Protein 2MQ8 (pdb70)

CATH classification: 3.30.70.600

Sequence (112 aa):
MLTVEVEVKITADDENKAEEIVKRVIDEVEREVQKQYPNATITRTLTRDDGTVELRIKVKADTEEKAKSIIKLIEERIEEELRKRDPNATITRTVRTEVGSSWSLEHHHHHHMLTVEVEVKITADDENKAEEIVKRVIDEVEREVQKQYPNATITRTLTRDDGTVELRIKVKADTEEKAKSIIKLIEERIEEELRKRDPNATITRTVRTEVGSSWSLEHHHHHHMLTVEVEVKITADDENKAEEIVKRVIDEVEREVQKQYPNATITRTLTRDDGTVELRIKVKADTEEKAKSIIKLIEERIEEELRKRDPNATITRTVRTEVGSSWSLEHHHHHHMLTVEVEVKITADDENKAEEIVKRVIDEVEREVQKQYPNATITRTLTRDDGTVELRIKVKADTEEKAKSIIKLIEERIEEELRKRDPNATITRTVRTEVGSSWSLEHHHHHHMLTVEVEVKITADDENKAEEIVKRVIDEVEREVQKQYPNATITRTLTRDDGTVELRIKVKADTEEKAKSIIKLIEERIEEELRKRDPNATITRTVRTEVGSSWSLEHHHHHHMLTVEVEVKITADDENKAEEIVKRVIDEVEREVQKQYPNATITRTLTRDDGTVELRIKVKADTEEKAKSIIKLIEERIEEELRKRDPNATITRTVRTEVGSSWSLEHHHHHHMLTVEVEVKITADDENKAEEIVKRVIDEVEREVQKQYPNATITRTLTRDDGTVELRIKVKADTEEKAKSIIKLIEERIEEELRKRDPNATITRTVRTEVGSSWSLEHHHHHHMLTVEVEVKITADDENKAEEIVKRVIDEVEREVQKQYPNATITRTLTRDDGTVELRIKVKADTEEKAKSIIKLIEERIEEELRKRDPNATITRTVRTEVGSSWSLEHHHHHHMLTVEVEVKITADDENKAEEIVKRVIDEVEREVQKQYPNATITRTLTRDDGTVELRIKVKADTEEKAKSIIKLIEERIEEELRKRDPNATITRTVRTEVGSSWSLEHHHHHHMLTVEVEVKITADDENKAEEIVKRVIDEVEREVQKQYPNATITRTLTRDDGTVELRIKVKADTEEKAKSIIKLIEERIEEELRKRDPNATITRTVRTEVGSSWSLEHHHHHHMLTVEVEVKITADDENKAEEIVKRVIDEVEREVQKQYPNATITRTLTRDDGTVELRIKVKADTEEKAKSIIKLIEERIEEELRKRDPNATITRTVRTEVGSSWSLEHHHHHHMLTVEVEVKITADDENKAEEIVKRVIDEVEREVQKQYPNATITRTLTRDDGTVELRIKVKADTEEKAKSIIKLIEERIEEELRKRDPNATITRTVRTEVGSSWSLEHHHHHHMLTVEVEVKITADDENKAEEIVKRVIDEVEREVQKQYPNATITRTLTRDDGTVELRIKVKADTEEKAKSIIKLIEERIEEELRKRDPNATITRTVRTEVGSSWSLEHHHHHHMLTVEVEVKITADDENKAEEIVKRVIDEVEREVQKQYPNATITRTLTRDDGTVELRIKVKADTEEKAKSIIKLIEERIEEELRKRDPNATITRTVRTEVGSSWSLEHHHHHHMLTVEVEVKITADDENKAEEIVKRVIDEVEREVQKQYPNATITRTLTRDDGTVELRIKVKADTEEKAKSIIKLIEERIEEELRKRDPNATITRTVRTEVGSSWSLEHHHHHHMLTVEVEVKITADDENKAEEIVKRVIDEVEREVQKQYPNATITRTLTRDDGTVELRIKVKADTEEKAKSIIKLIEERIEEELRKRDPNATITRTVRTEVGSSWSLEHHHHHHMLTVEVEVKITADDENKAEEIVKRVIDEVEREVQKQYPNATITRTLTRDDGTVELRIKVKADTEEKAKSIIKLIEERIEEELRKRDPNATITRTVRTEVGSSWSLEHHHHHHMLTVEVEVKITADDENKAEEIVKRVIDEVEREVQKQYPNATITRTLTRDDGTVELRIKVKADTEEKAKSIIKLIEERIEEELRKRDPNATITRTVRTEVGSSWSLEHHHHHHMLTVEVEVKITADDENKAEEIVKRVIDEVEREVQKQYPNATITRTLTRDDGTVELRIKVKADTEEKAKSIIKLIEERIEEELRKRDPNATITRTVRTEVGSSWSLEHHHHHHMLTVEVEVKITADDENKAEEIVKRVIDEVEREVQKQYPNATITRTLTRDDGTVELRIKVKADTEEKAKSIIKLIEERIEEELRKRDPNATITRTVRTEVGSSWSLEHHHHHH

Solvent-accessible surface area: 7648 Å² total; per-residue (Å²): 140,54,54,2,24,3,33,3,128,0,72,5,109,42,44,72,80,0,16,82,5,0,74,123,6,0,70,90,14,36,140,69,2,66,125,138,46,107,70,2,63,10,61,80,76,25,82,99,89,146,23,18,0,70,1,76,2,77,0,87,4,83,56,42,131,106,0,82,43,0,5,93,77,4,27,96,108,1,56,95,30,0,89,157,130,6,105,86,2,68,41,78,138,67,73,110,41,166,79,49,122,99,198,87,119,143,171,119,176,148,176,235

Foldseek 3Di:
DAKWKKKKKKQFPQVVVLVVQLVVQVVVLCVVVCVVAVAKDWDWDFDDDPRITTIITIIGHPDVVSVVVSVVSSVVRSCVRRCVVPVRTDIDIGGPDDDDPPDDDDDPPDPD

Structure (mmCIF, N/CA/C/O backbone):
data_2MQ8
#
_entry.id   2MQ8
#
loop_
_atom_site.group_PDB
_atom_site.id
_atom_site.type_symbol
_atom_site.label_atom_id
_atom_site.label_alt_id
_atom_site.label_comp_id
_atom_site.label_asym_id
_atom_site.label_entity_id
_atom_site.label_seq_id
_atom_site.pdbx_PDB_ins_code
_atom_site.Cartn_x
_atom_site.Cartn_y
_atom_site.Cartn_z
_atom_site.occupancy
_atom_site.B_iso_or_equiv
_atom_site.auth_seq_id
_atom_site.auth_comp_id
_atom_site.auth_asym_id
_atom_site.auth_atom_id
_atom_site.pdbx_PDB_model_num
ATOM 1 N N . MET A 1 1 ? -4.700 -3.660 21.093 1.00 54.02 1 MET A N 1
ATOM 2 C CA . MET A 1 1 ? -4.188 -3.110 19.821 1.00 1.23 1 MET A CA 1
ATOM 3 C C . MET A 1 1 ? -2.918 -3.869 19.401 1.00 2.10 1 MET A C 1
ATOM 4 O O . MET A 1 1 ? -1.950 -3.956 20.168 1.00 51.24 1 MET A O 1
ATOM 20 N N . LEU A 1 2 ? -2.956 -4.428 18.188 1.00 21.35 2 LEU A N 1
ATOM 21 C CA . LEU A 1 2 ? -1.831 -5.129 17.549 1.00 12.13 2 LEU A CA 1
ATOM 22 C C . LEU A 1 2 ? -1.342 -4.309 16.342 1.00 34.24 2 LEU A C 1
ATOM 23 O O . LEU A 1 2 ? -2.060 -3.442 15.843 1.00 45.21 2 LEU A O 1
ATOM 39 N N . THR A 1 3 ? -0.109 -4.543 15.907 1.00 31.51 3 THR A N 1
ATOM 40 C CA . THR A 1 3 ? 0.386 -4.012 14.639 1.00 32.12 3 THR A CA 1
ATOM 41 C C . THR A 1 3 ? 0.590 -5.176 13.655 1.00 55.15 3 THR A C 1
ATOM 42 O O . THR A 1 3 ? 1.084 -6.246 14.041 1.00 32.33 3 THR A O 1
ATOM 53 N N . VAL A 1 4 ? 0.185 -4.964 12.398 1.00 45.31 4 VAL A N 1
ATOM 54 C CA . VAL A 1 4 ? 0.373 -5.927 11.304 1.00 41.22 4 VAL A CA 1
ATOM 55 C C . VAL A 1 4 ? 1.070 -5.211 10.137 1.00 71.22 4 VAL A C 1
ATOM 56 O O . VAL A 1 4 ? 0.757 -4.054 9.827 1.00 62.10 4 VAL A O 1
ATOM 69 N N . GLU A 1 5 ? 2.057 -5.878 9.543 1.00 11.13 5 GLU A N 1
ATOM 70 C CA . GLU A 1 5 ? 2.737 -5.415 8.335 1.00 22.43 5 GLU A CA 1
ATOM 71 C C . GLU A 1 5 ? 2.416 -6.342 7.168 1.00 50.04 5 GLU A C 1
ATOM 72 O O . GLU A 1 5 ? 2.216 -7.555 7.348 1.00 11.25 5 GLU A O 1
ATOM 84 N N . VAL A 1 6 ? 2.377 -5.745 5.983 1.00 22.32 6 VAL A N 1
ATOM 85 C CA . VAL A 1 6 ? 2.289 -6.441 4.709 1.00 51.34 6 VAL A CA 1
ATOM 86 C C . VAL A 1 6 ? 3.418 -5.910 3.799 1.00 73.32 6 VAL A C 1
ATOM 87 O O . VAL A 1 6 ? 3.524 -4.699 3.556 1.00 22.30 6 VAL A O 1
ATOM 100 N N . GLU A 1 7 ? 4.295 -6.808 3.352 1.00 75.32 7 GLU A N 1
ATOM 101 C CA . GLU A 1 7 ? 5.400 -6.482 2.451 1.00 11.20 7 GLU A CA 1
ATOM 102 C C . GLU A 1 7 ? 5.023 -6.908 1.023 1.00 72.33 7 GLU A C 1
ATOM 103 O O . GLU A 1 7 ? 4.976 -8.104 0.703 1.00 14.34 7 GLU A O 1
ATOM 115 N N . VAL A 1 8 ? 4.707 -5.915 0.194 1.00 71.35 8 VAL A N 1
ATOM 116 C CA . VAL A 1 8 ? 4.360 -6.102 -1.212 1.00 70.32 8 VAL A CA 1
ATOM 117 C C . VAL A 1 8 ? 5.575 -5.741 -2.086 1.00 63.21 8 VAL A C 1
ATOM 118 O O . VAL A 1 8 ? 5.946 -4.568 -2.182 1.00 71.02 8 VAL A O 1
ATOM 131 N N . LYS A 1 9 ? 6.212 -6.753 -2.695 1.00 53.42 9 LYS A N 1
ATOM 132 C CA . LYS A 1 9 ? 7.336 -6.548 -3.618 1.00 63.30 9 LYS A CA 1
ATOM 133 C C . LYS A 1 9 ? 6.777 -6.315 -5.035 1.00 62.34 9 LYS A C 1
ATOM 134 O O . LYS A 1 9 ? 6.164 -7.209 -5.631 1.00 51.51 9 LYS A O 1
ATOM 153 N N . ILE A 1 10 ? 6.976 -5.098 -5.552 1.00 52.24 10 ILE A N 1
ATOM 154 C CA . ILE A 1 10 ? 6.397 -4.640 -6.826 1.00 10.32 10 ILE A CA 1
ATOM 155 C C . ILE A 1 10 ? 7.488 -4.636 -7.904 1.00 4.35 10 ILE A C 1
ATOM 156 O O . ILE A 1 10 ? 8.443 -3.866 -7.807 1.00 53.33 10 ILE A O 1
ATOM 172 N N . THR A 1 11 ? 7.370 -5.513 -8.906 1.00 23.32 11 THR A N 1
ATOM 173 C CA . THR A 1 11 ? 8.250 -5.480 -10.085 1.00 20.30 11 THR A CA 1
ATOM 174 C C . THR A 1 11 ? 7.626 -4.533 -11.135 1.00 13.11 11 THR A C 1
ATOM 175 O O . THR A 1 11 ? 6.481 -4.716 -11.544 1.00 73.22 11 THR A O 1
ATOM 186 N N . ALA A 1 12 ? 8.373 -3.486 -11.512 1.00 2.35 12 ALA A N 1
ATOM 187 C CA . ALA A 1 12 ? 7.889 -2.431 -12.421 1.00 22.24 12 ALA A CA 1
ATOM 188 C C . ALA A 1 12 ? 9.039 -1.958 -13.307 1.00 34.33 12 ALA A C 1
ATOM 189 O O . ALA A 1 12 ? 10.198 -1.994 -12.882 1.00 44.22 12 ALA A O 1
ATOM 196 N N . ASP A 1 13 ? 8.716 -1.528 -14.533 1.00 15.01 13 ASP A N 1
ATOM 197 C CA . ASP A 1 13 ? 9.720 -1.063 -15.506 1.00 75.45 13 ASP A CA 1
ATOM 198 C C . ASP A 1 13 ? 10.263 0.300 -15.072 1.00 60.20 13 ASP A C 1
ATOM 199 O O . ASP A 1 13 ? 11.470 0.563 -15.169 1.00 54.10 13 ASP A O 1
ATOM 208 N N . ASP A 1 14 ? 9.349 1.165 -14.584 1.00 63.33 14 ASP A N 1
ATOM 209 C CA . ASP A 1 14 ? 9.703 2.488 -14.039 1.00 51.32 14 ASP A CA 1
ATOM 210 C C . ASP A 1 14 ? 9.402 2.498 -12.526 1.00 55.25 14 ASP A C 1
ATOM 211 O O . ASP A 1 14 ? 8.297 2.866 -12.096 1.00 34.23 14 ASP A O 1
ATOM 220 N N . GLU A 1 15 ? 10.384 2.024 -11.738 1.00 61.41 15 GLU A N 1
ATOM 221 C CA . GLU A 1 15 ? 10.291 1.957 -10.259 1.00 2.31 15 GLU A CA 1
ATOM 222 C C . GLU A 1 15 ? 10.163 3.365 -9.616 1.00 23.52 15 GLU A C 1
ATOM 223 O O . GLU A 1 15 ? 9.540 3.503 -8.553 1.00 42.43 15 GLU A O 1
ATOM 235 N N . ASN A 1 16 ? 10.737 4.400 -10.284 1.00 43.31 16 ASN A N 1
ATOM 236 C CA . ASN A 1 16 ? 10.741 5.797 -9.794 1.00 70.54 16 ASN A CA 1
ATOM 237 C C . ASN A 1 16 ? 9.306 6.323 -9.654 1.00 61.54 16 ASN A C 1
ATOM 238 O O . ASN A 1 16 ? 8.922 6.828 -8.593 1.00 25.45 16 ASN A O 1
ATOM 249 N N . LYS A 1 17 ? 8.521 6.162 -10.736 1.00 1.41 17 LYS A N 1
ATOM 250 C CA . LYS A 1 17 ? 7.097 6.515 -10.756 1.00 62.00 17 LYS A CA 1
ATOM 251 C C . LYS A 1 17 ? 6.297 5.590 -9.841 1.00 34.43 17 LYS A C 1
ATOM 252 O O . LYS A 1 17 ? 5.422 6.061 -9.113 1.00 32.34 17 LYS A O 1
ATOM 271 N N . ALA A 1 18 ? 6.639 4.280 -9.880 1.00 34.11 18 ALA A N 1
ATOM 272 C CA . ALA A 1 18 ? 5.944 3.233 -9.105 1.00 3.20 18 ALA A CA 1
ATOM 273 C C . ALA A 1 18 ? 5.815 3.602 -7.617 1.00 35.45 18 ALA A C 1
ATOM 274 O O . ALA A 1 18 ? 4.722 3.545 -7.053 1.00 0.41 18 ALA A O 1
ATOM 281 N N . GLU A 1 19 ? 6.935 4.054 -7.034 1.00 63.11 19 GLU A N 1
ATOM 282 C CA . GLU A 1 19 ? 7.014 4.459 -5.621 1.00 13.12 19 GLU A CA 1
ATOM 283 C C . GLU A 1 19 ? 6.073 5.642 -5.320 1.00 12.23 19 GLU A C 1
ATOM 284 O O . GLU A 1 19 ? 5.244 5.569 -4.411 1.00 32.12 19 GLU A O 1
ATOM 296 N N . GLU A 1 20 ? 6.187 6.699 -6.140 1.00 12.24 20 GLU A N 1
ATOM 297 C CA . GLU A 1 20 ? 5.476 7.979 -5.939 1.00 23.42 20 GLU A CA 1
ATOM 298 C C . GLU A 1 20 ? 3.947 7.835 -6.093 1.00 31.33 20 GLU A C 1
ATOM 299 O O . GLU A 1 20 ? 3.180 8.497 -5.376 1.00 61.22 20 GLU A O 1
ATOM 311 N N . ILE A 1 21 ? 3.529 6.962 -7.028 1.00 51.42 21 ILE A N 1
ATOM 312 C CA . ILE A 1 21 ? 2.112 6.656 -7.286 1.00 73.22 21 ILE A CA 1
ATOM 313 C C . ILE A 1 21 ? 1.509 5.900 -6.085 1.00 71.42 21 ILE A C 1
ATOM 314 O O . ILE A 1 21 ? 0.408 6.230 -5.620 1.00 55.54 21 ILE A O 1
ATOM 330 N N . VAL A 1 22 ? 2.264 4.898 -5.582 1.00 41.41 22 VAL A N 1
ATOM 331 C CA . VAL A 1 22 ? 1.867 4.107 -4.408 1.00 33.25 22 VAL A CA 1
ATOM 332 C C . VAL A 1 22 ? 1.726 5.016 -3.164 1.00 51.52 22 VAL A C 1
ATOM 333 O O . VAL A 1 22 ? 0.738 4.912 -2.450 1.00 72.24 22 VAL A O 1
ATOM 346 N N . LYS A 1 23 ? 2.681 5.955 -2.971 1.00 73.01 23 LYS A N 1
ATOM 347 C CA . LYS A 1 23 ? 2.650 6.948 -1.857 1.00 41.40 23 LYS A CA 1
ATOM 348 C C . LYS A 1 23 ? 1.384 7.820 -1.907 1.00 21.12 23 LYS A C 1
ATOM 349 O O . LYS A 1 23 ? 0.745 8.069 -0.873 1.00 41.51 23 LYS A O 1
ATOM 368 N N . ARG A 1 24 ? 1.053 8.279 -3.131 1.00 52.11 24 ARG A N 1
ATOM 369 C CA . ARG A 1 24 ? -0.145 9.093 -3.407 1.00 42.10 24 ARG A CA 1
ATOM 370 C C . ARG A 1 24 ? -1.417 8.332 -2.991 1.00 43.33 24 ARG A C 1
ATOM 371 O O . ARG A 1 24 ? -2.347 8.912 -2.421 1.00 55.12 24 ARG A O 1
ATOM 392 N N . VAL A 1 25 ? -1.418 7.016 -3.267 1.00 35.43 25 VAL A N 1
ATOM 393 C CA . VAL A 1 25 ? -2.503 6.110 -2.886 1.00 45.23 25 VAL A CA 1
ATOM 394 C C . VAL A 1 25 ? -2.597 5.986 -1.360 1.00 51.32 25 VAL A C 1
ATOM 395 O O . VAL A 1 25 ? -3.663 6.234 -0.795 1.00 22.11 25 VAL A O 1
ATOM 408 N N . ILE A 1 26 ? -1.450 5.655 -0.717 1.00 10.42 26 ILE A N 1
ATOM 409 C CA . ILE A 1 26 ? -1.373 5.376 0.732 1.00 53.31 26 ILE A CA 1
ATOM 410 C C . ILE A 1 26 ? -1.969 6.532 1.532 1.00 55.40 26 ILE A C 1
ATOM 411 O O . ILE A 1 26 ? -2.795 6.313 2.402 1.00 30.32 26 ILE A O 1
ATOM 427 N N . ASP A 1 27 ? -1.589 7.762 1.145 1.00 32.34 27 ASP A N 1
ATOM 428 C CA . ASP A 1 27 ? -1.977 8.994 1.852 1.00 65.40 27 ASP A CA 1
ATOM 429 C C . ASP A 1 27 ? -3.460 9.341 1.622 1.00 50.32 27 ASP A C 1
ATOM 430 O O . ASP A 1 27 ? -4.151 9.745 2.560 1.00 52.04 27 ASP A O 1
ATOM 439 N N . GLU A 1 28 ? -3.950 9.134 0.382 1.00 40.21 28 GLU A N 1
ATOM 440 C CA . GLU A 1 28 ? -5.361 9.412 0.014 1.00 33.02 28 GLU A CA 1
ATOM 441 C C . GLU A 1 28 ? -6.324 8.376 0.623 1.00 33.32 28 GLU A C 1
ATOM 442 O O . GLU A 1 28 ? -7.500 8.678 0.839 1.00 44.11 28 GLU A O 1
ATOM 454 N N . VAL A 1 29 ? -5.820 7.156 0.872 1.00 71.34 29 VAL A N 1
ATOM 455 C CA . VAL A 1 29 ? -6.567 6.107 1.587 1.00 63.21 29 VAL A CA 1
ATOM 456 C C . VAL A 1 29 ? -6.469 6.352 3.107 1.00 22.33 29 VAL A C 1
ATOM 457 O O . VAL A 1 29 ? -7.454 6.211 3.831 1.00 5.41 29 VAL A O 1
ATOM 470 N N . GLU A 1 30 ? -5.274 6.802 3.551 1.00 13.41 30 GLU A N 1
ATOM 471 C CA . GLU A 1 30 ? -4.922 6.951 4.983 1.00 22.41 30 GLU A CA 1
ATOM 472 C C . GLU A 1 30 ? -5.825 7.966 5.679 1.00 32.11 30 GLU A C 1
ATOM 473 O O . GLU A 1 30 ? -6.408 7.667 6.718 1.00 22.04 30 GLU A O 1
ATOM 485 N N . ARG A 1 31 ? -5.962 9.141 5.049 1.00 41.13 31 ARG A N 1
ATOM 486 C CA . ARG A 1 31 ? -6.809 10.245 5.544 1.00 12.04 31 ARG A CA 1
ATOM 487 C C . ARG A 1 31 ? -8.277 9.791 5.739 1.00 53.04 31 ARG A C 1
ATOM 488 O O . ARG A 1 31 ? -8.967 10.254 6.654 1.00 11.20 31 ARG A O 1
ATOM 509 N N . GLU A 1 32 ? -8.724 8.848 4.890 1.00 3.30 32 GLU A N 1
ATOM 510 C CA . GLU A 1 32 ? -10.081 8.275 4.953 1.00 73.11 32 GLU A CA 1
ATOM 511 C C . GLU A 1 32 ? -10.177 7.200 6.053 1.00 33.04 32 GLU A C 1
ATOM 512 O O . GLU A 1 32 ? -11.179 7.133 6.774 1.00 31.40 32 GLU A O 1
ATOM 524 N N . VAL A 1 33 ? -9.109 6.388 6.178 1.00 71.12 33 VAL A N 1
ATOM 525 C CA . VAL A 1 33 ? -9.013 5.299 7.169 1.00 54.34 33 VAL A CA 1
ATOM 526 C C . VAL A 1 33 ? -8.938 5.859 8.601 1.00 2.45 33 VAL A C 1
ATOM 527 O O . VAL A 1 33 ? -9.403 5.222 9.522 1.00 20.53 33 VAL A O 1
ATOM 540 N N . GLN A 1 34 ? -8.384 7.063 8.775 1.00 24.34 34 GLN A N 1
ATOM 541 C CA . GLN A 1 34 ? -8.316 7.712 10.103 1.00 64.24 34 GLN A CA 1
ATOM 542 C C . GLN A 1 34 ? -9.714 8.175 10.576 1.00 21.30 34 GLN A C 1
ATOM 543 O O . GLN A 1 34 ? -9.911 8.435 11.763 1.00 61.02 34 GLN A O 1
ATOM 557 N N . LYS A 1 35 ? -10.672 8.275 9.637 1.00 0.14 35 LYS A N 1
ATOM 558 C CA . LYS A 1 35 ? -12.065 8.656 9.939 1.00 73.45 35 LYS A CA 1
ATOM 559 C C . LYS A 1 35 ? -12.955 7.407 10.130 1.00 4.45 35 LYS A C 1
ATOM 560 O O . LYS A 1 35 ? -13.807 7.382 11.022 1.00 71.54 35 LYS A O 1
ATOM 579 N N . GLN A 1 36 ? -12.747 6.380 9.286 1.00 51.40 36 GLN A N 1
ATOM 580 C CA . GLN A 1 36 ? -13.547 5.130 9.305 1.00 3.20 36 GLN A CA 1
ATOM 581 C C . GLN A 1 36 ? -13.038 4.173 10.397 1.00 62.44 36 GLN A C 1
ATOM 582 O O . GLN A 1 36 ? -13.822 3.505 11.077 1.00 74.02 36 GLN A O 1
ATOM 596 N N . TYR A 1 37 ? -11.705 4.124 10.540 1.00 52.41 37 TYR A N 1
ATOM 597 C CA . TYR A 1 37 ? -10.996 3.347 11.577 1.00 73.10 37 TYR A CA 1
ATOM 598 C C . TYR A 1 37 ? -10.088 4.318 12.388 1.00 31.31 37 TYR A C 1
ATOM 599 O O . TYR A 1 37 ? -8.876 4.376 12.143 1.00 14.34 37 TYR A O 1
ATOM 617 N N . PRO A 1 38 ? -10.653 5.145 13.330 1.00 74.45 38 PRO A N 1
ATOM 618 C CA . PRO A 1 38 ? -9.854 6.143 14.108 1.00 43.23 38 PRO A CA 1
ATOM 619 C C . PRO A 1 38 ? -8.813 5.488 15.041 1.00 32.51 38 PRO A C 1
ATOM 620 O O . PRO A 1 38 ? -7.887 6.155 15.526 1.00 22.11 38 PRO A O 1
ATOM 631 N N . ASN A 1 39 ? -9.000 4.186 15.294 1.00 55.30 39 ASN A N 1
ATOM 632 C CA . ASN A 1 39 ? -8.059 3.355 16.060 1.00 51.12 39 ASN A CA 1
ATOM 633 C C . ASN A 1 39 ? -6.817 2.998 15.216 1.00 34.34 39 ASN A C 1
ATOM 634 O O . ASN A 1 39 ? -5.697 2.918 15.736 1.00 54.41 39 ASN A O 1
ATOM 645 N N . ALA A 1 40 ? -7.031 2.803 13.902 1.00 51.32 40 ALA A N 1
ATOM 646 C CA . ALA A 1 40 ? -6.001 2.279 12.991 1.00 75.22 40 ALA A CA 1
ATOM 647 C C . ALA A 1 40 ? -5.081 3.391 12.467 1.00 63.44 40 ALA A C 1
ATOM 648 O O . ALA A 1 40 ? -5.532 4.318 11.788 1.00 0.13 40 ALA A O 1
ATOM 655 N N . THR A 1 41 ? -3.787 3.283 12.794 1.00 45.31 41 THR A N 1
ATOM 656 C CA . THR A 1 41 ? -2.734 4.182 12.309 1.00 55.24 41 THR A CA 1
ATOM 657 C C . THR A 1 41 ? -1.961 3.485 11.178 1.00 24.33 41 THR A C 1
ATOM 658 O O . THR A 1 41 ? -1.490 2.361 11.359 1.00 31.23 41 THR A O 1
ATOM 669 N N . ILE A 1 42 ? -1.858 4.138 10.008 1.00 22.20 42 ILE A N 1
ATOM 670 C CA . ILE A 1 42 ? -1.092 3.609 8.866 1.00 51.43 42 ILE A CA 1
ATOM 671 C C . ILE A 1 42 ? 0.297 4.269 8.840 1.00 74.22 42 ILE A C 1
ATOM 672 O O . ILE A 1 42 ? 0.428 5.479 9.058 1.00 51.34 42 ILE A O 1
ATOM 688 N N . THR A 1 43 ? 1.317 3.446 8.618 1.00 21.23 43 THR A N 1
ATOM 689 C CA . THR A 1 43 ? 2.701 3.861 8.406 1.00 41.43 43 THR A CA 1
ATOM 690 C C . THR A 1 43 ? 3.164 3.212 7.093 1.00 34.12 43 THR A C 1
ATOM 691 O O . THR A 1 43 ? 2.700 2.116 6.745 1.00 40.20 43 THR A O 1
ATOM 702 N N . ARG A 1 44 ? 4.034 3.891 6.349 1.00 33.34 44 ARG A N 1
ATOM 703 C CA . ARG A 1 44 ? 4.498 3.418 5.034 1.00 24.12 44 ARG A CA 1
ATOM 704 C C . ARG A 1 44 ? 6.029 3.435 4.989 1.00 43.51 44 ARG A C 1
ATOM 705 O O . ARG A 1 44 ? 6.663 4.317 5.577 1.00 33.31 44 ARG A O 1
ATOM 726 N N . THR A 1 45 ? 6.612 2.432 4.322 1.00 21.43 45 THR A N 1
ATOM 727 C CA . THR A 1 45 ? 8.056 2.350 4.078 1.00 24.01 45 THR A CA 1
ATOM 728 C C . THR A 1 45 ? 8.278 1.748 2.683 1.00 64.21 45 THR A C 1
ATOM 729 O O . THR A 1 45 ? 8.016 0.563 2.465 1.00 54.33 45 THR A O 1
ATOM 740 N N . LEU A 1 46 ? 8.708 2.587 1.735 1.00 34.43 46 LEU A N 1
ATOM 741 C CA . LEU A 1 46 ? 9.021 2.168 0.362 1.00 13.45 46 LEU A CA 1
ATOM 742 C C . LEU A 1 46 ? 10.520 2.340 0.136 1.00 14.33 46 LEU A C 1
ATOM 743 O O . LEU A 1 46 ? 11.111 3.308 0.628 1.00 44.33 46 LEU A O 1
ATOM 759 N N . THR A 1 47 ? 11.131 1.397 -0.580 1.00 70.31 47 THR A N 1
ATOM 760 C CA . THR A 1 47 ? 12.535 1.494 -1.002 1.00 34.34 47 THR A CA 1
ATOM 761 C C . THR A 1 47 ? 12.651 0.952 -2.427 1.00 63.42 47 THR A C 1
ATOM 762 O O . THR A 1 47 ? 12.267 -0.190 -2.687 1.00 72.50 47 THR A O 1
ATOM 773 N N . ARG A 1 48 ? 13.182 1.772 -3.338 1.00 44.41 48 ARG A N 1
ATOM 774 C CA . ARG A 1 48 ? 13.314 1.408 -4.753 1.00 11.14 48 ARG A CA 1
ATOM 775 C C . ARG A 1 48 ? 14.583 0.594 -4.989 1.00 34.44 48 ARG A C 1
ATOM 776 O O . ARG A 1 48 ? 15.524 0.597 -4.178 1.00 64.15 48 ARG A O 1
ATOM 797 N N . ASP A 1 49 ? 14.573 -0.089 -6.120 1.00 10.21 49 ASP A N 1
ATOM 798 C CA . ASP A 1 49 ? 15.579 -1.082 -6.505 1.00 5.42 49 ASP A CA 1
ATOM 799 C C . ASP A 1 49 ? 15.609 -1.174 -8.049 1.00 21.40 49 ASP A C 1
ATOM 800 O O . ASP A 1 49 ? 14.753 -0.575 -8.708 1.00 3.35 49 ASP A O 1
ATOM 809 N N . ASP A 1 50 ? 16.588 -1.914 -8.620 1.00 72.15 50 ASP A N 1
ATOM 810 C CA . ASP A 1 50 ? 16.716 -2.126 -10.074 1.00 35.02 50 ASP A CA 1
ATOM 811 C C . ASP A 1 50 ? 15.443 -2.813 -10.640 1.00 61.03 50 ASP A C 1
ATOM 812 O O . ASP A 1 50 ? 15.330 -4.045 -10.643 1.00 11.32 50 ASP A O 1
ATOM 821 N N . GLY A 1 51 ? 14.455 -1.983 -11.026 1.00 4.43 51 GLY A N 1
ATOM 822 C CA . GLY A 1 51 ? 13.184 -2.466 -11.587 1.00 72.14 51 GLY A CA 1
ATOM 823 C C . GLY A 1 51 ? 12.220 -3.027 -10.542 1.00 3.20 51 GLY A C 1
ATOM 824 O O . GLY A 1 51 ? 11.329 -3.819 -10.879 1.00 33.21 51 GLY A O 1
ATOM 828 N N . THR A 1 52 ? 12.415 -2.647 -9.268 1.00 51.03 52 THR A N 1
ATOM 829 C CA . THR A 1 52 ? 11.564 -3.090 -8.138 1.00 13.54 52 THR A CA 1
ATOM 830 C C . THR A 1 52 ? 11.336 -1.941 -7.121 1.00 2.25 52 THR A C 1
ATOM 831 O O . THR A 1 52 ? 12.156 -1.036 -7.002 1.00 21.32 52 THR A O 1
ATOM 842 N N . VAL A 1 53 ? 10.175 -1.975 -6.435 1.00 44.13 53 VAL A N 1
ATOM 843 C CA . VAL A 1 53 ? 9.888 -1.162 -5.235 1.00 53.22 53 VAL A CA 1
ATOM 844 C C . VAL A 1 53 ? 9.411 -2.116 -4.132 1.00 32.30 53 VAL A C 1
ATOM 845 O O . VAL A 1 53 ? 8.434 -2.847 -4.332 1.00 64.42 53 VAL A O 1
ATOM 858 N N . GLU A 1 54 ? 10.105 -2.128 -2.989 1.00 73.22 54 GLU A N 1
ATOM 859 C CA . GLU A 1 54 ? 9.682 -2.891 -1.812 1.00 23.13 54 GLU A CA 1
ATOM 860 C C . GLU A 1 54 ? 8.750 -1.999 -0.981 1.00 44.05 54 GLU A C 1
ATOM 861 O O . GLU A 1 54 ? 9.202 -1.022 -0.373 1.00 72.24 54 GLU A O 1
ATOM 873 N N . LEU A 1 55 ? 7.456 -2.302 -1.022 1.00 24.13 55 LEU A N 1
ATOM 874 C CA . LEU A 1 55 ? 6.435 -1.611 -0.234 1.00 0.11 55 LEU A CA 1
ATOM 875 C C . LEU A 1 55 ? 6.195 -2.391 1.069 1.00 43.14 55 LEU A C 1
ATOM 876 O O . LEU A 1 55 ? 6.009 -3.605 1.044 1.00 30.42 55 LEU A O 1
ATOM 892 N N . ARG A 1 56 ? 6.256 -1.688 2.204 1.00 13.01 56 ARG A N 1
ATOM 893 C CA . ARG A 1 56 ? 5.919 -2.232 3.527 1.00 42.15 56 ARG A CA 1
ATOM 894 C C . ARG A 1 56 ? 4.901 -1.300 4.190 1.00 41.41 56 ARG A C 1
ATOM 895 O O . ARG A 1 56 ? 5.238 -0.171 4.562 1.00 53.40 56 ARG A O 1
ATOM 916 N N . ILE A 1 57 ? 3.643 -1.752 4.277 1.00 41.24 57 ILE A N 1
ATOM 917 C CA . ILE A 1 57 ? 2.570 -1.033 4.968 1.00 52.02 57 ILE A CA 1
ATOM 918 C C . ILE A 1 57 ? 2.421 -1.608 6.378 1.00 23.13 57 ILE A C 1
ATOM 919 O O . ILE A 1 57 ? 2.195 -2.810 6.545 1.00 33.21 57 ILE A O 1
ATOM 935 N N . LYS A 1 58 ? 2.569 -0.740 7.374 1.00 34.02 58 LYS A N 1
ATOM 936 C CA . LYS A 1 58 ? 2.421 -1.078 8.783 1.00 65.35 58 LYS A CA 1
ATOM 937 C C . LYS A 1 58 ? 1.106 -0.465 9.304 1.00 20.22 58 LYS A C 1
ATOM 938 O O . LYS A 1 58 ? 1.021 0.746 9.513 1.00 34.41 58 LYS A O 1
ATOM 957 N N . VAL A 1 59 ? 0.071 -1.300 9.467 1.00 13.14 59 VAL A N 1
ATOM 958 C CA . VAL A 1 59 ? -1.230 -0.876 10.015 1.00 73.23 59 VAL A CA 1
ATOM 959 C C . VAL A 1 59 ? -1.342 -1.337 11.478 1.00 22.31 59 VAL A C 1
ATOM 960 O O . VAL A 1 59 ? -1.431 -2.540 11.750 1.00 3.30 59 VAL A O 1
ATOM 973 N N . LYS A 1 60 ? -1.285 -0.383 12.415 1.00 63.42 60 LYS A N 1
ATOM 974 C CA . LYS A 1 60 ? -1.515 -0.642 13.840 1.00 61.14 60 LYS A CA 1
ATOM 975 C C . LYS A 1 60 ? -3.009 -0.448 14.131 1.00 61.04 60 LYS A C 1
ATOM 976 O O . LYS A 1 60 ? -3.499 0.682 14.094 1.00 25.42 60 LYS A O 1
ATOM 995 N N . ALA A 1 61 ? -3.718 -1.548 14.414 1.00 35.11 61 ALA A N 1
ATOM 996 C CA . ALA A 1 61 ? -5.186 -1.543 14.585 1.00 23.54 61 ALA A CA 1
ATOM 997 C C . ALA A 1 61 ? -5.600 -2.431 15.765 1.00 13.03 61 ALA A C 1
ATOM 998 O O . ALA A 1 61 ? -4.779 -3.167 16.323 1.00 70.31 61 ALA A O 1
ATOM 1005 N N . ASP A 1 62 ? -6.885 -2.329 16.144 1.00 60.45 62 ASP A N 1
ATOM 1006 C CA . ASP A 1 62 ? -7.513 -3.172 17.181 1.00 13.44 62 ASP A CA 1
ATOM 1007 C C . ASP A 1 62 ? -7.379 -4.661 16.828 1.00 73.21 62 ASP A C 1
ATOM 1008 O O . ASP A 1 62 ? -6.962 -5.484 17.652 1.00 0.30 62 ASP A O 1
ATOM 1017 N N . THR A 1 63 ? -7.722 -4.972 15.576 1.00 44.11 63 THR A N 1
ATOM 1018 C CA . THR A 1 63 ? -7.721 -6.338 15.036 1.00 22.15 63 THR A CA 1
ATOM 1019 C C . THR A 1 63 ? -7.086 -6.357 13.639 1.00 33.45 63 THR A C 1
ATOM 1020 O O . THR A 1 63 ? -7.316 -5.443 12.829 1.00 42.23 63 THR A O 1
ATOM 1031 N N . GLU A 1 64 ? -6.300 -7.421 13.362 1.00 4.54 64 GLU A N 1
ATOM 1032 C CA . GLU A 1 64 ? -5.583 -7.578 12.085 1.00 23.41 64 GLU A CA 1
ATOM 1033 C C . GLU A 1 64 ? -6.546 -7.848 10.930 1.00 15.24 64 GLU A C 1
ATOM 1034 O O . GLU A 1 64 ? -6.196 -7.598 9.784 1.00 21.43 64 GLU A O 1
ATOM 1046 N N . GLU A 1 65 ? -7.760 -8.356 11.249 1.00 22.23 65 GLU A N 1
ATOM 1047 C CA . GLU A 1 65 ? -8.838 -8.569 10.268 1.00 0.32 65 GLU A CA 1
ATOM 1048 C C . GLU A 1 65 ? -9.319 -7.231 9.670 1.00 1.21 65 GLU A C 1
ATOM 1049 O O . GLU A 1 65 ? -9.352 -7.067 8.445 1.00 1.01 65 GLU A O 1
ATOM 1061 N N . LYS A 1 66 ? -9.675 -6.276 10.548 1.00 41.33 66 LYS A N 1
ATOM 1062 C CA . LYS A 1 66 ? -10.082 -4.914 10.126 1.00 51.15 66 LYS A CA 1
ATOM 1063 C C . LYS A 1 66 ? -8.905 -4.171 9.471 1.00 24.03 66 LYS A C 1
ATOM 1064 O O . LYS A 1 66 ? -9.108 -3.300 8.623 1.00 60.33 66 LYS A O 1
ATOM 1083 N N . ALA A 1 67 ? -7.677 -4.538 9.877 1.00 50.44 67 ALA A N 1
ATOM 1084 C CA . ALA A 1 67 ? -6.445 -4.041 9.253 1.00 13.21 67 ALA A CA 1
ATOM 1085 C C . ALA A 1 67 ? -6.249 -4.632 7.838 1.00 20.22 67 ALA A C 1
ATOM 1086 O O . ALA A 1 67 ? -5.733 -3.940 6.962 1.00 42.14 67 ALA A O 1
ATOM 1093 N N . LYS A 1 68 ? -6.695 -5.901 7.619 1.00 33.44 68 LYS A N 1
ATOM 1094 C CA . LYS A 1 68 ? -6.664 -6.557 6.280 1.00 22.45 68 LYS A CA 1
ATOM 1095 C C . LYS A 1 68 ? -7.559 -5.799 5.285 1.00 3.10 68 LYS A C 1
ATOM 1096 O O . LYS A 1 68 ? -7.231 -5.701 4.099 1.00 73.12 68 LYS A O 1
ATOM 1115 N N . SER A 1 69 ? -8.693 -5.283 5.791 1.00 40.24 69 SER A N 1
ATOM 1116 C CA . SER A 1 69 ? -9.615 -4.433 5.016 1.00 12.14 69 SER A CA 1
ATOM 1117 C C . SER A 1 69 ? -8.876 -3.196 4.463 1.00 51.43 69 SER A C 1
ATOM 1118 O O . SER A 1 69 ? -8.917 -2.924 3.265 1.00 3.05 69 SER A O 1
ATOM 1126 N N . ILE A 1 70 ? -8.147 -2.518 5.363 1.00 1.13 70 ILE A N 1
ATOM 1127 C CA . ILE A 1 70 ? -7.355 -1.309 5.062 1.00 65.13 70 ILE A CA 1
ATOM 1128 C C . ILE A 1 70 ? -6.264 -1.608 4.010 1.00 70.34 70 ILE A C 1
ATOM 1129 O O . ILE A 1 70 ? -6.087 -0.851 3.041 1.00 62.12 70 ILE A O 1
ATOM 1145 N N . ILE A 1 71 ? -5.572 -2.748 4.210 1.00 0.23 71 ILE A N 1
ATOM 1146 C CA . ILE A 1 71 ? -4.544 -3.262 3.290 1.00 22.33 71 ILE A CA 1
ATOM 1147 C C . ILE A 1 71 ? -5.140 -3.486 1.884 1.00 4.32 71 ILE A C 1
ATOM 1148 O O . ILE A 1 71 ? -4.519 -3.124 0.891 1.00 14.22 71 ILE A O 1
ATOM 1164 N N . LYS A 1 72 ? -6.387 -4.008 1.832 1.00 63.23 72 LYS A N 1
ATOM 1165 C CA . LYS A 1 72 ? -7.088 -4.299 0.567 1.00 34.33 72 LYS A CA 1
ATOM 1166 C C . LYS A 1 72 ? -7.470 -2.998 -0.174 1.00 50.40 72 LYS A C 1
ATOM 1167 O O . LYS A 1 72 ? -7.391 -2.944 -1.400 1.00 1.24 72 LYS A O 1
ATOM 1186 N N . LEU A 1 73 ? -7.852 -1.948 0.586 1.00 12.14 73 LEU A N 1
ATOM 1187 C CA . LEU A 1 73 ? -8.127 -0.599 0.022 1.00 33.12 73 LEU A CA 1
ATOM 1188 C C . LEU A 1 73 ? -6.868 -0.060 -0.691 1.00 33.43 73 LEU A C 1
ATOM 1189 O O . LEU A 1 73 ? -6.948 0.471 -1.804 1.00 41.22 73 LEU A O 1
ATOM 1205 N N . ILE A 1 74 ? -5.707 -0.248 -0.035 1.00 54.33 74 ILE A N 1
ATOM 1206 C CA . ILE A 1 74 ? -4.393 0.132 -0.581 1.00 35.32 74 ILE A CA 1
ATOM 1207 C C . ILE A 1 74 ? -4.050 -0.727 -1.824 1.00 50.21 74 ILE A C 1
ATOM 1208 O O . ILE A 1 74 ? -3.665 -0.177 -2.848 1.00 62.03 74 ILE A O 1
ATOM 1224 N N . GLU A 1 75 ? -4.285 -2.060 -1.740 1.00 73.04 75 GLU A N 1
ATOM 1225 C CA . GLU A 1 75 ? -3.976 -3.030 -2.829 1.00 1.51 75 GLU A CA 1
ATOM 1226 C C . GLU A 1 75 ? -4.661 -2.652 -4.151 1.00 40.23 75 GLU A C 1
ATOM 1227 O O . GLU A 1 75 ? -4.015 -2.612 -5.207 1.00 60.04 75 GLU A O 1
ATOM 1239 N N . GLU A 1 76 ? -5.972 -2.391 -4.073 1.00 41.45 76 GLU A N 1
ATOM 1240 C CA . GLU A 1 76 ? -6.804 -2.109 -5.251 1.00 2.23 76 GLU A CA 1
ATOM 1241 C C . GLU A 1 76 ? -6.363 -0.814 -5.939 1.00 61.15 76 GLU A C 1
ATOM 1242 O O . GLU A 1 76 ? -6.198 -0.773 -7.165 1.00 74.41 76 GLU A O 1
ATOM 1254 N N . ARG A 1 77 ? -6.125 0.223 -5.127 1.00 14.50 77 ARG A N 1
ATOM 1255 C CA . ARG A 1 77 ? -5.797 1.564 -5.616 1.00 14.25 77 ARG A CA 1
ATOM 1256 C C . ARG A 1 77 ? -4.355 1.629 -6.171 1.00 73.42 77 ARG A C 1
ATOM 1257 O O . ARG A 1 77 ? -4.148 2.213 -7.232 1.00 70.13 77 ARG A O 1
ATOM 1278 N N . ILE A 1 78 ? -3.365 1.000 -5.475 1.00 45.22 78 ILE A N 1
ATOM 1279 C CA . ILE A 1 78 ? -1.947 0.995 -5.940 1.00 23.41 78 ILE A CA 1
ATOM 1280 C C . ILE A 1 78 ? -1.824 0.246 -7.273 1.00 53.23 78 ILE A C 1
ATOM 1281 O O . ILE A 1 78 ? -1.157 0.721 -8.184 1.00 61.50 78 ILE A O 1
ATOM 1297 N N . GLU A 1 79 ? -2.516 -0.908 -7.380 1.00 1.21 79 GLU A N 1
ATOM 1298 C CA . GLU A 1 79 ? -2.484 -1.746 -8.586 1.00 61.25 79 GLU A CA 1
ATOM 1299 C C . GLU A 1 79 ? -3.093 -0.993 -9.780 1.00 13.14 79 GLU A C 1
ATOM 1300 O O . GLU A 1 79 ? -2.507 -0.976 -10.868 1.00 2.50 79 GLU A O 1
ATOM 1312 N N . GLU A 1 80 ? -4.250 -0.348 -9.551 1.00 3.11 80 GLU A N 1
ATOM 1313 C CA . GLU A 1 80 ? -4.956 0.416 -10.593 1.00 24.12 80 GLU A CA 1
ATOM 1314 C C . GLU A 1 80 ? -4.103 1.591 -11.093 1.00 61.32 80 GLU A C 1
ATOM 1315 O O . GLU A 1 80 ? -3.703 1.617 -12.264 1.00 52.45 80 GLU A O 1
ATOM 1327 N N . GLU A 1 81 ? -3.753 2.498 -10.168 1.00 24.45 81 GLU A N 1
ATOM 1328 C CA . GLU A 1 81 ? -3.089 3.776 -10.478 1.00 21.20 81 GLU A CA 1
ATOM 1329 C C . GLU A 1 81 ? -1.696 3.577 -11.103 1.00 63.45 81 GLU A C 1
ATOM 1330 O O . GLU A 1 81 ? -1.293 4.353 -11.978 1.00 44.23 81 GLU A O 1
ATOM 1342 N N . LEU A 1 82 ? -0.972 2.539 -10.644 1.00 22.14 82 LEU A N 1
ATOM 1343 C CA . LEU A 1 82 ? 0.404 2.271 -11.097 1.00 52.23 82 LEU A CA 1
ATOM 1344 C C . LEU A 1 82 ? 0.388 1.804 -12.564 1.00 60.35 82 LEU A C 1
ATOM 1345 O O . LEU A 1 82 ? 1.125 2.341 -13.386 1.00 54.15 82 LEU A O 1
ATOM 1361 N N . ARG A 1 83 ? -0.501 0.830 -12.879 1.00 74.11 83 ARG A N 1
ATOM 1362 C CA . ARG A 1 83 ? -0.622 0.258 -14.246 1.00 65.11 83 ARG A CA 1
ATOM 1363 C C . ARG A 1 83 ? -1.056 1.309 -15.281 1.00 44.53 83 ARG A C 1
ATOM 1364 O O . ARG A 1 83 ? -0.766 1.165 -16.473 1.00 34.44 83 ARG A O 1
ATOM 1385 N N . LYS A 1 84 ? -1.720 2.378 -14.806 1.00 55.21 84 LYS A N 1
ATOM 1386 C CA . LYS A 1 84 ? -2.176 3.497 -15.657 1.00 42.22 84 LYS A CA 1
ATOM 1387 C C . LYS A 1 84 ? -0.985 4.325 -16.192 1.00 73.23 84 LYS A C 1
ATOM 1388 O O . LYS A 1 84 ? -1.113 5.010 -17.212 1.00 61.41 84 LYS A O 1
ATOM 1407 N N . ARG A 1 85 ? 0.173 4.239 -15.506 1.00 65.30 85 ARG A N 1
ATOM 1408 C CA . ARG A 1 85 ? 1.441 4.847 -15.971 1.00 42.24 85 ARG A CA 1
ATOM 1409 C C . ARG A 1 85 ? 2.403 3.758 -16.511 1.00 13.25 85 ARG A C 1
ATOM 1410 O O . ARG A 1 85 ? 3.104 3.984 -17.502 1.00 45.52 85 ARG A O 1
ATOM 1431 N N . ASP A 1 86 ? 2.375 2.559 -15.903 1.00 41.14 86 ASP A N 1
ATOM 1432 C CA . ASP A 1 86 ? 3.339 1.482 -16.202 1.00 15.30 86 ASP A CA 1
ATOM 1433 C C . ASP A 1 86 ? 2.658 0.104 -16.062 1.00 61.21 86 ASP A C 1
ATOM 1434 O O . ASP A 1 86 ? 2.485 -0.392 -14.942 1.00 71.31 86 ASP A O 1
ATOM 1443 N N . PRO A 1 87 ? 2.238 -0.530 -17.196 1.00 55.53 87 PRO A N 1
ATOM 1444 C CA . PRO A 1 87 ? 1.539 -1.842 -17.177 1.00 15.22 87 PRO A CA 1
ATOM 1445 C C . PRO A 1 87 ? 2.447 -3.016 -16.736 1.00 53.40 87 PRO A C 1
ATOM 1446 O O . PRO A 1 87 ? 1.953 -4.120 -16.494 1.00 13.11 87 PRO A O 1
ATOM 1457 N N . ASN A 1 88 ? 3.768 -2.764 -16.621 1.00 32.12 88 ASN A N 1
ATOM 1458 C CA . ASN A 1 88 ? 4.759 -3.785 -16.195 1.00 31.30 88 ASN A CA 1
ATOM 1459 C C . ASN A 1 88 ? 4.677 -4.046 -14.683 1.00 32.12 88 ASN A C 1
ATOM 1460 O O . ASN A 1 88 ? 5.206 -5.054 -14.192 1.00 20.45 88 ASN A O 1
ATOM 1471 N N . ALA A 1 89 ? 4.015 -3.121 -13.964 1.00 72.31 89 ALA A N 1
ATOM 1472 C CA . ALA A 1 89 ? 3.812 -3.203 -12.514 1.00 61.25 89 ALA A CA 1
ATOM 1473 C C . ALA A 1 89 ? 2.977 -4.439 -12.103 1.00 53.44 89 ALA A C 1
ATOM 1474 O O . ALA A 1 89 ? 1.748 -4.447 -12.239 1.00 43.14 89 ALA A O 1
ATOM 1481 N N . THR A 1 90 ? 3.675 -5.494 -11.654 1.00 34.05 90 THR A N 1
ATOM 1482 C CA . THR A 1 90 ? 3.074 -6.677 -11.026 1.00 2.21 90 THR A CA 1
ATOM 1483 C C . THR A 1 90 ? 3.440 -6.654 -9.538 1.00 21.43 90 THR A C 1
ATOM 1484 O O . THR A 1 90 ? 4.624 -6.580 -9.191 1.00 54.22 90 THR A O 1
ATOM 1495 N N . ILE A 1 91 ? 2.428 -6.688 -8.674 1.00 15.43 91 ILE A N 1
ATOM 1496 C CA . ILE A 1 91 ? 2.624 -6.654 -7.216 1.00 21.30 91 ILE A CA 1
ATOM 1497 C C . ILE A 1 91 ? 2.587 -8.091 -6.642 1.00 31.02 91 ILE A C 1
ATOM 1498 O O . ILE A 1 91 ? 1.800 -8.929 -7.094 1.00 11.54 91 ILE A O 1
ATOM 1514 N N . THR A 1 92 ? 3.488 -8.381 -5.693 1.00 21.05 92 THR A N 1
ATOM 1515 C CA . THR A 1 92 ? 3.550 -9.675 -4.996 1.00 45.11 92 THR A CA 1
ATOM 1516 C C . THR A 1 92 ? 3.350 -9.430 -3.497 1.00 72.34 92 THR A C 1
ATOM 1517 O O . THR A 1 92 ? 4.233 -8.884 -2.834 1.00 65.02 92 THR A O 1
ATOM 1528 N N . ARG A 1 93 ? 2.173 -9.798 -2.982 1.00 32.42 93 ARG A N 1
ATOM 1529 C CA . ARG A 1 93 ? 1.799 -9.535 -1.588 1.00 22.33 93 ARG A CA 1
ATOM 1530 C C . ARG A 1 93 ? 2.261 -10.692 -0.679 1.00 42.11 93 ARG A C 1
ATOM 1531 O O . ARG A 1 93 ? 1.958 -11.858 -0.945 1.00 71.13 93 ARG A O 1
ATOM 1552 N N . THR A 1 94 ? 3.026 -10.357 0.365 1.00 31.41 94 THR A N 1
ATOM 1553 C CA . THR A 1 94 ? 3.432 -11.287 1.426 1.00 72.22 94 THR A CA 1
ATOM 1554 C C . THR A 1 94 ? 3.149 -10.630 2.786 1.00 65.12 94 THR A C 1
ATOM 1555 O O . THR A 1 94 ? 3.580 -9.495 3.016 1.00 24.52 94 THR A O 1
ATOM 1566 N N . VAL A 1 95 ? 2.411 -11.319 3.676 1.00 62.44 95 VAL A N 1
ATOM 1567 C CA . VAL A 1 95 ? 2.127 -10.783 5.017 1.00 14.11 95 VAL A CA 1
ATOM 1568 C C . VAL A 1 95 ? 3.400 -10.906 5.890 1.00 15.22 95 VAL A C 1
ATOM 1569 O O . VAL A 1 95 ? 3.957 -11.997 6.067 1.00 73.31 95 VAL A O 1
ATOM 1582 N N . ARG A 1 96 ? 3.898 -9.757 6.364 1.00 73.32 96 ARG A N 1
ATOM 1583 C CA . ARG A 1 96 ? 5.161 -9.672 7.130 1.00 52.12 96 ARG A CA 1
ATOM 1584 C C . ARG A 1 96 ? 4.921 -9.994 8.626 1.00 53.23 96 ARG A C 1
ATOM 1585 O O . ARG A 1 96 ? 5.825 -10.473 9.320 1.00 5.54 96 ARG A O 1
ATOM 1606 N N . THR A 1 97 ? 3.693 -9.746 9.115 1.00 11.10 97 THR A N 1
ATOM 1607 C CA . THR A 1 97 ? 3.284 -10.118 10.483 1.00 72.10 97 THR A CA 1
ATOM 1608 C C . THR A 1 97 ? 2.357 -11.340 10.454 1.00 13.43 97 THR A C 1
ATOM 1609 O O . THR A 1 97 ? 1.288 -11.307 9.841 1.00 33.13 97 THR A O 1
ATOM 1620 N N . GLU A 1 98 ? 2.773 -12.404 11.137 1.00 62.44 98 GLU A N 1
ATOM 1621 C CA . GLU A 1 98 ? 1.944 -13.587 11.364 1.00 64.55 98 GLU A CA 1
ATOM 1622 C C . GLU A 1 98 ? 1.420 -13.462 12.799 1.00 41.45 98 GLU A C 1
ATOM 1623 O O . GLU A 1 98 ? 2.196 -13.635 13.748 1.00 13.51 98 GLU A O 1
ATOM 1635 N N . VAL A 1 99 ? 0.123 -13.119 12.940 1.00 25.03 99 VAL A N 1
ATOM 1636 C CA . VAL A 1 99 ? -0.467 -12.700 14.230 1.00 42.34 99 VAL A CA 1
ATOM 1637 C C . VAL A 1 99 ? -0.254 -13.766 15.339 1.00 11.12 99 VAL A C 1
ATOM 1638 O O . VAL A 1 99 ? -0.905 -14.817 15.366 1.00 42.23 99 VAL A O 1
ATOM 1651 N N . GLY A 1 100 ? 0.726 -13.483 16.216 1.00 22.14 100 GLY A N 1
ATOM 1652 C CA . GLY A 1 100 ? 1.069 -14.355 17.338 1.00 3.21 100 GLY A CA 1
ATOM 1653 C C . GLY A 1 100 ? 0.176 -14.123 18.544 1.00 63.52 100 GLY A C 1
ATOM 1654 O O . GLY A 1 100 ? -0.927 -13.569 18.412 1.00 31.10 100 GLY A O 1
ATOM 1658 N N . SER A 1 101 ? 0.667 -14.552 19.728 1.00 64.44 101 SER A N 1
ATOM 1659 C CA . SER A 1 101 ? -0.111 -14.569 20.984 1.00 41.00 101 SER A CA 1
ATOM 1660 C C . SER A 1 101 ? -1.357 -15.477 20.843 1.00 32.24 101 SER A C 1
ATOM 1661 O O . SER A 1 101 ? -2.383 -15.253 21.502 1.00 0.32 101 SER A O 1
ATOM 1669 N N . SER A 1 102 ? -1.231 -16.512 19.985 1.00 50.21 102 SER A N 1
ATOM 1670 C CA . SER A 1 102 ? -2.268 -17.524 19.768 1.00 42.21 102 SER A CA 1
ATOM 1671 C C . SER A 1 102 ? -2.373 -18.416 21.009 1.00 3.35 102 SER A C 1
ATOM 1672 O O . SER A 1 102 ? -3.466 -18.596 21.566 1.00 11.10 102 SER A O 1
ATOM 1680 N N . TRP A 1 103 ? -1.205 -18.935 21.448 1.00 54.21 103 TRP A N 1
ATOM 1681 C CA . TRP A 1 103 ? -1.100 -19.788 22.637 1.00 60.25 103 TRP A CA 1
ATOM 1682 C C . TRP A 1 103 ? -1.440 -18.980 23.907 1.00 43.32 103 TRP A C 1
ATOM 1683 O O . TRP A 1 103 ? -0.637 -18.169 24.390 1.00 45.34 103 TRP A O 1
ATOM 1704 N N . SER A 1 104 ? -2.677 -19.180 24.374 1.00 65.55 104 SER A N 1
ATOM 1705 C CA . SER A 1 104 ? -3.205 -18.589 25.600 1.00 52.41 104 SER A CA 1
ATOM 1706 C C . SER A 1 104 ? -2.951 -19.566 26.748 1.00 65.10 104 SER A C 1
ATOM 1707 O O . SER A 1 104 ? -3.503 -20.676 26.747 1.00 15.05 104 SER A O 1
ATOM 1715 N N . LEU A 1 105 ? -2.092 -19.178 27.705 1.00 23.22 105 LEU A N 1
ATOM 1716 C CA . LEU A 1 105 ? -1.785 -20.011 28.878 1.00 3.21 105 LEU A CA 1
ATOM 1717 C C . LEU A 1 105 ? -2.858 -19.783 29.958 1.00 11.33 105 LEU A C 1
ATOM 1718 O O . LEU A 1 105 ? -2.591 -19.208 31.020 1.00 72.21 105 LEU A O 1
ATOM 1734 N N . GLU A 1 106 ? -4.095 -20.209 29.637 1.00 2.35 106 GLU A N 1
ATOM 1735 C CA . GLU A 1 106 ? -5.258 -20.059 30.518 1.00 72.32 106 GLU A CA 1
ATOM 1736 C C . GLU A 1 106 ? -5.215 -21.150 31.605 1.00 62.54 106 GLU A C 1
ATOM 1737 O O . GLU A 1 106 ? -5.603 -22.306 31.380 1.00 22.42 106 GLU A O 1
ATOM 1749 N N . HIS A 1 107 ? -4.675 -20.769 32.767 1.00 32.23 107 HIS A N 1
ATOM 1750 C CA . HIS A 1 107 ? -4.513 -21.660 33.924 1.00 54.34 107 HIS A CA 1
ATOM 1751 C C . HIS A 1 107 ? -5.527 -21.260 35.013 1.00 63.21 107 HIS A C 1
ATOM 1752 O O . HIS A 1 107 ? -5.462 -20.155 35.578 1.00 50.10 107 HIS A O 1
ATOM 1767 N N . HIS A 1 108 ? -6.506 -22.149 35.254 1.00 12.21 108 HIS A N 1
ATOM 1768 C CA . HIS A 1 108 ? -7.599 -21.910 36.204 1.00 11.20 108 HIS A CA 1
ATOM 1769 C C . HIS A 1 108 ? -8.172 -23.238 36.708 1.00 54.04 108 HIS A C 1
ATOM 1770 O O . HIS A 1 108 ? -8.485 -24.136 35.919 1.00 4.42 108 HIS A O 1
ATOM 1785 N N . HIS A 1 109 ? -8.259 -23.347 38.032 1.00 2.51 109 HIS A N 1
ATOM 1786 C CA . HIS A 1 109 ? -8.966 -24.414 38.732 1.00 64.12 109 HIS A CA 1
ATOM 1787 C C . HIS A 1 109 ? -9.413 -23.846 40.084 1.00 22.12 109 HIS A C 1
ATOM 1788 O O . HIS A 1 109 ? -8.711 -23.974 41.094 1.00 23.31 109 HIS A O 1
ATOM 1803 N N . HIS A 1 110 ? -10.548 -23.135 40.058 1.00 71.01 110 HIS A N 1
ATOM 1804 C CA . HIS A 1 110 ? -11.087 -22.441 41.235 1.00 61.10 110 HIS A CA 1
ATOM 1805 C C . HIS A 1 110 ? -11.811 -23.433 42.163 1.00 72.22 110 HIS A C 1
ATOM 1806 O O . HIS A 1 110 ? -12.725 -24.148 41.727 1.00 42.01 110 HIS A O 1
ATOM 1821 N N . HIS A 1 111 ? -11.381 -23.491 43.435 1.00 64.11 111 HIS A N 1
ATOM 1822 C CA . HIS A 1 111 ? -12.090 -24.257 44.473 1.00 31.05 111 HIS A CA 1
ATOM 1823 C C . HIS A 1 111 ? -13.334 -23.462 44.939 1.00 21.53 111 HIS A C 1
ATOM 1824 O O . HIS A 1 111 ? -13.256 -22.254 45.200 1.00 53.14 111 HIS A O 1
ATOM 1839 N N . HIS A 1 112 ? -14.485 -24.144 45.004 1.00 51.03 112 HIS A N 1
ATOM 1840 C CA . HIS A 1 112 ? -15.793 -23.534 45.307 1.00 51.53 112 HIS A CA 1
ATOM 1841 C C . HIS A 1 112 ? -16.403 -24.219 46.560 1.00 1.33 112 HIS A C 1
ATOM 1842 O O . HIS A 1 112 ? -16.984 -25.311 46.447 1.00 63.13 112 HIS A O 1
ATOM 1858 N N . MET A 1 1 ? -5.674 -3.113 19.651 1.00 3.35 1 MET A N 2
ATOM 1859 C CA . MET A 1 1 ? -4.524 -2.353 19.120 1.00 60.21 1 MET A CA 2
ATOM 1860 C C . MET A 1 1 ? -3.315 -3.289 18.933 1.00 54.23 1 MET A C 2
ATOM 1861 O O . MET A 1 1 ? -2.564 -3.552 19.878 1.00 71.24 1 MET A O 2
ATOM 1877 N N . LEU A 1 2 ? -3.191 -3.841 17.720 1.00 25.04 2 LEU A N 2
ATOM 1878 C CA . LEU A 1 2 ? -2.032 -4.632 17.270 1.00 25.43 2 LEU A CA 2
ATOM 1879 C C . LEU A 1 2 ? -1.405 -3.960 16.047 1.00 73.21 2 LEU A C 2
ATOM 1880 O O . LEU A 1 2 ? -2.061 -3.156 15.371 1.00 62.51 2 LEU A O 2
ATOM 1896 N N . THR A 1 3 ? -0.143 -4.275 15.769 1.00 73.12 3 THR A N 2
ATOM 1897 C CA . THR A 1 3 ? 0.574 -3.757 14.604 1.00 75.31 3 THR A CA 2
ATOM 1898 C C . THR A 1 3 ? 0.959 -4.932 13.684 1.00 11.00 3 THR A C 2
ATOM 1899 O O . THR A 1 3 ? 1.611 -5.881 14.128 1.00 53.12 3 THR A O 2
ATOM 1910 N N . VAL A 1 4 ? 0.539 -4.862 12.409 1.00 54.20 4 VAL A N 2
ATOM 1911 C CA . VAL A 1 4 ? 0.758 -5.928 11.407 1.00 13.33 4 VAL A CA 2
ATOM 1912 C C . VAL A 1 4 ? 1.446 -5.348 10.150 1.00 53.14 4 VAL A C 2
ATOM 1913 O O . VAL A 1 4 ? 1.012 -4.330 9.615 1.00 1.11 4 VAL A O 2
ATOM 1926 N N . GLU A 1 5 ? 2.549 -5.982 9.714 1.00 41.11 5 GLU A N 2
ATOM 1927 C CA . GLU A 1 5 ? 3.208 -5.672 8.434 1.00 62.22 5 GLU A CA 2
ATOM 1928 C C . GLU A 1 5 ? 2.801 -6.678 7.349 1.00 54.15 5 GLU A C 2
ATOM 1929 O O . GLU A 1 5 ? 2.483 -7.843 7.635 1.00 21.31 5 GLU A O 2
ATOM 1941 N N . VAL A 1 6 ? 2.834 -6.199 6.105 1.00 64.21 6 VAL A N 2
ATOM 1942 C CA . VAL A 1 6 ? 2.808 -7.016 4.894 1.00 1.21 6 VAL A CA 2
ATOM 1943 C C . VAL A 1 6 ? 3.829 -6.417 3.907 1.00 34.03 6 VAL A C 2
ATOM 1944 O O . VAL A 1 6 ? 3.836 -5.202 3.648 1.00 24.25 6 VAL A O 2
ATOM 1957 N N . GLU A 1 7 ? 4.739 -7.262 3.431 1.00 63.05 7 GLU A N 2
ATOM 1958 C CA . GLU A 1 7 ? 5.767 -6.889 2.472 1.00 44.44 7 GLU A CA 2
ATOM 1959 C C . GLU A 1 7 ? 5.221 -7.090 1.047 1.00 15.32 7 GLU A C 2
ATOM 1960 O O . GLU A 1 7 ? 5.077 -8.220 0.569 1.00 61.44 7 GLU A O 2
ATOM 1972 N N . VAL A 1 8 ? 4.898 -5.979 0.387 1.00 44.12 8 VAL A N 2
ATOM 1973 C CA . VAL A 1 8 ? 4.362 -5.966 -0.977 1.00 32.05 8 VAL A CA 2
ATOM 1974 C C . VAL A 1 8 ? 5.459 -5.463 -1.936 1.00 34.23 8 VAL A C 2
ATOM 1975 O O . VAL A 1 8 ? 5.768 -4.273 -1.959 1.00 71.43 8 VAL A O 2
ATOM 1988 N N . LYS A 1 9 ? 6.047 -6.383 -2.726 1.00 10.12 9 LYS A N 2
ATOM 1989 C CA . LYS A 1 9 ? 7.120 -6.056 -3.687 1.00 34.31 9 LYS A CA 2
ATOM 1990 C C . LYS A 1 9 ? 6.519 -5.687 -5.047 1.00 71.34 9 LYS A C 2
ATOM 1991 O O . LYS A 1 9 ? 6.048 -6.540 -5.792 1.00 51.42 9 LYS A O 2
ATOM 2010 N N . ILE A 1 10 ? 6.578 -4.399 -5.362 1.00 12.44 10 ILE A N 2
ATOM 2011 C CA . ILE A 1 10 ? 5.944 -3.809 -6.528 1.00 11.43 10 ILE A CA 2
ATOM 2012 C C . ILE A 1 10 ? 6.961 -3.745 -7.667 1.00 44.43 10 ILE A C 2
ATOM 2013 O O . ILE A 1 10 ? 7.942 -2.995 -7.591 1.00 2.41 10 ILE A O 2
ATOM 2029 N N . THR A 1 11 ? 6.746 -4.574 -8.696 1.00 63.41 11 THR A N 2
ATOM 2030 C CA . THR A 1 11 ? 7.580 -4.571 -9.915 1.00 24.54 11 THR A CA 2
ATOM 2031 C C . THR A 1 11 ? 6.848 -3.760 -11.003 1.00 71.02 11 THR A C 2
ATOM 2032 O O . THR A 1 11 ? 5.641 -3.884 -11.165 1.00 2.13 11 THR A O 2
ATOM 2043 N N . ALA A 1 12 ? 7.584 -2.896 -11.700 1.00 30.30 12 ALA A N 2
ATOM 2044 C CA . ALA A 1 12 ? 7.027 -1.962 -12.703 1.00 14.04 12 ALA A CA 2
ATOM 2045 C C . ALA A 1 12 ? 8.037 -1.733 -13.845 1.00 43.04 12 ALA A C 2
ATOM 2046 O O . ALA A 1 12 ? 9.092 -2.387 -13.899 1.00 11.51 12 ALA A O 2
ATOM 2053 N N . ASP A 1 13 ? 7.685 -0.838 -14.781 1.00 24.32 13 ASP A N 2
ATOM 2054 C CA . ASP A 1 13 ? 8.578 -0.398 -15.871 1.00 31.45 13 ASP A CA 2
ATOM 2055 C C . ASP A 1 13 ? 9.511 0.715 -15.361 1.00 33.22 13 ASP A C 2
ATOM 2056 O O . ASP A 1 13 ? 10.731 0.661 -15.548 1.00 13.32 13 ASP A O 2
ATOM 2065 N N . ASP A 1 14 ? 8.915 1.723 -14.710 1.00 73.11 14 ASP A N 2
ATOM 2066 C CA . ASP A 1 14 ? 9.646 2.833 -14.073 1.00 12.24 14 ASP A CA 2
ATOM 2067 C C . ASP A 1 14 ? 9.426 2.775 -12.559 1.00 12.24 14 ASP A C 2
ATOM 2068 O O . ASP A 1 14 ? 8.384 3.200 -12.081 1.00 64.41 14 ASP A O 2
ATOM 2077 N N . GLU A 1 15 ? 10.413 2.225 -11.835 1.00 5.10 15 GLU A N 2
ATOM 2078 C CA . GLU A 1 15 ? 10.366 2.038 -10.363 1.00 64.44 15 GLU A CA 2
ATOM 2079 C C . GLU A 1 15 ? 10.319 3.368 -9.586 1.00 72.04 15 GLU A C 2
ATOM 2080 O O . GLU A 1 15 ? 9.656 3.447 -8.558 1.00 62.42 15 GLU A O 2
ATOM 2092 N N . ASN A 1 16 ? 11.035 4.389 -10.082 1.00 70.34 16 ASN A N 2
ATOM 2093 C CA . ASN A 1 16 ? 11.152 5.699 -9.404 1.00 3.10 16 ASN A CA 2
ATOM 2094 C C . ASN A 1 16 ? 9.812 6.447 -9.445 1.00 41.44 16 ASN A C 2
ATOM 2095 O O . ASN A 1 16 ? 9.365 7.024 -8.447 1.00 13.04 16 ASN A O 2
ATOM 2106 N N . LYS A 1 17 ? 9.185 6.421 -10.633 1.00 31.12 17 LYS A N 2
ATOM 2107 C CA . LYS A 1 17 ? 7.854 6.992 -10.861 1.00 31.43 17 LYS A CA 2
ATOM 2108 C C . LYS A 1 17 ? 6.789 6.181 -10.115 1.00 13.22 17 LYS A C 2
ATOM 2109 O O . LYS A 1 17 ? 5.921 6.757 -9.455 1.00 43.53 17 LYS A O 2
ATOM 2128 N N . ALA A 1 18 ? 6.914 4.840 -10.204 1.00 70.13 18 ALA A N 2
ATOM 2129 C CA . ALA A 1 18 ? 5.999 3.883 -9.557 1.00 3.43 18 ALA A CA 2
ATOM 2130 C C . ALA A 1 18 ? 5.935 4.109 -8.050 1.00 72.13 18 ALA A C 2
ATOM 2131 O O . ALA A 1 18 ? 4.858 4.092 -7.469 1.00 12.34 18 ALA A O 2
ATOM 2138 N N . GLU A 1 19 ? 7.115 4.352 -7.455 1.00 64.02 19 GLU A N 2
ATOM 2139 C CA . GLU A 1 19 ? 7.271 4.557 -6.018 1.00 22.24 19 GLU A CA 2
ATOM 2140 C C . GLU A 1 19 ? 6.515 5.817 -5.577 1.00 42.15 19 GLU A C 2
ATOM 2141 O O . GLU A 1 19 ? 5.732 5.757 -4.639 1.00 10.55 19 GLU A O 2
ATOM 2153 N N . GLU A 1 20 ? 6.712 6.934 -6.309 1.00 34.23 20 GLU A N 2
ATOM 2154 C CA . GLU A 1 20 ? 6.039 8.216 -6.016 1.00 13.54 20 GLU A CA 2
ATOM 2155 C C . GLU A 1 20 ? 4.508 8.117 -6.168 1.00 33.21 20 GLU A C 2
ATOM 2156 O O . GLU A 1 20 ? 3.771 8.730 -5.377 1.00 14.32 20 GLU A O 2
ATOM 2168 N N . ILE A 1 21 ? 4.044 7.343 -7.177 1.00 1.23 21 ILE A N 2
ATOM 2169 C CA . ILE A 1 21 ? 2.608 7.092 -7.391 1.00 61.13 21 ILE A CA 2
ATOM 2170 C C . ILE A 1 21 ? 2.036 6.386 -6.149 1.00 64.22 21 ILE A C 2
ATOM 2171 O O . ILE A 1 21 ? 1.108 6.892 -5.532 1.00 61.51 21 ILE A O 2
ATOM 2187 N N . VAL A 1 22 ? 2.685 5.263 -5.773 1.00 41.42 22 VAL A N 2
ATOM 2188 C CA . VAL A 1 22 ? 2.284 4.400 -4.642 1.00 1.12 22 VAL A CA 2
ATOM 2189 C C . VAL A 1 22 ? 2.222 5.193 -3.328 1.00 75.44 22 VAL A C 2
ATOM 2190 O O . VAL A 1 22 ? 1.247 5.083 -2.594 1.00 72.53 22 VAL A O 2
ATOM 2203 N N . LYS A 1 23 ? 3.260 6.016 -3.083 1.00 63.30 23 LYS A N 2
ATOM 2204 C CA . LYS A 1 23 ? 3.366 6.854 -1.877 1.00 2.03 23 LYS A CA 2
ATOM 2205 C C . LYS A 1 23 ? 2.138 7.774 -1.746 1.00 63.40 23 LYS A C 2
ATOM 2206 O O . LYS A 1 23 ? 1.472 7.786 -0.689 1.00 63.01 23 LYS A O 2
ATOM 2225 N N . ARG A 1 24 ? 1.802 8.505 -2.842 1.00 20.25 24 ARG A N 2
ATOM 2226 C CA . ARG A 1 24 ? 0.620 9.380 -2.843 1.00 21.15 24 ARG A CA 2
ATOM 2227 C C . ARG A 1 24 ? -0.677 8.553 -2.710 1.00 52.13 24 ARG A C 2
ATOM 2228 O O . ARG A 1 24 ? -1.581 8.963 -2.001 1.00 61.42 24 ARG A O 2
ATOM 2249 N N . VAL A 1 25 ? -0.737 7.378 -3.372 1.00 73.11 25 VAL A N 2
ATOM 2250 C CA . VAL A 1 25 ? -1.922 6.496 -3.361 1.00 24.33 25 VAL A CA 2
ATOM 2251 C C . VAL A 1 25 ? -2.275 6.071 -1.920 1.00 72.41 25 VAL A C 2
ATOM 2252 O O . VAL A 1 25 ? -3.442 6.117 -1.536 1.00 45.50 25 VAL A O 2
ATOM 2265 N N . ILE A 1 26 ? -1.244 5.710 -1.130 1.00 33.14 26 ILE A N 2
ATOM 2266 C CA . ILE A 1 26 ? -1.406 5.329 0.287 1.00 44.40 26 ILE A CA 2
ATOM 2267 C C . ILE A 1 26 ? -1.913 6.540 1.096 1.00 52.30 26 ILE A C 2
ATOM 2268 O O . ILE A 1 26 ? -2.718 6.383 2.016 1.00 12.40 26 ILE A O 2
ATOM 2284 N N . ASP A 1 27 ? -1.427 7.743 0.723 1.00 1.23 27 ASP A N 2
ATOM 2285 C CA . ASP A 1 27 ? -1.859 9.020 1.341 1.00 70.13 27 ASP A CA 2
ATOM 2286 C C . ASP A 1 27 ? -3.339 9.343 0.981 1.00 52.12 27 ASP A C 2
ATOM 2287 O O . ASP A 1 27 ? -4.062 9.926 1.799 1.00 11.21 27 ASP A O 2
ATOM 2296 N N . GLU A 1 28 ? -3.779 8.936 -0.229 1.00 14.50 28 GLU A N 2
ATOM 2297 C CA . GLU A 1 28 ? -5.174 9.113 -0.686 1.00 2.12 28 GLU A CA 2
ATOM 2298 C C . GLU A 1 28 ? -6.107 8.146 0.079 1.00 25.32 28 GLU A C 2
ATOM 2299 O O . GLU A 1 28 ? -7.235 8.498 0.433 1.00 52.22 28 GLU A O 2
ATOM 2311 N N . VAL A 1 29 ? -5.611 6.914 0.315 1.00 11.43 29 VAL A N 2
ATOM 2312 C CA . VAL A 1 29 ? -6.327 5.874 1.082 1.00 52.51 29 VAL A CA 2
ATOM 2313 C C . VAL A 1 29 ? -6.354 6.241 2.582 1.00 65.41 29 VAL A C 2
ATOM 2314 O O . VAL A 1 29 ? -7.328 5.953 3.280 1.00 4.33 29 VAL A O 2
ATOM 2327 N N . GLU A 1 30 ? -5.281 6.920 3.031 1.00 22.03 30 GLU A N 2
ATOM 2328 C CA . GLU A 1 30 ? -5.061 7.316 4.440 1.00 31.31 30 GLU A CA 2
ATOM 2329 C C . GLU A 1 30 ? -6.253 8.106 5.011 1.00 43.13 30 GLU A C 2
ATOM 2330 O O . GLU A 1 30 ? -6.771 7.777 6.082 1.00 54.03 30 GLU A O 2
ATOM 2342 N N . ARG A 1 31 ? -6.702 9.127 4.254 1.00 45.11 31 ARG A N 2
ATOM 2343 C CA . ARG A 1 31 ? -7.805 10.014 4.672 1.00 14.40 31 ARG A CA 2
ATOM 2344 C C . ARG A 1 31 ? -9.151 9.253 4.715 1.00 3.42 31 ARG A C 2
ATOM 2345 O O . ARG A 1 31 ? -10.036 9.583 5.513 1.00 3.14 31 ARG A O 2
ATOM 2366 N N . GLU A 1 32 ? -9.267 8.207 3.869 1.00 34.33 32 GLU A N 2
ATOM 2367 C CA . GLU A 1 32 ? -10.488 7.395 3.751 1.00 35.12 32 GLU A CA 2
ATOM 2368 C C . GLU A 1 32 ? -10.520 6.262 4.790 1.00 43.54 32 GLU A C 2
ATOM 2369 O O . GLU A 1 32 ? -11.588 5.722 5.100 1.00 63.52 32 GLU A O 2
ATOM 2381 N N . VAL A 1 33 ? -9.345 5.902 5.318 1.00 40.05 33 VAL A N 2
ATOM 2382 C CA . VAL A 1 33 ? -9.216 4.914 6.397 1.00 11.10 33 VAL A CA 2
ATOM 2383 C C . VAL A 1 33 ? -9.500 5.574 7.756 1.00 14.42 33 VAL A C 2
ATOM 2384 O O . VAL A 1 33 ? -10.161 4.989 8.594 1.00 24.43 33 VAL A O 2
ATOM 2397 N N . GLN A 1 34 ? -9.015 6.808 7.953 1.00 2.32 34 GLN A N 2
ATOM 2398 C CA . GLN A 1 34 ? -9.139 7.518 9.253 1.00 11.23 34 GLN A CA 2
ATOM 2399 C C . GLN A 1 34 ? -10.569 8.029 9.529 1.00 45.10 34 GLN A C 2
ATOM 2400 O O . GLN A 1 34 ? -10.882 8.400 10.665 1.00 75.42 34 GLN A O 2
ATOM 2414 N N . LYS A 1 35 ? -11.426 8.060 8.494 1.00 72.04 35 LYS A N 2
ATOM 2415 C CA . LYS A 1 35 ? -12.846 8.463 8.642 1.00 71.34 35 LYS A CA 2
ATOM 2416 C C . LYS A 1 35 ? -13.731 7.249 9.014 1.00 11.33 35 LYS A C 2
ATOM 2417 O O . LYS A 1 35 ? -14.880 7.421 9.433 1.00 3.12 35 LYS A O 2
ATOM 2436 N N . GLN A 1 36 ? -13.190 6.025 8.846 1.00 60.32 36 GLN A N 2
ATOM 2437 C CA . GLN A 1 36 ? -13.899 4.764 9.152 1.00 31.32 36 GLN A CA 2
ATOM 2438 C C . GLN A 1 36 ? -13.306 4.094 10.398 1.00 35.31 36 GLN A C 2
ATOM 2439 O O . GLN A 1 36 ? -14.021 3.789 11.353 1.00 11.43 36 GLN A O 2
ATOM 2453 N N . TYR A 1 37 ? -11.990 3.873 10.362 1.00 55.42 37 TYR A N 2
ATOM 2454 C CA . TYR A 1 37 ? -11.204 3.255 11.443 1.00 40.15 37 TYR A CA 2
ATOM 2455 C C . TYR A 1 37 ? -10.489 4.368 12.251 1.00 14.52 37 TYR A C 2
ATOM 2456 O O . TYR A 1 37 ? -9.486 4.920 11.775 1.00 35.24 37 TYR A O 2
ATOM 2474 N N . PRO A 1 38 ? -11.010 4.758 13.461 1.00 33.52 38 PRO A N 2
ATOM 2475 C CA . PRO A 1 38 ? -10.375 5.815 14.297 1.00 0.31 38 PRO A CA 2
ATOM 2476 C C . PRO A 1 38 ? -9.025 5.365 14.892 1.00 20.43 38 PRO A C 2
ATOM 2477 O O . PRO A 1 38 ? -8.096 6.168 15.028 1.00 50.15 38 PRO A O 2
ATOM 2488 N N . ASN A 1 39 ? -8.926 4.064 15.218 1.00 40.32 39 ASN A N 2
ATOM 2489 C CA . ASN A 1 39 ? -7.739 3.463 15.875 1.00 5.33 39 ASN A CA 2
ATOM 2490 C C . ASN A 1 39 ? -6.738 2.901 14.847 1.00 52.05 39 ASN A C 2
ATOM 2491 O O . ASN A 1 39 ? -5.861 2.108 15.193 1.00 72.10 39 ASN A O 2
ATOM 2502 N N . ALA A 1 40 ? -6.869 3.335 13.588 1.00 60.10 40 ALA A N 2
ATOM 2503 C CA . ALA A 1 40 ? -5.919 2.995 12.523 1.00 52.51 40 ALA A CA 2
ATOM 2504 C C . ALA A 1 40 ? -4.736 3.972 12.516 1.00 25.40 40 ALA A C 2
ATOM 2505 O O . ALA A 1 40 ? -4.898 5.160 12.822 1.00 3.13 40 ALA A O 2
ATOM 2512 N N . THR A 1 41 ? -3.548 3.452 12.206 1.00 70.54 41 THR A N 2
ATOM 2513 C CA . THR A 1 41 ? -2.366 4.245 11.864 1.00 22.44 41 THR A CA 2
ATOM 2514 C C . THR A 1 41 ? -1.624 3.513 10.735 1.00 63.44 41 THR A C 2
ATOM 2515 O O . THR A 1 41 ? -1.132 2.393 10.943 1.00 62.31 41 THR A O 2
ATOM 2526 N N . ILE A 1 42 ? -1.567 4.123 9.537 1.00 22.20 42 ILE A N 2
ATOM 2527 C CA . ILE A 1 42 ? -0.878 3.536 8.383 1.00 60.52 42 ILE A CA 2
ATOM 2528 C C . ILE A 1 42 ? 0.571 4.047 8.355 1.00 31.40 42 ILE A C 2
ATOM 2529 O O . ILE A 1 42 ? 0.831 5.201 7.990 1.00 3.21 42 ILE A O 2
ATOM 2545 N N . THR A 1 43 ? 1.495 3.191 8.786 1.00 24.54 43 THR A N 2
ATOM 2546 C CA . THR A 1 43 ? 2.935 3.399 8.634 1.00 12.24 43 THR A CA 2
ATOM 2547 C C . THR A 1 43 ? 3.401 2.674 7.364 1.00 64.45 43 THR A C 2
ATOM 2548 O O . THR A 1 43 ? 2.984 1.545 7.111 1.00 0.52 43 THR A O 2
ATOM 2559 N N . ARG A 1 44 ? 4.221 3.339 6.549 1.00 44.40 44 ARG A N 2
ATOM 2560 C CA . ARG A 1 44 ? 4.748 2.759 5.301 1.00 1.31 44 ARG A CA 2
ATOM 2561 C C . ARG A 1 44 ? 6.167 3.253 5.033 1.00 64.22 44 ARG A C 2
ATOM 2562 O O . ARG A 1 44 ? 6.486 4.409 5.325 1.00 61.33 44 ARG A O 2
ATOM 2583 N N . THR A 1 45 ? 7.017 2.358 4.505 1.00 3.33 45 THR A N 2
ATOM 2584 C CA . THR A 1 45 ? 8.370 2.688 4.049 1.00 10.24 45 THR A CA 2
ATOM 2585 C C . THR A 1 45 ? 8.696 1.823 2.822 1.00 31.30 45 THR A C 2
ATOM 2586 O O . THR A 1 45 ? 8.532 0.603 2.848 1.00 64.10 45 THR A O 2
ATOM 2597 N N . LEU A 1 46 ? 9.105 2.486 1.732 1.00 44.44 46 LEU A N 2
ATOM 2598 C CA . LEU A 1 46 ? 9.431 1.845 0.456 1.00 23.41 46 LEU A CA 2
ATOM 2599 C C . LEU A 1 46 ? 10.960 1.737 0.314 1.00 1.24 46 LEU A C 2
ATOM 2600 O O . LEU A 1 46 ? 11.692 2.637 0.732 1.00 14.03 46 LEU A O 2
ATOM 2616 N N . THR A 1 47 ? 11.431 0.619 -0.247 1.00 15.10 47 THR A N 2
ATOM 2617 C CA . THR A 1 47 ? 12.870 0.309 -0.394 1.00 31.13 47 THR A CA 2
ATOM 2618 C C . THR A 1 47 ? 13.150 -0.085 -1.854 1.00 42.25 47 THR A C 2
ATOM 2619 O O . THR A 1 47 ? 12.258 -0.569 -2.536 1.00 42.15 47 THR A O 2
ATOM 2630 N N . ARG A 1 48 ? 14.382 0.121 -2.339 1.00 43.30 48 ARG A N 2
ATOM 2631 C CA . ARG A 1 48 ? 14.744 -0.141 -3.744 1.00 72.40 48 ARG A CA 2
ATOM 2632 C C . ARG A 1 48 ? 15.606 -1.415 -3.819 1.00 40.41 48 ARG A C 2
ATOM 2633 O O . ARG A 1 48 ? 16.801 -1.377 -3.515 1.00 14.20 48 ARG A O 2
ATOM 2654 N N . ASP A 1 49 ? 14.983 -2.547 -4.182 1.00 52.42 49 ASP A N 2
ATOM 2655 C CA . ASP A 1 49 ? 15.704 -3.822 -4.401 1.00 21.15 49 ASP A CA 2
ATOM 2656 C C . ASP A 1 49 ? 16.005 -3.958 -5.886 1.00 5.04 49 ASP A C 2
ATOM 2657 O O . ASP A 1 49 ? 15.230 -4.576 -6.620 1.00 12.14 49 ASP A O 2
ATOM 2666 N N . ASP A 1 50 ? 17.111 -3.321 -6.313 1.00 15.21 50 ASP A N 2
ATOM 2667 C CA . ASP A 1 50 ? 17.544 -3.217 -7.727 1.00 61.21 50 ASP A CA 2
ATOM 2668 C C . ASP A 1 50 ? 16.537 -2.363 -8.532 1.00 20.21 50 ASP A C 2
ATOM 2669 O O . ASP A 1 50 ? 16.813 -1.205 -8.839 1.00 30.10 50 ASP A O 2
ATOM 2678 N N . GLY A 1 51 ? 15.362 -2.944 -8.838 1.00 11.35 51 GLY A N 2
ATOM 2679 C CA . GLY A 1 51 ? 14.265 -2.241 -9.517 1.00 62.35 51 GLY A CA 2
ATOM 2680 C C . GLY A 1 51 ? 12.908 -2.535 -8.885 1.00 31.44 51 GLY A C 2
ATOM 2681 O O . GLY A 1 51 ? 11.942 -1.819 -9.132 1.00 32.14 51 GLY A O 2
ATOM 2685 N N . THR A 1 52 ? 12.825 -3.597 -8.064 1.00 73.54 52 THR A N 2
ATOM 2686 C CA . THR A 1 52 ? 11.580 -4.000 -7.393 1.00 54.23 52 THR A CA 2
ATOM 2687 C C . THR A 1 52 ? 11.471 -3.276 -6.039 1.00 10.13 52 THR A C 2
ATOM 2688 O O . THR A 1 52 ? 12.316 -3.454 -5.159 1.00 53.20 52 THR A O 2
ATOM 2699 N N . VAL A 1 53 ? 10.433 -2.438 -5.900 1.00 61.13 53 VAL A N 2
ATOM 2700 C CA . VAL A 1 53 ? 10.239 -1.582 -4.725 1.00 21.42 53 VAL A CA 2
ATOM 2701 C C . VAL A 1 53 ? 9.541 -2.373 -3.602 1.00 13.33 53 VAL A C 2
ATOM 2702 O O . VAL A 1 53 ? 8.398 -2.800 -3.759 1.00 31.02 53 VAL A O 2
ATOM 2715 N N . GLU A 1 54 ? 10.246 -2.588 -2.479 1.00 1.10 54 GLU A N 2
ATOM 2716 C CA . GLU A 1 54 ? 9.683 -3.257 -1.306 1.00 10.33 54 GLU A CA 2
ATOM 2717 C C . GLU A 1 54 ? 8.838 -2.256 -0.509 1.00 73.51 54 GLU A C 2
ATOM 2718 O O . GLU A 1 54 ? 9.374 -1.396 0.195 1.00 4.24 54 GLU A O 2
ATOM 2730 N N . LEU A 1 55 ? 7.521 -2.369 -0.643 1.00 45.20 55 LEU A N 2
ATOM 2731 C CA . LEU A 1 55 ? 6.566 -1.548 0.097 1.00 33.02 55 LEU A CA 2
ATOM 2732 C C . LEU A 1 55 ? 6.206 -2.279 1.388 1.00 23.32 55 LEU A C 2
ATOM 2733 O O . LEU A 1 55 ? 5.743 -3.415 1.357 1.00 15.21 55 LEU A O 2
ATOM 2749 N N . ARG A 1 56 ? 6.454 -1.623 2.519 1.00 0.24 56 ARG A N 2
ATOM 2750 C CA . ARG A 1 56 ? 6.133 -2.162 3.837 1.00 3.02 56 ARG A CA 2
ATOM 2751 C C . ARG A 1 56 ? 4.865 -1.470 4.320 1.00 63.34 56 ARG A C 2
ATOM 2752 O O . ARG A 1 56 ? 4.909 -0.295 4.675 1.00 1.30 56 ARG A O 2
ATOM 2773 N N . ILE A 1 57 ? 3.726 -2.186 4.272 1.00 54.14 57 ILE A N 2
ATOM 2774 C CA . ILE A 1 57 ? 2.449 -1.668 4.788 1.00 33.44 57 ILE A CA 2
ATOM 2775 C C . ILE A 1 57 ? 2.283 -2.199 6.210 1.00 45.53 57 ILE A C 2
ATOM 2776 O O . ILE A 1 57 ? 2.066 -3.392 6.428 1.00 51.15 57 ILE A O 2
ATOM 2792 N N . LYS A 1 58 ? 2.406 -1.278 7.160 1.00 1.31 58 LYS A N 2
ATOM 2793 C CA . LYS A 1 58 ? 2.402 -1.564 8.583 1.00 44.22 58 LYS A CA 2
ATOM 2794 C C . LYS A 1 58 ? 1.194 -0.840 9.178 1.00 74.54 58 LYS A C 2
ATOM 2795 O O . LYS A 1 58 ? 1.229 0.372 9.405 1.00 51.43 58 LYS A O 2
ATOM 2814 N N . VAL A 1 59 ? 0.119 -1.598 9.403 1.00 25.10 59 VAL A N 2
ATOM 2815 C CA . VAL A 1 59 ? -1.151 -1.069 9.887 1.00 22.15 59 VAL A CA 2
ATOM 2816 C C . VAL A 1 59 ? -1.314 -1.418 11.362 1.00 51.32 59 VAL A C 2
ATOM 2817 O O . VAL A 1 59 ? -1.391 -2.595 11.728 1.00 54.42 59 VAL A O 2
ATOM 2830 N N . LYS A 1 60 ? -1.321 -0.387 12.202 1.00 10.21 60 LYS A N 2
ATOM 2831 C CA . LYS A 1 60 ? -1.672 -0.512 13.605 1.00 13.44 60 LYS A CA 2
ATOM 2832 C C . LYS A 1 60 ? -3.166 -0.201 13.733 1.00 64.52 60 LYS A C 2
ATOM 2833 O O . LYS A 1 60 ? -3.580 0.938 13.530 1.00 72.44 60 LYS A O 2
ATOM 2852 N N . ALA A 1 61 ? -3.964 -1.221 14.041 1.00 24.30 61 ALA A N 2
ATOM 2853 C CA . ALA A 1 61 ? -5.434 -1.108 14.113 1.00 43.25 61 ALA A CA 2
ATOM 2854 C C . ALA A 1 61 ? -5.965 -1.912 15.298 1.00 43.25 61 ALA A C 2
ATOM 2855 O O . ALA A 1 61 ? -5.208 -2.642 15.942 1.00 24.24 61 ALA A O 2
ATOM 2862 N N . ASP A 1 62 ? -7.271 -1.758 15.574 1.00 23.15 62 ASP A N 2
ATOM 2863 C CA . ASP A 1 62 ? -7.976 -2.452 16.671 1.00 70.24 62 ASP A CA 2
ATOM 2864 C C . ASP A 1 62 ? -7.749 -3.982 16.633 1.00 73.52 62 ASP A C 2
ATOM 2865 O O . ASP A 1 62 ? -7.257 -4.570 17.600 1.00 71.51 62 ASP A O 2
ATOM 2874 N N . THR A 1 63 ? -8.115 -4.591 15.501 1.00 73.32 63 THR A N 2
ATOM 2875 C CA . THR A 1 63 ? -7.943 -6.034 15.243 1.00 63.35 63 THR A CA 2
ATOM 2876 C C . THR A 1 63 ? -7.238 -6.234 13.894 1.00 13.14 63 THR A C 2
ATOM 2877 O O . THR A 1 63 ? -7.298 -5.348 13.027 1.00 31.02 63 THR A O 2
ATOM 2888 N N . GLU A 1 64 ? -6.590 -7.410 13.719 1.00 14.31 64 GLU A N 2
ATOM 2889 C CA . GLU A 1 64 ? -5.884 -7.762 12.472 1.00 70.31 64 GLU A CA 2
ATOM 2890 C C . GLU A 1 64 ? -6.880 -7.951 11.323 1.00 54.24 64 GLU A C 2
ATOM 2891 O O . GLU A 1 64 ? -6.525 -7.760 10.172 1.00 12.34 64 GLU A O 2
ATOM 2903 N N . GLU A 1 65 ? -8.116 -8.351 11.676 1.00 52.22 65 GLU A N 2
ATOM 2904 C CA . GLU A 1 65 ? -9.240 -8.485 10.740 1.00 10.23 65 GLU A CA 2
ATOM 2905 C C . GLU A 1 65 ? -9.515 -7.153 10.025 1.00 12.01 65 GLU A C 2
ATOM 2906 O O . GLU A 1 65 ? -9.566 -7.090 8.791 1.00 40.24 65 GLU A O 2
ATOM 2918 N N . LYS A 1 66 ? -9.660 -6.084 10.824 1.00 71.12 66 LYS A N 2
ATOM 2919 C CA . LYS A 1 66 ? -9.932 -4.732 10.310 1.00 52.43 66 LYS A CA 2
ATOM 2920 C C . LYS A 1 66 ? -8.671 -4.118 9.674 1.00 12.35 66 LYS A C 2
ATOM 2921 O O . LYS A 1 66 ? -8.770 -3.280 8.776 1.00 35.34 66 LYS A O 2
ATOM 2940 N N . ALA A 1 67 ? -7.495 -4.573 10.144 1.00 55.24 67 ALA A N 2
ATOM 2941 C CA . ALA A 1 67 ? -6.195 -4.153 9.607 1.00 25.22 67 ALA A CA 2
ATOM 2942 C C . ALA A 1 67 ? -5.981 -4.711 8.188 1.00 71.41 67 ALA A C 2
ATOM 2943 O O . ALA A 1 67 ? -5.465 -4.006 7.331 1.00 70.23 67 ALA A O 2
ATOM 2950 N N . LYS A 1 68 ? -6.408 -5.980 7.958 1.00 31.31 68 LYS A N 2
ATOM 2951 C CA . LYS A 1 68 ? -6.387 -6.625 6.621 1.00 74.41 68 LYS A CA 2
ATOM 2952 C C . LYS A 1 68 ? -7.227 -5.824 5.618 1.00 42.12 68 LYS A C 2
ATOM 2953 O O . LYS A 1 68 ? -6.874 -5.735 4.449 1.00 11.03 68 LYS A O 2
ATOM 2972 N N . SER A 1 69 ? -8.362 -5.283 6.103 1.00 54.11 69 SER A N 2
ATOM 2973 C CA . SER A 1 69 ? -9.293 -4.487 5.297 1.00 21.05 69 SER A CA 2
ATOM 2974 C C . SER A 1 69 ? -8.631 -3.170 4.832 1.00 4.31 69 SER A C 2
ATOM 2975 O O . SER A 1 69 ? -8.812 -2.747 3.693 1.00 61.41 69 SER A O 2
ATOM 2983 N N . ILE A 1 70 ? -7.841 -2.554 5.729 1.00 53.14 70 ILE A N 2
ATOM 2984 C CA . ILE A 1 70 ? -7.074 -1.325 5.437 1.00 11.51 70 ILE A CA 2
ATOM 2985 C C . ILE A 1 70 ? -5.978 -1.613 4.384 1.00 4.22 70 ILE A C 2
ATOM 2986 O O . ILE A 1 70 ? -5.811 -0.854 3.416 1.00 3.14 70 ILE A O 2
ATOM 3002 N N . ILE A 1 71 ? -5.268 -2.742 4.588 1.00 72.44 71 ILE A N 2
ATOM 3003 C CA . ILE A 1 71 ? -4.247 -3.255 3.658 1.00 43.21 71 ILE A CA 2
ATOM 3004 C C . ILE A 1 71 ? -4.880 -3.499 2.263 1.00 2.41 71 ILE A C 2
ATOM 3005 O O . ILE A 1 71 ? -4.305 -3.122 1.251 1.00 50.25 71 ILE A O 2
ATOM 3021 N N . LYS A 1 72 ? -6.094 -4.082 2.262 1.00 54.24 72 LYS A N 2
ATOM 3022 C CA . LYS A 1 72 ? -6.883 -4.387 1.049 1.00 73.14 72 LYS A CA 2
ATOM 3023 C C . LYS A 1 72 ? -7.169 -3.101 0.246 1.00 61.44 72 LYS A C 2
ATOM 3024 O O . LYS A 1 72 ? -6.963 -3.071 -0.970 1.00 12.45 72 LYS A O 2
ATOM 3043 N N . LEU A 1 73 ? -7.612 -2.042 0.958 1.00 61.14 73 LEU A N 2
ATOM 3044 C CA . LEU A 1 73 ? -7.912 -0.725 0.355 1.00 71.21 73 LEU A CA 2
ATOM 3045 C C . LEU A 1 73 ? -6.655 -0.136 -0.323 1.00 52.13 73 LEU A C 2
ATOM 3046 O O . LEU A 1 73 ? -6.746 0.438 -1.408 1.00 10.03 73 LEU A O 2
ATOM 3062 N N . ILE A 1 74 ? -5.490 -0.311 0.329 1.00 55.53 74 ILE A N 2
ATOM 3063 C CA . ILE A 1 74 ? -4.193 0.145 -0.203 1.00 61.04 74 ILE A CA 2
ATOM 3064 C C . ILE A 1 74 ? -3.772 -0.676 -1.448 1.00 31.33 74 ILE A C 2
ATOM 3065 O O . ILE A 1 74 ? -3.372 -0.096 -2.448 1.00 41.12 74 ILE A O 2
ATOM 3081 N N . GLU A 1 75 ? -3.907 -2.017 -1.378 1.00 53.13 75 GLU A N 2
ATOM 3082 C CA . GLU A 1 75 ? -3.391 -2.949 -2.410 1.00 30.21 75 GLU A CA 2
ATOM 3083 C C . GLU A 1 75 ? -4.170 -2.872 -3.728 1.00 63.44 75 GLU A C 2
ATOM 3084 O O . GLU A 1 75 ? -3.560 -2.915 -4.803 1.00 32.11 75 GLU A O 2
ATOM 3096 N N . GLU A 1 76 ? -5.512 -2.759 -3.645 1.00 65.44 76 GLU A N 2
ATOM 3097 C CA . GLU A 1 76 ? -6.356 -2.601 -4.847 1.00 23.55 76 GLU A CA 2
ATOM 3098 C C . GLU A 1 76 ? -6.029 -1.273 -5.542 1.00 72.21 76 GLU A C 2
ATOM 3099 O O . GLU A 1 76 ? -6.015 -1.194 -6.767 1.00 74.35 76 GLU A O 2
ATOM 3111 N N . ARG A 1 77 ? -5.741 -0.244 -4.723 1.00 70.12 77 ARG A N 2
ATOM 3112 C CA . ARG A 1 77 ? -5.454 1.111 -5.194 1.00 4.42 77 ARG A CA 2
ATOM 3113 C C . ARG A 1 77 ? -4.041 1.229 -5.795 1.00 45.31 77 ARG A C 2
ATOM 3114 O O . ARG A 1 77 ? -3.892 1.842 -6.835 1.00 5.54 77 ARG A O 2
ATOM 3135 N N . ILE A 1 78 ? -3.004 0.654 -5.159 1.00 4.32 78 ILE A N 2
ATOM 3136 C CA . ILE A 1 78 ? -1.624 0.760 -5.685 1.00 52.32 78 ILE A CA 2
ATOM 3137 C C . ILE A 1 78 ? -1.536 0.008 -7.026 1.00 3.43 78 ILE A C 2
ATOM 3138 O O . ILE A 1 78 ? -0.982 0.525 -7.985 1.00 73.43 78 ILE A O 2
ATOM 3154 N N . GLU A 1 79 ? -2.194 -1.168 -7.089 1.00 12.43 79 GLU A N 2
ATOM 3155 C CA . GLU A 1 79 ? -2.274 -1.994 -8.305 1.00 53.21 79 GLU A CA 2
ATOM 3156 C C . GLU A 1 79 ? -2.994 -1.218 -9.438 1.00 15.22 79 GLU A C 2
ATOM 3157 O O . GLU A 1 79 ? -2.436 -1.036 -10.514 1.00 34.21 79 GLU A O 2
ATOM 3169 N N . GLU A 1 80 ? -4.209 -0.702 -9.144 1.00 64.43 80 GLU A N 2
ATOM 3170 C CA . GLU A 1 80 ? -5.078 -0.036 -10.144 1.00 10.34 80 GLU A CA 2
ATOM 3171 C C . GLU A 1 80 ? -4.490 1.314 -10.613 1.00 42.41 80 GLU A C 2
ATOM 3172 O O . GLU A 1 80 ? -4.254 1.512 -11.812 1.00 52.12 80 GLU A O 2
ATOM 3184 N N . GLU A 1 81 ? -4.232 2.219 -9.650 1.00 13.23 81 GLU A N 2
ATOM 3185 C CA . GLU A 1 81 ? -3.848 3.615 -9.932 1.00 23.14 81 GLU A CA 2
ATOM 3186 C C . GLU A 1 81 ? -2.437 3.716 -10.550 1.00 12.24 81 GLU A C 2
ATOM 3187 O O . GLU A 1 81 ? -2.168 4.652 -11.311 1.00 10.31 81 GLU A O 2
ATOM 3199 N N . LEU A 1 82 ? -1.526 2.767 -10.211 1.00 11.42 82 LEU A N 2
ATOM 3200 C CA . LEU A 1 82 ? -0.174 2.735 -10.810 1.00 53.21 82 LEU A CA 2
ATOM 3201 C C . LEU A 1 82 ? -0.283 2.349 -12.300 1.00 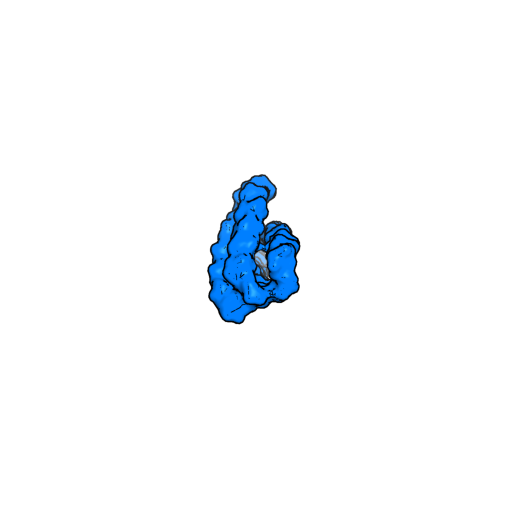12.44 82 LEU A C 2
ATOM 3202 O O . LEU A 1 82 ? 0.324 3.001 -13.157 1.00 35.12 82 LEU A O 2
ATOM 3218 N N . ARG A 1 83 ? -1.091 1.301 -12.590 1.00 34.01 83 ARG A N 2
ATOM 3219 C CA . ARG A 1 83 ? -1.241 0.758 -13.960 1.00 63.53 83 ARG A CA 2
ATOM 3220 C C . ARG A 1 83 ? -1.921 1.723 -14.940 1.00 53.10 83 ARG A C 2
ATOM 3221 O O . ARG A 1 83 ? -1.892 1.480 -16.153 1.00 60.13 83 ARG A O 2
ATOM 3242 N N . LYS A 1 84 ? -2.517 2.818 -14.425 1.00 74.34 84 LYS A N 2
ATOM 3243 C CA . LYS A 1 84 ? -3.036 3.906 -15.280 1.00 63.04 84 LYS A CA 2
ATOM 3244 C C . LYS A 1 84 ? -1.882 4.500 -16.116 1.00 12.31 84 LYS A C 2
ATOM 3245 O O . LYS A 1 84 ? -2.065 4.882 -17.272 1.00 44.45 84 LYS A O 2
ATOM 3264 N N . ARG A 1 85 ? -0.688 4.541 -15.497 1.00 63.42 85 ARG A N 2
ATOM 3265 C CA . ARG A 1 85 ? 0.538 5.102 -16.090 1.00 33.14 85 ARG A CA 2
ATOM 3266 C C . ARG A 1 85 ? 1.528 3.986 -16.498 1.00 21.31 85 ARG A C 2
ATOM 3267 O O . ARG A 1 85 ? 2.281 4.147 -17.466 1.00 0.43 85 ARG A O 2
ATOM 3288 N N . ASP A 1 86 ? 1.501 2.843 -15.777 1.00 72.45 86 ASP A N 2
ATOM 3289 C CA . ASP A 1 86 ? 2.533 1.784 -15.901 1.00 24.21 86 ASP A CA 2
ATOM 3290 C C . ASP A 1 86 ? 1.880 0.396 -16.100 1.00 53.31 86 ASP A C 2
ATOM 3291 O O . ASP A 1 86 ? 1.454 -0.224 -15.127 1.00 23.04 86 ASP A O 2
ATOM 3300 N N . PRO A 1 87 ? 1.793 -0.120 -17.358 1.00 42.53 87 PRO A N 2
ATOM 3301 C CA . PRO A 1 87 ? 1.113 -1.413 -17.646 1.00 42.24 87 PRO A CA 2
ATOM 3302 C C . PRO A 1 87 ? 1.932 -2.652 -17.205 1.00 50.40 87 PRO A C 2
ATOM 3303 O O . PRO A 1 87 ? 1.459 -3.783 -17.338 1.00 31.11 87 PRO A O 2
ATOM 3314 N N . ASN A 1 88 ? 3.163 -2.426 -16.702 1.00 32.23 88 ASN A N 2
ATOM 3315 C CA . ASN A 1 88 ? 4.042 -3.497 -16.178 1.00 1.21 88 ASN A CA 2
ATOM 3316 C C . ASN A 1 88 ? 3.895 -3.636 -14.654 1.00 24.33 88 ASN A C 2
ATOM 3317 O O . ASN A 1 88 ? 4.452 -4.572 -14.058 1.00 54.22 88 ASN A O 2
ATOM 3328 N N . ALA A 1 89 ? 3.166 -2.687 -14.030 1.00 20.02 89 ALA A N 2
ATOM 3329 C CA . ALA A 1 89 ? 2.960 -2.665 -12.577 1.00 52.12 89 ALA A CA 2
ATOM 3330 C C . ALA A 1 89 ? 2.171 -3.908 -12.105 1.00 30.35 89 ALA A C 2
ATOM 3331 O O . ALA A 1 89 ? 1.033 -4.137 -12.510 1.00 3.15 89 ALA A O 2
ATOM 3338 N N . THR A 1 90 ? 2.844 -4.730 -11.300 1.00 73.30 90 THR A N 2
ATOM 3339 C CA . THR A 1 90 ? 2.314 -5.950 -10.688 1.00 55.43 90 THR A CA 2
ATOM 3340 C C . THR A 1 90 ? 2.923 -6.055 -9.285 1.00 32.23 90 THR A C 2
ATOM 3341 O O . THR A 1 90 ? 4.145 -6.001 -9.139 1.00 2.03 90 THR A O 2
ATOM 3352 N N . ILE A 1 91 ? 2.083 -6.169 -8.256 1.00 75.04 91 ILE A N 2
ATOM 3353 C CA . ILE A 1 91 ? 2.555 -6.221 -6.860 1.00 1.33 91 ILE A CA 2
ATOM 3354 C C . ILE A 1 91 ? 2.633 -7.688 -6.371 1.00 51.42 91 ILE A C 2
ATOM 3355 O O . ILE A 1 91 ? 1.818 -8.528 -6.773 1.00 71.31 91 ILE A O 2
ATOM 3371 N N . THR A 1 92 ? 3.636 -7.995 -5.540 1.00 73.41 92 THR A N 2
ATOM 3372 C CA . THR A 1 92 ? 3.833 -9.329 -4.964 1.00 45.33 92 THR A CA 2
ATOM 3373 C C . THR A 1 92 ? 3.486 -9.284 -3.467 1.00 20.01 92 THR A C 2
ATOM 3374 O O . THR A 1 92 ? 4.253 -8.757 -2.655 1.00 20.23 92 THR A O 2
ATOM 3385 N N . ARG A 1 93 ? 2.316 -9.837 -3.123 1.00 71.12 93 ARG A N 2
ATOM 3386 C CA . ARG A 1 93 ? 1.816 -9.893 -1.746 1.00 31.41 93 ARG A CA 2
ATOM 3387 C C . ARG A 1 93 ? 2.537 -10.995 -0.959 1.00 31.53 93 ARG A C 2
ATOM 3388 O O . ARG A 1 93 ? 2.404 -12.182 -1.275 1.00 11.34 93 ARG A O 2
ATOM 3409 N N . THR A 1 94 ? 3.326 -10.580 0.031 1.00 24.52 94 THR A N 2
ATOM 3410 C CA . THR A 1 94 ? 4.024 -11.471 0.960 1.00 64.01 94 THR A CA 2
ATOM 3411 C C . THR A 1 94 ? 3.736 -10.988 2.383 1.00 2.13 94 THR A C 2
ATOM 3412 O O . THR A 1 94 ? 4.170 -9.901 2.754 1.00 72.33 94 THR A O 2
ATOM 3423 N N . VAL A 1 95 ? 2.999 -11.778 3.177 1.00 54.32 95 VAL A N 2
ATOM 3424 C CA . VAL A 1 95 ? 2.634 -11.380 4.550 1.00 34.34 95 VAL A CA 2
ATOM 3425 C C . VAL A 1 95 ? 3.884 -11.467 5.449 1.00 61.22 95 VAL A C 2
ATOM 3426 O O . VAL A 1 95 ? 4.555 -12.503 5.509 1.00 41.45 95 VAL A O 2
ATOM 3439 N N . ARG A 1 96 ? 4.230 -10.337 6.082 1.00 40.52 96 ARG A N 2
ATOM 3440 C CA . ARG A 1 96 ? 5.439 -10.218 6.897 1.00 22.12 96 ARG A CA 2
ATOM 3441 C C . ARG A 1 96 ? 5.134 -10.682 8.332 1.00 74.32 96 ARG A C 2
ATOM 3442 O O . ARG A 1 96 ? 5.808 -11.559 8.876 1.00 51.32 96 ARG A O 2
ATOM 3463 N N . THR A 1 97 ? 4.103 -10.079 8.922 1.00 32.11 97 THR A N 2
ATOM 3464 C CA . THR A 1 97 ? 3.585 -10.455 10.238 1.00 41.02 97 THR A CA 2
ATOM 3465 C C . THR A 1 97 ? 2.454 -11.471 10.046 1.00 41.02 97 THR A C 2
ATOM 3466 O O . THR A 1 97 ? 1.333 -11.097 9.710 1.00 15.22 97 THR A O 2
ATOM 3477 N N . GLU A 1 98 ? 2.770 -12.756 10.212 1.00 34.42 98 GLU A N 2
ATOM 3478 C CA . GLU A 1 98 ? 1.801 -13.858 10.057 1.00 33.33 98 GLU A CA 2
ATOM 3479 C C . GLU A 1 98 ? 1.054 -14.061 11.392 1.00 34.42 98 GLU A C 2
ATOM 3480 O O . GLU A 1 98 ? 1.443 -14.887 12.215 1.00 71.32 98 GLU A O 2
ATOM 3492 N N . VAL A 1 99 ? 0.014 -13.237 11.618 1.00 44.34 99 VAL A N 2
ATOM 3493 C CA . VAL A 1 99 ? -0.747 -13.216 12.885 1.00 71.12 99 VAL A CA 2
ATOM 3494 C C . VAL A 1 99 ? -1.398 -14.592 13.189 1.00 34.04 99 VAL A C 2
ATOM 3495 O O . VAL A 1 99 ? -2.199 -15.118 12.403 1.00 21.23 99 VAL A O 2
ATOM 3508 N N . GLY A 1 100 ? -0.982 -15.182 14.320 1.00 75.33 100 GLY A N 2
ATOM 3509 C CA . GLY A 1 100 ? -1.485 -16.467 14.797 1.00 71.40 100 GLY A CA 2
ATOM 3510 C C . GLY A 1 100 ? -1.923 -16.355 16.241 1.00 41.20 100 GLY A C 2
ATOM 3511 O O . GLY A 1 100 ? -1.264 -16.868 17.146 1.00 1.44 100 GLY A O 2
ATOM 3515 N N . SER A 1 101 ? -3.024 -15.625 16.452 1.00 23.43 101 SER A N 2
ATOM 3516 C CA . SER A 1 101 ? -3.610 -15.390 17.781 1.00 4.13 101 SER A CA 2
ATOM 3517 C C . SER A 1 101 ? -4.993 -16.061 17.861 1.00 51.43 101 SER A C 2
ATOM 3518 O O . SER A 1 101 ? -5.705 -16.148 16.850 1.00 71.22 101 SER A O 2
ATOM 3526 N N . SER A 1 102 ? -5.357 -16.528 19.065 1.00 60.40 102 SER A N 2
ATOM 3527 C CA . SER A 1 102 ? -6.656 -17.168 19.339 1.00 5.24 102 SER A CA 2
ATOM 3528 C C . SER A 1 102 ? -6.989 -17.055 20.841 1.00 52.11 102 SER A C 2
ATOM 3529 O O . SER A 1 102 ? -6.089 -16.925 21.678 1.00 14.41 102 SER A O 2
ATOM 3537 N N . TRP A 1 103 ? -8.290 -17.116 21.164 1.00 75.00 103 TRP A N 2
ATOM 3538 C CA . TRP A 1 103 ? -8.805 -17.024 22.544 1.00 61.35 103 TRP A CA 2
ATOM 3539 C C . TRP A 1 103 ? -10.107 -17.824 22.652 1.00 63.34 103 TRP A C 2
ATOM 3540 O O . TRP A 1 103 ? -10.822 -17.971 21.662 1.00 13.25 103 TRP A O 2
ATOM 3561 N N . SER A 1 104 ? -10.399 -18.350 23.849 1.00 61.02 104 SER A N 2
ATOM 3562 C CA . SER A 1 104 ? -11.623 -19.121 24.108 1.00 65.20 104 SER A CA 2
ATOM 3563 C C . SER A 1 104 ? -12.816 -18.160 24.313 1.00 52.34 104 SER A C 2
ATOM 3564 O O . SER A 1 104 ? -12.739 -17.235 25.128 1.00 40.30 104 SER A O 2
ATOM 3572 N N . LEU A 1 105 ? -13.902 -18.370 23.546 1.00 31.02 105 LEU A N 2
ATOM 3573 C CA . LEU A 1 105 ? -15.130 -17.563 23.642 1.00 2.32 105 LEU A CA 2
ATOM 3574 C C . LEU A 1 105 ? -16.208 -18.343 24.419 1.00 4.14 105 LEU A C 2
ATOM 3575 O O . LEU A 1 105 ? -16.167 -19.583 24.487 1.00 50.02 105 LEU A O 2
ATOM 3591 N N . GLU A 1 106 ? -17.166 -17.604 24.995 1.00 32.44 106 GLU A N 2
ATOM 3592 C CA . GLU A 1 106 ? -18.283 -18.173 25.773 1.00 64.45 106 GLU A CA 2
ATOM 3593 C C . GLU A 1 106 ? -19.418 -17.149 25.863 1.00 60.23 106 GLU A C 2
ATOM 3594 O O . GLU A 1 106 ? -19.190 -15.944 25.709 1.00 0.43 106 GLU A O 2
ATOM 3606 N N . HIS A 1 107 ? -20.651 -17.635 26.084 1.00 71.41 107 HIS A N 2
ATOM 3607 C CA . HIS A 1 107 ? -21.843 -16.780 26.244 1.00 63.33 107 HIS A CA 2
ATOM 3608 C C . HIS A 1 107 ? -22.712 -17.348 27.370 1.00 70.21 107 HIS A C 2
ATOM 3609 O O . HIS A 1 107 ? -23.635 -18.135 27.119 1.00 30.32 107 HIS A O 2
ATOM 3624 N N . HIS A 1 108 ? -22.368 -17.013 28.623 1.00 4.45 108 HIS A N 2
ATOM 3625 C CA . HIS A 1 108 ? -23.202 -17.367 29.784 1.00 22.23 108 HIS A CA 2
ATOM 3626 C C . HIS A 1 108 ? -24.322 -16.324 29.943 1.00 31.11 108 HIS A C 2
ATOM 3627 O O . HIS A 1 108 ? -24.060 -15.118 29.959 1.00 54.43 108 HIS A O 2
ATOM 3642 N N . HIS A 1 109 ? -25.571 -16.804 30.007 1.00 75.43 109 HIS A N 2
ATOM 3643 C CA . HIS A 1 109 ? -26.766 -15.950 30.087 1.00 23.01 109 HIS A CA 2
ATOM 3644 C C . HIS A 1 109 ? -27.371 -16.030 31.498 1.00 52.50 109 HIS A C 2
ATOM 3645 O O . HIS A 1 109 ? -27.912 -17.073 31.882 1.00 73.23 109 HIS A O 2
ATOM 3660 N N . HIS A 1 110 ? -27.260 -14.924 32.262 1.00 30.22 110 HIS A N 2
ATOM 3661 C CA . HIS A 1 110 ? -27.918 -14.779 33.575 1.00 1.03 110 HIS A CA 2
ATOM 3662 C C . HIS A 1 110 ? -29.450 -14.718 33.403 1.00 5.01 110 HIS A C 2
ATOM 3663 O O . HIS A 1 110 ? -29.955 -14.246 32.374 1.00 42.43 110 HIS A O 2
ATOM 3678 N N . HIS A 1 111 ? -30.164 -15.206 34.427 1.00 54.53 111 HIS A N 2
ATOM 3679 C CA . HIS A 1 111 ? -31.636 -15.291 34.443 1.00 63.20 111 HIS A CA 2
ATOM 3680 C C . HIS A 1 111 ? -32.119 -15.599 35.870 1.00 65.51 111 HIS A C 2
ATOM 3681 O O . HIS A 1 111 ? -31.433 -16.295 36.628 1.00 13.03 111 HIS A O 2
ATOM 3696 N N . HIS A 1 112 ? -33.295 -15.065 36.233 1.00 74.13 112 HIS A N 2
ATOM 3697 C CA . HIS A 1 112 ? -33.971 -15.381 37.502 1.00 15.21 112 HIS A CA 2
ATOM 3698 C C . HIS A 1 112 ? -34.940 -16.561 37.256 1.00 30.43 112 HIS A C 2
ATOM 3699 O O . HIS A 1 112 ? -34.649 -17.688 37.697 1.00 33.01 112 HIS A O 2
ATOM 3715 N N . MET A 1 1 ? -3.707 -4.488 21.537 1.00 53.44 1 MET A N 3
ATOM 3716 C CA . MET A 1 1 ? -3.792 -3.992 20.141 1.00 51.14 1 MET A CA 3
ATOM 3717 C C . MET A 1 1 ? -2.656 -4.607 19.316 1.00 44.02 1 MET A C 3
ATOM 3718 O O . MET A 1 1 ? -1.517 -4.691 19.794 1.00 34.05 1 MET A O 3
ATOM 3734 N N . LEU A 1 2 ? -2.965 -5.060 18.088 1.00 61.21 2 LEU A N 3
ATOM 3735 C CA . LEU A 1 2 ? -1.984 -5.730 17.216 1.00 13.41 2 LEU A CA 3
ATOM 3736 C C . LEU A 1 2 ? -1.462 -4.788 16.135 1.00 2.34 2 LEU A C 3
ATOM 3737 O O . LEU A 1 2 ? -2.078 -3.760 15.847 1.00 43.32 2 LEU A O 3
ATOM 3753 N N . THR A 1 3 ? -0.307 -5.142 15.562 1.00 5.34 3 THR A N 3
ATOM 3754 C CA . THR A 1 3 ? 0.264 -4.457 14.398 1.00 62.34 3 THR A CA 3
ATOM 3755 C C . THR A 1 3 ? 0.620 -5.498 13.318 1.00 63.43 3 THR A C 3
ATOM 3756 O O . THR A 1 3 ? 1.241 -6.529 13.619 1.00 42.10 3 THR A O 3
ATOM 3767 N N . VAL A 1 4 ? 0.224 -5.237 12.061 1.00 1.13 4 VAL A N 3
ATOM 3768 C CA . VAL A 1 4 ? 0.481 -6.146 10.935 1.00 22.30 4 VAL A CA 3
ATOM 3769 C C . VAL A 1 4 ? 1.296 -5.442 9.843 1.00 60.41 4 VAL A C 3
ATOM 3770 O O . VAL A 1 4 ? 0.892 -4.402 9.324 1.00 12.44 4 VAL A O 3
ATOM 3783 N N . GLU A 1 5 ? 2.460 -6.006 9.527 1.00 3.05 5 GLU A N 3
ATOM 3784 C CA . GLU A 1 5 ? 3.263 -5.583 8.380 1.00 22.33 5 GLU A CA 3
ATOM 3785 C C . GLU A 1 5 ? 2.943 -6.481 7.183 1.00 41.12 5 GLU A C 3
ATOM 3786 O O . GLU A 1 5 ? 2.867 -7.712 7.307 1.00 40.04 5 GLU A O 3
ATOM 3798 N N . VAL A 1 6 ? 2.730 -5.847 6.036 1.00 74.15 6 VAL A N 3
ATOM 3799 C CA . VAL A 1 6 ? 2.603 -6.531 4.764 1.00 41.41 6 VAL A CA 3
ATOM 3800 C C . VAL A 1 6 ? 3.662 -5.957 3.809 1.00 32.53 6 VAL A C 3
ATOM 3801 O O . VAL A 1 6 ? 3.744 -4.736 3.581 1.00 22.41 6 VAL A O 3
ATOM 3814 N N . GLU A 1 7 ? 4.526 -6.850 3.326 1.00 14.51 7 GLU A N 3
ATOM 3815 C CA . GLU A 1 7 ? 5.588 -6.539 2.373 1.00 40.05 7 GLU A CA 3
ATOM 3816 C C . GLU A 1 7 ? 5.038 -6.762 0.956 1.00 30.51 7 GLU A C 3
ATOM 3817 O O . GLU A 1 7 ? 4.845 -7.905 0.527 1.00 2.43 7 GLU A O 3
ATOM 3829 N N . VAL A 1 8 ? 4.751 -5.672 0.243 1.00 44.42 8 VAL A N 3
ATOM 3830 C CA . VAL A 1 8 ? 4.234 -5.729 -1.120 1.00 44.53 8 VAL A CA 3
ATOM 3831 C C . VAL A 1 8 ? 5.369 -5.353 -2.078 1.00 51.32 8 VAL A C 3
ATOM 3832 O O . VAL A 1 8 ? 5.769 -4.189 -2.147 1.00 34.45 8 VAL A O 3
ATOM 3845 N N . LYS A 1 9 ? 5.901 -6.344 -2.790 1.00 55.04 9 LYS A N 3
ATOM 3846 C CA . LYS A 1 9 ? 6.952 -6.147 -3.791 1.00 50.53 9 LYS A CA 3
ATOM 3847 C C . LYS A 1 9 ? 6.317 -5.807 -5.148 1.00 12.32 9 LYS A C 3
ATOM 3848 O O . LYS A 1 9 ? 5.791 -6.671 -5.843 1.00 21.12 9 LYS A O 3
ATOM 3867 N N . ILE A 1 10 ? 6.395 -4.526 -5.495 1.00 13.52 10 ILE A N 3
ATOM 3868 C CA . ILE A 1 10 ? 5.810 -3.958 -6.693 1.00 12.13 10 ILE A CA 3
ATOM 3869 C C . ILE A 1 10 ? 6.879 -3.932 -7.793 1.00 75.13 10 ILE A C 3
ATOM 3870 O O . ILE A 1 10 ? 7.804 -3.112 -7.759 1.00 34.55 10 ILE A O 3
ATOM 3886 N N . THR A 1 11 ? 6.760 -4.841 -8.748 1.00 54.22 11 THR A N 3
ATOM 3887 C CA . THR A 1 11 ? 7.634 -4.879 -9.920 1.00 64.13 11 THR A CA 3
ATOM 3888 C C . THR A 1 11 ? 6.977 -4.066 -11.054 1.00 51.40 11 THR A C 3
ATOM 3889 O O . THR A 1 11 ? 5.950 -4.467 -11.599 1.00 12.11 11 THR A O 3
ATOM 3900 N N . ALA A 1 12 ? 7.567 -2.901 -11.374 1.00 12.04 12 ALA A N 3
ATOM 3901 C CA . ALA A 1 12 ? 7.053 -1.979 -12.411 1.00 13.32 12 ALA A CA 3
ATOM 3902 C C . ALA A 1 12 ? 8.138 -1.731 -13.470 1.00 53.44 12 ALA A C 3
ATOM 3903 O O . ALA A 1 12 ? 9.256 -2.252 -13.359 1.00 21.53 12 ALA A O 3
ATOM 3910 N N . ASP A 1 13 ? 7.808 -0.933 -14.497 1.00 54.35 13 ASP A N 3
ATOM 3911 C CA . ASP A 1 13 ? 8.754 -0.597 -15.583 1.00 45.53 13 ASP A CA 3
ATOM 3912 C C . ASP A 1 13 ? 9.694 0.550 -15.166 1.00 12.34 13 ASP A C 3
ATOM 3913 O O . ASP A 1 13 ? 10.795 0.688 -15.708 1.00 73.13 13 ASP A O 3
ATOM 3922 N N . ASP A 1 14 ? 9.254 1.373 -14.194 1.00 62.24 14 ASP A N 3
ATOM 3923 C CA . ASP A 1 14 ? 10.129 2.374 -13.535 1.00 13.33 14 ASP A CA 3
ATOM 3924 C C . ASP A 1 14 ? 9.819 2.390 -12.036 1.00 45.32 14 ASP A C 3
ATOM 3925 O O . ASP A 1 14 ? 8.692 2.681 -11.645 1.00 42.11 14 ASP A O 3
ATOM 3934 N N . GLU A 1 15 ? 10.827 2.067 -11.209 1.00 43.21 15 GLU A N 3
ATOM 3935 C CA . GLU A 1 15 ? 10.669 1.930 -9.747 1.00 63.42 15 GLU A CA 3
ATOM 3936 C C . GLU A 1 15 ? 10.453 3.279 -9.031 1.00 23.12 15 GLU A C 3
ATOM 3937 O O . GLU A 1 15 ? 9.775 3.332 -8.006 1.00 54.53 15 GLU A O 3
ATOM 3949 N N . ASN A 1 16 ? 11.030 4.363 -9.557 1.00 34.02 16 ASN A N 3
ATOM 3950 C CA . ASN A 1 16 ? 10.926 5.692 -8.917 1.00 62.14 16 ASN A CA 3
ATOM 3951 C C . ASN A 1 16 ? 9.599 6.372 -9.258 1.00 42.43 16 ASN A C 3
ATOM 3952 O O . ASN A 1 16 ? 9.034 7.074 -8.421 1.00 71.12 16 ASN A O 3
ATOM 3963 N N . LYS A 1 17 ? 9.103 6.161 -10.488 1.00 23.21 17 LYS A N 3
ATOM 3964 C CA . LYS A 1 17 ? 7.758 6.610 -10.878 1.00 64.21 17 LYS A CA 3
ATOM 3965 C C . LYS A 1 17 ? 6.718 5.783 -10.122 1.00 73.00 17 LYS A C 3
ATOM 3966 O O . LYS A 1 17 ? 5.713 6.316 -9.657 1.00 23.10 17 LYS A O 3
ATOM 3985 N N . ALA A 1 18 ? 7.001 4.473 -9.996 1.00 64.10 18 ALA A N 3
ATOM 3986 C CA . ALA A 1 18 ? 6.167 3.532 -9.233 1.00 41.42 18 ALA A CA 3
ATOM 3987 C C . ALA A 1 18 ? 6.004 4.003 -7.787 1.00 65.15 18 ALA A C 3
ATOM 3988 O O . ALA A 1 18 ? 4.892 4.046 -7.259 1.00 60.14 18 ALA A O 3
ATOM 3995 N N . GLU A 1 19 ? 7.143 4.376 -7.181 1.00 22.33 19 GLU A N 3
ATOM 3996 C CA . GLU A 1 19 ? 7.199 4.901 -5.821 1.00 65.53 19 GLU A CA 3
ATOM 3997 C C . GLU A 1 19 ? 6.334 6.166 -5.698 1.00 31.04 19 GLU A C 3
ATOM 3998 O O . GLU A 1 19 ? 5.471 6.237 -4.829 1.00 51.51 19 GLU A O 3
ATOM 4010 N N . GLU A 1 20 ? 6.571 7.138 -6.590 1.00 71.32 20 GLU A N 3
ATOM 4011 C CA . GLU A 1 20 ? 5.874 8.442 -6.568 1.00 73.41 20 GLU A CA 3
ATOM 4012 C C . GLU A 1 20 ? 4.341 8.287 -6.615 1.00 72.52 20 GLU A C 3
ATOM 4013 O O . GLU A 1 20 ? 3.617 8.955 -5.853 1.00 42.44 20 GLU A O 3
ATOM 4025 N N . ILE A 1 21 ? 3.868 7.403 -7.515 1.00 44.42 21 ILE A N 3
ATOM 4026 C CA . ILE A 1 21 ? 2.437 7.108 -7.672 1.00 34.54 21 ILE A CA 3
ATOM 4027 C C . ILE A 1 21 ? 1.887 6.543 -6.356 1.00 43.13 21 ILE A C 3
ATOM 4028 O O . ILE A 1 21 ? 0.918 7.069 -5.822 1.00 51.51 21 ILE A O 3
ATOM 4044 N N . VAL A 1 22 ? 2.569 5.517 -5.813 1.00 52.33 22 VAL A N 3
ATOM 4045 C CA . VAL A 1 22 ? 2.143 4.829 -4.581 1.00 64.31 22 VAL A CA 3
ATOM 4046 C C . VAL A 1 22 ? 2.153 5.789 -3.374 1.00 65.51 22 VAL A C 3
ATOM 4047 O O . VAL A 1 22 ? 1.303 5.682 -2.510 1.00 52.05 22 VAL A O 3
ATOM 4060 N N . LYS A 1 23 ? 3.094 6.750 -3.347 1.00 72.41 23 LYS A N 3
ATOM 4061 C CA . LYS A 1 23 ? 3.192 7.742 -2.250 1.00 34.43 23 LYS A CA 3
ATOM 4062 C C . LYS A 1 23 ? 1.957 8.666 -2.240 1.00 63.44 23 LYS A C 3
ATOM 4063 O O . LYS A 1 23 ? 1.391 8.954 -1.168 1.00 71.41 23 LYS A O 3
ATOM 4082 N N . ARG A 1 24 ? 1.544 9.111 -3.448 1.00 44.54 24 ARG A N 3
ATOM 4083 C CA . ARG A 1 24 ? 0.300 9.892 -3.626 1.00 42.04 24 ARG A CA 3
ATOM 4084 C C . ARG A 1 24 ? -0.925 9.050 -3.221 1.00 3.44 24 ARG A C 3
ATOM 4085 O O . ARG A 1 24 ? -1.829 9.542 -2.538 1.00 22.14 24 ARG A O 3
ATOM 4106 N N . VAL A 1 25 ? -0.933 7.778 -3.660 1.00 70.13 25 VAL A N 3
ATOM 4107 C CA . VAL A 1 25 ? -2.029 6.837 -3.383 1.00 34.50 25 VAL A CA 3
ATOM 4108 C C . VAL A 1 25 ? -2.206 6.626 -1.865 1.00 52.52 25 VAL A C 3
ATOM 4109 O O . VAL A 1 25 ? -3.326 6.697 -1.361 1.00 61.04 25 VAL A O 3
ATOM 4122 N N . ILE A 1 26 ? -1.079 6.390 -1.153 1.00 3.30 26 ILE A N 3
ATOM 4123 C CA . ILE A 1 26 ? -1.079 6.161 0.302 1.00 25.34 26 ILE A CA 3
ATOM 4124 C C . ILE A 1 26 ? -1.647 7.385 1.017 1.00 3.01 26 ILE A C 3
ATOM 4125 O O . ILE A 1 26 ? -2.413 7.229 1.949 1.00 11.52 26 ILE A O 3
ATOM 4141 N N . ASP A 1 27 ? -1.268 8.592 0.549 1.00 44.12 27 ASP A N 3
ATOM 4142 C CA . ASP A 1 27 ? -1.805 9.866 1.083 1.00 53.31 27 ASP A CA 3
ATOM 4143 C C . ASP A 1 27 ? -3.351 9.873 1.052 1.00 1.50 27 ASP A C 3
ATOM 4144 O O . ASP A 1 27 ? -4.007 10.255 2.032 1.00 12.13 27 ASP A O 3
ATOM 4153 N N . GLU A 1 28 ? -3.902 9.433 -0.084 1.00 13.44 28 GLU A N 3
ATOM 4154 C CA . GLU A 1 28 ? -5.345 9.452 -0.339 1.00 43.32 28 GLU A CA 3
ATOM 4155 C C . GLU A 1 28 ? -6.078 8.392 0.507 1.00 32.24 28 GLU A C 3
ATOM 4156 O O . GLU A 1 28 ? -7.113 8.684 1.099 1.00 41.53 28 GLU A O 3
ATOM 4168 N N . VAL A 1 29 ? -5.523 7.170 0.576 1.00 15.05 29 VAL A N 3
ATOM 4169 C CA . VAL A 1 29 ? -6.099 6.080 1.385 1.00 54.42 29 VAL A CA 3
ATOM 4170 C C . VAL A 1 29 ? -5.977 6.405 2.895 1.00 63.13 29 VAL A C 3
ATOM 4171 O O . VAL A 1 29 ? -6.891 6.126 3.660 1.00 11.05 29 VAL A O 3
ATOM 4184 N N . GLU A 1 30 ? -4.853 7.034 3.272 1.00 42.55 30 GLU A N 3
ATOM 4185 C CA . GLU A 1 30 ? -4.504 7.360 4.671 1.00 31.13 30 GLU A CA 3
ATOM 4186 C C . GLU A 1 30 ? -5.606 8.200 5.329 1.00 31.43 30 GLU A C 3
ATOM 4187 O O . GLU A 1 30 ? -6.183 7.813 6.356 1.00 44.12 30 GLU A O 3
ATOM 4199 N N . ARG A 1 31 ? -5.917 9.331 4.678 1.00 2.15 31 ARG A N 3
ATOM 4200 C CA . ARG A 1 31 ? -6.898 10.310 5.179 1.00 32.51 31 ARG A CA 3
ATOM 4201 C C . ARG A 1 31 ? -8.308 9.704 5.255 1.00 63.34 31 ARG A C 3
ATOM 4202 O O . ARG A 1 31 ? -9.109 10.111 6.092 1.00 34.20 31 ARG A O 3
ATOM 4223 N N . GLU A 1 32 ? -8.581 8.703 4.393 1.00 71.34 32 GLU A N 3
ATOM 4224 C CA . GLU A 1 32 ? -9.857 7.964 4.392 1.00 42.41 32 GLU A CA 3
ATOM 4225 C C . GLU A 1 32 ? -9.922 6.989 5.578 1.00 61.40 32 GLU A C 3
ATOM 4226 O O . GLU A 1 32 ? -10.938 6.911 6.259 1.00 31.42 32 GLU A O 3
ATOM 4238 N N . VAL A 1 33 ? -8.820 6.255 5.818 1.00 1.52 33 VAL A N 3
ATOM 4239 C CA . VAL A 1 33 ? -8.749 5.227 6.871 1.00 3.12 33 VAL A CA 3
ATOM 4240 C C . VAL A 1 33 ? -8.847 5.856 8.271 1.00 33.13 33 VAL A C 3
ATOM 4241 O O . VAL A 1 33 ? -9.356 5.225 9.191 1.00 74.40 33 VAL A O 3
ATOM 4254 N N . GLN A 1 34 ? -8.388 7.101 8.430 1.00 2.51 34 GLN A N 3
ATOM 4255 C CA . GLN A 1 34 ? -8.520 7.819 9.720 1.00 43.34 34 GLN A CA 3
ATOM 4256 C C . GLN A 1 34 ? -9.984 8.227 10.001 1.00 14.11 34 GLN A C 3
ATOM 4257 O O . GLN A 1 34 ? -10.344 8.559 11.142 1.00 10.40 34 GLN A O 3
ATOM 4271 N N . LYS A 1 35 ? -10.819 8.206 8.951 1.00 54.33 35 LYS A N 3
ATOM 4272 C CA . LYS A 1 35 ? -12.268 8.462 9.061 1.00 21.32 35 LYS A CA 3
ATOM 4273 C C . LYS A 1 35 ? -13.024 7.138 9.307 1.00 12.15 35 LYS A C 3
ATOM 4274 O O . LYS A 1 35 ? -14.017 7.107 10.037 1.00 64.41 35 LYS A O 3
ATOM 4293 N N . GLN A 1 36 ? -12.551 6.053 8.663 1.00 14.35 36 GLN A N 3
ATOM 4294 C CA . GLN A 1 36 ? -13.199 4.728 8.733 1.00 35.54 36 GLN A CA 3
ATOM 4295 C C . GLN A 1 36 ? -12.845 4.012 10.046 1.00 60.11 36 GLN A C 3
ATOM 4296 O O . GLN A 1 36 ? -13.714 3.573 10.796 1.00 43.21 36 GLN A O 3
ATOM 4310 N N . TYR A 1 37 ? -11.540 3.901 10.290 1.00 52.11 37 TYR A N 3
ATOM 4311 C CA . TYR A 1 37 ? -10.964 3.301 11.498 1.00 71.13 37 TYR A CA 3
ATOM 4312 C C . TYR A 1 37 ? -10.139 4.391 12.225 1.00 5.32 37 TYR A C 3
ATOM 4313 O O . TYR A 1 37 ? -8.940 4.540 11.952 1.00 40.23 37 TYR A O 3
ATOM 4331 N N . PRO A 1 38 ? -10.781 5.208 13.118 1.00 43.15 38 PRO A N 3
ATOM 4332 C CA . PRO A 1 38 ? -10.130 6.387 13.764 1.00 71.05 38 PRO A CA 3
ATOM 4333 C C . PRO A 1 38 ? -8.856 6.040 14.571 1.00 54.44 38 PRO A C 3
ATOM 4334 O O . PRO A 1 38 ? -7.943 6.855 14.674 1.00 20.10 38 PRO A O 3
ATOM 4345 N N . ASN A 1 39 ? -8.819 4.825 15.137 1.00 73.24 39 ASN A N 3
ATOM 4346 C CA . ASN A 1 39 ? -7.722 4.372 16.018 1.00 53.11 39 ASN A CA 3
ATOM 4347 C C . ASN A 1 39 ? -6.625 3.620 15.242 1.00 24.31 39 ASN A C 3
ATOM 4348 O O . ASN A 1 39 ? -5.599 3.261 15.828 1.00 22.42 39 ASN A O 3
ATOM 4359 N N . ALA A 1 40 ? -6.829 3.396 13.932 1.00 14.25 40 ALA A N 3
ATOM 4360 C CA . ALA A 1 40 ? -5.858 2.671 13.092 1.00 34.32 40 ALA A CA 3
ATOM 4361 C C . ALA A 1 40 ? -4.646 3.561 12.774 1.00 32.03 40 ALA A C 3
ATOM 4362 O O . ALA A 1 40 ? -4.801 4.723 12.376 1.00 41.14 40 ALA A O 3
ATOM 4369 N N . THR A 1 41 ? -3.440 3.009 12.967 1.00 14.31 41 THR A N 3
ATOM 4370 C CA . THR A 1 41 ? -2.185 3.698 12.653 1.00 34.02 41 THR A CA 3
ATOM 4371 C C . THR A 1 41 ? -1.510 2.987 11.477 1.00 54.54 41 THR A C 3
ATOM 4372 O O . THR A 1 41 ? -1.094 1.839 11.607 1.00 62.31 41 THR A O 3
ATOM 4383 N N . ILE A 1 42 ? -1.425 3.663 10.335 1.00 52.31 42 ILE A N 3
ATOM 4384 C CA . ILE A 1 42 ? -0.677 3.168 9.174 1.00 11.24 42 ILE A CA 3
ATOM 4385 C C . ILE A 1 42 ? 0.759 3.727 9.246 1.00 72.13 42 ILE A C 3
ATOM 4386 O O . ILE A 1 42 ? 0.953 4.901 9.586 1.00 72.13 42 ILE A O 3
ATOM 4402 N N . THR A 1 43 ? 1.750 2.885 8.958 1.00 3.14 43 THR A N 3
ATOM 4403 C CA . THR A 1 43 ? 3.146 3.295 8.821 1.00 2.41 43 THR A CA 3
ATOM 4404 C C . THR A 1 43 ? 3.580 2.991 7.379 1.00 73.11 43 THR A C 3
ATOM 4405 O O . THR A 1 43 ? 3.550 1.828 6.950 1.00 72.13 43 THR A O 3
ATOM 4416 N N . ARG A 1 44 ? 3.933 4.048 6.636 1.00 31.04 44 ARG A N 3
ATOM 4417 C CA . ARG A 1 44 ? 4.287 3.965 5.211 1.00 24.54 44 ARG A CA 3
ATOM 4418 C C . ARG A 1 44 ? 5.814 4.022 5.055 1.00 41.44 44 ARG A C 3
ATOM 4419 O O . ARG A 1 44 ? 6.466 4.942 5.563 1.00 34.14 44 ARG A O 3
ATOM 4440 N N . THR A 1 45 ? 6.380 3.004 4.401 1.00 51.43 45 THR A N 3
ATOM 4441 C CA . THR A 1 45 ? 7.813 2.945 4.111 1.00 21.42 45 THR A CA 3
ATOM 4442 C C . THR A 1 45 ? 8.025 2.250 2.760 1.00 32.32 45 THR A C 3
ATOM 4443 O O . THR A 1 45 ? 7.813 1.048 2.641 1.00 52.44 45 THR A O 3
ATOM 4454 N N . LEU A 1 46 ? 8.409 3.019 1.742 1.00 73.04 46 LEU A N 3
ATOM 4455 C CA . LEU A 1 46 ? 8.778 2.477 0.424 1.00 65.24 46 LEU A CA 3
ATOM 4456 C C . LEU A 1 46 ? 10.303 2.355 0.348 1.00 14.40 46 LEU A C 3
ATOM 4457 O O . LEU A 1 46 ? 11.027 3.067 1.059 1.00 35.04 46 LEU A O 3
ATOM 4473 N N . THR A 1 47 ? 10.781 1.411 -0.457 1.00 2.10 47 THR A N 3
ATOM 4474 C CA . THR A 1 47 ? 12.214 1.207 -0.687 1.00 23.13 47 THR A CA 3
ATOM 4475 C C . THR A 1 47 ? 12.456 0.852 -2.154 1.00 22.51 47 THR A C 3
ATOM 4476 O O . THR A 1 47 ? 11.706 0.072 -2.727 1.00 40.24 47 THR A O 3
ATOM 4487 N N . ARG A 1 48 ? 13.490 1.450 -2.767 1.00 11.05 48 ARG A N 3
ATOM 4488 C CA . ARG A 1 48 ? 13.914 1.065 -4.114 1.00 64.42 48 ARG A CA 3
ATOM 4489 C C . ARG A 1 48 ? 14.866 -0.136 -3.991 1.00 2.30 48 ARG A C 3
ATOM 4490 O O . ARG A 1 48 ? 16.019 0.009 -3.577 1.00 62.24 48 ARG A O 3
ATOM 4511 N N . ASP A 1 49 ? 14.339 -1.321 -4.318 1.00 65.45 49 ASP A N 3
ATOM 4512 C CA . ASP A 1 49 ? 15.028 -2.620 -4.161 1.00 73.24 49 ASP A CA 3
ATOM 4513 C C . ASP A 1 49 ? 15.617 -3.054 -5.531 1.00 1.43 49 ASP A C 3
ATOM 4514 O O . ASP A 1 49 ? 15.717 -4.244 -5.848 1.00 61.55 49 ASP A O 3
ATOM 4523 N N . ASP A 1 50 ? 16.020 -2.040 -6.329 1.00 35.23 50 ASP A N 3
ATOM 4524 C CA . ASP A 1 50 ? 16.603 -2.204 -7.674 1.00 2.33 50 ASP A CA 3
ATOM 4525 C C . ASP A 1 50 ? 15.607 -2.887 -8.635 1.00 43.43 50 ASP A C 3
ATOM 4526 O O . ASP A 1 50 ? 15.514 -4.118 -8.697 1.00 62.40 50 ASP A O 3
ATOM 4535 N N . GLY A 1 51 ? 14.828 -2.057 -9.337 1.00 3.02 51 GLY A N 3
ATOM 4536 C CA . GLY A 1 51 ? 13.791 -2.521 -10.265 1.00 33.41 51 GLY A CA 3
ATOM 4537 C C . GLY A 1 51 ? 12.428 -2.672 -9.592 1.00 34.14 51 GLY A C 3
ATOM 4538 O O . GLY A 1 51 ? 11.397 -2.219 -10.121 1.00 13.25 51 GLY A O 3
ATOM 4542 N N . THR A 1 52 ? 12.440 -3.318 -8.421 1.00 71.20 52 THR A N 3
ATOM 4543 C CA . THR A 1 52 ? 11.249 -3.580 -7.609 1.00 12.53 52 THR A CA 3
ATOM 4544 C C . THR A 1 52 ? 11.164 -2.561 -6.465 1.00 30.41 52 THR A C 3
ATOM 4545 O O . THR A 1 52 ? 12.167 -2.268 -5.835 1.00 30.43 52 THR A O 3
ATOM 4556 N N . VAL A 1 53 ? 9.976 -1.993 -6.238 1.00 44.33 53 VAL A N 3
ATOM 4557 C CA . VAL A 1 53 ? 9.692 -1.182 -5.046 1.00 22.52 53 VAL A CA 3
ATOM 4558 C C . VAL A 1 53 ? 9.205 -2.118 -3.945 1.00 40.21 53 VAL A C 3
ATOM 4559 O O . VAL A 1 53 ? 8.309 -2.916 -4.182 1.00 63.22 53 VAL A O 3
ATOM 4572 N N . GLU A 1 54 ? 9.798 -2.049 -2.753 1.00 32.04 54 GLU A N 3
ATOM 4573 C CA . GLU A 1 54 ? 9.300 -2.783 -1.591 1.00 41.52 54 GLU A CA 3
ATOM 4574 C C . GLU A 1 54 ? 8.459 -1.814 -0.753 1.00 1.13 54 GLU A C 3
ATOM 4575 O O . GLU A 1 54 ? 8.989 -0.906 -0.097 1.00 5.11 54 GLU A O 3
ATOM 4587 N N . LEU A 1 55 ? 7.137 -1.990 -0.832 1.00 21.33 55 LEU A N 3
ATOM 4588 C CA . LEU A 1 55 ? 6.165 -1.199 -0.086 1.00 44.34 55 LEU A CA 3
ATOM 4589 C C . LEU A 1 55 ? 5.859 -1.910 1.237 1.00 33.20 55 LEU A C 3
ATOM 4590 O O . LEU A 1 55 ? 5.401 -3.050 1.256 1.00 34.40 55 LEU A O 3
ATOM 4606 N N . ARG A 1 56 ? 6.124 -1.215 2.336 1.00 12.42 56 ARG A N 3
ATOM 4607 C CA . ARG A 1 56 ? 5.903 -1.722 3.688 1.00 1.52 56 ARG A CA 3
ATOM 4608 C C . ARG A 1 56 ? 4.703 -0.981 4.283 1.00 52.22 56 ARG A C 3
ATOM 4609 O O . ARG A 1 56 ? 4.797 0.207 4.628 1.00 33.40 56 ARG A O 3
ATOM 4630 N N . ILE A 1 57 ? 3.557 -1.666 4.326 1.00 44.45 57 ILE A N 3
ATOM 4631 C CA . ILE A 1 57 ? 2.343 -1.143 4.956 1.00 2.14 57 ILE A CA 3
ATOM 4632 C C . ILE A 1 57 ? 2.187 -1.822 6.313 1.00 73.12 57 ILE A C 3
ATOM 4633 O O . ILE A 1 57 ? 1.930 -3.024 6.395 1.00 54.14 57 ILE A O 3
ATOM 4649 N N . LYS A 1 58 ? 2.371 -1.045 7.372 1.00 41.43 58 LYS A N 3
ATOM 4650 C CA . LYS A 1 58 ? 2.328 -1.542 8.744 1.00 73.42 58 LYS A CA 3
ATOM 4651 C C . LYS A 1 58 ? 1.134 -0.899 9.461 1.00 5.03 58 LYS A C 3
ATOM 4652 O O . LYS A 1 58 ? 1.184 0.265 9.856 1.00 22.22 58 LYS A O 3
ATOM 4671 N N . VAL A 1 59 ? 0.044 -1.669 9.595 1.00 5.33 59 VAL A N 3
ATOM 4672 C CA . VAL A 1 59 ? -1.224 -1.186 10.155 1.00 55.15 59 VAL A CA 3
ATOM 4673 C C . VAL A 1 59 ? -1.430 -1.743 11.568 1.00 2.53 59 VAL A C 3
ATOM 4674 O O . VAL A 1 59 ? -1.639 -2.947 11.750 1.00 15.30 59 VAL A O 3
ATOM 4687 N N . LYS A 1 60 ? -1.353 -0.859 12.558 1.00 32.25 60 LYS A N 3
ATOM 4688 C CA . LYS A 1 60 ? -1.702 -1.164 13.941 1.00 22.44 60 LYS A CA 3
ATOM 4689 C C . LYS A 1 60 ? -3.219 -0.964 14.111 1.00 0.22 60 LYS A C 3
ATOM 4690 O O . LYS A 1 60 ? -3.723 0.152 13.944 1.00 22.44 60 LYS A O 3
ATOM 4709 N N . ALA A 1 61 ? -3.935 -2.056 14.417 1.00 44.51 61 ALA A N 3
ATOM 4710 C CA . ALA A 1 61 ? -5.395 -2.056 14.612 1.00 62.53 61 ALA A CA 3
ATOM 4711 C C . ALA A 1 61 ? -5.765 -2.974 15.787 1.00 21.51 61 ALA A C 3
ATOM 4712 O O . ALA A 1 61 ? -4.931 -3.736 16.283 1.00 63.11 61 ALA A O 3
ATOM 4719 N N . ASP A 1 62 ? -7.019 -2.882 16.225 1.00 35.02 62 ASP A N 3
ATOM 4720 C CA . ASP A 1 62 ? -7.555 -3.685 17.340 1.00 53.12 62 ASP A CA 3
ATOM 4721 C C . ASP A 1 62 ? -7.647 -5.178 16.955 1.00 75.21 62 ASP A C 3
ATOM 4722 O O . ASP A 1 62 ? -7.312 -6.055 17.763 1.00 4.34 62 ASP A O 3
ATOM 4731 N N . THR A 1 63 ? -8.090 -5.450 15.718 1.00 12.41 63 THR A N 3
ATOM 4732 C CA . THR A 1 63 ? -8.183 -6.814 15.166 1.00 74.04 63 THR A CA 3
ATOM 4733 C C . THR A 1 63 ? -7.559 -6.851 13.760 1.00 25.24 63 THR A C 3
ATOM 4734 O O . THR A 1 63 ? -7.625 -5.854 13.010 1.00 12.12 63 THR A O 3
ATOM 4745 N N . GLU A 1 64 ? -6.969 -8.014 13.404 1.00 73.52 64 GLU A N 3
ATOM 4746 C CA . GLU A 1 64 ? -6.264 -8.194 12.128 1.00 54.24 64 GLU A CA 3
ATOM 4747 C C . GLU A 1 64 ? -7.250 -8.168 10.958 1.00 62.42 64 GLU A C 3
ATOM 4748 O O . GLU A 1 64 ? -6.867 -7.780 9.889 1.00 23.14 64 GLU A O 3
ATOM 4760 N N . GLU A 1 65 ? -8.524 -8.555 11.196 1.00 72.22 65 GLU A N 3
ATOM 4761 C CA . GLU A 1 65 ? -9.596 -8.506 10.175 1.00 4.01 65 GLU A CA 3
ATOM 4762 C C . GLU A 1 65 ? -9.738 -7.081 9.601 1.00 2.13 65 GLU A C 3
ATOM 4763 O O . GLU A 1 65 ? -9.660 -6.864 8.381 1.00 3.14 65 GLU A O 3
ATOM 4775 N N . LYS A 1 66 ? -9.894 -6.117 10.516 1.00 20.31 66 LYS A N 3
ATOM 4776 C CA . LYS A 1 66 ? -10.063 -4.694 10.179 1.00 62.32 66 LYS A CA 3
ATOM 4777 C C . LYS A 1 66 ? -8.761 -4.131 9.587 1.00 71.41 66 LYS A C 3
ATOM 4778 O O . LYS A 1 66 ? -8.789 -3.280 8.693 1.00 71.23 66 LYS A O 3
ATOM 4797 N N . ALA A 1 67 ? -7.622 -4.630 10.099 1.00 30.44 67 ALA A N 3
ATOM 4798 C CA . ALA A 1 67 ? -6.286 -4.250 9.609 1.00 70.20 67 ALA A CA 3
ATOM 4799 C C . ALA A 1 67 ? -6.035 -4.732 8.160 1.00 53.44 67 ALA A C 3
ATOM 4800 O O . ALA A 1 67 ? -5.484 -3.988 7.347 1.00 62.42 67 ALA A O 3
ATOM 4807 N N . LYS A 1 68 ? -6.472 -5.971 7.855 1.00 42.34 68 LYS A N 3
ATOM 4808 C CA . LYS A 1 68 ? -6.325 -6.590 6.521 1.00 10.03 68 LYS A CA 3
ATOM 4809 C C . LYS A 1 68 ? -7.248 -5.889 5.518 1.00 14.02 68 LYS A C 3
ATOM 4810 O O . LYS A 1 68 ? -6.957 -5.857 4.324 1.00 62.23 68 LYS A O 3
ATOM 4829 N N . SER A 1 69 ? -8.378 -5.354 6.018 1.00 2.15 69 SER A N 3
ATOM 4830 C CA . SER A 1 69 ? -9.332 -4.588 5.203 1.00 73.00 69 SER A CA 3
ATOM 4831 C C . SER A 1 69 ? -8.659 -3.298 4.685 1.00 23.35 69 SER A C 3
ATOM 4832 O O . SER A 1 69 ? -8.770 -2.961 3.507 1.00 1.02 69 SER A O 3
ATOM 4840 N N . ILE A 1 70 ? -7.938 -2.614 5.592 1.00 23.45 70 ILE A N 3
ATOM 4841 C CA . ILE A 1 70 ? -7.143 -1.404 5.272 1.00 62.31 70 ILE A CA 3
ATOM 4842 C C . ILE A 1 70 ? -6.062 -1.732 4.228 1.00 45.55 70 ILE A C 3
ATOM 4843 O O . ILE A 1 70 ? -5.881 -0.999 3.246 1.00 72.14 70 ILE A O 3
ATOM 4859 N N . ILE A 1 71 ? -5.364 -2.856 4.464 1.00 52.44 71 ILE A N 3
ATOM 4860 C CA . ILE A 1 71 ? -4.337 -3.383 3.553 1.00 20.03 71 ILE A CA 3
ATOM 4861 C C . ILE A 1 71 ? -4.932 -3.630 2.150 1.00 62.03 71 ILE A C 3
ATOM 4862 O O . ILE A 1 71 ? -4.321 -3.257 1.154 1.00 25.23 71 ILE A O 3
ATOM 4878 N N . LYS A 1 72 ? -6.150 -4.211 2.098 1.00 75.10 72 LYS A N 3
ATOM 4879 C CA . LYS A 1 72 ? -6.816 -4.567 0.828 1.00 52.44 72 LYS A CA 3
ATOM 4880 C C . LYS A 1 72 ? -7.177 -3.318 0.026 1.00 20.31 72 LYS A C 3
ATOM 4881 O O . LYS A 1 72 ? -7.065 -3.312 -1.201 1.00 43.01 72 LYS A O 3
ATOM 4900 N N . LEU A 1 73 ? -7.612 -2.260 0.735 1.00 4.50 73 LEU A N 3
ATOM 4901 C CA . LEU A 1 73 ? -7.870 -0.947 0.116 1.00 64.03 73 LEU A CA 3
ATOM 4902 C C . LEU A 1 73 ? -6.599 -0.469 -0.601 1.00 20.21 73 LEU A C 3
ATOM 4903 O O . LEU A 1 73 ? -6.631 -0.188 -1.794 1.00 64.21 73 LEU A O 3
ATOM 4919 N N . ILE A 1 74 ? -5.479 -0.452 0.144 1.00 21.45 74 ILE A N 3
ATOM 4920 C CA . ILE A 1 74 ? -4.180 0.009 -0.363 1.00 12.20 74 ILE A CA 3
ATOM 4921 C C . ILE A 1 74 ? -3.731 -0.829 -1.586 1.00 61.41 74 ILE A C 3
ATOM 4922 O O . ILE A 1 74 ? -3.301 -0.263 -2.578 1.00 53.31 74 ILE A O 3
ATOM 4938 N N . GLU A 1 75 ? -3.900 -2.166 -1.512 1.00 52.42 75 GLU A N 3
ATOM 4939 C CA . GLU A 1 75 ? -3.544 -3.110 -2.609 1.00 4.34 75 GLU A CA 3
ATOM 4940 C C . GLU A 1 75 ? -4.271 -2.746 -3.917 1.00 64.12 75 GLU A C 3
ATOM 4941 O O . GLU A 1 75 ? -3.653 -2.641 -4.988 1.00 21.51 75 GLU A O 3
ATOM 4953 N N . GLU A 1 76 ? -5.598 -2.568 -3.801 1.00 53.14 76 GLU A N 3
ATOM 4954 C CA . GLU A 1 76 ? -6.465 -2.261 -4.945 1.00 24.10 76 GLU A CA 3
ATOM 4955 C C . GLU A 1 76 ? -6.101 -0.908 -5.567 1.00 14.42 76 GLU A C 3
ATOM 4956 O O . GLU A 1 76 ? -6.002 -0.791 -6.789 1.00 55.51 76 GLU A O 3
ATOM 4968 N N . ARG A 1 77 ? -5.874 0.092 -4.705 1.00 62.44 77 ARG A N 3
ATOM 4969 C CA . ARG A 1 77 ? -5.607 1.467 -5.135 1.00 55.51 77 ARG A CA 3
ATOM 4970 C C . ARG A 1 77 ? -4.244 1.558 -5.848 1.00 33.41 77 ARG A C 3
ATOM 4971 O O . ARG A 1 77 ? -4.176 2.023 -6.983 1.00 3.11 77 ARG A O 3
ATOM 4992 N N . ILE A 1 78 ? -3.165 1.082 -5.169 1.00 34.24 78 ILE A N 3
ATOM 4993 C CA . ILE A 1 78 ? -1.777 1.221 -5.673 1.00 75.52 78 ILE A CA 3
ATOM 4994 C C . ILE A 1 78 ? -1.628 0.596 -7.062 1.00 11.41 78 ILE A C 3
ATOM 4995 O O . ILE A 1 78 ? -1.066 1.221 -7.952 1.00 42.15 78 ILE A O 3
ATOM 5011 N N . GLU A 1 79 ? -2.184 -0.621 -7.251 1.00 32.22 79 GLU A N 3
ATOM 5012 C CA . GLU A 1 79 ? -2.067 -1.344 -8.517 1.00 41.22 79 GLU A CA 3
ATOM 5013 C C . GLU A 1 79 ? -2.928 -0.675 -9.595 1.00 72.24 79 GLU A C 3
ATOM 5014 O O . GLU A 1 79 ? -2.474 -0.487 -10.719 1.00 43.30 79 GLU A O 3
ATOM 5026 N N . GLU A 1 80 ? -4.172 -0.300 -9.241 1.00 20.44 80 GLU A N 3
ATOM 5027 C CA . GLU A 1 80 ? -5.123 0.268 -10.220 1.00 54.00 80 GLU A CA 3
ATOM 5028 C C . GLU A 1 80 ? -4.590 1.588 -10.811 1.00 13.01 80 GLU A C 3
ATOM 5029 O O . GLU A 1 80 ? -4.834 1.881 -11.976 1.00 12.14 80 GLU A O 3
ATOM 5041 N N . GLU A 1 81 ? -3.833 2.356 -10.004 1.00 64.12 81 GLU A N 3
ATOM 5042 C CA . GLU A 1 81 ? -3.260 3.652 -10.433 1.00 2.31 81 GLU A CA 3
ATOM 5043 C C . GLU A 1 81 ? -1.888 3.478 -11.105 1.00 72.23 81 GLU A C 3
ATOM 5044 O O . GLU A 1 81 ? -1.558 4.203 -12.047 1.00 34.23 81 GLU A O 3
ATOM 5056 N N . LEU A 1 82 ? -1.086 2.517 -10.612 1.00 74.55 82 LEU A N 3
ATOM 5057 C CA . LEU A 1 82 ? 0.305 2.319 -11.080 1.00 23.22 82 LEU A CA 3
ATOM 5058 C C . LEU A 1 82 ? 0.310 1.536 -12.400 1.00 21.00 82 LEU A C 3
ATOM 5059 O O . LEU A 1 82 ? 0.966 1.936 -13.354 1.00 0.54 82 LEU A O 3
ATOM 5075 N N . ARG A 1 83 ? -0.401 0.398 -12.410 1.00 62.42 83 ARG A N 3
ATOM 5076 C CA . ARG A 1 83 ? -0.557 -0.472 -13.599 1.00 73.21 83 ARG A CA 3
ATOM 5077 C C . ARG A 1 83 ? -1.266 0.278 -14.751 1.00 62.40 83 ARG A C 3
ATOM 5078 O O . ARG A 1 83 ? -1.109 -0.072 -15.920 1.00 25.45 83 ARG A O 3
ATOM 5099 N N . LYS A 1 84 ? -2.023 1.331 -14.392 1.00 14.43 84 LYS A N 3
ATOM 5100 C CA . LYS A 1 84 ? -2.638 2.272 -15.339 1.00 33.14 84 LYS A CA 3
ATOM 5101 C C . LYS A 1 84 ? -1.548 3.026 -16.146 1.00 62.31 84 LYS A C 3
ATOM 5102 O O . LYS A 1 84 ? -1.716 3.310 -17.337 1.00 74.34 84 LYS A O 3
ATOM 5121 N N . ARG A 1 85 ? -0.430 3.327 -15.458 1.00 23.12 85 ARG A N 3
ATOM 5122 C CA . ARG A 1 85 ? 0.728 4.051 -16.017 1.00 14.45 85 ARG A CA 3
ATOM 5123 C C . ARG A 1 85 ? 1.773 3.070 -16.603 1.00 74.12 85 ARG A C 3
ATOM 5124 O O . ARG A 1 85 ? 2.415 3.365 -17.617 1.00 52.32 85 ARG A O 3
ATOM 5145 N N . ASP A 1 86 ? 1.896 1.889 -15.983 1.00 75.41 86 ASP A N 3
ATOM 5146 C CA . ASP A 1 86 ? 2.903 0.873 -16.340 1.00 22.41 86 ASP A CA 3
ATOM 5147 C C . ASP A 1 86 ? 2.208 -0.484 -16.565 1.00 13.33 86 ASP A C 3
ATOM 5148 O O . ASP A 1 86 ? 1.749 -1.083 -15.595 1.00 54.43 86 ASP A O 3
ATOM 5157 N N . PRO A 1 87 ? 2.094 -0.971 -17.841 1.00 54.45 87 PRO A N 3
ATOM 5158 C CA . PRO A 1 87 ? 1.413 -2.258 -18.178 1.00 1.13 87 PRO A CA 3
ATOM 5159 C C . PRO A 1 87 ? 1.881 -3.471 -17.331 1.00 50.11 87 PRO A C 3
ATOM 5160 O O . PRO A 1 87 ? 1.069 -4.322 -16.956 1.00 15.44 87 PRO A O 3
ATOM 5171 N N . ASN A 1 88 ? 3.192 -3.520 -17.023 1.00 1.04 88 ASN A N 3
ATOM 5172 C CA . ASN A 1 88 ? 3.802 -4.655 -16.295 1.00 63.31 88 ASN A CA 3
ATOM 5173 C C . ASN A 1 88 ? 4.003 -4.341 -14.801 1.00 21.51 88 ASN A C 3
ATOM 5174 O O . ASN A 1 88 ? 4.799 -5.015 -14.137 1.00 63.13 88 ASN A O 3
ATOM 5185 N N . ALA A 1 89 ? 3.257 -3.354 -14.259 1.00 35.43 89 ALA A N 3
ATOM 5186 C CA . ALA A 1 89 ? 3.302 -3.019 -12.816 1.00 31.12 89 ALA A CA 3
ATOM 5187 C C . ALA A 1 89 ? 2.491 -4.046 -12.006 1.00 41.53 89 ALA A C 3
ATOM 5188 O O . ALA A 1 89 ? 1.315 -3.824 -11.664 1.00 14.43 89 ALA A O 3
ATOM 5195 N N . THR A 1 90 ? 3.110 -5.210 -11.798 1.00 61.33 90 THR A N 3
ATOM 5196 C CA . THR A 1 90 ? 2.573 -6.296 -10.976 1.00 5.43 90 THR A CA 3
ATOM 5197 C C . THR A 1 90 ? 3.024 -6.103 -9.526 1.00 14.20 90 THR A C 3
ATOM 5198 O O . THR A 1 90 ? 4.157 -5.697 -9.275 1.00 72.24 90 THR A O 3
ATOM 5209 N N . ILE A 1 91 ? 2.132 -6.366 -8.576 1.00 34.14 91 ILE A N 3
ATOM 5210 C CA . ILE A 1 91 ? 2.447 -6.322 -7.149 1.00 14.13 91 ILE A CA 3
ATOM 5211 C C . ILE A 1 91 ? 2.404 -7.749 -6.569 1.00 32.22 91 ILE A C 3
ATOM 5212 O O . ILE A 1 91 ? 1.593 -8.582 -7.000 1.00 52.44 91 ILE A O 3
ATOM 5228 N N . THR A 1 92 ? 3.321 -8.035 -5.638 1.00 54.44 92 THR A N 3
ATOM 5229 C CA . THR A 1 92 ? 3.453 -9.351 -4.989 1.00 12.23 92 THR A CA 3
ATOM 5230 C C . THR A 1 92 ? 3.276 -9.199 -3.474 1.00 41.54 92 THR A C 3
ATOM 5231 O O . THR A 1 92 ? 4.151 -8.652 -2.794 1.00 64.11 92 THR A O 3
ATOM 5242 N N . ARG A 1 93 ? 2.132 -9.666 -2.948 1.00 34.12 93 ARG A N 3
ATOM 5243 C CA . ARG A 1 93 ? 1.827 -9.539 -1.520 1.00 73.43 93 ARG A CA 3
ATOM 5244 C C . ARG A 1 93 ? 2.483 -10.676 -0.721 1.00 55.35 93 ARG A C 3
ATOM 5245 O O . ARG A 1 93 ? 2.340 -11.860 -1.054 1.00 30.34 93 ARG A O 3
ATOM 5266 N N . THR A 1 94 ? 3.228 -10.291 0.316 1.00 52.43 94 THR A N 3
ATOM 5267 C CA . THR A 1 94 ? 3.738 -11.199 1.336 1.00 75.04 94 THR A CA 3
ATOM 5268 C C . THR A 1 94 ? 3.391 -10.602 2.705 1.00 24.12 94 THR A C 3
ATOM 5269 O O . THR A 1 94 ? 3.984 -9.599 3.103 1.00 22.33 94 THR A O 3
ATOM 5280 N N . VAL A 1 95 ? 2.408 -11.182 3.412 1.00 35.43 95 VAL A N 3
ATOM 5281 C CA . VAL A 1 95 ? 2.066 -10.714 4.762 1.00 14.44 95 VAL A CA 3
ATOM 5282 C C . VAL A 1 95 ? 3.175 -11.167 5.739 1.00 63.13 95 VAL A C 3
ATOM 5283 O O . VAL A 1 95 ? 3.393 -12.363 5.957 1.00 61.21 95 VAL A O 3
ATOM 5296 N N . ARG A 1 96 ? 3.923 -10.181 6.254 1.00 52.04 96 ARG A N 3
ATOM 5297 C CA . ARG A 1 96 ? 5.157 -10.427 7.019 1.00 70.42 96 ARG A CA 3
ATOM 5298 C C . ARG A 1 96 ? 4.835 -10.846 8.470 1.00 53.32 96 ARG A C 3
ATOM 5299 O O . ARG A 1 96 ? 5.629 -11.545 9.121 1.00 75.42 96 ARG A O 3
ATOM 5320 N N . THR A 1 97 ? 3.668 -10.406 8.968 1.00 11.41 97 THR A N 3
ATOM 5321 C CA . THR A 1 97 ? 3.190 -10.759 10.312 1.00 1.23 97 THR A CA 3
ATOM 5322 C C . THR A 1 97 ? 2.613 -12.187 10.364 1.00 4.41 97 THR A C 3
ATOM 5323 O O . THR A 1 97 ? 1.805 -12.580 9.514 1.00 34.30 97 THR A O 3
ATOM 5334 N N . GLU A 1 98 ? 3.060 -12.940 11.386 1.00 20.41 98 GLU A N 3
ATOM 5335 C CA . GLU A 1 98 ? 2.605 -14.309 11.670 1.00 14.40 98 GLU A CA 3
ATOM 5336 C C . GLU A 1 98 ? 1.469 -14.289 12.719 1.00 24.40 98 GLU A C 3
ATOM 5337 O O . GLU A 1 98 ? 1.709 -14.139 13.923 1.00 44.10 98 GLU A O 3
ATOM 5349 N N . VAL A 1 99 ? 0.215 -14.358 12.239 1.00 10.53 99 VAL A N 3
ATOM 5350 C CA . VAL A 1 99 ? -0.975 -14.415 13.107 1.00 51.12 99 VAL A CA 3
ATOM 5351 C C . VAL A 1 99 ? -1.450 -15.874 13.216 1.00 44.01 99 VAL A C 3
ATOM 5352 O O . VAL A 1 99 ? -1.780 -16.503 12.202 1.00 30.45 99 VAL A O 3
ATOM 5365 N N . GLY A 1 100 ? -1.457 -16.403 14.446 1.00 61.32 100 GLY A N 3
ATOM 5366 C CA . GLY A 1 100 ? -1.915 -17.763 14.725 1.00 5.14 100 GLY A CA 3
ATOM 5367 C C . GLY A 1 100 ? -2.187 -17.966 16.205 1.00 43.42 100 GLY A C 3
ATOM 5368 O O . GLY A 1 100 ? -1.556 -17.315 17.048 1.00 30.11 100 GLY A O 3
ATOM 5372 N N . SER A 1 101 ? -3.125 -18.868 16.535 1.00 25.23 101 SER A N 3
ATOM 5373 C CA . SER A 1 101 ? -3.474 -19.196 17.928 1.00 63.04 101 SER A CA 3
ATOM 5374 C C . SER A 1 101 ? -3.975 -20.647 18.012 1.00 61.01 101 SER A C 3
ATOM 5375 O O . SER A 1 101 ? -4.730 -21.101 17.146 1.00 11.44 101 SER A O 3
ATOM 5383 N N . SER A 1 102 ? -3.556 -21.364 19.061 1.00 50.30 102 SER A N 3
ATOM 5384 C CA . SER A 1 102 ? -3.850 -22.791 19.243 1.00 14.10 102 SER A CA 3
ATOM 5385 C C . SER A 1 102 ? -4.232 -23.056 20.715 1.00 45.02 102 SER A C 3
ATOM 5386 O O . SER A 1 102 ? -3.854 -24.075 21.307 1.00 30.01 102 SER A O 3
ATOM 5394 N N . TRP A 1 103 ? -5.010 -22.115 21.287 1.00 52.23 103 TRP A N 3
ATOM 5395 C CA . TRP A 1 103 ? -5.478 -22.180 22.680 1.00 60.43 103 TRP A CA 3
ATOM 5396 C C . TRP A 1 103 ? -6.523 -23.306 22.835 1.00 60.24 103 TRP A C 3
ATOM 5397 O O . TRP A 1 103 ? -7.711 -23.116 22.572 1.00 2.11 103 TRP A O 3
ATOM 5418 N N . SER A 1 104 ? -6.047 -24.494 23.212 1.00 45.05 104 SER A N 3
ATOM 5419 C CA . SER A 1 104 ? -6.873 -25.694 23.338 1.00 54.13 104 SER A CA 3
ATOM 5420 C C . SER A 1 104 ? -7.455 -25.794 24.755 1.00 24.31 104 SER A C 3
ATOM 5421 O O . SER A 1 104 ? -6.758 -26.202 25.688 1.00 33.32 104 SER A O 3
ATOM 5429 N N . LEU A 1 105 ? -8.723 -25.375 24.920 1.00 72.31 105 LEU A N 3
ATOM 5430 C CA . LEU A 1 105 ? -9.419 -25.447 26.209 1.00 40.35 105 LEU A CA 3
ATOM 5431 C C . LEU A 1 105 ? -9.880 -26.896 26.464 1.00 13.03 105 LEU A C 3
ATOM 5432 O O . LEU A 1 105 ? -10.943 -27.317 25.993 1.00 2.33 105 LEU A O 3
ATOM 5448 N N . GLU A 1 106 ? -9.037 -27.668 27.178 1.00 63.31 106 GLU A N 3
ATOM 5449 C CA . GLU A 1 106 ? -9.304 -29.086 27.486 1.00 74.25 106 GLU A CA 3
ATOM 5450 C C . GLU A 1 106 ? -9.885 -29.228 28.912 1.00 22.12 106 GLU A C 3
ATOM 5451 O O . GLU A 1 106 ? -9.683 -30.252 29.582 1.00 3.05 106 GLU A O 3
ATOM 5463 N N . HIS A 1 107 ? -10.631 -28.185 29.360 1.00 33.43 107 HIS A N 3
ATOM 5464 C CA . HIS A 1 107 ? -11.316 -28.190 30.665 1.00 64.25 107 HIS A CA 3
ATOM 5465 C C . HIS A 1 107 ? -12.499 -29.172 30.639 1.00 0.04 107 HIS A C 3
ATOM 5466 O O . HIS A 1 107 ? -13.595 -28.840 30.178 1.00 12.30 107 HIS A O 3
ATOM 5481 N N . HIS A 1 108 ? -12.242 -30.403 31.087 1.00 5.33 108 HIS A N 3
ATOM 5482 C CA . HIS A 1 108 ? -13.305 -31.390 31.352 1.00 74.42 108 HIS A CA 3
ATOM 5483 C C . HIS A 1 108 ? -13.928 -31.121 32.732 1.00 73.41 108 HIS A C 3
ATOM 5484 O O . HIS A 1 108 ? -13.322 -30.452 33.575 1.00 32.04 108 HIS A O 3
ATOM 5499 N N . HIS A 1 109 ? -15.130 -31.658 32.950 1.00 12.32 109 HIS A N 3
ATOM 5500 C CA . HIS A 1 109 ? -15.978 -31.305 34.106 1.00 64.13 109 HIS A CA 3
ATOM 5501 C C . HIS A 1 109 ? -16.567 -32.567 34.758 1.00 2.32 109 HIS A C 3
ATOM 5502 O O . HIS A 1 109 ? -16.660 -33.610 34.116 1.00 20.02 109 HIS A O 3
ATOM 5517 N N . HIS A 1 110 ? -16.984 -32.462 36.038 1.00 43.14 110 HIS A N 3
ATOM 5518 C CA . HIS A 1 110 ? -17.463 -33.616 36.829 1.00 43.24 110 HIS A CA 3
ATOM 5519 C C . HIS A 1 110 ? -18.652 -33.224 37.742 1.00 32.23 110 HIS A C 3
ATOM 5520 O O . HIS A 1 110 ? -18.546 -32.292 38.539 1.00 71.44 110 HIS A O 3
ATOM 5535 N N . HIS A 1 111 ? -19.790 -33.931 37.588 1.00 63.31 111 HIS A N 3
ATOM 5536 C CA . HIS A 1 111 ? -20.964 -33.843 38.493 1.00 24.11 111 HIS A CA 3
ATOM 5537 C C . HIS A 1 111 ? -21.693 -35.198 38.512 1.00 63.52 111 HIS A C 3
ATOM 5538 O O . HIS A 1 111 ? -21.472 -36.038 37.636 1.00 31.42 111 HIS A O 3
ATOM 5553 N N . HIS A 1 112 ? -22.543 -35.411 39.523 1.00 13.33 112 HIS A N 3
ATOM 5554 C CA . HIS A 1 112 ? -23.303 -36.655 39.691 1.00 44.01 112 HIS A CA 3
ATOM 5555 C C . HIS A 1 112 ? -24.574 -36.338 40.514 1.00 13.25 112 HIS A C 3
ATOM 5556 O O . HIS A 1 112 ? -24.572 -36.513 41.752 1.00 20.31 112 HIS A O 3
ATOM 5572 N N . MET A 1 1 ? -5.728 -3.811 20.549 1.00 4.33 1 MET A N 4
ATOM 5573 C CA . MET A 1 1 ? -5.033 -3.243 19.381 1.00 43.30 1 MET A CA 4
ATOM 5574 C C . MET A 1 1 ? -3.754 -4.041 19.087 1.00 0.51 1 MET A C 4
ATOM 5575 O O . MET A 1 1 ? -2.900 -4.197 19.968 1.00 61.22 1 MET A O 4
ATOM 5591 N N . LEU A 1 2 ? -3.637 -4.543 17.846 1.00 32.44 2 LEU A N 4
ATOM 5592 C CA . LEU A 1 2 ? -2.435 -5.245 17.357 1.00 51.22 2 LEU A CA 4
ATOM 5593 C C . LEU A 1 2 ? -1.822 -4.477 16.181 1.00 41.31 2 LEU A C 4
ATOM 5594 O O . LEU A 1 2 ? -2.505 -3.689 15.519 1.00 4.24 2 LEU A O 4
ATOM 5610 N N . THR A 1 3 ? -0.526 -4.690 15.944 1.00 1.53 3 THR A N 4
ATOM 5611 C CA . THR A 1 3 ? 0.175 -4.125 14.789 1.00 64.44 3 THR A CA 4
ATOM 5612 C C . THR A 1 3 ? 0.563 -5.251 13.821 1.00 72.25 3 THR A C 4
ATOM 5613 O O . THR A 1 3 ? 1.276 -6.188 14.203 1.00 45.43 3 THR A O 4
ATOM 5624 N N . VAL A 1 4 ? 0.059 -5.174 12.587 1.00 2.11 4 VAL A N 4
ATOM 5625 C CA . VAL A 1 4 ? 0.465 -6.065 11.501 1.00 25.43 4 VAL A CA 4
ATOM 5626 C C . VAL A 1 4 ? 1.462 -5.318 10.601 1.00 62.23 4 VAL A C 4
ATOM 5627 O O . VAL A 1 4 ? 1.370 -4.095 10.431 1.00 73.32 4 VAL A O 4
ATOM 5640 N N . GLU A 1 5 ? 2.434 -6.048 10.072 1.00 30.14 5 GLU A N 4
ATOM 5641 C CA . GLU A 1 5 ? 3.370 -5.549 9.067 1.00 71.34 5 GLU A CA 4
ATOM 5642 C C . GLU A 1 5 ? 3.217 -6.417 7.819 1.00 35.03 5 GLU A C 4
ATOM 5643 O O . GLU A 1 5 ? 2.842 -7.596 7.917 1.00 12.13 5 GLU A O 4
ATOM 5655 N N . VAL A 1 6 ? 3.474 -5.822 6.652 1.00 20.12 6 VAL A N 4
ATOM 5656 C CA . VAL A 1 6 ? 3.337 -6.490 5.354 1.00 61.44 6 VAL A CA 4
ATOM 5657 C C . VAL A 1 6 ? 4.342 -5.909 4.344 1.00 31.34 6 VAL A C 4
ATOM 5658 O O . VAL A 1 6 ? 4.557 -4.693 4.293 1.00 1.31 6 VAL A O 4
ATOM 5671 N N . GLU A 1 7 ? 4.961 -6.802 3.560 1.00 21.50 7 GLU A N 4
ATOM 5672 C CA . GLU A 1 7 ? 5.897 -6.451 2.488 1.00 0.42 7 GLU A CA 4
ATOM 5673 C C . GLU A 1 7 ? 5.225 -6.737 1.131 1.00 64.24 7 GLU A C 4
ATOM 5674 O O . GLU A 1 7 ? 4.900 -7.891 0.817 1.00 31.53 7 GLU A O 4
ATOM 5686 N N . VAL A 1 8 ? 4.972 -5.671 0.365 1.00 22.22 8 VAL A N 4
ATOM 5687 C CA . VAL A 1 8 ? 4.392 -5.745 -0.973 1.00 51.04 8 VAL A CA 4
ATOM 5688 C C . VAL A 1 8 ? 5.494 -5.429 -2.005 1.00 32.15 8 VAL A C 4
ATOM 5689 O O . VAL A 1 8 ? 5.941 -4.283 -2.107 1.00 65.12 8 VAL A O 4
ATOM 5702 N N . LYS A 1 9 ? 5.947 -6.452 -2.741 1.00 4.14 9 LYS A N 4
ATOM 5703 C CA . LYS A 1 9 ? 6.918 -6.294 -3.834 1.00 44.34 9 LYS A CA 4
ATOM 5704 C C . LYS A 1 9 ? 6.173 -5.955 -5.129 1.00 1.32 9 LYS A C 4
ATOM 5705 O O . LYS A 1 9 ? 5.435 -6.779 -5.676 1.00 23.21 9 LYS A O 4
ATOM 5724 N N . ILE A 1 10 ? 6.375 -4.725 -5.590 1.00 62.32 10 ILE A N 4
ATOM 5725 C CA . ILE A 1 10 ? 5.693 -4.154 -6.745 1.00 42.43 10 ILE A CA 4
ATOM 5726 C C . ILE A 1 10 ? 6.673 -4.109 -7.926 1.00 43.24 10 ILE A C 4
ATOM 5727 O O . ILE A 1 10 ? 7.609 -3.299 -7.931 1.00 71.41 10 ILE A O 4
ATOM 5743 N N . THR A 1 11 ? 6.480 -5.001 -8.902 1.00 45.12 11 THR A N 4
ATOM 5744 C CA . THR A 1 11 ? 7.268 -4.992 -10.133 1.00 13.01 11 THR A CA 4
ATOM 5745 C C . THR A 1 11 ? 6.629 -3.981 -11.106 1.00 63.40 11 THR A C 4
ATOM 5746 O O . THR A 1 11 ? 5.404 -3.960 -11.272 1.00 51.32 11 THR A O 4
ATOM 5757 N N . ALA A 1 12 ? 7.459 -3.098 -11.661 1.00 61.10 12 ALA A N 4
ATOM 5758 C CA . ALA A 1 12 ? 7.036 -2.068 -12.625 1.00 62.21 12 ALA A CA 4
ATOM 5759 C C . ALA A 1 12 ? 8.256 -1.613 -13.428 1.00 35.11 12 ALA A C 4
ATOM 5760 O O . ALA A 1 12 ? 9.372 -1.575 -12.887 1.00 72.24 12 ALA A O 4
ATOM 5767 N N . ASP A 1 13 ? 8.039 -1.265 -14.705 1.00 31.25 13 ASP A N 4
ATOM 5768 C CA . ASP A 1 13 ? 9.126 -0.878 -15.631 1.00 72.32 13 ASP A CA 4
ATOM 5769 C C . ASP A 1 13 ? 9.791 0.441 -15.178 1.00 53.11 13 ASP A C 4
ATOM 5770 O O . ASP A 1 13 ? 11.009 0.620 -15.294 1.00 54.12 13 ASP A O 4
ATOM 5779 N N . ASP A 1 14 ? 8.964 1.340 -14.639 1.00 71.25 14 ASP A N 4
ATOM 5780 C CA . ASP A 1 14 ? 9.401 2.604 -14.020 1.00 50.15 14 ASP A CA 4
ATOM 5781 C C . ASP A 1 14 ? 9.310 2.460 -12.496 1.00 73.54 14 ASP A C 4
ATOM 5782 O O . ASP A 1 14 ? 8.267 2.759 -11.925 1.00 43.44 14 ASP A O 4
ATOM 5791 N N . GLU A 1 15 ? 10.380 1.955 -11.850 1.00 73.21 15 GLU A N 4
ATOM 5792 C CA . GLU A 1 15 ? 10.432 1.813 -10.370 1.00 15.41 15 GLU A CA 4
ATOM 5793 C C . GLU A 1 15 ? 10.422 3.188 -9.665 1.00 34.32 15 GLU A C 4
ATOM 5794 O O . GLU A 1 15 ? 9.913 3.314 -8.542 1.00 65.51 15 GLU A O 4
ATOM 5806 N N . ASN A 1 16 ? 11.000 4.204 -10.337 1.00 4.31 16 ASN A N 4
ATOM 5807 C CA . ASN A 1 16 ? 11.027 5.591 -9.848 1.00 74.14 16 ASN A CA 4
ATOM 5808 C C . ASN A 1 16 ? 9.598 6.152 -9.752 1.00 62.03 16 ASN A C 4
ATOM 5809 O O . ASN A 1 16 ? 9.140 6.507 -8.661 1.00 32.02 16 ASN A O 4
ATOM 5820 N N . LYS A 1 17 ? 8.890 6.170 -10.898 1.00 15.53 17 LYS A N 4
ATOM 5821 C CA . LYS A 1 17 ? 7.509 6.672 -10.987 1.00 54.44 17 LYS A CA 4
ATOM 5822 C C . LYS A 1 17 ? 6.554 5.812 -10.152 1.00 51.55 17 LYS A C 4
ATOM 5823 O O . LYS A 1 17 ? 5.649 6.349 -9.513 1.00 60.22 17 LYS A O 4
ATOM 5842 N N . ALA A 1 18 ? 6.808 4.483 -10.134 1.00 72.30 18 ALA A N 4
ATOM 5843 C CA . ALA A 1 18 ? 6.012 3.517 -9.361 1.00 24.40 18 ALA A CA 4
ATOM 5844 C C . ALA A 1 18 ? 5.972 3.901 -7.885 1.00 40.24 18 ALA A C 4
ATOM 5845 O O . ALA A 1 18 ? 4.895 4.041 -7.321 1.00 72.14 18 ALA A O 4
ATOM 5852 N N . GLU A 1 19 ? 7.170 4.133 -7.309 1.00 13.24 19 GLU A N 4
ATOM 5853 C CA . GLU A 1 19 ? 7.329 4.511 -5.899 1.00 34.14 19 GLU A CA 4
ATOM 5854 C C . GLU A 1 19 ? 6.574 5.818 -5.587 1.00 43.25 19 GLU A C 4
ATOM 5855 O O . GLU A 1 19 ? 5.844 5.876 -4.606 1.00 0.11 19 GLU A O 4
ATOM 5867 N N . GLU A 1 20 ? 6.726 6.830 -6.466 1.00 23.04 20 GLU A N 4
ATOM 5868 C CA . GLU A 1 20 ? 6.110 8.167 -6.285 1.00 22.24 20 GLU A CA 4
ATOM 5869 C C . GLU A 1 20 ? 4.566 8.077 -6.256 1.00 21.55 20 GLU A C 4
ATOM 5870 O O . GLU A 1 20 ? 3.919 8.697 -5.399 1.00 12.35 20 GLU A O 4
ATOM 5882 N N . ILE A 1 21 ? 4.007 7.266 -7.186 1.00 4.11 21 ILE A N 4
ATOM 5883 C CA . ILE A 1 21 ? 2.557 7.018 -7.284 1.00 14.02 21 ILE A CA 4
ATOM 5884 C C . ILE A 1 21 ? 2.074 6.304 -6.011 1.00 71.14 21 ILE A C 4
ATOM 5885 O O . ILE A 1 21 ? 1.186 6.808 -5.329 1.00 2.12 21 ILE A O 4
ATOM 5901 N N . VAL A 1 22 ? 2.733 5.171 -5.683 1.00 11.13 22 VAL A N 4
ATOM 5902 C CA . VAL A 1 22 ? 2.375 4.313 -4.540 1.00 41.22 22 VAL A CA 4
ATOM 5903 C C . VAL A 1 22 ? 2.360 5.113 -3.219 1.00 64.45 22 VAL A C 4
ATOM 5904 O O . VAL A 1 22 ? 1.372 5.055 -2.489 1.00 20.34 22 VAL A O 4
ATOM 5917 N N . LYS A 1 23 ? 3.427 5.911 -2.972 1.00 3.31 23 LYS A N 4
ATOM 5918 C CA . LYS A 1 23 ? 3.542 6.754 -1.762 1.00 71.31 23 LYS A CA 4
ATOM 5919 C C . LYS A 1 23 ? 2.354 7.716 -1.663 1.00 21.32 23 LYS A C 4
ATOM 5920 O O . LYS A 1 23 ? 1.595 7.659 -0.697 1.00 70.44 23 LYS A O 4
ATOM 5939 N N . ARG A 1 24 ? 2.192 8.546 -2.722 1.00 70.22 24 ARG A N 4
ATOM 5940 C CA . ARG A 1 24 ? 1.166 9.602 -2.794 1.00 64.03 24 ARG A CA 4
ATOM 5941 C C . ARG A 1 24 ? -0.246 9.027 -2.564 1.00 63.11 24 ARG A C 4
ATOM 5942 O O . ARG A 1 24 ? -1.062 9.620 -1.849 1.00 62.00 24 ARG A O 4
ATOM 5963 N N . VAL A 1 25 ? -0.493 7.849 -3.170 1.00 22.53 25 VAL A N 4
ATOM 5964 C CA . VAL A 1 25 ? -1.769 7.136 -3.056 1.00 24.31 25 VAL A CA 4
ATOM 5965 C C . VAL A 1 25 ? -2.020 6.669 -1.607 1.00 33.22 25 VAL A C 4
ATOM 5966 O O . VAL A 1 25 ? -3.093 6.905 -1.085 1.00 1.42 25 VAL A O 4
ATOM 5979 N N . ILE A 1 26 ? -1.016 6.063 -0.951 1.00 0.42 26 ILE A N 4
ATOM 5980 C CA . ILE A 1 26 ? -1.180 5.534 0.431 1.00 15.11 26 ILE A CA 4
ATOM 5981 C C . ILE A 1 26 ? -1.352 6.681 1.448 1.00 24.34 26 ILE A C 4
ATOM 5982 O O . ILE A 1 26 ? -2.069 6.536 2.449 1.00 43.23 26 ILE A O 4
ATOM 5998 N N . ASP A 1 27 ? -0.710 7.824 1.158 1.00 40.33 27 ASP A N 4
ATOM 5999 C CA . ASP A 1 27 ? -0.825 9.037 1.984 1.00 12.22 27 ASP A CA 4
ATOM 6000 C C . ASP A 1 27 ? -2.288 9.533 2.011 1.00 4.43 27 ASP A C 4
ATOM 6001 O O . ASP A 1 27 ? -2.805 9.906 3.066 1.00 2.34 27 ASP A O 4
ATOM 6010 N N . GLU A 1 28 ? -2.961 9.487 0.845 1.00 72.20 28 GLU A N 4
ATOM 6011 C CA . GLU A 1 28 ? -4.369 9.912 0.713 1.00 44.41 28 GLU A CA 4
ATOM 6012 C C . GLU A 1 28 ? -5.348 8.749 1.024 1.00 60.13 28 GLU A C 4
ATOM 6013 O O . GLU A 1 28 ? -6.524 8.994 1.296 1.00 1.45 28 GLU A O 4
ATOM 6025 N N . VAL A 1 29 ? -4.860 7.482 0.974 1.00 72.31 29 VAL A N 4
ATOM 6026 C CA . VAL A 1 29 ? -5.648 6.304 1.431 1.00 13.34 29 VAL A CA 4
ATOM 6027 C C . VAL A 1 29 ? -5.800 6.372 2.953 1.00 41.24 29 VAL A C 4
ATOM 6028 O O . VAL A 1 29 ? -6.829 5.975 3.492 1.00 21.00 29 VAL A O 4
ATOM 6041 N N . GLU A 1 30 ? -4.777 6.944 3.622 1.00 23.24 30 GLU A N 4
ATOM 6042 C CA . GLU A 1 30 ? -4.765 7.124 5.081 1.00 14.44 30 GLU A CA 4
ATOM 6043 C C . GLU A 1 30 ? -6.019 7.880 5.558 1.00 23.51 30 GLU A C 4
ATOM 6044 O O . GLU A 1 30 ? -6.703 7.404 6.459 1.00 34.45 30 GLU A O 4
ATOM 6056 N N . ARG A 1 31 ? -6.358 9.004 4.876 1.00 54.54 31 ARG A N 4
ATOM 6057 C CA . ARG A 1 31 ? -7.503 9.860 5.279 1.00 45.12 31 ARG A CA 4
ATOM 6058 C C . ARG A 1 31 ? -8.848 9.181 4.952 1.00 74.23 31 ARG A C 4
ATOM 6059 O O . ARG A 1 31 ? -9.862 9.489 5.583 1.00 14.11 31 ARG A O 4
ATOM 6080 N N . GLU A 1 32 ? -8.832 8.240 3.977 1.00 72.31 32 GLU A N 4
ATOM 6081 C CA . GLU A 1 32 ? -10.016 7.440 3.590 1.00 52.35 32 GLU A CA 4
ATOM 6082 C C . GLU A 1 32 ? -10.290 6.372 4.656 1.00 22.44 32 GLU A C 4
ATOM 6083 O O . GLU A 1 32 ? -11.436 6.143 5.056 1.00 44.11 32 GLU A O 4
ATOM 6095 N N . VAL A 1 33 ? -9.200 5.740 5.111 1.00 1.44 33 VAL A N 4
ATOM 6096 C CA . VAL A 1 33 ? -9.225 4.703 6.144 1.00 42.14 33 VAL A CA 4
ATOM 6097 C C . VAL A 1 33 ? -9.544 5.320 7.517 1.00 10.42 33 VAL A C 4
ATOM 6098 O O . VAL A 1 33 ? -10.069 4.642 8.383 1.00 31.13 33 VAL A O 4
ATOM 6111 N N . GLN A 1 34 ? -9.261 6.626 7.694 1.00 74.15 34 GLN A N 4
ATOM 6112 C CA . GLN A 1 34 ? -9.663 7.359 8.916 1.00 23.24 34 GLN A CA 4
ATOM 6113 C C . GLN A 1 34 ? -11.198 7.502 9.006 1.00 54.14 34 GLN A C 4
ATOM 6114 O O . GLN A 1 34 ? -11.744 7.688 10.097 1.00 13.40 34 GLN A O 4
ATOM 6128 N N . LYS A 1 35 ? -11.885 7.395 7.849 1.00 0.11 35 LYS A N 4
ATOM 6129 C CA . LYS A 1 35 ? -13.355 7.532 7.756 1.00 62.14 35 LYS A CA 4
ATOM 6130 C C . LYS A 1 35 ? -14.055 6.181 7.986 1.00 13.23 35 LYS A C 4
ATOM 6131 O O . LYS A 1 35 ? -15.274 6.134 8.182 1.00 31.14 35 LYS A O 4
ATOM 6150 N N . GLN A 1 36 ? -13.275 5.085 7.942 1.00 22.21 36 GLN A N 4
ATOM 6151 C CA . GLN A 1 36 ? -13.789 3.709 8.081 1.00 13.53 36 GLN A CA 4
ATOM 6152 C C . GLN A 1 36 ? -13.362 3.135 9.447 1.00 32.31 36 GLN A C 4
ATOM 6153 O O . GLN A 1 36 ? -14.188 2.684 10.248 1.00 61.15 36 GLN A O 4
ATOM 6167 N N . TYR A 1 37 ? -12.046 3.188 9.688 1.00 42.50 37 TYR A N 4
ATOM 6168 C CA . TYR A 1 37 ? -11.386 2.680 10.901 1.00 73.35 37 TYR A CA 4
ATOM 6169 C C . TYR A 1 37 ? -10.659 3.853 11.610 1.00 43.34 37 TYR A C 4
ATOM 6170 O O . TYR A 1 37 ? -9.548 4.217 11.206 1.00 71.24 37 TYR A O 4
ATOM 6188 N N . PRO A 1 38 ? -11.279 4.490 12.651 1.00 72.33 38 PRO A N 4
ATOM 6189 C CA . PRO A 1 38 ? -10.660 5.642 13.370 1.00 63.12 38 PRO A CA 4
ATOM 6190 C C . PRO A 1 38 ? -9.422 5.241 14.211 1.00 4.30 38 PRO A C 4
ATOM 6191 O O . PRO A 1 38 ? -8.588 6.091 14.543 1.00 30.52 38 PRO A O 4
ATOM 6202 N N . ASN A 1 39 ? -9.327 3.942 14.549 1.00 72.52 39 ASN A N 4
ATOM 6203 C CA . ASN A 1 39 ? -8.205 3.376 15.339 1.00 4.02 39 ASN A CA 4
ATOM 6204 C C . ASN A 1 39 ? -7.008 2.973 14.447 1.00 11.41 39 ASN A C 4
ATOM 6205 O O . ASN A 1 39 ? -6.006 2.449 14.949 1.00 71.24 39 ASN A O 4
ATOM 6216 N N . ALA A 1 40 ? -7.109 3.224 13.133 1.00 42.12 40 ALA A N 4
ATOM 6217 C CA . ALA A 1 40 ? -6.077 2.839 12.158 1.00 40.42 40 ALA A CA 4
ATOM 6218 C C . ALA A 1 40 ? -4.886 3.816 12.187 1.00 51.14 40 ALA A C 4
ATOM 6219 O O . ALA A 1 40 ? -5.055 5.014 11.942 1.00 53.21 40 ALA A O 4
ATOM 6226 N N . THR A 1 41 ? -3.696 3.296 12.518 1.00 64.41 41 THR A N 4
ATOM 6227 C CA . THR A 1 41 ? -2.429 4.016 12.400 1.00 22.10 41 THR A CA 4
ATOM 6228 C C . THR A 1 41 ? -1.630 3.350 11.267 1.00 72.05 41 THR A C 4
ATOM 6229 O O . THR A 1 41 ? -1.224 2.190 11.395 1.00 14.24 41 THR A O 4
ATOM 6240 N N . ILE A 1 42 ? -1.423 4.073 10.158 1.00 44.21 42 ILE A N 4
ATOM 6241 C CA . ILE A 1 42 ? -0.773 3.528 8.953 1.00 51.13 42 ILE A CA 4
ATOM 6242 C C . ILE A 1 42 ? 0.617 4.139 8.806 1.00 20.02 42 ILE A C 4
ATOM 6243 O O . ILE A 1 42 ? 0.760 5.366 8.766 1.00 75.04 42 ILE A O 4
ATOM 6259 N N . THR A 1 43 ? 1.638 3.284 8.768 1.00 14.54 43 THR A N 4
ATOM 6260 C CA . THR A 1 43 ? 3.005 3.673 8.446 1.00 42.43 43 THR A CA 4
ATOM 6261 C C . THR A 1 43 ? 3.379 3.068 7.082 1.00 44.03 43 THR A C 4
ATOM 6262 O O . THR A 1 43 ? 2.947 1.958 6.747 1.00 53.44 43 THR A O 4
ATOM 6273 N N . ARG A 1 44 ? 4.153 3.813 6.291 1.00 54.50 44 ARG A N 4
ATOM 6274 C CA . ARG A 1 44 ? 4.626 3.368 4.974 1.00 43.41 44 ARG A CA 4
ATOM 6275 C C . ARG A 1 44 ? 6.042 3.891 4.731 1.00 40.23 44 ARG A C 4
ATOM 6276 O O . ARG A 1 44 ? 6.308 5.088 4.899 1.00 50.31 44 ARG A O 4
ATOM 6297 N N . THR A 1 45 ? 6.951 2.972 4.374 1.00 35.14 45 THR A N 4
ATOM 6298 C CA . THR A 1 45 ? 8.344 3.284 4.030 1.00 14.11 45 THR A CA 4
ATOM 6299 C C . THR A 1 45 ? 8.779 2.373 2.864 1.00 4.24 45 THR A C 4
ATOM 6300 O O . THR A 1 45 ? 8.637 1.142 2.938 1.00 31.12 45 THR A O 4
ATOM 6311 N N . LEU A 1 46 ? 9.258 2.996 1.767 1.00 33.43 46 LEU A N 4
ATOM 6312 C CA . LEU A 1 46 ? 9.558 2.306 0.497 1.00 55.43 46 LEU A CA 4
ATOM 6313 C C . LEU A 1 46 ? 11.062 2.362 0.180 1.00 43.12 46 LEU A C 4
ATOM 6314 O O . LEU A 1 46 ? 11.754 3.319 0.542 1.00 23.23 46 LEU A O 4
ATOM 6330 N N . THR A 1 47 ? 11.552 1.305 -0.478 1.00 12.15 47 THR A N 4
ATOM 6331 C CA . THR A 1 47 ? 12.912 1.238 -1.038 1.00 55.25 47 THR A CA 4
ATOM 6332 C C . THR A 1 47 ? 12.853 0.413 -2.327 1.00 11.22 47 THR A C 4
ATOM 6333 O O . THR A 1 47 ? 12.161 -0.608 -2.367 1.00 31.54 47 THR A O 4
ATOM 6344 N N . ARG A 1 48 ? 13.582 0.838 -3.376 1.00 11.10 48 ARG A N 4
ATOM 6345 C CA . ARG A 1 48 ? 13.629 0.094 -4.639 1.00 50.11 48 ARG A CA 4
ATOM 6346 C C . ARG A 1 48 ? 14.663 -1.027 -4.495 1.00 4.10 48 ARG A C 4
ATOM 6347 O O . ARG A 1 48 ? 15.876 -0.784 -4.543 1.00 4.43 48 ARG A O 4
ATOM 6368 N N . ASP A 1 49 ? 14.158 -2.237 -4.243 1.00 11.51 49 ASP A N 4
ATOM 6369 C CA . ASP A 1 49 ? 14.966 -3.455 -4.148 1.00 74.21 49 ASP A CA 4
ATOM 6370 C C . ASP A 1 49 ? 15.474 -3.848 -5.553 1.00 72.02 49 ASP A C 4
ATOM 6371 O O . ASP A 1 49 ? 14.823 -4.634 -6.262 1.00 30.11 49 ASP A O 4
ATOM 6380 N N . ASP A 1 50 ? 16.599 -3.219 -5.943 1.00 13.24 50 ASP A N 4
ATOM 6381 C CA . ASP A 1 50 ? 17.251 -3.357 -7.261 1.00 31.53 50 ASP A CA 4
ATOM 6382 C C . ASP A 1 50 ? 16.390 -2.742 -8.404 1.00 14.04 50 ASP A C 4
ATOM 6383 O O . ASP A 1 50 ? 16.755 -1.705 -8.967 1.00 3.43 50 ASP A O 4
ATOM 6392 N N . GLY A 1 51 ? 15.255 -3.385 -8.732 1.00 62.42 51 GLY A N 4
ATOM 6393 C CA . GLY A 1 51 ? 14.293 -2.871 -9.732 1.00 52.22 51 GLY A CA 4
ATOM 6394 C C . GLY A 1 51 ? 12.838 -3.025 -9.291 1.00 10.14 51 GLY A C 4
ATOM 6395 O O . GLY A 1 51 ? 11.930 -2.464 -9.916 1.00 24.23 51 GLY A O 4
ATOM 6399 N N . THR A 1 52 ? 12.617 -3.815 -8.222 1.00 34.25 52 THR A N 4
ATOM 6400 C CA . THR A 1 52 ? 11.294 -4.027 -7.612 1.00 21.20 52 THR A CA 4
ATOM 6401 C C . THR A 1 52 ? 11.078 -2.994 -6.489 1.00 33.41 52 THR A C 4
ATOM 6402 O O . THR A 1 52 ? 11.942 -2.830 -5.631 1.00 23.32 52 THR A O 4
ATOM 6413 N N . VAL A 1 53 ? 9.917 -2.312 -6.495 1.00 20.21 53 VAL A N 4
ATOM 6414 C CA . VAL A 1 53 ? 9.567 -1.327 -5.460 1.00 14.14 53 VAL A CA 4
ATOM 6415 C C . VAL A 1 53 ? 9.035 -2.088 -4.241 1.00 15.43 53 VAL A C 4
ATOM 6416 O O . VAL A 1 53 ? 7.929 -2.635 -4.263 1.00 72.31 53 VAL A O 4
ATOM 6429 N N . GLU A 1 54 ? 9.853 -2.136 -3.189 1.00 63.14 54 GLU A N 4
ATOM 6430 C CA . GLU A 1 54 ? 9.558 -2.902 -1.984 1.00 54.01 54 GLU A CA 4
ATOM 6431 C C . GLU A 1 54 ? 8.870 -1.972 -0.973 1.00 73.43 54 GLU A C 4
ATOM 6432 O O . GLU A 1 54 ? 9.506 -1.100 -0.362 1.00 53.32 54 GLU A O 4
ATOM 6444 N N . LEU A 1 55 ? 7.562 -2.151 -0.863 1.00 60.31 55 LEU A N 4
ATOM 6445 C CA . LEU A 1 55 ? 6.681 -1.369 -0.002 1.00 1.13 55 LEU A CA 4
ATOM 6446 C C . LEU A 1 55 ? 6.520 -2.093 1.344 1.00 20.20 55 LEU A C 4
ATOM 6447 O O . LEU A 1 55 ? 6.117 -3.249 1.374 1.00 74.22 55 LEU A O 4
ATOM 6463 N N . ARG A 1 56 ? 6.871 -1.428 2.458 1.00 11.02 56 ARG A N 4
ATOM 6464 C CA . ARG A 1 56 ? 6.612 -1.967 3.811 1.00 4.00 56 ARG A CA 4
ATOM 6465 C C . ARG A 1 56 ? 5.512 -1.126 4.467 1.00 3.43 56 ARG A C 4
ATOM 6466 O O . ARG A 1 56 ? 5.734 0.044 4.807 1.00 0.32 56 ARG A O 4
ATOM 6487 N N . ILE A 1 57 ? 4.314 -1.717 4.575 1.00 11.42 57 ILE A N 4
ATOM 6488 C CA . ILE A 1 57 ? 3.170 -1.122 5.272 1.00 5.10 57 ILE A CA 4
ATOM 6489 C C . ILE A 1 57 ? 3.096 -1.717 6.685 1.00 50.52 57 ILE A C 4
ATOM 6490 O O . ILE A 1 57 ? 3.232 -2.929 6.869 1.00 44.05 57 ILE A O 4
ATOM 6506 N N . LYS A 1 58 ? 2.885 -0.849 7.670 1.00 54.24 58 LYS A N 4
ATOM 6507 C CA . LYS A 1 58 ? 2.735 -1.231 9.069 1.00 62.22 58 LYS A CA 4
ATOM 6508 C C . LYS A 1 58 ? 1.418 -0.636 9.578 1.00 35.44 58 LYS A C 4
ATOM 6509 O O . LYS A 1 58 ? 1.313 0.573 9.780 1.00 2.04 58 LYS A O 4
ATOM 6528 N N . VAL A 1 59 ? 0.384 -1.487 9.711 1.00 53.43 59 VAL A N 4
ATOM 6529 C CA . VAL A 1 59 ? -0.959 -1.066 10.150 1.00 63.40 59 VAL A CA 4
ATOM 6530 C C . VAL A 1 59 ? -1.196 -1.504 11.596 1.00 13.15 59 VAL A C 4
ATOM 6531 O O . VAL A 1 59 ? -1.316 -2.701 11.882 1.00 73.02 59 VAL A O 4
ATOM 6544 N N . LYS A 1 60 ? -1.244 -0.530 12.500 1.00 64.20 60 LYS A N 4
ATOM 6545 C CA . LYS A 1 60 ? -1.674 -0.743 13.875 1.00 54.22 60 LYS A CA 4
ATOM 6546 C C . LYS A 1 60 ? -3.178 -0.438 13.955 1.00 31.43 60 LYS A C 4
ATOM 6547 O O . LYS A 1 60 ? -3.585 0.719 13.839 1.00 13.34 60 LYS A O 4
ATOM 6566 N N . ALA A 1 61 ? -3.990 -1.472 14.147 1.00 63.34 61 ALA A N 4
ATOM 6567 C CA . ALA A 1 61 ? -5.461 -1.360 14.174 1.00 34.13 61 ALA A CA 4
ATOM 6568 C C . ALA A 1 61 ? -6.013 -2.135 15.374 1.00 50.32 61 ALA A C 4
ATOM 6569 O O . ALA A 1 61 ? -5.256 -2.823 16.070 1.00 21.44 61 ALA A O 4
ATOM 6576 N N . ASP A 1 62 ? -7.335 -2.015 15.596 1.00 65.21 62 ASP A N 4
ATOM 6577 C CA . ASP A 1 62 ? -8.058 -2.703 16.686 1.00 52.24 62 ASP A CA 4
ATOM 6578 C C . ASP A 1 62 ? -7.814 -4.229 16.649 1.00 55.41 62 ASP A C 4
ATOM 6579 O O . ASP A 1 62 ? -7.277 -4.805 17.596 1.00 40.34 62 ASP A O 4
ATOM 6588 N N . THR A 1 63 ? -8.193 -4.852 15.532 1.00 2.44 63 THR A N 4
ATOM 6589 C CA . THR A 1 63 ? -8.039 -6.305 15.307 1.00 74.14 63 THR A CA 4
ATOM 6590 C C . THR A 1 63 ? -7.494 -6.561 13.893 1.00 70.01 63 THR A C 4
ATOM 6591 O O . THR A 1 63 ? -7.482 -5.640 13.058 1.00 24.24 63 THR A O 4
ATOM 6602 N N . GLU A 1 64 ? -7.053 -7.818 13.626 1.00 51.05 64 GLU A N 4
ATOM 6603 C CA . GLU A 1 64 ? -6.427 -8.173 12.342 1.00 73.15 64 GLU A CA 4
ATOM 6604 C C . GLU A 1 64 ? -7.443 -8.112 11.196 1.00 40.45 64 GLU A C 4
ATOM 6605 O O . GLU A 1 64 ? -7.060 -7.839 10.085 1.00 61.12 64 GLU A O 4
ATOM 6617 N N . GLU A 1 65 ? -8.739 -8.338 11.495 1.00 71.31 65 GLU A N 4
ATOM 6618 C CA . GLU A 1 65 ? -9.831 -8.243 10.502 1.00 14.13 65 GLU A CA 4
ATOM 6619 C C . GLU A 1 65 ? -9.824 -6.859 9.821 1.00 20.14 65 GLU A C 4
ATOM 6620 O O . GLU A 1 65 ? -9.869 -6.751 8.588 1.00 42.21 65 GLU A O 4
ATOM 6632 N N . LYS A 1 66 ? -9.719 -5.819 10.665 1.00 2.14 66 LYS A N 4
ATOM 6633 C CA . LYS A 1 66 ? -9.654 -4.424 10.224 1.00 73.41 66 LYS A CA 4
ATOM 6634 C C . LYS A 1 66 ? -8.313 -4.142 9.534 1.00 75.45 66 LYS A C 4
ATOM 6635 O O . LYS A 1 66 ? -8.281 -3.561 8.454 1.00 10.01 66 LYS A O 4
ATOM 6654 N N . ALA A 1 67 ? -7.226 -4.634 10.151 1.00 62.52 67 ALA A N 4
ATOM 6655 C CA . ALA A 1 67 ? -5.843 -4.381 9.707 1.00 43.24 67 ALA A CA 4
ATOM 6656 C C . ALA A 1 67 ? -5.554 -4.953 8.296 1.00 74.20 67 ALA A C 4
ATOM 6657 O O . ALA A 1 67 ? -4.955 -4.269 7.462 1.00 2.42 67 ALA A O 4
ATOM 6664 N N . LYS A 1 68 ? -6.014 -6.198 8.046 1.00 24.51 68 LYS A N 4
ATOM 6665 C CA . LYS A 1 68 ? -5.842 -6.898 6.756 1.00 73.31 68 LYS A CA 4
ATOM 6666 C C . LYS A 1 68 ? -6.695 -6.229 5.668 1.00 64.24 68 LYS A C 4
ATOM 6667 O O . LYS A 1 68 ? -6.297 -6.190 4.500 1.00 62.41 68 LYS A O 4
ATOM 6686 N N . SER A 1 69 ? -7.873 -5.714 6.081 1.00 62.52 69 SER A N 4
ATOM 6687 C CA . SER A 1 69 ? -8.799 -5.004 5.185 1.00 71.11 69 SER A CA 4
ATOM 6688 C C . SER A 1 69 ? -8.150 -3.703 4.689 1.00 2.02 69 SER A C 4
ATOM 6689 O O . SER A 1 69 ? -8.220 -3.396 3.509 1.00 34.41 69 SER A O 4
ATOM 6697 N N . ILE A 1 70 ? -7.467 -2.985 5.607 1.00 24.03 70 ILE A N 4
ATOM 6698 C CA . ILE A 1 70 ? -6.737 -1.736 5.294 1.00 20.02 70 ILE A CA 4
ATOM 6699 C C . ILE A 1 70 ? -5.625 -2.009 4.261 1.00 41.04 70 ILE A C 4
ATOM 6700 O O . ILE A 1 70 ? -5.473 -1.252 3.300 1.00 51.23 70 ILE A O 4
ATOM 6716 N N . ILE A 1 71 ? -4.890 -3.126 4.463 1.00 75.14 71 ILE A N 4
ATOM 6717 C CA . ILE A 1 71 ? -3.861 -3.603 3.515 1.00 74.35 71 ILE A CA 4
ATOM 6718 C C . ILE A 1 71 ? -4.498 -3.878 2.137 1.00 74.12 71 ILE A C 4
ATOM 6719 O O . ILE A 1 71 ? -3.950 -3.475 1.112 1.00 61.14 71 ILE A O 4
ATOM 6735 N N . LYS A 1 72 ? -5.693 -4.516 2.155 1.00 23.14 72 LYS A N 4
ATOM 6736 C CA . LYS A 1 72 ? -6.428 -4.925 0.940 1.00 10.33 72 LYS A CA 4
ATOM 6737 C C . LYS A 1 72 ? -6.822 -3.679 0.126 1.00 35.54 72 LYS A C 4
ATOM 6738 O O . LYS A 1 72 ? -6.628 -3.656 -1.089 1.00 31.42 72 LYS A O 4
ATOM 6757 N N . LEU A 1 73 ? -7.331 -2.638 0.829 1.00 30.21 73 LEU A N 4
ATOM 6758 C CA . LEU A 1 73 ? -7.677 -1.343 0.211 1.00 34.42 73 LEU A CA 4
ATOM 6759 C C . LEU A 1 73 ? -6.433 -0.746 -0.478 1.00 24.10 73 LEU A C 4
ATOM 6760 O O . LEU A 1 73 ? -6.487 -0.442 -1.662 1.00 43.41 73 LEU A O 4
ATOM 6776 N N . ILE A 1 74 ? -5.306 -0.675 0.274 1.00 62.11 74 ILE A N 4
ATOM 6777 C CA . ILE A 1 74 ? -4.013 -0.142 -0.218 1.00 64.24 74 ILE A CA 4
ATOM 6778 C C . ILE A 1 74 ? -3.574 -0.854 -1.520 1.00 21.51 74 ILE A C 4
ATOM 6779 O O . ILE A 1 74 ? -3.180 -0.188 -2.474 1.00 2.15 74 ILE A O 4
ATOM 6795 N N . GLU A 1 75 ? -3.712 -2.198 -1.549 1.00 62.04 75 GLU A N 4
ATOM 6796 C CA . GLU A 1 75 ? -3.382 -3.039 -2.725 1.00 41.10 75 GLU A CA 4
ATOM 6797 C C . GLU A 1 75 ? -4.183 -2.603 -3.960 1.00 2.12 75 GLU A C 4
ATOM 6798 O O . GLU A 1 75 ? -3.612 -2.405 -5.034 1.00 1.24 75 GLU A O 4
ATOM 6810 N N . GLU A 1 76 ? -5.508 -2.440 -3.771 1.00 64.34 76 GLU A N 4
ATOM 6811 C CA . GLU A 1 76 ? -6.430 -2.059 -4.853 1.00 34.03 76 GLU A CA 4
ATOM 6812 C C . GLU A 1 76 ? -6.096 -0.660 -5.395 1.00 42.14 76 GLU A C 4
ATOM 6813 O O . GLU A 1 76 ? -6.113 -0.431 -6.606 1.00 71.12 76 GLU A O 4
ATOM 6825 N N . ARG A 1 77 ? -5.775 0.257 -4.472 1.00 75.11 77 ARG A N 4
ATOM 6826 C CA . ARG A 1 77 ? -5.573 1.677 -4.778 1.00 14.13 77 ARG A CA 4
ATOM 6827 C C . ARG A 1 77 ? -4.272 1.893 -5.568 1.00 61.23 77 ARG A C 4
ATOM 6828 O O . ARG A 1 77 ? -4.280 2.531 -6.629 1.00 64.51 77 ARG A O 4
ATOM 6849 N N . ILE A 1 78 ? -3.163 1.330 -5.039 1.00 64.31 78 ILE A N 4
ATOM 6850 C CA . ILE A 1 78 ? -1.824 1.492 -5.633 1.00 54.53 78 ILE A CA 4
ATOM 6851 C C . ILE A 1 78 ? -1.753 0.793 -6.999 1.00 31.45 78 ILE A C 4
ATOM 6852 O O . ILE A 1 78 ? -1.116 1.308 -7.912 1.00 3.52 78 ILE A O 4
ATOM 6868 N N . GLU A 1 79 ? -2.449 -0.365 -7.121 1.00 23.00 79 GLU A N 4
ATOM 6869 C CA . GLU A 1 79 ? -2.555 -1.110 -8.381 1.00 23.11 79 GLU A CA 4
ATOM 6870 C C . GLU A 1 79 ? -3.216 -0.234 -9.446 1.00 2.00 79 GLU A C 4
ATOM 6871 O O . GLU A 1 79 ? -2.598 0.093 -10.444 1.00 23.11 79 GLU A O 4
ATOM 6883 N N . GLU A 1 80 ? -4.454 0.196 -9.142 1.00 22.12 80 GLU A N 4
ATOM 6884 C CA . GLU A 1 80 ? -5.356 0.853 -10.102 1.00 13.22 80 GLU A CA 4
ATOM 6885 C C . GLU A 1 80 ? -4.742 2.143 -10.705 1.00 44.24 80 GLU A C 4
ATOM 6886 O O . GLU A 1 80 ? -4.887 2.397 -11.904 1.00 54.25 80 GLU A O 4
ATOM 6898 N N . GLU A 1 81 ? -4.027 2.923 -9.881 1.00 51.22 81 GLU A N 4
ATOM 6899 C CA . GLU A 1 81 ? -3.434 4.204 -10.311 1.00 61.35 81 GLU A CA 4
ATOM 6900 C C . GLU A 1 81 ? -2.107 3.976 -11.057 1.00 23.54 81 GLU A C 4
ATOM 6901 O O . GLU A 1 81 ? -1.880 4.572 -12.120 1.00 43.51 81 GLU A O 4
ATOM 6913 N N . LEU A 1 82 ? -1.251 3.088 -10.507 1.00 31.35 82 LEU A N 4
ATOM 6914 C CA . LEU A 1 82 ? 0.088 2.791 -11.082 1.00 22.01 82 LEU A CA 4
ATOM 6915 C C . LEU A 1 82 ? -0.078 2.140 -12.475 1.00 13.10 82 LEU A C 4
ATOM 6916 O O . LEU A 1 82 ? 0.657 2.452 -13.408 1.00 73.10 82 LEU A O 4
ATOM 6932 N N . ARG A 1 83 ? -1.096 1.277 -12.579 1.00 43.21 83 ARG A N 4
ATOM 6933 C CA . ARG A 1 83 ? -1.348 0.428 -13.757 1.00 43.13 83 ARG A CA 4
ATOM 6934 C C . ARG A 1 83 ? -1.776 1.262 -14.979 1.00 43.14 83 ARG A C 4
ATOM 6935 O O . ARG A 1 83 ? -1.552 0.852 -16.121 1.00 4.23 83 ARG A O 4
ATOM 6956 N N . LYS A 1 84 ? -2.371 2.449 -14.719 1.00 30.23 84 LYS A N 4
ATOM 6957 C CA . LYS A 1 84 ? -2.725 3.421 -15.777 1.00 4.33 84 LYS A CA 4
ATOM 6958 C C . LYS A 1 84 ? -1.451 3.967 -16.458 1.00 20.05 84 LYS A C 4
ATOM 6959 O O . LYS A 1 84 ? -1.458 4.285 -17.647 1.00 61.13 84 LYS A O 4
ATOM 6978 N N . ARG A 1 85 ? -0.364 4.067 -15.673 1.00 75.33 85 ARG A N 4
ATOM 6979 C CA . ARG A 1 85 ? 0.924 4.632 -16.123 1.00 12.44 85 ARG A CA 4
ATOM 6980 C C . ARG A 1 85 ? 1.908 3.519 -16.541 1.00 35.23 85 ARG A C 4
ATOM 6981 O O . ARG A 1 85 ? 2.806 3.748 -17.360 1.00 42.23 85 ARG A O 4
ATOM 7002 N N . ASP A 1 86 ? 1.708 2.314 -15.987 1.00 42.14 86 ASP A N 4
ATOM 7003 C CA . ASP A 1 86 ? 2.639 1.187 -16.148 1.00 23.55 86 ASP A CA 4
ATOM 7004 C C . ASP A 1 86 ? 1.817 -0.117 -16.258 1.00 21.53 86 ASP A C 4
ATOM 7005 O O . ASP A 1 86 ? 1.293 -0.595 -15.251 1.00 63.52 86 ASP A O 4
ATOM 7014 N N . PRO A 1 87 ? 1.627 -0.682 -17.489 1.00 13.45 87 PRO A N 4
ATOM 7015 C CA . PRO A 1 87 ? 0.913 -1.978 -17.679 1.00 14.34 87 PRO A CA 4
ATOM 7016 C C . PRO A 1 87 ? 1.651 -3.187 -17.055 1.00 74.33 87 PRO A C 4
ATOM 7017 O O . PRO A 1 87 ? 1.024 -4.220 -16.793 1.00 44.52 87 PRO A O 4
ATOM 7028 N N . ASN A 1 88 ? 2.974 -3.054 -16.806 1.00 42.43 88 ASN A N 4
ATOM 7029 C CA . ASN A 1 88 ? 3.786 -4.122 -16.170 1.00 10.23 88 ASN A CA 4
ATOM 7030 C C . ASN A 1 88 ? 3.728 -4.024 -14.628 1.00 63.51 88 ASN A C 4
ATOM 7031 O O . ASN A 1 88 ? 4.341 -4.848 -13.930 1.00 31.12 88 ASN A O 4
ATOM 7042 N N . ALA A 1 89 ? 2.986 -3.016 -14.106 1.00 52.21 89 ALA A N 4
ATOM 7043 C CA . ALA A 1 89 ? 2.769 -2.841 -12.662 1.00 20.42 89 ALA A CA 4
ATOM 7044 C C . ALA A 1 89 ? 1.913 -3.990 -12.091 1.00 22.42 89 ALA A C 4
ATOM 7045 O O . ALA A 1 89 ? 0.710 -4.090 -12.374 1.00 62.23 89 ALA A O 4
ATOM 7052 N N . THR A 1 90 ? 2.563 -4.865 -11.313 1.00 43.11 90 THR A N 4
ATOM 7053 C CA . THR A 1 90 ? 1.923 -5.973 -10.608 1.00 5.33 90 THR A CA 4
ATOM 7054 C C . THR A 1 90 ? 2.459 -6.001 -9.167 1.00 74.21 90 THR A C 4
ATOM 7055 O O . THR A 1 90 ? 3.678 -6.032 -8.950 1.00 34.44 90 THR A O 4
ATOM 7066 N N . ILE A 1 91 ? 1.543 -5.959 -8.194 1.00 42.22 91 ILE A N 4
ATOM 7067 C CA . ILE A 1 91 ? 1.889 -5.953 -6.764 1.00 1.42 91 ILE A CA 4
ATOM 7068 C C . ILE A 1 91 ? 1.774 -7.380 -6.191 1.00 24.35 91 ILE A C 4
ATOM 7069 O O . ILE A 1 91 ? 0.841 -8.125 -6.524 1.00 22.24 91 ILE A O 4
ATOM 7085 N N . THR A 1 92 ? 2.752 -7.774 -5.366 1.00 13.33 92 THR A N 4
ATOM 7086 C CA . THR A 1 92 ? 2.777 -9.088 -4.712 1.00 65.23 92 THR A CA 4
ATOM 7087 C C . THR A 1 92 ? 2.836 -8.876 -3.199 1.00 4.33 92 THR A C 4
ATOM 7088 O O . THR A 1 92 ? 3.871 -8.479 -2.659 1.00 13.13 92 THR A O 4
ATOM 7099 N N . ARG A 1 93 ? 1.712 -9.134 -2.530 1.00 73.53 93 ARG A N 4
ATOM 7100 C CA . ARG A 1 93 ? 1.522 -8.818 -1.114 1.00 5.14 93 ARG A CA 4
ATOM 7101 C C . ARG A 1 93 ? 1.745 -10.076 -0.266 1.00 44.13 93 ARG A C 4
ATOM 7102 O O . ARG A 1 93 ? 0.989 -11.047 -0.365 1.00 63.35 93 ARG A O 4
ATOM 7123 N N . THR A 1 94 ? 2.811 -10.065 0.541 1.00 60.04 94 THR A N 4
ATOM 7124 C CA . THR A 1 94 ? 3.076 -11.105 1.538 1.00 42.42 94 THR A CA 4
ATOM 7125 C C . THR A 1 94 ? 3.003 -10.484 2.932 1.00 1.10 94 THR A C 4
ATOM 7126 O O . THR A 1 94 ? 3.772 -9.560 3.246 1.00 74.34 94 THR A O 4
ATOM 7137 N N . VAL A 1 95 ? 2.084 -10.994 3.765 1.00 64.20 95 VAL A N 4
ATOM 7138 C CA . VAL A 1 95 ? 1.894 -10.495 5.126 1.00 64.32 95 VAL A CA 4
ATOM 7139 C C . VAL A 1 95 ? 3.082 -10.959 5.994 1.00 5.03 95 VAL A C 4
ATOM 7140 O O . VAL A 1 95 ? 3.400 -12.153 6.071 1.00 12.02 95 VAL A O 4
ATOM 7153 N N . ARG A 1 96 ? 3.768 -9.978 6.584 1.00 24.31 96 ARG A N 4
ATOM 7154 C CA . ARG A 1 96 ? 5.035 -10.194 7.289 1.00 31.23 96 ARG A CA 4
ATOM 7155 C C . ARG A 1 96 ? 4.762 -10.811 8.675 1.00 54.14 96 ARG A C 4
ATOM 7156 O O . ARG A 1 96 ? 5.450 -11.745 9.102 1.00 73.31 96 ARG A O 4
ATOM 7177 N N . THR A 1 97 ? 3.735 -10.281 9.360 1.00 65.35 97 THR A N 4
ATOM 7178 C CA . THR A 1 97 ? 3.289 -10.798 10.658 1.00 72.33 97 THR A CA 4
ATOM 7179 C C . THR A 1 97 ? 2.540 -12.136 10.458 1.00 34.42 97 THR A C 4
ATOM 7180 O O . THR A 1 97 ? 1.462 -12.155 9.859 1.00 11.44 97 THR A O 4
ATOM 7191 N N . GLU A 1 98 ? 3.132 -13.233 10.957 1.00 62.40 98 GLU A N 4
ATOM 7192 C CA . GLU A 1 98 ? 2.574 -14.596 10.863 1.00 62.11 98 GLU A CA 4
ATOM 7193 C C . GLU A 1 98 ? 2.164 -15.063 12.266 1.00 43.24 98 GLU A C 4
ATOM 7194 O O . GLU A 1 98 ? 2.987 -15.580 13.028 1.00 12.12 98 GLU A O 4
ATOM 7206 N N . VAL A 1 99 ? 0.894 -14.818 12.624 1.00 52.40 99 VAL A N 4
ATOM 7207 C CA . VAL A 1 99 ? 0.325 -15.217 13.929 1.00 21.03 99 VAL A CA 4
ATOM 7208 C C . VAL A 1 99 ? -0.627 -16.412 13.755 1.00 5.30 99 VAL A C 4
ATOM 7209 O O . VAL A 1 99 ? -1.241 -16.587 12.692 1.00 1.32 99 VAL A O 4
ATOM 7222 N N . GLY A 1 100 ? -0.709 -17.232 14.804 1.00 35.20 100 GLY A N 4
ATOM 7223 C CA . GLY A 1 100 ? -1.525 -18.443 14.814 1.00 30.45 100 GLY A CA 4
ATOM 7224 C C . GLY A 1 100 ? -1.144 -19.337 15.982 1.00 40.55 100 GLY A C 4
ATOM 7225 O O . GLY A 1 100 ? 0.039 -19.405 16.334 1.00 41.13 100 GLY A O 4
ATOM 7229 N N . SER A 1 101 ? -2.133 -20.009 16.595 1.00 42.01 101 SER A N 4
ATOM 7230 C CA . SER A 1 101 ? -1.916 -20.885 17.768 1.00 72.11 101 SER A CA 4
ATOM 7231 C C . SER A 1 101 ? -3.182 -21.715 18.042 1.00 65.12 101 SER A C 4
ATOM 7232 O O . SER A 1 101 ? -4.269 -21.144 18.212 1.00 43.43 101 SER A O 4
ATOM 7240 N N . SER A 1 102 ? -3.039 -23.056 18.065 1.00 53.14 102 SER A N 4
ATOM 7241 C CA . SER A 1 102 ? -4.149 -23.982 18.327 1.00 74.45 102 SER A CA 4
ATOM 7242 C C . SER A 1 102 ? -3.588 -25.382 18.639 1.00 11.33 102 SER A C 4
ATOM 7243 O O . SER A 1 102 ? -3.192 -26.119 17.726 1.00 73.50 102 SER A O 4
ATOM 7251 N N . TRP A 1 103 ? -3.504 -25.717 19.941 1.00 62.32 103 TRP A N 4
ATOM 7252 C CA . TRP A 1 103 ? -3.159 -27.067 20.403 1.00 32.13 103 TRP A CA 4
ATOM 7253 C C . TRP A 1 103 ? -3.858 -27.333 21.743 1.00 72.43 103 TRP A C 4
ATOM 7254 O O . TRP A 1 103 ? -3.475 -26.776 22.779 1.00 53.30 103 TRP A O 4
ATOM 7275 N N . SER A 1 104 ? -4.925 -28.141 21.697 1.00 12.11 104 SER A N 4
ATOM 7276 C CA . SER A 1 104 ? -5.643 -28.612 22.882 1.00 63.04 104 SER A CA 4
ATOM 7277 C C . SER A 1 104 ? -5.253 -30.072 23.144 1.00 1.51 104 SER A C 4
ATOM 7278 O O . SER A 1 104 ? -5.378 -30.927 22.257 1.00 11.34 104 SER A O 4
ATOM 7286 N N . LEU A 1 105 ? -4.746 -30.346 24.350 1.00 24.02 105 LEU A N 4
ATOM 7287 C CA . LEU A 1 105 ? -4.215 -31.662 24.733 1.00 74.34 105 LEU A CA 4
ATOM 7288 C C . LEU A 1 105 ? -5.286 -32.447 25.513 1.00 5.53 105 LEU A C 4
ATOM 7289 O O . LEU A 1 105 ? -5.841 -31.927 26.490 1.00 15.52 105 LEU A O 4
ATOM 7305 N N . GLU A 1 106 ? -5.583 -33.681 25.067 1.00 74.24 106 GLU A N 4
ATOM 7306 C CA . GLU A 1 106 ? -6.509 -34.591 25.763 1.00 54.24 106 GLU A CA 4
ATOM 7307 C C . GLU A 1 106 ? -6.120 -36.039 25.398 1.00 31.53 106 GLU A C 4
ATOM 7308 O O . GLU A 1 106 ? -6.008 -36.369 24.215 1.00 41.45 106 GLU A O 4
ATOM 7320 N N . HIS A 1 107 ? -5.904 -36.878 26.432 1.00 41.35 107 HIS A N 4
ATOM 7321 C CA . HIS A 1 107 ? -5.509 -38.287 26.284 1.00 73.23 107 HIS A CA 4
ATOM 7322 C C . HIS A 1 107 ? -5.659 -38.995 27.649 1.00 54.20 107 HIS A C 4
ATOM 7323 O O . HIS A 1 107 ? -4.760 -38.964 28.500 1.00 12.11 107 HIS A O 4
ATOM 7338 N N . HIS A 1 108 ? -6.850 -39.568 27.886 1.00 43.01 108 HIS A N 4
ATOM 7339 C CA . HIS A 1 108 ? -7.179 -40.234 29.161 1.00 33.20 108 HIS A CA 4
ATOM 7340 C C . HIS A 1 108 ? -8.010 -41.503 28.934 1.00 25.54 108 HIS A C 4
ATOM 7341 O O . HIS A 1 108 ? -9.241 -41.451 28.846 1.00 31.41 108 HIS A O 4
ATOM 7356 N N . HIS A 1 109 ? -7.311 -42.639 28.797 1.00 61.34 109 HIS A N 4
ATOM 7357 C CA . HIS A 1 109 ? -7.925 -43.975 28.851 1.00 2.11 109 HIS A CA 4
ATOM 7358 C C . HIS A 1 109 ? -8.092 -44.380 30.324 1.00 71.21 109 HIS A C 4
ATOM 7359 O O . HIS A 1 109 ? -7.122 -44.760 30.989 1.00 23.42 109 HIS A O 4
ATOM 7374 N N . HIS A 1 110 ? -9.321 -44.236 30.836 1.00 60.33 110 HIS A N 4
ATOM 7375 C CA . HIS A 1 110 ? -9.681 -44.636 32.206 1.00 0.42 110 HIS A CA 4
ATOM 7376 C C . HIS A 1 110 ? -11.076 -45.283 32.193 1.00 0.50 110 HIS A C 4
ATOM 7377 O O . HIS A 1 110 ? -12.079 -44.633 31.873 1.00 12.14 110 HIS A O 4
ATOM 7392 N N . HIS A 1 111 ? -11.111 -46.588 32.472 1.00 42.20 111 HIS A N 4
ATOM 7393 C CA . HIS A 1 111 ? -12.355 -47.371 32.560 1.00 2.52 111 HIS A CA 4
ATOM 7394 C C . HIS A 1 111 ? -12.170 -48.526 33.553 1.00 54.15 111 HIS A C 4
ATOM 7395 O O . HIS A 1 111 ? -11.075 -48.704 34.106 1.00 73.15 111 HIS A O 4
ATOM 7410 N N . HIS A 1 112 ? -13.247 -49.296 33.789 1.00 45.14 112 HIS A N 4
ATOM 7411 C CA . HIS A 1 112 ? -13.202 -50.497 34.634 1.00 21.31 112 HIS A CA 4
ATOM 7412 C C . HIS A 1 112 ? -12.994 -51.747 33.737 1.00 24.20 112 HIS A C 4
ATOM 7413 O O . HIS A 1 112 ? -13.982 -52.259 33.167 1.00 14.51 112 HIS A O 4
ATOM 7429 N N . MET A 1 1 ? -5.226 -3.475 20.925 1.00 62.40 1 MET A N 5
ATOM 7430 C CA . MET A 1 1 ? -4.697 -2.952 19.647 1.00 24.40 1 MET A CA 5
ATOM 7431 C C . MET A 1 1 ? -3.498 -3.802 19.183 1.00 44.31 1 MET A C 5
ATOM 7432 O O . MET A 1 1 ? -2.463 -3.862 19.855 1.00 3.24 1 MET A O 5
ATOM 7448 N N . LEU A 1 2 ? -3.673 -4.451 18.028 1.00 12.02 2 LEU A N 5
ATOM 7449 C CA . LEU A 1 2 ? -2.679 -5.332 17.391 1.00 3.40 2 LEU A CA 5
ATOM 7450 C C . LEU A 1 2 ? -2.050 -4.630 16.174 1.00 61.22 2 LEU A C 5
ATOM 7451 O O . LEU A 1 2 ? -2.585 -3.633 15.686 1.00 72.22 2 LEU A O 5
ATOM 7467 N N . THR A 1 3 ? -0.894 -5.117 15.712 1.00 62.41 3 THR A N 5
ATOM 7468 C CA . THR A 1 3 ? -0.246 -4.590 14.503 1.00 5.31 3 THR A CA 5
ATOM 7469 C C . THR A 1 3 ? 0.038 -5.727 13.506 1.00 22.41 3 THR A C 5
ATOM 7470 O O . THR A 1 3 ? 0.685 -6.723 13.856 1.00 14.40 3 THR A O 5
ATOM 7481 N N . VAL A 1 4 ? -0.465 -5.576 12.272 1.00 10.35 4 VAL A N 5
ATOM 7482 C CA . VAL A 1 4 ? -0.119 -6.455 11.144 1.00 62.34 4 VAL A CA 5
ATOM 7483 C C . VAL A 1 4 ? 0.841 -5.715 10.196 1.00 33.45 4 VAL A C 5
ATOM 7484 O O . VAL A 1 4 ? 0.745 -4.497 10.025 1.00 12.05 4 VAL A O 5
ATOM 7497 N N . GLU A 1 5 ? 1.779 -6.461 9.610 1.00 11.33 5 GLU A N 5
ATOM 7498 C CA . GLU A 1 5 ? 2.726 -5.963 8.606 1.00 13.10 5 GLU A CA 5
ATOM 7499 C C . GLU A 1 5 ? 2.651 -6.857 7.370 1.00 71.44 5 GLU A C 5
ATOM 7500 O O . GLU A 1 5 ? 2.509 -8.074 7.496 1.00 24.14 5 GLU A O 5
ATOM 7512 N N . VAL A 1 6 ? 2.748 -6.247 6.187 1.00 22.01 6 VAL A N 5
ATOM 7513 C CA . VAL A 1 6 ? 2.833 -6.950 4.906 1.00 53.22 6 VAL A CA 5
ATOM 7514 C C . VAL A 1 6 ? 3.963 -6.311 4.075 1.00 25.51 6 VAL A C 5
ATOM 7515 O O . VAL A 1 6 ? 4.059 -5.081 3.963 1.00 61.21 6 VAL A O 5
ATOM 7528 N N . GLU A 1 7 ? 4.839 -7.148 3.551 1.00 24.12 7 GLU A N 5
ATOM 7529 C CA . GLU A 1 7 ? 5.960 -6.741 2.710 1.00 34.41 7 GLU A CA 5
ATOM 7530 C C . GLU A 1 7 ? 5.587 -7.025 1.244 1.00 20.32 7 GLU A C 5
ATOM 7531 O O . GLU A 1 7 ? 5.498 -8.186 0.826 1.00 13.32 7 GLU A O 5
ATOM 7543 N N . VAL A 1 8 ? 5.299 -5.953 0.497 1.00 12.00 8 VAL A N 5
ATOM 7544 C CA . VAL A 1 8 ? 4.867 -6.017 -0.908 1.00 23.34 8 VAL A CA 5
ATOM 7545 C C . VAL A 1 8 ? 5.990 -5.485 -1.821 1.00 72.52 8 VAL A C 5
ATOM 7546 O O . VAL A 1 8 ? 6.430 -4.359 -1.662 1.00 61.13 8 VAL A O 5
ATOM 7559 N N . LYS A 1 9 ? 6.453 -6.320 -2.758 1.00 64.42 9 LYS A N 5
ATOM 7560 C CA . LYS A 1 9 ? 7.513 -5.970 -3.716 1.00 41.33 9 LYS A CA 5
ATOM 7561 C C . LYS A 1 9 ? 6.869 -5.506 -5.048 1.00 41.23 9 LYS A C 5
ATOM 7562 O O . LYS A 1 9 ? 6.355 -6.329 -5.806 1.00 21.50 9 LYS A O 5
ATOM 7581 N N . ILE A 1 10 ? 6.912 -4.195 -5.324 1.00 1.54 10 ILE A N 5
ATOM 7582 C CA . ILE A 1 10 ? 6.275 -3.592 -6.519 1.00 33.14 10 ILE A CA 5
ATOM 7583 C C . ILE A 1 10 ? 7.324 -3.483 -7.644 1.00 3.54 10 ILE A C 5
ATOM 7584 O O . ILE A 1 10 ? 8.327 -2.770 -7.490 1.00 21.53 10 ILE A O 5
ATOM 7600 N N . THR A 1 11 ? 7.095 -4.200 -8.754 1.00 14.32 11 THR A N 5
ATOM 7601 C CA . THR A 1 11 ? 7.926 -4.105 -9.963 1.00 43.12 11 THR A CA 5
ATOM 7602 C C . THR A 1 11 ? 7.140 -3.396 -11.100 1.00 42.12 11 THR A C 5
ATOM 7603 O O . THR A 1 11 ? 5.979 -3.732 -11.390 1.00 72.23 11 THR A O 5
ATOM 7614 N N . ALA A 1 12 ? 7.797 -2.395 -11.707 1.00 64.12 12 ALA A N 5
ATOM 7615 C CA . ALA A 1 12 ? 7.253 -1.571 -12.802 1.00 70.50 12 ALA A CA 5
ATOM 7616 C C . ALA A 1 12 ? 8.378 -1.233 -13.803 1.00 72.52 12 ALA A C 5
ATOM 7617 O O . ALA A 1 12 ? 9.550 -1.538 -13.546 1.00 33.04 12 ALA A O 5
ATOM 7624 N N . ASP A 1 13 ? 8.008 -0.616 -14.945 1.00 1.41 13 ASP A N 5
ATOM 7625 C CA . ASP A 1 13 ? 8.974 -0.155 -15.975 1.00 63.42 13 ASP A CA 5
ATOM 7626 C C . ASP A 1 13 ? 9.902 0.932 -15.418 1.00 63.42 13 ASP A C 5
ATOM 7627 O O . ASP A 1 13 ? 11.077 1.005 -15.793 1.00 42.12 13 ASP A O 5
ATOM 7636 N N . ASP A 1 14 ? 9.367 1.777 -14.527 1.00 13.22 14 ASP A N 5
ATOM 7637 C CA . ASP A 1 14 ? 10.157 2.817 -13.849 1.00 34.32 14 ASP A CA 5
ATOM 7638 C C . ASP A 1 14 ? 9.829 2.814 -12.364 1.00 43.02 14 ASP A C 5
ATOM 7639 O O . ASP A 1 14 ? 8.686 3.081 -11.978 1.00 12.32 14 ASP A O 5
ATOM 7648 N N . GLU A 1 15 ? 10.840 2.478 -11.547 1.00 44.32 15 GLU A N 5
ATOM 7649 C CA . GLU A 1 15 ? 10.718 2.420 -10.077 1.00 5.01 15 GLU A CA 5
ATOM 7650 C C . GLU A 1 15 ? 10.468 3.811 -9.456 1.00 23.44 15 GLU A C 5
ATOM 7651 O O . GLU A 1 15 ? 9.889 3.907 -8.372 1.00 15.21 15 GLU A O 5
ATOM 7663 N N . ASN A 1 16 ? 10.917 4.879 -10.147 1.00 64.11 16 ASN A N 5
ATOM 7664 C CA . ASN A 1 16 ? 10.761 6.263 -9.667 1.00 44.52 16 ASN A CA 5
ATOM 7665 C C . ASN A 1 16 ? 9.283 6.676 -9.736 1.00 11.13 16 ASN A C 5
ATOM 7666 O O . ASN A 1 16 ? 8.726 7.169 -8.754 1.00 70.32 16 ASN A O 5
ATOM 7677 N N . LYS A 1 17 ? 8.651 6.404 -10.894 1.00 43.33 17 LYS A N 5
ATOM 7678 C CA . LYS A 1 17 ? 7.218 6.665 -11.115 1.00 20.30 17 LYS A CA 5
ATOM 7679 C C . LYS A 1 17 ? 6.355 5.735 -10.252 1.00 23.13 17 LYS A C 5
ATOM 7680 O O . LYS A 1 17 ? 5.333 6.167 -9.722 1.00 43.02 17 LYS A O 5
ATOM 7699 N N . ALA A 1 18 ? 6.789 4.463 -10.125 1.00 34.41 18 ALA A N 5
ATOM 7700 C CA . ALA A 1 18 ? 6.121 3.466 -9.273 1.00 30.44 18 ALA A CA 5
ATOM 7701 C C . ALA A 1 18 ? 6.053 3.961 -7.822 1.00 12.42 18 ALA A C 5
ATOM 7702 O O . ALA A 1 18 ? 5.010 3.868 -7.181 1.00 14.32 18 ALA A O 5
ATOM 7709 N N . GLU A 1 19 ? 7.176 4.540 -7.347 1.00 24.41 19 GLU A N 5
ATOM 7710 C CA . GLU A 1 19 ? 7.283 5.094 -5.992 1.00 42.13 19 GLU A CA 5
ATOM 7711 C C . GLU A 1 19 ? 6.348 6.309 -5.824 1.00 72.30 19 GLU A C 5
ATOM 7712 O O . GLU A 1 19 ? 5.605 6.376 -4.850 1.00 42.23 19 GLU A O 5
ATOM 7724 N N . GLU A 1 20 ? 6.388 7.247 -6.803 1.00 35.32 20 GLU A N 5
ATOM 7725 C CA . GLU A 1 20 ? 5.582 8.497 -6.781 1.00 61.31 20 GLU A CA 5
ATOM 7726 C C . GLU A 1 20 ? 4.076 8.193 -6.663 1.00 15.11 20 GLU A C 5
ATOM 7727 O O . GLU A 1 20 ? 3.371 8.797 -5.836 1.00 4.32 20 GLU A O 5
ATOM 7739 N N . ILE A 1 21 ? 3.610 7.239 -7.490 1.00 65.30 21 ILE A N 5
ATOM 7740 C CA . ILE A 1 21 ? 2.205 6.824 -7.524 1.00 42.11 21 ILE A CA 5
ATOM 7741 C C . ILE A 1 21 ? 1.814 6.154 -6.190 1.00 1.44 21 ILE A C 5
ATOM 7742 O O . ILE A 1 21 ? 0.880 6.608 -5.535 1.00 22.34 21 ILE A O 5
ATOM 7758 N N . VAL A 1 22 ? 2.572 5.117 -5.770 1.00 11.50 22 VAL A N 5
ATOM 7759 C CA . VAL A 1 22 ? 2.271 4.346 -4.544 1.00 31.22 22 VAL A CA 5
ATOM 7760 C C . VAL A 1 22 ? 2.246 5.259 -3.288 1.00 15.24 22 VAL A C 5
ATOM 7761 O O . VAL A 1 22 ? 1.298 5.193 -2.510 1.00 71.12 22 VAL A O 5
ATOM 7774 N N . LYS A 1 23 ? 3.248 6.160 -3.145 1.00 72.20 23 LYS A N 5
ATOM 7775 C CA . LYS A 1 23 ? 3.324 7.113 -2.002 1.00 15.14 23 LYS A CA 5
ATOM 7776 C C . LYS A 1 23 ? 2.090 8.036 -1.956 1.00 25.42 23 LYS A C 5
ATOM 7777 O O . LYS A 1 23 ? 1.464 8.193 -0.891 1.00 41.25 23 LYS A O 5
ATOM 7796 N N . ARG A 1 24 ? 1.761 8.646 -3.124 1.00 55.32 24 ARG A N 5
ATOM 7797 C CA . ARG A 1 24 ? 0.553 9.484 -3.293 1.00 64.05 24 ARG A CA 5
ATOM 7798 C C . ARG A 1 24 ? -0.678 8.747 -2.759 1.00 71.12 24 ARG A C 5
ATOM 7799 O O . ARG A 1 24 ? -1.359 9.222 -1.846 1.00 41.21 24 ARG A O 5
ATOM 7820 N N . VAL A 1 25 ? -0.891 7.553 -3.321 1.00 63.32 25 VAL A N 5
ATOM 7821 C CA . VAL A 1 25 ? -2.118 6.799 -3.153 1.00 41.21 25 VAL A CA 5
ATOM 7822 C C . VAL A 1 25 ? -2.285 6.302 -1.706 1.00 20.03 25 VAL A C 5
ATOM 7823 O O . VAL A 1 25 ? -3.372 6.411 -1.169 1.00 44.43 25 VAL A O 5
ATOM 7836 N N . ILE A 1 26 ? -1.195 5.803 -1.068 1.00 13.23 26 ILE A N 5
ATOM 7837 C CA . ILE A 1 26 ? -1.256 5.318 0.337 1.00 64.22 26 ILE A CA 5
ATOM 7838 C C . ILE A 1 26 ? -1.584 6.482 1.287 1.00 40.43 26 ILE A C 5
ATOM 7839 O O . ILE A 1 26 ? -2.288 6.295 2.271 1.00 34.23 26 ILE A O 5
ATOM 7855 N N . ASP A 1 27 ? -1.063 7.687 0.961 1.00 25.02 27 ASP A N 5
ATOM 7856 C CA . ASP A 1 27 ? -1.313 8.912 1.751 1.00 4.54 27 ASP A CA 5
ATOM 7857 C C . ASP A 1 27 ? -2.803 9.324 1.629 1.00 51.03 27 ASP A C 5
ATOM 7858 O O . ASP A 1 27 ? -3.392 9.874 2.570 1.00 63.10 27 ASP A O 5
ATOM 7867 N N . GLU A 1 28 ? -3.409 8.999 0.462 1.00 13.50 28 GLU A N 5
ATOM 7868 C CA . GLU A 1 28 ? -4.854 9.192 0.215 1.00 4.32 28 GLU A CA 5
ATOM 7869 C C . GLU A 1 28 ? -5.694 8.103 0.918 1.00 41.31 28 GLU A C 5
ATOM 7870 O O . GLU A 1 28 ? -6.783 8.393 1.430 1.00 35.14 28 GLU A O 5
ATOM 7882 N N . VAL A 1 29 ? -5.190 6.844 0.922 1.00 22.43 29 VAL A N 5
ATOM 7883 C CA . VAL A 1 29 ? -5.862 5.716 1.598 1.00 74.53 29 VAL A CA 5
ATOM 7884 C C . VAL A 1 29 ? -5.818 5.929 3.115 1.00 65.54 29 VAL A C 5
ATOM 7885 O O . VAL A 1 29 ? -6.756 5.601 3.825 1.00 73.50 29 VAL A O 5
ATOM 7898 N N . GLU A 1 30 ? -4.720 6.521 3.581 1.00 65.43 30 GLU A N 5
ATOM 7899 C CA . GLU A 1 30 ? -4.479 6.760 5.001 1.00 2.33 30 GLU A CA 5
ATOM 7900 C C . GLU A 1 30 ? -5.470 7.785 5.539 1.00 1.10 30 GLU A C 5
ATOM 7901 O O . GLU A 1 30 ? -6.118 7.532 6.550 1.00 71.12 30 GLU A O 5
ATOM 7913 N N . ARG A 1 31 ? -5.642 8.901 4.801 1.00 60.25 31 ARG A N 5
ATOM 7914 C CA . ARG A 1 31 ? -6.496 10.011 5.239 1.00 72.22 31 ARG A CA 5
ATOM 7915 C C . ARG A 1 31 ? -7.987 9.595 5.253 1.00 73.12 31 ARG A C 5
ATOM 7916 O O . ARG A 1 31 ? -8.749 10.059 6.105 1.00 72.44 31 ARG A O 5
ATOM 7937 N N . GLU A 1 32 ? -8.388 8.694 4.316 1.00 25.42 32 GLU A N 5
ATOM 7938 C CA . GLU A 1 32 ? -9.768 8.156 4.277 1.00 2.43 32 GLU A CA 5
ATOM 7939 C C . GLU A 1 32 ? -9.956 7.064 5.350 1.00 4.31 32 GLU A C 5
ATOM 7940 O O . GLU A 1 32 ? -11.049 6.911 5.895 1.00 63.01 32 GLU A O 5
ATOM 7952 N N . VAL A 1 33 ? -8.867 6.334 5.670 1.00 23.01 33 VAL A N 5
ATOM 7953 C CA . VAL A 1 33 ? -8.851 5.335 6.762 1.00 4.33 33 VAL A CA 5
ATOM 7954 C C . VAL A 1 33 ? -8.897 6.034 8.134 1.00 32.43 33 VAL A C 5
ATOM 7955 O O . VAL A 1 33 ? -9.436 5.479 9.069 1.00 24.15 33 VAL A O 5
ATOM 7968 N N . GLN A 1 34 ? -8.394 7.278 8.245 1.00 54.12 34 GLN A N 5
ATOM 7969 C CA . GLN A 1 34 ? -8.497 8.055 9.510 1.00 13.02 34 GLN A CA 5
ATOM 7970 C C . GLN A 1 34 ? -9.958 8.474 9.786 1.00 14.34 34 GLN A C 5
ATOM 7971 O O . GLN A 1 34 ? -10.301 8.853 10.911 1.00 25.54 34 GLN A O 5
ATOM 7985 N N . LYS A 1 35 ? -10.787 8.421 8.728 1.00 0.40 35 LYS A N 5
ATOM 7986 C CA . LYS A 1 35 ? -12.214 8.771 8.789 1.00 33.04 35 LYS A CA 5
ATOM 7987 C C . LYS A 1 35 ? -13.077 7.525 9.052 1.00 73.21 35 LYS A C 5
ATOM 7988 O O . LYS A 1 35 ? -14.101 7.615 9.734 1.00 35.15 35 LYS A O 5
ATOM 8007 N N . GLN A 1 36 ? -12.666 6.371 8.485 1.00 71.31 36 GLN A N 5
ATOM 8008 C CA . GLN A 1 36 ? -13.422 5.106 8.610 1.00 43.31 36 GLN A CA 5
ATOM 8009 C C . GLN A 1 36 ? -12.953 4.320 9.852 1.00 40.50 36 GLN A C 5
ATOM 8010 O O . GLN A 1 36 ? -13.761 3.920 10.690 1.00 75.33 36 GLN A O 5
ATOM 8024 N N . TYR A 1 37 ? -11.634 4.100 9.940 1.00 62.24 37 TYR A N 5
ATOM 8025 C CA . TYR A 1 37 ? -10.974 3.401 11.066 1.00 0.43 37 TYR A CA 5
ATOM 8026 C C . TYR A 1 37 ? -10.119 4.428 11.874 1.00 71.14 37 TYR A C 5
ATOM 8027 O O . TYR A 1 37 ? -8.908 4.538 11.634 1.00 62.25 37 TYR A O 5
ATOM 8045 N N . PRO A 1 38 ? -10.725 5.200 12.832 1.00 14.34 38 PRO A N 5
ATOM 8046 C CA . PRO A 1 38 ? -10.063 6.393 13.439 1.00 65.21 38 PRO A CA 5
ATOM 8047 C C . PRO A 1 38 ? -8.820 6.072 14.300 1.00 52.30 38 PRO A C 5
ATOM 8048 O O . PRO A 1 38 ? -7.938 6.926 14.450 1.00 54.12 38 PRO A O 5
ATOM 8059 N N . ASN A 1 39 ? -8.758 4.851 14.864 1.00 32.11 39 ASN A N 5
ATOM 8060 C CA . ASN A 1 39 ? -7.635 4.418 15.739 1.00 64.44 39 ASN A CA 5
ATOM 8061 C C . ASN A 1 39 ? -6.643 3.520 14.979 1.00 24.42 39 ASN A C 5
ATOM 8062 O O . ASN A 1 39 ? -5.722 2.954 15.583 1.00 62.42 39 ASN A O 5
ATOM 8073 N N . ALA A 1 40 ? -6.820 3.398 13.653 1.00 4.35 40 ALA A N 5
ATOM 8074 C CA . ALA A 1 40 ? -5.930 2.601 12.795 1.00 2.12 40 ALA A CA 5
ATOM 8075 C C . ALA A 1 40 ? -4.902 3.513 12.107 1.00 44.22 40 ALA A C 5
ATOM 8076 O O . ALA A 1 40 ? -5.270 4.471 11.421 1.00 32.22 40 ALA A O 5
ATOM 8083 N N . THR A 1 41 ? -3.615 3.197 12.300 1.00 71.44 41 THR A N 5
ATOM 8084 C CA . THR A 1 41 ? -2.486 3.998 11.816 1.00 61.35 41 THR A CA 5
ATOM 8085 C C . THR A 1 41 ? -1.683 3.204 10.765 1.00 25.22 41 THR A C 5
ATOM 8086 O O . THR A 1 41 ? -1.200 2.101 11.047 1.00 24.43 41 THR A O 5
ATOM 8097 N N . ILE A 1 42 ? -1.566 3.774 9.555 1.00 35.31 42 ILE A N 5
ATOM 8098 C CA . ILE A 1 42 ? -0.806 3.169 8.449 1.00 5.34 42 ILE A CA 5
ATOM 8099 C C . ILE A 1 42 ? 0.626 3.731 8.438 1.00 33.51 42 ILE A C 5
ATOM 8100 O O . ILE A 1 42 ? 0.846 4.892 8.087 1.00 50.43 42 ILE A O 5
ATOM 8116 N N . THR A 1 43 ? 1.579 2.916 8.876 1.00 52.05 43 THR A N 5
ATOM 8117 C CA . THR A 1 43 ? 3.011 3.182 8.724 1.00 55.45 43 THR A CA 5
ATOM 8118 C C . THR A 1 43 ? 3.471 2.559 7.401 1.00 2.45 43 THR A C 5
ATOM 8119 O O . THR A 1 43 ? 3.159 1.410 7.129 1.00 13.41 43 THR A O 5
ATOM 8130 N N . ARG A 1 44 ? 4.172 3.328 6.558 1.00 43.01 44 ARG A N 5
ATOM 8131 C CA . ARG A 1 44 ? 4.626 2.845 5.244 1.00 62.13 44 ARG A CA 5
ATOM 8132 C C . ARG A 1 44 ? 6.008 3.405 4.908 1.00 52.44 44 ARG A C 5
ATOM 8133 O O . ARG A 1 44 ? 6.302 4.574 5.187 1.00 34.41 44 ARG A O 5
ATOM 8154 N N . THR A 1 45 ? 6.861 2.540 4.336 1.00 52.04 45 THR A N 5
ATOM 8155 C CA . THR A 1 45 ? 8.186 2.907 3.839 1.00 55.24 45 THR A CA 5
ATOM 8156 C C . THR A 1 45 ? 8.465 2.119 2.546 1.00 71.13 45 THR A C 5
ATOM 8157 O O . THR A 1 45 ? 8.430 0.882 2.545 1.00 51.24 45 THR A O 5
ATOM 8168 N N . LEU A 1 46 ? 8.699 2.851 1.453 1.00 32.45 46 LEU A N 5
ATOM 8169 C CA . LEU A 1 46 ? 9.054 2.291 0.147 1.00 72.25 46 LEU A CA 5
ATOM 8170 C C . LEU A 1 46 ? 10.582 2.247 0.040 1.00 32.14 46 LEU A C 5
ATOM 8171 O O . LEU A 1 46 ? 11.249 3.256 0.296 1.00 0.23 46 LEU A O 5
ATOM 8187 N N . THR A 1 47 ? 11.136 1.079 -0.302 1.00 40.14 47 THR A N 5
ATOM 8188 C CA . THR A 1 47 ? 12.589 0.866 -0.344 1.00 4.45 47 THR A CA 5
ATOM 8189 C C . THR A 1 47 ? 13.043 0.596 -1.785 1.00 34.21 47 THR A C 5
ATOM 8190 O O . THR A 1 47 ? 12.532 -0.307 -2.440 1.00 42.12 47 THR A O 5
ATOM 8201 N N . ARG A 1 48 ? 13.997 1.396 -2.267 1.00 31.42 48 ARG A N 5
ATOM 8202 C CA . ARG A 1 48 ? 14.561 1.262 -3.615 1.00 44.03 48 ARG A CA 5
ATOM 8203 C C . ARG A 1 48 ? 15.687 0.218 -3.550 1.00 73.23 48 ARG A C 5
ATOM 8204 O O . ARG A 1 48 ? 16.763 0.488 -3.002 1.00 23.32 48 ARG A O 5
ATOM 8225 N N . ASP A 1 49 ? 15.395 -0.993 -4.044 1.00 24.14 49 ASP A N 5
ATOM 8226 C CA . ASP A 1 49 ? 16.317 -2.144 -4.002 1.00 3.53 49 ASP A CA 5
ATOM 8227 C C . ASP A 1 49 ? 16.437 -2.756 -5.406 1.00 63.23 49 ASP A C 5
ATOM 8228 O O . ASP A 1 49 ? 15.510 -3.436 -5.871 1.00 33.54 49 ASP A O 5
ATOM 8237 N N . ASP A 1 50 ? 17.553 -2.422 -6.090 1.00 15.24 50 ASP A N 5
ATOM 8238 C CA . ASP A 1 50 ? 17.927 -2.973 -7.413 1.00 73.50 50 ASP A CA 5
ATOM 8239 C C . ASP A 1 50 ? 16.864 -2.673 -8.492 1.00 43.20 50 ASP A C 5
ATOM 8240 O O . ASP A 1 50 ? 16.580 -3.516 -9.356 1.00 54.24 50 ASP A O 5
ATOM 8249 N N . GLY A 1 51 ? 16.307 -1.443 -8.439 1.00 64.51 51 GLY A N 5
ATOM 8250 C CA . GLY A 1 51 ? 15.328 -0.970 -9.426 1.00 42.44 51 GLY A CA 5
ATOM 8251 C C . GLY A 1 51 ? 13.918 -1.474 -9.175 1.00 34.41 51 GLY A C 5
ATOM 8252 O O . GLY A 1 51 ? 13.051 -1.324 -10.036 1.00 31.12 51 GLY A O 5
ATOM 8256 N N . THR A 1 52 ? 13.694 -2.080 -7.999 1.00 71.54 52 THR A N 5
ATOM 8257 C CA . THR A 1 52 ? 12.372 -2.553 -7.565 1.00 51.12 52 THR A CA 5
ATOM 8258 C C . THR A 1 52 ? 12.002 -1.867 -6.237 1.00 41.40 52 THR A C 5
ATOM 8259 O O . THR A 1 52 ? 12.826 -1.810 -5.320 1.00 64.44 52 THR A O 5
ATOM 8270 N N . VAL A 1 53 ? 10.769 -1.341 -6.148 1.00 2.25 53 VAL A N 5
ATOM 8271 C CA . VAL A 1 53 ? 10.277 -0.642 -4.948 1.00 1.42 53 VAL A CA 5
ATOM 8272 C C . VAL A 1 53 ? 9.592 -1.648 -4.012 1.00 51.31 53 VAL A C 5
ATOM 8273 O O . VAL A 1 53 ? 8.477 -2.070 -4.285 1.00 73.54 53 VAL A O 5
ATOM 8286 N N . GLU A 1 54 ? 10.253 -2.029 -2.907 1.00 10.10 54 GLU A N 5
ATOM 8287 C CA . GLU A 1 54 ? 9.682 -2.962 -1.931 1.00 61.25 54 GLU A CA 5
ATOM 8288 C C . GLU A 1 54 ? 9.129 -2.165 -0.738 1.00 71.40 54 GLU A C 5
ATOM 8289 O O . GLU A 1 54 ? 9.873 -1.594 0.066 1.00 62.34 54 GLU A O 5
ATOM 8301 N N . LEU A 1 55 ? 7.807 -2.147 -0.666 1.00 24.45 55 LEU A N 5
ATOM 8302 C CA . LEU A 1 55 ? 7.011 -1.399 0.3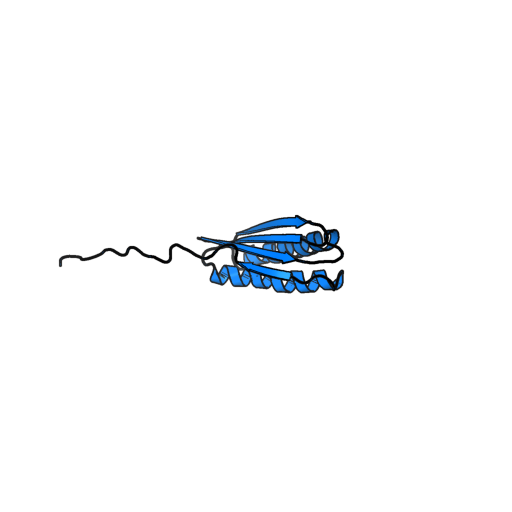04 1.00 33.45 55 LEU A CA 5
ATOM 8303 C C . LEU A 1 55 ? 6.713 -2.270 1.531 1.00 65.22 55 LEU A C 5
ATOM 8304 O O . LEU A 1 55 ? 6.497 -3.475 1.415 1.00 73.24 55 LEU A O 5
ATOM 8320 N N . ARG A 1 56 ? 6.735 -1.641 2.711 1.00 24.25 56 ARG A N 5
ATOM 8321 C CA . ARG A 1 56 ? 6.288 -2.257 3.968 1.00 50.22 56 ARG A CA 5
ATOM 8322 C C . ARG A 1 56 ? 5.071 -1.483 4.491 1.00 43.40 56 ARG A C 5
ATOM 8323 O O . ARG A 1 56 ? 5.202 -0.312 4.861 1.00 44.51 56 ARG A O 5
ATOM 8344 N N . ILE A 1 57 ? 3.893 -2.128 4.478 1.00 10.44 57 ILE A N 5
ATOM 8345 C CA . ILE A 1 57 ? 2.663 -1.589 5.077 1.00 40.34 57 ILE A CA 5
ATOM 8346 C C . ILE A 1 57 ? 2.498 -2.193 6.480 1.00 22.50 57 ILE A C 5
ATOM 8347 O O . ILE A 1 57 ? 2.384 -3.405 6.629 1.00 15.20 57 ILE A O 5
ATOM 8363 N N . LYS A 1 58 ? 2.486 -1.334 7.487 1.00 61.24 58 LYS A N 5
ATOM 8364 C CA . LYS A 1 58 ? 2.357 -1.708 8.889 1.00 74.12 58 LYS A CA 5
ATOM 8365 C C . LYS A 1 58 ? 1.107 -1.014 9.443 1.00 71.11 58 LYS A C 5
ATOM 8366 O O . LYS A 1 58 ? 1.136 0.180 9.742 1.00 64.32 58 LYS A O 5
ATOM 8385 N N . VAL A 1 59 ? 0.002 -1.761 9.551 1.00 0.11 59 VAL A N 5
ATOM 8386 C CA . VAL A 1 59 ? -1.280 -1.227 10.031 1.00 40.00 59 VAL A CA 5
ATOM 8387 C C . VAL A 1 59 ? -1.489 -1.648 11.487 1.00 43.11 59 VAL A C 5
ATOM 8388 O O . VAL A 1 59 ? -1.679 -2.836 11.779 1.00 54.34 59 VAL A O 5
ATOM 8401 N N . LYS A 1 60 ? -1.409 -0.671 12.396 1.00 60.22 60 LYS A N 5
ATOM 8402 C CA . LYS A 1 60 ? -1.714 -0.871 13.810 1.00 45.04 60 LYS A CA 5
ATOM 8403 C C . LYS A 1 60 ? -3.188 -0.494 14.022 1.00 12.40 60 LYS A C 5
ATOM 8404 O O . LYS A 1 60 ? -3.548 0.682 13.938 1.00 21.50 60 LYS A O 5
ATOM 8423 N N . ALA A 1 61 ? -4.022 -1.502 14.283 1.00 54.13 61 ALA A N 5
ATOM 8424 C CA . ALA A 1 61 ? -5.484 -1.352 14.405 1.00 42.40 61 ALA A CA 5
ATOM 8425 C C . ALA A 1 61 ? -5.984 -2.195 15.583 1.00 63.33 61 ALA A C 5
ATOM 8426 O O . ALA A 1 61 ? -5.204 -2.922 16.198 1.00 4.34 61 ALA A O 5
ATOM 8433 N N . ASP A 1 62 ? -7.279 -2.096 15.903 1.00 52.11 62 ASP A N 5
ATOM 8434 C CA . ASP A 1 62 ? -7.880 -2.867 17.010 1.00 51.54 62 ASP A CA 5
ATOM 8435 C C . ASP A 1 62 ? -8.145 -4.313 16.564 1.00 14.35 62 ASP A C 5
ATOM 8436 O O . ASP A 1 62 ? -7.802 -5.268 17.264 1.00 34.42 62 ASP A O 5
ATOM 8445 N N . THR A 1 63 ? -8.765 -4.449 15.389 1.00 5.51 63 THR A N 5
ATOM 8446 C CA . THR A 1 63 ? -9.180 -5.739 14.826 1.00 0.41 63 THR A CA 5
ATOM 8447 C C . THR A 1 63 ? -8.284 -6.099 13.625 1.00 24.31 63 THR A C 5
ATOM 8448 O O . THR A 1 63 ? -8.130 -5.277 12.713 1.00 3.32 63 THR A O 5
ATOM 8459 N N . GLU A 1 64 ? -7.702 -7.327 13.630 1.00 22.31 64 GLU A N 5
ATOM 8460 C CA . GLU A 1 64 ? -6.806 -7.800 12.550 1.00 53.34 64 GLU A CA 5
ATOM 8461 C C . GLU A 1 64 ? -7.546 -7.919 11.213 1.00 2.13 64 GLU A C 5
ATOM 8462 O O . GLU A 1 64 ? -6.981 -7.591 10.188 1.00 42.10 64 GLU A O 5
ATOM 8474 N N . GLU A 1 65 ? -8.818 -8.357 11.254 1.00 3.51 65 GLU A N 5
ATOM 8475 C CA . GLU A 1 65 ? -9.662 -8.539 10.053 1.00 23.40 65 GLU A CA 5
ATOM 8476 C C . GLU A 1 65 ? -9.876 -7.182 9.352 1.00 10.53 65 GLU A C 5
ATOM 8477 O O . GLU A 1 65 ? -9.737 -7.067 8.132 1.00 14.00 65 GLU A O 5
ATOM 8489 N N . LYS A 1 66 ? -10.159 -6.151 10.163 1.00 71.41 66 LYS A N 5
ATOM 8490 C CA . LYS A 1 66 ? -10.352 -4.776 9.677 1.00 24.53 66 LYS A CA 5
ATOM 8491 C C . LYS A 1 66 ? -9.015 -4.155 9.233 1.00 35.03 66 LYS A C 5
ATOM 8492 O O . LYS A 1 66 ? -9.000 -3.292 8.363 1.00 3.33 66 LYS A O 5
ATOM 8511 N N . ALA A 1 67 ? -7.902 -4.618 9.831 1.00 2.03 67 ALA A N 5
ATOM 8512 C CA . ALA A 1 67 ? -6.545 -4.190 9.445 1.00 35.13 67 ALA A CA 5
ATOM 8513 C C . ALA A 1 67 ? -6.133 -4.813 8.094 1.00 51.31 67 ALA A C 5
ATOM 8514 O O . ALA A 1 67 ? -5.440 -4.173 7.298 1.00 44.31 67 ALA A O 5
ATOM 8521 N N . LYS A 1 68 ? -6.595 -6.061 7.843 1.00 11.24 68 LYS A N 5
ATOM 8522 C CA . LYS A 1 68 ? -6.402 -6.759 6.552 1.00 35.41 68 LYS A CA 5
ATOM 8523 C C . LYS A 1 68 ? -7.215 -6.060 5.456 1.00 43.44 68 LYS A C 5
ATOM 8524 O O . LYS A 1 68 ? -6.801 -6.018 4.301 1.00 35.42 68 LYS A O 5
ATOM 8543 N N . SER A 1 69 ? -8.397 -5.546 5.857 1.00 61.13 69 SER A N 5
ATOM 8544 C CA . SER A 1 69 ? -9.277 -4.747 4.996 1.00 64.21 69 SER A CA 5
ATOM 8545 C C . SER A 1 69 ? -8.551 -3.474 4.536 1.00 62.53 69 SER A C 5
ATOM 8546 O O . SER A 1 69 ? -8.564 -3.153 3.359 1.00 44.10 69 SER A O 5
ATOM 8554 N N . ILE A 1 70 ? -7.888 -2.791 5.489 1.00 52.43 70 ILE A N 5
ATOM 8555 C CA . ILE A 1 70 ? -7.102 -1.570 5.225 1.00 72.05 70 ILE A CA 5
ATOM 8556 C C . ILE A 1 70 ? -5.958 -1.856 4.229 1.00 70.23 70 ILE A C 5
ATOM 8557 O O . ILE A 1 70 ? -5.776 -1.108 3.264 1.00 63.24 70 ILE A O 5
ATOM 8573 N N . ILE A 1 71 ? -5.226 -2.964 4.469 1.00 63.23 71 ILE A N 5
ATOM 8574 C CA . ILE A 1 71 ? -4.166 -3.448 3.565 1.00 52.14 71 ILE A CA 5
ATOM 8575 C C . ILE A 1 71 ? -4.733 -3.712 2.160 1.00 43.44 71 ILE A C 5
ATOM 8576 O O . ILE A 1 71 ? -4.145 -3.298 1.163 1.00 21.43 71 ILE A O 5
ATOM 8592 N N . LYS A 1 72 ? -5.909 -4.360 2.110 1.00 22.14 72 LYS A N 5
ATOM 8593 C CA . LYS A 1 72 ? -6.577 -4.713 0.855 1.00 63.42 72 LYS A CA 5
ATOM 8594 C C . LYS A 1 72 ? -6.993 -3.444 0.088 1.00 75.51 72 LYS A C 5
ATOM 8595 O O . LYS A 1 72 ? -6.864 -3.397 -1.131 1.00 33.14 72 LYS A O 5
ATOM 8614 N N . LEU A 1 73 ? -7.454 -2.416 0.830 1.00 71.54 73 LEU A N 5
ATOM 8615 C CA . LEU A 1 73 ? -7.794 -1.101 0.265 1.00 41.24 73 LEU A CA 5
ATOM 8616 C C . LEU A 1 73 ? -6.549 -0.486 -0.402 1.00 73.14 73 LEU A C 5
ATOM 8617 O O . LEU A 1 73 ? -6.610 -0.105 -1.559 1.00 63.42 73 LEU A O 5
ATOM 8633 N N . ILE A 1 74 ? -5.416 -0.483 0.333 1.00 15.32 74 ILE A N 5
ATOM 8634 C CA . ILE A 1 74 ? -4.121 0.043 -0.147 1.00 64.31 74 ILE A CA 5
ATOM 8635 C C . ILE A 1 74 ? -3.693 -0.655 -1.451 1.00 33.13 74 ILE A C 5
ATOM 8636 O O . ILE A 1 74 ? -3.373 0.006 -2.421 1.00 62.01 74 ILE A O 5
ATOM 8652 N N . GLU A 1 75 ? -3.752 -1.996 -1.453 1.00 72.24 75 GLU A N 5
ATOM 8653 C CA . GLU A 1 75 ? -3.316 -2.836 -2.587 1.00 60.53 75 GLU A CA 5
ATOM 8654 C C . GLU A 1 75 ? -4.187 -2.623 -3.840 1.00 33.33 75 GLU A C 5
ATOM 8655 O O . GLU A 1 75 ? -3.666 -2.517 -4.958 1.00 63.01 75 GLU A O 5
ATOM 8667 N N . GLU A 1 76 ? -5.513 -2.545 -3.636 1.00 61.23 76 GLU A N 5
ATOM 8668 C CA . GLU A 1 76 ? -6.481 -2.312 -4.728 1.00 52.41 76 GLU A CA 5
ATOM 8669 C C . GLU A 1 76 ? -6.326 -0.898 -5.306 1.00 5.32 76 GLU A C 5
ATOM 8670 O O . GLU A 1 76 ? -6.447 -0.694 -6.516 1.00 53.32 76 GLU A O 5
ATOM 8682 N N . ARG A 1 77 ? -6.047 0.062 -4.418 1.00 64.01 77 ARG A N 5
ATOM 8683 C CA . ARG A 1 77 ? -5.896 1.475 -4.771 1.00 40.41 77 ARG A CA 5
ATOM 8684 C C . ARG A 1 77 ? -4.593 1.706 -5.570 1.00 44.22 77 ARG A C 5
ATOM 8685 O O . ARG A 1 77 ? -4.644 2.195 -6.707 1.00 22.24 77 ARG A O 5
ATOM 8706 N N . ILE A 1 78 ? -3.428 1.336 -4.968 1.00 64.01 78 ILE A N 5
ATOM 8707 C CA . ILE A 1 78 ? -2.095 1.596 -5.553 1.00 63.04 78 ILE A CA 5
ATOM 8708 C C . ILE A 1 78 ? -1.952 0.912 -6.918 1.00 24.43 78 ILE A C 5
ATOM 8709 O O . ILE A 1 78 ? -1.358 1.480 -7.825 1.00 24.51 78 ILE A O 5
ATOM 8725 N N . GLU A 1 79 ? -2.531 -0.305 -7.044 1.00 3.15 79 GLU A N 5
ATOM 8726 C CA . GLU A 1 79 ? -2.548 -1.049 -8.303 1.00 14.41 79 GLU A CA 5
ATOM 8727 C C . GLU A 1 79 ? -3.443 -0.350 -9.336 1.00 50.22 79 GLU A C 5
ATOM 8728 O O . GLU A 1 79 ? -3.005 -0.133 -10.451 1.00 14.43 79 GLU A O 5
ATOM 8740 N N . GLU A 1 80 ? -4.680 0.041 -8.939 1.00 54.51 80 GLU A N 5
ATOM 8741 C CA . GLU A 1 80 ? -5.670 0.641 -9.874 1.00 65.00 80 GLU A CA 5
ATOM 8742 C C . GLU A 1 80 ? -5.116 1.930 -10.521 1.00 40.24 80 GLU A C 5
ATOM 8743 O O . GLU A 1 80 ? -5.395 2.217 -11.689 1.00 73.11 80 GLU A O 5
ATOM 8755 N N . GLU A 1 81 ? -4.286 2.664 -9.761 1.00 10.43 81 GLU A N 5
ATOM 8756 C CA . GLU A 1 81 ? -3.673 3.920 -10.223 1.00 21.34 81 GLU A CA 5
ATOM 8757 C C . GLU A 1 81 ? -2.379 3.653 -11.033 1.00 23.23 81 GLU A C 5
ATOM 8758 O O . GLU A 1 81 ? -2.168 4.265 -12.087 1.00 24.03 81 GLU A O 5
ATOM 8770 N N . LEU A 1 82 ? -1.523 2.736 -10.534 1.00 54.53 82 LEU A N 5
ATOM 8771 C CA . LEU A 1 82 ? -0.192 2.443 -11.137 1.00 65.53 82 LEU A CA 5
ATOM 8772 C C . LEU A 1 82 ? -0.353 1.713 -12.486 1.00 15.12 82 LEU A C 5
ATOM 8773 O O . LEU A 1 82 ? 0.429 1.921 -13.411 1.00 74.54 82 LEU A O 5
ATOM 8789 N N . ARG A 1 83 ? -1.410 0.890 -12.576 1.00 42.45 83 ARG A N 5
ATOM 8790 C CA . ARG A 1 83 ? -1.696 0.028 -13.742 1.00 30.22 83 ARG A CA 5
ATOM 8791 C C . ARG A 1 83 ? -2.074 0.868 -14.981 1.00 22.15 83 ARG A C 5
ATOM 8792 O O . ARG A 1 83 ? -1.936 0.415 -16.127 1.00 4.22 83 ARG A O 5
ATOM 8813 N N . LYS A 1 84 ? -2.537 2.105 -14.722 1.00 12.31 84 LYS A N 5
ATOM 8814 C CA . LYS A 1 84 ? -2.859 3.084 -15.769 1.00 2.21 84 LYS A CA 5
ATOM 8815 C C . LYS A 1 84 ? -1.589 3.534 -16.516 1.00 51.25 84 LYS A C 5
ATOM 8816 O O . LYS A 1 84 ? -1.650 3.809 -17.714 1.00 42.12 84 LYS A O 5
ATOM 8835 N N . ARG A 1 85 ? -0.445 3.604 -15.804 1.00 14.40 85 ARG A N 5
ATOM 8836 C CA . ARG A 1 85 ? 0.854 3.944 -16.426 1.00 74.31 85 ARG A CA 5
ATOM 8837 C C . ARG A 1 85 ? 1.600 2.660 -16.843 1.00 2.01 85 ARG A C 5
ATOM 8838 O O . ARG A 1 85 ? 2.322 2.649 -17.841 1.00 52.42 85 ARG A O 5
ATOM 8859 N N . ASP A 1 86 ? 1.384 1.580 -16.077 1.00 34.42 86 ASP A N 5
ATOM 8860 C CA . ASP A 1 86 ? 2.127 0.313 -16.203 1.00 25.11 86 ASP A CA 5
ATOM 8861 C C . ASP A 1 86 ? 1.144 -0.871 -16.341 1.00 65.23 86 ASP A C 5
ATOM 8862 O O . ASP A 1 86 ? 0.621 -1.349 -15.330 1.00 42.34 86 ASP A O 5
ATOM 8871 N N . PRO A 1 87 ? 0.881 -1.372 -17.589 1.00 32.33 87 PRO A N 5
ATOM 8872 C CA . PRO A 1 87 ? 0.018 -2.569 -17.818 1.00 23.32 87 PRO A CA 5
ATOM 8873 C C . PRO A 1 87 ? 0.488 -3.834 -17.055 1.00 31.45 87 PRO A C 5
ATOM 8874 O O . PRO A 1 87 ? -0.301 -4.754 -16.822 1.00 43.12 87 PRO A O 5
ATOM 8885 N N . ASN A 1 88 ? 1.782 -3.871 -16.681 1.00 23.54 88 ASN A N 5
ATOM 8886 C CA . ASN A 1 88 ? 2.390 -4.979 -15.918 1.00 2.42 88 ASN A CA 5
ATOM 8887 C C . ASN A 1 88 ? 2.917 -4.463 -14.559 1.00 24.41 88 ASN A C 5
ATOM 8888 O O . ASN A 1 88 ? 4.012 -4.849 -14.124 1.00 11.13 88 ASN A O 5
ATOM 8899 N N . ALA A 1 89 ? 2.141 -3.583 -13.888 1.00 23.43 89 ALA A N 5
ATOM 8900 C CA . ALA A 1 89 ? 2.462 -3.107 -12.517 1.00 61.01 89 ALA A CA 5
ATOM 8901 C C . ALA A 1 89 ? 2.239 -4.243 -11.490 1.00 53.21 89 ALA A C 5
ATOM 8902 O O . ALA A 1 89 ? 1.272 -4.231 -10.718 1.00 33.22 89 ALA A O 5
ATOM 8909 N N . THR A 1 90 ? 3.142 -5.229 -11.499 1.00 41.23 90 THR A N 5
ATOM 8910 C CA . THR A 1 90 ? 2.993 -6.475 -10.745 1.00 42.21 90 THR A CA 5
ATOM 8911 C C . THR A 1 90 ? 3.499 -6.285 -9.309 1.00 63.33 90 THR A C 5
ATOM 8912 O O . THR A 1 90 ? 4.599 -5.781 -9.098 1.00 42.42 90 THR A O 5
ATOM 8923 N N . ILE A 1 91 ? 2.672 -6.675 -8.329 1.00 72.43 91 ILE A N 5
ATOM 8924 C CA . ILE A 1 91 ? 3.004 -6.574 -6.895 1.00 22.51 91 ILE A CA 5
ATOM 8925 C C . ILE A 1 91 ? 3.087 -7.991 -6.285 1.00 21.35 91 ILE A C 5
ATOM 8926 O O . ILE A 1 91 ? 2.167 -8.809 -6.452 1.00 54.52 91 ILE A O 5
ATOM 8942 N N . THR A 1 92 ? 4.211 -8.286 -5.620 1.00 61.11 92 THR A N 5
ATOM 8943 C CA . THR A 1 92 ? 4.453 -9.569 -4.959 1.00 34.44 92 THR A CA 5
ATOM 8944 C C . THR A 1 92 ? 4.097 -9.399 -3.477 1.00 12.44 92 THR A C 5
ATOM 8945 O O . THR A 1 92 ? 4.831 -8.765 -2.728 1.00 33.52 92 THR A O 5
ATOM 8956 N N . ARG A 1 93 ? 2.957 -9.945 -3.070 1.00 54.12 93 ARG A N 5
ATOM 8957 C CA . ARG A 1 93 ? 2.385 -9.709 -1.741 1.00 4.10 93 ARG A CA 5
ATOM 8958 C C . ARG A 1 93 ? 2.768 -10.855 -0.794 1.00 3.41 93 ARG A C 5
ATOM 8959 O O . ARG A 1 93 ? 2.381 -12.006 -1.016 1.00 23.14 93 ARG A O 5
ATOM 8980 N N . THR A 1 94 ? 3.580 -10.545 0.218 1.00 54.33 94 THR A N 5
ATOM 8981 C CA . THR A 1 94 ? 3.987 -11.502 1.252 1.00 21.33 94 THR A CA 5
ATOM 8982 C C . THR A 1 94 ? 3.737 -10.870 2.625 1.00 64.15 94 THR A C 5
ATOM 8983 O O . THR A 1 94 ? 4.319 -9.832 2.925 1.00 34.54 94 THR A O 5
ATOM 8994 N N . VAL A 1 95 ? 2.875 -11.486 3.453 1.00 62.11 95 VAL A N 5
ATOM 8995 C CA . VAL A 1 95 ? 2.556 -10.948 4.782 1.00 23.34 95 VAL A CA 5
ATOM 8996 C C . VAL A 1 95 ? 3.756 -11.190 5.726 1.00 52.32 95 VAL A C 5
ATOM 8997 O O . VAL A 1 95 ? 4.302 -12.302 5.801 1.00 3.24 95 VAL A O 5
ATOM 9010 N N . ARG A 1 96 ? 4.208 -10.115 6.387 1.00 31.41 96 ARG A N 5
ATOM 9011 C CA . ARG A 1 96 ? 5.413 -10.145 7.232 1.00 23.21 96 ARG A CA 5
ATOM 9012 C C . ARG A 1 96 ? 5.049 -10.668 8.637 1.00 54.52 96 ARG A C 5
ATOM 9013 O O . ARG A 1 96 ? 5.768 -11.495 9.211 1.00 52.33 96 ARG A O 5
ATOM 9034 N N . THR A 1 97 ? 3.924 -10.171 9.178 1.00 64.32 97 THR A N 5
ATOM 9035 C CA . THR A 1 97 ? 3.314 -10.725 10.388 1.00 14.33 97 THR A CA 5
ATOM 9036 C C . THR A 1 97 ? 2.582 -12.027 10.004 1.00 72.31 97 THR A C 5
ATOM 9037 O O . THR A 1 97 ? 1.532 -11.991 9.371 1.00 25.01 97 THR A O 5
ATOM 9048 N N . GLU A 1 98 ? 3.177 -13.165 10.360 1.00 4.32 98 GLU A N 5
ATOM 9049 C CA . GLU A 1 98 ? 2.648 -14.505 10.030 1.00 41.33 98 GLU A CA 5
ATOM 9050 C C . GLU A 1 98 ? 2.385 -15.293 11.325 1.00 32.21 98 GLU A C 5
ATOM 9051 O O . GLU A 1 98 ? 3.050 -15.073 12.340 1.00 32.45 98 GLU A O 5
ATOM 9063 N N . VAL A 1 99 ? 1.403 -16.203 11.279 1.00 0.33 99 VAL A N 5
ATOM 9064 C CA . VAL A 1 99 ? 0.990 -17.015 12.439 1.00 15.03 99 VAL A CA 5
ATOM 9065 C C . VAL A 1 99 ? 1.100 -18.512 12.088 1.00 21.45 99 VAL A C 5
ATOM 9066 O O . VAL A 1 99 ? 0.515 -18.976 11.098 1.00 1.35 99 VAL A O 5
ATOM 9079 N N . GLY A 1 100 ? 1.887 -19.253 12.887 1.00 54.02 100 GLY A N 5
ATOM 9080 C CA . GLY A 1 100 ? 2.135 -20.674 12.654 1.00 44.34 100 GLY A CA 5
ATOM 9081 C C . GLY A 1 100 ? 1.435 -21.549 13.680 1.00 73.21 100 GLY A C 5
ATOM 9082 O O . GLY A 1 100 ? 2.082 -22.086 14.590 1.00 3.30 100 GLY A O 5
ATOM 9086 N N . SER A 1 101 ? 0.101 -21.666 13.545 1.00 22.42 101 SER A N 5
ATOM 9087 C CA . SER A 1 101 ? -0.723 -22.508 14.421 1.00 75.43 101 SER A CA 5
ATOM 9088 C C . SER A 1 101 ? -0.528 -23.999 14.084 1.00 32.20 101 SER A C 5
ATOM 9089 O O . SER A 1 101 ? -1.199 -24.543 13.202 1.00 64.30 101 SER A O 5
ATOM 9097 N N . SER A 1 102 ? 0.449 -24.624 14.753 1.00 43.12 102 SER A N 5
ATOM 9098 C CA . SER A 1 102 ? 0.733 -26.060 14.616 1.00 73.33 102 SER A CA 5
ATOM 9099 C C . SER A 1 102 ? -0.225 -26.864 15.520 1.00 41.10 102 SER A C 5
ATOM 9100 O O . SER A 1 102 ? -0.190 -26.723 16.749 1.00 21.35 102 SER A O 5
ATOM 9108 N N . TRP A 1 103 ? -1.091 -27.684 14.904 1.00 33.04 103 TRP A N 5
ATOM 9109 C CA . TRP A 1 103 ? -2.143 -28.423 15.615 1.00 64.31 103 TRP A CA 5
ATOM 9110 C C . TRP A 1 103 ? -2.413 -29.751 14.883 1.00 64.14 103 TRP A C 5
ATOM 9111 O O . TRP A 1 103 ? -3.096 -29.782 13.856 1.00 21.04 103 TRP A O 5
ATOM 9132 N N . SER A 1 104 ? -1.816 -30.834 15.405 1.00 30.24 104 SER A N 5
ATOM 9133 C CA . SER A 1 104 ? -1.917 -32.178 14.823 1.00 51.30 104 SER A CA 5
ATOM 9134 C C . SER A 1 104 ? -3.141 -32.921 15.386 1.00 13.25 104 SER A C 5
ATOM 9135 O O . SER A 1 104 ? -3.275 -33.070 16.607 1.00 42.42 104 SER A O 5
ATOM 9143 N N . LEU A 1 105 ? -4.033 -33.370 14.492 1.00 44.41 105 LEU A N 5
ATOM 9144 C CA . LEU A 1 105 ? -5.196 -34.207 14.852 1.00 32.44 105 LEU A CA 5
ATOM 9145 C C . LEU A 1 105 ? -5.050 -35.592 14.214 1.00 11.23 105 LEU A C 5
ATOM 9146 O O . LEU A 1 105 ? -4.500 -35.720 13.112 1.00 52.23 105 LEU A O 5
ATOM 9162 N N . GLU A 1 106 ? -5.554 -36.613 14.909 1.00 65.44 106 GLU A N 5
ATOM 9163 C CA . GLU A 1 106 ? -5.662 -37.980 14.384 1.00 74.00 106 GLU A CA 5
ATOM 9164 C C . GLU A 1 106 ? -6.898 -38.652 14.985 1.00 1.34 106 GLU A C 5
ATOM 9165 O O . GLU A 1 106 ? -7.317 -38.316 16.103 1.00 2.11 106 GLU A O 5
ATOM 9177 N N . HIS A 1 107 ? -7.483 -39.598 14.246 1.00 42.11 107 HIS A N 5
ATOM 9178 C CA . HIS A 1 107 ? -8.671 -40.323 14.699 1.00 3.35 107 HIS A CA 5
ATOM 9179 C C . HIS A 1 107 ? -8.520 -41.811 14.396 1.00 22.41 107 HIS A C 5
ATOM 9180 O O . HIS A 1 107 ? -8.195 -42.193 13.269 1.00 65.30 107 HIS A O 5
ATOM 9195 N N . HIS A 1 108 ? -8.759 -42.639 15.417 1.00 3.11 108 HIS A N 5
ATOM 9196 C CA . HIS A 1 108 ? -8.814 -44.102 15.284 1.00 53.44 108 HIS A CA 5
ATOM 9197 C C . HIS A 1 108 ? -10.286 -44.540 15.236 1.00 24.22 108 HIS A C 5
ATOM 9198 O O . HIS A 1 108 ? -11.155 -43.888 15.834 1.00 55.44 108 HIS A O 5
ATOM 9213 N N . HIS A 1 109 ? -10.559 -45.640 14.527 1.00 13.20 109 HIS A N 5
ATOM 9214 C CA . HIS A 1 109 ? -11.926 -46.148 14.325 1.00 44.31 109 HIS A CA 5
ATOM 9215 C C . HIS A 1 109 ? -11.902 -47.682 14.325 1.00 4.23 109 HIS A C 5
ATOM 9216 O O . HIS A 1 109 ? -10.860 -48.287 14.060 1.00 50.33 109 HIS A O 5
ATOM 9231 N N . HIS A 1 110 ? -13.046 -48.304 14.653 1.00 31.02 110 HIS A N 5
ATOM 9232 C CA . HIS A 1 110 ? -13.195 -49.772 14.666 1.00 33.13 110 HIS A CA 5
ATOM 9233 C C . HIS A 1 110 ? -14.072 -50.210 13.482 1.00 75.23 110 HIS A C 5
ATOM 9234 O O . HIS A 1 110 ? -15.167 -49.671 13.298 1.00 60.33 110 HIS A O 5
ATOM 9249 N N . HIS A 1 111 ? -13.575 -51.159 12.664 1.00 23.34 111 HIS A N 5
ATOM 9250 C CA . HIS A 1 111 ? -14.397 -51.843 11.638 1.00 11.01 111 HIS A CA 5
ATOM 9251 C C . HIS A 1 111 ? -14.939 -53.148 12.251 1.00 73.13 111 HIS A C 5
ATOM 9252 O O . HIS A 1 111 ? -16.149 -53.279 12.475 1.00 35.44 111 HIS A O 5
ATOM 9267 N N . HIS A 1 112 ? -14.007 -54.083 12.542 1.00 75.44 112 HIS A N 5
ATOM 9268 C CA . HIS A 1 112 ? -14.274 -55.353 13.244 1.00 71.33 112 HIS A CA 5
ATOM 9269 C C . HIS A 1 112 ? -12.924 -56.099 13.419 1.00 24.40 112 HIS A C 5
ATOM 9270 O O . HIS A 1 112 ? -12.377 -56.596 12.406 1.00 43.44 112 HIS A O 5
ATOM 9286 N N . MET A 1 1 ? -5.575 -4.558 20.634 1.00 35.41 1 MET A N 6
ATOM 9287 C CA . MET A 1 1 ? -5.058 -4.054 19.348 1.00 35.21 1 MET A CA 6
ATOM 9288 C C . MET A 1 1 ? -3.797 -4.826 18.932 1.00 71.23 1 MET A C 6
ATOM 9289 O O . MET A 1 1 ? -2.878 -5.006 19.743 1.00 30.05 1 MET A O 6
ATOM 9305 N N . LEU A 1 2 ? -3.753 -5.288 17.659 1.00 13.14 2 LEU A N 6
ATOM 9306 C CA . LEU A 1 2 ? -2.569 -5.962 17.083 1.00 34.22 2 LEU A CA 6
ATOM 9307 C C . LEU A 1 2 ? -1.924 -5.070 16.011 1.00 4.42 2 LEU A C 6
ATOM 9308 O O . LEU A 1 2 ? -2.569 -4.165 15.469 1.00 51.33 2 LEU A O 6
ATOM 9324 N N . THR A 1 3 ? -0.640 -5.301 15.745 1.00 61.23 3 THR A N 6
ATOM 9325 C CA . THR A 1 3 ? 0.083 -4.630 14.664 1.00 12.30 3 THR A CA 6
ATOM 9326 C C . THR A 1 3 ? 0.581 -5.680 13.654 1.00 12.14 3 THR A C 6
ATOM 9327 O O . THR A 1 3 ? 1.359 -6.575 14.010 1.00 24.32 3 THR A O 6
ATOM 9338 N N . VAL A 1 4 ? 0.115 -5.579 12.406 1.00 32.10 4 VAL A N 6
ATOM 9339 C CA . VAL A 1 4 ? 0.513 -6.485 11.322 1.00 34.13 4 VAL A CA 6
ATOM 9340 C C . VAL A 1 4 ? 1.468 -5.757 10.369 1.00 70.04 4 VAL A C 6
ATOM 9341 O O . VAL A 1 4 ? 1.275 -4.576 10.060 1.00 61.23 4 VAL A O 6
ATOM 9354 N N . GLU A 1 5 ? 2.519 -6.455 9.947 1.00 32.25 5 GLU A N 6
ATOM 9355 C CA . GLU A 1 5 ? 3.386 -6.005 8.855 1.00 73.14 5 GLU A CA 6
ATOM 9356 C C . GLU A 1 5 ? 3.026 -6.785 7.583 1.00 70.44 5 GLU A C 6
ATOM 9357 O O . GLU A 1 5 ? 2.693 -7.984 7.646 1.00 0.32 5 GLU A O 6
ATOM 9369 N N . VAL A 1 6 ? 3.111 -6.107 6.447 1.00 41.31 6 VAL A N 6
ATOM 9370 C CA . VAL A 1 6 ? 2.874 -6.701 5.135 1.00 1.50 6 VAL A CA 6
ATOM 9371 C C . VAL A 1 6 ? 3.823 -6.061 4.108 1.00 11.32 6 VAL A C 6
ATOM 9372 O O . VAL A 1 6 ? 3.996 -4.836 4.065 1.00 61.14 6 VAL A O 6
ATOM 9385 N N . GLU A 1 7 ? 4.474 -6.915 3.329 1.00 73.01 7 GLU A N 6
ATOM 9386 C CA . GLU A 1 7 ? 5.431 -6.520 2.297 1.00 52.14 7 GLU A CA 6
ATOM 9387 C C . GLU A 1 7 ? 4.740 -6.600 0.932 1.00 32.55 7 GLU A C 6
ATOM 9388 O O . GLU A 1 7 ? 4.246 -7.663 0.550 1.00 70.32 7 GLU A O 6
ATOM 9400 N N . VAL A 1 8 ? 4.649 -5.468 0.224 1.00 70.13 8 VAL A N 6
ATOM 9401 C CA . VAL A 1 8 ? 4.164 -5.443 -1.161 1.00 61.22 8 VAL A CA 6
ATOM 9402 C C . VAL A 1 8 ? 5.374 -5.148 -2.056 1.00 74.05 8 VAL A C 6
ATOM 9403 O O . VAL A 1 8 ? 5.824 -4.007 -2.136 1.00 70.02 8 VAL A O 6
ATOM 9416 N N . LYS A 1 9 ? 5.887 -6.175 -2.727 1.00 41.50 9 LYS A N 6
ATOM 9417 C CA . LYS A 1 9 ? 7.064 -6.066 -3.593 1.00 34.12 9 LYS A CA 6
ATOM 9418 C C . LYS A 1 9 ? 6.600 -5.784 -5.027 1.00 32.01 9 LYS A C 6
ATOM 9419 O O . LYS A 1 9 ? 6.113 -6.677 -5.721 1.00 63.24 9 LYS A O 6
ATOM 9438 N N . ILE A 1 10 ? 6.747 -4.532 -5.449 1.00 65.53 10 ILE A N 6
ATOM 9439 C CA . ILE A 1 10 ? 6.221 -4.034 -6.723 1.00 54.11 10 ILE A CA 6
ATOM 9440 C C . ILE A 1 10 ? 7.355 -3.977 -7.757 1.00 2.51 10 ILE A C 6
ATOM 9441 O O . ILE A 1 10 ? 8.211 -3.087 -7.700 1.00 12.04 10 ILE A O 6
ATOM 9457 N N . THR A 1 11 ? 7.368 -4.930 -8.687 1.00 70.12 11 THR A N 6
ATOM 9458 C CA . THR A 1 11 ? 8.291 -4.907 -9.816 1.00 25.32 11 THR A CA 6
ATOM 9459 C C . THR A 1 11 ? 7.580 -4.246 -11.010 1.00 3.13 11 THR A C 6
ATOM 9460 O O . THR A 1 11 ? 6.565 -4.741 -11.495 1.00 12.31 11 THR A O 6
ATOM 9471 N N . ALA A 1 12 ? 8.107 -3.100 -11.459 1.00 10.04 12 ALA A N 6
ATOM 9472 C CA . ALA A 1 12 ? 7.472 -2.264 -12.496 1.00 43.22 12 ALA A CA 6
ATOM 9473 C C . ALA A 1 12 ? 8.474 -1.940 -13.601 1.00 13.42 12 ALA A C 6
ATOM 9474 O O . ALA A 1 12 ? 9.670 -2.244 -13.464 1.00 25.43 12 ALA A O 6
ATOM 9481 N N . ASP A 1 13 ? 7.982 -1.321 -14.689 1.00 11.01 13 ASP A N 6
ATOM 9482 C CA . ASP A 1 13 ? 8.838 -0.887 -15.805 1.00 53.41 13 ASP A CA 6
ATOM 9483 C C . ASP A 1 13 ? 9.575 0.387 -15.399 1.00 62.44 13 ASP A C 6
ATOM 9484 O O . ASP A 1 13 ? 10.803 0.454 -15.451 1.00 75.12 13 ASP A O 6
ATOM 9493 N N . ASP A 1 14 ? 8.785 1.389 -14.985 1.00 51.42 14 ASP A N 6
ATOM 9494 C CA . ASP A 1 14 ? 9.293 2.691 -14.546 1.00 31.14 14 ASP A CA 6
ATOM 9495 C C . ASP A 1 14 ? 9.161 2.778 -13.007 1.00 45.32 14 ASP A C 6
ATOM 9496 O O . ASP A 1 14 ? 8.151 3.258 -12.481 1.00 61.31 14 ASP A O 6
ATOM 9505 N N . GLU A 1 15 ? 10.196 2.281 -12.314 1.00 63.52 15 GLU A N 6
ATOM 9506 C CA . GLU A 1 15 ? 10.209 2.108 -10.840 1.00 22.52 15 GLU A CA 6
ATOM 9507 C C . GLU A 1 15 ? 10.177 3.452 -10.065 1.00 32.01 15 GLU A C 6
ATOM 9508 O O . GLU A 1 15 ? 9.688 3.492 -8.928 1.00 22.12 15 GLU A O 6
ATOM 9520 N N . ASN A 1 16 ? 10.700 4.548 -10.672 1.00 65.51 16 ASN A N 6
ATOM 9521 C CA . ASN A 1 16 ? 10.732 5.879 -10.010 1.00 42.30 16 ASN A CA 6
ATOM 9522 C C . ASN A 1 16 ? 9.344 6.533 -10.026 1.00 32.42 16 ASN A C 6
ATOM 9523 O O . ASN A 1 16 ? 8.966 7.195 -9.044 1.00 33.14 16 ASN A O 6
ATOM 9534 N N . LYS A 1 17 ? 8.568 6.335 -11.132 1.00 45.14 17 LYS A N 6
ATOM 9535 C CA . LYS A 1 17 ? 7.148 6.741 -11.154 1.00 3.24 17 LYS A CA 6
ATOM 9536 C C . LYS A 1 17 ? 6.378 5.870 -10.161 1.00 23.31 17 LYS A C 6
ATOM 9537 O O . LYS A 1 17 ? 5.636 6.391 -9.339 1.00 32.13 17 LYS A O 6
ATOM 9556 N N . ALA A 1 18 ? 6.642 4.542 -10.228 1.00 23.24 18 ALA A N 6
ATOM 9557 C CA . ALA A 1 18 ? 5.977 3.526 -9.396 1.00 32.40 18 ALA A CA 6
ATOM 9558 C C . ALA A 1 18 ? 6.040 3.879 -7.902 1.00 25.25 18 ALA A C 6
ATOM 9559 O O . ALA A 1 18 ? 5.018 3.843 -7.215 1.00 55.00 18 ALA A O 6
ATOM 9566 N N . GLU A 1 19 ? 7.236 4.296 -7.438 1.00 71.13 19 GLU A N 6
ATOM 9567 C CA . GLU A 1 19 ? 7.453 4.684 -6.040 1.00 75.54 19 GLU A CA 6
ATOM 9568 C C . GLU A 1 19 ? 6.644 5.945 -5.681 1.00 65.30 19 GLU A C 6
ATOM 9569 O O . GLU A 1 19 ? 5.854 5.914 -4.738 1.00 72.24 19 GLU A O 6
ATOM 9581 N N . GLU A 1 20 ? 6.804 7.022 -6.479 1.00 13.44 20 GLU A N 6
ATOM 9582 C CA . GLU A 1 20 ? 6.146 8.327 -6.214 1.00 1.24 20 GLU A CA 6
ATOM 9583 C C . GLU A 1 20 ? 4.607 8.217 -6.196 1.00 64.12 20 GLU A C 6
ATOM 9584 O O . GLU A 1 20 ? 3.942 8.821 -5.336 1.00 4.22 20 GLU A O 6
ATOM 9596 N N . ILE A 1 21 ? 4.061 7.435 -7.144 1.00 23.15 21 ILE A N 6
ATOM 9597 C CA . ILE A 1 21 ? 2.622 7.174 -7.243 1.00 21.31 21 ILE A CA 6
ATOM 9598 C C . ILE A 1 21 ? 2.136 6.495 -5.953 1.00 14.41 21 ILE A C 6
ATOM 9599 O O . ILE A 1 21 ? 1.291 7.053 -5.254 1.00 11.13 21 ILE A O 6
ATOM 9615 N N . VAL A 1 22 ? 2.761 5.352 -5.599 1.00 14.11 22 VAL A N 6
ATOM 9616 C CA . VAL A 1 22 ? 2.368 4.559 -4.419 1.00 42.45 22 VAL A CA 6
ATOM 9617 C C . VAL A 1 22 ? 2.458 5.393 -3.117 1.00 50.24 22 VAL A C 6
ATOM 9618 O O . VAL A 1 22 ? 1.546 5.336 -2.298 1.00 51.12 22 VAL A O 6
ATOM 9631 N N . LYS A 1 23 ? 3.522 6.221 -2.990 1.00 15.43 23 LYS A N 6
ATOM 9632 C CA . LYS A 1 23 ? 3.716 7.130 -1.833 1.00 62.15 23 LYS A CA 6
ATOM 9633 C C . LYS A 1 23 ? 2.492 8.050 -1.635 1.00 50.13 23 LYS A C 6
ATOM 9634 O O . LYS A 1 23 ? 1.816 7.990 -0.584 1.00 34.23 23 LYS A O 6
ATOM 9653 N N . ARG A 1 24 ? 2.175 8.847 -2.683 1.00 23.32 24 ARG A N 6
ATOM 9654 C CA . ARG A 1 24 ? 1.039 9.781 -2.649 1.00 35.32 24 ARG A CA 6
ATOM 9655 C C . ARG A 1 24 ? -0.271 9.032 -2.377 1.00 52.43 24 ARG A C 6
ATOM 9656 O O . ARG A 1 24 ? -1.051 9.437 -1.516 1.00 53.43 24 ARG A O 6
ATOM 9677 N N . VAL A 1 25 ? -0.459 7.908 -3.083 1.00 22.02 25 VAL A N 6
ATOM 9678 C CA . VAL A 1 25 ? -1.702 7.143 -3.040 1.00 73.51 25 VAL A CA 6
ATOM 9679 C C . VAL A 1 25 ? -1.975 6.567 -1.633 1.00 40.24 25 VAL A C 6
ATOM 9680 O O . VAL A 1 25 ? -3.108 6.641 -1.182 1.00 31.45 25 VAL A O 6
ATOM 9693 N N . ILE A 1 26 ? -0.930 6.075 -0.915 1.00 54.33 26 ILE A N 6
ATOM 9694 C CA . ILE A 1 26 ? -1.093 5.559 0.474 1.00 45.32 26 ILE A CA 6
ATOM 9695 C C . ILE A 1 26 ? -1.488 6.697 1.431 1.00 54.20 26 ILE A C 6
ATOM 9696 O O . ILE A 1 26 ? -2.281 6.495 2.359 1.00 25.44 26 ILE A O 6
ATOM 9712 N N . ASP A 1 27 ? -0.935 7.895 1.175 1.00 23.43 27 ASP A N 6
ATOM 9713 C CA . ASP A 1 27 ? -1.315 9.109 1.918 1.00 11.25 27 ASP A CA 6
ATOM 9714 C C . ASP A 1 27 ? -2.799 9.468 1.634 1.00 62.14 27 ASP A C 6
ATOM 9715 O O . ASP A 1 27 ? -3.519 9.952 2.517 1.00 64.43 27 ASP A O 6
ATOM 9724 N N . GLU A 1 28 ? -3.255 9.159 0.403 1.00 40.33 28 GLU A N 6
ATOM 9725 C CA . GLU A 1 28 ? -4.652 9.361 -0.021 1.00 3.24 28 GLU A CA 6
ATOM 9726 C C . GLU A 1 28 ? -5.563 8.241 0.536 1.00 60.10 28 GLU A C 6
ATOM 9727 O O . GLU A 1 28 ? -6.773 8.453 0.700 1.00 71.40 28 GLU A O 6
ATOM 9739 N N . VAL A 1 29 ? -4.975 7.047 0.819 1.00 21.14 29 VAL A N 6
ATOM 9740 C CA . VAL A 1 29 ? -5.705 5.940 1.466 1.00 64.01 29 VAL A CA 6
ATOM 9741 C C . VAL A 1 29 ? -5.909 6.281 2.944 1.00 2.03 29 VAL A C 6
ATOM 9742 O O . VAL A 1 29 ? -6.979 6.070 3.490 1.00 53.34 29 VAL A O 6
ATOM 9755 N N . GLU A 1 30 ? -4.861 6.847 3.570 1.00 20.02 30 GLU A N 6
ATOM 9756 C CA . GLU A 1 30 ? -4.862 7.140 5.006 1.00 24.02 30 GLU A CA 6
ATOM 9757 C C . GLU A 1 30 ? -5.993 8.106 5.379 1.00 25.10 30 GLU A C 6
ATOM 9758 O O . GLU A 1 30 ? -6.761 7.824 6.299 1.00 65.13 30 GLU A O 6
ATOM 9770 N N . ARG A 1 31 ? -6.126 9.206 4.609 1.00 74.30 31 ARG A N 6
ATOM 9771 C CA . ARG A 1 31 ? -7.103 10.275 4.907 1.00 3.25 31 ARG A CA 6
ATOM 9772 C C . ARG A 1 31 ? -8.561 9.765 4.804 1.00 51.54 31 ARG A C 6
ATOM 9773 O O . ARG A 1 31 ? -9.447 10.264 5.509 1.00 35.30 31 ARG A O 6
ATOM 9794 N N . GLU A 1 32 ? -8.800 8.763 3.928 1.00 0.32 32 GLU A N 6
ATOM 9795 C CA . GLU A 1 32 ? -10.135 8.152 3.757 1.00 11.44 32 GLU A CA 6
ATOM 9796 C C . GLU A 1 32 ? -10.340 6.969 4.736 1.00 53.42 32 GLU A C 6
ATOM 9797 O O . GLU A 1 32 ? -11.477 6.656 5.091 1.00 32.01 32 GLU A O 6
ATOM 9809 N N . VAL A 1 33 ? -9.230 6.335 5.181 1.00 12.42 33 VAL A N 6
ATOM 9810 C CA . VAL A 1 33 ? -9.261 5.225 6.173 1.00 14.11 33 VAL A CA 6
ATOM 9811 C C . VAL A 1 33 ? -9.470 5.769 7.594 1.00 30.34 33 VAL A C 6
ATOM 9812 O O . VAL A 1 33 ? -10.013 5.080 8.435 1.00 64.50 33 VAL A O 6
ATOM 9825 N N . GLN A 1 34 ? -9.072 7.025 7.846 1.00 13.25 34 GLN A N 6
ATOM 9826 C CA . GLN A 1 34 ? -9.349 7.686 9.140 1.00 35.53 34 GLN A CA 6
ATOM 9827 C C . GLN A 1 34 ? -10.846 8.053 9.262 1.00 71.23 34 GLN A C 6
ATOM 9828 O O . GLN A 1 34 ? -11.315 8.383 10.347 1.00 14.33 34 GLN A O 6
ATOM 9842 N N . LYS A 1 35 ? -11.579 7.983 8.131 1.00 43.03 35 LYS A N 6
ATOM 9843 C CA . LYS A 1 35 ? -13.037 8.191 8.092 1.00 3.41 35 LYS A CA 6
ATOM 9844 C C . LYS A 1 35 ? -13.782 6.869 8.374 1.00 25.41 35 LYS A C 6
ATOM 9845 O O . LYS A 1 35 ? -14.973 6.886 8.684 1.00 75.34 35 LYS A O 6
ATOM 9864 N N . GLN A 1 36 ? -13.073 5.734 8.230 1.00 43.15 36 GLN A N 6
ATOM 9865 C CA . GLN A 1 36 ? -13.643 4.385 8.434 1.00 33.01 36 GLN A CA 6
ATOM 9866 C C . GLN A 1 36 ? -13.243 3.880 9.834 1.00 64.21 36 GLN A C 6
ATOM 9867 O O . GLN A 1 36 ? -14.056 3.338 10.589 1.00 71.23 36 GLN A O 6
ATOM 9881 N N . TYR A 1 37 ? -11.958 4.088 10.147 1.00 43.45 37 TYR A N 6
ATOM 9882 C CA . TYR A 1 37 ? -11.291 3.622 11.369 1.00 33.24 37 TYR A CA 6
ATOM 9883 C C . TYR A 1 37 ? -10.383 4.771 11.880 1.00 54.21 37 TYR A C 6
ATOM 9884 O O . TYR A 1 37 ? -9.206 4.842 11.502 1.00 40.44 37 TYR A O 6
ATOM 9902 N N . PRO A 1 38 ? -10.940 5.738 12.683 1.00 12.03 38 PRO A N 6
ATOM 9903 C CA . PRO A 1 38 ? -10.147 6.860 13.265 1.00 71.11 38 PRO A CA 6
ATOM 9904 C C . PRO A 1 38 ? -9.011 6.388 14.201 1.00 61.13 38 PRO A C 6
ATOM 9905 O O . PRO A 1 38 ? -7.997 7.075 14.364 1.00 3.23 38 PRO A O 6
ATOM 9916 N N . ASN A 1 39 ? -9.194 5.202 14.808 1.00 24.44 39 ASN A N 6
ATOM 9917 C CA . ASN A 1 39 ? -8.236 4.636 15.788 1.00 32.11 39 ASN A CA 6
ATOM 9918 C C . ASN A 1 39 ? -7.219 3.699 15.106 1.00 14.44 39 ASN A C 6
ATOM 9919 O O . ASN A 1 39 ? -6.503 2.955 15.787 1.00 65.05 39 ASN A O 6
ATOM 9930 N N . ALA A 1 40 ? -7.158 3.744 13.764 1.00 13.40 40 ALA A N 6
ATOM 9931 C CA . ALA A 1 40 ? -6.178 2.975 12.977 1.00 14.42 40 ALA A CA 6
ATOM 9932 C C . ALA A 1 40 ? -4.933 3.828 12.692 1.00 34.34 40 ALA A C 6
ATOM 9933 O O . ALA A 1 40 ? -5.024 5.055 12.555 1.00 42.44 40 ALA A O 6
ATOM 9940 N N . THR A 1 41 ? -3.771 3.169 12.612 1.00 31.50 41 THR A N 6
ATOM 9941 C CA . THR A 1 41 ? -2.492 3.807 12.291 1.00 3.40 41 THR A CA 6
ATOM 9942 C C . THR A 1 41 ? -1.844 3.070 11.102 1.00 64.35 41 THR A C 6
ATOM 9943 O O . THR A 1 41 ? -1.778 1.835 11.098 1.00 72.13 41 THR A O 6
ATOM 9954 N N . ILE A 1 42 ? -1.401 3.828 10.078 1.00 3.34 42 ILE A N 6
ATOM 9955 C CA . ILE A 1 42 ? -0.759 3.274 8.869 1.00 4.25 42 ILE A CA 6
ATOM 9956 C C . ILE A 1 42 ? 0.684 3.803 8.775 1.00 20.20 42 ILE A C 6
ATOM 9957 O O . ILE A 1 42 ? 0.897 4.969 8.443 1.00 33.13 42 ILE A O 6
ATOM 9973 N N . THR A 1 43 ? 1.658 2.955 9.108 1.00 21.34 43 THR A N 6
ATOM 9974 C CA . THR A 1 43 ? 3.085 3.237 8.891 1.00 22.40 43 THR A CA 6
ATOM 9975 C C . THR A 1 43 ? 3.490 2.697 7.506 1.00 21.03 43 THR A C 6
ATOM 9976 O O . THR A 1 43 ? 3.072 1.604 7.124 1.00 65.10 43 THR A O 6
ATOM 9987 N N . ARG A 1 44 ? 4.256 3.487 6.741 1.00 24.15 44 ARG A N 6
ATOM 9988 C CA . ARG A 1 44 ? 4.717 3.087 5.401 1.00 33.32 44 ARG A CA 6
ATOM 9989 C C . ARG A 1 44 ? 6.112 3.648 5.102 1.00 34.12 44 ARG A C 6
ATOM 9990 O O . ARG A 1 44 ? 6.422 4.794 5.450 1.00 2.42 44 ARG A O 6
ATOM 10011 N N . THR A 1 45 ? 6.949 2.813 4.459 1.00 51.54 45 THR A N 6
ATOM 10012 C CA . THR A 1 45 ? 8.287 3.193 3.975 1.00 43.44 45 THR A CA 6
ATOM 10013 C C . THR A 1 45 ? 8.604 2.389 2.696 1.00 72.13 45 THR A C 6
ATOM 10014 O O . THR A 1 45 ? 8.549 1.154 2.708 1.00 62.32 45 THR A O 6
ATOM 10025 N N . LEU A 1 46 ? 8.887 3.098 1.586 1.00 73.20 46 LEU A N 6
ATOM 10026 C CA . LEU A 1 46 ? 9.237 2.474 0.294 1.00 71.14 46 LEU A CA 6
ATOM 10027 C C . LEU A 1 46 ? 10.760 2.492 0.112 1.00 43.33 46 LEU A C 6
ATOM 10028 O O . LEU A 1 46 ? 11.442 3.401 0.607 1.00 70.14 46 LEU A O 6
ATOM 10044 N N . THR A 1 47 ? 11.286 1.481 -0.592 1.00 20.35 47 THR A N 6
ATOM 10045 C CA . THR A 1 47 ? 12.715 1.386 -0.921 1.00 52.14 47 THR A CA 6
ATOM 10046 C C . THR A 1 47 ? 12.886 0.799 -2.331 1.00 70.30 47 THR A C 6
ATOM 10047 O O . THR A 1 47 ? 12.385 -0.290 -2.617 1.00 44.42 47 THR A O 6
ATOM 10058 N N . ARG A 1 48 ? 13.593 1.529 -3.200 1.00 51.54 48 ARG A N 6
ATOM 10059 C CA . ARG A 1 48 ? 13.841 1.122 -4.596 1.00 64.25 48 ARG A CA 6
ATOM 10060 C C . ARG A 1 48 ? 15.066 0.184 -4.715 1.00 34.31 48 ARG A C 6
ATOM 10061 O O . ARG A 1 48 ? 15.928 0.118 -3.833 1.00 11.14 48 ARG A O 6
ATOM 10082 N N . ASP A 1 49 ? 15.091 -0.530 -5.841 1.00 75.44 49 ASP A N 6
ATOM 10083 C CA . ASP A 1 49 ? 16.093 -1.561 -6.204 1.00 2.35 49 ASP A CA 6
ATOM 10084 C C . ASP A 1 49 ? 16.025 -1.726 -7.746 1.00 42.42 49 ASP A C 6
ATOM 10085 O O . ASP A 1 49 ? 15.245 -1.009 -8.391 1.00 4.52 49 ASP A O 6
ATOM 10094 N N . ASP A 1 50 ? 16.818 -2.646 -8.330 1.00 74.33 50 ASP A N 6
ATOM 10095 C CA . ASP A 1 50 ? 16.810 -2.941 -9.777 1.00 3.20 50 ASP A CA 6
ATOM 10096 C C . ASP A 1 50 ? 15.402 -3.380 -10.258 1.00 5.55 50 ASP A C 6
ATOM 10097 O O . ASP A 1 50 ? 15.052 -4.568 -10.208 1.00 61.11 50 ASP A O 6
ATOM 10106 N N . GLY A 1 51 ? 14.589 -2.372 -10.649 1.00 34.42 51 GLY A N 6
ATOM 10107 C CA . GLY A 1 51 ? 13.223 -2.583 -11.148 1.00 15.52 51 GLY A CA 6
ATOM 10108 C C . GLY A 1 51 ? 12.258 -3.079 -10.086 1.00 42.04 51 GLY A C 6
ATOM 10109 O O . GLY A 1 51 ? 11.197 -3.614 -10.414 1.00 0.22 51 GLY A O 6
ATOM 10113 N N . THR A 1 52 ? 12.632 -2.891 -8.808 1.00 2.41 52 THR A N 6
ATOM 10114 C CA . THR A 1 52 ? 11.888 -3.425 -7.658 1.00 42.32 52 THR A CA 6
ATOM 10115 C C . THR A 1 52 ? 11.723 -2.328 -6.593 1.00 34.31 52 THR A C 6
ATOM 10116 O O . THR A 1 52 ? 12.703 -1.772 -6.108 1.00 51.35 52 THR A O 6
ATOM 10127 N N . VAL A 1 53 ? 10.476 -2.007 -6.258 1.00 64.50 53 VAL A N 6
ATOM 10128 C CA . VAL A 1 53 ? 10.133 -1.099 -5.160 1.00 44.34 53 VAL A CA 6
ATOM 10129 C C . VAL A 1 53 ? 9.464 -1.935 -4.065 1.00 64.03 53 VAL A C 6
ATOM 10130 O O . VAL A 1 53 ? 8.319 -2.364 -4.235 1.00 22.25 53 VAL A O 6
ATOM 10143 N N . GLU A 1 54 ? 10.178 -2.190 -2.957 1.00 71.12 54 GLU A N 6
ATOM 10144 C CA . GLU A 1 54 ? 9.629 -2.949 -1.832 1.00 71.41 54 GLU A CA 6
ATOM 10145 C C . GLU A 1 54 ? 8.920 -1.969 -0.893 1.00 2.23 54 GLU A C 6
ATOM 10146 O O . GLU A 1 54 ? 9.548 -1.066 -0.309 1.00 14.12 54 GLU A O 6
ATOM 10158 N N . LEU A 1 55 ? 7.612 -2.141 -0.798 1.00 62.00 55 LEU A N 6
ATOM 10159 C CA . LEU A 1 55 ? 6.740 -1.349 0.056 1.00 2.25 55 LEU A CA 6
ATOM 10160 C C . LEU A 1 55 ? 6.562 -2.070 1.396 1.00 60.33 55 LEU A C 6
ATOM 10161 O O . LEU A 1 55 ? 6.231 -3.259 1.439 1.00 21.22 55 LEU A O 6
ATOM 10177 N N . ARG A 1 56 ? 6.789 -1.338 2.486 1.00 33.54 56 ARG A N 6
ATOM 10178 C CA . ARG A 1 56 ? 6.619 -1.846 3.850 1.00 2.32 56 ARG A CA 6
ATOM 10179 C C . ARG A 1 56 ? 5.426 -1.135 4.493 1.00 20.23 56 ARG A C 6
ATOM 10180 O O . ARG A 1 56 ? 5.527 0.039 4.849 1.00 24.44 56 ARG A O 6
ATOM 10201 N N . ILE A 1 57 ? 4.289 -1.833 4.577 1.00 31.31 57 ILE A N 6
ATOM 10202 C CA . ILE A 1 57 ? 3.085 -1.339 5.256 1.00 23.25 57 ILE A CA 6
ATOM 10203 C C . ILE A 1 57 ? 2.978 -2.025 6.626 1.00 40.02 57 ILE A C 6
ATOM 10204 O O . ILE A 1 57 ? 3.009 -3.249 6.712 1.00 22.14 57 ILE A O 6
ATOM 10220 N N . LYS A 1 58 ? 2.848 -1.231 7.679 1.00 35.13 58 LYS A N 6
ATOM 10221 C CA . LYS A 1 58 ? 2.655 -1.720 9.042 1.00 54.23 58 LYS A CA 6
ATOM 10222 C C . LYS A 1 58 ? 1.372 -1.078 9.581 1.00 31.52 58 LYS A C 6
ATOM 10223 O O . LYS A 1 58 ? 1.366 0.113 9.873 1.00 32.23 58 LYS A O 6
ATOM 10242 N N . VAL A 1 59 ? 0.277 -1.851 9.646 1.00 54.33 59 VAL A N 6
ATOM 10243 C CA . VAL A 1 59 ? -1.035 -1.350 10.103 1.00 2.04 59 VAL A CA 6
ATOM 10244 C C . VAL A 1 59 ? -1.289 -1.800 11.548 1.00 54.02 59 VAL A C 6
ATOM 10245 O O . VAL A 1 59 ? -1.325 -3.002 11.835 1.00 30.24 59 VAL A O 6
ATOM 10258 N N . LYS A 1 60 ? -1.461 -0.821 12.442 1.00 23.13 60 LYS A N 6
ATOM 10259 C CA . LYS A 1 60 ? -1.878 -1.056 13.824 1.00 23.41 60 LYS A CA 6
ATOM 10260 C C . LYS A 1 60 ? -3.401 -0.821 13.897 1.00 40.42 60 LYS A C 6
ATOM 10261 O O . LYS A 1 60 ? -3.864 0.313 13.710 1.00 2.21 60 LYS A O 6
ATOM 10280 N N . ALA A 1 61 ? -4.160 -1.897 14.116 1.00 15.21 61 ALA A N 6
ATOM 10281 C CA . ALA A 1 61 ? -5.635 -1.867 14.202 1.00 43.53 61 ALA A CA 6
ATOM 10282 C C . ALA A 1 61 ? -6.092 -2.890 15.247 1.00 15.31 61 ALA A C 6
ATOM 10283 O O . ALA A 1 61 ? -5.338 -3.815 15.570 1.00 72.31 61 ALA A O 6
ATOM 10290 N N . ASP A 1 62 ? -7.329 -2.722 15.762 1.00 14.53 62 ASP A N 6
ATOM 10291 C CA . ASP A 1 62 ? -7.845 -3.510 16.898 1.00 11.43 62 ASP A CA 6
ATOM 10292 C C . ASP A 1 62 ? -7.781 -5.025 16.631 1.00 33.04 62 ASP A C 6
ATOM 10293 O O . ASP A 1 62 ? -7.082 -5.755 17.346 1.00 14.04 62 ASP A O 6
ATOM 10302 N N . THR A 1 63 ? -8.485 -5.492 15.586 1.00 62.33 63 THR A N 6
ATOM 10303 C CA . THR A 1 63 ? -8.466 -6.912 15.179 1.00 61.23 63 THR A CA 6
ATOM 10304 C C . THR A 1 63 ? -7.829 -7.069 13.788 1.00 20.23 63 THR A C 6
ATOM 10305 O O . THR A 1 63 ? -7.704 -6.082 13.030 1.00 13.22 63 THR A O 6
ATOM 10316 N N . GLU A 1 64 ? -7.432 -8.322 13.453 1.00 51.41 64 GLU A N 6
ATOM 10317 C CA . GLU A 1 64 ? -6.799 -8.645 12.163 1.00 31.13 64 GLU A CA 6
ATOM 10318 C C . GLU A 1 64 ? -7.749 -8.388 10.988 1.00 54.15 64 GLU A C 6
ATOM 10319 O O . GLU A 1 64 ? -7.289 -8.106 9.885 1.00 75.20 64 GLU A O 6
ATOM 10331 N N . GLU A 1 65 ? -9.069 -8.480 11.253 1.00 62.43 65 GLU A N 6
ATOM 10332 C CA . GLU A 1 65 ? -10.119 -8.127 10.288 1.00 11.42 65 GLU A CA 6
ATOM 10333 C C . GLU A 1 65 ? -9.875 -6.715 9.733 1.00 13.42 65 GLU A C 6
ATOM 10334 O O . GLU A 1 65 ? -9.657 -6.538 8.535 1.00 34.10 65 GLU A O 6
ATOM 10346 N N . LYS A 1 66 ? -9.789 -5.753 10.664 1.00 31.01 66 LYS A N 6
ATOM 10347 C CA . LYS A 1 66 ? -9.708 -4.320 10.356 1.00 4.22 66 LYS A CA 6
ATOM 10348 C C . LYS A 1 66 ? -8.376 -4.012 9.677 1.00 5.35 66 LYS A C 6
ATOM 10349 O O . LYS A 1 66 ? -8.336 -3.314 8.666 1.00 1.14 66 LYS A O 6
ATOM 10368 N N . ALA A 1 67 ? -7.303 -4.587 10.248 1.00 54.50 67 ALA A N 6
ATOM 10369 C CA . ALA A 1 67 ? -5.927 -4.392 9.781 1.00 63.23 67 ALA A CA 6
ATOM 10370 C C . ALA A 1 67 ? -5.743 -4.839 8.320 1.00 4.32 67 ALA A C 6
ATOM 10371 O O . ALA A 1 67 ? -5.286 -4.058 7.482 1.00 51.21 67 ALA A O 6
ATOM 10378 N N . LYS A 1 68 ? -6.144 -6.092 8.028 1.00 25.43 68 LYS A N 6
ATOM 10379 C CA . LYS A 1 68 ? -6.012 -6.684 6.683 1.00 75.04 68 LYS A CA 6
ATOM 10380 C C . LYS A 1 68 ? -6.971 -6.021 5.665 1.00 32.22 68 LYS A C 6
ATOM 10381 O O . LYS A 1 68 ? -6.695 -6.033 4.458 1.00 4.23 68 LYS A O 6
ATOM 10400 N N . SER A 1 69 ? -8.091 -5.443 6.162 1.00 61.03 69 SER A N 6
ATOM 10401 C CA . SER A 1 69 ? -9.036 -4.687 5.319 1.00 54.05 69 SER A CA 6
ATOM 10402 C C . SER A 1 69 ? -8.399 -3.377 4.832 1.00 43.33 69 SER A C 6
ATOM 10403 O O . SER A 1 69 ? -8.513 -3.033 3.664 1.00 23.34 69 SER A O 6
ATOM 10411 N N . ILE A 1 70 ? -7.703 -2.676 5.747 1.00 63.53 70 ILE A N 6
ATOM 10412 C CA . ILE A 1 70 ? -6.974 -1.430 5.431 1.00 4.23 70 ILE A CA 6
ATOM 10413 C C . ILE A 1 70 ? -5.866 -1.701 4.391 1.00 61.20 70 ILE A C 6
ATOM 10414 O O . ILE A 1 70 ? -5.677 -0.914 3.462 1.00 42.03 70 ILE A O 6
ATOM 10430 N N . ILE A 1 71 ? -5.179 -2.852 4.553 1.00 31.33 71 ILE A N 6
ATOM 10431 C CA . ILE A 1 71 ? -4.177 -3.340 3.591 1.00 25.14 71 ILE A CA 6
ATOM 10432 C C . ILE A 1 71 ? -4.815 -3.536 2.202 1.00 54.01 71 ILE A C 6
ATOM 10433 O O . ILE A 1 71 ? -4.252 -3.097 1.202 1.00 34.44 71 ILE A O 6
ATOM 10449 N N . LYS A 1 72 ? -6.020 -4.146 2.175 1.00 40.53 72 LYS A N 6
ATOM 10450 C CA . LYS A 1 72 ? -6.767 -4.374 0.928 1.00 31.12 72 LYS A CA 6
ATOM 10451 C C . LYS A 1 72 ? -7.202 -3.045 0.280 1.00 42.51 72 LYS A C 6
ATOM 10452 O O . LYS A 1 72 ? -7.181 -2.922 -0.941 1.00 34.00 72 LYS A O 6
ATOM 10471 N N . LEU A 1 73 ? -7.564 -2.051 1.113 1.00 54.22 73 LEU A N 6
ATOM 10472 C CA . LEU A 1 73 ? -7.911 -0.693 0.646 1.00 3.40 73 LEU A CA 6
ATOM 10473 C C . LEU A 1 73 ? -6.691 -0.035 -0.041 1.00 71.21 73 LEU A C 6
ATOM 10474 O O . LEU A 1 73 ? -6.834 0.585 -1.099 1.00 33.03 73 LEU A O 6
ATOM 10490 N N . ILE A 1 74 ? -5.493 -0.228 0.553 1.00 70.13 74 ILE A N 6
ATOM 10491 C CA . ILE A 1 74 ? -4.218 0.230 -0.031 1.00 24.54 74 ILE A CA 6
ATOM 10492 C C . ILE A 1 74 ? -3.955 -0.495 -1.371 1.00 0.41 74 ILE A C 6
ATOM 10493 O O . ILE A 1 74 ? -3.595 0.147 -2.349 1.00 33.02 74 ILE A O 6
ATOM 10509 N N . GLU A 1 75 ? -4.204 -1.826 -1.398 1.00 54.22 75 GLU A N 6
ATOM 10510 C CA . GLU A 1 75 ? -4.002 -2.680 -2.593 1.00 73.32 75 GLU A CA 6
ATOM 10511 C C . GLU A 1 75 ? -4.856 -2.202 -3.778 1.00 21.14 75 GLU A C 6
ATOM 10512 O O . GLU A 1 75 ? -4.343 -2.053 -4.889 1.00 12.34 75 GLU A O 6
ATOM 10524 N N . GLU A 1 76 ? -6.153 -1.939 -3.512 1.00 33.44 76 GLU A N 6
ATOM 10525 C CA . GLU A 1 76 ? -7.100 -1.460 -4.533 1.00 14.42 76 GLU A CA 6
ATOM 10526 C C . GLU A 1 76 ? -6.586 -0.168 -5.177 1.00 25.42 76 GLU A C 6
ATOM 10527 O O . GLU A 1 76 ? -6.453 -0.079 -6.401 1.00 44.31 76 GLU A O 6
ATOM 10539 N N . ARG A 1 77 ? -6.238 0.789 -4.309 1.00 22.02 77 ARG A N 6
ATOM 10540 C CA . ARG A 1 77 ? -5.820 2.132 -4.697 1.00 13.02 77 ARG A CA 6
ATOM 10541 C C . ARG A 1 77 ? -4.487 2.111 -5.485 1.00 24.10 77 ARG A C 6
ATOM 10542 O O . ARG A 1 77 ? -4.450 2.539 -6.648 1.00 11.32 77 ARG A O 6
ATOM 10563 N N . ILE A 1 78 ? -3.405 1.591 -4.841 1.00 71.12 78 ILE A N 6
ATOM 10564 C CA . ILE A 1 78 ? -2.036 1.658 -5.402 1.00 24.31 78 ILE A CA 6
ATOM 10565 C C . ILE A 1 78 ? -1.922 0.848 -6.702 1.00 71.21 78 ILE A C 6
ATOM 10566 O O . ILE A 1 78 ? -1.356 1.339 -7.675 1.00 73.33 78 ILE A O 6
ATOM 10582 N N . GLU A 1 79 ? -2.509 -0.370 -6.720 1.00 65.12 79 GLU A N 6
ATOM 10583 C CA . GLU A 1 79 ? -2.398 -1.287 -7.864 1.00 65.22 79 GLU A CA 6
ATOM 10584 C C . GLU A 1 79 ? -3.200 -0.752 -9.048 1.00 23.23 79 GLU A C 6
ATOM 10585 O O . GLU A 1 79 ? -2.743 -0.864 -10.183 1.00 32.41 79 GLU A O 6
ATOM 10597 N N . GLU A 1 80 ? -4.390 -0.149 -8.772 1.00 50.14 80 GLU A N 6
ATOM 10598 C CA . GLU A 1 80 ? -5.194 0.510 -9.814 1.00 32.13 80 GLU A CA 6
ATOM 10599 C C . GLU A 1 80 ? -4.358 1.582 -10.521 1.00 23.22 80 GLU A C 6
ATOM 10600 O O . GLU A 1 80 ? -4.117 1.495 -11.733 1.00 65.30 80 GLU A O 6
ATOM 10612 N N . GLU A 1 81 ? -3.843 2.531 -9.711 1.00 70.13 81 GLU A N 6
ATOM 10613 C CA . GLU A 1 81 ? -3.079 3.681 -10.200 1.00 41.14 81 GLU A CA 6
ATOM 10614 C C . GLU A 1 81 ? -1.841 3.251 -10.990 1.00 33.30 81 GLU A C 6
ATOM 10615 O O . GLU A 1 81 ? -1.593 3.771 -12.075 1.00 33.43 81 GLU A O 6
ATOM 10627 N N . LEU A 1 82 ? -1.106 2.272 -10.455 1.00 11.24 82 LEU A N 6
ATOM 10628 C CA . LEU A 1 82 ? 0.081 1.701 -11.111 1.00 65.41 82 LEU A CA 6
ATOM 10629 C C . LEU A 1 82 ? -0.281 1.118 -12.484 1.00 42.23 82 LEU A C 6
ATOM 10630 O O . LEU A 1 82 ? 0.342 1.453 -13.486 1.00 4.42 82 LEU A O 6
ATOM 10646 N N . ARG A 1 83 ? -1.363 0.320 -12.508 1.00 11.54 83 ARG A N 6
ATOM 10647 C CA . ARG A 1 83 ? -1.772 -0.457 -13.690 1.00 42.31 83 ARG A CA 6
ATOM 10648 C C . ARG A 1 83 ? -2.241 0.467 -14.845 1.00 30.11 83 ARG A C 6
ATOM 10649 O O . ARG A 1 83 ? -2.096 0.114 -16.019 1.00 1.15 83 ARG A O 6
ATOM 10670 N N . LYS A 1 84 ? -2.788 1.651 -14.470 1.00 11.53 84 LYS A N 6
ATOM 10671 C CA . LYS A 1 84 ? -3.328 2.665 -15.414 1.00 72.04 84 LYS A CA 6
ATOM 10672 C C . LYS A 1 84 ? -2.295 3.119 -16.467 1.00 33.53 84 LYS A C 6
ATOM 10673 O O . LYS A 1 84 ? -2.625 3.231 -17.650 1.00 53.04 84 LYS A O 6
ATOM 10692 N N . ARG A 1 85 ? -1.052 3.374 -16.023 1.00 62.30 85 ARG A N 6
ATOM 10693 C CA . ARG A 1 85 ? 0.022 3.905 -16.899 1.00 42.33 85 ARG A CA 6
ATOM 10694 C C . ARG A 1 85 ? 1.169 2.897 -17.058 1.00 34.05 85 ARG A C 6
ATOM 10695 O O . ARG A 1 85 ? 1.894 2.939 -18.057 1.00 52.43 85 ARG A O 6
ATOM 10716 N N . ASP A 1 86 ? 1.331 1.999 -16.078 1.00 50.32 86 ASP A N 6
ATOM 10717 C CA . ASP A 1 86 ? 2.444 1.028 -16.052 1.00 33.35 86 ASP A CA 6
ATOM 10718 C C . ASP A 1 86 ? 1.842 -0.391 -15.988 1.00 64.21 86 ASP A C 6
ATOM 10719 O O . ASP A 1 86 ? 1.522 -0.883 -14.898 1.00 31.41 86 ASP A O 6
ATOM 10728 N N . PRO A 1 87 ? 1.637 -1.066 -17.169 1.00 14.22 87 PRO A N 6
ATOM 10729 C CA . PRO A 1 87 ? 1.068 -2.443 -17.217 1.00 40.53 87 PRO A CA 6
ATOM 10730 C C . PRO A 1 87 ? 2.036 -3.512 -16.650 1.00 33.23 87 PRO A C 6
ATOM 10731 O O . PRO A 1 87 ? 1.626 -4.633 -16.326 1.00 25.50 87 PRO A O 6
ATOM 10742 N N . ASN A 1 88 ? 3.322 -3.133 -16.537 1.00 34.51 88 ASN A N 6
ATOM 10743 C CA . ASN A 1 88 ? 4.390 -4.012 -16.041 1.00 51.43 88 ASN A CA 6
ATOM 10744 C C . ASN A 1 88 ? 4.446 -4.011 -14.509 1.00 1.54 88 ASN A C 6
ATOM 10745 O O . ASN A 1 88 ? 5.177 -4.817 -13.934 1.00 15.22 88 ASN A O 6
ATOM 10756 N N . ALA A 1 89 ? 3.678 -3.103 -13.864 1.00 74.33 89 ALA A N 6
ATOM 10757 C CA . ALA A 1 89 ? 3.635 -2.978 -12.406 1.00 43.42 89 ALA A CA 6
ATOM 10758 C C . ALA A 1 89 ? 2.948 -4.195 -11.766 1.00 1.10 89 ALA A C 6
ATOM 10759 O O . ALA A 1 89 ? 1.746 -4.185 -11.477 1.00 74.14 89 ALA A O 6
ATOM 10766 N N . THR A 1 90 ? 3.741 -5.261 -11.610 1.00 35.20 90 THR A N 6
ATOM 10767 C CA . THR A 1 90 ? 3.327 -6.524 -11.022 1.00 61.22 90 THR A CA 6
ATOM 10768 C C . THR A 1 90 ? 3.654 -6.507 -9.528 1.00 11.33 90 THR A C 6
ATOM 10769 O O . THR A 1 90 ? 4.826 -6.481 -9.137 1.00 42.13 90 THR A O 6
ATOM 10780 N N . ILE A 1 91 ? 2.613 -6.478 -8.705 1.00 34.31 91 ILE A N 6
ATOM 10781 C CA . ILE A 1 91 ? 2.756 -6.405 -7.247 1.00 22.33 91 ILE A CA 6
ATOM 10782 C C . ILE A 1 91 ? 2.682 -7.823 -6.661 1.00 43.44 91 ILE A C 6
ATOM 10783 O O . ILE A 1 91 ? 1.874 -8.652 -7.110 1.00 1.32 91 ILE A O 6
ATOM 10799 N N . THR A 1 92 ? 3.563 -8.119 -5.711 1.00 41.52 92 THR A N 6
ATOM 10800 C CA . THR A 1 92 ? 3.537 -9.378 -4.961 1.00 4.12 92 THR A CA 6
ATOM 10801 C C . THR A 1 92 ? 3.360 -9.034 -3.482 1.00 31.23 92 THR A C 6
ATOM 10802 O O . THR A 1 92 ? 4.305 -8.595 -2.829 1.00 35.30 92 THR A O 6
ATOM 10813 N N . ARG A 1 93 ? 2.146 -9.225 -2.964 1.00 50.52 93 ARG A N 6
ATOM 10814 C CA . ARG A 1 93 ? 1.804 -8.850 -1.591 1.00 14.24 93 ARG A CA 6
ATOM 10815 C C . ARG A 1 93 ? 1.866 -10.115 -0.725 1.00 31.43 93 ARG A C 6
ATOM 10816 O O . ARG A 1 93 ? 0.987 -10.975 -0.811 1.00 11.24 93 ARG A O 6
ATOM 10837 N N . THR A 1 94 ? 2.944 -10.238 0.058 1.00 3.03 94 THR A N 6
ATOM 10838 C CA . THR A 1 94 ? 3.121 -11.304 1.046 1.00 33.25 94 THR A CA 6
ATOM 10839 C C . THR A 1 94 ? 3.043 -10.680 2.451 1.00 34.05 94 THR A C 6
ATOM 10840 O O . THR A 1 94 ? 3.656 -9.633 2.686 1.00 64.23 94 THR A O 6
ATOM 10851 N N . VAL A 1 95 ? 2.308 -11.319 3.377 1.00 11.23 95 VAL A N 6
ATOM 10852 C CA . VAL A 1 95 ? 2.188 -10.819 4.747 1.00 10.12 95 VAL A CA 6
ATOM 10853 C C . VAL A 1 95 ? 3.523 -11.080 5.485 1.00 11.30 95 VAL A C 6
ATOM 10854 O O . VAL A 1 95 ? 4.034 -12.203 5.508 1.00 60.41 95 VAL A O 6
ATOM 10867 N N . ARG A 1 96 ? 4.111 -10.007 6.027 1.00 53.52 96 ARG A N 6
ATOM 10868 C CA . ARG A 1 96 ? 5.470 -10.031 6.599 1.00 45.10 96 ARG A CA 6
ATOM 10869 C C . ARG A 1 96 ? 5.432 -10.567 8.044 1.00 43.01 96 ARG A C 6
ATOM 10870 O O . ARG A 1 96 ? 6.421 -11.107 8.547 1.00 14.54 96 ARG A O 6
ATOM 10891 N N . THR A 1 97 ? 4.270 -10.412 8.697 1.00 70.21 97 THR A N 6
ATOM 10892 C CA . THR A 1 97 ? 4.019 -10.904 10.057 1.00 14.04 97 THR A CA 6
ATOM 10893 C C . THR A 1 97 ? 3.103 -12.140 10.024 1.00 52.15 97 THR A C 6
ATOM 10894 O O . THR A 1 97 ? 2.156 -12.202 9.231 1.00 21.43 97 THR A O 6
ATOM 10905 N N . GLU A 1 98 ? 3.400 -13.124 10.892 1.00 53.30 98 GLU A N 6
ATOM 10906 C CA . GLU A 1 98 ? 2.480 -14.223 11.191 1.00 4.44 98 GLU A CA 6
ATOM 10907 C C . GLU A 1 98 ? 1.484 -13.676 12.222 1.00 11.43 98 GLU A C 6
ATOM 10908 O O . GLU A 1 98 ? 1.847 -13.462 13.389 1.00 60.12 98 GLU A O 6
ATOM 10920 N N . VAL A 1 99 ? 0.254 -13.409 11.766 1.00 73.51 99 VAL A N 6
ATOM 10921 C CA . VAL A 1 99 ? -0.729 -12.600 12.508 1.00 64.12 99 VAL A CA 6
ATOM 10922 C C . VAL A 1 99 ? -1.239 -13.346 13.750 1.00 33.34 99 VAL A C 6
ATOM 10923 O O . VAL A 1 99 ? -1.606 -14.518 13.660 1.00 21.42 99 VAL A O 6
ATOM 10936 N N . GLY A 1 100 ? -1.244 -12.645 14.902 1.00 11.12 100 GLY A N 6
ATOM 10937 C CA . GLY A 1 100 ? -1.772 -13.192 16.149 1.00 54.33 100 GLY A CA 6
ATOM 10938 C C . GLY A 1 100 ? -0.715 -13.904 16.966 1.00 65.41 100 GLY A C 6
ATOM 10939 O O . GLY A 1 100 ? -0.370 -15.061 16.689 1.00 1.44 100 GLY A O 6
ATOM 10943 N N . SER A 1 101 ? -0.178 -13.197 17.961 1.00 75.03 101 SER A N 6
ATOM 10944 C CA . SER A 1 101 ? 0.752 -13.766 18.938 1.00 22.33 101 SER A CA 6
ATOM 10945 C C . SER A 1 101 ? -0.057 -14.437 20.069 1.00 12.21 101 SER A C 6
ATOM 10946 O O . SER A 1 101 ? -0.557 -13.756 20.972 1.00 4.14 101 SER A O 6
ATOM 10954 N N . SER A 1 102 ? -0.233 -15.775 19.958 1.00 24.21 102 SER A N 6
ATOM 10955 C CA . SER A 1 102 ? -1.041 -16.583 20.893 1.00 31.32 102 SER A CA 6
ATOM 10956 C C . SER A 1 102 ? -0.415 -16.603 22.313 1.00 1.24 102 SER A C 6
ATOM 10957 O O . SER A 1 102 ? 0.349 -17.510 22.664 1.00 72.54 102 SER A O 6
ATOM 10965 N N . TRP A 1 103 ? -0.728 -15.571 23.105 1.00 75.43 103 TRP A N 6
ATOM 10966 C CA . TRP A 1 103 ? -0.150 -15.374 24.443 1.00 51.23 103 TRP A CA 6
ATOM 10967 C C . TRP A 1 103 ? -1.228 -14.800 25.379 1.00 64.31 103 TRP A C 6
ATOM 10968 O O . TRP A 1 103 ? -1.551 -13.604 25.329 1.00 51.12 103 TRP A O 6
ATOM 10989 N N . SER A 1 104 ? -1.828 -15.689 26.180 1.00 73.33 104 SER A N 6
ATOM 10990 C CA . SER A 1 104 ? -2.877 -15.343 27.151 1.00 41.02 104 SER A CA 6
ATOM 10991 C C . SER A 1 104 ? -2.257 -15.112 28.539 1.00 43.33 104 SER A C 6
ATOM 10992 O O . SER A 1 104 ? -1.442 -15.917 28.989 1.00 11.31 104 SER A O 6
ATOM 11000 N N . LEU A 1 105 ? -2.635 -13.998 29.207 1.00 71.23 105 LEU A N 6
ATOM 11001 C CA . LEU A 1 105 ? -2.092 -13.624 30.534 1.00 15.31 105 LEU A CA 6
ATOM 11002 C C . LEU A 1 105 ? -3.242 -13.372 31.521 1.00 31.24 105 LEU A C 6
ATOM 11003 O O . LEU A 1 105 ? -4.171 -12.624 31.203 1.00 72.14 105 LEU A O 6
ATOM 11019 N N . GLU A 1 106 ? -3.170 -13.996 32.711 1.00 35.22 106 GLU A N 6
ATOM 11020 C CA . GLU A 1 106 ? -4.094 -13.727 33.829 1.00 22.31 106 GLU A CA 6
ATOM 11021 C C . GLU A 1 106 ? -3.475 -14.217 35.155 1.00 65.45 106 GLU A C 6
ATOM 11022 O O . GLU A 1 106 ? -3.091 -15.394 35.271 1.00 61.34 106 GLU A O 6
ATOM 11034 N N . HIS A 1 107 ? -3.365 -13.298 36.138 1.00 21.52 107 HIS A N 6
ATOM 11035 C CA . HIS A 1 107 ? -2.844 -13.606 37.479 1.00 73.41 107 HIS A CA 6
ATOM 11036 C C . HIS A 1 107 ? -3.110 -12.422 38.427 1.00 24.45 107 HIS A C 6
ATOM 11037 O O . HIS A 1 107 ? -2.320 -11.473 38.483 1.00 43.04 107 HIS A O 6
ATOM 11052 N N . HIS A 1 108 ? -4.253 -12.476 39.135 1.00 62.34 108 HIS A N 6
ATOM 11053 C CA . HIS A 1 108 ? -4.653 -11.457 40.124 1.00 70.34 108 HIS A CA 6
ATOM 11054 C C . HIS A 1 108 ? -5.680 -12.065 41.105 1.00 54.33 108 HIS A C 6
ATOM 11055 O O . HIS A 1 108 ? -6.872 -11.731 41.079 1.00 12.21 108 HIS A O 6
ATOM 11070 N N . HIS A 1 109 ? -5.222 -13.012 41.937 1.00 21.33 109 HIS A N 6
ATOM 11071 C CA . HIS A 1 109 ? -6.071 -13.637 42.967 1.00 3.53 109 HIS A CA 6
ATOM 11072 C C . HIS A 1 109 ? -5.888 -12.911 44.312 1.00 53.52 109 HIS A C 6
ATOM 11073 O O . HIS A 1 109 ? -4.871 -13.093 44.992 1.00 53.53 109 HIS A O 6
ATOM 11088 N N . HIS A 1 110 ? -6.875 -12.071 44.668 1.00 21.35 110 HIS A N 6
ATOM 11089 C CA . HIS A 1 110 ? -6.903 -11.364 45.956 1.00 30.24 110 HIS A CA 6
ATOM 11090 C C . HIS A 1 110 ? -8.354 -10.970 46.294 1.00 35.41 110 HIS A C 6
ATOM 11091 O O . HIS A 1 110 ? -8.784 -9.827 46.068 1.00 43.24 110 HIS A O 6
ATOM 11106 N N . HIS A 1 111 ? -9.124 -11.955 46.781 1.00 24.33 111 HIS A N 6
ATOM 11107 C CA . HIS A 1 111 ? -10.494 -11.748 47.278 1.00 50.11 111 HIS A CA 6
ATOM 11108 C C . HIS A 1 111 ? -10.584 -12.307 48.703 1.00 73.11 111 HIS A C 6
ATOM 11109 O O . HIS A 1 111 ? -10.681 -13.522 48.893 1.00 41.12 111 HIS A O 6
ATOM 11124 N N . HIS A 1 112 ? -10.505 -11.407 49.693 1.00 31.44 112 HIS A N 6
ATOM 11125 C CA . HIS A 1 112 ? -10.623 -11.749 51.116 1.00 13.14 112 HIS A CA 6
ATOM 11126 C C . HIS A 1 112 ? -11.034 -10.470 51.894 1.00 52.30 112 HIS A C 6
ATOM 11127 O O . HIS A 1 112 ? -10.171 -9.789 52.482 1.00 70.24 112 HIS A O 6
ATOM 11143 N N . MET A 1 1 ? -5.175 -3.909 20.848 1.00 74.13 1 MET A N 7
ATOM 11144 C CA . MET A 1 1 ? -4.992 -3.899 19.384 1.00 72.04 1 MET A CA 7
ATOM 11145 C C . MET A 1 1 ? -3.783 -4.741 18.964 1.00 73.42 1 MET A C 7
ATOM 11146 O O . MET A 1 1 ? -2.810 -4.887 19.721 1.00 31.24 1 MET A O 7
ATOM 11162 N N . LEU A 1 2 ? -3.872 -5.292 17.747 1.00 1.44 2 LEU A N 7
ATOM 11163 C CA . LEU A 1 2 ? -2.805 -6.082 17.116 1.00 34.24 2 LEU A CA 7
ATOM 11164 C C . LEU A 1 2 ? -2.185 -5.284 15.956 1.00 1.53 2 LEU A C 7
ATOM 11165 O O . LEU A 1 2 ? -2.802 -4.340 15.440 1.00 62.31 2 LEU A O 7
ATOM 11181 N N . THR A 1 3 ? -0.959 -5.642 15.570 1.00 61.53 3 THR A N 7
ATOM 11182 C CA . THR A 1 3 ? -0.266 -5.010 14.449 1.00 74.21 3 THR A CA 7
ATOM 11183 C C . THR A 1 3 ? 0.076 -6.070 13.389 1.00 53.34 3 THR A C 7
ATOM 11184 O O . THR A 1 3 ? 0.783 -7.047 13.674 1.00 2.50 3 THR A O 7
ATOM 11195 N N . VAL A 1 4 ? -0.455 -5.875 12.177 1.00 40.03 4 VAL A N 7
ATOM 11196 C CA . VAL A 1 4 ? -0.158 -6.714 11.018 1.00 42.14 4 VAL A CA 7
ATOM 11197 C C . VAL A 1 4 ? 0.901 -6.004 10.151 1.00 53.31 4 VAL A C 7
ATOM 11198 O O . VAL A 1 4 ? 0.677 -4.909 9.616 1.00 34.13 4 VAL A O 7
ATOM 11211 N N . GLU A 1 5 ? 2.084 -6.609 10.076 1.00 55.40 5 GLU A N 7
ATOM 11212 C CA . GLU A 1 5 ? 3.199 -6.103 9.266 1.00 23.45 5 GLU A CA 7
ATOM 11213 C C . GLU A 1 5 ? 3.325 -6.959 8.005 1.00 63.12 5 GLU A C 7
ATOM 11214 O O . GLU A 1 5 ? 3.185 -8.184 8.065 1.00 74.32 5 GLU A O 7
ATOM 11226 N N . VAL A 1 6 ? 3.558 -6.301 6.865 1.00 61.25 6 VAL A N 7
ATOM 11227 C CA . VAL A 1 6 ? 3.624 -6.953 5.551 1.00 73.14 6 VAL A CA 7
ATOM 11228 C C . VAL A 1 6 ? 4.576 -6.174 4.616 1.00 34.32 6 VAL A C 7
ATOM 11229 O O . VAL A 1 6 ? 4.671 -4.945 4.685 1.00 2.40 6 VAL A O 7
ATOM 11242 N N . GLU A 1 7 ? 5.297 -6.907 3.767 1.00 0.34 7 GLU A N 7
ATOM 11243 C CA . GLU A 1 7 ? 6.218 -6.344 2.773 1.00 75.24 7 GLU A CA 7
ATOM 11244 C C . GLU A 1 7 ? 5.643 -6.637 1.378 1.00 21.13 7 GLU A C 7
ATOM 11245 O O . GLU A 1 7 ? 5.550 -7.800 0.970 1.00 41.10 7 GLU A O 7
ATOM 11257 N N . VAL A 1 8 ? 5.224 -5.576 0.680 1.00 72.12 8 VAL A N 7
ATOM 11258 C CA . VAL A 1 8 ? 4.629 -5.659 -0.665 1.00 61.00 8 VAL A CA 7
ATOM 11259 C C . VAL A 1 8 ? 5.650 -5.106 -1.683 1.00 14.05 8 VAL A C 7
ATOM 11260 O O . VAL A 1 8 ? 5.852 -3.892 -1.768 1.00 23.44 8 VAL A O 7
ATOM 11273 N N . LYS A 1 9 ? 6.286 -5.996 -2.450 1.00 74.22 9 LYS A N 7
ATOM 11274 C CA . LYS A 1 9 ? 7.278 -5.609 -3.465 1.00 24.22 9 LYS A CA 7
ATOM 11275 C C . LYS A 1 9 ? 6.588 -5.434 -4.821 1.00 15.31 9 LYS A C 7
ATOM 11276 O O . LYS A 1 9 ? 6.132 -6.405 -5.430 1.00 71.24 9 LYS A O 7
ATOM 11295 N N . ILE A 1 10 ? 6.528 -4.188 -5.289 1.00 22.11 10 ILE A N 7
ATOM 11296 C CA . ILE A 1 10 ? 5.811 -3.820 -6.506 1.00 73.34 10 ILE A CA 7
ATOM 11297 C C . ILE A 1 10 ? 6.807 -3.722 -7.675 1.00 5.23 10 ILE A C 7
ATOM 11298 O O . ILE A 1 10 ? 7.653 -2.813 -7.710 1.00 23.24 10 ILE A O 7
ATOM 11314 N N . THR A 1 11 ? 6.729 -4.685 -8.600 1.00 52.45 11 THR A N 7
ATOM 11315 C CA . THR A 1 11 ? 7.502 -4.660 -9.841 1.00 54.43 11 THR A CA 7
ATOM 11316 C C . THR A 1 11 ? 6.674 -3.951 -10.936 1.00 44.44 11 THR A C 7
ATOM 11317 O O . THR A 1 11 ? 5.516 -4.295 -11.185 1.00 12.03 11 THR A O 7
ATOM 11328 N N . ALA A 1 12 ? 7.266 -2.915 -11.527 1.00 64.15 12 ALA A N 7
ATOM 11329 C CA . ALA A 1 12 ? 6.662 -2.124 -12.611 1.00 74.45 12 ALA A CA 7
ATOM 11330 C C . ALA A 1 12 ? 7.728 -1.846 -13.675 1.00 21.32 12 ALA A C 7
ATOM 11331 O O . ALA A 1 12 ? 8.913 -2.116 -13.444 1.00 21.44 12 ALA A O 7
ATOM 11338 N N . ASP A 1 13 ? 7.312 -1.296 -14.827 1.00 14.31 13 ASP A N 7
ATOM 11339 C CA . ASP A 1 13 ? 8.232 -1.009 -15.948 1.00 5.34 13 ASP A CA 7
ATOM 11340 C C . ASP A 1 13 ? 9.163 0.157 -15.576 1.00 1.22 13 ASP A C 7
ATOM 11341 O O . ASP A 1 13 ? 10.376 0.099 -15.809 1.00 70.53 13 ASP A O 7
ATOM 11350 N N . ASP A 1 14 ? 8.572 1.197 -14.971 1.00 33.21 14 ASP A N 7
ATOM 11351 C CA . ASP A 1 14 ? 9.280 2.419 -14.556 1.00 50.14 14 ASP A CA 7
ATOM 11352 C C . ASP A 1 14 ? 9.142 2.574 -13.029 1.00 31.20 14 ASP A C 7
ATOM 11353 O O . ASP A 1 14 ? 8.114 3.046 -12.544 1.00 21.42 14 ASP A O 7
ATOM 11362 N N . GLU A 1 15 ? 10.175 2.130 -12.289 1.00 24.31 15 GLU A N 7
ATOM 11363 C CA . GLU A 1 15 ? 10.199 2.147 -10.803 1.00 52.40 15 GLU A CA 7
ATOM 11364 C C . GLU A 1 15 ? 10.251 3.578 -10.216 1.00 3.23 15 GLU A C 7
ATOM 11365 O O . GLU A 1 15 ? 9.766 3.807 -9.098 1.00 24.50 15 GLU A O 7
ATOM 11377 N N . ASN A 1 16 ? 10.861 4.522 -10.973 1.00 60.43 16 ASN A N 7
ATOM 11378 C CA . ASN A 1 16 ? 10.925 5.959 -10.613 1.00 23.24 16 ASN A CA 7
ATOM 11379 C C . ASN A 1 16 ? 9.508 6.534 -10.442 1.00 73.32 16 ASN A C 7
ATOM 11380 O O . ASN A 1 16 ? 9.184 7.129 -9.405 1.00 3.33 16 ASN A O 7
ATOM 11391 N N . LYS A 1 17 ? 8.682 6.348 -11.483 1.00 11.33 17 LYS A N 7
ATOM 11392 C CA . LYS A 1 17 ? 7.278 6.762 -11.465 1.00 41.13 17 LYS A CA 7
ATOM 11393 C C . LYS A 1 17 ? 6.477 5.911 -10.472 1.00 51.31 17 LYS A C 7
ATOM 11394 O O . LYS A 1 17 ? 5.719 6.464 -9.684 1.00 14.13 17 LYS A O 7
ATOM 11413 N N . ALA A 1 18 ? 6.724 4.578 -10.490 1.00 61.10 18 ALA A N 7
ATOM 11414 C CA . ALA A 1 18 ? 5.982 3.582 -9.686 1.00 1.52 18 ALA A CA 7
ATOM 11415 C C . ALA A 1 18 ? 5.906 3.963 -8.202 1.00 25.11 18 ALA A C 7
ATOM 11416 O O . ALA A 1 18 ? 4.811 4.059 -7.641 1.00 4.42 18 ALA A O 7
ATOM 11423 N N . GLU A 1 19 ? 7.081 4.226 -7.598 1.00 20.33 19 GLU A N 7
ATOM 11424 C CA . GLU A 1 19 ? 7.188 4.569 -6.177 1.00 70.31 19 GLU A CA 7
ATOM 11425 C C . GLU A 1 19 ? 6.500 5.904 -5.874 1.00 52.31 19 GLU A C 7
ATOM 11426 O O . GLU A 1 19 ? 5.715 5.988 -4.935 1.00 3.41 19 GLU A O 7
ATOM 11438 N N . GLU A 1 20 ? 6.773 6.926 -6.706 1.00 74.03 20 GLU A N 7
ATOM 11439 C CA . GLU A 1 20 ? 6.224 8.285 -6.517 1.00 34.45 20 GLU A CA 7
ATOM 11440 C C . GLU A 1 20 ? 4.682 8.305 -6.598 1.00 64.24 20 GLU A C 7
ATOM 11441 O O . GLU A 1 20 ? 4.021 9.057 -5.850 1.00 24.31 20 GLU A O 7
ATOM 11453 N N . ILE A 1 21 ? 4.125 7.448 -7.484 1.00 51.13 21 ILE A N 7
ATOM 11454 C CA . ILE A 1 21 ? 2.676 7.220 -7.578 1.00 31.23 21 ILE A CA 7
ATOM 11455 C C . ILE A 1 21 ? 2.182 6.662 -6.233 1.00 74.33 21 ILE A C 7
ATOM 11456 O O . ILE A 1 21 ? 1.387 7.305 -5.565 1.00 43.12 21 ILE A O 7
ATOM 11472 N N . VAL A 1 22 ? 2.786 5.528 -5.804 1.00 2.04 22 VAL A N 7
ATOM 11473 C CA . VAL A 1 22 ? 2.373 4.781 -4.593 1.00 31.44 22 VAL A CA 7
ATOM 11474 C C . VAL A 1 22 ? 2.508 5.641 -3.311 1.00 54.34 22 VAL A C 7
ATOM 11475 O O . VAL A 1 22 ? 1.719 5.492 -2.381 1.00 33.31 22 VAL A O 7
ATOM 11488 N N . LYS A 1 23 ? 3.477 6.578 -3.301 1.00 14.14 23 LYS A N 7
ATOM 11489 C CA . LYS A 1 23 ? 3.659 7.537 -2.191 1.00 12.51 23 LYS A CA 7
ATOM 11490 C C . LYS A 1 23 ? 2.446 8.477 -2.105 1.00 73.23 23 LYS A C 7
ATOM 11491 O O . LYS A 1 23 ? 1.838 8.617 -1.026 1.00 44.15 23 LYS A O 7
ATOM 11510 N N . ARG A 1 24 ? 2.069 9.086 -3.261 1.00 42.11 24 ARG A N 7
ATOM 11511 C CA . ARG A 1 24 ? 0.843 9.912 -3.351 1.00 60.34 24 ARG A CA 7
ATOM 11512 C C . ARG A 1 24 ? -0.398 9.073 -2.972 1.00 32.02 24 ARG A C 7
ATOM 11513 O O . ARG A 1 24 ? -1.272 9.546 -2.244 1.00 20.45 24 ARG A O 7
ATOM 11534 N N . VAL A 1 25 ? -0.428 7.812 -3.448 1.00 0.01 25 VAL A N 7
ATOM 11535 C CA . VAL A 1 25 ? -1.581 6.922 -3.291 1.00 32.31 25 VAL A CA 7
ATOM 11536 C C . VAL A 1 25 ? -1.844 6.612 -1.815 1.00 63.03 25 VAL A C 7
ATOM 11537 O O . VAL A 1 25 ? -2.952 6.814 -1.357 1.00 64.22 25 VAL A O 7
ATOM 11550 N N . ILE A 1 26 ? -0.807 6.168 -1.074 1.00 44.11 26 ILE A N 7
ATOM 11551 C CA . ILE A 1 26 ? -0.949 5.802 0.354 1.00 35.21 26 ILE A CA 7
ATOM 11552 C C . ILE A 1 26 ? -1.265 7.051 1.194 1.00 34.22 26 ILE A C 7
ATOM 11553 O O . ILE A 1 26 ? -1.948 6.957 2.200 1.00 31.01 26 ILE A O 7
ATOM 11569 N N . ASP A 1 27 ? -0.779 8.226 0.736 1.00 51.03 27 ASP A N 7
ATOM 11570 C CA . ASP A 1 27 ? -1.140 9.533 1.325 1.00 34.12 27 ASP A CA 7
ATOM 11571 C C . ASP A 1 27 ? -2.670 9.760 1.234 1.00 23.30 27 ASP A C 7
ATOM 11572 O O . ASP A 1 27 ? -3.296 10.279 2.168 1.00 72.54 27 ASP A O 7
ATOM 11581 N N . GLU A 1 28 ? -3.256 9.302 0.109 1.00 40.35 28 GLU A N 7
ATOM 11582 C CA . GLU A 1 28 ? -4.706 9.344 -0.146 1.00 54.13 28 GLU A CA 7
ATOM 11583 C C . GLU A 1 28 ? -5.443 8.217 0.624 1.00 12.41 28 GLU A C 7
ATOM 11584 O O . GLU A 1 28 ? -6.524 8.455 1.174 1.00 42.21 28 GLU A O 7
ATOM 11596 N N . VAL A 1 29 ? -4.835 6.998 0.688 1.00 2.35 29 VAL A N 7
ATOM 11597 C CA . VAL A 1 29 ? -5.454 5.828 1.353 1.00 73.50 29 VAL A CA 7
ATOM 11598 C C . VAL A 1 29 ? -5.524 6.059 2.865 1.00 65.22 29 VAL A C 7
ATOM 11599 O O . VAL A 1 29 ? -6.498 5.700 3.523 1.00 53.31 29 VAL A O 7
ATOM 11612 N N . GLU A 1 30 ? -4.490 6.712 3.385 1.00 3.00 30 GLU A N 7
ATOM 11613 C CA . GLU A 1 30 ? -4.309 6.900 4.822 1.00 52.20 30 GLU A CA 7
ATOM 11614 C C . GLU A 1 30 ? -5.405 7.812 5.374 1.00 72.55 30 GLU A C 7
ATOM 11615 O O . GLU A 1 30 ? -6.133 7.425 6.288 1.00 32.55 30 GLU A O 7
ATOM 11627 N N . ARG A 1 31 ? -5.593 8.963 4.708 1.00 45.32 31 ARG A N 7
ATOM 11628 C CA . ARG A 1 31 ? -6.560 9.986 5.133 1.00 75.05 31 ARG A CA 7
ATOM 11629 C C . ARG A 1 31 ? -8.018 9.558 4.832 1.00 22.11 31 ARG A C 7
ATOM 11630 O O . ARG A 1 31 ? -8.951 10.061 5.470 1.00 2.52 31 ARG A O 7
ATOM 11651 N N . GLU A 1 32 ? -8.218 8.613 3.877 1.00 45.23 32 GLU A N 7
ATOM 11652 C CA . GLU A 1 32 ? -9.574 8.111 3.545 1.00 22.40 32 GLU A CA 7
ATOM 11653 C C . GLU A 1 32 ? -9.986 6.983 4.512 1.00 63.44 32 GLU A C 7
ATOM 11654 O O . GLU A 1 32 ? -11.174 6.811 4.814 1.00 21.01 32 GLU A O 7
ATOM 11666 N N . VAL A 1 33 ? -8.988 6.212 4.988 1.00 0.24 33 VAL A N 7
ATOM 11667 C CA . VAL A 1 33 ? -9.200 5.169 6.008 1.00 34.13 33 VAL A CA 7
ATOM 11668 C C . VAL A 1 33 ? -9.424 5.814 7.385 1.00 42.40 33 VAL A C 7
ATOM 11669 O O . VAL A 1 33 ? -10.175 5.281 8.178 1.00 62.10 33 VAL A O 7
ATOM 11682 N N . GLN A 1 34 ? -8.810 6.992 7.644 1.00 44.04 34 GLN A N 7
ATOM 11683 C CA . GLN A 1 34 ? -9.012 7.722 8.925 1.00 11.44 34 GLN A CA 7
ATOM 11684 C C . GLN A 1 34 ? -10.483 8.187 9.096 1.00 65.24 34 GLN A C 7
ATOM 11685 O O . GLN A 1 34 ? -10.930 8.417 10.220 1.00 72.55 34 GLN A O 7
ATOM 11699 N N . LYS A 1 35 ? -11.222 8.304 7.969 1.00 34.23 35 LYS A N 7
ATOM 11700 C CA . LYS A 1 35 ? -12.657 8.667 7.983 1.00 73.43 35 LYS A CA 7
ATOM 11701 C C . LYS A 1 35 ? -13.493 7.517 8.589 1.00 11.35 35 LYS A C 7
ATOM 11702 O O . LYS A 1 35 ? -14.499 7.755 9.255 1.00 72.11 35 LYS A O 7
ATOM 11721 N N . GLN A 1 36 ? -13.044 6.271 8.340 1.00 52.01 36 GLN A N 7
ATOM 11722 C CA . GLN A 1 36 ? -13.753 5.040 8.744 1.00 44.04 36 GLN A CA 7
ATOM 11723 C C . GLN A 1 36 ? -13.240 4.544 10.115 1.00 21.34 36 GLN A C 7
ATOM 11724 O O . GLN A 1 36 ? -14.016 4.247 11.026 1.00 63.34 36 GLN A O 7
ATOM 11738 N N . TYR A 1 37 ? -11.909 4.433 10.216 1.00 41.03 37 TYR A N 7
ATOM 11739 C CA . TYR A 1 37 ? -11.190 3.945 11.402 1.00 41.25 37 TYR A CA 7
ATOM 11740 C C . TYR A 1 37 ? -10.138 5.007 11.819 1.00 53.03 37 TYR A C 7
ATOM 11741 O O . TYR A 1 37 ? -8.979 4.931 11.392 1.00 30.41 37 TYR A O 7
ATOM 11759 N N . PRO A 1 38 ? -10.541 6.045 12.624 1.00 61.33 38 PRO A N 7
ATOM 11760 C CA . PRO A 1 38 ? -9.625 7.143 13.053 1.00 32.31 38 PRO A CA 7
ATOM 11761 C C . PRO A 1 38 ? -8.553 6.687 14.067 1.00 52.13 38 PRO A C 7
ATOM 11762 O O . PRO A 1 38 ? -7.525 7.353 14.241 1.00 45.22 38 PRO A O 7
ATOM 11773 N N . ASN A 1 39 ? -8.817 5.551 14.728 1.00 70.45 39 ASN A N 7
ATOM 11774 C CA . ASN A 1 39 ? -7.936 4.976 15.766 1.00 62.41 39 ASN A CA 7
ATOM 11775 C C . ASN A 1 39 ? -6.849 4.096 15.130 1.00 60.53 39 ASN A C 7
ATOM 11776 O O . ASN A 1 39 ? -5.769 3.908 15.707 1.00 3.23 39 ASN A O 7
ATOM 11787 N N . ALA A 1 40 ? -7.161 3.550 13.938 1.00 64.42 40 ALA A N 7
ATOM 11788 C CA . ALA A 1 40 ? -6.254 2.659 13.199 1.00 22.34 40 ALA A CA 7
ATOM 11789 C C . ALA A 1 40 ? -5.098 3.464 12.575 1.00 21.24 40 ALA A C 7
ATOM 11790 O O . ALA A 1 40 ? -5.306 4.563 12.049 1.00 62.13 40 ALA A O 7
ATOM 11797 N N . THR A 1 41 ? -3.880 2.905 12.639 1.00 71.41 41 THR A N 7
ATOM 11798 C CA . THR A 1 41 ? -2.649 3.588 12.209 1.00 40.51 41 THR A CA 7
ATOM 11799 C C . THR A 1 41 ? -2.044 2.882 10.978 1.00 52.24 41 THR A C 7
ATOM 11800 O O . THR A 1 41 ? -1.873 1.664 10.985 1.00 4.24 41 THR A O 7
ATOM 11811 N N . ILE A 1 42 ? -1.748 3.663 9.920 1.00 53.12 42 ILE A N 7
ATOM 11812 C CA . ILE A 1 42 ? -1.101 3.168 8.695 1.00 4.55 42 ILE A CA 7
ATOM 11813 C C . ILE A 1 42 ? 0.337 3.711 8.637 1.00 20.40 42 ILE A C 7
ATOM 11814 O O . ILE A 1 42 ? 0.548 4.914 8.478 1.00 62.00 42 ILE A O 7
ATOM 11830 N N . THR A 1 43 ? 1.306 2.823 8.864 1.00 20.02 43 THR A N 7
ATOM 11831 C CA . THR A 1 43 ? 2.736 3.109 8.712 1.00 75.21 43 THR A CA 7
ATOM 11832 C C . THR A 1 43 ? 3.207 2.512 7.365 1.00 63.03 43 THR A C 7
ATOM 11833 O O . THR A 1 43 ? 2.764 1.431 6.975 1.00 1.31 43 THR A O 7
ATOM 11844 N N . ARG A 1 44 ? 4.067 3.243 6.644 1.00 51.40 44 ARG A N 7
ATOM 11845 C CA . ARG A 1 44 ? 4.528 2.854 5.296 1.00 31.21 44 ARG A CA 7
ATOM 11846 C C . ARG A 1 44 ? 5.980 3.303 5.064 1.00 5.12 44 ARG A C 7
ATOM 11847 O O . ARG A 1 44 ? 6.392 4.362 5.555 1.00 53.23 44 ARG A O 7
ATOM 11868 N N . THR A 1 45 ? 6.742 2.491 4.316 1.00 12.41 45 THR A N 7
ATOM 11869 C CA . THR A 1 45 ? 8.137 2.794 3.950 1.00 2.51 45 THR A CA 7
ATOM 11870 C C . THR A 1 45 ? 8.426 2.264 2.531 1.00 70.41 45 THR A C 7
ATOM 11871 O O . THR A 1 45 ? 8.272 1.066 2.271 1.00 70.24 45 THR A O 7
ATOM 11882 N N . LEU A 1 46 ? 8.830 3.163 1.611 1.00 52.15 46 LEU A N 7
ATOM 11883 C CA . LEU A 1 46 ? 9.143 2.805 0.215 1.00 52.20 46 LEU A CA 7
ATOM 11884 C C . LEU A 1 46 ? 10.645 3.021 -0.046 1.00 55.35 46 LEU A C 7
ATOM 11885 O O . LEU A 1 46 ? 11.186 4.092 0.252 1.00 31.13 46 LEU A O 7
ATOM 11901 N N . THR A 1 47 ? 11.312 1.992 -0.584 1.00 11.42 47 THR A N 7
ATOM 11902 C CA . THR A 1 47 ? 12.743 2.037 -0.925 1.00 62.45 47 THR A CA 7
ATOM 11903 C C . THR A 1 47 ? 12.982 1.197 -2.200 1.00 32.14 47 THR A C 7
ATOM 11904 O O . THR A 1 47 ? 12.313 0.182 -2.400 1.00 2.33 47 THR A O 7
ATOM 11915 N N . ARG A 1 48 ? 13.951 1.612 -3.042 1.00 54.13 48 ARG A N 7
ATOM 11916 C CA . ARG A 1 48 ? 14.260 0.923 -4.308 1.00 63.53 48 ARG A CA 7
ATOM 11917 C C . ARG A 1 48 ? 15.175 -0.271 -4.005 1.00 34.04 48 ARG A C 7
ATOM 11918 O O . ARG A 1 48 ? 16.379 -0.105 -3.776 1.00 60.55 48 ARG A O 7
ATOM 11939 N N . ASP A 1 49 ? 14.585 -1.469 -3.972 1.00 60.23 49 ASP A N 7
ATOM 11940 C CA . ASP A 1 49 ? 15.321 -2.720 -3.733 1.00 2.32 49 ASP A CA 7
ATOM 11941 C C . ASP A 1 49 ? 15.854 -3.239 -5.082 1.00 10.44 49 ASP A C 7
ATOM 11942 O O . ASP A 1 49 ? 15.250 -4.116 -5.714 1.00 41.24 49 ASP A O 7
ATOM 11951 N N . ASP A 1 50 ? 16.929 -2.572 -5.544 1.00 41.23 50 ASP A N 7
ATOM 11952 C CA . ASP A 1 50 ? 17.673 -2.899 -6.778 1.00 64.22 50 ASP A CA 7
ATOM 11953 C C . ASP A 1 50 ? 16.762 -2.867 -8.034 1.00 74.45 50 ASP A C 7
ATOM 11954 O O . ASP A 1 50 ? 16.411 -3.908 -8.609 1.00 53.24 50 ASP A O 7
ATOM 11963 N N . GLY A 1 51 ? 16.314 -1.647 -8.394 1.00 44.14 51 GLY A N 7
ATOM 11964 C CA . GLY A 1 51 ? 15.507 -1.416 -9.605 1.00 50.22 51 GLY A CA 7
ATOM 11965 C C . GLY A 1 51 ? 14.028 -1.770 -9.459 1.00 13.04 51 GLY A C 7
ATOM 11966 O O . GLY A 1 51 ? 13.226 -1.445 -10.339 1.00 71.43 51 GLY A O 7
ATOM 11970 N N . THR A 1 52 ? 13.674 -2.470 -8.369 1.00 22.11 52 THR A N 7
ATOM 11971 C CA . THR A 1 52 ? 12.288 -2.808 -8.033 1.00 54.40 52 THR A CA 7
ATOM 11972 C C . THR A 1 52 ? 11.865 -1.967 -6.816 1.00 63.40 52 THR A C 7
ATOM 11973 O O . THR A 1 52 ? 12.694 -1.707 -5.943 1.00 20.33 52 THR A O 7
ATOM 11984 N N . VAL A 1 53 ? 10.589 -1.533 -6.750 1.00 40.32 53 VAL A N 7
ATOM 11985 C CA . VAL A 1 53 ? 10.079 -0.797 -5.580 1.00 61.54 53 VAL A CA 7
ATOM 11986 C C . VAL A 1 53 ? 9.667 -1.803 -4.498 1.00 61.23 53 VAL A C 7
ATOM 11987 O O . VAL A 1 53 ? 8.889 -2.721 -4.764 1.00 2.11 53 VAL A O 7
ATOM 12000 N N . GLU A 1 54 ? 10.219 -1.635 -3.297 1.00 64.14 54 GLU A N 7
ATOM 12001 C CA . GLU A 1 54 ? 9.852 -2.425 -2.121 1.00 74.54 54 GLU A CA 7
ATOM 12002 C C . GLU A 1 54 ? 9.080 -1.524 -1.149 1.00 74.00 54 GLU A C 7
ATOM 12003 O O . GLU A 1 54 ? 9.657 -0.633 -0.514 1.00 23.22 54 GLU A O 7
ATOM 12015 N N . LEU A 1 55 ? 7.769 -1.740 -1.094 1.00 12.12 55 LEU A N 7
ATOM 12016 C CA . LEU A 1 55 ? 6.864 -1.076 -0.151 1.00 1.34 55 LEU A CA 7
ATOM 12017 C C . LEU A 1 55 ? 6.701 -1.976 1.085 1.00 33.01 55 LEU A C 7
ATOM 12018 O O . LEU A 1 55 ? 6.649 -3.195 0.972 1.00 1.50 55 LEU A O 7
ATOM 12034 N N . ARG A 1 56 ? 6.689 -1.357 2.270 1.00 22.11 56 ARG A N 7
ATOM 12035 C CA . ARG A 1 56 ? 6.486 -2.056 3.546 1.00 43.52 56 ARG A CA 7
ATOM 12036 C C . ARG A 1 56 ? 5.350 -1.388 4.322 1.00 64.03 56 ARG A C 7
ATOM 12037 O O . ARG A 1 56 ? 5.499 -0.265 4.808 1.00 22.14 56 ARG A O 7
ATOM 12058 N N . ILE A 1 57 ? 4.204 -2.084 4.389 1.00 51.23 57 ILE A N 7
ATOM 12059 C CA . ILE A 1 57 ? 2.990 -1.619 5.071 1.00 51.35 57 ILE A CA 7
ATOM 12060 C C . ILE A 1 57 ? 2.904 -2.244 6.478 1.00 21.44 57 ILE A C 7
ATOM 12061 O O . ILE A 1 57 ? 3.119 -3.444 6.650 1.00 42.12 57 ILE A O 7
ATOM 12077 N N . LYS A 1 58 ? 2.587 -1.414 7.464 1.00 3.34 58 LYS A N 7
ATOM 12078 C CA . LYS A 1 58 ? 2.374 -1.819 8.850 1.00 73.24 58 LYS A CA 7
ATOM 12079 C C . LYS A 1 58 ? 1.057 -1.181 9.319 1.00 1.15 58 LYS A C 7
ATOM 12080 O O . LYS A 1 58 ? 1.007 0.019 9.581 1.00 64.25 58 LYS A O 7
ATOM 12099 N N . VAL A 1 59 ? -0.020 -1.979 9.373 1.00 22.23 59 VAL A N 7
ATOM 12100 C CA . VAL A 1 59 ? -1.342 -1.510 9.840 1.00 33.23 59 VAL A CA 7
ATOM 12101 C C . VAL A 1 59 ? -1.574 -2.013 11.265 1.00 45.22 59 VAL A C 7
ATOM 12102 O O . VAL A 1 59 ? -1.351 -3.187 11.561 1.00 45.45 59 VAL A O 7
ATOM 12115 N N . LYS A 1 60 ? -2.011 -1.111 12.141 1.00 3.50 60 LYS A N 7
ATOM 12116 C CA . LYS A 1 60 ? -2.310 -1.418 13.539 1.00 3.04 60 LYS A CA 7
ATOM 12117 C C . LYS A 1 60 ? -3.805 -1.148 13.785 1.00 54.01 60 LYS A C 7
ATOM 12118 O O . LYS A 1 60 ? -4.261 -0.004 13.661 1.00 35.52 60 LYS A O 7
ATOM 12137 N N . ALA A 1 61 ? -4.556 -2.213 14.093 1.00 41.51 61 ALA A N 7
ATOM 12138 C CA . ALA A 1 61 ? -6.015 -2.165 14.334 1.00 50.12 61 ALA A CA 7
ATOM 12139 C C . ALA A 1 61 ? -6.387 -3.213 15.389 1.00 34.41 61 ALA A C 7
ATOM 12140 O O . ALA A 1 61 ? -5.631 -4.169 15.597 1.00 3.03 61 ALA A O 7
ATOM 12147 N N . ASP A 1 62 ? -7.546 -3.037 16.048 1.00 63.22 62 ASP A N 7
ATOM 12148 C CA . ASP A 1 62 ? -7.957 -3.891 17.181 1.00 2.42 62 ASP A CA 7
ATOM 12149 C C . ASP A 1 62 ? -8.228 -5.332 16.733 1.00 51.15 62 ASP A C 7
ATOM 12150 O O . ASP A 1 62 ? -7.705 -6.285 17.330 1.00 23.35 62 ASP A O 7
ATOM 12159 N N . THR A 1 63 ? -9.050 -5.482 15.691 1.00 74.13 63 THR A N 7
ATOM 12160 C CA . THR A 1 63 ? -9.267 -6.777 15.032 1.00 40.51 63 THR A CA 7
ATOM 12161 C C . THR A 1 63 ? -8.386 -6.871 13.779 1.00 42.42 63 THR A C 7
ATOM 12162 O O . THR A 1 63 ? -8.181 -5.863 13.072 1.00 42.13 63 THR A O 7
ATOM 12173 N N . GLU A 1 64 ? -7.873 -8.093 13.500 1.00 74.51 64 GLU A N 7
ATOM 12174 C CA . GLU A 1 64 ? -7.134 -8.378 12.264 1.00 25.35 64 GLU A CA 7
ATOM 12175 C C . GLU A 1 64 ? -8.055 -8.235 11.051 1.00 12.21 64 GLU A C 7
ATOM 12176 O O . GLU A 1 64 ? -7.587 -7.972 9.974 1.00 75.33 64 GLU A O 7
ATOM 12188 N N . GLU A 1 65 ? -9.383 -8.376 11.278 1.00 11.22 65 GLU A N 7
ATOM 12189 C CA . GLU A 1 65 ? -10.426 -8.133 10.270 1.00 23.11 65 GLU A CA 7
ATOM 12190 C C . GLU A 1 65 ? -10.251 -6.726 9.653 1.00 25.43 65 GLU A C 7
ATOM 12191 O O . GLU A 1 65 ? -10.033 -6.595 8.441 1.00 15.42 65 GLU A O 7
ATOM 12203 N N . LYS A 1 66 ? -10.311 -5.691 10.514 1.00 11.22 66 LYS A N 7
ATOM 12204 C CA . LYS A 1 66 ? -10.177 -4.290 10.085 1.00 52.30 66 LYS A CA 7
ATOM 12205 C C . LYS A 1 66 ? -8.774 -4.030 9.522 1.00 22.01 66 LYS A C 7
ATOM 12206 O O . LYS A 1 66 ? -8.630 -3.329 8.527 1.00 11.02 66 LYS A O 7
ATOM 12225 N N . ALA A 1 67 ? -7.765 -4.645 10.157 1.00 4.23 67 ALA A N 7
ATOM 12226 C CA . ALA A 1 67 ? -6.356 -4.505 9.765 1.00 64.33 67 ALA A CA 7
ATOM 12227 C C . ALA A 1 67 ? -6.079 -5.024 8.327 1.00 74.55 67 ALA A C 7
ATOM 12228 O O . ALA A 1 67 ? -5.393 -4.349 7.548 1.00 44.13 67 ALA A O 7
ATOM 12235 N N . LYS A 1 68 ? -6.646 -6.204 7.973 1.00 52.31 68 LYS A N 7
ATOM 12236 C CA . LYS A 1 68 ? -6.489 -6.811 6.623 1.00 64.54 68 LYS A CA 7
ATOM 12237 C C . LYS A 1 68 ? -7.305 -6.036 5.584 1.00 4.31 68 LYS A C 7
ATOM 12238 O O . LYS A 1 68 ? -6.922 -5.965 4.413 1.00 73.03 68 LYS A O 7
ATOM 12257 N N . SER A 1 69 ? -8.449 -5.486 6.038 1.00 24.40 69 SER A N 7
ATOM 12258 C CA . SER A 1 69 ? -9.354 -4.689 5.202 1.00 45.51 69 SER A CA 7
ATOM 12259 C C . SER A 1 69 ? -8.654 -3.403 4.738 1.00 44.44 69 SER A C 7
ATOM 12260 O O . SER A 1 69 ? -8.743 -3.027 3.572 1.00 14.34 69 SER A O 7
ATOM 12268 N N . ILE A 1 70 ? -7.921 -2.769 5.674 1.00 75.12 70 ILE A N 7
ATOM 12269 C CA . ILE A 1 70 ? -7.138 -1.552 5.411 1.00 1.51 70 ILE A CA 7
ATOM 12270 C C . ILE A 1 70 ? -5.972 -1.850 4.443 1.00 45.22 70 ILE A C 7
ATOM 12271 O O . ILE A 1 70 ? -5.730 -1.069 3.516 1.00 34.22 70 ILE A O 7
ATOM 12287 N N . ILE A 1 71 ? -5.280 -3.002 4.653 1.00 64.41 71 ILE A N 7
ATOM 12288 C CA . ILE A 1 71 ? -4.233 -3.484 3.722 1.00 50.14 71 ILE A CA 7
ATOM 12289 C C . ILE A 1 71 ? -4.829 -3.666 2.316 1.00 51.33 71 ILE A C 7
ATOM 12290 O O . ILE A 1 71 ? -4.254 -3.201 1.348 1.00 31.01 71 ILE A O 7
ATOM 12306 N N . LYS A 1 72 ? -6.029 -4.285 2.244 1.00 72.43 72 LYS A N 7
ATOM 12307 C CA . LYS A 1 72 ? -6.694 -4.592 0.967 1.00 53.42 72 LYS A CA 7
ATOM 12308 C C . LYS A 1 72 ? -7.118 -3.296 0.248 1.00 33.13 72 LYS A C 7
ATOM 12309 O O . LYS A 1 72 ? -7.070 -3.238 -0.974 1.00 30.11 72 LYS A O 7
ATOM 12328 N N . LEU A 1 73 ? -7.493 -2.251 1.021 1.00 1.43 73 LEU A N 7
ATOM 12329 C CA . LEU A 1 73 ? -7.766 -0.901 0.472 1.00 61.34 73 LEU A CA 7
ATOM 12330 C C . LEU A 1 73 ? -6.491 -0.317 -0.179 1.00 64.13 73 LEU A C 7
ATOM 12331 O O . LEU A 1 73 ? -6.554 0.217 -1.286 1.00 13.23 73 LEU A O 7
ATOM 12347 N N . ILE A 1 74 ? -5.338 -0.470 0.514 1.00 53.43 74 ILE A N 7
ATOM 12348 C CA . ILE A 1 74 ? -4.019 -0.051 -0.004 1.00 54.20 74 ILE A CA 7
ATOM 12349 C C . ILE A 1 74 ? -3.684 -0.834 -1.294 1.00 41.40 74 ILE A C 7
ATOM 12350 O O . ILE A 1 74 ? -3.276 -0.238 -2.279 1.00 43.22 74 ILE A O 7
ATOM 12366 N N . GLU A 1 75 ? -3.957 -2.160 -1.281 1.00 33.34 75 GLU A N 7
ATOM 12367 C CA . GLU A 1 75 ? -3.697 -3.066 -2.417 1.00 4.24 75 GLU A CA 7
ATOM 12368 C C . GLU A 1 75 ? -4.498 -2.637 -3.667 1.00 22.53 75 GLU A C 7
ATOM 12369 O O . GLU A 1 75 ? -3.941 -2.556 -4.762 1.00 52.01 75 GLU A O 7
ATOM 12381 N N . GLU A 1 76 ? -5.803 -2.345 -3.471 1.00 33.52 76 GLU A N 7
ATOM 12382 C CA . GLU A 1 76 ? -6.713 -1.919 -4.556 1.00 14.52 76 GLU A CA 7
ATOM 12383 C C . GLU A 1 76 ? -6.270 -0.582 -5.173 1.00 71.21 76 GLU A C 7
ATOM 12384 O O . GLU A 1 76 ? -6.282 -0.419 -6.395 1.00 33.33 76 GLU A O 7
ATOM 12396 N N . ARG A 1 77 ? -5.872 0.360 -4.302 1.00 30.34 77 ARG A N 7
ATOM 12397 C CA . ARG A 1 77 ? -5.517 1.725 -4.702 1.00 15.44 77 ARG A CA 7
ATOM 12398 C C . ARG A 1 77 ? -4.159 1.773 -5.432 1.00 64.44 77 ARG A C 7
ATOM 12399 O O . ARG A 1 77 ? -4.074 2.327 -6.529 1.00 44.03 77 ARG A O 7
ATOM 12420 N N . ILE A 1 78 ? -3.097 1.181 -4.819 1.00 2.11 78 ILE A N 7
ATOM 12421 C CA . ILE A 1 78 ? -1.727 1.208 -5.391 1.00 63.03 78 ILE A CA 7
ATOM 12422 C C . ILE A 1 78 ? -1.712 0.493 -6.750 1.00 43.23 78 ILE A C 7
ATOM 12423 O O . ILE A 1 78 ? -1.072 0.964 -7.691 1.00 74.42 78 ILE A O 7
ATOM 12439 N N . GLU A 1 79 ? -2.507 -0.597 -6.844 1.00 63.35 79 GLU A N 7
ATOM 12440 C CA . GLU A 1 79 ? -2.730 -1.327 -8.093 1.00 74.11 79 GLU A CA 7
ATOM 12441 C C . GLU A 1 79 ? -3.354 -0.398 -9.152 1.00 22.12 79 GLU A C 7
ATOM 12442 O O . GLU A 1 79 ? -2.737 -0.137 -10.180 1.00 71.44 79 GLU A O 7
ATOM 12454 N N . GLU A 1 80 ? -4.543 0.150 -8.826 1.00 53.41 80 GLU A N 7
ATOM 12455 C CA . GLU A 1 80 ? -5.375 0.920 -9.768 1.00 22.33 80 GLU A CA 7
ATOM 12456 C C . GLU A 1 80 ? -4.617 2.122 -10.357 1.00 12.43 80 GLU A C 7
ATOM 12457 O O . GLU A 1 80 ? -4.542 2.285 -11.580 1.00 54.54 80 GLU A O 7
ATOM 12469 N N . GLU A 1 81 ? -4.020 2.926 -9.460 1.00 72.35 81 GLU A N 7
ATOM 12470 C CA . GLU A 1 81 ? -3.379 4.195 -9.819 1.00 53.23 81 GLU A CA 7
ATOM 12471 C C . GLU A 1 81 ? -2.070 3.976 -10.597 1.00 62.24 81 GLU A C 7
ATOM 12472 O O . GLU A 1 81 ? -1.803 4.684 -11.577 1.00 32.42 81 GLU A O 7
ATOM 12484 N N . LEU A 1 82 ? -1.258 2.993 -10.157 1.00 2.52 82 LEU A N 7
ATOM 12485 C CA . LEU A 1 82 ? 0.039 2.695 -10.800 1.00 25.11 82 LEU A CA 7
ATOM 12486 C C . LEU A 1 82 ? -0.197 2.095 -12.206 1.00 50.34 82 LEU A C 7
ATOM 12487 O O . LEU A 1 82 ? 0.524 2.408 -13.155 1.00 14.13 82 LEU A O 7
ATOM 12503 N N . ARG A 1 83 ? -1.262 1.278 -12.321 1.00 3.13 83 ARG A N 7
ATOM 12504 C CA . ARG A 1 83 ? -1.565 0.495 -13.537 1.00 21.22 83 ARG A CA 7
ATOM 12505 C C . ARG A 1 83 ? -2.038 1.392 -14.703 1.00 53.33 83 ARG A C 7
ATOM 12506 O O . ARG A 1 83 ? -1.998 0.980 -15.870 1.00 32.55 83 ARG A O 7
ATOM 12527 N N . LYS A 1 84 ? -2.469 2.627 -14.366 1.00 61.33 84 LYS A N 7
ATOM 12528 C CA . LYS A 1 84 ? -2.826 3.668 -15.358 1.00 13.23 84 LYS A CA 7
ATOM 12529 C C . LYS A 1 84 ? -1.610 4.083 -16.218 1.00 4.32 84 LYS A C 7
ATOM 12530 O O . LYS A 1 84 ? -1.780 4.618 -17.316 1.00 10.14 84 LYS A O 7
ATOM 12549 N N . ARG A 1 85 ? -0.390 3.843 -15.702 1.00 54.43 85 ARG A N 7
ATOM 12550 C CA . ARG A 1 85 ? 0.875 4.134 -16.415 1.00 5.03 85 ARG A CA 7
ATOM 12551 C C . ARG A 1 85 ? 1.670 2.853 -16.688 1.00 25.55 85 ARG A C 7
ATOM 12552 O O . ARG A 1 85 ? 2.414 2.769 -17.673 1.00 35.14 85 ARG A O 7
ATOM 12573 N N . ASP A 1 86 ? 1.514 1.858 -15.807 1.00 50.41 86 ASP A N 7
ATOM 12574 C CA . ASP A 1 86 ? 2.294 0.612 -15.847 1.00 24.32 86 ASP A CA 7
ATOM 12575 C C . ASP A 1 86 ? 1.343 -0.596 -15.871 1.00 3.22 86 ASP A C 7
ATOM 12576 O O . ASP A 1 86 ? 0.873 -1.025 -14.823 1.00 13.52 86 ASP A O 7
ATOM 12585 N N . PRO A 1 87 ? 1.050 -1.191 -17.069 1.00 71.01 87 PRO A N 7
ATOM 12586 C CA . PRO A 1 87 ? 0.366 -2.516 -17.149 1.00 20.44 87 PRO A CA 7
ATOM 12587 C C . PRO A 1 87 ? 1.259 -3.648 -16.583 1.00 11.30 87 PRO A C 7
ATOM 12588 O O . PRO A 1 87 ? 0.798 -4.772 -16.356 1.00 32.22 87 PRO A O 7
ATOM 12599 N N . ASN A 1 88 ? 2.551 -3.304 -16.360 1.00 24.11 88 ASN A N 7
ATOM 12600 C CA . ASN A 1 88 ? 3.561 -4.169 -15.730 1.00 54.44 88 ASN A CA 7
ATOM 12601 C C . ASN A 1 88 ? 3.424 -4.186 -14.195 1.00 73.11 88 ASN A C 7
ATOM 12602 O O . ASN A 1 88 ? 4.069 -5.017 -13.546 1.00 70.32 88 ASN A O 7
ATOM 12613 N N . ALA A 1 89 ? 2.599 -3.270 -13.630 1.00 73.43 89 ALA A N 7
ATOM 12614 C CA . ALA A 1 89 ? 2.413 -3.139 -12.173 1.00 31.14 89 ALA A CA 7
ATOM 12615 C C . ALA A 1 89 ? 1.851 -4.444 -11.566 1.00 71.23 89 ALA A C 7
ATOM 12616 O O . ALA A 1 89 ? 0.683 -4.794 -11.770 1.00 11.01 89 ALA A O 7
ATOM 12623 N N . THR A 1 90 ? 2.735 -5.175 -10.866 1.00 21.12 90 THR A N 7
ATOM 12624 C CA . THR A 1 90 ? 2.449 -6.475 -10.257 1.00 74.11 90 THR A CA 7
ATOM 12625 C C . THR A 1 90 ? 2.931 -6.443 -8.803 1.00 71.31 90 THR A C 7
ATOM 12626 O O . THR A 1 90 ? 4.089 -6.093 -8.539 1.00 32.30 90 THR A O 7
ATOM 12637 N N . ILE A 1 91 ? 2.046 -6.793 -7.859 1.00 44.01 91 ILE A N 7
ATOM 12638 C CA . ILE A 1 91 ? 2.357 -6.733 -6.424 1.00 31.21 91 ILE A CA 7
ATOM 12639 C C . ILE A 1 91 ? 2.672 -8.148 -5.893 1.00 24.45 91 ILE A C 7
ATOM 12640 O O . ILE A 1 91 ? 1.864 -9.080 -6.006 1.00 12.01 91 ILE A O 7
ATOM 12656 N N . THR A 1 92 ? 3.893 -8.301 -5.373 1.00 43.44 92 THR A N 7
ATOM 12657 C CA . THR A 1 92 ? 4.399 -9.552 -4.798 1.00 11.14 92 THR A CA 7
ATOM 12658 C C . THR A 1 92 ? 4.440 -9.387 -3.269 1.00 71.43 92 THR A C 7
ATOM 12659 O O . THR A 1 92 ? 5.318 -8.707 -2.736 1.00 50.04 92 THR A O 7
ATOM 12670 N N . ARG A 1 93 ? 3.482 -10.010 -2.569 1.00 60.04 93 ARG A N 7
ATOM 12671 C CA . ARG A 1 93 ? 3.204 -9.700 -1.155 1.00 63.23 93 ARG A CA 7
ATOM 12672 C C . ARG A 1 93 ? 3.607 -10.873 -0.243 1.00 64.04 93 ARG A C 7
ATOM 12673 O O . ARG A 1 93 ? 3.148 -12.006 -0.433 1.00 24.21 93 ARG A O 7
ATOM 12694 N N . THR A 1 94 ? 4.500 -10.591 0.719 1.00 4.31 94 THR A N 7
ATOM 12695 C CA . THR A 1 94 ? 4.914 -11.532 1.765 1.00 3.24 94 THR A CA 7
ATOM 12696 C C . THR A 1 94 ? 4.535 -10.959 3.142 1.00 42.42 94 THR A C 7
ATOM 12697 O O . THR A 1 94 ? 4.963 -9.849 3.491 1.00 53.50 94 THR A O 7
ATOM 12708 N N . VAL A 1 95 ? 3.730 -11.709 3.913 1.00 35.34 95 VAL A N 7
ATOM 12709 C CA . VAL A 1 95 ? 3.290 -11.281 5.247 1.00 64.35 95 VAL A CA 7
ATOM 12710 C C . VAL A 1 95 ? 4.442 -11.452 6.267 1.00 72.54 95 VAL A C 7
ATOM 12711 O O . VAL A 1 95 ? 5.109 -12.495 6.307 1.00 31.13 95 VAL A O 7
ATOM 12724 N N . ARG A 1 96 ? 4.704 -10.396 7.045 1.00 30.04 96 ARG A N 7
ATOM 12725 C CA . ARG A 1 96 ? 5.762 -10.387 8.081 1.00 75.32 96 ARG A CA 7
ATOM 12726 C C . ARG A 1 96 ? 5.173 -10.533 9.497 1.00 51.14 96 ARG A C 7
ATOM 12727 O O . ARG A 1 96 ? 5.918 -10.525 10.484 1.00 50.24 96 ARG A O 7
ATOM 12748 N N . THR A 1 97 ? 3.836 -10.661 9.576 1.00 34.35 97 THR A N 7
ATOM 12749 C CA . THR A 1 97 ? 3.101 -10.922 10.826 1.00 33.41 97 THR A CA 7
ATOM 12750 C C . THR A 1 97 ? 3.401 -12.348 11.341 1.00 2.54 97 THR A C 7
ATOM 12751 O O . THR A 1 97 ? 3.598 -13.274 10.542 1.00 5.14 97 THR A O 7
ATOM 12762 N N . GLU A 1 98 ? 3.397 -12.516 12.672 1.00 10.34 98 GLU A N 7
ATOM 12763 C CA . GLU A 1 98 ? 3.812 -13.764 13.336 1.00 61.43 98 GLU A CA 7
ATOM 12764 C C . GLU A 1 98 ? 2.964 -14.026 14.596 1.00 14.24 98 GLU A C 7
ATOM 12765 O O . GLU A 1 98 ? 2.286 -13.123 15.096 1.00 1.25 98 GLU A O 7
ATOM 12777 N N . VAL A 1 99 ? 3.012 -15.278 15.084 1.00 50.03 99 VAL A N 7
ATOM 12778 C CA . VAL A 1 99 ? 2.346 -15.713 16.327 1.00 74.10 99 VAL A CA 7
ATOM 12779 C C . VAL A 1 99 ? 2.903 -17.094 16.737 1.00 50.24 99 VAL A C 7
ATOM 12780 O O . VAL A 1 99 ? 2.990 -18.011 15.906 1.00 63.34 99 VAL A O 7
ATOM 12793 N N . GLY A 1 100 ? 3.300 -17.222 18.008 1.00 43.40 100 GLY A N 7
ATOM 12794 C CA . GLY A 1 100 ? 3.914 -18.447 18.527 1.00 30.32 100 GLY A CA 7
ATOM 12795 C C . GLY A 1 100 ? 3.634 -18.624 20.005 1.00 72.42 100 GLY A C 7
ATOM 12796 O O . GLY A 1 100 ? 4.394 -18.145 20.858 1.00 42.42 100 GLY A O 7
ATOM 12800 N N . SER A 1 101 ? 2.516 -19.300 20.315 1.00 61.44 101 SER A N 7
ATOM 12801 C CA . SER A 1 101 ? 2.063 -19.544 21.692 1.00 63.45 101 SER A CA 7
ATOM 12802 C C . SER A 1 101 ? 1.776 -21.048 21.890 1.00 50.23 101 SER A C 7
ATOM 12803 O O . SER A 1 101 ? 0.779 -21.572 21.381 1.00 13.52 101 SER A O 7
ATOM 12811 N N . SER A 1 102 ? 2.683 -21.733 22.611 1.00 72.41 102 SER A N 7
ATOM 12812 C CA . SER A 1 102 ? 2.608 -23.183 22.853 1.00 23.42 102 SER A CA 7
ATOM 12813 C C . SER A 1 102 ? 3.574 -23.540 24.005 1.00 71.01 102 SER A C 7
ATOM 12814 O O . SER A 1 102 ? 4.774 -23.257 23.907 1.00 50.22 102 SER A O 7
ATOM 12822 N N . TRP A 1 103 ? 3.050 -24.138 25.096 1.00 75.31 103 TRP A N 7
ATOM 12823 C CA . TRP A 1 103 ? 3.859 -24.463 26.303 1.00 51.30 103 TRP A CA 7
ATOM 12824 C C . TRP A 1 103 ? 4.457 -25.875 26.224 1.00 44.32 103 TRP A C 7
ATOM 12825 O O . TRP A 1 103 ? 3.962 -26.730 25.483 1.00 42.33 103 TRP A O 7
ATOM 12846 N N . SER A 1 104 ? 5.545 -26.093 26.977 1.00 4.31 104 SER A N 7
ATOM 12847 C CA . SER A 1 104 ? 6.190 -27.404 27.111 1.00 63.41 104 SER A CA 7
ATOM 12848 C C . SER A 1 104 ? 5.419 -28.267 28.114 1.00 12.13 104 SER A C 7
ATOM 12849 O O . SER A 1 104 ? 5.051 -27.783 29.187 1.00 34.32 104 SER A O 7
ATOM 12857 N N . LEU A 1 105 ? 5.170 -29.544 27.758 1.00 62.10 105 LEU A N 7
ATOM 12858 C CA . LEU A 1 105 ? 4.470 -30.512 28.629 1.00 34.23 105 LEU A CA 7
ATOM 12859 C C . LEU A 1 105 ? 5.420 -31.648 29.069 1.00 12.10 105 LEU A C 7
ATOM 12860 O O . LEU A 1 105 ? 4.978 -32.598 29.731 1.00 72.40 105 LEU A O 7
ATOM 12876 N N . GLU A 1 106 ? 6.722 -31.542 28.712 1.00 30.22 106 GLU A N 7
ATOM 12877 C CA . GLU A 1 106 ? 7.738 -32.568 29.035 1.00 44.50 106 GLU A CA 7
ATOM 12878 C C . GLU A 1 106 ? 8.030 -32.615 30.553 1.00 74.54 106 GLU A C 7
ATOM 12879 O O . GLU A 1 106 ? 8.238 -31.575 31.185 1.00 23.34 106 GLU A O 7
ATOM 12891 N N . HIS A 1 107 ? 8.085 -33.846 31.100 1.00 41.42 107 HIS A N 7
ATOM 12892 C CA . HIS A 1 107 ? 8.183 -34.084 32.545 1.00 50.33 107 HIS A CA 7
ATOM 12893 C C . HIS A 1 107 ? 8.688 -35.514 32.812 1.00 2.45 107 HIS A C 7
ATOM 12894 O O . HIS A 1 107 ? 8.245 -36.463 32.157 1.00 61.13 107 HIS A O 7
ATOM 12909 N N . HIS A 1 108 ? 9.620 -35.653 33.776 1.00 1.12 108 HIS A N 7
ATOM 12910 C CA . HIS A 1 108 ? 10.121 -36.965 34.243 1.00 40.15 108 HIS A CA 7
ATOM 12911 C C . HIS A 1 108 ? 10.262 -36.943 35.777 1.00 72.20 108 HIS A C 7
ATOM 12912 O O . HIS A 1 108 ? 11.261 -36.445 36.308 1.00 32.51 108 HIS A O 7
ATOM 12927 N N . HIS A 1 109 ? 9.229 -37.441 36.486 1.00 62.31 109 HIS A N 7
ATOM 12928 C CA . HIS A 1 109 ? 9.255 -37.574 37.959 1.00 44.01 109 HIS A CA 7
ATOM 12929 C C . HIS A 1 109 ? 9.460 -39.052 38.333 1.00 12.41 109 HIS A C 7
ATOM 12930 O O . HIS A 1 109 ? 8.500 -39.777 38.633 1.00 21.41 109 HIS A O 7
ATOM 12945 N N . HIS A 1 110 ? 10.714 -39.501 38.238 1.00 13.55 110 HIS A N 7
ATOM 12946 C CA . HIS A 1 110 ? 11.107 -40.871 38.589 1.00 31.24 110 HIS A CA 7
ATOM 12947 C C . HIS A 1 110 ? 11.103 -41.056 40.120 1.00 72.45 110 HIS A C 7
ATOM 12948 O O . HIS A 1 110 ? 11.964 -40.521 40.829 1.00 34.30 110 HIS A O 7
ATOM 12963 N N . HIS A 1 111 ? 10.098 -41.790 40.620 1.00 23.41 111 HIS A N 7
ATOM 12964 C CA . HIS A 1 111 ? 10.057 -42.264 42.009 1.00 63.34 111 HIS A CA 7
ATOM 12965 C C . HIS A 1 111 ? 9.616 -43.730 42.017 1.00 21.52 111 HIS A C 7
ATOM 12966 O O . HIS A 1 111 ? 8.535 -44.060 41.517 1.00 42.32 111 HIS A O 7
ATOM 12981 N N . HIS A 1 112 ? 10.463 -44.585 42.595 1.00 60.55 112 HIS A N 7
ATOM 12982 C CA . HIS A 1 112 ? 10.208 -46.020 42.726 1.00 30.22 112 HIS A CA 7
ATOM 12983 C C . HIS A 1 112 ? 11.011 -46.561 43.928 1.00 40.55 112 HIS A C 7
ATOM 12984 O O . HIS A 1 112 ? 12.258 -46.503 43.882 1.00 14.10 112 HIS A O 7
ATOM 13000 N N . MET A 1 1 ? -4.856 -3.961 20.710 1.00 34.01 1 MET A N 8
ATOM 13001 C CA . MET A 1 1 ? -4.486 -3.461 19.371 1.00 11.33 1 MET A CA 8
ATOM 13002 C C . MET A 1 1 ? -3.198 -4.142 18.884 1.00 12.14 1 MET A C 8
ATOM 13003 O O . MET A 1 1 ? -2.208 -4.207 19.614 1.00 24.34 1 MET A O 8
ATOM 13019 N N . LEU A 1 2 ? -3.235 -4.668 17.648 1.00 1.40 2 LEU A N 8
ATOM 13020 C CA . LEU A 1 2 ? -2.087 -5.336 17.001 1.00 64.44 2 LEU A CA 8
ATOM 13021 C C . LEU A 1 2 ? -1.498 -4.454 15.898 1.00 63.31 2 LEU A C 8
ATOM 13022 O O . LEU A 1 2 ? -2.135 -3.499 15.442 1.00 23.10 2 LEU A O 8
ATOM 13038 N N . THR A 1 3 ? -0.259 -4.754 15.515 1.00 40.15 3 THR A N 8
ATOM 13039 C CA . THR A 1 3 ? 0.378 -4.150 14.346 1.00 54.13 3 THR A CA 8
ATOM 13040 C C . THR A 1 3 ? 0.768 -5.261 13.353 1.00 63.20 3 THR A C 8
ATOM 13041 O O . THR A 1 3 ? 1.581 -6.138 13.677 1.00 31.34 3 THR A O 8
ATOM 13052 N N . VAL A 1 4 ? 0.161 -5.232 12.156 1.00 64.01 4 VAL A N 8
ATOM 13053 C CA . VAL A 1 4 ? 0.489 -6.156 11.059 1.00 72.30 4 VAL A CA 8
ATOM 13054 C C . VAL A 1 4 ? 1.426 -5.441 10.074 1.00 21.40 4 VAL A C 8
ATOM 13055 O O . VAL A 1 4 ? 1.266 -4.250 9.802 1.00 11.24 4 VAL A O 8
ATOM 13068 N N . GLU A 1 5 ? 2.431 -6.165 9.584 1.00 5.35 5 GLU A N 8
ATOM 13069 C CA . GLU A 1 5 ? 3.430 -5.640 8.645 1.00 10.15 5 GLU A CA 8
ATOM 13070 C C . GLU A 1 5 ? 3.509 -6.579 7.438 1.00 44.55 5 GLU A C 8
ATOM 13071 O O . GLU A 1 5 ? 3.788 -7.777 7.589 1.00 31.45 5 GLU A O 8
ATOM 13083 N N . VAL A 1 6 ? 3.240 -6.034 6.247 1.00 23.31 6 VAL A N 8
ATOM 13084 C CA . VAL A 1 6 ? 3.224 -6.795 4.997 1.00 14.43 6 VAL A CA 8
ATOM 13085 C C . VAL A 1 6 ? 4.215 -6.190 3.983 1.00 52.23 6 VAL A C 8
ATOM 13086 O O . VAL A 1 6 ? 4.232 -4.974 3.744 1.00 44.52 6 VAL A O 8
ATOM 13099 N N . GLU A 1 7 ? 5.064 -7.064 3.427 1.00 21.23 7 GLU A N 8
ATOM 13100 C CA . GLU A 1 7 ? 6.044 -6.721 2.399 1.00 71.24 7 GLU A CA 8
ATOM 13101 C C . GLU A 1 7 ? 5.392 -6.912 1.013 1.00 54.23 7 GLU A C 8
ATOM 13102 O O . GLU A 1 7 ? 5.177 -8.043 0.565 1.00 3.12 7 GLU A O 8
ATOM 13114 N N . VAL A 1 8 ? 5.055 -5.800 0.364 1.00 3.23 8 VAL A N 8
ATOM 13115 C CA . VAL A 1 8 ? 4.428 -5.787 -0.956 1.00 73.20 8 VAL A CA 8
ATOM 13116 C C . VAL A 1 8 ? 5.513 -5.467 -2.009 1.00 34.34 8 VAL A C 8
ATOM 13117 O O . VAL A 1 8 ? 5.970 -4.332 -2.111 1.00 44.14 8 VAL A O 8
ATOM 13130 N N . LYS A 1 9 ? 5.916 -6.483 -2.781 1.00 33.02 9 LYS A N 8
ATOM 13131 C CA . LYS A 1 9 ? 6.996 -6.376 -3.769 1.00 74.54 9 LYS A CA 8
ATOM 13132 C C . LYS A 1 9 ? 6.395 -5.932 -5.118 1.00 31.43 9 LYS A C 8
ATOM 13133 O O . LYS A 1 9 ? 5.755 -6.724 -5.810 1.00 43.25 9 LYS A O 8
ATOM 13152 N N . ILE A 1 10 ? 6.579 -4.656 -5.465 1.00 74.34 10 ILE A N 8
ATOM 13153 C CA . ILE A 1 10 ? 5.947 -4.041 -6.644 1.00 5.03 10 ILE A CA 8
ATOM 13154 C C . ILE A 1 10 ? 6.942 -4.055 -7.817 1.00 33.54 10 ILE A C 8
ATOM 13155 O O . ILE A 1 10 ? 7.858 -3.229 -7.869 1.00 0.13 10 ILE A O 8
ATOM 13171 N N . THR A 1 11 ? 6.754 -4.983 -8.765 1.00 43.25 11 THR A N 8
ATOM 13172 C CA . THR A 1 11 ? 7.624 -5.091 -9.951 1.00 73.13 11 THR A CA 8
ATOM 13173 C C . THR A 1 11 ? 7.033 -4.203 -11.067 1.00 32.14 11 THR A C 8
ATOM 13174 O O . THR A 1 11 ? 5.953 -4.485 -11.577 1.00 41.41 11 THR A O 8
ATOM 13185 N N . ALA A 1 12 ? 7.731 -3.101 -11.408 1.00 4.32 12 ALA A N 8
ATOM 13186 C CA . ALA A 1 12 ? 7.172 -2.014 -12.250 1.00 73.43 12 ALA A CA 8
ATOM 13187 C C . ALA A 1 12 ? 8.071 -1.686 -13.443 1.00 71.11 12 ALA A C 8
ATOM 13188 O O . ALA A 1 12 ? 9.160 -2.247 -13.588 1.00 34.34 12 ALA A O 8
ATOM 13195 N N . ASP A 1 13 ? 7.587 -0.767 -14.298 1.00 55.20 13 ASP A N 8
ATOM 13196 C CA . ASP A 1 13 ? 8.327 -0.272 -15.472 1.00 24.23 13 ASP A CA 8
ATOM 13197 C C . ASP A 1 13 ? 9.394 0.748 -15.052 1.00 2.44 13 ASP A C 8
ATOM 13198 O O . ASP A 1 13 ? 10.478 0.807 -15.647 1.00 73.33 13 ASP A O 8
ATOM 13207 N N . ASP A 1 14 ? 9.080 1.545 -14.021 1.00 31.23 14 ASP A N 8
ATOM 13208 C CA . ASP A 1 14 ? 10.056 2.433 -13.348 1.00 65.45 14 ASP A CA 8
ATOM 13209 C C . ASP A 1 14 ? 9.903 2.314 -11.826 1.00 0.24 14 ASP A C 8
ATOM 13210 O O . ASP A 1 14 ? 8.787 2.383 -11.308 1.00 73.44 14 ASP A O 8
ATOM 13219 N N . GLU A 1 15 ? 11.044 2.117 -11.130 1.00 21.31 15 GLU A N 8
ATOM 13220 C CA . GLU A 1 15 ? 11.124 2.135 -9.659 1.00 3.15 15 GLU A CA 8
ATOM 13221 C C . GLU A 1 15 ? 10.707 3.511 -9.092 1.00 43.52 15 GLU A C 8
ATOM 13222 O O . GLU A 1 15 ? 10.048 3.589 -8.060 1.00 30.11 15 GLU A O 8
ATOM 13234 N N . ASN A 1 16 ? 11.086 4.593 -9.794 1.00 55.24 16 ASN A N 8
ATOM 13235 C CA . ASN A 1 16 ? 10.825 5.964 -9.337 1.00 73.21 16 ASN A CA 8
ATOM 13236 C C . ASN A 1 16 ? 9.352 6.334 -9.546 1.00 75.25 16 ASN A C 8
ATOM 13237 O O . ASN A 1 16 ? 8.758 6.985 -8.685 1.00 21.15 16 ASN A O 8
ATOM 13248 N N . LYS A 1 17 ? 8.761 5.901 -10.682 1.00 55.02 17 LYS A N 8
ATOM 13249 C CA . LYS A 1 17 ? 7.330 6.128 -10.946 1.00 3.45 17 LYS A CA 8
ATOM 13250 C C . LYS A 1 17 ? 6.495 5.362 -9.919 1.00 63.10 17 LYS A C 8
ATOM 13251 O O . LYS A 1 17 ? 5.669 5.959 -9.235 1.00 73.20 17 LYS A O 8
ATOM 13270 N N . ALA A 1 18 ? 6.785 4.050 -9.782 1.00 63.12 18 ALA A N 8
ATOM 13271 C CA . ALA A 1 18 ? 6.101 3.159 -8.828 1.00 22.12 18 ALA A CA 8
ATOM 13272 C C . ALA A 1 18 ? 6.128 3.723 -7.402 1.00 12.53 18 ALA A C 8
ATOM 13273 O O . ALA A 1 18 ? 5.114 3.705 -6.705 1.00 75.54 18 ALA A O 8
ATOM 13280 N N . GLU A 1 19 ? 7.294 4.258 -7.013 1.00 3.04 19 GLU A N 8
ATOM 13281 C CA . GLU A 1 19 ? 7.508 4.884 -5.707 1.00 11.11 19 GLU A CA 8
ATOM 13282 C C . GLU A 1 19 ? 6.567 6.092 -5.501 1.00 30.24 19 GLU A C 8
ATOM 13283 O O . GLU A 1 19 ? 5.723 6.064 -4.609 1.00 55.42 19 GLU A O 8
ATOM 13295 N N . GLU A 1 20 ? 6.694 7.111 -6.371 1.00 62.00 20 GLU A N 8
ATOM 13296 C CA . GLU A 1 20 ? 5.990 8.405 -6.214 1.00 32.42 20 GLU A CA 8
ATOM 13297 C C . GLU A 1 20 ? 4.453 8.248 -6.299 1.00 0.03 20 GLU A C 8
ATOM 13298 O O . GLU A 1 20 ? 3.715 8.918 -5.559 1.00 71.10 20 GLU A O 8
ATOM 13310 N N . ILE A 1 21 ? 3.996 7.335 -7.187 1.00 54.20 21 ILE A N 8
ATOM 13311 C CA . ILE A 1 21 ? 2.568 7.015 -7.362 1.00 40.11 21 ILE A CA 8
ATOM 13312 C C . ILE A 1 21 ? 2.017 6.407 -6.058 1.00 55.33 21 ILE A C 8
ATOM 13313 O O . ILE A 1 21 ? 1.111 6.972 -5.455 1.00 14.52 21 ILE A O 8
ATOM 13329 N N . VAL A 1 22 ? 2.646 5.301 -5.607 1.00 12.02 22 VAL A N 8
ATOM 13330 C CA . VAL A 1 22 ? 2.208 4.527 -4.424 1.00 32.31 22 VAL A CA 8
ATOM 13331 C C . VAL A 1 22 ? 2.243 5.385 -3.131 1.00 21.34 22 VAL A C 8
ATOM 13332 O O . VAL A 1 22 ? 1.343 5.269 -2.293 1.00 72.34 22 VAL A O 8
ATOM 13345 N N . LYS A 1 23 ? 3.248 6.279 -3.017 1.00 61.54 23 LYS A N 8
ATOM 13346 C CA . LYS A 1 23 ? 3.341 7.255 -1.907 1.00 23.20 23 LYS A CA 8
ATOM 13347 C C . LYS A 1 23 ? 2.087 8.150 -1.871 1.00 0.20 23 LYS A C 8
ATOM 13348 O O . LYS A 1 23 ? 1.418 8.258 -0.829 1.00 65.35 23 LYS A O 8
ATOM 13367 N N . ARG A 1 24 ? 1.778 8.756 -3.036 1.00 72.23 24 ARG A N 8
ATOM 13368 C CA . ARG A 1 24 ? 0.607 9.631 -3.219 1.00 53.53 24 ARG A CA 8
ATOM 13369 C C . ARG A 1 24 ? -0.700 8.887 -2.903 1.00 61.25 24 ARG A C 8
ATOM 13370 O O . ARG A 1 24 ? -1.581 9.429 -2.228 1.00 61.21 24 ARG A O 8
ATOM 13391 N N . VAL A 1 25 ? -0.779 7.626 -3.371 1.00 45.52 25 VAL A N 8
ATOM 13392 C CA . VAL A 1 25 ? -1.980 6.795 -3.253 1.00 71.33 25 VAL A CA 8
ATOM 13393 C C . VAL A 1 25 ? -2.332 6.549 -1.783 1.00 61.53 25 VAL A C 8
ATOM 13394 O O . VAL A 1 25 ? -3.417 6.919 -1.352 1.00 33.04 25 VAL A O 8
ATOM 13407 N N . ILE A 1 26 ? -1.387 5.961 -1.021 1.00 74.53 26 ILE A N 8
ATOM 13408 C CA . ILE A 1 26 ? -1.641 5.508 0.368 1.00 54.01 26 ILE A CA 8
ATOM 13409 C C . ILE A 1 26 ? -1.769 6.713 1.318 1.00 72.23 26 ILE A C 8
ATOM 13410 O O . ILE A 1 26 ? -2.384 6.610 2.383 1.00 43.10 26 ILE A O 8
ATOM 13426 N N . ASP A 1 27 ? -1.184 7.854 0.912 1.00 3.14 27 ASP A N 8
ATOM 13427 C CA . ASP A 1 27 ? -1.394 9.147 1.587 1.00 42.10 27 ASP A CA 8
ATOM 13428 C C . ASP A 1 27 ? -2.896 9.530 1.550 1.00 33.11 27 ASP A C 8
ATOM 13429 O O . ASP A 1 27 ? -3.475 9.966 2.557 1.00 22.40 27 ASP A O 8
ATOM 13438 N N . GLU A 1 28 ? -3.510 9.300 0.378 1.00 14.30 28 GLU A N 8
ATOM 13439 C CA . GLU A 1 28 ? -4.936 9.580 0.123 1.00 71.42 28 GLU A CA 8
ATOM 13440 C C . GLU A 1 28 ? -5.843 8.397 0.556 1.00 21.55 28 GLU A C 8
ATOM 13441 O O . GLU A 1 28 ? -7.035 8.597 0.802 1.00 11.21 28 GLU A O 8
ATOM 13453 N N . VAL A 1 29 ? -5.285 7.166 0.655 1.00 71.21 29 VAL A N 8
ATOM 13454 C CA . VAL A 1 29 ? -6.019 6.001 1.198 1.00 42.45 29 VAL A CA 8
ATOM 13455 C C . VAL A 1 29 ? -6.194 6.194 2.707 1.00 72.13 29 VAL A C 8
ATOM 13456 O O . VAL A 1 29 ? -7.285 5.978 3.238 1.00 50.22 29 VAL A O 8
ATOM 13469 N N . GLU A 1 30 ? -5.113 6.665 3.370 1.00 40.21 30 GLU A N 8
ATOM 13470 C CA . GLU A 1 30 ? -5.071 6.794 4.828 1.00 63.34 30 GLU A CA 8
ATOM 13471 C C . GLU A 1 30 ? -6.097 7.806 5.332 1.00 11.01 30 GLU A C 8
ATOM 13472 O O . GLU A 1 30 ? -6.726 7.558 6.345 1.00 44.14 30 GLU A O 8
ATOM 13484 N N . ARG A 1 31 ? -6.296 8.922 4.596 1.00 33.45 31 ARG A N 8
ATOM 13485 C CA . ARG A 1 31 ? -7.247 9.974 5.023 1.00 24.40 31 ARG A CA 8
ATOM 13486 C C . ARG A 1 31 ? -8.693 9.441 5.021 1.00 50.30 31 ARG A C 8
ATOM 13487 O O . ARG A 1 31 ? -9.532 9.934 5.771 1.00 2.01 31 ARG A O 8
ATOM 13508 N N . GLU A 1 32 ? -8.957 8.408 4.191 1.00 64.53 32 GLU A N 8
ATOM 13509 C CA . GLU A 1 32 ? -10.252 7.703 4.157 1.00 60.34 32 GLU A CA 8
ATOM 13510 C C . GLU A 1 32 ? -10.297 6.614 5.248 1.00 33.32 32 GLU A C 8
ATOM 13511 O O . GLU A 1 32 ? -11.341 6.378 5.862 1.00 63.14 32 GLU A O 8
ATOM 13523 N N . VAL A 1 33 ? -9.140 5.967 5.482 1.00 20.50 33 VAL A N 8
ATOM 13524 C CA . VAL A 1 33 ? -8.968 4.937 6.524 1.00 74.44 33 VAL A CA 8
ATOM 13525 C C . VAL A 1 33 ? -9.108 5.546 7.938 1.00 45.13 33 VAL A C 8
ATOM 13526 O O . VAL A 1 33 ? -9.544 4.869 8.851 1.00 52.53 33 VAL A O 8
ATOM 13539 N N . GLN A 1 34 ? -8.756 6.832 8.099 1.00 4.12 34 GLN A N 8
ATOM 13540 C CA . GLN A 1 34 ? -8.895 7.546 9.386 1.00 44.41 34 GLN A CA 8
ATOM 13541 C C . GLN A 1 34 ? -10.369 7.867 9.675 1.00 21.44 34 GLN A C 8
ATOM 13542 O O . GLN A 1 34 ? -10.765 8.018 10.838 1.00 62.45 34 GLN A O 8
ATOM 13556 N N . LYS A 1 35 ? -11.177 7.972 8.602 1.00 33.52 35 LYS A N 8
ATOM 13557 C CA . LYS A 1 35 ? -12.619 8.235 8.707 1.00 13.01 35 LYS A CA 8
ATOM 13558 C C . LYS A 1 35 ? -13.336 6.932 9.099 1.00 63.03 35 LYS A C 8
ATOM 13559 O O . LYS A 1 35 ? -14.114 6.891 10.059 1.00 41.31 35 LYS A O 8
ATOM 13578 N N . GLN A 1 36 ? -13.022 5.861 8.351 1.00 65.31 36 GLN A N 8
ATOM 13579 C CA . GLN A 1 36 ? -13.622 4.530 8.539 1.00 42.12 36 GLN A CA 8
ATOM 13580 C C . GLN A 1 36 ? -13.100 3.836 9.815 1.00 31.10 36 GLN A C 8
ATOM 13581 O O . GLN A 1 36 ? -13.826 3.064 10.446 1.00 15.30 36 GLN A O 8
ATOM 13595 N N . TYR A 1 37 ? -11.831 4.107 10.174 1.00 35.34 37 TYR A N 8
ATOM 13596 C CA . TYR A 1 37 ? -11.154 3.496 11.339 1.00 75.43 37 TYR A CA 8
ATOM 13597 C C . TYR A 1 37 ? -10.472 4.615 12.171 1.00 52.25 37 TYR A C 8
ATOM 13598 O O . TYR A 1 37 ? -9.324 4.986 11.885 1.00 15.05 37 TYR A O 8
ATOM 13616 N N . PRO A 1 38 ? -11.197 5.208 13.177 1.00 64.45 38 PRO A N 8
ATOM 13617 C CA . PRO A 1 38 ? -10.685 6.345 14.002 1.00 44.40 38 PRO A CA 8
ATOM 13618 C C . PRO A 1 38 ? -9.399 6.017 14.790 1.00 4.43 38 PRO A C 8
ATOM 13619 O O . PRO A 1 38 ? -8.559 6.897 15.013 1.00 52.23 38 PRO A O 8
ATOM 13630 N N . ASN A 1 39 ? -9.269 4.755 15.232 1.00 2.43 39 ASN A N 8
ATOM 13631 C CA . ASN A 1 39 ? -8.052 4.257 15.911 1.00 51.24 39 ASN A CA 8
ATOM 13632 C C . ASN A 1 39 ? -7.349 3.226 15.015 1.00 25.24 39 ASN A C 8
ATOM 13633 O O . ASN A 1 39 ? -7.441 2.009 15.237 1.00 61.44 39 ASN A O 8
ATOM 13644 N N . ALA A 1 40 ? -6.716 3.732 13.948 1.00 63.22 40 ALA A N 8
ATOM 13645 C CA . ALA A 1 40 ? -5.850 2.940 13.055 1.00 1.43 40 ALA A CA 8
ATOM 13646 C C . ALA A 1 40 ? -4.754 3.834 12.460 1.00 63.20 40 ALA A C 8
ATOM 13647 O O . ALA A 1 40 ? -4.947 5.043 12.305 1.00 20.53 40 ALA A O 8
ATOM 13654 N N . THR A 1 41 ? -3.599 3.228 12.145 1.00 71.23 41 THR A N 8
ATOM 13655 C CA . THR A 1 41 ? -2.432 3.932 11.582 1.00 54.41 41 THR A CA 8
ATOM 13656 C C . THR A 1 41 ? -1.811 3.088 10.459 1.00 23.21 41 THR A C 8
ATOM 13657 O O . THR A 1 41 ? -1.650 1.879 10.620 1.00 61.13 41 THR A O 8
ATOM 13668 N N . ILE A 1 42 ? -1.472 3.729 9.329 1.00 20.11 42 ILE A N 8
ATOM 13669 C CA . ILE A 1 42 ? -0.702 3.103 8.243 1.00 53.03 42 ILE A CA 8
ATOM 13670 C C . ILE A 1 42 ? 0.683 3.775 8.205 1.00 64.34 42 ILE A C 8
ATOM 13671 O O . ILE A 1 42 ? 0.775 4.981 7.993 1.00 23.32 42 ILE A O 8
ATOM 13687 N N . THR A 1 43 ? 1.746 3.011 8.444 1.00 32.12 43 THR A N 8
ATOM 13688 C CA . THR A 1 43 ? 3.124 3.510 8.385 1.00 22.41 43 THR A CA 8
ATOM 13689 C C . THR A 1 43 ? 3.814 2.872 7.171 1.00 5.12 43 THR A C 8
ATOM 13690 O O . THR A 1 43 ? 3.965 1.648 7.104 1.00 75.40 43 THR A O 8
ATOM 13701 N N . ARG A 1 44 ? 4.181 3.709 6.193 1.00 44.02 44 ARG A N 8
ATOM 13702 C CA . ARG A 1 44 ? 4.731 3.256 4.906 1.00 33.35 44 ARG A CA 8
ATOM 13703 C C . ARG A 1 44 ? 6.251 3.449 4.871 1.00 43.53 44 ARG A C 8
ATOM 13704 O O . ARG A 1 44 ? 6.779 4.426 5.423 1.00 40.13 44 ARG A O 8
ATOM 13725 N N . THR A 1 45 ? 6.945 2.497 4.233 1.00 13.33 45 THR A N 8
ATOM 13726 C CA . THR A 1 45 ? 8.381 2.596 3.934 1.00 74.15 45 THR A CA 8
ATOM 13727 C C . THR A 1 45 ? 8.631 1.966 2.552 1.00 24.12 45 THR A C 8
ATOM 13728 O O . THR A 1 45 ? 8.510 0.747 2.391 1.00 12.13 45 THR A O 8
ATOM 13739 N N . LEU A 1 46 ? 8.932 2.803 1.544 1.00 2.11 46 LEU A N 8
ATOM 13740 C CA . LEU A 1 46 ? 9.202 2.332 0.171 1.00 13.33 46 LEU A CA 8
ATOM 13741 C C . LEU A 1 46 ? 10.722 2.258 -0.058 1.00 41.30 46 LEU A C 8
ATOM 13742 O O . LEU A 1 46 ? 11.433 3.247 0.131 1.00 41.14 46 LEU A O 8
ATOM 13758 N N . THR A 1 47 ? 11.197 1.072 -0.438 1.00 42.34 47 THR A N 8
ATOM 13759 C CA . THR A 1 47 ? 12.600 0.798 -0.757 1.00 0.14 47 THR A CA 8
ATOM 13760 C C . THR A 1 47 ? 12.697 0.521 -2.261 1.00 31.32 47 THR A C 8
ATOM 13761 O O . THR A 1 47 ? 11.954 -0.306 -2.776 1.00 73.23 47 THR A O 8
ATOM 13772 N N . ARG A 1 48 ? 13.593 1.210 -2.964 1.00 23.11 48 ARG A N 8
ATOM 13773 C CA . ARG A 1 48 ? 13.795 1.003 -4.405 1.00 53.12 48 ARG A CA 8
ATOM 13774 C C . ARG A 1 48 ? 14.767 -0.173 -4.596 1.00 33.03 48 ARG A C 8
ATOM 13775 O O . ARG A 1 48 ? 15.977 -0.053 -4.402 1.00 22.42 48 ARG A O 8
ATOM 13796 N N . ASP A 1 49 ? 14.179 -1.328 -4.933 1.00 12.41 49 ASP A N 8
ATOM 13797 C CA . ASP A 1 49 ? 14.837 -2.649 -4.967 1.00 32.45 49 ASP A CA 8
ATOM 13798 C C . ASP A 1 49 ? 15.313 -2.975 -6.412 1.00 22.22 49 ASP A C 8
ATOM 13799 O O . ASP A 1 49 ? 15.175 -4.106 -6.906 1.00 3.15 49 ASP A O 8
ATOM 13808 N N . ASP A 1 50 ? 15.872 -1.935 -7.067 1.00 30.41 50 ASP A N 8
ATOM 13809 C CA . ASP A 1 50 ? 16.521 -2.014 -8.397 1.00 70.44 50 ASP A CA 8
ATOM 13810 C C . ASP A 1 50 ? 15.521 -2.453 -9.496 1.00 12.01 50 ASP A C 8
ATOM 13811 O O . ASP A 1 50 ? 15.449 -3.628 -9.865 1.00 65.14 50 ASP A O 8
ATOM 13820 N N . GLY A 1 51 ? 14.688 -1.490 -9.932 1.00 55.31 51 GLY A N 8
ATOM 13821 C CA . GLY A 1 51 ? 13.626 -1.724 -10.929 1.00 34.11 51 GLY A CA 8
ATOM 13822 C C . GLY A 1 51 ? 12.292 -2.064 -10.277 1.00 61.41 51 GLY A C 8
ATOM 13823 O O . GLY A 1 51 ? 11.220 -1.716 -10.787 1.00 64.50 51 GLY A O 8
ATOM 13827 N N . THR A 1 52 ? 12.386 -2.780 -9.158 1.00 22.41 52 THR A N 8
ATOM 13828 C CA . THR A 1 52 ? 11.269 -3.142 -8.286 1.00 24.33 52 THR A CA 8
ATOM 13829 C C . THR A 1 52 ? 11.236 -2.159 -7.087 1.00 52.50 52 THR A C 8
ATOM 13830 O O . THR A 1 52 ? 12.231 -1.478 -6.828 1.00 20.41 52 THR A O 8
ATOM 13841 N N . VAL A 1 53 ? 10.074 -2.014 -6.420 1.00 32.24 53 VAL A N 8
ATOM 13842 C CA . VAL A 1 53 ? 9.931 -1.221 -5.178 1.00 13.10 53 VAL A CA 8
ATOM 13843 C C . VAL A 1 53 ? 9.316 -2.109 -4.078 1.00 43.34 53 VAL A C 8
ATOM 13844 O O . VAL A 1 53 ? 8.196 -2.593 -4.223 1.00 41.41 53 VAL A O 8
ATOM 13857 N N . GLU A 1 54 ? 10.065 -2.325 -2.993 1.00 15.53 54 GLU A N 8
ATOM 13858 C CA . GLU A 1 54 ? 9.608 -3.066 -1.816 1.00 72.43 54 GLU A CA 8
ATOM 13859 C C . GLU A 1 54 ? 8.831 -2.101 -0.886 1.00 72.33 54 GLU A C 8
ATOM 13860 O O . GLU A 1 54 ? 9.424 -1.251 -0.216 1.00 11.44 54 GLU A O 8
ATOM 13872 N N . LEU A 1 55 ? 7.511 -2.238 -0.879 1.00 51.40 55 LEU A N 8
ATOM 13873 C CA . LEU A 1 55 ? 6.603 -1.415 -0.067 1.00 2.22 55 LEU A CA 8
ATOM 13874 C C . LEU A 1 55 ? 6.357 -2.117 1.280 1.00 42.14 55 LEU A C 8
ATOM 13875 O O . LEU A 1 55 ? 6.045 -3.303 1.319 1.00 14.23 55 LEU A O 8
ATOM 13891 N N . ARG A 1 56 ? 6.530 -1.380 2.380 1.00 35.24 56 ARG A N 8
ATOM 13892 C CA . ARG A 1 56 ? 6.259 -1.874 3.738 1.00 72.12 56 ARG A CA 8
ATOM 13893 C C . ARG A 1 56 ? 4.998 -1.187 4.268 1.00 23.10 56 ARG A C 8
ATOM 13894 O O . ARG A 1 56 ? 5.016 0.016 4.542 1.00 5.12 56 ARG A O 8
ATOM 13915 N N . ILE A 1 57 ? 3.893 -1.940 4.339 1.00 52.33 57 ILE A N 8
ATOM 13916 C CA . ILE A 1 57 ? 2.631 -1.467 4.920 1.00 33.12 57 ILE A CA 8
ATOM 13917 C C . ILE A 1 57 ? 2.526 -1.981 6.362 1.00 12.02 57 ILE A C 8
ATOM 13918 O O . ILE A 1 57 ? 2.386 -3.185 6.596 1.00 74.34 57 ILE A O 8
ATOM 13934 N N . LYS A 1 58 ? 2.622 -1.053 7.318 1.00 10.43 58 LYS A N 8
ATOM 13935 C CA . LYS A 1 58 ? 2.556 -1.356 8.747 1.00 34.13 58 LYS A CA 8
ATOM 13936 C C . LYS A 1 58 ? 1.236 -0.776 9.285 1.00 62.42 58 LYS A C 8
ATOM 13937 O O . LYS A 1 58 ? 1.145 0.420 9.560 1.00 1.40 58 LYS A O 8
ATOM 13956 N N . VAL A 1 59 ? 0.206 -1.628 9.415 1.00 53.54 59 VAL A N 8
ATOM 13957 C CA . VAL A 1 59 ? -1.126 -1.200 9.869 1.00 2.51 59 VAL A CA 8
ATOM 13958 C C . VAL A 1 59 ? -1.326 -1.591 11.332 1.00 3.44 59 VAL A C 8
ATOM 13959 O O . VAL A 1 59 ? -1.477 -2.778 11.659 1.00 51.24 59 VAL A O 8
ATOM 13972 N N . LYS A 1 60 ? -1.289 -0.586 12.209 1.00 73.11 60 LYS A N 8
ATOM 13973 C CA . LYS A 1 60 ? -1.657 -0.745 13.606 1.00 70.05 60 LYS A CA 8
ATOM 13974 C C . LYS A 1 60 ? -3.175 -0.528 13.715 1.00 2.32 60 LYS A C 8
ATOM 13975 O O . LYS A 1 60 ? -3.660 0.596 13.543 1.00 13.34 60 LYS A O 8
ATOM 13994 N N . ALA A 1 61 ? -3.909 -1.609 13.969 1.00 1.24 61 ALA A N 8
ATOM 13995 C CA . ALA A 1 61 ? -5.380 -1.602 14.102 1.00 74.31 61 ALA A CA 8
ATOM 13996 C C . ALA A 1 61 ? -5.772 -2.583 15.206 1.00 43.44 61 ALA A C 8
ATOM 13997 O O . ALA A 1 61 ? -4.983 -3.479 15.546 1.00 64.45 61 ALA A O 8
ATOM 14004 N N . ASP A 1 62 ? -6.981 -2.414 15.775 1.00 12.45 62 ASP A N 8
ATOM 14005 C CA . ASP A 1 62 ? -7.377 -3.137 16.995 1.00 1.55 62 ASP A CA 8
ATOM 14006 C C . ASP A 1 62 ? -7.474 -4.654 16.754 1.00 11.12 62 ASP A C 8
ATOM 14007 O O . ASP A 1 62 ? -6.873 -5.446 17.493 1.00 31.42 62 ASP A O 8
ATOM 14016 N N . THR A 1 63 ? -8.219 -5.044 15.709 1.00 50.43 63 THR A N 8
ATOM 14017 C CA . THR A 1 63 ? -8.374 -6.457 15.307 1.00 20.31 63 THR A CA 8
ATOM 14018 C C . THR A 1 63 ? -7.662 -6.721 13.965 1.00 12.43 63 THR A C 8
ATOM 14019 O O . THR A 1 63 ? -7.497 -5.805 13.142 1.00 74.12 63 THR A O 8
ATOM 14030 N N . GLU A 1 64 ? -7.267 -7.996 13.756 1.00 23.34 64 GLU A N 8
ATOM 14031 C CA . GLU A 1 64 ? -6.574 -8.453 12.537 1.00 44.40 64 GLU A CA 8
ATOM 14032 C C . GLU A 1 64 ? -7.424 -8.225 11.274 1.00 43.24 64 GLU A C 8
ATOM 14033 O O . GLU A 1 64 ? -6.889 -7.828 10.247 1.00 31.43 64 GLU A O 8
ATOM 14045 N N . GLU A 1 65 ? -8.746 -8.447 11.385 1.00 20.50 65 GLU A N 8
ATOM 14046 C CA . GLU A 1 65 ? -9.684 -8.339 10.255 1.00 61.41 65 GLU A CA 8
ATOM 14047 C C . GLU A 1 65 ? -9.734 -6.900 9.713 1.00 33.24 65 GLU A C 8
ATOM 14048 O O . GLU A 1 65 ? -9.635 -6.682 8.499 1.00 3.04 65 GLU A O 8
ATOM 14060 N N . LYS A 1 66 ? -9.850 -5.927 10.635 1.00 64.44 66 LYS A N 8
ATOM 14061 C CA . LYS A 1 66 ? -9.910 -4.499 10.283 1.00 51.34 66 LYS A CA 8
ATOM 14062 C C . LYS A 1 66 ? -8.555 -4.024 9.729 1.00 51.44 66 LYS A C 8
ATOM 14063 O O . LYS A 1 66 ? -8.513 -3.164 8.851 1.00 22.33 66 LYS A O 8
ATOM 14082 N N . ALA A 1 67 ? -7.458 -4.623 10.229 1.00 11.32 67 ALA A N 8
ATOM 14083 C CA . ALA A 1 67 ? -6.101 -4.362 9.731 1.00 40.45 67 ALA A CA 8
ATOM 14084 C C . ALA A 1 67 ? -5.928 -4.844 8.271 1.00 13.12 67 ALA A C 8
ATOM 14085 O O . ALA A 1 67 ? -5.397 -4.109 7.433 1.00 73.14 67 ALA A O 8
ATOM 14092 N N . LYS A 1 68 ? -6.413 -6.074 7.979 1.00 40.43 68 LYS A N 8
ATOM 14093 C CA . LYS A 1 68 ? -6.357 -6.669 6.623 1.00 55.31 68 LYS A CA 8
ATOM 14094 C C . LYS A 1 68 ? -7.256 -5.891 5.640 1.00 4.23 68 LYS A C 8
ATOM 14095 O O . LYS A 1 68 ? -6.960 -5.823 4.442 1.00 54.20 68 LYS A O 8
ATOM 14114 N N . SER A 1 69 ? -8.363 -5.331 6.172 1.00 2.21 69 SER A N 8
ATOM 14115 C CA . SER A 1 69 ? -9.329 -4.524 5.403 1.00 60.21 69 SER A CA 8
ATOM 14116 C C . SER A 1 69 ? -8.656 -3.260 4.850 1.00 33.31 69 SER A C 8
ATOM 14117 O O . SER A 1 69 ? -8.835 -2.906 3.682 1.00 61.12 69 SER A O 8
ATOM 14125 N N . ILE A 1 70 ? -7.859 -2.617 5.714 1.00 43.54 70 ILE A N 8
ATOM 14126 C CA . ILE A 1 70 ? -7.080 -1.419 5.378 1.00 43.23 70 ILE A CA 8
ATOM 14127 C C . ILE A 1 70 ? -6.043 -1.736 4.278 1.00 4.34 70 ILE A C 8
ATOM 14128 O O . ILE A 1 70 ? -5.902 -0.980 3.311 1.00 45.24 70 ILE A O 8
ATOM 14144 N N . ILE A 1 71 ? -5.363 -2.889 4.425 1.00 34.33 71 ILE A N 8
ATOM 14145 C CA . ILE A 1 71 ? -4.375 -3.380 3.446 1.00 31.44 71 ILE A CA 8
ATOM 14146 C C . ILE A 1 71 ? -5.057 -3.706 2.096 1.00 72.14 71 ILE A C 8
ATOM 14147 O O . ILE A 1 71 ? -4.468 -3.479 1.047 1.00 71.50 71 ILE A O 8
ATOM 14163 N N . LYS A 1 72 ? -6.321 -4.192 2.142 1.00 4.12 72 LYS A N 8
ATOM 14164 C CA . LYS A 1 72 ? -7.108 -4.513 0.931 1.00 74.41 72 LYS A CA 8
ATOM 14165 C C . LYS A 1 72 ? -7.406 -3.234 0.139 1.00 24.32 72 LYS A C 8
ATOM 14166 O O . LYS A 1 72 ? -7.274 -3.227 -1.086 1.00 33.24 72 LYS A O 8
ATOM 14185 N N . LEU A 1 73 ? -7.783 -2.151 0.863 1.00 3.13 73 LEU A N 8
ATOM 14186 C CA . LEU A 1 73 ? -7.999 -0.818 0.259 1.00 3.03 73 LEU A CA 8
ATOM 14187 C C . LEU A 1 73 ? -6.719 -0.367 -0.479 1.00 22.12 73 LEU A C 8
ATOM 14188 O O . LEU A 1 73 ? -6.773 -0.020 -1.655 1.00 15.25 73 LEU A O 8
ATOM 14204 N N . ILE A 1 74 ? -5.573 -0.448 0.227 1.00 32.34 74 ILE A N 8
ATOM 14205 C CA . ILE A 1 74 ? -4.249 -0.068 -0.304 1.00 21.34 74 ILE A CA 8
ATOM 14206 C C . ILE A 1 74 ? -3.906 -0.867 -1.583 1.00 0.25 74 ILE A C 8
ATOM 14207 O O . ILE A 1 74 ? -3.549 -0.267 -2.594 1.00 14.01 74 ILE A O 8
ATOM 14223 N N . GLU A 1 75 ? -4.088 -2.204 -1.531 1.00 31.51 75 GLU A N 8
ATOM 14224 C CA . GLU A 1 75 ? -3.787 -3.127 -2.650 1.00 2.12 75 GLU A CA 8
ATOM 14225 C C . GLU A 1 75 ? -4.554 -2.748 -3.925 1.00 73.54 75 GLU A C 8
ATOM 14226 O O . GLU A 1 75 ? -3.968 -2.702 -5.015 1.00 21.05 75 GLU A O 8
ATOM 14238 N N . GLU A 1 76 ? -5.860 -2.470 -3.766 1.00 52.15 76 GLU A N 8
ATOM 14239 C CA . GLU A 1 76 ? -6.741 -2.102 -4.884 1.00 52.43 76 GLU A CA 8
ATOM 14240 C C . GLU A 1 76 ? -6.282 -0.782 -5.529 1.00 71.12 76 GLU A C 8
ATOM 14241 O O . GLU A 1 76 ? -6.094 -0.714 -6.745 1.00 44.02 76 GLU A O 8
ATOM 14253 N N . ARG A 1 77 ? -6.035 0.232 -4.678 1.00 23.21 77 ARG A N 8
ATOM 14254 C CA . ARG A 1 77 ? -5.787 1.604 -5.135 1.00 35.12 77 ARG A CA 8
ATOM 14255 C C . ARG A 1 77 ? -4.407 1.733 -5.809 1.00 11.21 77 ARG A C 8
ATOM 14256 O O . ARG A 1 77 ? -4.321 2.294 -6.905 1.00 54.44 77 ARG A O 8
ATOM 14277 N N . ILE A 1 78 ? -3.341 1.193 -5.153 1.00 60.24 78 ILE A N 8
ATOM 14278 C CA . ILE A 1 78 ? -1.953 1.315 -5.654 1.00 73.41 78 ILE A CA 8
ATOM 14279 C C . ILE A 1 78 ? -1.831 0.666 -7.037 1.00 51.14 78 ILE A C 8
ATOM 14280 O O . ILE A 1 78 ? -1.348 1.300 -7.962 1.00 15.02 78 ILE A O 8
ATOM 14296 N N . GLU A 1 79 ? -2.367 -0.562 -7.171 1.00 70.22 79 GLU A N 8
ATOM 14297 C CA . GLU A 1 79 ? -2.317 -1.345 -8.415 1.00 25.12 79 GLU A CA 8
ATOM 14298 C C . GLU A 1 79 ? -3.076 -0.644 -9.556 1.00 54.13 79 GLU A C 8
ATOM 14299 O O . GLU A 1 79 ? -2.562 -0.537 -10.673 1.00 25.30 79 GLU A O 8
ATOM 14311 N N . GLU A 1 80 ? -4.293 -0.160 -9.239 1.00 75.42 80 GLU A N 8
ATOM 14312 C CA . GLU A 1 80 ? -5.220 0.437 -10.226 1.00 22.51 80 GLU A CA 8
ATOM 14313 C C . GLU A 1 80 ? -4.622 1.744 -10.801 1.00 3.40 80 GLU A C 8
ATOM 14314 O O . GLU A 1 80 ? -4.772 2.033 -11.984 1.00 3.35 80 GLU A O 8
ATOM 14326 N N . GLU A 1 81 ? -3.907 2.495 -9.945 1.00 22.21 81 GLU A N 8
ATOM 14327 C CA . GLU A 1 81 ? -3.232 3.751 -10.326 1.00 50.33 81 GLU A CA 8
ATOM 14328 C C . GLU A 1 81 ? -1.931 3.490 -11.104 1.00 24.45 81 GLU A C 8
ATOM 14329 O O . GLU A 1 81 ? -1.612 4.223 -12.047 1.00 40.10 81 GLU A O 8
ATOM 14341 N N . LEU A 1 82 ? -1.180 2.465 -10.663 1.00 10.02 82 LEU A N 8
ATOM 14342 C CA . LEU A 1 82 ? 0.109 2.075 -11.260 1.00 14.25 82 LEU A CA 8
ATOM 14343 C C . LEU A 1 82 ? -0.078 1.656 -12.725 1.00 3.14 82 LEU A C 8
ATOM 14344 O O . LEU A 1 82 ? 0.465 2.280 -13.618 1.00 13.42 82 LEU A O 8
ATOM 14360 N N . ARG A 1 83 ? -0.928 0.640 -12.929 1.00 21.52 83 ARG A N 8
ATOM 14361 C CA . ARG A 1 83 ? -1.084 -0.069 -14.216 1.00 4.43 83 ARG A CA 8
ATOM 14362 C C . ARG A 1 83 ? -1.652 0.800 -15.364 1.00 42.03 83 ARG A C 8
ATOM 14363 O O . ARG A 1 83 ? -1.663 0.365 -16.519 1.00 13.23 83 ARG A O 8
ATOM 14384 N N . LYS A 1 84 ? -2.109 2.022 -15.044 1.00 45.04 84 LYS A N 8
ATOM 14385 C CA . LYS A 1 84 ? -2.511 3.032 -16.051 1.00 31.42 84 LYS A CA 8
ATOM 14386 C C . LYS A 1 84 ? -1.298 3.523 -16.895 1.00 2.22 84 LYS A C 8
ATOM 14387 O O . LYS A 1 84 ? -1.420 3.777 -18.099 1.00 31.15 84 LYS A O 8
ATOM 14406 N N . ARG A 1 85 ? -0.136 3.657 -16.235 1.00 73.21 85 ARG A N 8
ATOM 14407 C CA . ARG A 1 85 ? 1.091 4.286 -16.809 1.00 5.20 85 ARG A CA 8
ATOM 14408 C C . ARG A 1 85 ? 2.306 3.328 -16.750 1.00 11.50 85 ARG A C 8
ATOM 14409 O O . ARG A 1 85 ? 3.169 3.350 -17.632 1.00 60.24 85 ARG A O 8
ATOM 14430 N N . ASP A 1 86 ? 2.341 2.489 -15.710 1.00 3.42 86 ASP A N 8
ATOM 14431 C CA . ASP A 1 86 ? 3.272 1.347 -15.573 1.00 71.23 86 ASP A CA 8
ATOM 14432 C C . ASP A 1 86 ? 2.410 0.064 -15.647 1.00 55.41 86 ASP A C 8
ATOM 14433 O O . ASP A 1 86 ? 2.017 -0.467 -14.605 1.00 41.21 86 ASP A O 8
ATOM 14442 N N . PRO A 1 87 ? 2.054 -0.437 -16.878 1.00 73.21 87 PRO A N 8
ATOM 14443 C CA . PRO A 1 87 ? 1.021 -1.505 -17.049 1.00 33.54 87 PRO A CA 8
ATOM 14444 C C . PRO A 1 87 ? 1.396 -2.858 -16.405 1.00 5.33 87 PRO A C 8
ATOM 14445 O O . PRO A 1 87 ? 0.509 -3.628 -16.011 1.00 64.01 87 PRO A O 8
ATOM 14456 N N . ASN A 1 88 ? 2.702 -3.129 -16.273 1.00 61.51 88 ASN A N 8
ATOM 14457 C CA . ASN A 1 88 ? 3.195 -4.389 -15.679 1.00 45.50 88 ASN A CA 8
ATOM 14458 C C . ASN A 1 88 ? 3.606 -4.194 -14.211 1.00 53.10 88 ASN A C 8
ATOM 14459 O O . ASN A 1 88 ? 4.263 -5.070 -13.636 1.00 64.15 88 ASN A O 8
ATOM 14470 N N . ALA A 1 89 ? 3.188 -3.057 -13.600 1.00 73.42 89 ALA A N 8
ATOM 14471 C CA . ALA A 1 89 ? 3.400 -2.797 -12.161 1.00 43.15 89 ALA A CA 8
ATOM 14472 C C . ALA A 1 89 ? 2.436 -3.650 -11.321 1.00 25.41 89 ALA A C 8
ATOM 14473 O O . ALA A 1 89 ? 1.390 -3.184 -10.846 1.00 41.35 89 ALA A O 8
ATOM 14480 N N . THR A 1 90 ? 2.788 -4.936 -11.211 1.00 4.41 90 THR A N 8
ATOM 14481 C CA . THR A 1 90 ? 2.039 -5.929 -10.460 1.00 13.33 90 THR A CA 8
ATOM 14482 C C . THR A 1 90 ? 2.655 -6.044 -9.062 1.00 65.12 90 THR A C 8
ATOM 14483 O O . THR A 1 90 ? 3.882 -6.178 -8.922 1.00 73.03 90 THR A O 8
ATOM 14494 N N . ILE A 1 91 ? 1.806 -5.948 -8.034 1.00 43.51 91 ILE A N 8
ATOM 14495 C CA . ILE A 1 91 ? 2.243 -5.960 -6.634 1.00 71.44 91 ILE A CA 8
ATOM 14496 C C . ILE A 1 91 ? 2.133 -7.396 -6.080 1.00 5.53 91 ILE A C 8
ATOM 14497 O O . ILE A 1 91 ? 1.188 -8.126 -6.416 1.00 43.01 91 ILE A O 8
ATOM 14513 N N . THR A 1 92 ? 3.136 -7.821 -5.296 1.00 13.21 92 THR A N 8
ATOM 14514 C CA . THR A 1 92 ? 3.190 -9.170 -4.714 1.00 13.02 92 THR A CA 8
ATOM 14515 C C . THR A 1 92 ? 3.101 -9.055 -3.188 1.00 2.22 92 THR A C 8
ATOM 14516 O O . THR A 1 92 ? 4.070 -8.690 -2.526 1.00 1.04 92 THR A O 8
ATOM 14527 N N . ARG A 1 93 ? 1.928 -9.380 -2.638 1.00 60.42 93 ARG A N 8
ATOM 14528 C CA . ARG A 1 93 ? 1.646 -9.195 -1.214 1.00 14.35 93 ARG A CA 8
ATOM 14529 C C . ARG A 1 93 ? 2.132 -10.423 -0.431 1.00 75.24 93 ARG A C 8
ATOM 14530 O O . ARG A 1 93 ? 1.543 -11.504 -0.516 1.00 74.05 93 ARG A O 8
ATOM 14551 N N . THR A 1 94 ? 3.247 -10.255 0.282 1.00 44.24 94 THR A N 8
ATOM 14552 C CA . THR A 1 94 ? 3.822 -11.288 1.153 1.00 65.10 94 THR A CA 8
ATOM 14553 C C . THR A 1 94 ? 3.849 -10.746 2.589 1.00 61.21 94 THR A C 8
ATOM 14554 O O . THR A 1 94 ? 4.667 -9.876 2.908 1.00 2.14 94 THR A O 8
ATOM 14565 N N . VAL A 1 95 ? 2.930 -11.229 3.449 1.00 23.05 95 VAL A N 8
ATOM 14566 C CA . VAL A 1 95 ? 2.811 -10.721 4.824 1.00 14.54 95 VAL A CA 8
ATOM 14567 C C . VAL A 1 95 ? 3.966 -11.264 5.682 1.00 4.12 95 VAL A C 8
ATOM 14568 O O . VAL A 1 95 ? 4.187 -12.477 5.764 1.00 30.42 95 VAL A O 8
ATOM 14581 N N . ARG A 1 96 ? 4.733 -10.335 6.262 1.00 21.10 96 ARG A N 8
ATOM 14582 C CA . ARG A 1 96 ? 5.953 -10.654 7.015 1.00 64.51 96 ARG A CA 8
ATOM 14583 C C . ARG A 1 96 ? 5.603 -10.993 8.483 1.00 43.51 96 ARG A C 8
ATOM 14584 O O . ARG A 1 96 ? 6.322 -11.747 9.152 1.00 52.32 96 ARG A O 8
ATOM 14605 N N . THR A 1 97 ? 4.488 -10.419 8.966 1.00 74.44 97 THR A N 8
ATOM 14606 C CA . THR A 1 97 ? 3.923 -10.724 10.285 1.00 51.23 97 THR A CA 8
ATOM 14607 C C . THR A 1 97 ? 3.168 -12.075 10.248 1.00 33.11 97 THR A C 8
ATOM 14608 O O . THR A 1 97 ? 2.260 -12.270 9.428 1.00 2.41 97 THR A O 8
ATOM 14619 N N . GLU A 1 98 ? 3.576 -12.997 11.129 1.00 32.32 98 GLU A N 8
ATOM 14620 C CA . GLU A 1 98 ? 2.938 -14.314 11.303 1.00 24.22 98 GLU A CA 8
ATOM 14621 C C . GLU A 1 98 ? 2.434 -14.430 12.760 1.00 41.03 98 GLU A C 8
ATOM 14622 O O . GLU A 1 98 ? 3.154 -14.888 13.660 1.00 24.54 98 GLU A O 8
ATOM 14634 N N . VAL A 1 99 ? 1.196 -13.937 12.983 1.00 73.41 99 VAL A N 8
ATOM 14635 C CA . VAL A 1 99 ? 0.551 -13.889 14.310 1.00 31.13 99 VAL A CA 8
ATOM 14636 C C . VAL A 1 99 ? 0.357 -15.325 14.867 1.00 32.50 99 VAL A C 8
ATOM 14637 O O . VAL A 1 99 ? -0.328 -16.144 14.243 1.00 14.32 99 VAL A O 8
ATOM 14650 N N . GLY A 1 100 ? 0.989 -15.615 16.021 1.00 72.24 100 GLY A N 8
ATOM 14651 C CA . GLY A 1 100 ? 0.920 -16.941 16.652 1.00 45.53 100 GLY A CA 8
ATOM 14652 C C . GLY A 1 100 ? 2.195 -17.277 17.420 1.00 52.45 100 GLY A C 8
ATOM 14653 O O . GLY A 1 100 ? 2.784 -18.346 17.211 1.00 14.14 100 GLY A O 8
ATOM 14657 N N . SER A 1 101 ? 2.603 -16.365 18.325 1.00 1.35 101 SER A N 8
ATOM 14658 C CA . SER A 1 101 ? 3.864 -16.478 19.092 1.00 14.45 101 SER A CA 8
ATOM 14659 C C . SER A 1 101 ? 3.852 -17.706 20.035 1.00 54.11 101 SER A C 8
ATOM 14660 O O . SER A 1 101 ? 4.669 -18.627 19.889 1.00 1.32 101 SER A O 8
ATOM 14668 N N . SER A 1 102 ? 2.892 -17.718 20.982 1.00 30.35 102 SER A N 8
ATOM 14669 C CA . SER A 1 102 ? 2.814 -18.741 22.038 1.00 75.13 102 SER A CA 8
ATOM 14670 C C . SER A 1 102 ? 1.351 -19.117 22.332 1.00 41.22 102 SER A C 8
ATOM 14671 O O . SER A 1 102 ? 0.528 -18.248 22.649 1.00 12.40 102 SER A O 8
ATOM 14679 N N . TRP A 1 103 ? 1.045 -20.416 22.208 1.00 43.41 103 TRP A N 8
ATOM 14680 C CA . TRP A 1 103 ? -0.224 -21.011 22.652 1.00 52.44 103 TRP A CA 8
ATOM 14681 C C . TRP A 1 103 ? 0.110 -22.319 23.388 1.00 71.01 103 TRP A C 8
ATOM 14682 O O . TRP A 1 103 ? 0.480 -23.321 22.765 1.00 14.54 103 TRP A O 8
ATOM 14703 N N . SER A 1 104 ? 0.034 -22.270 24.724 1.00 51.34 104 SER A N 8
ATOM 14704 C CA . SER A 1 104 ? 0.340 -23.401 25.602 1.00 64.33 104 SER A CA 8
ATOM 14705 C C . SER A 1 104 ? -0.937 -24.209 25.897 1.00 53.35 104 SER A C 8
ATOM 14706 O O . SER A 1 104 ? -1.799 -23.761 26.666 1.00 72.41 104 SER A O 8
ATOM 14714 N N . LEU A 1 105 ? -1.069 -25.375 25.252 1.00 33.11 105 LEU A N 8
ATOM 14715 C CA . LEU A 1 105 ? -2.173 -26.310 25.505 1.00 30.41 105 LEU A CA 8
ATOM 14716 C C . LEU A 1 105 ? -1.854 -27.088 26.796 1.00 54.43 105 LEU A C 8
ATOM 14717 O O . LEU A 1 105 ? -1.251 -28.169 26.749 1.00 42.01 105 LEU A O 8
ATOM 14733 N N . GLU A 1 106 ? -2.204 -26.483 27.951 1.00 60.01 106 GLU A N 8
ATOM 14734 C CA . GLU A 1 106 ? -1.886 -27.032 29.285 1.00 52.45 106 GLU A CA 8
ATOM 14735 C C . GLU A 1 106 ? -2.629 -28.356 29.540 1.00 72.52 106 GLU A C 8
ATOM 14736 O O . GLU A 1 106 ? -3.703 -28.601 28.975 1.00 71.00 106 GLU A O 8
ATOM 14748 N N . HIS A 1 107 ? -2.027 -29.210 30.376 1.00 51.23 107 HIS A N 8
ATOM 14749 C CA . HIS A 1 107 ? -2.590 -30.508 30.788 1.00 0.34 107 HIS A CA 8
ATOM 14750 C C . HIS A 1 107 ? -2.171 -30.768 32.239 1.00 74.12 107 HIS A C 8
ATOM 14751 O O . HIS A 1 107 ? -0.980 -30.972 32.505 1.00 21.12 107 HIS A O 8
ATOM 14766 N N . HIS A 1 108 ? -3.135 -30.702 33.183 1.00 23.04 108 HIS A N 8
ATOM 14767 C CA . HIS A 1 108 ? -2.880 -31.028 34.594 1.00 42.14 108 HIS A CA 8
ATOM 14768 C C . HIS A 1 108 ? -2.627 -32.539 34.718 1.00 34.50 108 HIS A C 8
ATOM 14769 O O . HIS A 1 108 ? -3.567 -33.347 34.664 1.00 63.24 108 HIS A O 8
ATOM 14784 N N . HIS A 1 109 ? -1.350 -32.893 34.877 1.00 11.33 109 HIS A N 8
ATOM 14785 C CA . HIS A 1 109 ? -0.881 -34.280 34.838 1.00 53.04 109 HIS A CA 8
ATOM 14786 C C . HIS A 1 109 ? -1.300 -35.032 36.115 1.00 33.35 109 HIS A C 8
ATOM 14787 O O . HIS A 1 109 ? -1.131 -34.522 37.235 1.00 61.34 109 HIS A O 8
ATOM 14802 N N . HIS A 1 110 ? -1.888 -36.224 35.933 1.00 44.24 110 HIS A N 8
ATOM 14803 C CA . HIS A 1 110 ? -2.265 -37.110 37.046 1.00 34.40 110 HIS A CA 8
ATOM 14804 C C . HIS A 1 110 ? -1.012 -37.879 37.494 1.00 3.31 110 HIS A C 8
ATOM 14805 O O . HIS A 1 110 ? -0.385 -38.572 36.680 1.00 22.35 110 HIS A O 8
ATOM 14820 N N . HIS A 1 111 ? -0.652 -37.723 38.785 1.00 45.44 111 HIS A N 8
ATOM 14821 C CA . HIS A 1 111 ? 0.625 -38.197 39.344 1.00 35.11 111 HIS A CA 8
ATOM 14822 C C . HIS A 1 111 ? 0.784 -39.725 39.204 1.00 43.53 111 HIS A C 8
ATOM 14823 O O . HIS A 1 111 ? 0.140 -40.493 39.933 1.00 21.55 111 HIS A O 8
ATOM 14838 N N . HIS A 1 112 ? 1.617 -40.124 38.229 1.00 62.30 112 HIS A N 8
ATOM 14839 C CA . HIS A 1 112 ? 2.065 -41.509 38.005 1.00 35.45 112 HIS A CA 8
ATOM 14840 C C . HIS A 1 112 ? 3.114 -41.480 36.861 1.00 31.04 112 HIS A C 8
ATOM 14841 O O . HIS A 1 112 ? 4.312 -41.310 37.146 1.00 31.33 112 HIS A O 8
ATOM 14857 N N . MET A 1 1 ? -5.991 -4.289 20.123 1.00 14.52 1 MET A N 9
ATOM 14858 C CA . MET A 1 1 ? -5.127 -3.601 19.141 1.00 52.02 1 MET A CA 9
ATOM 14859 C C . MET A 1 1 ? -3.833 -4.404 18.900 1.00 14.45 1 MET A C 9
ATOM 14860 O O . MET A 1 1 ? -3.042 -4.606 19.827 1.00 32.44 1 MET A O 9
ATOM 14876 N N . LEU A 1 2 ? -3.654 -4.883 17.656 1.00 62.22 2 LEU A N 9
ATOM 14877 C CA . LEU A 1 2 ? -2.402 -5.505 17.176 1.00 3.41 2 LEU A CA 9
ATOM 14878 C C . LEU A 1 2 ? -1.807 -4.689 16.015 1.00 24.23 2 LEU A C 9
ATOM 14879 O O . LEU A 1 2 ? -2.497 -3.873 15.405 1.00 34.24 2 LEU A O 9
ATOM 14895 N N . THR A 1 3 ? -0.516 -4.882 15.748 1.00 34.41 3 THR A N 9
ATOM 14896 C CA . THR A 1 3 ? 0.137 -4.322 14.561 1.00 73.22 3 THR A CA 9
ATOM 14897 C C . THR A 1 3 ? 0.432 -5.444 13.546 1.00 2.45 3 THR A C 9
ATOM 14898 O O . THR A 1 3 ? 0.947 -6.508 13.919 1.00 42.41 3 THR A O 9
ATOM 14909 N N . VAL A 1 4 ? 0.082 -5.211 12.270 1.00 30.05 4 VAL A N 9
ATOM 14910 C CA . VAL A 1 4 ? 0.411 -6.128 11.156 1.00 1.13 4 VAL A CA 9
ATOM 14911 C C . VAL A 1 4 ? 1.280 -5.386 10.121 1.00 13.34 4 VAL A C 9
ATOM 14912 O O . VAL A 1 4 ? 1.016 -4.224 9.803 1.00 54.24 4 VAL A O 9
ATOM 14925 N N . GLU A 1 5 ? 2.334 -6.051 9.632 1.00 74.35 5 GLU A N 9
ATOM 14926 C CA . GLU A 1 5 ? 3.157 -5.564 8.515 1.00 73.32 5 GLU A CA 9
ATOM 14927 C C . GLU A 1 5 ? 3.013 -6.521 7.329 1.00 32.04 5 GLU A C 9
ATOM 14928 O O . GLU A 1 5 ? 2.923 -7.745 7.515 1.00 35.14 5 GLU A O 9
ATOM 14940 N N . VAL A 1 6 ? 2.991 -5.959 6.116 1.00 2.20 6 VAL A N 9
ATOM 14941 C CA . VAL A 1 6 ? 2.978 -6.728 4.868 1.00 53.15 6 VAL A CA 9
ATOM 14942 C C . VAL A 1 6 ? 4.080 -6.182 3.935 1.00 15.54 6 VAL A C 9
ATOM 14943 O O . VAL A 1 6 ? 4.176 -4.961 3.714 1.00 35.33 6 VAL A O 9
ATOM 14956 N N . GLU A 1 7 ? 4.942 -7.090 3.459 1.00 12.23 7 GLU A N 9
ATOM 14957 C CA . GLU A 1 7 ? 5.962 -6.801 2.448 1.00 70.03 7 GLU A CA 9
ATOM 14958 C C . GLU A 1 7 ? 5.334 -7.021 1.062 1.00 1.33 7 GLU A C 9
ATOM 14959 O O . GLU A 1 7 ? 4.911 -8.132 0.731 1.00 72.25 7 GLU A O 9
ATOM 14971 N N . VAL A 1 8 ? 5.249 -5.952 0.289 1.00 23.21 8 VAL A N 9
ATOM 14972 C CA . VAL A 1 8 ? 4.655 -5.951 -1.044 1.00 5.24 8 VAL A CA 9
ATOM 14973 C C . VAL A 1 8 ? 5.741 -5.524 -2.051 1.00 71.53 8 VAL A C 9
ATOM 14974 O O . VAL A 1 8 ? 6.108 -4.353 -2.109 1.00 62.41 8 VAL A O 9
ATOM 14987 N N . LYS A 1 9 ? 6.264 -6.485 -2.832 1.00 45.14 9 LYS A N 9
ATOM 14988 C CA . LYS A 1 9 ? 7.290 -6.214 -3.854 1.00 14.33 9 LYS A CA 9
ATOM 14989 C C . LYS A 1 9 ? 6.607 -5.821 -5.174 1.00 10.50 9 LYS A C 9
ATOM 14990 O O . LYS A 1 9 ? 6.042 -6.655 -5.883 1.00 52.03 9 LYS A O 9
ATOM 15009 N N . ILE A 1 10 ? 6.682 -4.533 -5.482 1.00 12.02 10 ILE A N 9
ATOM 15010 C CA . ILE A 1 10 ? 6.020 -3.913 -6.627 1.00 41.21 10 ILE A CA 9
ATOM 15011 C C . ILE A 1 10 ? 7.015 -3.854 -7.791 1.00 32.51 10 ILE A C 9
ATOM 15012 O O . ILE A 1 10 ? 8.095 -3.258 -7.655 1.00 33.42 10 ILE A O 9
ATOM 15028 N N . THR A 1 11 ? 6.670 -4.491 -8.912 1.00 11.13 11 THR A N 9
ATOM 15029 C CA . THR A 1 11 ? 7.496 -4.435 -10.133 1.00 32.21 11 THR A CA 9
ATOM 15030 C C . THR A 1 11 ? 6.956 -3.337 -11.074 1.00 33.25 11 THR A C 9
ATOM 15031 O O . THR A 1 11 ? 5.742 -3.152 -11.170 1.00 25.22 11 THR A O 9
ATOM 15042 N N . ALA A 1 12 ? 7.877 -2.589 -11.702 1.00 40.33 12 ALA A N 9
ATOM 15043 C CA . ALA A 1 12 ? 7.559 -1.547 -12.700 1.00 51.13 12 ALA A CA 9
ATOM 15044 C C . ALA A 1 12 ? 8.856 -1.102 -13.388 1.00 34.23 12 ALA A C 9
ATOM 15045 O O . ALA A 1 12 ? 9.929 -1.147 -12.767 1.00 64.51 12 ALA A O 9
ATOM 15052 N N . ASP A 1 13 ? 8.746 -0.683 -14.663 1.00 71.44 13 ASP A N 9
ATOM 15053 C CA . ASP A 1 13 ? 9.892 -0.198 -15.468 1.00 15.41 13 ASP A CA 9
ATOM 15054 C C . ASP A 1 13 ? 10.458 1.097 -14.866 1.00 31.10 13 ASP A C 9
ATOM 15055 O O . ASP A 1 13 ? 11.673 1.314 -14.827 1.00 45.22 13 ASP A O 9
ATOM 15064 N N . ASP A 1 14 ? 9.547 1.943 -14.382 1.00 52.24 14 ASP A N 9
ATOM 15065 C CA . ASP A 1 14 ? 9.881 3.184 -13.677 1.00 43.14 14 ASP A CA 9
ATOM 15066 C C . ASP A 1 14 ? 9.745 2.936 -12.169 1.00 54.50 14 ASP A C 9
ATOM 15067 O O . ASP A 1 14 ? 8.658 3.099 -11.622 1.00 72.21 14 ASP A O 9
ATOM 15076 N N . GLU A 1 15 ? 10.829 2.467 -11.519 1.00 63.41 15 GLU A N 9
ATOM 15077 C CA . GLU A 1 15 ? 10.841 2.180 -10.057 1.00 45.34 15 GLU A CA 9
ATOM 15078 C C . GLU A 1 15 ? 10.580 3.450 -9.202 1.00 30.33 15 GLU A C 9
ATOM 15079 O O . GLU A 1 15 ? 9.888 3.395 -8.177 1.00 32.34 15 GLU A O 9
ATOM 15091 N N . ASN A 1 16 ? 11.116 4.591 -9.659 1.00 3.11 16 ASN A N 9
ATOM 15092 C CA . ASN A 1 16 ? 11.033 5.873 -8.939 1.00 30.50 16 ASN A CA 9
ATOM 15093 C C . ASN A 1 16 ? 9.602 6.402 -9.024 1.00 1.15 16 ASN A C 9
ATOM 15094 O O . ASN A 1 16 ? 9.018 6.790 -8.013 1.00 30.13 16 ASN A O 9
ATOM 15105 N N . LYS A 1 17 ? 9.023 6.331 -10.240 1.00 34.35 17 LYS A N 9
ATOM 15106 C CA . LYS A 1 17 ? 7.643 6.776 -10.501 1.00 41.21 17 LYS A CA 9
ATOM 15107 C C . LYS A 1 17 ? 6.631 5.796 -9.882 1.00 53.21 17 LYS A C 9
ATOM 15108 O O . LYS A 1 17 ? 5.545 6.215 -9.492 1.00 23.25 17 LYS A O 9
ATOM 15127 N N . ALA A 1 18 ? 7.008 4.502 -9.791 1.00 72.31 18 ALA A N 9
ATOM 15128 C CA . ALA A 1 18 ? 6.185 3.469 -9.135 1.00 32.35 18 ALA A CA 9
ATOM 15129 C C . ALA A 1 18 ? 5.983 3.824 -7.661 1.00 61.32 18 ALA A C 9
ATOM 15130 O O . ALA A 1 18 ? 4.860 3.783 -7.156 1.00 1.15 18 ALA A O 9
ATOM 15137 N N . GLU A 1 19 ? 7.097 4.226 -7.012 1.00 43.00 19 GLU A N 9
ATOM 15138 C CA . GLU A 1 19 ? 7.089 4.718 -5.633 1.00 3.42 19 GLU A CA 9
ATOM 15139 C C . GLU A 1 19 ? 6.165 5.942 -5.510 1.00 41.34 19 GLU A C 9
ATOM 15140 O O . GLU A 1 19 ? 5.260 5.934 -4.694 1.00 54.13 19 GLU A O 9
ATOM 15152 N N . GLU A 1 20 ? 6.379 6.950 -6.384 1.00 24.32 20 GLU A N 9
ATOM 15153 C CA . GLU A 1 20 ? 5.644 8.240 -6.353 1.00 72.44 20 GLU A CA 9
ATOM 15154 C C . GLU A 1 20 ? 4.110 8.050 -6.437 1.00 65.23 20 GLU A C 9
ATOM 15155 O O . GLU A 1 20 ? 3.359 8.647 -5.645 1.00 63.23 20 GLU A O 9
ATOM 15167 N N . ILE A 1 21 ? 3.678 7.184 -7.380 1.00 30.33 21 ILE A N 9
ATOM 15168 C CA . ILE A 1 21 ? 2.261 6.841 -7.597 1.00 22.33 21 ILE A CA 9
ATOM 15169 C C . ILE A 1 21 ? 1.674 6.228 -6.310 1.00 32.22 21 ILE A C 9
ATOM 15170 O O . ILE A 1 21 ? 0.694 6.741 -5.759 1.00 24.52 21 ILE A O 9
ATOM 15186 N N . VAL A 1 22 ? 2.346 5.176 -5.817 1.00 63.22 22 VAL A N 9
ATOM 15187 C CA . VAL A 1 22 ? 1.908 4.406 -4.644 1.00 4.41 22 VAL A CA 9
ATOM 15188 C C . VAL A 1 22 ? 1.867 5.285 -3.366 1.00 62.12 22 VAL A C 9
ATOM 15189 O O . VAL A 1 22 ? 0.923 5.182 -2.588 1.00 24.42 22 VAL A O 9
ATOM 15202 N N . LYS A 1 23 ? 2.854 6.206 -3.222 1.00 45.24 23 LYS A N 9
ATOM 15203 C CA . LYS A 1 23 ? 2.938 7.161 -2.087 1.00 54.12 23 LYS A CA 9
ATOM 15204 C C . LYS A 1 23 ? 1.677 8.037 -2.033 1.00 41.32 23 LYS A C 9
ATOM 15205 O O . LYS A 1 23 ? 1.034 8.144 -0.978 1.00 65.42 23 LYS A O 9
ATOM 15224 N N . ARG A 1 24 ? 1.346 8.650 -3.192 1.00 52.14 24 ARG A N 9
ATOM 15225 C CA . ARG A 1 24 ? 0.196 9.560 -3.324 1.00 32.34 24 ARG A CA 9
ATOM 15226 C C . ARG A 1 24 ? -1.106 8.839 -2.940 1.00 35.12 24 ARG A C 9
ATOM 15227 O O . ARG A 1 24 ? -1.892 9.357 -2.142 1.00 61.14 24 ARG A O 9
ATOM 15248 N N . VAL A 1 25 ? -1.278 7.615 -3.484 1.00 42.33 25 VAL A N 9
ATOM 15249 C CA . VAL A 1 25 ? -2.469 6.785 -3.247 1.00 61.34 25 VAL A CA 9
ATOM 15250 C C . VAL A 1 25 ? -2.632 6.462 -1.749 1.00 11.13 25 VAL A C 9
ATOM 15251 O O . VAL A 1 25 ? -3.697 6.717 -1.179 1.00 60.44 25 VAL A O 9
ATOM 15264 N N . ILE A 1 26 ? -1.554 5.917 -1.129 1.00 44.34 26 ILE A N 9
ATOM 15265 C CA . ILE A 1 26 ? -1.560 5.498 0.291 1.00 13.11 26 ILE A CA 9
ATOM 15266 C C . ILE A 1 26 ? -1.973 6.662 1.183 1.00 42.11 26 ILE A C 9
ATOM 15267 O O . ILE A 1 26 ? -2.826 6.503 2.029 1.00 43.01 26 ILE A O 9
ATOM 15283 N N . ASP A 1 27 ? -1.370 7.838 0.932 1.00 64.53 27 ASP A N 9
ATOM 15284 C CA . ASP A 1 27 ? -1.533 9.027 1.783 1.00 23.41 27 ASP A CA 9
ATOM 15285 C C . ASP A 1 27 ? -2.995 9.513 1.796 1.00 42.10 27 ASP A C 9
ATOM 15286 O O . ASP A 1 27 ? -3.534 9.873 2.854 1.00 32.20 27 ASP A O 9
ATOM 15295 N N . GLU A 1 28 ? -3.631 9.473 0.615 1.00 75.42 28 GLU A N 9
ATOM 15296 C CA . GLU A 1 28 ? -5.032 9.887 0.440 1.00 73.02 28 GLU A CA 9
ATOM 15297 C C . GLU A 1 28 ? -5.994 8.853 1.059 1.00 51.05 28 GLU A C 9
ATOM 15298 O O . GLU A 1 28 ? -6.888 9.216 1.824 1.00 54.11 28 GLU A O 9
ATOM 15310 N N . VAL A 1 29 ? -5.765 7.559 0.765 1.00 1.51 29 VAL A N 9
ATOM 15311 C CA . VAL A 1 29 ? -6.561 6.452 1.337 1.00 14.54 29 VAL A CA 9
ATOM 15312 C C . VAL A 1 29 ? -6.409 6.415 2.883 1.00 14.24 29 VAL A C 9
ATOM 15313 O O . VAL A 1 29 ? -7.390 6.218 3.594 1.00 61.23 29 VAL A O 9
ATOM 15326 N N . GLU A 1 30 ? -5.189 6.716 3.370 1.00 62.22 30 GLU A N 9
ATOM 15327 C CA . GLU A 1 30 ? -4.815 6.621 4.802 1.00 73.32 30 GLU A CA 9
ATOM 15328 C C . GLU A 1 30 ? -5.573 7.646 5.646 1.00 55.04 30 GLU A C 9
ATOM 15329 O O . GLU A 1 30 ? -6.131 7.299 6.684 1.00 11.31 30 GLU A O 9
ATOM 15341 N N . ARG A 1 31 ? -5.607 8.908 5.162 1.00 30.45 31 ARG A N 9
ATOM 15342 C CA . ARG A 1 31 ? -6.281 10.018 5.870 1.00 11.14 31 ARG A CA 9
ATOM 15343 C C . ARG A 1 31 ? -7.811 9.789 5.911 1.00 12.33 31 ARG A C 9
ATOM 15344 O O . ARG A 1 31 ? -8.489 10.249 6.830 1.00 51.22 31 ARG A O 9
ATOM 15365 N N . GLU A 1 32 ? -8.324 9.036 4.914 1.00 74.20 32 GLU A N 9
ATOM 15366 C CA . GLU A 1 32 ? -9.740 8.619 4.837 1.00 75.00 32 GLU A CA 9
ATOM 15367 C C . GLU A 1 32 ? -10.004 7.357 5.698 1.00 42.40 32 GLU A C 9
ATOM 15368 O O . GLU A 1 32 ? -11.126 7.143 6.171 1.00 11.14 32 GLU A O 9
ATOM 15380 N N . VAL A 1 33 ? -8.953 6.536 5.905 1.00 14.23 33 VAL A N 9
ATOM 15381 C CA . VAL A 1 33 ? -8.981 5.402 6.854 1.00 44.51 33 VAL A CA 9
ATOM 15382 C C . VAL A 1 33 ? -8.959 5.938 8.302 1.00 32.11 33 VAL A C 9
ATOM 15383 O O . VAL A 1 33 ? -9.469 5.288 9.200 1.00 32.20 33 VAL A O 9
ATOM 15396 N N . GLN A 1 34 ? -8.383 7.136 8.517 1.00 44.24 34 GLN A N 9
ATOM 15397 C CA . GLN A 1 34 ? -8.382 7.782 9.849 1.00 31.13 34 GLN A CA 9
ATOM 15398 C C . GLN A 1 34 ? -9.804 8.265 10.218 1.00 30.44 34 GLN A C 9
ATOM 15399 O O . GLN A 1 34 ? -10.159 8.315 11.398 1.00 72.03 34 GLN A O 9
ATOM 15413 N N . LYS A 1 35 ? -10.613 8.583 9.185 1.00 3.24 35 LYS A N 9
ATOM 15414 C CA . LYS A 1 35 ? -12.006 9.041 9.356 1.00 50.15 35 LYS A CA 9
ATOM 15415 C C . LYS A 1 35 ? -12.896 7.857 9.788 1.00 42.13 35 LYS A C 9
ATOM 15416 O O . LYS A 1 35 ? -13.708 7.970 10.713 1.00 10.22 35 LYS A O 9
ATOM 15435 N N . GLN A 1 36 ? -12.697 6.718 9.100 1.00 1.53 36 GLN A N 9
ATOM 15436 C CA . GLN A 1 36 ? -13.466 5.482 9.316 1.00 44.33 36 GLN A CA 9
ATOM 15437 C C . GLN A 1 36 ? -13.002 4.760 10.599 1.00 32.01 36 GLN A C 9
ATOM 15438 O O . GLN A 1 36 ? -13.817 4.401 11.452 1.00 10.12 36 GLN A O 9
ATOM 15452 N N . TYR A 1 37 ? -11.689 4.541 10.696 1.00 11.12 37 TYR A N 9
ATOM 15453 C CA . TYR A 1 37 ? -11.025 3.914 11.852 1.00 62.42 37 TYR A CA 9
ATOM 15454 C C . TYR A 1 37 ? -10.130 4.976 12.563 1.00 2.32 37 TYR A C 9
ATOM 15455 O O . TYR A 1 37 ? -8.987 5.195 12.137 1.00 51.43 37 TYR A O 9
ATOM 15473 N N . PRO A 1 38 ? -10.647 5.672 13.627 1.00 34.24 38 PRO A N 9
ATOM 15474 C CA . PRO A 1 38 ? -9.916 6.782 14.314 1.00 14.32 38 PRO A CA 9
ATOM 15475 C C . PRO A 1 38 ? -8.535 6.394 14.906 1.00 2.33 38 PRO A C 9
ATOM 15476 O O . PRO A 1 38 ? -7.584 7.186 14.837 1.00 2.14 38 PRO A O 9
ATOM 15487 N N . ASN A 1 39 ? -8.429 5.171 15.474 1.00 0.21 39 ASN A N 9
ATOM 15488 C CA . ASN A 1 39 ? -7.216 4.718 16.211 1.00 22.23 39 ASN A CA 9
ATOM 15489 C C . ASN A 1 39 ? -6.389 3.696 15.404 1.00 50.33 39 ASN A C 9
ATOM 15490 O O . ASN A 1 39 ? -5.431 3.115 15.936 1.00 32.31 39 ASN A O 9
ATOM 15501 N N . ALA A 1 40 ? -6.747 3.483 14.125 1.00 34.23 40 ALA A N 9
ATOM 15502 C CA . ALA A 1 40 ? -5.955 2.639 13.216 1.00 25.10 40 ALA A CA 9
ATOM 15503 C C . ALA A 1 40 ? -4.840 3.492 12.592 1.00 35.21 40 ALA A C 9
ATOM 15504 O O . ALA A 1 40 ? -5.105 4.338 11.730 1.00 50.13 40 ALA A O 9
ATOM 15511 N N . THR A 1 41 ? -3.600 3.276 13.053 1.00 73.21 41 THR A N 9
ATOM 15512 C CA . THR A 1 41 ? -2.434 4.056 12.634 1.00 55.20 41 THR A CA 9
ATOM 15513 C C . THR A 1 41 ? -1.658 3.275 11.568 1.00 74.04 41 THR A C 9
ATOM 15514 O O . THR A 1 41 ? -1.116 2.204 11.851 1.00 43.32 41 THR A O 9
ATOM 15525 N N . ILE A 1 42 ? -1.627 3.814 10.345 1.00 41.51 42 ILE A N 9
ATOM 15526 C CA . ILE A 1 42 ? -0.891 3.221 9.220 1.00 55.22 42 ILE A CA 9
ATOM 15527 C C . ILE A 1 42 ? 0.498 3.875 9.135 1.00 51.44 42 ILE A C 9
ATOM 15528 O O . ILE A 1 42 ? 0.651 5.076 9.394 1.00 32.03 42 ILE A O 9
ATOM 15544 N N . THR A 1 43 ? 1.507 3.065 8.821 1.00 43.15 43 THR A N 9
ATOM 15545 C CA . THR A 1 43 ? 2.889 3.494 8.666 1.00 10.23 43 THR A CA 9
ATOM 15546 C C . THR A 1 43 ? 3.413 2.890 7.357 1.00 41.51 43 THR A C 9
ATOM 15547 O O . THR A 1 43 ? 3.589 1.670 7.260 1.00 51.41 43 THR A O 9
ATOM 15558 N N . ARG A 1 44 ? 3.628 3.735 6.344 1.00 11.44 44 ARG A N 9
ATOM 15559 C CA . ARG A 1 44 ? 4.066 3.284 5.012 1.00 60.45 44 ARG A CA 9
ATOM 15560 C C . ARG A 1 44 ? 5.576 3.518 4.885 1.00 14.02 44 ARG A C 9
ATOM 15561 O O . ARG A 1 44 ? 6.116 4.503 5.415 1.00 24.11 44 ARG A O 9
ATOM 15582 N N . THR A 1 45 ? 6.265 2.584 4.225 1.00 21.03 45 THR A N 9
ATOM 15583 C CA . THR A 1 45 ? 7.702 2.685 3.973 1.00 45.20 45 THR A CA 9
ATOM 15584 C C . THR A 1 45 ? 7.984 2.143 2.564 1.00 23.02 45 THR A C 9
ATOM 15585 O O . THR A 1 45 ? 7.833 0.944 2.321 1.00 10.35 45 THR A O 9
ATOM 15596 N N . LEU A 1 46 ? 8.336 3.038 1.625 1.00 12.42 46 LEU A N 9
ATOM 15597 C CA . LEU A 1 46 ? 8.663 2.657 0.244 1.00 60.23 46 LEU A CA 9
ATOM 15598 C C . LEU A 1 46 ? 10.165 2.833 0.011 1.00 20.45 46 LEU A C 9
ATOM 15599 O O . LEU A 1 46 ? 10.716 3.910 0.267 1.00 70.41 46 LEU A O 9
ATOM 15615 N N . THR A 1 47 ? 10.815 1.761 -0.444 1.00 22.35 47 THR A N 9
ATOM 15616 C CA . THR A 1 47 ? 12.240 1.757 -0.789 1.00 62.42 47 THR A CA 9
ATOM 15617 C C . THR A 1 47 ? 12.414 0.985 -2.099 1.00 41.21 47 THR A C 9
ATOM 15618 O O . THR A 1 47 ? 11.939 -0.145 -2.203 1.00 62.13 47 THR A O 9
ATOM 15629 N N . ARG A 1 48 ? 13.085 1.590 -3.097 1.00 75.44 48 ARG A N 9
ATOM 15630 C CA . ARG A 1 48 ? 13.335 0.905 -4.373 1.00 31.54 48 ARG A CA 9
ATOM 15631 C C . ARG A 1 48 ? 14.589 0.040 -4.196 1.00 34.11 48 ARG A C 9
ATOM 15632 O O . ARG A 1 48 ? 15.720 0.533 -4.269 1.00 75.31 48 ARG A O 9
ATOM 15653 N N . ASP A 1 49 ? 14.353 -1.242 -3.900 1.00 64.33 49 ASP A N 9
ATOM 15654 C CA . ASP A 1 49 ? 15.405 -2.252 -3.747 1.00 21.44 49 ASP A CA 9
ATOM 15655 C C . ASP A 1 49 ? 15.983 -2.574 -5.138 1.00 31.23 49 ASP A C 9
ATOM 15656 O O . ASP A 1 49 ? 15.478 -3.463 -5.836 1.00 55.14 49 ASP A O 9
ATOM 15665 N N . ASP A 1 50 ? 16.996 -1.774 -5.542 1.00 22.04 50 ASP A N 9
ATOM 15666 C CA . ASP A 1 50 ? 17.628 -1.815 -6.879 1.00 24.43 50 ASP A CA 9
ATOM 15667 C C . ASP A 1 50 ? 16.636 -1.338 -7.974 1.00 63.11 50 ASP A C 9
ATOM 15668 O O . ASP A 1 50 ? 16.757 -0.215 -8.488 1.00 44.41 50 ASP A O 9
ATOM 15677 N N . GLY A 1 51 ? 15.660 -2.191 -8.308 1.00 0.41 51 GLY A N 9
ATOM 15678 C CA . GLY A 1 51 ? 14.600 -1.862 -9.269 1.00 43.22 51 GLY A CA 9
ATOM 15679 C C . GLY A 1 51 ? 13.213 -2.262 -8.768 1.00 24.31 51 GLY A C 9
ATOM 15680 O O . GLY A 1 51 ? 12.200 -1.793 -9.293 1.00 11.04 51 GLY A O 9
ATOM 15684 N N . THR A 1 52 ? 13.172 -3.137 -7.746 1.00 52.21 52 THR A N 9
ATOM 15685 C CA . THR A 1 52 ? 11.928 -3.634 -7.145 1.00 61.01 52 THR A CA 9
ATOM 15686 C C . THR A 1 52 ? 11.515 -2.705 -5.988 1.00 32.10 52 THR A C 9
ATOM 15687 O O . THR A 1 52 ? 12.241 -2.581 -5.004 1.00 13.44 52 THR A O 9
ATOM 15698 N N . VAL A 1 53 ? 10.343 -2.063 -6.117 1.00 3.04 53 VAL A N 9
ATOM 15699 C CA . VAL A 1 53 ? 9.847 -1.105 -5.118 1.00 63.04 53 VAL A CA 9
ATOM 15700 C C . VAL A 1 53 ? 9.163 -1.888 -3.997 1.00 63.02 53 VAL A C 9
ATOM 15701 O O . VAL A 1 53 ? 8.045 -2.369 -4.158 1.00 10.22 53 VAL A O 9
ATOM 15714 N N . GLU A 1 54 ? 9.841 -2.019 -2.857 1.00 44.22 54 GLU A N 9
ATOM 15715 C CA . GLU A 1 54 ? 9.331 -2.781 -1.726 1.00 73.54 54 GLU A CA 9
ATOM 15716 C C . GLU A 1 54 ? 8.516 -1.832 -0.846 1.00 63.33 54 GLU A C 9
ATOM 15717 O O . GLU A 1 54 ? 9.057 -0.888 -0.251 1.00 23.54 54 GLU A O 9
ATOM 15729 N N . LEU A 1 55 ? 7.207 -2.042 -0.848 1.00 3.23 55 LEU A N 9
ATOM 15730 C CA . LEU A 1 55 ? 6.264 -1.334 0.001 1.00 35.11 55 LEU A CA 9
ATOM 15731 C C . LEU A 1 55 ? 6.015 -2.149 1.280 1.00 33.43 55 LEU A C 9
ATOM 15732 O O . LEU A 1 55 ? 5.636 -3.309 1.218 1.00 24.53 55 LEU A O 9
ATOM 15748 N N . ARG A 1 56 ? 6.220 -1.522 2.434 1.00 53.11 56 ARG A N 9
ATOM 15749 C CA . ARG A 1 56 ? 5.895 -2.104 3.738 1.00 41.01 56 ARG A CA 9
ATOM 15750 C C . ARG A 1 56 ? 4.753 -1.296 4.359 1.00 3.33 56 ARG A C 9
ATOM 15751 O O . ARG A 1 56 ? 4.937 -0.125 4.710 1.00 43.04 56 ARG A O 9
ATOM 15772 N N . ILE A 1 57 ? 3.553 -1.907 4.412 1.00 32.41 57 ILE A N 9
ATOM 15773 C CA . ILE A 1 57 ? 2.369 -1.301 5.048 1.00 10.25 57 ILE A CA 9
ATOM 15774 C C . ILE A 1 57 ? 2.225 -1.881 6.464 1.00 44.21 57 ILE A C 9
ATOM 15775 O O . ILE A 1 57 ? 2.002 -3.086 6.635 1.00 4.22 57 ILE A O 9
ATOM 15791 N N . LYS A 1 58 ? 2.379 -1.004 7.459 1.00 62.21 58 LYS A N 9
ATOM 15792 C CA . LYS A 1 58 ? 2.317 -1.353 8.877 1.00 43.25 58 LYS A CA 9
ATOM 15793 C C . LYS A 1 58 ? 1.055 -0.711 9.477 1.00 64.10 58 LYS A C 9
ATOM 15794 O O . LYS A 1 58 ? 1.035 0.485 9.756 1.00 44.33 58 LYS A O 9
ATOM 15813 N N . VAL A 1 59 ? -0.012 -1.511 9.651 1.00 4.52 59 VAL A N 9
ATOM 15814 C CA . VAL A 1 59 ? -1.298 -1.027 10.184 1.00 40.43 59 VAL A CA 9
ATOM 15815 C C . VAL A 1 59 ? -1.482 -1.536 11.621 1.00 51.43 59 VAL A C 9
ATOM 15816 O O . VAL A 1 59 ? -1.657 -2.741 11.850 1.00 32.13 59 VAL A O 9
ATOM 15829 N N . LYS A 1 60 ? -1.395 -0.609 12.581 1.00 41.31 60 LYS A N 9
ATOM 15830 C CA . LYS A 1 60 ? -1.763 -0.850 13.973 1.00 62.31 60 LYS A CA 9
ATOM 15831 C C . LYS A 1 60 ? -3.283 -0.596 14.089 1.00 61.21 60 LYS A C 9
ATOM 15832 O O . LYS A 1 60 ? -3.721 0.547 13.989 1.00 25.51 60 LYS A O 9
ATOM 15851 N N . ALA A 1 61 ? -4.062 -1.660 14.271 1.00 51.35 61 ALA A N 9
ATOM 15852 C CA . ALA A 1 61 ? -5.540 -1.608 14.328 1.00 11.42 61 ALA A CA 9
ATOM 15853 C C . ALA A 1 61 ? -6.040 -2.657 15.329 1.00 41.13 61 ALA A C 9
ATOM 15854 O O . ALA A 1 61 ? -5.245 -3.452 15.834 1.00 71.44 61 ALA A O 9
ATOM 15861 N N . ASP A 1 62 ? -7.359 -2.669 15.596 1.00 13.31 62 ASP A N 9
ATOM 15862 C CA . ASP A 1 62 ? -7.972 -3.555 16.606 1.00 40.11 62 ASP A CA 9
ATOM 15863 C C . ASP A 1 62 ? -7.785 -5.046 16.230 1.00 14.13 62 ASP A C 9
ATOM 15864 O O . ASP A 1 62 ? -7.032 -5.773 16.890 1.00 43.03 62 ASP A O 9
ATOM 15873 N N . THR A 1 63 ? -8.461 -5.466 15.146 1.00 3.35 63 THR A N 9
ATOM 15874 C CA . THR A 1 63 ? -8.471 -6.867 14.671 1.00 31.45 63 THR A CA 9
ATOM 15875 C C . THR A 1 63 ? -7.567 -7.008 13.434 1.00 31.25 63 THR A C 9
ATOM 15876 O O . THR A 1 63 ? -7.478 -6.070 12.631 1.00 54.43 63 THR A O 9
ATOM 15887 N N . GLU A 1 64 ? -6.916 -8.189 13.295 1.00 33.42 64 GLU A N 9
ATOM 15888 C CA . GLU A 1 64 ? -6.049 -8.512 12.145 1.00 33.34 64 GLU A CA 9
ATOM 15889 C C . GLU A 1 64 ? -6.814 -8.391 10.810 1.00 55.33 64 GLU A C 9
ATOM 15890 O O . GLU A 1 64 ? -6.317 -7.768 9.884 1.00 22.52 64 GLU A O 9
ATOM 15902 N N . GLU A 1 65 ? -8.051 -8.940 10.766 1.00 60.51 65 GLU A N 9
ATOM 15903 C CA . GLU A 1 65 ? -8.906 -8.948 9.559 1.00 23.01 65 GLU A CA 9
ATOM 15904 C C . GLU A 1 65 ? -9.218 -7.518 9.083 1.00 34.44 65 GLU A C 9
ATOM 15905 O O . GLU A 1 65 ? -9.160 -7.232 7.887 1.00 14.43 65 GLU A O 9
ATOM 15917 N N . LYS A 1 66 ? -9.500 -6.624 10.048 1.00 21.23 66 LYS A N 9
ATOM 15918 C CA . LYS A 1 66 ? -9.876 -5.227 9.764 1.00 11.04 66 LYS A CA 9
ATOM 15919 C C . LYS A 1 66 ? -8.649 -4.417 9.311 1.00 4.40 66 LYS A C 9
ATOM 15920 O O . LYS A 1 66 ? -8.756 -3.566 8.428 1.00 74.15 66 LYS A O 9
ATOM 15939 N N . ALA A 1 67 ? -7.488 -4.726 9.913 1.00 51.11 67 ALA A N 9
ATOM 15940 C CA . ALA A 1 67 ? -6.193 -4.128 9.539 1.00 62.11 67 ALA A CA 9
ATOM 15941 C C . ALA A 1 67 ? -5.785 -4.551 8.116 1.00 2.21 67 ALA A C 9
ATOM 15942 O O . ALA A 1 67 ? -5.261 -3.746 7.342 1.00 52.41 67 ALA A O 9
ATOM 15949 N N . LYS A 1 68 ? -6.073 -5.820 7.789 1.00 10.44 68 LYS A N 9
ATOM 15950 C CA . LYS A 1 68 ? -5.806 -6.413 6.470 1.00 11.21 68 LYS A CA 9
ATOM 15951 C C . LYS A 1 68 ? -6.789 -5.877 5.412 1.00 53.24 68 LYS A C 9
ATOM 15952 O O . LYS A 1 68 ? -6.444 -5.801 4.229 1.00 24.41 68 LYS A O 9
ATOM 15971 N N . SER A 1 69 ? -8.019 -5.521 5.846 1.00 64.32 69 SER A N 9
ATOM 15972 C CA . SER A 1 69 ? -9.031 -4.902 4.973 1.00 50.20 69 SER A CA 9
ATOM 15973 C C . SER A 1 69 ? -8.545 -3.518 4.501 1.00 4.13 69 SER A C 9
ATOM 15974 O O . SER A 1 69 ? -8.681 -3.170 3.329 1.00 51.00 69 SER A O 9
ATOM 15982 N N . ILE A 1 70 ? -7.937 -2.767 5.436 1.00 14.12 70 ILE A N 9
ATOM 15983 C CA . ILE A 1 70 ? -7.297 -1.470 5.159 1.00 44.40 70 ILE A CA 9
ATOM 15984 C C . ILE A 1 70 ? -6.180 -1.640 4.098 1.00 52.51 70 ILE A C 9
ATOM 15985 O O . ILE A 1 70 ? -6.133 -0.905 3.099 1.00 63.23 70 ILE A O 9
ATOM 16001 N N . ILE A 1 71 ? -5.323 -2.660 4.325 1.00 41.41 71 ILE A N 9
ATOM 16002 C CA . ILE A 1 71 ? -4.235 -3.049 3.406 1.00 1.31 71 ILE A CA 9
ATOM 16003 C C . ILE A 1 71 ? -4.796 -3.390 2.008 1.00 43.20 71 ILE A C 9
ATOM 16004 O O . ILE A 1 71 ? -4.209 -3.014 0.996 1.00 3.13 71 ILE A O 9
ATOM 16020 N N . LYS A 1 72 ? -5.970 -4.052 1.980 1.00 25.15 72 LYS A N 9
ATOM 16021 C CA . LYS A 1 72 ? -6.602 -4.517 0.737 1.00 11.20 72 LYS A CA 9
ATOM 16022 C C . LYS A 1 72 ? -7.091 -3.317 -0.107 1.00 20.04 72 LYS A C 9
ATOM 16023 O O . LYS A 1 72 ? -6.928 -3.319 -1.333 1.00 43.22 72 LYS A O 9
ATOM 16042 N N . LEU A 1 73 ? -7.652 -2.286 0.570 1.00 65.15 73 LEU A N 9
ATOM 16043 C CA . LEU A 1 73 ? -8.043 -1.005 -0.072 1.00 5.24 73 LEU A CA 9
ATOM 16044 C C . LEU A 1 73 ? -6.813 -0.349 -0.740 1.00 72.21 73 LEU A C 9
ATOM 16045 O O . LEU A 1 73 ? -6.883 0.087 -1.896 1.00 4.01 73 LEU A O 9
ATOM 16061 N N . ILE A 1 74 ? -5.692 -0.325 0.010 1.00 34.30 74 ILE A N 9
ATOM 16062 C CA . ILE A 1 74 ? -4.400 0.212 -0.459 1.00 31.04 74 ILE A CA 9
ATOM 16063 C C . ILE A 1 74 ? -3.920 -0.548 -1.722 1.00 24.34 74 ILE A C 9
ATOM 16064 O O . ILE A 1 74 ? -3.649 0.076 -2.743 1.00 41.00 74 ILE A O 9
ATOM 16080 N N . GLU A 1 75 ? -3.916 -1.901 -1.651 1.00 23.01 75 GLU A N 9
ATOM 16081 C CA . GLU A 1 75 ? -3.400 -2.782 -2.727 1.00 22.51 75 GLU A CA 9
ATOM 16082 C C . GLU A 1 75 ? -4.144 -2.583 -4.065 1.00 23.34 75 GLU A C 9
ATOM 16083 O O . GLU A 1 75 ? -3.507 -2.528 -5.130 1.00 15.22 75 GLU A O 9
ATOM 16095 N N . GLU A 1 76 ? -5.482 -2.466 -4.000 1.00 2.21 76 GLU A N 9
ATOM 16096 C CA . GLU A 1 76 ? -6.318 -2.278 -5.204 1.00 32.33 76 GLU A CA 9
ATOM 16097 C C . GLU A 1 76 ? -6.013 -0.935 -5.879 1.00 51.13 76 GLU A C 9
ATOM 16098 O O . GLU A 1 76 ? -5.806 -0.874 -7.092 1.00 21.31 76 GLU A O 9
ATOM 16110 N N . ARG A 1 77 ? -5.935 0.121 -5.059 1.00 70.52 77 ARG A N 9
ATOM 16111 C CA . ARG A 1 77 ? -5.858 1.502 -5.537 1.00 34.04 77 ARG A CA 9
ATOM 16112 C C . ARG A 1 77 ? -4.442 1.881 -6.017 1.00 10.00 77 ARG A C 9
ATOM 16113 O O . ARG A 1 77 ? -4.308 2.654 -6.980 1.00 63.14 77 ARG A O 9
ATOM 16134 N N . ILE A 1 78 ? -3.391 1.335 -5.362 1.00 35.50 78 ILE A N 9
ATOM 16135 C CA . ILE A 1 78 ? -1.992 1.621 -5.743 1.00 51.14 78 ILE A CA 9
ATOM 16136 C C . ILE A 1 78 ? -1.673 0.990 -7.115 1.00 31.14 78 ILE A C 9
ATOM 16137 O O . ILE A 1 78 ? -1.124 1.660 -8.003 1.00 1.12 78 ILE A O 9
ATOM 16153 N N . GLU A 1 79 ? -2.077 -0.296 -7.294 1.00 5.13 79 GLU A N 9
ATOM 16154 C CA . GLU A 1 79 ? -1.816 -1.045 -8.529 1.00 5.51 79 GLU A CA 9
ATOM 16155 C C . GLU A 1 79 ? -2.727 -0.548 -9.660 1.00 44.02 79 GLU A C 9
ATOM 16156 O O . GLU A 1 79 ? -2.320 -0.549 -10.815 1.00 63.01 79 GLU A O 9
ATOM 16168 N N . GLU A 1 80 ? -3.941 -0.077 -9.309 1.00 4.22 80 GLU A N 9
ATOM 16169 C CA . GLU A 1 80 ? -4.896 0.493 -10.283 1.00 73.43 80 GLU A CA 9
ATOM 16170 C C . GLU A 1 80 ? -4.248 1.664 -11.063 1.00 11.00 80 GLU A C 9
ATOM 16171 O O . GLU A 1 80 ? -4.350 1.748 -12.291 1.00 13.32 80 GLU A O 9
ATOM 16183 N N . GLU A 1 81 ? -3.539 2.532 -10.321 1.00 45.53 81 GLU A N 9
ATOM 16184 C CA . GLU A 1 81 ? -2.882 3.723 -10.883 1.00 72.21 81 GLU A CA 9
ATOM 16185 C C . GLU A 1 81 ? -1.476 3.405 -11.436 1.00 54.21 81 GLU A C 9
ATOM 16186 O O . GLU A 1 81 ? -0.955 4.143 -12.277 1.00 12.50 81 GLU A O 9
ATOM 16198 N N . LEU A 1 82 ? -0.883 2.291 -10.976 1.00 50.51 82 LEU A N 9
ATOM 16199 C CA . LEU A 1 82 ? 0.364 1.742 -11.557 1.00 5.13 82 LEU A CA 9
ATOM 16200 C C . LEU A 1 82 ? 0.119 1.228 -12.987 1.00 32.42 82 LEU A C 9
ATOM 16201 O O . LEU A 1 82 ? 0.910 1.494 -13.901 1.00 51.32 82 LEU A O 9
ATOM 16217 N N . ARG A 1 83 ? -1.014 0.524 -13.164 1.00 21.10 83 ARG A N 9
ATOM 16218 C CA . ARG A 1 83 ? -1.380 -0.121 -14.443 1.00 41.21 83 ARG A CA 9
ATOM 16219 C C . ARG A 1 83 ? -1.849 0.900 -15.490 1.00 3.34 83 ARG A C 9
ATOM 16220 O O . ARG A 1 83 ? -2.019 0.545 -16.659 1.00 14.12 83 ARG A O 9
ATOM 16241 N N . LYS A 1 84 ? -2.060 2.160 -15.062 1.00 61.22 84 LYS A N 9
ATOM 16242 C CA . LYS A 1 84 ? -2.278 3.295 -15.979 1.00 75.32 84 LYS A CA 9
ATOM 16243 C C . LYS A 1 84 ? -1.002 3.556 -16.821 1.00 74.15 84 LYS A C 9
ATOM 16244 O O . LYS A 1 84 ? -1.083 3.825 -18.024 1.00 53.30 84 LYS A O 9
ATOM 16263 N N . ARG A 1 85 ? 0.176 3.450 -16.167 1.00 63.34 85 ARG A N 9
ATOM 16264 C CA . ARG A 1 85 ? 1.490 3.703 -16.809 1.00 23.24 85 ARG A CA 9
ATOM 16265 C C . ARG A 1 85 ? 2.111 2.401 -17.344 1.00 21.21 85 ARG A C 9
ATOM 16266 O O . ARG A 1 85 ? 2.716 2.387 -18.425 1.00 20.24 85 ARG A O 9
ATOM 16287 N N . ASP A 1 86 ? 1.889 1.305 -16.614 1.00 50.13 86 ASP A N 9
ATOM 16288 C CA . ASP A 1 86 ? 2.652 0.063 -16.785 1.00 34.32 86 ASP A CA 9
ATOM 16289 C C . ASP A 1 86 ? 1.683 -1.123 -16.605 1.00 13.54 86 ASP A C 9
ATOM 16290 O O . ASP A 1 86 ? 1.311 -1.444 -15.476 1.00 63.42 86 ASP A O 9
ATOM 16299 N N . PRO A 1 87 ? 1.265 -1.807 -17.710 1.00 15.12 87 PRO A N 9
ATOM 16300 C CA . PRO A 1 87 ? 0.233 -2.877 -17.656 1.00 53.31 87 PRO A CA 9
ATOM 16301 C C . PRO A 1 87 ? 0.713 -4.156 -16.930 1.00 5.22 87 PRO A C 9
ATOM 16302 O O . PRO A 1 87 ? -0.107 -5.016 -16.570 1.00 45.21 87 PRO A O 9
ATOM 16313 N N . ASN A 1 88 ? 2.035 -4.268 -16.705 1.00 24.33 88 ASN A N 9
ATOM 16314 C CA . ASN A 1 88 ? 2.647 -5.437 -16.047 1.00 1.33 88 ASN A CA 9
ATOM 16315 C C . ASN A 1 88 ? 3.107 -5.095 -14.620 1.00 22.53 88 ASN A C 9
ATOM 16316 O O . ASN A 1 88 ? 3.711 -5.943 -13.950 1.00 12.21 88 ASN A O 9
ATOM 16327 N N . ALA A 1 89 ? 2.813 -3.852 -14.155 1.00 13.20 89 ALA A N 9
ATOM 16328 C CA . ALA A 1 89 ? 3.069 -3.429 -12.773 1.00 52.13 89 ALA A CA 9
ATOM 16329 C C . ALA A 1 89 ? 2.187 -4.234 -11.804 1.00 24.50 89 ALA A C 9
ATOM 16330 O O . ALA A 1 89 ? 1.034 -3.883 -11.546 1.00 71.54 89 ALA A O 9
ATOM 16337 N N . THR A 1 90 ? 2.740 -5.364 -11.354 1.00 12.31 90 THR A N 9
ATOM 16338 C CA . THR A 1 90 ? 2.081 -6.307 -10.456 1.00 74.34 90 THR A CA 9
ATOM 16339 C C . THR A 1 90 ? 2.777 -6.291 -9.087 1.00 61.10 90 THR A C 9
ATOM 16340 O O . THR A 1 90 ? 4.009 -6.239 -8.998 1.00 73.35 90 THR A O 9
ATOM 16351 N N . ILE A 1 91 ? 1.970 -6.308 -8.029 1.00 3.52 91 ILE A N 9
ATOM 16352 C CA . ILE A 1 91 ? 2.451 -6.229 -6.647 1.00 42.10 91 ILE A CA 9
ATOM 16353 C C . ILE A 1 91 ? 2.495 -7.647 -6.026 1.00 1.25 91 ILE A C 9
ATOM 16354 O O . ILE A 1 91 ? 1.581 -8.460 -6.232 1.00 35.34 91 ILE A O 9
ATOM 16370 N N . THR A 1 92 ? 3.590 -7.954 -5.311 1.00 60.43 92 THR A N 9
ATOM 16371 C CA . THR A 1 92 ? 3.854 -9.307 -4.775 1.00 5.13 92 THR A CA 9
ATOM 16372 C C . THR A 1 92 ? 3.562 -9.345 -3.262 1.00 21.31 92 THR A C 9
ATOM 16373 O O . THR A 1 92 ? 4.320 -8.792 -2.466 1.00 22.52 92 THR A O 9
ATOM 16384 N N . ARG A 1 93 ? 2.461 -10.004 -2.886 1.00 21.44 93 ARG A N 9
ATOM 16385 C CA . ARG A 1 93 ? 1.947 -10.022 -1.503 1.00 33.25 93 ARG A CA 9
ATOM 16386 C C . ARG A 1 93 ? 2.661 -11.093 -0.649 1.00 13.30 93 ARG A C 9
ATOM 16387 O O . ARG A 1 93 ? 2.567 -12.296 -0.925 1.00 3.25 93 ARG A O 9
ATOM 16408 N N . THR A 1 94 ? 3.411 -10.624 0.353 1.00 71.23 94 THR A N 9
ATOM 16409 C CA . THR A 1 94 ? 4.036 -11.453 1.389 1.00 75.31 94 THR A CA 9
ATOM 16410 C C . THR A 1 94 ? 3.684 -10.844 2.757 1.00 11.21 94 THR A C 9
ATOM 16411 O O . THR A 1 94 ? 4.215 -9.781 3.109 1.00 64.11 94 THR A O 9
ATOM 16422 N N . VAL A 1 95 ? 2.774 -11.482 3.528 1.00 31.22 95 VAL A N 9
ATOM 16423 C CA . VAL A 1 95 ? 2.393 -10.955 4.848 1.00 20.53 95 VAL A CA 9
ATOM 16424 C C . VAL A 1 95 ? 3.555 -11.229 5.829 1.00 13.00 95 VAL A C 9
ATOM 16425 O O . VAL A 1 95 ? 3.891 -12.382 6.130 1.00 61.42 95 VAL A O 9
ATOM 16438 N N . ARG A 1 96 ? 4.216 -10.139 6.255 1.00 32.11 96 ARG A N 9
ATOM 16439 C CA . ARG A 1 96 ? 5.484 -10.206 7.006 1.00 21.15 96 ARG A CA 9
ATOM 16440 C C . ARG A 1 96 ? 5.229 -10.663 8.464 1.00 11.22 96 ARG A C 9
ATOM 16441 O O . ARG A 1 96 ? 6.075 -11.320 9.085 1.00 62.52 96 ARG A O 9
ATOM 16462 N N . THR A 1 97 ? 4.058 -10.278 8.997 1.00 54.04 97 THR A N 9
ATOM 16463 C CA . THR A 1 97 ? 3.560 -10.748 10.295 1.00 24.31 97 THR A CA 9
ATOM 16464 C C . THR A 1 97 ? 2.937 -12.160 10.154 1.00 31.35 97 THR A C 9
ATOM 16465 O O . THR A 1 97 ? 2.195 -12.429 9.205 1.00 11.02 97 THR A O 9
ATOM 16476 N N . GLU A 1 98 ? 3.277 -13.050 11.096 1.00 3.14 98 GLU A N 9
ATOM 16477 C CA . GLU A 1 98 ? 2.714 -14.415 11.208 1.00 33.23 98 GLU A CA 9
ATOM 16478 C C . GLU A 1 98 ? 1.871 -14.500 12.506 1.00 31.22 98 GLU A C 9
ATOM 16479 O O . GLU A 1 98 ? 1.958 -13.598 13.354 1.00 55.21 98 GLU A O 9
ATOM 16491 N N . VAL A 1 99 ? 1.048 -15.571 12.656 1.00 3.43 99 VAL A N 9
ATOM 16492 C CA . VAL A 1 99 ? 0.308 -15.854 13.908 1.00 2.21 99 VAL A CA 9
ATOM 16493 C C . VAL A 1 99 ? 1.282 -15.926 15.110 1.00 32.22 99 VAL A C 9
ATOM 16494 O O . VAL A 1 99 ? 0.975 -15.406 16.188 1.00 64.34 99 VAL A O 9
ATOM 16507 N N . GLY A 1 100 ? 2.472 -16.537 14.871 1.00 15.53 100 GLY A N 9
ATOM 16508 C CA . GLY A 1 100 ? 3.597 -16.525 15.808 1.00 4.10 100 GLY A CA 9
ATOM 16509 C C . GLY A 1 100 ? 3.218 -16.951 17.227 1.00 42.52 100 GLY A C 9
ATOM 16510 O O . GLY A 1 100 ? 2.958 -18.133 17.474 1.00 13.35 100 GLY A O 9
ATOM 16514 N N . SER A 1 101 ? 3.176 -15.963 18.141 1.00 64.42 101 SER A N 9
ATOM 16515 C CA . SER A 1 101 ? 2.711 -16.140 19.524 1.00 34.23 101 SER A CA 9
ATOM 16516 C C . SER A 1 101 ? 1.332 -15.477 19.674 1.00 34.23 101 SER A C 9
ATOM 16517 O O . SER A 1 101 ? 1.223 -14.245 19.623 1.00 43.42 101 SER A O 9
ATOM 16525 N N . SER A 1 102 ? 0.286 -16.303 19.821 1.00 42.10 102 SER A N 9
ATOM 16526 C CA . SER A 1 102 ? -1.096 -15.835 20.007 1.00 0.34 102 SER A CA 9
ATOM 16527 C C . SER A 1 102 ? -1.890 -16.871 20.830 1.00 15.30 102 SER A C 9
ATOM 16528 O O . SER A 1 102 ? -2.510 -17.785 20.275 1.00 42.14 102 SER A O 9
ATOM 16536 N N . TRP A 1 103 ? -1.791 -16.760 22.169 1.00 43.34 103 TRP A N 9
ATOM 16537 C CA . TRP A 1 103 ? -2.637 -17.530 23.100 1.00 53.51 103 TRP A CA 9
ATOM 16538 C C . TRP A 1 103 ? -3.916 -16.721 23.362 1.00 31.43 103 TRP A C 9
ATOM 16539 O O . TRP A 1 103 ? -3.857 -15.614 23.909 1.00 52.21 103 TRP A O 9
ATOM 16560 N N . SER A 1 104 ? -5.053 -17.273 22.931 1.00 43.42 104 SER A N 9
ATOM 16561 C CA . SER A 1 104 ? -6.363 -16.643 23.071 1.00 14.22 104 SER A CA 9
ATOM 16562 C C . SER A 1 104 ? -7.027 -17.112 24.376 1.00 10.21 104 SER A C 9
ATOM 16563 O O . SER A 1 104 ? -7.311 -18.306 24.544 1.00 12.43 104 SER A O 9
ATOM 16571 N N . LEU A 1 105 ? -7.222 -16.172 25.315 1.00 70.45 105 LEU A N 9
ATOM 16572 C CA . LEU A 1 105 ? -7.903 -16.445 26.586 1.00 13.32 105 LEU A CA 9
ATOM 16573 C C . LEU A 1 105 ? -9.379 -16.033 26.474 1.00 4.31 105 LEU A C 9
ATOM 16574 O O . LEU A 1 105 ? -9.689 -14.851 26.301 1.00 74.11 105 LEU A O 9
ATOM 16590 N N . GLU A 1 106 ? -10.273 -17.028 26.562 1.00 23.03 106 GLU A N 9
ATOM 16591 C CA . GLU A 1 106 ? -11.731 -16.835 26.457 1.00 53.31 106 GLU A CA 9
ATOM 16592 C C . GLU A 1 106 ? -12.394 -17.620 27.608 1.00 13.33 106 GLU A C 9
ATOM 16593 O O . GLU A 1 106 ? -12.569 -18.844 27.514 1.00 24.30 106 GLU A O 9
ATOM 16605 N N . HIS A 1 107 ? -12.712 -16.918 28.714 1.00 24.14 107 HIS A N 9
ATOM 16606 C CA . HIS A 1 107 ? -13.316 -17.547 29.898 1.00 34.04 107 HIS A CA 9
ATOM 16607 C C . HIS A 1 107 ? -14.330 -16.602 30.560 1.00 60.41 107 HIS A C 9
ATOM 16608 O O . HIS A 1 107 ? -13.979 -15.489 30.966 1.00 31.13 107 HIS A O 9
ATOM 16623 N N . HIS A 1 108 ? -15.584 -17.073 30.650 1.00 33.02 108 HIS A N 9
ATOM 16624 C CA . HIS A 1 108 ? -16.663 -16.391 31.378 1.00 40.33 108 HIS A CA 9
ATOM 16625 C C . HIS A 1 108 ? -17.756 -17.413 31.749 1.00 45.42 108 HIS A C 9
ATOM 16626 O O . HIS A 1 108 ? -18.378 -18.015 30.865 1.00 2.30 108 HIS A O 9
ATOM 16641 N N . HIS A 1 109 ? -17.933 -17.665 33.054 1.00 23.44 109 HIS A N 9
ATOM 16642 C CA . HIS A 1 109 ? -19.036 -18.491 33.554 1.00 41.23 109 HIS A CA 9
ATOM 16643 C C . HIS A 1 109 ? -20.186 -17.570 33.980 1.00 42.21 109 HIS A C 9
ATOM 16644 O O . HIS A 1 109 ? -20.098 -16.897 35.016 1.00 34.51 109 HIS A O 9
ATOM 16659 N N . HIS A 1 110 ? -21.245 -17.516 33.147 1.00 21.24 110 HIS A N 9
ATOM 16660 C CA . HIS A 1 110 ? -22.474 -16.786 33.479 1.00 72.53 110 HIS A CA 9
ATOM 16661 C C . HIS A 1 110 ? -23.214 -17.540 34.595 1.00 71.42 110 HIS A C 9
ATOM 16662 O O . HIS A 1 110 ? -23.282 -18.775 34.582 1.00 42.04 110 HIS A O 9
ATOM 16677 N N . HIS A 1 111 ? -23.757 -16.782 35.547 1.00 51.10 111 HIS A N 9
ATOM 16678 C CA . HIS A 1 111 ? -24.415 -17.333 36.730 1.00 64.41 111 HIS A CA 9
ATOM 16679 C C . HIS A 1 111 ? -25.476 -16.356 37.242 1.00 63.40 111 HIS A C 9
ATOM 16680 O O . HIS A 1 111 ? -25.652 -15.262 36.687 1.00 1.40 111 HIS A O 9
ATOM 16695 N N . HIS A 1 112 ? -26.181 -16.784 38.293 1.00 21.10 112 HIS A N 9
ATOM 16696 C CA . HIS A 1 112 ? -27.104 -15.927 39.041 1.00 2.52 112 HIS A CA 9
ATOM 16697 C C . HIS A 1 112 ? -26.326 -15.278 40.212 1.00 73.33 112 HIS A C 9
ATOM 16698 O O . HIS A 1 112 ? -25.975 -14.088 40.129 1.00 63.14 112 HIS A O 9
ATOM 16714 N N . MET A 1 1 ? -4.517 -3.397 21.074 1.00 61.11 1 MET A N 10
ATOM 16715 C CA . MET A 1 1 ? -4.419 -2.817 19.714 1.00 60.13 1 MET A CA 10
ATOM 16716 C C . MET A 1 1 ? -3.185 -3.394 19.018 1.00 54.45 1 MET A C 10
ATOM 16717 O O . MET A 1 1 ? -2.049 -3.086 19.399 1.00 11.35 1 MET A O 10
ATOM 16733 N N . LEU A 1 2 ? -3.403 -4.227 17.994 1.00 63.50 2 LEU A N 10
ATOM 16734 C CA . LEU A 1 2 ? -2.325 -5.002 17.351 1.00 33.03 2 LEU A CA 10
ATOM 16735 C C . LEU A 1 2 ? -1.737 -4.245 16.159 1.00 3.44 2 LEU A C 10
ATOM 16736 O O . LEU A 1 2 ? -2.340 -3.296 15.652 1.00 11.35 2 LEU A O 10
ATOM 16752 N N . THR A 1 3 ? -0.535 -4.642 15.749 1.00 4.11 3 THR A N 10
ATOM 16753 C CA . THR A 1 3 ? 0.128 -4.098 14.565 1.00 32.21 3 THR A CA 10
ATOM 16754 C C . THR A 1 3 ? 0.520 -5.256 13.620 1.00 1.51 3 THR A C 10
ATOM 16755 O O . THR A 1 3 ? 1.374 -6.079 13.964 1.00 72.33 3 THR A O 10
ATOM 16766 N N . VAL A 1 4 ? -0.137 -5.330 12.451 1.00 30.22 4 VAL A N 10
ATOM 16767 C CA . VAL A 1 4 ? 0.148 -6.359 11.428 1.00 4.43 4 VAL A CA 10
ATOM 16768 C C . VAL A 1 4 ? 1.073 -5.763 10.355 1.00 72.05 4 VAL A C 10
ATOM 16769 O O . VAL A 1 4 ? 1.034 -4.554 10.091 1.00 13.42 4 VAL A O 10
ATOM 16782 N N . GLU A 1 5 ? 1.927 -6.607 9.763 1.00 65.14 5 GLU A N 10
ATOM 16783 C CA . GLU A 1 5 ? 2.862 -6.192 8.714 1.00 42.44 5 GLU A CA 10
ATOM 16784 C C . GLU A 1 5 ? 2.682 -7.062 7.467 1.00 43.33 5 GLU A C 10
ATOM 16785 O O . GLU A 1 5 ? 2.599 -8.295 7.547 1.00 55.11 5 GLU A O 10
ATOM 16797 N N . VAL A 1 6 ? 2.614 -6.394 6.314 1.00 13.11 6 VAL A N 10
ATOM 16798 C CA . VAL A 1 6 ? 2.643 -7.027 4.998 1.00 40.45 6 VAL A CA 10
ATOM 16799 C C . VAL A 1 6 ? 3.717 -6.332 4.138 1.00 75.44 6 VAL A C 10
ATOM 16800 O O . VAL A 1 6 ? 3.874 -5.103 4.178 1.00 23.51 6 VAL A O 10
ATOM 16813 N N . GLU A 1 7 ? 4.501 -7.141 3.427 1.00 50.35 7 GLU A N 10
ATOM 16814 C CA . GLU A 1 7 ? 5.561 -6.673 2.527 1.00 74.21 7 GLU A CA 10
ATOM 16815 C C . GLU A 1 7 ? 5.074 -6.826 1.082 1.00 51.21 7 GLU A C 10
ATOM 16816 O O . GLU A 1 7 ? 4.791 -7.934 0.636 1.00 42.41 7 GLU A O 10
ATOM 16828 N N . VAL A 1 8 ? 4.963 -5.712 0.370 1.00 31.24 8 VAL A N 10
ATOM 16829 C CA . VAL A 1 8 ? 4.494 -5.691 -1.017 1.00 72.33 8 VAL A CA 10
ATOM 16830 C C . VAL A 1 8 ? 5.644 -5.203 -1.922 1.00 61.12 8 VAL A C 10
ATOM 16831 O O . VAL A 1 8 ? 5.954 -4.025 -1.947 1.00 34.31 8 VAL A O 10
ATOM 16844 N N . LYS A 1 9 ? 6.272 -6.122 -2.670 1.00 44.45 9 LYS A N 10
ATOM 16845 C CA . LYS A 1 9 ? 7.418 -5.804 -3.540 1.00 54.42 9 LYS A CA 10
ATOM 16846 C C . LYS A 1 9 ? 6.927 -5.590 -4.986 1.00 40.24 9 LYS A C 10
ATOM 16847 O O . LYS A 1 9 ? 6.550 -6.529 -5.684 1.00 74.22 9 LYS A O 10
ATOM 16866 N N . ILE A 1 10 ? 6.952 -4.331 -5.418 1.00 13.40 10 ILE A N 10
ATOM 16867 C CA . ILE A 1 10 ? 6.332 -3.870 -6.655 1.00 11.35 10 ILE A CA 10
ATOM 16868 C C . ILE A 1 10 ? 7.375 -3.777 -7.786 1.00 5.32 10 ILE A C 10
ATOM 16869 O O . ILE A 1 10 ? 8.286 -2.928 -7.751 1.00 12.14 10 ILE A O 10
ATOM 16885 N N . THR A 1 11 ? 7.254 -4.689 -8.759 1.00 72.03 11 THR A N 10
ATOM 16886 C CA . THR A 1 11 ? 8.050 -4.690 -9.990 1.00 45.04 11 THR A CA 10
ATOM 16887 C C . THR A 1 11 ? 7.335 -3.847 -11.068 1.00 11.32 11 THR A C 10
ATOM 16888 O O . THR A 1 11 ? 6.202 -4.147 -11.448 1.00 2.20 11 THR A O 10
ATOM 16899 N N . ALA A 1 12 ? 7.982 -2.768 -11.534 1.00 11.42 12 ALA A N 10
ATOM 16900 C CA . ALA A 1 12 ? 7.406 -1.856 -12.548 1.00 54.13 12 ALA A CA 10
ATOM 16901 C C . ALA A 1 12 ? 8.391 -1.612 -13.685 1.00 51.13 12 ALA A C 10
ATOM 16902 O O . ALA A 1 12 ? 9.595 -1.876 -13.539 1.00 34.44 12 ALA A O 10
ATOM 16909 N N . ASP A 1 13 ? 7.860 -1.092 -14.806 1.00 1.42 13 ASP A N 10
ATOM 16910 C CA . ASP A 1 13 ? 8.655 -0.748 -15.997 1.00 22.00 13 ASP A CA 10
ATOM 16911 C C . ASP A 1 13 ? 9.572 0.453 -15.706 1.00 53.41 13 ASP A C 10
ATOM 16912 O O . ASP A 1 13 ? 10.631 0.597 -16.324 1.00 53.15 13 ASP A O 10
ATOM 16921 N N . ASP A 1 14 ? 9.139 1.320 -14.765 1.00 21.42 14 ASP A N 10
ATOM 16922 C CA . ASP A 1 14 ? 9.994 2.377 -14.187 1.00 23.23 14 ASP A CA 10
ATOM 16923 C C . ASP A 1 14 ? 9.881 2.318 -12.654 1.00 4.43 14 ASP A C 10
ATOM 16924 O O . ASP A 1 14 ? 8.791 2.539 -12.105 1.00 13.12 14 ASP A O 10
ATOM 16933 N N . GLU A 1 15 ? 11.009 1.987 -11.989 1.00 52.42 15 GLU A N 10
ATOM 16934 C CA . GLU A 1 15 ? 11.102 1.842 -10.519 1.00 1.21 15 GLU A CA 10
ATOM 16935 C C . GLU A 1 15 ? 10.667 3.123 -9.772 1.00 22.51 15 GLU A C 10
ATOM 16936 O O . GLU A 1 15 ? 9.868 3.050 -8.832 1.00 3.13 15 GLU A O 10
ATOM 16948 N N . ASN A 1 16 ? 11.170 4.292 -10.220 1.00 63.34 16 ASN A N 10
ATOM 16949 C CA . ASN A 1 16 ? 10.905 5.577 -9.536 1.00 75.35 16 ASN A CA 10
ATOM 16950 C C . ASN A 1 16 ? 9.422 5.962 -9.650 1.00 32.41 16 ASN A C 10
ATOM 16951 O O . ASN A 1 16 ? 8.848 6.458 -8.682 1.00 51.31 16 ASN A O 10
ATOM 16962 N N . LYS A 1 17 ? 8.808 5.682 -10.820 1.00 70.31 17 LYS A N 10
ATOM 16963 C CA . LYS A 1 17 ? 7.373 5.922 -11.034 1.00 74.00 17 LYS A CA 10
ATOM 16964 C C . LYS A 1 17 ? 6.549 5.086 -10.050 1.00 51.10 17 LYS A C 10
ATOM 16965 O O . LYS A 1 17 ? 5.680 5.634 -9.382 1.00 13.01 17 LYS A O 10
ATOM 16984 N N . ALA A 1 18 ? 6.887 3.776 -9.933 1.00 74.32 18 ALA A N 10
ATOM 16985 C CA . ALA A 1 18 ? 6.221 2.837 -8.998 1.00 5.24 18 ALA A CA 10
ATOM 16986 C C . ALA A 1 18 ? 6.138 3.421 -7.582 1.00 5.32 18 ALA A C 10
ATOM 16987 O O . ALA A 1 18 ? 5.064 3.466 -6.976 1.00 44.01 18 ALA A O 10
ATOM 16994 N N . GLU A 1 19 ? 7.288 3.937 -7.120 1.00 2.44 19 GLU A N 10
ATOM 16995 C CA . GLU A 1 19 ? 7.429 4.566 -5.811 1.00 53.43 19 GLU A CA 10
ATOM 16996 C C . GLU A 1 19 ? 6.529 5.817 -5.684 1.00 21.43 19 GLU A C 10
ATOM 16997 O O . GLU A 1 19 ? 5.697 5.878 -4.780 1.00 60.32 19 GLU A O 10
ATOM 17009 N N . GLU A 1 20 ? 6.672 6.773 -6.632 1.00 2.41 20 GLU A N 10
ATOM 17010 C CA . GLU A 1 20 ? 5.954 8.072 -6.591 1.00 62.05 20 GLU A CA 10
ATOM 17011 C C . GLU A 1 20 ? 4.424 7.887 -6.512 1.00 1.23 20 GLU A C 10
ATOM 17012 O O . GLU A 1 20 ? 3.747 8.524 -5.675 1.00 34.44 20 GLU A O 10
ATOM 17024 N N . ILE A 1 21 ? 3.914 6.982 -7.378 1.00 50.10 21 ILE A N 10
ATOM 17025 C CA . ILE A 1 21 ? 2.495 6.616 -7.450 1.00 32.40 21 ILE A CA 10
ATOM 17026 C C . ILE A 1 21 ? 2.017 6.106 -6.084 1.00 3.11 21 ILE A C 10
ATOM 17027 O O . ILE A 1 21 ? 1.171 6.732 -5.442 1.00 20.43 21 ILE A O 10
ATOM 17043 N N . VAL A 1 22 ? 2.659 5.018 -5.622 1.00 0.42 22 VAL A N 10
ATOM 17044 C CA . VAL A 1 22 ? 2.239 4.275 -4.429 1.00 13.44 22 VAL A CA 10
ATOM 17045 C C . VAL A 1 22 ? 2.281 5.154 -3.159 1.00 74.31 22 VAL A C 10
ATOM 17046 O O . VAL A 1 22 ? 1.344 5.110 -2.366 1.00 31.22 22 VAL A O 10
ATOM 17059 N N . LYS A 1 23 ? 3.322 6.010 -3.025 1.00 41.51 23 LYS A N 10
ATOM 17060 C CA . LYS A 1 23 ? 3.439 6.963 -1.893 1.00 52.33 23 LYS A CA 10
ATOM 17061 C C . LYS A 1 23 ? 2.226 7.908 -1.852 1.00 61.22 23 LYS A C 10
ATOM 17062 O O . LYS A 1 23 ? 1.513 7.978 -0.835 1.00 43.52 23 LYS A O 10
ATOM 17081 N N . ARG A 1 24 ? 1.973 8.595 -2.991 1.00 71.00 24 ARG A N 10
ATOM 17082 C CA . ARG A 1 24 ? 0.871 9.566 -3.099 1.00 25.15 24 ARG A CA 10
ATOM 17083 C C . ARG A 1 24 ? -0.472 8.896 -2.782 1.00 75.51 24 ARG A C 10
ATOM 17084 O O . ARG A 1 24 ? -1.277 9.436 -2.020 1.00 31.11 24 ARG A O 10
ATOM 17105 N N . VAL A 1 25 ? -0.645 7.677 -3.310 1.00 42.51 25 VAL A N 10
ATOM 17106 C CA . VAL A 1 25 ? -1.888 6.927 -3.193 1.00 71.42 25 VAL A CA 10
ATOM 17107 C C . VAL A 1 25 ? -2.146 6.461 -1.746 1.00 71.53 25 VAL A C 10
ATOM 17108 O O . VAL A 1 25 ? -3.263 6.607 -1.278 1.00 2.43 25 VAL A O 10
ATOM 17121 N N . ILE A 1 26 ? -1.109 5.955 -1.028 1.00 4.00 26 ILE A N 10
ATOM 17122 C CA . ILE A 1 26 ? -1.268 5.504 0.386 1.00 13.32 26 ILE A CA 10
ATOM 17123 C C . ILE A 1 26 ? -1.701 6.689 1.274 1.00 44.00 26 ILE A C 10
ATOM 17124 O O . ILE A 1 26 ? -2.510 6.524 2.190 1.00 4.52 26 ILE A O 10
ATOM 17140 N N . ASP A 1 27 ? -1.167 7.883 0.956 1.00 42.24 27 ASP A N 10
ATOM 17141 C CA . ASP A 1 27 ? -1.541 9.136 1.641 1.00 52.13 27 ASP A CA 10
ATOM 17142 C C . ASP A 1 27 ? -3.018 9.494 1.338 1.00 54.00 27 ASP A C 10
ATOM 17143 O O . ASP A 1 27 ? -3.753 9.948 2.224 1.00 63.41 27 ASP A O 10
ATOM 17152 N N . GLU A 1 28 ? -3.444 9.223 0.081 1.00 50.12 28 GLU A N 10
ATOM 17153 C CA . GLU A 1 28 ? -4.838 9.422 -0.370 1.00 4.45 28 GLU A CA 10
ATOM 17154 C C . GLU A 1 28 ? -5.781 8.377 0.274 1.00 13.45 28 GLU A C 10
ATOM 17155 O O . GLU A 1 28 ? -6.948 8.678 0.524 1.00 65.41 28 GLU A O 10
ATOM 17167 N N . VAL A 1 29 ? -5.262 7.152 0.530 1.00 45.34 29 VAL A N 10
ATOM 17168 C CA . VAL A 1 29 ? -6.027 6.068 1.175 1.00 21.22 29 VAL A CA 10
ATOM 17169 C C . VAL A 1 29 ? -6.209 6.396 2.659 1.00 75.21 29 VAL A C 10
ATOM 17170 O O . VAL A 1 29 ? -7.302 6.262 3.203 1.00 50.34 29 VAL A O 10
ATOM 17183 N N . GLU A 1 30 ? -5.118 6.894 3.274 1.00 1.44 30 GLU A N 10
ATOM 17184 C CA . GLU A 1 30 ? -5.020 7.105 4.726 1.00 22.03 30 GLU A CA 10
ATOM 17185 C C . GLU A 1 30 ? -6.082 8.094 5.230 1.00 74.12 30 GLU A C 10
ATOM 17186 O O . GLU A 1 30 ? -6.778 7.805 6.206 1.00 44.24 30 GLU A O 10
ATOM 17198 N N . ARG A 1 31 ? -6.244 9.214 4.505 1.00 33.00 31 ARG A N 10
ATOM 17199 C CA . ARG A 1 31 ? -7.218 10.280 4.855 1.00 52.35 31 ARG A CA 10
ATOM 17200 C C . ARG A 1 31 ? -8.681 9.775 4.766 1.00 21.15 31 ARG A C 10
ATOM 17201 O O . ARG A 1 31 ? -9.581 10.328 5.411 1.00 5.54 31 ARG A O 10
ATOM 17222 N N . GLU A 1 32 ? -8.901 8.717 3.966 1.00 64.12 32 GLU A N 10
ATOM 17223 C CA . GLU A 1 32 ? -10.211 8.056 3.818 1.00 11.43 32 GLU A CA 10
ATOM 17224 C C . GLU A 1 32 ? -10.416 7.029 4.952 1.00 75.24 32 GLU A C 10
ATOM 17225 O O . GLU A 1 32 ? -11.509 6.921 5.524 1.00 44.44 32 GLU A O 10
ATOM 17237 N N . VAL A 1 33 ? -9.332 6.303 5.273 1.00 31.10 33 VAL A N 10
ATOM 17238 C CA . VAL A 1 33 ? -9.331 5.222 6.272 1.00 40.20 33 VAL A CA 10
ATOM 17239 C C . VAL A 1 33 ? -9.447 5.778 7.709 1.00 72.33 33 VAL A C 10
ATOM 17240 O O . VAL A 1 33 ? -9.894 5.069 8.601 1.00 73.32 33 VAL A O 10
ATOM 17253 N N . GLN A 1 34 ? -9.085 7.064 7.923 1.00 55.41 34 GLN A N 10
ATOM 17254 C CA . GLN A 1 34 ? -9.250 7.716 9.247 1.00 50.34 34 GLN A CA 10
ATOM 17255 C C . GLN A 1 34 ? -10.746 7.896 9.606 1.00 44.14 34 GLN A C 10
ATOM 17256 O O . GLN A 1 34 ? -11.096 7.921 10.790 1.00 5.20 34 GLN A O 10
ATOM 17270 N N . LYS A 1 35 ? -11.608 7.989 8.571 1.00 12.34 35 LYS A N 10
ATOM 17271 C CA . LYS A 1 35 ? -13.069 8.130 8.747 1.00 15.43 35 LYS A CA 10
ATOM 17272 C C . LYS A 1 35 ? -13.677 6.781 9.165 1.00 51.11 35 LYS A C 10
ATOM 17273 O O . LYS A 1 35 ? -14.421 6.688 10.143 1.00 24.12 35 LYS A O 10
ATOM 17292 N N . GLN A 1 36 ? -13.318 5.746 8.393 1.00 53.14 36 GLN A N 10
ATOM 17293 C CA . GLN A 1 36 ? -13.867 4.384 8.510 1.00 72.33 36 GLN A CA 10
ATOM 17294 C C . GLN A 1 36 ? -13.309 3.677 9.755 1.00 23.45 36 GLN A C 10
ATOM 17295 O O . GLN A 1 36 ? -14.008 2.917 10.437 1.00 21.42 36 GLN A O 10
ATOM 17309 N N . TYR A 1 37 ? -12.029 3.932 10.014 1.00 21.35 37 TYR A N 10
ATOM 17310 C CA . TYR A 1 37 ? -11.273 3.332 11.117 1.00 34.31 37 TYR A CA 10
ATOM 17311 C C . TYR A 1 37 ? -10.622 4.467 11.924 1.00 72.13 37 TYR A C 10
ATOM 17312 O O . TYR A 1 37 ? -9.545 4.956 11.554 1.00 31.45 37 TYR A O 10
ATOM 17330 N N . PRO A 1 38 ? -11.277 4.944 13.031 1.00 30.51 38 PRO A N 10
ATOM 17331 C CA . PRO A 1 38 ? -10.740 6.027 13.893 1.00 31.14 38 PRO A CA 10
ATOM 17332 C C . PRO A 1 38 ? -9.666 5.488 14.869 1.00 73.13 38 PRO A C 10
ATOM 17333 O O . PRO A 1 38 ? -9.662 5.801 16.062 1.00 25.43 38 PRO A O 10
ATOM 17344 N N . ASN A 1 39 ? -8.724 4.726 14.305 1.00 54.25 39 ASN A N 10
ATOM 17345 C CA . ASN A 1 39 ? -7.739 3.905 15.034 1.00 43.14 39 ASN A CA 10
ATOM 17346 C C . ASN A 1 39 ? -6.534 3.655 14.116 1.00 22.12 39 ASN A C 10
ATOM 17347 O O . ASN A 1 39 ? -5.381 3.744 14.551 1.00 61.41 39 ASN A O 10
ATOM 17358 N N . ALA A 1 40 ? -6.840 3.364 12.832 1.00 61.00 40 ALA A N 10
ATOM 17359 C CA . ALA A 1 40 ? -5.872 2.882 11.833 1.00 25.00 40 ALA A CA 10
ATOM 17360 C C . ALA A 1 40 ? -4.665 3.815 11.668 1.00 72.12 40 ALA A C 10
ATOM 17361 O O . ALA A 1 40 ? -4.810 4.956 11.221 1.00 34.20 40 ALA A O 10
ATOM 17368 N N . THR A 1 41 ? -3.487 3.312 12.047 1.00 13.44 41 THR A N 10
ATOM 17369 C CA . THR A 1 41 ? -2.222 4.009 11.866 1.00 1.25 41 THR A CA 10
ATOM 17370 C C . THR A 1 41 ? -1.422 3.263 10.784 1.00 23.03 41 THR A C 10
ATOM 17371 O O . THR A 1 41 ? -1.023 2.110 10.987 1.00 41.34 41 THR A O 10
ATOM 17382 N N . ILE A 1 42 ? -1.216 3.916 9.630 1.00 42.14 42 ILE A N 10
ATOM 17383 C CA . ILE A 1 42 ? -0.571 3.295 8.462 1.00 63.14 42 ILE A CA 10
ATOM 17384 C C . ILE A 1 42 ? 0.898 3.757 8.386 1.00 50.12 42 ILE A C 10
ATOM 17385 O O . ILE A 1 42 ? 1.179 4.916 8.102 1.00 41.21 42 ILE A O 10
ATOM 17401 N N . THR A 1 43 ? 1.817 2.847 8.713 1.00 25.22 43 THR A N 10
ATOM 17402 C CA . THR A 1 43 ? 3.267 3.070 8.614 1.00 53.21 43 THR A CA 10
ATOM 17403 C C . THR A 1 43 ? 3.778 2.415 7.319 1.00 41.21 43 THR A C 10
ATOM 17404 O O . THR A 1 43 ? 3.576 1.217 7.116 1.00 63.34 43 THR A O 10
ATOM 17415 N N . ARG A 1 44 ? 4.407 3.200 6.435 1.00 24.23 44 ARG A N 10
ATOM 17416 C CA . ARG A 1 44 ? 4.860 2.706 5.122 1.00 13.24 44 ARG A CA 10
ATOM 17417 C C . ARG A 1 44 ? 6.297 3.155 4.817 1.00 2.31 44 ARG A C 10
ATOM 17418 O O . ARG A 1 44 ? 6.676 4.301 5.090 1.00 41.12 44 ARG A O 10
ATOM 17439 N N . THR A 1 45 ? 7.091 2.221 4.260 1.00 32.55 45 THR A N 10
ATOM 17440 C CA . THR A 1 45 ? 8.491 2.456 3.870 1.00 14.54 45 THR A CA 10
ATOM 17441 C C . THR A 1 45 ? 8.741 1.849 2.472 1.00 60.22 45 THR A C 10
ATOM 17442 O O . THR A 1 45 ? 8.686 0.625 2.311 1.00 44.30 45 THR A O 10
ATOM 17453 N N . LEU A 1 46 ? 8.965 2.716 1.465 1.00 40.05 46 LEU A N 10
ATOM 17454 C CA . LEU A 1 46 ? 9.315 2.287 0.097 1.00 3.25 46 LEU A CA 10
ATOM 17455 C C . LEU A 1 46 ? 10.833 2.431 -0.091 1.00 5.42 46 LEU A C 10
ATOM 17456 O O . LEU A 1 46 ? 11.397 3.500 0.163 1.00 34.44 46 LEU A O 10
ATOM 17472 N N . THR A 1 47 ? 11.479 1.340 -0.514 1.00 71.02 47 THR A N 10
ATOM 17473 C CA . THR A 1 47 ? 12.929 1.275 -0.720 1.00 64.14 47 THR A CA 10
ATOM 17474 C C . THR A 1 47 ? 13.212 0.790 -2.148 1.00 63.33 47 THR A C 10
ATOM 17475 O O . THR A 1 47 ? 12.578 -0.152 -2.609 1.00 71.41 47 THR A O 10
ATOM 17486 N N . ARG A 1 48 ? 14.161 1.430 -2.831 1.00 53.34 48 ARG A N 10
ATOM 17487 C CA . ARG A 1 48 ? 14.591 1.019 -4.175 1.00 60.32 48 ARG A CA 10
ATOM 17488 C C . ARG A 1 48 ? 15.632 -0.104 -4.044 1.00 73.32 48 ARG A C 10
ATOM 17489 O O . ARG A 1 48 ? 16.472 -0.071 -3.137 1.00 34.11 48 ARG A O 10
ATOM 17510 N N . ASP A 1 49 ? 15.562 -1.087 -4.949 1.00 14.43 49 ASP A N 10
ATOM 17511 C CA . ASP A 1 49 ? 16.437 -2.267 -4.931 1.00 64.22 49 ASP A CA 10
ATOM 17512 C C . ASP A 1 49 ? 16.715 -2.716 -6.372 1.00 13.22 49 ASP A C 10
ATOM 17513 O O . ASP A 1 49 ? 15.971 -3.541 -6.928 1.00 2.25 49 ASP A O 10
ATOM 17522 N N . ASP A 1 50 ? 17.750 -2.086 -6.970 1.00 31.41 50 ASP A N 10
ATOM 17523 C CA . ASP A 1 50 ? 18.263 -2.359 -8.335 1.00 3.41 50 ASP A CA 10
ATOM 17524 C C . ASP A 1 50 ? 17.287 -1.860 -9.421 1.00 34.13 50 ASP A C 10
ATOM 17525 O O . ASP A 1 50 ? 17.625 -0.953 -10.190 1.00 43.31 50 ASP A O 10
ATOM 17534 N N . GLY A 1 51 ? 16.089 -2.461 -9.486 1.00 14.14 51 GLY A N 10
ATOM 17535 C CA . GLY A 1 51 ? 15.020 -2.018 -10.388 1.00 12.51 51 GLY A CA 10
ATOM 17536 C C . GLY A 1 51 ? 13.637 -2.362 -9.857 1.00 51.51 51 GLY A C 10
ATOM 17537 O O . GLY A 1 51 ? 12.669 -2.398 -10.619 1.00 61.14 51 GLY A O 10
ATOM 17541 N N . THR A 1 52 ? 13.545 -2.596 -8.534 1.00 34.10 52 THR A N 10
ATOM 17542 C CA . THR A 1 52 ? 12.300 -3.016 -7.871 1.00 41.33 52 THR A CA 10
ATOM 17543 C C . THR A 1 52 ? 12.099 -2.231 -6.561 1.00 31.12 52 THR A C 10
ATOM 17544 O O . THR A 1 52 ? 13.016 -2.149 -5.738 1.00 35.54 52 THR A O 10
ATOM 17555 N N . VAL A 1 53 ? 10.899 -1.662 -6.370 1.00 0.43 53 VAL A N 10
ATOM 17556 C CA . VAL A 1 53 ? 10.518 -1.009 -5.106 1.00 15.30 53 VAL A CA 10
ATOM 17557 C C . VAL A 1 53 ? 9.972 -2.072 -4.144 1.00 63.23 53 VAL A C 10
ATOM 17558 O O . VAL A 1 53 ? 9.145 -2.884 -4.535 1.00 23.50 53 VAL A O 10
ATOM 17571 N N . GLU A 1 54 ? 10.461 -2.082 -2.901 1.00 63.14 54 GLU A N 10
ATOM 17572 C CA . GLU A 1 54 ? 9.875 -2.873 -1.817 1.00 41.45 54 GLU A CA 10
ATOM 17573 C C . GLU A 1 54 ? 9.074 -1.927 -0.908 1.00 54.44 54 GLU A C 10
ATOM 17574 O O . GLU A 1 54 ? 9.644 -1.049 -0.254 1.00 2.54 54 GLU A O 10
ATOM 17586 N N . LEU A 1 55 ? 7.759 -2.107 -0.910 1.00 44.32 55 LEU A N 10
ATOM 17587 C CA . LEU A 1 55 ? 6.833 -1.394 -0.031 1.00 4.53 55 LEU A CA 10
ATOM 17588 C C . LEU A 1 55 ? 6.646 -2.222 1.246 1.00 75.31 55 LEU A C 10
ATOM 17589 O O . LEU A 1 55 ? 6.522 -3.450 1.199 1.00 44.02 55 LEU A O 10
ATOM 17605 N N . ARG A 1 56 ? 6.681 -1.541 2.388 1.00 60.51 56 ARG A N 10
ATOM 17606 C CA . ARG A 1 56 ? 6.452 -2.145 3.706 1.00 41.31 56 ARG A CA 10
ATOM 17607 C C . ARG A 1 56 ? 5.253 -1.461 4.357 1.00 62.42 56 ARG A C 10
ATOM 17608 O O . ARG A 1 56 ? 5.374 -0.337 4.826 1.00 14.22 56 ARG A O 10
ATOM 17629 N N . ILE A 1 57 ? 4.094 -2.138 4.354 1.00 44.22 57 ILE A N 10
ATOM 17630 C CA . ILE A 1 57 ? 2.866 -1.645 4.990 1.00 44.02 57 ILE A CA 10
ATOM 17631 C C . ILE A 1 57 ? 2.763 -2.258 6.391 1.00 14.13 57 ILE A C 10
ATOM 17632 O O . ILE A 1 57 ? 2.894 -3.475 6.556 1.00 15.32 57 ILE A O 10
ATOM 17648 N N . LYS A 1 58 ? 2.568 -1.403 7.388 1.00 23.24 58 LYS A N 10
ATOM 17649 C CA . LYS A 1 58 ? 2.470 -1.798 8.788 1.00 75.55 58 LYS A CA 10
ATOM 17650 C C . LYS A 1 58 ? 1.254 -1.089 9.393 1.00 12.41 58 LYS A C 10
ATOM 17651 O O . LYS A 1 58 ? 1.312 0.107 9.689 1.00 35.44 58 LYS A O 10
ATOM 17670 N N . VAL A 1 59 ? 0.141 -1.823 9.541 1.00 50.01 59 VAL A N 10
ATOM 17671 C CA . VAL A 1 59 ? -1.138 -1.254 9.993 1.00 33.31 59 VAL A CA 10
ATOM 17672 C C . VAL A 1 59 ? -1.367 -1.597 11.469 1.00 43.11 59 VAL A C 10
ATOM 17673 O O . VAL A 1 59 ? -1.558 -2.768 11.818 1.00 72.21 59 VAL A O 10
ATOM 17686 N N . LYS A 1 60 ? -1.324 -0.572 12.329 1.00 24.32 60 LYS A N 10
ATOM 17687 C CA . LYS A 1 60 ? -1.710 -0.691 13.733 1.00 40.12 60 LYS A CA 10
ATOM 17688 C C . LYS A 1 60 ? -3.212 -0.390 13.831 1.00 53.20 60 LYS A C 10
ATOM 17689 O O . LYS A 1 60 ? -3.640 0.747 13.590 1.00 64.02 60 LYS A O 10
ATOM 17708 N N . ALA A 1 61 ? -4.002 -1.417 14.146 1.00 41.14 61 ALA A N 10
ATOM 17709 C CA . ALA A 1 61 ? -5.466 -1.321 14.242 1.00 51.12 61 ALA A CA 10
ATOM 17710 C C . ALA A 1 61 ? -5.961 -2.159 15.428 1.00 43.41 61 ALA A C 10
ATOM 17711 O O . ALA A 1 61 ? -5.180 -2.891 16.061 1.00 51.14 61 ALA A O 10
ATOM 17718 N N . ASP A 1 62 ? -7.267 -2.025 15.715 1.00 0.21 62 ASP A N 10
ATOM 17719 C CA . ASP A 1 62 ? -7.960 -2.754 16.793 1.00 51.52 62 ASP A CA 10
ATOM 17720 C C . ASP A 1 62 ? -7.757 -4.274 16.661 1.00 50.25 62 ASP A C 10
ATOM 17721 O O . ASP A 1 62 ? -7.154 -4.910 17.532 1.00 73.41 62 ASP A O 10
ATOM 17730 N N . THR A 1 63 ? -8.231 -4.829 15.542 1.00 52.41 63 THR A N 10
ATOM 17731 C CA . THR A 1 63 ? -8.138 -6.267 15.240 1.00 50.31 63 THR A CA 10
ATOM 17732 C C . THR A 1 63 ? -7.582 -6.462 13.821 1.00 74.34 63 THR A C 10
ATOM 17733 O O . THR A 1 63 ? -7.807 -5.610 12.947 1.00 13.31 63 THR A O 10
ATOM 17744 N N . GLU A 1 64 ? -6.857 -7.591 13.595 1.00 11.24 64 GLU A N 10
ATOM 17745 C CA . GLU A 1 64 ? -6.132 -7.831 12.338 1.00 62.33 64 GLU A CA 10
ATOM 17746 C C . GLU A 1 64 ? -7.088 -8.029 11.161 1.00 60.30 64 GLU A C 10
ATOM 17747 O O . GLU A 1 64 ? -6.724 -7.716 10.053 1.00 61.14 64 GLU A O 10
ATOM 17759 N N . GLU A 1 65 ? -8.318 -8.518 11.441 1.00 43.22 65 GLU A N 10
ATOM 17760 C CA . GLU A 1 65 ? -9.404 -8.649 10.444 1.00 3.32 65 GLU A CA 10
ATOM 17761 C C . GLU A 1 65 ? -9.668 -7.298 9.756 1.00 64.20 65 GLU A C 10
ATOM 17762 O O . GLU A 1 65 ? -9.674 -7.183 8.515 1.00 35.53 65 GLU A O 10
ATOM 17774 N N . LYS A 1 66 ? -9.833 -6.280 10.607 1.00 31.35 66 LYS A N 10
ATOM 17775 C CA . LYS A 1 66 ? -10.097 -4.905 10.183 1.00 73.54 66 LYS A CA 10
ATOM 17776 C C . LYS A 1 66 ? -8.841 -4.286 9.559 1.00 33.03 66 LYS A C 10
ATOM 17777 O O . LYS A 1 66 ? -8.942 -3.473 8.644 1.00 73.13 66 LYS A O 10
ATOM 17796 N N . ALA A 1 67 ? -7.662 -4.706 10.056 1.00 34.11 67 ALA A N 10
ATOM 17797 C CA . ALA A 1 67 ? -6.362 -4.255 9.537 1.00 30.42 67 ALA A CA 10
ATOM 17798 C C . ALA A 1 67 ? -6.072 -4.820 8.132 1.00 51.44 67 ALA A C 10
ATOM 17799 O O . ALA A 1 67 ? -5.436 -4.145 7.319 1.00 65.20 67 ALA A O 10
ATOM 17806 N N . LYS A 1 68 ? -6.569 -6.052 7.853 1.00 3.03 68 LYS A N 10
ATOM 17807 C CA . LYS A 1 68 ? -6.454 -6.691 6.523 1.00 52.11 68 LYS A CA 10
ATOM 17808 C C . LYS A 1 68 ? -7.373 -5.975 5.521 1.00 20.34 68 LYS A C 10
ATOM 17809 O O . LYS A 1 68 ? -7.046 -5.874 4.346 1.00 53.35 68 LYS A O 10
ATOM 17828 N N . SER A 1 69 ? -8.529 -5.491 6.017 1.00 40.24 69 SER A N 10
ATOM 17829 C CA . SER A 1 69 ? -9.472 -4.692 5.223 1.00 24.53 69 SER A CA 10
ATOM 17830 C C . SER A 1 69 ? -8.834 -3.345 4.818 1.00 23.31 69 SER A C 10
ATOM 17831 O O . SER A 1 69 ? -9.027 -2.880 3.700 1.00 34.35 69 SER A O 10
ATOM 17839 N N . ILE A 1 70 ? -8.034 -2.754 5.731 1.00 23.03 70 ILE A N 10
ATOM 17840 C CA . ILE A 1 70 ? -7.265 -1.517 5.457 1.00 74.04 70 ILE A CA 10
ATOM 17841 C C . ILE A 1 70 ? -6.195 -1.786 4.381 1.00 15.01 70 ILE A C 10
ATOM 17842 O O . ILE A 1 70 ? -6.025 -0.983 3.459 1.00 42.50 70 ILE A O 10
ATOM 17858 N N . ILE A 1 71 ? -5.522 -2.956 4.495 1.00 31.23 71 ILE A N 10
ATOM 17859 C CA . ILE A 1 71 ? -4.547 -3.431 3.491 1.00 50.32 71 ILE A CA 10
ATOM 17860 C C . ILE A 1 71 ? -5.240 -3.613 2.121 1.00 40.43 71 ILE A C 10
ATOM 17861 O O . ILE A 1 71 ? -4.686 -3.229 1.106 1.00 51.44 71 ILE A O 10
ATOM 17877 N N . LYS A 1 72 ? -6.489 -4.139 2.130 1.00 10.24 72 LYS A N 10
ATOM 17878 C CA . LYS A 1 72 ? -7.313 -4.302 0.910 1.00 41.25 72 LYS A CA 10
ATOM 17879 C C . LYS A 1 72 ? -7.536 -2.941 0.221 1.00 55.20 72 LYS A C 10
ATOM 17880 O O . LYS A 1 72 ? -7.365 -2.829 -0.992 1.00 43.44 72 LYS A O 10
ATOM 17899 N N . LEU A 1 73 ? -7.863 -1.904 1.020 1.00 25.24 73 LEU A N 10
ATOM 17900 C CA . LEU A 1 73 ? -8.085 -0.535 0.505 1.00 64.42 73 LEU A CA 10
ATOM 17901 C C . LEU A 1 73 ? -6.796 0.052 -0.115 1.00 72.43 73 LEU A C 10
ATOM 17902 O O . LEU A 1 73 ? -6.850 0.643 -1.198 1.00 22.41 73 LEU A O 10
ATOM 17918 N N . ILE A 1 74 ? -5.648 -0.140 0.571 1.00 4.23 74 ILE A N 10
ATOM 17919 C CA . ILE A 1 74 ? -4.332 0.341 0.105 1.00 32.20 74 ILE A CA 10
ATOM 17920 C C . ILE A 1 74 ? -3.958 -0.345 -1.223 1.00 74.12 74 ILE A C 10
ATOM 17921 O O . ILE A 1 74 ? -3.616 0.325 -2.196 1.00 60.15 74 ILE A O 10
ATOM 17937 N N . GLU A 1 75 ? -4.107 -1.677 -1.249 1.00 32.24 75 GLU A N 10
ATOM 17938 C CA . GLU A 1 75 ? -3.676 -2.520 -2.373 1.00 21.54 75 GLU A CA 10
ATOM 17939 C C . GLU A 1 75 ? -4.509 -2.289 -3.641 1.00 41.33 75 GLU A C 10
ATOM 17940 O O . GLU A 1 75 ? -3.946 -2.220 -4.726 1.00 53.30 75 GLU A O 10
ATOM 17952 N N . GLU A 1 76 ? -5.843 -2.165 -3.502 1.00 23.15 76 GLU A N 10
ATOM 17953 C CA . GLU A 1 76 ? -6.731 -1.927 -4.664 1.00 33.24 76 GLU A CA 10
ATOM 17954 C C . GLU A 1 76 ? -6.440 -0.567 -5.309 1.00 5.24 76 GLU A C 10
ATOM 17955 O O . GLU A 1 76 ? -6.412 -0.449 -6.536 1.00 34.44 76 GLU A O 10
ATOM 17967 N N . ARG A 1 77 ? -6.188 0.431 -4.459 1.00 51.50 77 ARG A N 10
ATOM 17968 C CA . ARG A 1 77 ? -5.905 1.801 -4.888 1.00 41.22 77 ARG A CA 10
ATOM 17969 C C . ARG A 1 77 ? -4.525 1.899 -5.576 1.00 34.44 77 ARG A C 10
ATOM 17970 O O . ARG A 1 77 ? -4.432 2.428 -6.689 1.00 12.54 77 ARG A O 10
ATOM 17991 N N . ILE A 1 78 ? -3.454 1.386 -4.907 1.00 3.33 78 ILE A N 10
ATOM 17992 C CA . ILE A 1 78 ? -2.077 1.489 -5.439 1.00 2.21 78 ILE A CA 10
ATOM 17993 C C . ILE A 1 78 ? -1.934 0.656 -6.726 1.00 53.02 78 ILE A C 10
ATOM 17994 O O . ILE A 1 78 ? -1.354 1.139 -7.685 1.00 65.33 78 ILE A O 10
ATOM 18010 N N . GLU A 1 79 ? -2.527 -0.568 -6.740 1.00 30.13 79 GLU A N 10
ATOM 18011 C CA . GLU A 1 79 ? -2.520 -1.467 -7.914 1.00 4.41 79 GLU A CA 10
ATOM 18012 C C . GLU A 1 79 ? -3.189 -0.786 -9.114 1.00 33.34 79 GLU A C 10
ATOM 18013 O O . GLU A 1 79 ? -2.646 -0.799 -10.218 1.00 20.12 79 GLU A O 10
ATOM 18025 N N . GLU A 1 80 ? -4.361 -0.172 -8.858 1.00 4.11 80 GLU A N 10
ATOM 18026 C CA . GLU A 1 80 ? -5.162 0.492 -9.893 1.00 60.02 80 GLU A CA 10
ATOM 18027 C C . GLU A 1 80 ? -4.409 1.684 -10.500 1.00 24.10 80 GLU A C 10
ATOM 18028 O O . GLU A 1 80 ? -4.312 1.792 -11.723 1.00 13.43 80 GLU A O 10
ATOM 18040 N N . GLU A 1 81 ? -3.828 2.534 -9.625 1.00 53.21 81 GLU A N 10
ATOM 18041 C CA . GLU A 1 81 ? -3.112 3.760 -10.047 1.00 62.03 81 GLU A CA 10
ATOM 18042 C C . GLU A 1 81 ? -1.762 3.454 -10.713 1.00 45.43 81 GLU A C 10
ATOM 18043 O O . GLU A 1 81 ? -1.273 4.258 -11.520 1.00 52.43 81 GLU A O 10
ATOM 18055 N N . LEU A 1 82 ? -1.172 2.300 -10.364 1.00 11.25 82 LEU A N 10
ATOM 18056 C CA . LEU A 1 82 ? -0.015 1.742 -11.078 1.00 21.24 82 LEU A CA 10
ATOM 18057 C C . LEU A 1 82 ? -0.452 1.373 -12.508 1.00 22.23 82 LEU A C 10
ATOM 18058 O O . LEU A 1 82 ? 0.100 1.877 -13.480 1.00 12.42 82 LEU A O 10
ATOM 18074 N N . ARG A 1 83 ? -1.537 0.569 -12.590 1.00 64.32 83 ARG A N 10
ATOM 18075 C CA . ARG A 1 83 ? -2.106 0.067 -13.860 1.00 51.21 83 ARG A CA 10
ATOM 18076 C C . ARG A 1 83 ? -2.626 1.200 -14.769 1.00 15.10 83 ARG A C 10
ATOM 18077 O O . ARG A 1 83 ? -2.698 1.010 -15.984 1.00 42.24 83 ARG A O 10
ATOM 18098 N N . LYS A 1 84 ? -2.971 2.368 -14.177 1.00 25.12 84 LYS A N 10
ATOM 18099 C CA . LYS A 1 84 ? -3.396 3.564 -14.940 1.00 4.52 84 LYS A CA 10
ATOM 18100 C C . LYS A 1 84 ? -2.282 4.007 -15.917 1.00 73.23 84 LYS A C 10
ATOM 18101 O O . LYS A 1 84 ? -2.534 4.249 -17.097 1.00 15.23 84 LYS A O 10
ATOM 18120 N N . ARG A 1 85 ? -1.045 4.085 -15.387 1.00 64.12 85 ARG A N 10
ATOM 18121 C CA . ARG A 1 85 ? 0.107 4.708 -16.081 1.00 54.40 85 ARG A CA 10
ATOM 18122 C C . ARG A 1 85 ? 1.328 3.760 -16.214 1.00 41.12 85 ARG A C 10
ATOM 18123 O O . ARG A 1 85 ? 2.411 4.210 -16.609 1.00 65.22 85 ARG A O 10
ATOM 18144 N N . ASP A 1 86 ? 1.131 2.454 -15.924 1.00 33.24 86 ASP A N 10
ATOM 18145 C CA . ASP A 1 86 ? 2.185 1.403 -15.992 1.00 33.04 86 ASP A CA 10
ATOM 18146 C C . ASP A 1 86 ? 1.490 0.015 -15.808 1.00 2.14 86 ASP A C 10
ATOM 18147 O O . ASP A 1 86 ? 1.310 -0.443 -14.674 1.00 43.31 86 ASP A O 10
ATOM 18156 N N . PRO A 1 87 ? 1.038 -0.659 -16.924 1.00 21.43 87 PRO A N 10
ATOM 18157 C CA . PRO A 1 87 ? 0.228 -1.912 -16.837 1.00 35.34 87 PRO A CA 10
ATOM 18158 C C . PRO A 1 87 ? 1.008 -3.152 -16.326 1.00 62.24 87 PRO A C 10
ATOM 18159 O O . PRO A 1 87 ? 0.382 -4.152 -15.972 1.00 12.33 87 PRO A O 10
ATOM 18170 N N . ASN A 1 88 ? 2.362 -3.100 -16.305 1.00 4.43 88 ASN A N 10
ATOM 18171 C CA . ASN A 1 88 ? 3.204 -4.208 -15.768 1.00 11.44 88 ASN A CA 10
ATOM 18172 C C . ASN A 1 88 ? 3.774 -3.870 -14.382 1.00 52.12 88 ASN A C 10
ATOM 18173 O O . ASN A 1 88 ? 4.631 -4.609 -13.881 1.00 41.21 88 ASN A O 10
ATOM 18184 N N . ALA A 1 89 ? 3.290 -2.779 -13.755 1.00 3.44 89 ALA A N 10
ATOM 18185 C CA . ALA A 1 89 ? 3.642 -2.429 -12.367 1.00 63.53 89 ALA A CA 10
ATOM 18186 C C . ALA A 1 89 ? 2.906 -3.363 -11.393 1.00 40.01 89 ALA A C 10
ATOM 18187 O O . ALA A 1 89 ? 1.930 -2.973 -10.753 1.00 32.11 89 ALA A O 10
ATOM 18194 N N . THR A 1 90 ? 3.394 -4.612 -11.332 1.00 43.55 90 THR A N 10
ATOM 18195 C CA . THR A 1 90 ? 2.773 -5.722 -10.609 1.00 41.40 90 THR A CA 10
ATOM 18196 C C . THR A 1 90 ? 3.291 -5.782 -9.168 1.00 61.12 90 THR A C 10
ATOM 18197 O O . THR A 1 90 ? 4.484 -5.581 -8.919 1.00 52.41 90 THR A O 10
ATOM 18208 N N . ILE A 1 91 ? 2.393 -6.061 -8.213 1.00 62.15 91 ILE A N 10
ATOM 18209 C CA . ILE A 1 91 ? 2.756 -6.155 -6.789 1.00 64.41 91 ILE A CA 10
ATOM 18210 C C . ILE A 1 91 ? 2.923 -7.629 -6.359 1.00 53.52 91 ILE A C 10
ATOM 18211 O O . ILE A 1 91 ? 2.138 -8.500 -6.757 1.00 22.12 91 ILE A O 10
ATOM 18227 N N . THR A 1 92 ? 3.985 -7.902 -5.594 1.00 2.42 92 THR A N 10
ATOM 18228 C CA . THR A 1 92 ? 4.238 -9.222 -4.990 1.00 41.14 92 THR A CA 10
ATOM 18229 C C . THR A 1 92 ? 3.917 -9.119 -3.491 1.00 33.00 92 THR A C 10
ATOM 18230 O O . THR A 1 92 ? 4.685 -8.533 -2.731 1.00 43.42 92 THR A O 10
ATOM 18241 N N . ARG A 1 93 ? 2.776 -9.670 -3.071 1.00 14.42 93 ARG A N 10
ATOM 18242 C CA . ARG A 1 93 ? 2.289 -9.510 -1.695 1.00 60.22 93 ARG A CA 10
ATOM 18243 C C . ARG A 1 93 ? 2.658 -10.741 -0.851 1.00 4.13 93 ARG A C 10
ATOM 18244 O O . ARG A 1 93 ? 2.185 -11.854 -1.107 1.00 73.31 93 ARG A O 10
ATOM 18265 N N . THR A 1 94 ? 3.540 -10.518 0.122 1.00 21.43 94 THR A N 10
ATOM 18266 C CA . THR A 1 94 ? 3.992 -11.525 1.075 1.00 23.44 94 THR A CA 10
ATOM 18267 C C . THR A 1 94 ? 3.768 -10.966 2.489 1.00 12.34 94 THR A C 10
ATOM 18268 O O . THR A 1 94 ? 4.467 -10.030 2.899 1.00 73.14 94 THR A O 10
ATOM 18279 N N . VAL A 1 95 ? 2.784 -11.519 3.217 1.00 40.42 95 VAL A N 10
ATOM 18280 C CA . VAL A 1 95 ? 2.429 -11.020 4.554 1.00 61.11 95 VAL A CA 10
ATOM 18281 C C . VAL A 1 95 ? 3.532 -11.415 5.567 1.00 3.51 95 VAL A C 10
ATOM 18282 O O . VAL A 1 95 ? 3.806 -12.597 5.793 1.00 4.35 95 VAL A O 10
ATOM 18295 N N . ARG A 1 96 ? 4.189 -10.382 6.131 1.00 33.21 96 ARG A N 10
ATOM 18296 C CA . ARG A 1 96 ? 5.404 -10.540 6.954 1.00 71.23 96 ARG A CA 10
ATOM 18297 C C . ARG A 1 96 ? 5.051 -11.157 8.330 1.00 22.21 96 ARG A C 10
ATOM 18298 O O . ARG A 1 96 ? 5.860 -11.863 8.938 1.00 12.24 96 ARG A O 10
ATOM 18319 N N . THR A 1 97 ? 3.827 -10.879 8.799 1.00 51.04 97 THR A N 10
ATOM 18320 C CA . THR A 1 97 ? 3.268 -11.479 10.019 1.00 3.21 97 THR A CA 10
ATOM 18321 C C . THR A 1 97 ? 2.696 -12.880 9.690 1.00 20.01 97 THR A C 10
ATOM 18322 O O . THR A 1 97 ? 1.611 -12.985 9.119 1.00 71.25 97 THR A O 10
ATOM 18333 N N . GLU A 1 98 ? 3.458 -13.940 10.027 1.00 31.32 98 GLU A N 10
ATOM 18334 C CA . GLU A 1 98 ? 3.076 -15.355 9.794 1.00 54.01 98 GLU A CA 10
ATOM 18335 C C . GLU A 1 98 ? 2.672 -16.006 11.126 1.00 25.44 98 GLU A C 10
ATOM 18336 O O . GLU A 1 98 ? 3.293 -15.746 12.163 1.00 63.13 98 GLU A O 10
ATOM 18348 N N . VAL A 1 99 ? 1.643 -16.868 11.090 1.00 30.31 99 VAL A N 10
ATOM 18349 C CA . VAL A 1 99 ? 1.127 -17.568 12.276 1.00 73.23 99 VAL A CA 10
ATOM 18350 C C . VAL A 1 99 ? 0.947 -19.070 11.962 1.00 0.22 99 VAL A C 10
ATOM 18351 O O . VAL A 1 99 ? 0.440 -19.446 10.895 1.00 2.11 99 VAL A O 10
ATOM 18364 N N . GLY A 1 100 ? 1.430 -19.907 12.879 1.00 42.32 100 GLY A N 10
ATOM 18365 C CA . GLY A 1 100 ? 1.251 -21.361 12.832 1.00 34.33 100 GLY A CA 10
ATOM 18366 C C . GLY A 1 100 ? 1.299 -21.947 14.232 1.00 32.13 100 GLY A C 10
ATOM 18367 O O . GLY A 1 100 ? 1.648 -23.117 14.421 1.00 23.45 100 GLY A O 10
ATOM 18371 N N . SER A 1 101 ? 0.947 -21.099 15.222 1.00 75.42 101 SER A N 10
ATOM 18372 C CA . SER A 1 101 ? 1.034 -21.415 16.652 1.00 2.12 101 SER A CA 10
ATOM 18373 C C . SER A 1 101 ? 0.006 -22.494 17.040 1.00 21.01 101 SER A C 10
ATOM 18374 O O . SER A 1 101 ? -1.170 -22.181 17.246 1.00 22.22 101 SER A O 10
ATOM 18382 N N . SER A 1 102 ? 0.462 -23.761 17.074 1.00 53.11 102 SER A N 10
ATOM 18383 C CA . SER A 1 102 ? -0.335 -24.909 17.551 1.00 12.02 102 SER A CA 10
ATOM 18384 C C . SER A 1 102 ? 0.563 -26.165 17.678 1.00 51.20 102 SER A C 10
ATOM 18385 O O . SER A 1 102 ? 1.747 -26.144 17.297 1.00 33.40 102 SER A O 10
ATOM 18393 N N . TRP A 1 103 ? -0.015 -27.261 18.203 1.00 40.44 103 TRP A N 10
ATOM 18394 C CA . TRP A 1 103 ? 0.718 -28.514 18.481 1.00 72.33 103 TRP A CA 10
ATOM 18395 C C . TRP A 1 103 ? -0.115 -29.740 18.067 1.00 43.54 103 TRP A C 10
ATOM 18396 O O . TRP A 1 103 ? -1.349 -29.686 18.033 1.00 24.43 103 TRP A O 10
ATOM 18417 N N . SER A 1 104 ? 0.583 -30.845 17.763 1.00 24.52 104 SER A N 10
ATOM 18418 C CA . SER A 1 104 ? -0.022 -32.075 17.224 1.00 43.54 104 SER A CA 10
ATOM 18419 C C . SER A 1 104 ? 0.091 -33.207 18.265 1.00 74.34 104 SER A C 10
ATOM 18420 O O . SER A 1 104 ? 1.188 -33.696 18.550 1.00 32.32 104 SER A O 10
ATOM 18428 N N . LEU A 1 105 ? -1.060 -33.604 18.827 1.00 62.12 105 LEU A N 10
ATOM 18429 C CA . LEU A 1 105 ? -1.144 -34.547 19.952 1.00 51.42 105 LEU A CA 10
ATOM 18430 C C . LEU A 1 105 ? -1.117 -36.005 19.451 1.00 24.43 105 LEU A C 10
ATOM 18431 O O . LEU A 1 105 ? -2.024 -36.433 18.726 1.00 44.45 105 LEU A O 10
ATOM 18447 N N . GLU A 1 106 ? -0.067 -36.755 19.838 1.00 61.23 106 GLU A N 10
ATOM 18448 C CA . GLU A 1 106 ? 0.100 -38.174 19.485 1.00 73.35 106 GLU A CA 10
ATOM 18449 C C . GLU A 1 106 ? 0.510 -38.980 20.732 1.00 13.42 106 GLU A C 10
ATOM 18450 O O . GLU A 1 106 ? 1.486 -38.630 21.399 1.00 51.01 106 GLU A O 10
ATOM 18462 N N . HIS A 1 107 ? -0.258 -40.046 21.033 1.00 45.02 107 HIS A N 10
ATOM 18463 C CA . HIS A 1 107 ? 0.016 -40.995 22.130 1.00 20.31 107 HIS A CA 10
ATOM 18464 C C . HIS A 1 107 ? -0.633 -42.361 21.807 1.00 41.15 107 HIS A C 10
ATOM 18465 O O . HIS A 1 107 ? -1.620 -42.763 22.430 1.00 25.12 107 HIS A O 10
ATOM 18480 N N . HIS A 1 108 ? -0.099 -43.033 20.770 1.00 3.21 108 HIS A N 10
ATOM 18481 C CA . HIS A 1 108 ? -0.440 -44.443 20.439 1.00 24.02 108 HIS A CA 10
ATOM 18482 C C . HIS A 1 108 ? 0.844 -45.275 20.266 1.00 62.10 108 HIS A C 10
ATOM 18483 O O . HIS A 1 108 ? 0.845 -46.290 19.558 1.00 23.11 108 HIS A O 10
ATOM 18498 N N . HIS A 1 109 ? 1.930 -44.850 20.928 1.00 30.14 109 HIS A N 10
ATOM 18499 C CA . HIS A 1 109 ? 3.228 -45.548 20.878 1.00 62.11 109 HIS A CA 10
ATOM 18500 C C . HIS A 1 109 ? 3.187 -46.823 21.743 1.00 24.21 109 HIS A C 10
ATOM 18501 O O . HIS A 1 109 ? 3.143 -46.751 22.975 1.00 23.10 109 HIS A O 10
ATOM 18516 N N . HIS A 1 110 ? 3.167 -47.982 21.072 1.00 22.23 110 HIS A N 10
ATOM 18517 C CA . HIS A 1 110 ? 3.161 -49.312 21.714 1.00 52.14 110 HIS A CA 10
ATOM 18518 C C . HIS A 1 110 ? 3.975 -50.296 20.875 1.00 0.22 110 HIS A C 10
ATOM 18519 O O . HIS A 1 110 ? 4.137 -50.103 19.662 1.00 71.31 110 HIS A O 10
ATOM 18534 N N . HIS A 1 111 ? 4.493 -51.340 21.527 1.00 60.43 111 HIS A N 10
ATOM 18535 C CA . HIS A 1 111 ? 5.020 -52.527 20.838 1.00 11.13 111 HIS A CA 10
ATOM 18536 C C . HIS A 1 111 ? 3.943 -53.624 20.901 1.00 70.12 111 HIS A C 10
ATOM 18537 O O . HIS A 1 111 ? 3.621 -54.119 21.981 1.00 41.44 111 HIS A O 10
ATOM 18552 N N . HIS A 1 112 ? 3.331 -53.919 19.739 1.00 22.44 112 HIS A N 10
ATOM 18553 C CA . HIS A 1 112 ? 2.334 -54.998 19.575 1.00 71.55 112 HIS A CA 10
ATOM 18554 C C . HIS A 1 112 ? 2.041 -55.161 18.065 1.00 63.55 112 HIS A C 10
ATOM 18555 O O . HIS A 1 112 ? 1.259 -54.356 17.515 1.00 1.41 112 HIS A O 10
ATOM 18571 N N . MET A 1 1 ? -5.428 -4.296 20.539 1.00 10.34 1 MET A N 11
ATOM 18572 C CA . MET A 1 1 ? -5.003 -3.903 19.172 1.00 32.32 1 MET A CA 11
ATOM 18573 C C . MET A 1 1 ? -3.745 -4.681 18.773 1.00 34.11 1 MET A C 11
ATOM 18574 O O . MET A 1 1 ? -2.865 -4.921 19.608 1.00 41.24 1 MET A O 11
ATOM 18590 N N . LEU A 1 2 ? -3.673 -5.069 17.492 1.00 21.34 2 LEU A N 11
ATOM 18591 C CA . LEU A 1 2 ? -2.508 -5.748 16.896 1.00 70.23 2 LEU A CA 11
ATOM 18592 C C . LEU A 1 2 ? -1.917 -4.889 15.778 1.00 71.10 2 LEU A C 11
ATOM 18593 O O . LEU A 1 2 ? -2.576 -3.972 15.272 1.00 41.22 2 LEU A O 11
ATOM 18609 N N . THR A 1 3 ? -0.660 -5.166 15.427 1.00 52.14 3 THR A N 11
ATOM 18610 C CA . THR A 1 3 ? 0.014 -4.516 14.303 1.00 51.32 3 THR A CA 11
ATOM 18611 C C . THR A 1 3 ? 0.453 -5.574 13.270 1.00 74.43 3 THR A C 11
ATOM 18612 O O . THR A 1 3 ? 1.306 -6.424 13.563 1.00 60.14 3 THR A O 11
ATOM 18623 N N . VAL A 1 4 ? -0.148 -5.513 12.074 1.00 13.32 4 VAL A N 11
ATOM 18624 C CA . VAL A 1 4 ? 0.161 -6.421 10.964 1.00 70.34 4 VAL A CA 11
ATOM 18625 C C . VAL A 1 4 ? 1.112 -5.728 9.985 1.00 21.13 4 VAL A C 11
ATOM 18626 O O . VAL A 1 4 ? 0.917 -4.568 9.619 1.00 41.01 4 VAL A O 11
ATOM 18639 N N . GLU A 1 5 ? 2.167 -6.444 9.607 1.00 65.33 5 GLU A N 11
ATOM 18640 C CA . GLU A 1 5 ? 3.159 -5.990 8.630 1.00 34.21 5 GLU A CA 11
ATOM 18641 C C . GLU A 1 5 ? 3.066 -6.876 7.380 1.00 0.04 5 GLU A C 11
ATOM 18642 O O . GLU A 1 5 ? 2.975 -8.105 7.485 1.00 50.11 5 GLU A O 11
ATOM 18654 N N . VAL A 1 6 ? 3.079 -6.237 6.212 1.00 21.13 6 VAL A N 11
ATOM 18655 C CA . VAL A 1 6 ? 3.014 -6.898 4.905 1.00 61.41 6 VAL A CA 11
ATOM 18656 C C . VAL A 1 6 ? 3.988 -6.189 3.951 1.00 10.33 6 VAL A C 11
ATOM 18657 O O . VAL A 1 6 ? 4.022 -4.950 3.876 1.00 34.53 6 VAL A O 11
ATOM 18670 N N . GLU A 1 7 ? 4.816 -6.987 3.279 1.00 0.22 7 GLU A N 11
ATOM 18671 C CA . GLU A 1 7 ? 5.747 -6.516 2.262 1.00 15.15 7 GLU A CA 11
ATOM 18672 C C . GLU A 1 7 ? 5.075 -6.638 0.892 1.00 32.21 7 GLU A C 11
ATOM 18673 O O . GLU A 1 7 ? 4.866 -7.754 0.398 1.00 22.31 7 GLU A O 11
ATOM 18685 N N . VAL A 1 8 ? 4.692 -5.498 0.305 1.00 34.43 8 VAL A N 11
ATOM 18686 C CA . VAL A 1 8 ? 4.194 -5.462 -1.070 1.00 71.15 8 VAL A CA 11
ATOM 18687 C C . VAL A 1 8 ? 5.369 -5.011 -1.958 1.00 51.41 8 VAL A C 11
ATOM 18688 O O . VAL A 1 8 ? 5.716 -3.838 -1.984 1.00 33.32 8 VAL A O 11
ATOM 18701 N N . LYS A 1 9 ? 5.979 -5.957 -2.678 1.00 54.13 9 LYS A N 11
ATOM 18702 C CA . LYS A 1 9 ? 7.174 -5.690 -3.476 1.00 41.42 9 LYS A CA 11
ATOM 18703 C C . LYS A 1 9 ? 6.777 -5.588 -4.960 1.00 34.11 9 LYS A C 11
ATOM 18704 O O . LYS A 1 9 ? 6.498 -6.591 -5.621 1.00 74.34 9 LYS A O 11
ATOM 18723 N N . ILE A 1 10 ? 6.766 -4.350 -5.449 1.00 32.34 10 ILE A N 11
ATOM 18724 C CA . ILE A 1 10 ? 6.205 -3.950 -6.734 1.00 3.13 10 ILE A CA 11
ATOM 18725 C C . ILE A 1 10 ? 7.321 -3.880 -7.792 1.00 3.33 10 ILE A C 11
ATOM 18726 O O . ILE A 1 10 ? 8.133 -2.949 -7.783 1.00 45.52 10 ILE A O 11
ATOM 18742 N N . THR A 1 11 ? 7.367 -4.868 -8.688 1.00 2.34 11 THR A N 11
ATOM 18743 C CA . THR A 1 11 ? 8.294 -4.869 -9.811 1.00 64.51 11 THR A CA 11
ATOM 18744 C C . THR A 1 11 ? 7.605 -4.162 -10.994 1.00 75.51 11 THR A C 11
ATOM 18745 O O . THR A 1 11 ? 6.647 -4.672 -11.561 1.00 72.12 11 THR A O 11
ATOM 18756 N N . ALA A 1 12 ? 8.072 -2.946 -11.318 1.00 55.44 12 ALA A N 11
ATOM 18757 C CA . ALA A 1 12 ? 7.429 -2.063 -12.307 1.00 62.44 12 ALA A CA 11
ATOM 18758 C C . ALA A 1 12 ? 8.484 -1.547 -13.283 1.00 2.41 12 ALA A C 11
ATOM 18759 O O . ALA A 1 12 ? 9.637 -1.351 -12.886 1.00 34.32 12 ALA A O 11
ATOM 18766 N N . ASP A 1 13 ? 8.080 -1.334 -14.550 1.00 75.33 13 ASP A N 11
ATOM 18767 C CA . ASP A 1 13 ? 8.956 -0.795 -15.619 1.00 20.32 13 ASP A CA 11
ATOM 18768 C C . ASP A 1 13 ? 9.508 0.593 -15.224 1.00 44.42 13 ASP A C 11
ATOM 18769 O O . ASP A 1 13 ? 10.700 0.868 -15.379 1.00 21.05 13 ASP A O 11
ATOM 18778 N N . ASP A 1 14 ? 8.626 1.450 -14.689 1.00 14.20 14 ASP A N 11
ATOM 18779 C CA . ASP A 1 14 ? 9.020 2.726 -14.075 1.00 31.43 14 ASP A CA 11
ATOM 18780 C C . ASP A 1 14 ? 8.872 2.598 -12.556 1.00 25.34 14 ASP A C 11
ATOM 18781 O O . ASP A 1 14 ? 7.804 2.880 -12.015 1.00 32.02 14 ASP A O 11
ATOM 18790 N N . GLU A 1 15 ? 9.928 2.099 -11.888 1.00 33.43 15 GLU A N 11
ATOM 18791 C CA . GLU A 1 15 ? 9.949 1.911 -10.417 1.00 71.43 15 GLU A CA 11
ATOM 18792 C C . GLU A 1 15 ? 10.013 3.261 -9.667 1.00 14.12 15 GLU A C 11
ATOM 18793 O O . GLU A 1 15 ? 9.497 3.379 -8.556 1.00 31.31 15 GLU A O 11
ATOM 18805 N N . ASN A 1 16 ? 10.651 4.273 -10.273 1.00 22.14 16 ASN A N 11
ATOM 18806 C CA . ASN A 1 16 ? 10.783 5.616 -9.667 1.00 11.21 16 ASN A CA 11
ATOM 18807 C C . ASN A 1 16 ? 9.417 6.326 -9.664 1.00 25.02 16 ASN A C 11
ATOM 18808 O O . ASN A 1 16 ? 9.051 7.000 -8.689 1.00 55.32 16 ASN A O 11
ATOM 18819 N N . LYS A 1 17 ? 8.665 6.142 -10.769 1.00 34.11 17 LYS A N 11
ATOM 18820 C CA . LYS A 1 17 ? 7.285 6.616 -10.889 1.00 54.23 17 LYS A CA 11
ATOM 18821 C C . LYS A 1 17 ? 6.376 5.768 -10.002 1.00 23.42 17 LYS A C 11
ATOM 18822 O O . LYS A 1 17 ? 5.461 6.296 -9.391 1.00 34.22 17 LYS A O 11
ATOM 18841 N N . ALA A 1 18 ? 6.662 4.449 -9.927 1.00 35.24 18 ALA A N 11
ATOM 18842 C CA . ALA A 1 18 ? 5.880 3.500 -9.105 1.00 35.40 18 ALA A CA 11
ATOM 18843 C C . ALA A 1 18 ? 5.915 3.892 -7.626 1.00 32.11 18 ALA A C 11
ATOM 18844 O O . ALA A 1 18 ? 4.897 3.833 -6.942 1.00 31.31 18 ALA A O 11
ATOM 18851 N N . GLU A 1 19 ? 7.107 4.306 -7.170 1.00 10.12 19 GLU A N 11
ATOM 18852 C CA . GLU A 1 19 ? 7.327 4.781 -5.808 1.00 54.41 19 GLU A CA 11
ATOM 18853 C C . GLU A 1 19 ? 6.457 6.025 -5.545 1.00 44.41 19 GLU A C 11
ATOM 18854 O O . GLU A 1 19 ? 5.667 6.043 -4.609 1.00 22.12 19 GLU A O 11
ATOM 18866 N N . GLU A 1 20 ? 6.558 7.028 -6.427 1.00 35.51 20 GLU A N 11
ATOM 18867 C CA . GLU A 1 20 ? 5.813 8.296 -6.286 1.00 3.41 20 GLU A CA 11
ATOM 18868 C C . GLU A 1 20 ? 4.280 8.108 -6.368 1.00 13.34 20 GLU A C 11
ATOM 18869 O O . GLU A 1 20 ? 3.533 8.804 -5.658 1.00 34.10 20 GLU A O 11
ATOM 18881 N N . ILE A 1 21 ? 3.835 7.171 -7.217 1.00 61.24 21 ILE A N 11
ATOM 18882 C CA . ILE A 1 21 ? 2.415 6.813 -7.351 1.00 24.11 21 ILE A CA 11
ATOM 18883 C C . ILE A 1 21 ? 1.915 6.263 -6.008 1.00 24.51 21 ILE A C 11
ATOM 18884 O O . ILE A 1 21 ? 1.032 6.843 -5.385 1.00 71.25 21 ILE A O 11
ATOM 18900 N N . VAL A 1 22 ? 2.580 5.205 -5.535 1.00 51.02 22 VAL A N 11
ATOM 18901 C CA . VAL A 1 22 ? 2.170 4.449 -4.346 1.00 32.33 22 VAL A CA 11
ATOM 18902 C C . VAL A 1 22 ? 2.271 5.320 -3.067 1.00 64.43 22 VAL A C 11
ATOM 18903 O O . VAL A 1 22 ? 1.419 5.211 -2.192 1.00 63.33 22 VAL A O 11
ATOM 18916 N N . LYS A 1 23 ? 3.274 6.226 -3.004 1.00 55.53 23 LYS A N 11
ATOM 18917 C CA . LYS A 1 23 ? 3.409 7.219 -1.900 1.00 40.11 23 LYS A CA 11
ATOM 18918 C C . LYS A 1 23 ? 2.155 8.106 -1.821 1.00 21.25 23 LYS A C 11
ATOM 18919 O O . LYS A 1 23 ? 1.510 8.202 -0.765 1.00 55.24 23 LYS A O 11
ATOM 18938 N N . ARG A 1 24 ? 1.833 8.736 -2.971 1.00 63.13 24 ARG A N 11
ATOM 18939 C CA . ARG A 1 24 ? 0.670 9.633 -3.115 1.00 44.20 24 ARG A CA 11
ATOM 18940 C C . ARG A 1 24 ? -0.627 8.912 -2.730 1.00 74.50 24 ARG A C 11
ATOM 18941 O O . ARG A 1 24 ? -1.441 9.438 -1.957 1.00 2.11 24 ARG A O 11
ATOM 18962 N N . VAL A 1 25 ? -0.773 7.699 -3.275 1.00 10.04 25 VAL A N 11
ATOM 18963 C CA . VAL A 1 25 ? -1.975 6.882 -3.136 1.00 73.32 25 VAL A CA 11
ATOM 18964 C C . VAL A 1 25 ? -2.234 6.527 -1.664 1.00 32.12 25 VAL A C 11
ATOM 18965 O O . VAL A 1 25 ? -3.316 6.790 -1.164 1.00 3.13 25 VAL A O 11
ATOM 18978 N N . ILE A 1 26 ? -1.230 5.968 -0.970 1.00 61.13 26 ILE A N 11
ATOM 18979 C CA . ILE A 1 26 ? -1.390 5.554 0.444 1.00 34.40 26 ILE A CA 11
ATOM 18980 C C . ILE A 1 26 ? -1.672 6.777 1.331 1.00 23.35 26 ILE A C 11
ATOM 18981 O O . ILE A 1 26 ? -2.446 6.681 2.274 1.00 14.22 26 ILE A O 11
ATOM 18997 N N . ASP A 1 27 ? -1.044 7.911 0.985 1.00 1.54 27 ASP A N 11
ATOM 18998 C CA . ASP A 1 27 ? -1.158 9.170 1.742 1.00 74.34 27 ASP A CA 11
ATOM 18999 C C . ASP A 1 27 ? -2.608 9.722 1.695 1.00 42.30 27 ASP A C 11
ATOM 19000 O O . ASP A 1 27 ? -3.145 10.148 2.732 1.00 54.44 27 ASP A O 11
ATOM 19009 N N . GLU A 1 28 ? -3.245 9.688 0.503 1.00 61.24 28 GLU A N 11
ATOM 19010 C CA . GLU A 1 28 ? -4.646 10.156 0.323 1.00 14.14 28 GLU A CA 11
ATOM 19011 C C . GLU A 1 28 ? -5.663 9.109 0.816 1.00 23.25 28 GLU A C 11
ATOM 19012 O O . GLU A 1 28 ? -6.727 9.466 1.305 1.00 73.13 28 GLU A O 11
ATOM 19024 N N . VAL A 1 29 ? -5.329 7.816 0.677 1.00 72.04 29 VAL A N 11
ATOM 19025 C CA . VAL A 1 29 ? -6.170 6.708 1.184 1.00 41.42 29 VAL A CA 11
ATOM 19026 C C . VAL A 1 29 ? -6.092 6.650 2.719 1.00 24.33 29 VAL A C 11
ATOM 19027 O O . VAL A 1 29 ? -7.042 6.220 3.374 1.00 72.42 29 VAL A O 11
ATOM 19040 N N . GLU A 1 30 ? -4.971 7.144 3.273 1.00 2.31 30 GLU A N 11
ATOM 19041 C CA . GLU A 1 30 ? -4.745 7.198 4.719 1.00 63.31 30 GLU A CA 11
ATOM 19042 C C . GLU A 1 30 ? -5.791 8.107 5.383 1.00 53.24 30 GLU A C 11
ATOM 19043 O O . GLU A 1 30 ? -6.410 7.705 6.361 1.00 20.21 30 GLU A O 11
ATOM 19055 N N . ARG A 1 31 ? -6.028 9.306 4.794 1.00 14.31 31 ARG A N 11
ATOM 19056 C CA . ARG A 1 31 ? -6.990 10.299 5.345 1.00 11.41 31 ARG A CA 11
ATOM 19057 C C . ARG A 1 31 ? -8.456 9.817 5.181 1.00 54.20 31 ARG A C 11
ATOM 19058 O O . ARG A 1 31 ? -9.357 10.314 5.874 1.00 13.44 31 ARG A O 11
ATOM 19079 N N . GLU A 1 32 ? -8.683 8.857 4.253 1.00 33.50 32 GLU A N 11
ATOM 19080 C CA . GLU A 1 32 ? -9.987 8.168 4.104 1.00 52.40 32 GLU A CA 11
ATOM 19081 C C . GLU A 1 32 ? -10.165 7.181 5.272 1.00 53.20 32 GLU A C 11
ATOM 19082 O O . GLU A 1 32 ? -11.194 7.172 5.953 1.00 15.13 32 GLU A O 11
ATOM 19094 N N . VAL A 1 33 ? -9.113 6.377 5.504 1.00 13.41 33 VAL A N 11
ATOM 19095 C CA . VAL A 1 33 ? -9.069 5.357 6.569 1.00 14.24 33 VAL A CA 11
ATOM 19096 C C . VAL A 1 33 ? -9.118 6.010 7.972 1.00 33.00 33 VAL A C 11
ATOM 19097 O O . VAL A 1 33 ? -9.638 5.406 8.905 1.00 44.15 33 VAL A O 11
ATOM 19110 N N . GLN A 1 34 ? -8.609 7.255 8.103 1.00 14.51 34 GLN A N 11
ATOM 19111 C CA . GLN A 1 34 ? -8.567 7.974 9.402 1.00 70.30 34 GLN A CA 11
ATOM 19112 C C . GLN A 1 34 ? -9.967 8.161 10.009 1.00 73.23 34 GLN A C 11
ATOM 19113 O O . GLN A 1 34 ? -10.138 8.061 11.227 1.00 31.44 34 GLN A O 11
ATOM 19127 N N . LYS A 1 35 ? -10.969 8.428 9.164 1.00 52.22 35 LYS A N 11
ATOM 19128 C CA . LYS A 1 35 ? -12.347 8.681 9.629 1.00 63.31 35 LYS A CA 11
ATOM 19129 C C . LYS A 1 35 ? -13.172 7.376 9.709 1.00 24.23 35 LYS A C 11
ATOM 19130 O O . LYS A 1 35 ? -14.158 7.318 10.447 1.00 15.40 35 LYS A O 11
ATOM 19149 N N . GLN A 1 36 ? -12.767 6.340 8.946 1.00 14.40 36 GLN A N 11
ATOM 19150 C CA . GLN A 1 36 ? -13.426 5.008 8.974 1.00 14.21 36 GLN A CA 11
ATOM 19151 C C . GLN A 1 36 ? -12.985 4.218 10.228 1.00 62.04 36 GLN A C 11
ATOM 19152 O O . GLN A 1 36 ? -13.812 3.716 11.007 1.00 34.43 36 GLN A O 11
ATOM 19166 N N . TYR A 1 37 ? -11.661 4.107 10.382 1.00 73.05 37 TYR A N 11
ATOM 19167 C CA . TYR A 1 37 ? -10.993 3.453 11.517 1.00 42.33 37 TYR A CA 11
ATOM 19168 C C . TYR A 1 37 ? -10.162 4.539 12.264 1.00 73.01 37 TYR A C 11
ATOM 19169 O O . TYR A 1 37 ? -8.998 4.772 11.907 1.00 2.13 37 TYR A O 11
ATOM 19187 N N . PRO A 1 38 ? -10.761 5.259 13.270 1.00 50.01 38 PRO A N 11
ATOM 19188 C CA . PRO A 1 38 ? -10.111 6.431 13.929 1.00 54.31 38 PRO A CA 11
ATOM 19189 C C . PRO A 1 38 ? -8.800 6.112 14.684 1.00 65.10 38 PRO A C 11
ATOM 19190 O O . PRO A 1 38 ? -7.899 6.961 14.758 1.00 34.33 38 PRO A O 11
ATOM 19201 N N . ASN A 1 39 ? -8.690 4.898 15.236 1.00 1.41 39 ASN A N 11
ATOM 19202 C CA . ASN A 1 39 ? -7.527 4.481 16.055 1.00 75.01 39 ASN A CA 11
ATOM 19203 C C . ASN A 1 39 ? -6.491 3.714 15.219 1.00 32.45 39 ASN A C 11
ATOM 19204 O O . ASN A 1 39 ? -5.453 3.311 15.749 1.00 10.22 39 ASN A O 11
ATOM 19215 N N . ALA A 1 40 ? -6.769 3.519 13.912 1.00 61.41 40 ALA A N 11
ATOM 19216 C CA . ALA A 1 40 ? -5.855 2.804 13.006 1.00 15.31 40 ALA A CA 11
ATOM 19217 C C . ALA A 1 40 ? -4.688 3.716 12.577 1.00 64.43 40 ALA A C 11
ATOM 19218 O O . ALA A 1 40 ? -4.890 4.906 12.291 1.00 10.14 40 ALA A O 11
ATOM 19225 N N . THR A 1 41 ? -3.470 3.153 12.544 1.00 71.41 41 THR A N 11
ATOM 19226 C CA . THR A 1 41 ? -2.252 3.881 12.168 1.00 73.03 41 THR A CA 11
ATOM 19227 C C . THR A 1 41 ? -1.553 3.150 11.005 1.00 23.33 41 THR A C 11
ATOM 19228 O O . THR A 1 41 ? -1.127 1.996 11.169 1.00 0.44 41 THR A O 11
ATOM 19239 N N . ILE A 1 42 ? -1.466 3.811 9.833 1.00 13.31 42 ILE A N 11
ATOM 19240 C CA . ILE A 1 42 ? -0.786 3.261 8.650 1.00 21.34 42 ILE A CA 11
ATOM 19241 C C . ILE A 1 42 ? 0.661 3.785 8.620 1.00 14.41 42 ILE A C 11
ATOM 19242 O O . ILE A 1 42 ? 0.893 4.958 8.310 1.00 15.03 42 ILE A O 11
ATOM 19258 N N . THR A 1 43 ? 1.609 2.929 8.996 1.00 21.21 43 THR A N 11
ATOM 19259 C CA . THR A 1 43 ? 3.043 3.176 8.832 1.00 5.52 43 THR A CA 11
ATOM 19260 C C . THR A 1 43 ? 3.467 2.595 7.466 1.00 71.32 43 THR A C 11
ATOM 19261 O O . THR A 1 43 ? 3.298 1.400 7.228 1.00 64.34 43 THR A O 11
ATOM 19272 N N . ARG A 1 44 ? 3.995 3.444 6.568 1.00 50.32 44 ARG A N 11
ATOM 19273 C CA . ARG A 1 44 ? 4.286 3.065 5.173 1.00 63.45 44 ARG A CA 11
ATOM 19274 C C . ARG A 1 44 ? 5.675 3.572 4.765 1.00 73.43 44 ARG A C 11
ATOM 19275 O O . ARG A 1 44 ? 5.991 4.754 4.938 1.00 0.22 44 ARG A O 11
ATOM 19296 N N . THR A 1 45 ? 6.505 2.650 4.251 1.00 32.43 45 THR A N 11
ATOM 19297 C CA . THR A 1 45 ? 7.908 2.916 3.895 1.00 12.24 45 THR A CA 11
ATOM 19298 C C . THR A 1 45 ? 8.230 2.317 2.513 1.00 72.32 45 THR A C 11
ATOM 19299 O O . THR A 1 45 ? 8.157 1.102 2.330 1.00 0.43 45 THR A O 11
ATOM 19310 N N . LEU A 1 46 ? 8.578 3.183 1.544 1.00 13.24 46 LEU A N 11
ATOM 19311 C CA . LEU A 1 46 ? 8.961 2.762 0.184 1.00 44.14 46 LEU A CA 11
ATOM 19312 C C . LEU A 1 46 ? 10.471 2.948 -0.004 1.00 23.13 46 LEU A C 11
ATOM 19313 O O . LEU A 1 46 ? 11.016 4.025 0.280 1.00 13.20 46 LEU A O 11
ATOM 19329 N N . THR A 1 47 ? 11.142 1.883 -0.458 1.00 64.22 47 THR A N 11
ATOM 19330 C CA . THR A 1 47 ? 12.560 1.900 -0.826 1.00 31.24 47 THR A CA 11
ATOM 19331 C C . THR A 1 47 ? 12.753 0.980 -2.042 1.00 44.42 47 THR A C 11
ATOM 19332 O O . THR A 1 47 ? 12.342 -0.179 -2.007 1.00 50.40 47 THR A O 11
ATOM 19343 N N . ARG A 1 48 ? 13.400 1.497 -3.096 1.00 23.44 48 ARG A N 11
ATOM 19344 C CA . ARG A 1 48 ? 13.568 0.775 -4.359 1.00 74.10 48 ARG A CA 11
ATOM 19345 C C . ARG A 1 48 ? 14.763 -0.178 -4.256 1.00 54.22 48 ARG A C 11
ATOM 19346 O O . ARG A 1 48 ? 15.924 0.245 -4.301 1.00 12.30 48 ARG A O 11
ATOM 19367 N N . ASP A 1 49 ? 14.433 -1.460 -4.061 1.00 22.12 49 ASP A N 11
ATOM 19368 C CA . ASP A 1 49 ? 15.390 -2.567 -4.023 1.00 31.21 49 ASP A CA 11
ATOM 19369 C C . ASP A 1 49 ? 15.853 -2.879 -5.454 1.00 71.11 49 ASP A C 11
ATOM 19370 O O . ASP A 1 49 ? 15.244 -3.701 -6.155 1.00 35.24 49 ASP A O 11
ATOM 19379 N N . ASP A 1 50 ? 16.902 -2.139 -5.871 1.00 44.20 50 ASP A N 11
ATOM 19380 C CA . ASP A 1 50 ? 17.518 -2.192 -7.216 1.00 5.14 50 ASP A CA 11
ATOM 19381 C C . ASP A 1 50 ? 16.562 -1.643 -8.295 1.00 33.22 50 ASP A C 11
ATOM 19382 O O . ASP A 1 50 ? 16.710 -0.495 -8.735 1.00 4.34 50 ASP A O 11
ATOM 19391 N N . GLY A 1 51 ? 15.573 -2.456 -8.693 1.00 4.10 51 GLY A N 11
ATOM 19392 C CA . GLY A 1 51 ? 14.568 -2.063 -9.691 1.00 51.34 51 GLY A CA 11
ATOM 19393 C C . GLY A 1 51 ? 13.140 -2.360 -9.244 1.00 10.11 51 GLY A C 11
ATOM 19394 O O . GLY A 1 51 ? 12.183 -1.953 -9.904 1.00 21.15 51 GLY A O 11
ATOM 19398 N N . THR A 1 52 ? 12.995 -3.083 -8.124 1.00 50.10 52 THR A N 11
ATOM 19399 C CA . THR A 1 52 ? 11.692 -3.429 -7.537 1.00 2.00 52 THR A CA 11
ATOM 19400 C C . THR A 1 52 ? 11.460 -2.580 -6.273 1.00 52.42 52 THR A C 11
ATOM 19401 O O . THR A 1 52 ? 12.305 -2.559 -5.388 1.00 72.21 52 THR A O 11
ATOM 19412 N N . VAL A 1 53 ? 10.297 -1.908 -6.190 1.00 33.12 53 VAL A N 11
ATOM 19413 C CA . VAL A 1 53 ? 9.952 -1.026 -5.055 1.00 24.32 53 VAL A CA 11
ATOM 19414 C C . VAL A 1 53 ? 9.447 -1.886 -3.898 1.00 4.34 53 VAL A C 11
ATOM 19415 O O . VAL A 1 53 ? 8.422 -2.536 -4.037 1.00 41.21 53 VAL A O 11
ATOM 19428 N N . GLU A 1 54 ? 10.159 -1.899 -2.769 1.00 12.34 54 GLU A N 11
ATOM 19429 C CA . GLU A 1 54 ? 9.711 -2.626 -1.581 1.00 52.45 54 GLU A CA 11
ATOM 19430 C C . GLU A 1 54 ? 8.861 -1.678 -0.723 1.00 12.34 54 GLU A C 11
ATOM 19431 O O . GLU A 1 54 ? 9.376 -0.707 -0.144 1.00 2.40 54 GLU A O 11
ATOM 19443 N N . LEU A 1 55 ? 7.556 -1.946 -0.699 1.00 20.33 55 LEU A N 11
ATOM 19444 C CA . LEU A 1 55 ? 6.593 -1.226 0.127 1.00 62.43 55 LEU A CA 11
ATOM 19445 C C . LEU A 1 55 ? 6.389 -1.988 1.446 1.00 50.02 55 LEU A C 11
ATOM 19446 O O . LEU A 1 55 ? 6.149 -3.202 1.451 1.00 0.44 55 LEU A O 11
ATOM 19462 N N . ARG A 1 56 ? 6.512 -1.256 2.556 1.00 64.33 56 ARG A N 11
ATOM 19463 C CA . ARG A 1 56 ? 6.295 -1.778 3.910 1.00 73.12 56 ARG A CA 11
ATOM 19464 C C . ARG A 1 56 ? 4.996 -1.175 4.446 1.00 4.14 56 ARG A C 11
ATOM 19465 O O . ARG A 1 56 ? 4.963 0.009 4.787 1.00 22.42 56 ARG A O 11
ATOM 19486 N N . ILE A 1 57 ? 3.916 -1.964 4.460 1.00 53.41 57 ILE A N 11
ATOM 19487 C CA . ILE A 1 57 ? 2.636 -1.552 5.058 1.00 53.35 57 ILE A CA 11
ATOM 19488 C C . ILE A 1 57 ? 2.514 -2.194 6.442 1.00 32.40 57 ILE A C 11
ATOM 19489 O O . ILE A 1 57 ? 2.452 -3.415 6.572 1.00 63.53 57 ILE A O 11
ATOM 19505 N N . LYS A 1 58 ? 2.499 -1.346 7.460 1.00 21.52 58 LYS A N 11
ATOM 19506 C CA . LYS A 1 58 ? 2.418 -1.741 8.857 1.00 65.14 58 LYS A CA 11
ATOM 19507 C C . LYS A 1 58 ? 1.203 -1.029 9.464 1.00 2.01 58 LYS A C 11
ATOM 19508 O O . LYS A 1 58 ? 1.260 0.164 9.750 1.00 53.41 58 LYS A O 11
ATOM 19527 N N . VAL A 1 59 ? 0.091 -1.761 9.622 1.00 4.33 59 VAL A N 11
ATOM 19528 C CA . VAL A 1 59 ? -1.178 -1.197 10.110 1.00 51.44 59 VAL A CA 11
ATOM 19529 C C . VAL A 1 59 ? -1.453 -1.698 11.530 1.00 70.35 59 VAL A C 11
ATOM 19530 O O . VAL A 1 59 ? -1.651 -2.898 11.747 1.00 72.41 59 VAL A O 11
ATOM 19543 N N . LYS A 1 60 ? -1.441 -0.765 12.490 1.00 14.30 60 LYS A N 11
ATOM 19544 C CA . LYS A 1 60 ? -1.880 -1.022 13.857 1.00 12.34 60 LYS A CA 11
ATOM 19545 C C . LYS A 1 60 ? -3.381 -0.725 13.933 1.00 54.34 60 LYS A C 11
ATOM 19546 O O . LYS A 1 60 ? -3.785 0.436 13.819 1.00 1.32 60 LYS A O 11
ATOM 19565 N N . ALA A 1 61 ? -4.195 -1.769 14.107 1.00 20.32 61 ALA A N 11
ATOM 19566 C CA . ALA A 1 61 ? -5.661 -1.656 14.179 1.00 43.41 61 ALA A CA 11
ATOM 19567 C C . ALA A 1 61 ? -6.203 -2.655 15.216 1.00 4.00 61 ALA A C 11
ATOM 19568 O O . ALA A 1 61 ? -5.433 -3.416 15.813 1.00 42.04 61 ALA A O 11
ATOM 19575 N N . ASP A 1 62 ? -7.528 -2.630 15.410 1.00 54.40 62 ASP A N 11
ATOM 19576 C CA . ASP A 1 62 ? -8.233 -3.415 16.442 1.00 40.31 62 ASP A CA 11
ATOM 19577 C C . ASP A 1 62 ? -8.044 -4.935 16.220 1.00 4.12 62 ASP A C 11
ATOM 19578 O O . ASP A 1 62 ? -7.370 -5.603 17.015 1.00 35.25 62 ASP A O 11
ATOM 19587 N N . THR A 1 63 ? -8.628 -5.462 15.127 1.00 23.44 63 THR A N 11
ATOM 19588 C CA . THR A 1 63 ? -8.539 -6.899 14.770 1.00 71.01 63 THR A CA 11
ATOM 19589 C C . THR A 1 63 ? -7.704 -7.109 13.493 1.00 24.22 63 THR A C 11
ATOM 19590 O O . THR A 1 63 ? -7.478 -6.166 12.728 1.00 72.43 63 THR A O 11
ATOM 19601 N N . GLU A 1 64 ? -7.276 -8.372 13.266 1.00 30.30 64 GLU A N 11
ATOM 19602 C CA . GLU A 1 64 ? -6.472 -8.776 12.093 1.00 41.11 64 GLU A CA 11
ATOM 19603 C C . GLU A 1 64 ? -7.255 -8.561 10.786 1.00 34.35 64 GLU A C 11
ATOM 19604 O O . GLU A 1 64 ? -6.672 -8.189 9.759 1.00 5.22 64 GLU A O 11
ATOM 19616 N N . GLU A 1 65 ? -8.580 -8.793 10.847 1.00 50.52 65 GLU A N 11
ATOM 19617 C CA . GLU A 1 65 ? -9.461 -8.754 9.679 1.00 40.35 65 GLU A CA 11
ATOM 19618 C C . GLU A 1 65 ? -9.566 -7.322 9.151 1.00 30.41 65 GLU A C 11
ATOM 19619 O O . GLU A 1 65 ? -9.405 -7.076 7.955 1.00 14.53 65 GLU A O 11
ATOM 19631 N N . LYS A 1 66 ? -9.783 -6.381 10.084 1.00 44.13 66 LYS A N 11
ATOM 19632 C CA . LYS A 1 66 ? -9.974 -4.959 9.767 1.00 14.11 66 LYS A CA 11
ATOM 19633 C C . LYS A 1 66 ? -8.630 -4.293 9.439 1.00 20.44 66 LYS A C 11
ATOM 19634 O O . LYS A 1 66 ? -8.572 -3.411 8.587 1.00 32.35 66 LYS A O 11
ATOM 19653 N N . ALA A 1 67 ? -7.559 -4.752 10.105 1.00 75.34 67 ALA A N 11
ATOM 19654 C CA . ALA A 1 67 ? -6.191 -4.264 9.864 1.00 1.51 67 ALA A CA 11
ATOM 19655 C C . ALA A 1 67 ? -5.737 -4.572 8.428 1.00 31.40 67 ALA A C 11
ATOM 19656 O O . ALA A 1 67 ? -5.205 -3.702 7.733 1.00 34.21 67 ALA A O 11
ATOM 19663 N N . LYS A 1 68 ? -5.979 -5.823 7.991 1.00 12.41 68 LYS A N 11
ATOM 19664 C CA . LYS A 1 68 ? -5.641 -6.282 6.628 1.00 25.44 68 LYS A CA 11
ATOM 19665 C C . LYS A 1 68 ? -6.687 -5.811 5.599 1.00 25.23 68 LYS A C 11
ATOM 19666 O O . LYS A 1 68 ? -6.410 -5.820 4.393 1.00 52.43 68 LYS A O 11
ATOM 19685 N N . SER A 1 69 ? -7.884 -5.423 6.079 1.00 54.05 69 SER A N 11
ATOM 19686 C CA . SER A 1 69 ? -8.927 -4.798 5.237 1.00 35.24 69 SER A CA 11
ATOM 19687 C C . SER A 1 69 ? -8.458 -3.402 4.772 1.00 50.52 69 SER A C 11
ATOM 19688 O O . SER A 1 69 ? -8.666 -3.022 3.621 1.00 2.23 69 SER A O 11
ATOM 19696 N N . ILE A 1 70 ? -7.809 -2.667 5.695 1.00 61.11 70 ILE A N 11
ATOM 19697 C CA . ILE A 1 70 ? -7.173 -1.359 5.421 1.00 3.52 70 ILE A CA 11
ATOM 19698 C C . ILE A 1 70 ? -6.067 -1.523 4.362 1.00 44.31 70 ILE A C 11
ATOM 19699 O O . ILE A 1 70 ? -5.961 -0.724 3.413 1.00 5.32 70 ILE A O 11
ATOM 19715 N N . ILE A 1 71 ? -5.269 -2.591 4.540 1.00 33.13 71 ILE A N 11
ATOM 19716 C CA . ILE A 1 71 ? -4.221 -2.978 3.588 1.00 12.12 71 ILE A CA 11
ATOM 19717 C C . ILE A 1 71 ? -4.842 -3.255 2.208 1.00 23.55 71 ILE A C 11
ATOM 19718 O O . ILE A 1 71 ? -4.271 -2.874 1.201 1.00 75.22 71 ILE A O 11
ATOM 19734 N N . LYS A 1 72 ? -6.037 -3.881 2.194 1.00 34.54 72 LYS A N 11
ATOM 19735 C CA . LYS A 1 72 ? -6.758 -4.226 0.950 1.00 34.21 72 LYS A CA 11
ATOM 19736 C C . LYS A 1 72 ? -7.221 -2.961 0.200 1.00 53.15 72 LYS A C 11
ATOM 19737 O O . LYS A 1 72 ? -7.202 -2.938 -1.037 1.00 74.22 72 LYS A O 11
ATOM 19756 N N . LEU A 1 73 ? -7.629 -1.917 0.951 1.00 22.13 73 LEU A N 11
ATOM 19757 C CA . LEU A 1 73 ? -7.943 -0.588 0.364 1.00 22.41 73 LEU A CA 11
ATOM 19758 C C . LEU A 1 73 ? -6.698 -0.029 -0.353 1.00 54.23 73 LEU A C 11
ATOM 19759 O O . LEU A 1 73 ? -6.787 0.448 -1.489 1.00 52.31 73 LEU A O 11
ATOM 19775 N N . ILE A 1 74 ? -5.548 -0.126 0.331 1.00 55.23 74 ILE A N 11
ATOM 19776 C CA . ILE A 1 74 ? -4.238 0.279 -0.204 1.00 42.10 74 ILE A CA 11
ATOM 19777 C C . ILE A 1 74 ? -3.883 -0.546 -1.467 1.00 12.22 74 ILE A C 11
ATOM 19778 O O . ILE A 1 74 ? -3.489 0.025 -2.477 1.00 13.20 74 ILE A O 11
ATOM 19794 N N . GLU A 1 75 ? -4.088 -1.876 -1.394 1.00 71.25 75 GLU A N 11
ATOM 19795 C CA . GLU A 1 75 ? -3.754 -2.838 -2.474 1.00 14.11 75 GLU A CA 11
ATOM 19796 C C . GLU A 1 75 ? -4.485 -2.481 -3.774 1.00 13.20 75 GLU A C 11
ATOM 19797 O O . GLU A 1 75 ? -3.858 -2.340 -4.823 1.00 1.05 75 GLU A O 11
ATOM 19809 N N . GLU A 1 76 ? -5.810 -2.314 -3.661 1.00 23.14 76 GLU A N 11
ATOM 19810 C CA . GLU A 1 76 ? -6.694 -1.989 -4.798 1.00 15.53 76 GLU A CA 11
ATOM 19811 C C . GLU A 1 76 ? -6.286 -0.675 -5.474 1.00 30.24 76 GLU A C 11
ATOM 19812 O O . GLU A 1 76 ? -6.177 -0.603 -6.699 1.00 4.15 76 GLU A O 11
ATOM 19824 N N . ARG A 1 77 ? -6.042 0.338 -4.643 1.00 4.11 77 ARG A N 11
ATOM 19825 C CA . ARG A 1 77 ? -5.748 1.704 -5.087 1.00 55.24 77 ARG A CA 11
ATOM 19826 C C . ARG A 1 77 ? -4.363 1.806 -5.768 1.00 32.34 77 ARG A C 11
ATOM 19827 O O . ARG A 1 77 ? -4.249 2.393 -6.853 1.00 23.02 77 ARG A O 11
ATOM 19848 N N . ILE A 1 78 ? -3.308 1.249 -5.115 1.00 2.41 78 ILE A N 11
ATOM 19849 C CA . ILE A 1 78 ? -1.923 1.329 -5.637 1.00 62.32 78 ILE A CA 11
ATOM 19850 C C . ILE A 1 78 ? -1.813 0.539 -6.950 1.00 11.14 78 ILE A C 11
ATOM 19851 O O . ILE A 1 78 ? -1.300 1.060 -7.936 1.00 34.41 78 ILE A O 11
ATOM 19867 N N . GLU A 1 79 ? -2.379 -0.690 -6.957 1.00 44.44 79 GLU A N 11
ATOM 19868 C CA . GLU A 1 79 ? -2.369 -1.599 -8.115 1.00 11.43 79 GLU A CA 11
ATOM 19869 C C . GLU A 1 79 ? -3.064 -0.951 -9.314 1.00 21.21 79 GLU A C 11
ATOM 19870 O O . GLU A 1 79 ? -2.586 -1.044 -10.451 1.00 13.22 79 GLU A O 11
ATOM 19882 N N . GLU A 1 80 ? -4.202 -0.303 -9.026 1.00 45.14 80 GLU A N 11
ATOM 19883 C CA . GLU A 1 80 ? -5.016 0.387 -10.026 1.00 51.43 80 GLU A CA 11
ATOM 19884 C C . GLU A 1 80 ? -4.187 1.471 -10.733 1.00 11.31 80 GLU A C 11
ATOM 19885 O O . GLU A 1 80 ? -3.980 1.409 -11.944 1.00 0.12 80 GLU A O 11
ATOM 19897 N N . GLU A 1 81 ? -3.665 2.411 -9.935 1.00 11.15 81 GLU A N 11
ATOM 19898 C CA . GLU A 1 81 ? -2.913 3.583 -10.426 1.00 74.34 81 GLU A CA 11
ATOM 19899 C C . GLU A 1 81 ? -1.609 3.195 -11.158 1.00 12.30 81 GLU A C 11
ATOM 19900 O O . GLU A 1 81 ? -1.174 3.887 -12.093 1.00 71.04 81 GLU A O 11
ATOM 19912 N N . LEU A 1 82 ? -1.005 2.090 -10.716 1.00 64.54 82 LEU A N 11
ATOM 19913 C CA . LEU A 1 82 ? 0.201 1.524 -11.332 1.00 0.11 82 LEU A CA 11
ATOM 19914 C C . LEU A 1 82 ? -0.102 1.002 -12.740 1.00 1.44 82 LEU A C 11
ATOM 19915 O O . LEU A 1 82 ? 0.599 1.343 -13.689 1.00 5.41 82 LEU A O 11
ATOM 19931 N N . ARG A 1 83 ? -1.178 0.211 -12.859 1.00 44.13 83 ARG A N 11
ATOM 19932 C CA . ARG A 1 83 ? -1.622 -0.365 -14.145 1.00 1.41 83 ARG A CA 11
ATOM 19933 C C . ARG A 1 83 ? -2.140 0.719 -15.108 1.00 25.31 83 ARG A C 11
ATOM 19934 O O . ARG A 1 83 ? -2.061 0.550 -16.326 1.00 3.43 83 ARG A O 11
ATOM 19955 N N . LYS A 1 84 ? -2.640 1.833 -14.549 1.00 43.34 84 LYS A N 11
ATOM 19956 C CA . LYS A 1 84 ? -3.121 2.993 -15.333 1.00 0.11 84 LYS A CA 11
ATOM 19957 C C . LYS A 1 84 ? -1.971 3.689 -16.103 1.00 43.41 84 LYS A C 11
ATOM 19958 O O . LYS A 1 84 ? -2.231 4.417 -17.071 1.00 34.23 84 LYS A O 11
ATOM 19977 N N . ARG A 1 85 ? -0.714 3.449 -15.681 1.00 3.13 85 ARG A N 11
ATOM 19978 C CA . ARG A 1 85 ? 0.484 3.889 -16.432 1.00 22.00 85 ARG A CA 11
ATOM 19979 C C . ARG A 1 85 ? 1.227 2.680 -17.045 1.00 41.53 85 ARG A C 11
ATOM 19980 O O . ARG A 1 85 ? 1.778 2.775 -18.145 1.00 30.44 85 ARG A O 11
ATOM 20001 N N . ASP A 1 86 ? 1.186 1.529 -16.354 1.00 35.21 86 ASP A N 11
ATOM 20002 C CA . ASP A 1 86 ? 2.162 0.438 -16.561 1.00 52.40 86 ASP A CA 11
ATOM 20003 C C . ASP A 1 86 ? 1.547 -0.958 -16.275 1.00 42.33 86 ASP A C 11
ATOM 20004 O O . ASP A 1 86 ? 1.254 -1.269 -15.120 1.00 5.12 86 ASP A O 11
ATOM 20013 N N . PRO A 1 87 ? 1.380 -1.841 -17.319 1.00 73.53 87 PRO A N 11
ATOM 20014 C CA . PRO A 1 87 ? 0.906 -3.238 -17.125 1.00 35.02 87 PRO A CA 11
ATOM 20015 C C . PRO A 1 87 ? 1.978 -4.124 -16.453 1.00 40.35 87 PRO A C 11
ATOM 20016 O O . PRO A 1 87 ? 1.646 -5.125 -15.809 1.00 70.01 87 PRO A O 11
ATOM 20027 N N . ASN A 1 88 ? 3.267 -3.728 -16.606 1.00 22.23 88 ASN A N 11
ATOM 20028 C CA . ASN A 1 88 ? 4.424 -4.473 -16.059 1.00 73.13 88 ASN A CA 11
ATOM 20029 C C . ASN A 1 88 ? 4.491 -4.330 -14.531 1.00 75.23 88 ASN A C 11
ATOM 20030 O O . ASN A 1 88 ? 5.147 -5.140 -13.873 1.00 44.40 88 ASN A O 11
ATOM 20041 N N . ALA A 1 89 ? 3.804 -3.297 -13.989 1.00 42.40 89 ALA A N 11
ATOM 20042 C CA . ALA A 1 89 ? 3.708 -3.040 -12.545 1.00 32.41 89 ALA A CA 11
ATOM 20043 C C . ALA A 1 89 ? 2.977 -4.196 -11.828 1.00 75.44 89 ALA A C 11
ATOM 20044 O O . ALA A 1 89 ? 1.765 -4.152 -11.602 1.00 72.44 89 ALA A O 11
ATOM 20051 N N . THR A 1 90 ? 3.749 -5.247 -11.536 1.00 14.34 90 THR A N 11
ATOM 20052 C CA . THR A 1 90 ? 3.292 -6.455 -10.862 1.00 73.34 90 THR A CA 11
ATOM 20053 C C . THR A 1 90 ? 3.651 -6.352 -9.378 1.00 42.53 90 THR A C 11
ATOM 20054 O O . THR A 1 90 ? 4.832 -6.267 -9.017 1.00 22.21 90 THR A O 11
ATOM 20065 N N . ILE A 1 91 ? 2.627 -6.348 -8.527 1.00 74.32 91 ILE A N 11
ATOM 20066 C CA . ILE A 1 91 ? 2.807 -6.202 -7.082 1.00 14.24 91 ILE A CA 11
ATOM 20067 C C . ILE A 1 91 ? 2.848 -7.601 -6.446 1.00 44.12 91 ILE A C 11
ATOM 20068 O O . ILE A 1 91 ? 2.064 -8.480 -6.807 1.00 51.24 91 ILE A O 11
ATOM 20084 N N . THR A 1 92 ? 3.831 -7.826 -5.565 1.00 61.23 92 THR A N 11
ATOM 20085 C CA . THR A 1 92 ? 3.954 -9.084 -4.816 1.00 60.45 92 THR A CA 11
ATOM 20086 C C . THR A 1 92 ? 3.527 -8.810 -3.370 1.00 12.34 92 THR A C 11
ATOM 20087 O O . THR A 1 92 ? 4.304 -8.286 -2.579 1.00 42.43 92 THR A O 11
ATOM 20098 N N . ARG A 1 93 ? 2.296 -9.189 -3.020 1.00 34.41 93 ARG A N 11
ATOM 20099 C CA . ARG A 1 93 ? 1.710 -8.849 -1.720 1.00 10.34 93 ARG A CA 11
ATOM 20100 C C . ARG A 1 93 ? 1.896 -10.067 -0.804 1.00 43.24 93 ARG A C 11
ATOM 20101 O O . ARG A 1 93 ? 1.196 -11.069 -0.957 1.00 53.14 93 ARG A O 11
ATOM 20122 N N . THR A 1 94 ? 2.869 -9.974 0.116 1.00 74.14 94 THR A N 11
ATOM 20123 C CA . THR A 1 94 ? 3.277 -11.079 0.989 1.00 1.34 94 THR A CA 11
ATOM 20124 C C . THR A 1 94 ? 3.302 -10.611 2.456 1.00 70.22 94 THR A C 11
ATOM 20125 O O . THR A 1 94 ? 4.080 -9.724 2.811 1.00 4.23 94 THR A O 11
ATOM 20136 N N . VAL A 1 95 ? 2.446 -11.219 3.301 1.00 60.21 95 VAL A N 11
ATOM 20137 C CA . VAL A 1 95 ? 2.322 -10.831 4.709 1.00 61.12 95 VAL A CA 11
ATOM 20138 C C . VAL A 1 95 ? 3.552 -11.352 5.492 1.00 63.24 95 VAL A C 11
ATOM 20139 O O . VAL A 1 95 ? 3.999 -12.478 5.289 1.00 53.42 95 VAL A O 11
ATOM 20152 N N . ARG A 1 96 ? 4.154 -10.469 6.303 1.00 21.14 96 ARG A N 11
ATOM 20153 C CA . ARG A 1 96 ? 5.348 -10.780 7.122 1.00 15.44 96 ARG A CA 11
ATOM 20154 C C . ARG A 1 96 ? 4.955 -10.948 8.600 1.00 60.41 96 ARG A C 11
ATOM 20155 O O . ARG A 1 96 ? 5.808 -10.876 9.488 1.00 41.14 96 ARG A O 11
ATOM 20176 N N . THR A 1 97 ? 3.654 -11.188 8.843 1.00 73.10 97 THR A N 11
ATOM 20177 C CA . THR A 1 97 ? 3.089 -11.321 10.190 1.00 32.11 97 THR A CA 11
ATOM 20178 C C . THR A 1 97 ? 2.108 -12.512 10.204 1.00 12.41 97 THR A C 11
ATOM 20179 O O . THR A 1 97 ? 1.001 -12.425 9.658 1.00 45.20 97 THR A O 11
ATOM 20190 N N . GLU A 1 98 ? 2.534 -13.624 10.844 1.00 0.23 98 GLU A N 11
ATOM 20191 C CA . GLU A 1 98 ? 1.818 -14.916 10.796 1.00 74.02 98 GLU A CA 11
ATOM 20192 C C . GLU A 1 98 ? 0.953 -15.090 12.057 1.00 34.13 98 GLU A C 11
ATOM 20193 O O . GLU A 1 98 ? 0.972 -16.145 12.710 1.00 54.35 98 GLU A O 11
ATOM 20205 N N . VAL A 1 99 ? 0.200 -14.028 12.398 1.00 5.01 99 VAL A N 11
ATOM 20206 C CA . VAL A 1 99 ? -0.727 -14.038 13.540 1.00 3.51 99 VAL A CA 11
ATOM 20207 C C . VAL A 1 99 ? -2.133 -14.452 13.070 1.00 73.01 99 VAL A C 11
ATOM 20208 O O . VAL A 1 99 ? -2.393 -14.567 11.864 1.00 61.12 99 VAL A O 11
ATOM 20221 N N . GLY A 1 100 ? -3.017 -14.690 14.041 1.00 70.11 100 GLY A N 11
ATOM 20222 C CA . GLY A 1 100 ? -4.384 -15.114 13.772 1.00 52.03 100 GLY A CA 11
ATOM 20223 C C . GLY A 1 100 ? -4.859 -16.126 14.796 1.00 44.03 100 GLY A C 11
ATOM 20224 O O . GLY A 1 100 ? -4.162 -17.116 15.055 1.00 2.13 100 GLY A O 11
ATOM 20228 N N . SER A 1 101 ? -6.043 -15.891 15.381 1.00 15.44 101 SER A N 11
ATOM 20229 C CA . SER A 1 101 ? -6.604 -16.771 16.408 1.00 2.15 101 SER A CA 11
ATOM 20230 C C . SER A 1 101 ? -8.146 -16.748 16.337 1.00 31.52 101 SER A C 11
ATOM 20231 O O . SER A 1 101 ? -8.785 -15.768 16.741 1.00 33.42 101 SER A O 11
ATOM 20239 N N . SER A 1 102 ? -8.722 -17.828 15.774 1.00 60.14 102 SER A N 11
ATOM 20240 C CA . SER A 1 102 ? -10.171 -18.095 15.782 1.00 54.54 102 SER A CA 11
ATOM 20241 C C . SER A 1 102 ? -10.532 -18.875 17.068 1.00 23.14 102 SER A C 11
ATOM 20242 O O . SER A 1 102 ? -11.304 -19.840 17.055 1.00 62.44 102 SER A O 11
ATOM 20250 N N . TRP A 1 103 ? -9.972 -18.393 18.188 1.00 43.42 103 TRP A N 11
ATOM 20251 C CA . TRP A 1 103 ? -9.949 -19.097 19.469 1.00 13.10 103 TRP A CA 11
ATOM 20252 C C . TRP A 1 103 ? -11.179 -18.704 20.314 1.00 25.10 103 TRP A C 11
ATOM 20253 O O . TRP A 1 103 ? -11.191 -17.658 20.973 1.00 42.22 103 TRP A O 11
ATOM 20274 N N . SER A 1 104 ? -12.233 -19.529 20.228 1.00 32.34 104 SER A N 11
ATOM 20275 C CA . SER A 1 104 ? -13.490 -19.310 20.963 1.00 53.54 104 SER A CA 11
ATOM 20276 C C . SER A 1 104 ? -13.449 -20.004 22.338 1.00 34.54 104 SER A C 11
ATOM 20277 O O . SER A 1 104 ? -13.154 -21.204 22.425 1.00 62.44 104 SER A O 11
ATOM 20285 N N . LEU A 1 105 ? -13.714 -19.229 23.411 1.00 34.23 105 LEU A N 11
ATOM 20286 C CA . LEU A 1 105 ? -13.801 -19.752 24.786 1.00 15.42 105 LEU A CA 11
ATOM 20287 C C . LEU A 1 105 ? -15.227 -19.502 25.310 1.00 31.22 105 LEU A C 11
ATOM 20288 O O . LEU A 1 105 ? -15.477 -18.554 26.062 1.00 55.03 105 LEU A O 11
ATOM 20304 N N . GLU A 1 106 ? -16.167 -20.333 24.839 1.00 25.12 106 GLU A N 11
ATOM 20305 C CA . GLU A 1 106 ? -17.584 -20.256 25.232 1.00 21.40 106 GLU A CA 11
ATOM 20306 C C . GLU A 1 106 ? -17.825 -21.271 26.366 1.00 24.45 106 GLU A C 11
ATOM 20307 O O . GLU A 1 106 ? -17.588 -22.472 26.199 1.00 75.43 106 GLU A O 11
ATOM 20319 N N . HIS A 1 107 ? -18.236 -20.770 27.542 1.00 64.34 107 HIS A N 11
ATOM 20320 C CA . HIS A 1 107 ? -18.385 -21.591 28.759 1.00 44.34 107 HIS A CA 11
ATOM 20321 C C . HIS A 1 107 ? -19.491 -21.019 29.657 1.00 4.33 107 HIS A C 11
ATOM 20322 O O . HIS A 1 107 ? -19.518 -19.811 29.925 1.00 54.42 107 HIS A O 11
ATOM 20337 N N . HIS A 1 108 ? -20.421 -21.899 30.050 1.00 54.25 108 HIS A N 11
ATOM 20338 C CA . HIS A 1 108 ? -21.421 -21.647 31.090 1.00 45.35 108 HIS A CA 11
ATOM 20339 C C . HIS A 1 108 ? -22.012 -23.013 31.487 1.00 3.11 108 HIS A C 11
ATOM 20340 O O . HIS A 1 108 ? -22.731 -23.637 30.706 1.00 23.41 108 HIS A O 11
ATOM 20355 N N . HIS A 1 109 ? -21.620 -23.521 32.668 1.00 23.45 109 HIS A N 11
ATOM 20356 C CA . HIS A 1 109 ? -22.056 -24.848 33.158 1.00 44.11 109 HIS A CA 11
ATOM 20357 C C . HIS A 1 109 ? -23.223 -24.696 34.143 1.00 51.44 109 HIS A C 11
ATOM 20358 O O . HIS A 1 109 ? -23.182 -23.841 35.036 1.00 74.24 109 HIS A O 11
ATOM 20373 N N . HIS A 1 110 ? -24.254 -25.538 33.963 1.00 73.31 110 HIS A N 11
ATOM 20374 C CA . HIS A 1 110 ? -25.498 -25.487 34.745 1.00 23.23 110 HIS A CA 11
ATOM 20375 C C . HIS A 1 110 ? -26.012 -26.918 34.959 1.00 73.23 110 HIS A C 11
ATOM 20376 O O . HIS A 1 110 ? -26.321 -27.622 33.991 1.00 2.54 110 HIS A O 11
ATOM 20391 N N . HIS A 1 111 ? -26.084 -27.340 36.233 1.00 4.33 111 HIS A N 11
ATOM 20392 C CA . HIS A 1 111 ? -26.465 -28.712 36.629 1.00 72.13 111 HIS A CA 11
ATOM 20393 C C . HIS A 1 111 ? -27.328 -28.664 37.899 1.00 42.40 111 HIS A C 11
ATOM 20394 O O . HIS A 1 111 ? -27.045 -27.882 38.814 1.00 14.31 111 HIS A O 11
ATOM 20409 N N . HIS A 1 112 ? -28.394 -29.494 37.930 1.00 13.23 112 HIS A N 11
ATOM 20410 C CA . HIS A 1 112 ? -29.338 -29.582 39.071 1.00 74.32 112 HIS A CA 11
ATOM 20411 C C . HIS A 1 112 ? -30.129 -30.921 39.002 1.00 11.41 112 HIS A C 11
ATOM 20412 O O . HIS A 1 112 ? -30.816 -31.181 37.989 1.00 72.05 112 HIS A O 11
ATOM 20428 N N . MET A 1 1 ? -4.099 -3.312 20.620 1.00 13.42 1 MET A N 12
ATOM 20429 C CA . MET A 1 1 ? -3.829 -3.285 19.163 1.00 54.44 1 MET A CA 12
ATOM 20430 C C . MET A 1 1 ? -2.806 -4.366 18.782 1.00 72.45 1 MET A C 12
ATOM 20431 O O . MET A 1 1 ? -1.816 -4.578 19.500 1.00 20.53 1 MET A O 12
ATOM 20447 N N . LEU A 1 2 ? -3.043 -5.051 17.646 1.00 60.52 2 LEU A N 12
ATOM 20448 C CA . LEU A 1 2 ? -2.038 -5.917 16.996 1.00 42.10 2 LEU A CA 12
ATOM 20449 C C . LEU A 1 2 ? -1.424 -5.152 15.815 1.00 2.42 2 LEU A C 12
ATOM 20450 O O . LEU A 1 2 ? -2.060 -4.241 15.257 1.00 4.54 2 LEU A O 12
ATOM 20466 N N . THR A 1 3 ? -0.191 -5.508 15.445 1.00 32.43 3 THR A N 12
ATOM 20467 C CA . THR A 1 3 ? 0.527 -4.848 14.345 1.00 53.42 3 THR A CA 12
ATOM 20468 C C . THR A 1 3 ? 0.746 -5.844 13.194 1.00 60.01 3 THR A C 12
ATOM 20469 O O . THR A 1 3 ? 1.546 -6.780 13.313 1.00 23.12 3 THR A O 12
ATOM 20480 N N . VAL A 1 4 ? 0.023 -5.638 12.085 1.00 42.52 4 VAL A N 12
ATOM 20481 C CA . VAL A 1 4 ? 0.158 -6.463 10.882 1.00 3.33 4 VAL A CA 12
ATOM 20482 C C . VAL A 1 4 ? 1.044 -5.727 9.850 1.00 23.13 4 VAL A C 12
ATOM 20483 O O . VAL A 1 4 ? 0.657 -4.706 9.263 1.00 42.31 4 VAL A O 12
ATOM 20496 N N . GLU A 1 5 ? 2.266 -6.241 9.674 1.00 24.30 5 GLU A N 12
ATOM 20497 C CA . GLU A 1 5 ? 3.183 -5.778 8.626 1.00 71.24 5 GLU A CA 12
ATOM 20498 C C . GLU A 1 5 ? 3.069 -6.715 7.423 1.00 21.43 5 GLU A C 12
ATOM 20499 O O . GLU A 1 5 ? 2.976 -7.936 7.578 1.00 33.02 5 GLU A O 12
ATOM 20511 N N . VAL A 1 6 ? 3.052 -6.125 6.232 1.00 61.11 6 VAL A N 12
ATOM 20512 C CA . VAL A 1 6 ? 3.094 -6.852 4.965 1.00 54.13 6 VAL A CA 12
ATOM 20513 C C . VAL A 1 6 ? 4.103 -6.159 4.032 1.00 32.54 6 VAL A C 12
ATOM 20514 O O . VAL A 1 6 ? 4.016 -4.943 3.783 1.00 1.32 6 VAL A O 12
ATOM 20527 N N . GLU A 1 7 ? 5.085 -6.941 3.581 1.00 54.51 7 GLU A N 12
ATOM 20528 C CA . GLU A 1 7 ? 6.128 -6.504 2.664 1.00 52.23 7 GLU A CA 12
ATOM 20529 C C . GLU A 1 7 ? 5.654 -6.824 1.240 1.00 20.21 7 GLU A C 12
ATOM 20530 O O . GLU A 1 7 ? 5.546 -7.998 0.861 1.00 70.23 7 GLU A O 12
ATOM 20542 N N . VAL A 1 8 ? 5.341 -5.781 0.478 1.00 75.02 8 VAL A N 12
ATOM 20543 C CA . VAL A 1 8 ? 4.800 -5.899 -0.880 1.00 72.10 8 VAL A CA 12
ATOM 20544 C C . VAL A 1 8 ? 5.877 -5.461 -1.880 1.00 52.31 8 VAL A C 12
ATOM 20545 O O . VAL A 1 8 ? 6.185 -4.275 -1.976 1.00 65.13 8 VAL A O 12
ATOM 20558 N N . LYS A 1 9 ? 6.449 -6.419 -2.626 1.00 71.42 9 LYS A N 12
ATOM 20559 C CA . LYS A 1 9 ? 7.522 -6.133 -3.587 1.00 23.31 9 LYS A CA 12
ATOM 20560 C C . LYS A 1 9 ? 6.894 -5.732 -4.932 1.00 25.40 9 LYS A C 12
ATOM 20561 O O . LYS A 1 9 ? 6.303 -6.559 -5.632 1.00 1.12 9 LYS A O 12
ATOM 20580 N N . ILE A 1 10 ? 7.015 -4.445 -5.261 1.00 12.34 10 ILE A N 12
ATOM 20581 C CA . ILE A 1 10 ? 6.400 -3.833 -6.446 1.00 31.44 10 ILE A CA 12
ATOM 20582 C C . ILE A 1 10 ? 7.423 -3.792 -7.591 1.00 2.32 10 ILE A C 12
ATOM 20583 O O . ILE A 1 10 ? 8.388 -3.014 -7.542 1.00 34.03 10 ILE A O 12
ATOM 20599 N N . THR A 1 11 ? 7.217 -4.644 -8.598 1.00 44.24 11 THR A N 12
ATOM 20600 C CA . THR A 1 11 ? 8.034 -4.665 -9.817 1.00 2.44 11 THR A CA 12
ATOM 20601 C C . THR A 1 11 ? 7.291 -3.924 -10.957 1.00 32.23 11 THR A C 12
ATOM 20602 O O . THR A 1 11 ? 6.109 -4.185 -11.227 1.00 63.13 11 THR A O 12
ATOM 20613 N N . ALA A 1 12 ? 8.007 -2.975 -11.587 1.00 30.02 12 ALA A N 12
ATOM 20614 C CA . ALA A 1 12 ? 7.499 -2.127 -12.680 1.00 22.43 12 ALA A CA 12
ATOM 20615 C C . ALA A 1 12 ? 8.682 -1.646 -13.533 1.00 71.21 12 ALA A C 12
ATOM 20616 O O . ALA A 1 12 ? 9.832 -1.650 -13.059 1.00 33.44 12 ALA A O 12
ATOM 20623 N N . ASP A 1 13 ? 8.396 -1.240 -14.783 1.00 4.41 13 ASP A N 12
ATOM 20624 C CA . ASP A 1 13 ? 9.430 -0.759 -15.732 1.00 5.45 13 ASP A CA 12
ATOM 20625 C C . ASP A 1 13 ? 9.973 0.608 -15.300 1.00 32.13 13 ASP A C 12
ATOM 20626 O O . ASP A 1 13 ? 11.125 0.942 -15.586 1.00 34.22 13 ASP A O 12
ATOM 20635 N N . ASP A 1 14 ? 9.127 1.395 -14.624 1.00 30.04 14 ASP A N 12
ATOM 20636 C CA . ASP A 1 14 ? 9.570 2.597 -13.898 1.00 33.02 14 ASP A CA 12
ATOM 20637 C C . ASP A 1 14 ? 9.296 2.399 -12.416 1.00 41.13 14 ASP A C 12
ATOM 20638 O O . ASP A 1 14 ? 8.205 2.699 -11.936 1.00 23.23 14 ASP A O 12
ATOM 20647 N N . GLU A 1 15 ? 10.282 1.830 -11.723 1.00 60.12 15 GLU A N 12
ATOM 20648 C CA . GLU A 1 15 ? 10.269 1.660 -10.256 1.00 31.33 15 GLU A CA 12
ATOM 20649 C C . GLU A 1 15 ? 10.078 3.012 -9.518 1.00 2.35 15 GLU A C 12
ATOM 20650 O O . GLU A 1 15 ? 9.384 3.071 -8.499 1.00 30.33 15 GLU A O 12
ATOM 20662 N N . ASN A 1 16 ? 10.669 4.091 -10.078 1.00 61.10 16 ASN A N 12
ATOM 20663 C CA . ASN A 1 16 ? 10.598 5.441 -9.494 1.00 15.43 16 ASN A CA 12
ATOM 20664 C C . ASN A 1 16 ? 9.163 5.967 -9.561 1.00 24.24 16 ASN A C 12
ATOM 20665 O O . ASN A 1 16 ? 8.595 6.313 -8.523 1.00 22.33 16 ASN A O 12
ATOM 20676 N N . LYS A 1 17 ? 8.575 5.985 -10.780 1.00 4.31 17 LYS A N 12
ATOM 20677 C CA . LYS A 1 17 ? 7.205 6.492 -10.988 1.00 12.44 17 LYS A CA 12
ATOM 20678 C C . LYS A 1 17 ? 6.198 5.607 -10.249 1.00 34.33 17 LYS A C 12
ATOM 20679 O O . LYS A 1 17 ? 5.197 6.110 -9.751 1.00 12.33 17 LYS A O 12
ATOM 20698 N N . ALA A 1 18 ? 6.495 4.295 -10.186 1.00 52.13 18 ALA A N 12
ATOM 20699 C CA . ALA A 1 18 ? 5.703 3.318 -9.419 1.00 52.41 18 ALA A CA 12
ATOM 20700 C C . ALA A 1 18 ? 5.600 3.742 -7.953 1.00 32.34 18 ALA A C 12
ATOM 20701 O O . ALA A 1 18 ? 4.503 3.844 -7.409 1.00 44.01 18 ALA A O 12
ATOM 20708 N N . GLU A 1 19 ? 6.765 4.043 -7.361 1.00 70.13 19 GLU A N 12
ATOM 20709 C CA . GLU A 1 19 ? 6.870 4.461 -5.964 1.00 53.13 19 GLU A CA 12
ATOM 20710 C C . GLU A 1 19 ? 6.113 5.780 -5.719 1.00 23.22 19 GLU A C 12
ATOM 20711 O O . GLU A 1 19 ? 5.341 5.874 -4.767 1.00 52.25 19 GLU A O 12
ATOM 20723 N N . GLU A 1 20 ? 6.324 6.777 -6.602 1.00 23.41 20 GLU A N 12
ATOM 20724 C CA . GLU A 1 20 ? 5.723 8.121 -6.440 1.00 23.44 20 GLU A CA 12
ATOM 20725 C C . GLU A 1 20 ? 4.184 8.045 -6.452 1.00 73.21 20 GLU A C 12
ATOM 20726 O O . GLU A 1 20 ? 3.519 8.707 -5.638 1.00 51.14 20 GLU A O 12
ATOM 20738 N N . ILE A 1 21 ? 3.645 7.190 -7.350 1.00 32.35 21 ILE A N 12
ATOM 20739 C CA . ILE A 1 21 ? 2.206 6.893 -7.434 1.00 61.01 21 ILE A CA 12
ATOM 20740 C C . ILE A 1 21 ? 1.726 6.262 -6.116 1.00 63.33 21 ILE A C 12
ATOM 20741 O O . ILE A 1 21 ? 0.843 6.807 -5.468 1.00 35.11 21 ILE A O 12
ATOM 20757 N N . VAL A 1 22 ? 2.366 5.152 -5.712 1.00 72.15 22 VAL A N 12
ATOM 20758 C CA . VAL A 1 22 ? 1.952 4.356 -4.539 1.00 40.55 22 VAL A CA 12
ATOM 20759 C C . VAL A 1 22 ? 1.930 5.214 -3.252 1.00 13.14 22 VAL A C 12
ATOM 20760 O O . VAL A 1 22 ? 0.939 5.204 -2.529 1.00 20.24 22 VAL A O 12
ATOM 20773 N N . LYS A 1 23 ? 2.993 6.009 -3.031 1.00 5.23 23 LYS A N 12
ATOM 20774 C CA . LYS A 1 23 ? 3.091 6.927 -1.868 1.00 64.05 23 LYS A CA 12
ATOM 20775 C C . LYS A 1 23 ? 1.954 7.967 -1.886 1.00 14.15 23 LYS A C 12
ATOM 20776 O O . LYS A 1 23 ? 1.286 8.189 -0.858 1.00 22.53 23 LYS A O 12
ATOM 20795 N N . ARG A 1 24 ? 1.730 8.563 -3.080 1.00 65.14 24 ARG A N 12
ATOM 20796 C CA . ARG A 1 24 ? 0.670 9.565 -3.302 1.00 25.44 24 ARG A CA 12
ATOM 20797 C C . ARG A 1 24 ? -0.716 8.975 -2.963 1.00 41.52 24 ARG A C 12
ATOM 20798 O O . ARG A 1 24 ? -1.531 9.609 -2.295 1.00 45.52 24 ARG A O 12
ATOM 20819 N N . VAL A 1 25 ? -0.940 7.732 -3.419 1.00 54.12 25 VAL A N 12
ATOM 20820 C CA . VAL A 1 25 ? -2.239 7.064 -3.320 1.00 21.44 25 VAL A CA 12
ATOM 20821 C C . VAL A 1 25 ? -2.530 6.606 -1.885 1.00 41.42 25 VAL A C 12
ATOM 20822 O O . VAL A 1 25 ? -3.637 6.815 -1.404 1.00 23.11 25 VAL A O 12
ATOM 20835 N N . ILE A 1 26 ? -1.532 6.015 -1.194 1.00 32.42 26 ILE A N 12
ATOM 20836 C CA . ILE A 1 26 ? -1.692 5.590 0.219 1.00 10.24 26 ILE A CA 12
ATOM 20837 C C . ILE A 1 26 ? -1.974 6.817 1.102 1.00 24.14 26 ILE A C 12
ATOM 20838 O O . ILE A 1 26 ? -2.686 6.714 2.087 1.00 42.33 26 ILE A O 12
ATOM 20854 N N . ASP A 1 27 ? -1.431 7.979 0.697 1.00 64.23 27 ASP A N 12
ATOM 20855 C CA . ASP A 1 27 ? -1.722 9.274 1.341 1.00 4.41 27 ASP A CA 12
ATOM 20856 C C . ASP A 1 27 ? -3.219 9.631 1.181 1.00 12.43 27 ASP A C 12
ATOM 20857 O O . ASP A 1 27 ? -3.869 10.095 2.129 1.00 20.34 27 ASP A O 12
ATOM 20866 N N . GLU A 1 28 ? -3.757 9.343 -0.019 1.00 74.41 28 GLU A N 12
ATOM 20867 C CA . GLU A 1 28 ? -5.169 9.603 -0.369 1.00 31.41 28 GLU A CA 12
ATOM 20868 C C . GLU A 1 28 ? -6.113 8.517 0.222 1.00 44.41 28 GLU A C 12
ATOM 20869 O O . GLU A 1 28 ? -7.326 8.741 0.323 1.00 75.30 28 GLU A O 12
ATOM 20881 N N . VAL A 1 29 ? -5.554 7.338 0.571 1.00 62.31 29 VAL A N 12
ATOM 20882 C CA . VAL A 1 29 ? -6.301 6.226 1.211 1.00 62.34 29 VAL A CA 12
ATOM 20883 C C . VAL A 1 29 ? -6.324 6.411 2.735 1.00 63.13 29 VAL A C 12
ATOM 20884 O O . VAL A 1 29 ? -7.337 6.148 3.385 1.00 51.01 29 VAL A O 12
ATOM 20897 N N . GLU A 1 30 ? -5.195 6.888 3.277 1.00 14.23 30 GLU A N 12
ATOM 20898 C CA . GLU A 1 30 ? -4.946 6.968 4.727 1.00 15.12 30 GLU A CA 12
ATOM 20899 C C . GLU A 1 30 ? -5.901 7.956 5.396 1.00 61.45 30 GLU A C 12
ATOM 20900 O O . GLU A 1 30 ? -6.416 7.682 6.474 1.00 45.04 30 GLU A O 12
ATOM 20912 N N . ARG A 1 31 ? -6.160 9.074 4.702 1.00 63.02 31 ARG A N 12
ATOM 20913 C CA . ARG A 1 31 ? -7.110 10.115 5.155 1.00 55.14 31 ARG A CA 12
ATOM 20914 C C . ARG A 1 31 ? -8.535 9.523 5.332 1.00 22.12 31 ARG A C 12
ATOM 20915 O O . ARG A 1 31 ? -9.275 9.915 6.248 1.00 71.10 31 ARG A O 12
ATOM 20936 N N . GLU A 1 32 ? -8.884 8.553 4.456 1.00 34.20 32 GLU A N 12
ATOM 20937 C CA . GLU A 1 32 ? -10.171 7.837 4.492 1.00 14.24 32 GLU A CA 12
ATOM 20938 C C . GLU A 1 32 ? -10.176 6.831 5.649 1.00 51.33 32 GLU A C 12
ATOM 20939 O O . GLU A 1 32 ? -11.180 6.676 6.350 1.00 41.10 32 GLU A O 12
ATOM 20951 N N . VAL A 1 33 ? -9.023 6.165 5.835 1.00 44.23 33 VAL A N 12
ATOM 20952 C CA . VAL A 1 33 ? -8.808 5.191 6.916 1.00 30.42 33 VAL A CA 12
ATOM 20953 C C . VAL A 1 33 ? -8.875 5.872 8.293 1.00 12.31 33 VAL A C 12
ATOM 20954 O O . VAL A 1 33 ? -9.323 5.265 9.247 1.00 61.21 33 VAL A O 12
ATOM 20967 N N . GLN A 1 34 ? -8.443 7.139 8.386 1.00 21.35 34 GLN A N 12
ATOM 20968 C CA . GLN A 1 34 ? -8.508 7.894 9.657 1.00 61.52 34 GLN A CA 12
ATOM 20969 C C . GLN A 1 34 ? -9.965 8.270 10.006 1.00 14.30 34 GLN A C 12
ATOM 20970 O O . GLN A 1 34 ? -10.278 8.486 11.178 1.00 73.31 34 GLN A O 12
ATOM 20984 N N . LYS A 1 35 ? -10.850 8.343 8.991 1.00 0.33 35 LYS A N 12
ATOM 20985 C CA . LYS A 1 35 ? -12.290 8.585 9.214 1.00 45.45 35 LYS A CA 12
ATOM 20986 C C . LYS A 1 35 ? -12.973 7.293 9.701 1.00 64.54 35 LYS A C 12
ATOM 20987 O O . LYS A 1 35 ? -13.639 7.281 10.739 1.00 70.01 35 LYS A O 12
ATOM 21006 N N . GLN A 1 36 ? -12.760 6.206 8.942 1.00 1.24 36 GLN A N 12
ATOM 21007 C CA . GLN A 1 36 ? -13.460 4.922 9.144 1.00 5.24 36 GLN A CA 12
ATOM 21008 C C . GLN A 1 36 ? -12.892 4.164 10.352 1.00 41.44 36 GLN A C 12
ATOM 21009 O O . GLN A 1 36 ? -13.627 3.493 11.083 1.00 0.21 36 GLN A O 12
ATOM 21023 N N . TYR A 1 37 ? -11.576 4.299 10.549 1.00 62.42 37 TYR A N 12
ATOM 21024 C CA . TYR A 1 37 ? -10.815 3.638 11.626 1.00 11.33 37 TYR A CA 12
ATOM 21025 C C . TYR A 1 37 ? -9.984 4.727 12.367 1.00 14.03 37 TYR A C 12
ATOM 21026 O O . TYR A 1 37 ? -8.792 4.911 12.080 1.00 44.30 37 TYR A O 12
ATOM 21044 N N . PRO A 1 38 ? -10.612 5.501 13.311 1.00 33.14 38 PRO A N 12
ATOM 21045 C CA . PRO A 1 38 ? -9.976 6.705 13.928 1.00 13.34 38 PRO A CA 12
ATOM 21046 C C . PRO A 1 38 ? -8.699 6.411 14.745 1.00 1.21 38 PRO A C 12
ATOM 21047 O O . PRO A 1 38 ? -7.820 7.269 14.853 1.00 53.30 38 PRO A O 12
ATOM 21058 N N . ASN A 1 39 ? -8.614 5.208 15.331 1.00 11.25 39 ASN A N 12
ATOM 21059 C CA . ASN A 1 39 ? -7.469 4.822 16.197 1.00 41.20 39 ASN A CA 12
ATOM 21060 C C . ASN A 1 39 ? -6.463 3.916 15.465 1.00 51.33 39 ASN A C 12
ATOM 21061 O O . ASN A 1 39 ? -5.387 3.643 16.004 1.00 55.01 39 ASN A O 12
ATOM 21072 N N . ALA A 1 40 ? -6.800 3.466 14.242 1.00 1.41 40 ALA A N 12
ATOM 21073 C CA . ALA A 1 40 ? -5.935 2.555 13.463 1.00 55.13 40 ALA A CA 12
ATOM 21074 C C . ALA A 1 40 ? -4.862 3.349 12.691 1.00 74.21 40 ALA A C 12
ATOM 21075 O O . ALA A 1 40 ? -5.194 4.218 11.870 1.00 51.21 40 ALA A O 12
ATOM 21082 N N . THR A 1 41 ? -3.582 3.043 12.962 1.00 50.14 41 THR A N 12
ATOM 21083 C CA . THR A 1 41 ? -2.434 3.798 12.435 1.00 34.44 41 THR A CA 12
ATOM 21084 C C . THR A 1 41 ? -1.752 3.038 11.282 1.00 13.11 41 THR A C 12
ATOM 21085 O O . THR A 1 41 ? -1.492 1.837 11.395 1.00 11.31 41 THR A O 12
ATOM 21096 N N . ILE A 1 42 ? -1.481 3.749 10.175 1.00 24.22 42 ILE A N 12
ATOM 21097 C CA . ILE A 1 42 ? -0.689 3.233 9.046 1.00 21.41 42 ILE A CA 12
ATOM 21098 C C . ILE A 1 42 ? 0.739 3.816 9.131 1.00 13.13 42 ILE A C 12
ATOM 21099 O O . ILE A 1 42 ? 0.921 4.987 9.497 1.00 3.10 42 ILE A O 12
ATOM 21115 N N . THR A 1 43 ? 1.738 2.991 8.799 1.00 31.52 43 THR A N 12
ATOM 21116 C CA . THR A 1 43 ? 3.139 3.392 8.682 1.00 1.31 43 THR A CA 12
ATOM 21117 C C . THR A 1 43 ? 3.675 2.854 7.342 1.00 30.34 43 THR A C 12
ATOM 21118 O O . THR A 1 43 ? 3.844 1.636 7.170 1.00 11.40 43 THR A O 12
ATOM 21129 N N . ARG A 1 44 ? 3.874 3.772 6.383 1.00 21.15 44 ARG A N 12
ATOM 21130 C CA . ARG A 1 44 ? 4.328 3.451 5.019 1.00 71.03 44 ARG A CA 12
ATOM 21131 C C . ARG A 1 44 ? 5.799 3.887 4.840 1.00 4.21 44 ARG A C 12
ATOM 21132 O O . ARG A 1 44 ? 6.198 4.982 5.283 1.00 74.03 44 ARG A O 12
ATOM 21153 N N . THR A 1 45 ? 6.607 3.003 4.236 1.00 53.23 45 THR A N 12
ATOM 21154 C CA . THR A 1 45 ? 8.014 3.278 3.891 1.00 21.14 45 THR A CA 12
ATOM 21155 C C . THR A 1 45 ? 8.375 2.503 2.616 1.00 61.24 45 THR A C 12
ATOM 21156 O O . THR A 1 45 ? 8.240 1.284 2.578 1.00 70.52 45 THR A O 12
ATOM 21167 N N . LEU A 1 46 ? 8.787 3.217 1.559 1.00 51.11 46 LEU A N 12
ATOM 21168 C CA . LEU A 1 46 ? 9.163 2.606 0.273 1.00 31.04 46 LEU A CA 12
ATOM 21169 C C . LEU A 1 46 ? 10.650 2.854 -0.006 1.00 4.23 46 LEU A C 12
ATOM 21170 O O . LEU A 1 46 ? 11.160 3.950 0.243 1.00 51.23 46 LEU A O 12
ATOM 21186 N N . THR A 1 47 ? 11.330 1.826 -0.521 1.00 31.52 47 THR A N 12
ATOM 21187 C CA . THR A 1 47 ? 12.773 1.857 -0.825 1.00 43.32 47 THR A CA 12
ATOM 21188 C C . THR A 1 47 ? 13.034 1.066 -2.109 1.00 11.13 47 THR A C 12
ATOM 21189 O O . THR A 1 47 ? 12.462 0.004 -2.280 1.00 10.53 47 THR A O 12
ATOM 21200 N N . ARG A 1 48 ? 13.924 1.554 -2.991 1.00 0.41 48 ARG A N 12
ATOM 21201 C CA . ARG A 1 48 ? 14.280 0.824 -4.220 1.00 61.44 48 ARG A CA 12
ATOM 21202 C C . ARG A 1 48 ? 15.364 -0.197 -3.860 1.00 72.01 48 ARG A C 12
ATOM 21203 O O . ARG A 1 48 ? 16.536 0.160 -3.699 1.00 40.03 48 ARG A O 12
ATOM 21224 N N . ASP A 1 49 ? 14.937 -1.454 -3.680 1.00 41.23 49 ASP A N 12
ATOM 21225 C CA . ASP A 1 49 ? 15.818 -2.579 -3.330 1.00 63.31 49 ASP A CA 12
ATOM 21226 C C . ASP A 1 49 ? 16.619 -3.007 -4.572 1.00 74.45 49 ASP A C 12
ATOM 21227 O O . ASP A 1 49 ? 16.209 -3.923 -5.308 1.00 71.21 49 ASP A O 12
ATOM 21236 N N . ASP A 1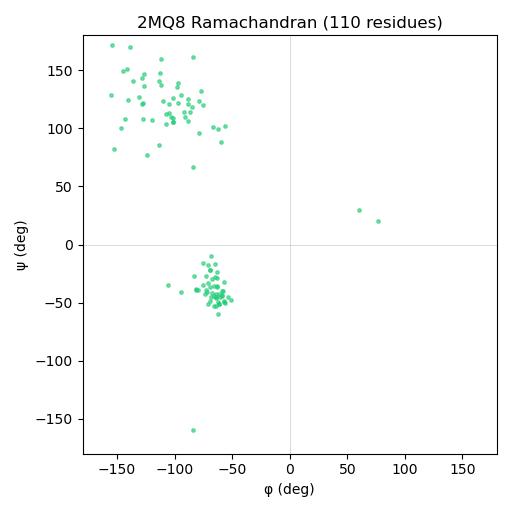 50 ? 17.693 -2.230 -4.849 1.00 60.54 50 ASP A N 12
ATOM 21237 C CA . ASP A 1 50 ? 18.610 -2.396 -6.003 1.00 32.30 50 ASP A CA 12
ATOM 21238 C C . ASP A 1 50 ? 17.981 -1.943 -7.353 1.00 61.23 50 ASP A C 12
ATOM 21239 O O . ASP A 1 50 ? 18.695 -1.457 -8.233 1.00 3.32 50 ASP A O 12
ATOM 21248 N N . GLY A 1 51 ? 16.657 -2.086 -7.498 1.00 33.51 51 GLY A N 12
ATOM 21249 C CA . GLY A 1 51 ? 15.956 -1.736 -8.736 1.00 55.02 51 GLY A CA 12
ATOM 21250 C C . GLY A 1 51 ? 14.459 -1.999 -8.661 1.00 3.42 51 GLY A C 12
ATOM 21251 O O . GLY A 1 51 ? 13.701 -1.468 -9.469 1.00 70.24 51 GLY A O 12
ATOM 21255 N N . THR A 1 52 ? 14.039 -2.850 -7.711 1.00 12.54 52 THR A N 12
ATOM 21256 C CA . THR A 1 52 ? 12.626 -3.158 -7.448 1.00 3.33 52 THR A CA 12
ATOM 21257 C C . THR A 1 52 ? 12.214 -2.511 -6.115 1.00 43.12 52 THR A C 12
ATOM 21258 O O . THR A 1 52 ? 12.918 -2.676 -5.124 1.00 33.01 52 THR A O 12
ATOM 21269 N N . VAL A 1 53 ? 11.068 -1.802 -6.085 1.00 64.34 53 VAL A N 12
ATOM 21270 C CA . VAL A 1 53 ? 10.633 -1.044 -4.893 1.00 35.23 53 VAL A CA 12
ATOM 21271 C C . VAL A 1 53 ? 9.945 -1.972 -3.888 1.00 13.35 53 VAL A C 12
ATOM 21272 O O . VAL A 1 53 ? 9.040 -2.717 -4.242 1.00 30.45 53 VAL A O 12
ATOM 21285 N N . GLU A 1 54 ? 10.404 -1.910 -2.640 1.00 53.02 54 GLU A N 12
ATOM 21286 C CA . GLU A 1 54 ? 9.822 -2.623 -1.519 1.00 31.13 54 GLU A CA 12
ATOM 21287 C C . GLU A 1 54 ? 8.871 -1.672 -0.779 1.00 64.25 54 GLU A C 12
ATOM 21288 O O . GLU A 1 54 ? 9.292 -0.607 -0.299 1.00 74.34 54 GLU A O 12
ATOM 21300 N N . LEU A 1 55 ? 7.598 -2.053 -0.738 1.00 64.30 55 LEU A N 12
ATOM 21301 C CA . LEU A 1 55 ? 6.549 -1.330 -0.018 1.00 4.02 55 LEU A CA 12
ATOM 21302 C C . LEU A 1 55 ? 6.386 -1.943 1.378 1.00 75.32 55 LEU A C 12
ATOM 21303 O O . LEU A 1 55 ? 6.149 -3.145 1.519 1.00 34.43 55 LEU A O 12
ATOM 21319 N N . ARG A 1 56 ? 6.525 -1.110 2.408 1.00 44.45 56 ARG A N 12
ATOM 21320 C CA . ARG A 1 56 ? 6.339 -1.518 3.807 1.00 2.33 56 ARG A CA 12
ATOM 21321 C C . ARG A 1 56 ? 5.012 -0.946 4.314 1.00 33.22 56 ARG A C 12
ATOM 21322 O O . ARG A 1 56 ? 4.904 0.262 4.538 1.00 73.11 56 ARG A O 12
ATOM 21343 N N . ILE A 1 57 ? 3.988 -1.812 4.421 1.00 3.12 57 ILE A N 12
ATOM 21344 C CA . ILE A 1 57 ? 2.690 -1.448 5.007 1.00 73.15 57 ILE A CA 12
ATOM 21345 C C . ILE A 1 57 ? 2.608 -2.028 6.421 1.00 41.33 57 ILE A C 12
ATOM 21346 O O . ILE A 1 57 ? 2.529 -3.242 6.600 1.00 2.25 57 ILE A O 12
ATOM 21362 N N . LYS A 1 58 ? 2.651 -1.145 7.413 1.00 51.30 58 LYS A N 12
ATOM 21363 C CA . LYS A 1 58 ? 2.518 -1.502 8.826 1.00 41.04 58 LYS A CA 12
ATOM 21364 C C . LYS A 1 58 ? 1.210 -0.897 9.339 1.00 4.32 58 LYS A C 12
ATOM 21365 O O . LYS A 1 58 ? 1.119 0.314 9.528 1.00 24.21 58 LYS A O 12
ATOM 21384 N N . VAL A 1 59 ? 0.185 -1.735 9.505 1.00 2.52 59 VAL A N 12
ATOM 21385 C CA . VAL A 1 59 ? -1.121 -1.308 10.030 1.00 25.25 59 VAL A CA 12
ATOM 21386 C C . VAL A 1 59 ? -1.252 -1.779 11.484 1.00 54.01 59 VAL A C 12
ATOM 21387 O O . VAL A 1 59 ? -0.867 -2.901 11.811 1.00 24.32 59 VAL A O 12
ATOM 21400 N N . LYS A 1 60 ? -1.788 -0.911 12.341 1.00 73.22 60 LYS A N 12
ATOM 21401 C CA . LYS A 1 60 ? -1.997 -1.193 13.759 1.00 21.21 60 LYS A CA 12
ATOM 21402 C C . LYS A 1 60 ? -3.494 -1.056 14.055 1.00 1.41 60 LYS A C 12
ATOM 21403 O O . LYS A 1 60 ? -4.034 0.052 14.000 1.00 52.53 60 LYS A O 12
ATOM 21422 N N . ALA A 1 61 ? -4.152 -2.188 14.335 1.00 62.33 61 ALA A N 12
ATOM 21423 C CA . ALA A 1 61 ? -5.594 -2.250 14.638 1.00 41.34 61 ALA A CA 12
ATOM 21424 C C . ALA A 1 61 ? -5.854 -3.394 15.624 1.00 24.25 61 ALA A C 12
ATOM 21425 O O . ALA A 1 61 ? -5.092 -4.351 15.657 1.00 61.41 61 ALA A O 12
ATOM 21432 N N . ASP A 1 62 ? -6.931 -3.276 16.423 1.00 24.13 62 ASP A N 12
ATOM 21433 C CA . ASP A 1 62 ? -7.342 -4.311 17.404 1.00 15.42 62 ASP A CA 12
ATOM 21434 C C . ASP A 1 62 ? -7.743 -5.597 16.679 1.00 55.03 62 ASP A C 12
ATOM 21435 O O . ASP A 1 62 ? -7.309 -6.691 17.034 1.00 45.31 62 ASP A O 12
ATOM 21444 N N . THR A 1 63 ? -8.578 -5.433 15.657 1.00 33.01 63 THR A N 12
ATOM 21445 C CA . THR A 1 63 ? -9.129 -6.538 14.879 1.00 4.44 63 THR A CA 12
ATOM 21446 C C . THR A 1 63 ? -8.343 -6.694 13.571 1.00 40.34 63 THR A C 12
ATOM 21447 O O . THR A 1 63 ? -8.251 -5.735 12.783 1.00 31.11 63 THR A O 12
ATOM 21458 N N . GLU A 1 64 ? -7.781 -7.904 13.359 1.00 61.50 64 GLU A N 12
ATOM 21459 C CA . GLU A 1 64 ? -6.986 -8.233 12.159 1.00 31.24 64 GLU A CA 12
ATOM 21460 C C . GLU A 1 64 ? -7.815 -8.084 10.874 1.00 54.31 64 GLU A C 12
ATOM 21461 O O . GLU A 1 64 ? -7.270 -7.697 9.850 1.00 24.13 64 GLU A O 12
ATOM 21473 N N . GLU A 1 65 ? -9.133 -8.365 10.973 1.00 3.11 65 GLU A N 12
ATOM 21474 C CA . GLU A 1 65 ? -10.094 -8.203 9.867 1.00 21.14 65 GLU A CA 12
ATOM 21475 C C . GLU A 1 65 ? -10.091 -6.762 9.340 1.00 54.55 65 GLU A C 12
ATOM 21476 O O . GLU A 1 65 ? -9.966 -6.522 8.131 1.00 25.15 65 GLU A O 12
ATOM 21488 N N . LYS A 1 66 ? -10.210 -5.813 10.274 1.00 52.11 66 LYS A N 12
ATOM 21489 C CA . LYS A 1 66 ? -10.334 -4.386 9.950 1.00 65.11 66 LYS A CA 12
ATOM 21490 C C . LYS A 1 66 ? -9.001 -3.841 9.431 1.00 22.20 66 LYS A C 12
ATOM 21491 O O . LYS A 1 66 ? -8.986 -2.962 8.565 1.00 33.13 66 LYS A O 12
ATOM 21510 N N . ALA A 1 67 ? -7.889 -4.396 9.951 1.00 62.25 67 ALA A N 12
ATOM 21511 C CA . ALA A 1 67 ? -6.540 -4.108 9.455 1.00 63.01 67 ALA A CA 12
ATOM 21512 C C . ALA A 1 67 ? -6.354 -4.615 8.006 1.00 21.24 67 ALA A C 12
ATOM 21513 O O . ALA A 1 67 ? -5.731 -3.939 7.186 1.00 50.10 67 ALA A O 12
ATOM 21520 N N . LYS A 1 68 ? -6.920 -5.802 7.708 1.00 14.52 68 LYS A N 12
ATOM 21521 C CA . LYS A 1 68 ? -6.880 -6.405 6.355 1.00 63.44 68 LYS A CA 12
ATOM 21522 C C . LYS A 1 68 ? -7.714 -5.600 5.351 1.00 63.51 68 LYS A C 12
ATOM 21523 O O . LYS A 1 68 ? -7.383 -5.572 4.167 1.00 14.40 68 LYS A O 12
ATOM 21542 N N . SER A 1 69 ? -8.792 -4.964 5.840 1.00 54.52 69 SER A N 12
ATOM 21543 C CA . SER A 1 69 ? -9.638 -4.076 5.024 1.00 12.42 69 SER A CA 12
ATOM 21544 C C . SER A 1 69 ? -8.830 -2.840 4.581 1.00 44.24 69 SER A C 12
ATOM 21545 O O . SER A 1 69 ? -8.916 -2.411 3.430 1.00 52.41 69 SER A O 12
ATOM 21553 N N . ILE A 1 70 ? -8.023 -2.309 5.516 1.00 45.10 70 ILE A N 12
ATOM 21554 C CA . ILE A 1 70 ? -7.125 -1.165 5.266 1.00 52.23 70 ILE A CA 12
ATOM 21555 C C . ILE A 1 70 ? -6.070 -1.514 4.194 1.00 25.13 70 ILE A C 12
ATOM 21556 O O . ILE A 1 70 ? -5.884 -0.754 3.230 1.00 13.24 70 ILE A O 12
ATOM 21572 N N . ILE A 1 71 ? -5.419 -2.682 4.364 1.00 50.54 71 ILE A N 12
ATOM 21573 C CA . ILE A 1 71 ? -4.389 -3.176 3.428 1.00 60.02 71 ILE A CA 12
ATOM 21574 C C . ILE A 1 71 ? -5.006 -3.437 2.037 1.00 33.43 71 ILE A C 12
ATOM 21575 O O . ILE A 1 71 ? -4.394 -3.111 1.023 1.00 22.11 71 ILE A O 12
ATOM 21591 N N . LYS A 1 72 ? -6.243 -3.977 2.020 1.00 20.42 72 LYS A N 12
ATOM 21592 C CA . LYS A 1 72 ? -6.996 -4.255 0.781 1.00 71.42 72 LYS A CA 12
ATOM 21593 C C . LYS A 1 72 ? -7.224 -2.962 -0.024 1.00 65.34 72 LYS A C 12
ATOM 21594 O O . LYS A 1 72 ? -6.983 -2.934 -1.234 1.00 31.25 72 LYS A O 12
ATOM 21613 N N . LEU A 1 73 ? -7.656 -1.887 0.678 1.00 61.13 73 LEU A N 12
ATOM 21614 C CA . LEU A 1 73 ? -7.864 -0.548 0.068 1.00 44.14 73 LEU A CA 12
ATOM 21615 C C . LEU A 1 73 ? -6.562 -0.049 -0.576 1.00 31.24 73 LEU A C 12
ATOM 21616 O O . LEU A 1 73 ? -6.561 0.352 -1.736 1.00 62.23 73 LEU A O 12
ATOM 21632 N N . ILE A 1 74 ? -5.463 -0.125 0.189 1.00 20.31 74 ILE A N 12
ATOM 21633 C CA . ILE A 1 74 ? -4.116 0.263 -0.268 1.00 44.40 74 ILE A CA 12
ATOM 21634 C C . ILE A 1 74 ? -3.743 -0.467 -1.579 1.00 62.03 74 ILE A C 12
ATOM 21635 O O . ILE A 1 74 ? -3.448 0.186 -2.576 1.00 74.12 74 ILE A O 12
ATOM 21651 N N . GLU A 1 75 ? -3.857 -1.807 -1.569 1.00 71.11 75 GLU A N 12
ATOM 21652 C CA . GLU A 1 75 ? -3.505 -2.681 -2.714 1.00 32.02 75 GLU A CA 12
ATOM 21653 C C . GLU A 1 75 ? -4.291 -2.326 -3.993 1.00 11.20 75 GLU A C 12
ATOM 21654 O O . GLU A 1 75 ? -3.695 -2.128 -5.051 1.00 5.35 75 GLU A O 12
ATOM 21666 N N . GLU A 1 76 ? -5.621 -2.229 -3.861 1.00 72.32 76 GLU A N 12
ATOM 21667 C CA . GLU A 1 76 ? -6.534 -2.013 -5.000 1.00 50.11 76 GLU A CA 12
ATOM 21668 C C . GLU A 1 76 ? -6.368 -0.617 -5.618 1.00 14.10 76 GLU A C 12
ATOM 21669 O O . GLU A 1 76 ? -6.370 -0.472 -6.849 1.00 10.15 76 GLU A O 12
ATOM 21681 N N . ARG A 1 77 ? -6.225 0.399 -4.754 1.00 35.42 77 ARG A N 12
ATOM 21682 C CA . ARG A 1 77 ? -6.117 1.807 -5.182 1.00 74.33 77 ARG A CA 12
ATOM 21683 C C . ARG A 1 77 ? -4.772 2.065 -5.890 1.00 2.14 77 ARG A C 12
ATOM 21684 O O . ARG A 1 77 ? -4.746 2.666 -6.979 1.00 23.44 77 ARG A O 12
ATOM 21705 N N . ILE A 1 78 ? -3.656 1.607 -5.268 1.00 34.33 78 ILE A N 12
ATOM 21706 C CA . ILE A 1 78 ? -2.304 1.834 -5.827 1.00 22.33 78 ILE A CA 12
ATOM 21707 C C . ILE A 1 78 ? -2.137 1.066 -7.146 1.00 12.52 78 ILE A C 12
ATOM 21708 O O . ILE A 1 78 ? -1.484 1.552 -8.052 1.00 41.02 78 ILE A O 12
ATOM 21724 N N . GLU A 1 79 ? -2.771 -0.124 -7.234 1.00 71.32 79 GLU A N 12
ATOM 21725 C CA . GLU A 1 79 ? -2.759 -0.967 -8.441 1.00 51.22 79 GLU A CA 12
ATOM 21726 C C . GLU A 1 79 ? -3.479 -0.257 -9.590 1.00 54.43 79 GLU A C 12
ATOM 21727 O O . GLU A 1 79 ? -2.958 -0.207 -10.696 1.00 35.12 79 GLU A O 12
ATOM 21739 N N . GLU A 1 80 ? -4.666 0.310 -9.292 1.00 23.23 80 GLU A N 12
ATOM 21740 C CA . GLU A 1 80 ? -5.502 1.021 -10.280 1.00 24.21 80 GLU A CA 12
ATOM 21741 C C . GLU A 1 80 ? -4.733 2.198 -10.922 1.00 53.35 80 GLU A C 12
ATOM 21742 O O . GLU A 1 80 ? -4.742 2.365 -12.152 1.00 70.10 80 GLU A O 12
ATOM 21754 N N . GLU A 1 81 ? -4.039 2.971 -10.075 1.00 74.52 81 GLU A N 12
ATOM 21755 C CA . GLU A 1 81 ? -3.302 4.175 -10.499 1.00 21.43 81 GLU A CA 12
ATOM 21756 C C . GLU A 1 81 ? -1.958 3.833 -11.171 1.00 60.24 81 GLU A C 12
ATOM 21757 O O . GLU A 1 81 ? -1.533 4.523 -12.110 1.00 54.22 81 GLU A O 12
ATOM 21769 N N . LEU A 1 82 ? -1.297 2.770 -10.689 1.00 70.00 82 LEU A N 12
ATOM 21770 C CA . LEU A 1 82 ? 0.029 2.350 -11.196 1.00 34.23 82 LEU A CA 12
ATOM 21771 C C . LEU A 1 82 ? -0.138 1.678 -12.571 1.00 50.33 82 LEU A C 12
ATOM 21772 O O . LEU A 1 82 ? 0.703 1.841 -13.443 1.00 50.35 82 LEU A O 12
ATOM 21788 N N . ARG A 1 83 ? -1.266 0.955 -12.742 1.00 22.34 83 ARG A N 12
ATOM 21789 C CA . ARG A 1 83 ? -1.568 0.174 -13.967 1.00 71.32 83 ARG A CA 12
ATOM 21790 C C . ARG A 1 83 ? -1.655 1.088 -15.208 1.00 52.02 83 ARG A C 12
ATOM 21791 O O . ARG A 1 83 ? -1.364 0.660 -16.326 1.00 41.13 83 ARG A O 12
ATOM 21812 N N . LYS A 1 84 ? -2.035 2.349 -14.971 1.00 33.54 84 LYS A N 12
ATOM 21813 C CA . LYS A 1 84 ? -2.134 3.388 -16.011 1.00 12.52 84 LYS A CA 12
ATOM 21814 C C . LYS A 1 84 ? -0.750 3.684 -16.626 1.00 54.11 84 LYS A C 12
ATOM 21815 O O . LYS A 1 84 ? -0.625 3.880 -17.838 1.00 22.14 84 LYS A O 12
ATOM 21834 N N . ARG A 1 85 ? 0.270 3.708 -15.760 1.00 73.33 85 ARG A N 12
ATOM 21835 C CA . ARG A 1 85 ? 1.669 4.006 -16.135 1.00 53.11 85 ARG A CA 12
ATOM 21836 C C . ARG A 1 85 ? 2.456 2.726 -16.487 1.00 25.32 85 ARG A C 12
ATOM 21837 O O . ARG A 1 85 ? 3.385 2.768 -17.294 1.00 41.01 85 ARG A O 12
ATOM 21858 N N . ASP A 1 86 ? 2.065 1.604 -15.881 1.00 53.35 86 ASP A N 12
ATOM 21859 C CA . ASP A 1 86 ? 2.705 0.293 -16.075 1.00 30.21 86 ASP A CA 12
ATOM 21860 C C . ASP A 1 86 ? 1.610 -0.780 -16.228 1.00 71.14 86 ASP A C 12
ATOM 21861 O O . ASP A 1 86 ? 1.041 -1.229 -15.226 1.00 14.43 86 ASP A O 12
ATOM 21870 N N . PRO A 1 87 ? 1.279 -1.223 -17.489 1.00 3.03 87 PRO A N 12
ATOM 21871 C CA . PRO A 1 87 ? 0.234 -2.256 -17.729 1.00 42.23 87 PRO A CA 12
ATOM 21872 C C . PRO A 1 87 ? 0.633 -3.643 -17.181 1.00 74.41 87 PRO A C 12
ATOM 21873 O O . PRO A 1 87 ? -0.220 -4.517 -17.007 1.00 15.22 87 PRO A O 12
ATOM 21884 N N . ASN A 1 88 ? 1.935 -3.820 -16.902 1.00 1.44 88 ASN A N 12
ATOM 21885 C CA . ASN A 1 88 ? 2.485 -5.065 -16.337 1.00 13.44 88 ASN A CA 12
ATOM 21886 C C . ASN A 1 88 ? 3.018 -4.825 -14.909 1.00 52.31 88 ASN A C 12
ATOM 21887 O O . ASN A 1 88 ? 3.871 -5.584 -14.435 1.00 44.52 88 ASN A O 12
ATOM 21898 N N . ALA A 1 89 ? 2.493 -3.779 -14.225 1.00 72.42 89 ALA A N 12
ATOM 21899 C CA . ALA A 1 89 ? 2.791 -3.517 -12.803 1.00 53.11 89 ALA A CA 12
ATOM 21900 C C . ALA A 1 89 ? 2.315 -4.700 -11.949 1.00 33.23 89 ALA A C 12
ATOM 21901 O O . ALA A 1 89 ? 1.116 -4.989 -11.910 1.00 62.12 89 ALA A O 12
ATOM 21908 N N . THR A 1 90 ? 3.254 -5.387 -11.295 1.00 42.31 90 THR A N 12
ATOM 21909 C CA . THR A 1 90 ? 2.978 -6.608 -10.540 1.00 20.31 90 THR A CA 12
ATOM 21910 C C . THR A 1 90 ? 3.447 -6.413 -9.094 1.00 35.11 90 THR A C 12
ATOM 21911 O O . THR A 1 90 ? 4.535 -5.878 -8.857 1.00 44.40 90 THR A O 12
ATOM 21922 N N . ILE A 1 91 ? 2.612 -6.827 -8.129 1.00 1.33 91 ILE A N 12
ATOM 21923 C CA . ILE A 1 91 ? 2.868 -6.620 -6.695 1.00 72.21 91 ILE A CA 12
ATOM 21924 C C . ILE A 1 91 ? 2.798 -7.971 -5.955 1.00 44.22 91 ILE A C 12
ATOM 21925 O O . ILE A 1 91 ? 1.785 -8.678 -6.003 1.00 63.24 91 ILE A O 12
ATOM 21941 N N . THR A 1 92 ? 3.897 -8.332 -5.285 1.00 30.31 92 THR A N 12
ATOM 21942 C CA . THR A 1 92 ? 4.030 -9.608 -4.576 1.00 20.14 92 THR A CA 12
ATOM 21943 C C . THR A 1 92 ? 3.741 -9.390 -3.081 1.00 44.22 92 THR A C 12
ATOM 21944 O O . THR A 1 92 ? 4.521 -8.738 -2.385 1.00 24.11 92 THR A O 12
ATOM 21955 N N . ARG A 1 93 ? 2.599 -9.901 -2.611 1.00 52.14 93 ARG A N 12
ATOM 21956 C CA . ARG A 1 93 ? 2.238 -9.858 -1.190 1.00 3.44 93 ARG A CA 12
ATOM 21957 C C . ARG A 1 93 ? 3.023 -10.941 -0.424 1.00 75.54 93 ARG A C 12
ATOM 21958 O O . ARG A 1 93 ? 2.744 -12.136 -0.568 1.00 42.34 93 ARG A O 12
ATOM 21979 N N . THR A 1 94 ? 4.022 -10.523 0.348 1.00 34.24 94 THR A N 12
ATOM 21980 C CA . THR A 1 94 ? 4.655 -11.373 1.351 1.00 12.54 94 THR A CA 12
ATOM 21981 C C . THR A 1 94 ? 4.296 -10.800 2.725 1.00 2.03 94 THR A C 12
ATOM 21982 O O . THR A 1 94 ? 4.630 -9.653 3.025 1.00 34.23 94 THR A O 12
ATOM 21993 N N . VAL A 1 95 ? 3.589 -11.586 3.542 1.00 62.13 95 VAL A N 12
ATOM 21994 C CA . VAL A 1 95 ? 3.206 -11.164 4.893 1.00 34.31 95 VAL A CA 12
ATOM 21995 C C . VAL A 1 95 ? 4.467 -11.184 5.791 1.00 5.51 95 VAL A C 12
ATOM 21996 O O . VAL A 1 95 ? 5.262 -12.133 5.751 1.00 4.43 95 VAL A O 12
ATOM 22009 N N . ARG A 1 96 ? 4.677 -10.091 6.537 1.00 52.32 96 ARG A N 12
ATOM 22010 C CA . ARG A 1 96 ? 5.874 -9.909 7.388 1.00 5.24 96 ARG A CA 12
ATOM 22011 C C . ARG A 1 96 ? 5.499 -10.029 8.887 1.00 74.43 96 ARG A C 12
ATOM 22012 O O . ARG A 1 96 ? 6.337 -9.815 9.764 1.00 12.33 96 ARG A O 12
ATOM 22033 N N . THR A 1 97 ? 4.232 -10.378 9.167 1.00 40.04 97 THR A N 12
ATOM 22034 C CA . THR A 1 97 ? 3.741 -10.587 10.532 1.00 74.43 97 THR A CA 12
ATOM 22035 C C . THR A 1 97 ? 4.049 -12.030 10.978 1.00 41.24 97 THR A C 12
ATOM 22036 O O . THR A 1 97 ? 3.269 -12.966 10.718 1.00 22.32 97 THR A O 12
ATOM 22047 N N . GLU A 1 98 ? 5.227 -12.207 11.595 1.00 43.33 98 GLU A N 12
ATOM 22048 C CA . GLU A 1 98 ? 5.684 -13.511 12.103 1.00 71.05 98 GLU A CA 12
ATOM 22049 C C . GLU A 1 98 ? 6.295 -13.298 13.493 1.00 4.41 98 GLU A C 12
ATOM 22050 O O . GLU A 1 98 ? 7.518 -13.317 13.680 1.00 40.11 98 GLU A O 12
ATOM 22062 N N . VAL A 1 99 ? 5.410 -13.015 14.463 1.00 61.42 99 VAL A N 12
ATOM 22063 C CA . VAL A 1 99 ? 5.791 -12.661 15.831 1.00 13.13 99 VAL A CA 12
ATOM 22064 C C . VAL A 1 99 ? 5.640 -13.886 16.743 1.00 70.15 99 VAL A C 12
ATOM 22065 O O . VAL A 1 99 ? 4.527 -14.230 17.162 1.00 15.44 99 VAL A O 12
ATOM 22078 N N . GLY A 1 100 ? 6.772 -14.559 17.003 1.00 31.22 100 GLY A N 12
ATOM 22079 C CA . GLY A 1 100 ? 6.823 -15.662 17.963 1.00 0.50 100 GLY A CA 12
ATOM 22080 C C . GLY A 1 100 ? 6.857 -15.173 19.408 1.00 53.55 100 GLY A C 12
ATOM 22081 O O . GLY A 1 100 ? 6.648 -15.963 20.336 1.00 62.32 100 GLY A O 12
ATOM 22085 N N . SER A 1 101 ? 7.139 -13.861 19.590 1.00 31.21 101 SER A N 12
ATOM 22086 C CA . SER A 1 101 ? 7.145 -13.204 20.906 1.00 12.42 101 SER A CA 12
ATOM 22087 C C . SER A 1 101 ? 5.697 -12.997 21.391 1.00 2.01 101 SER A C 12
ATOM 22088 O O . SER A 1 101 ? 5.059 -11.977 21.097 1.00 41.31 101 SER A O 12
ATOM 22096 N N . SER A 1 102 ? 5.172 -14.025 22.075 1.00 44.10 102 SER A N 12
ATOM 22097 C CA . SER A 1 102 ? 3.821 -14.025 22.656 1.00 33.44 102 SER A CA 12
ATOM 22098 C C . SER A 1 102 ? 3.873 -14.338 24.165 1.00 44.54 102 SER A C 12
ATOM 22099 O O . SER A 1 102 ? 2.836 -14.627 24.776 1.00 4.43 102 SER A O 12
ATOM 22107 N N . TRP A 1 103 ? 5.087 -14.250 24.751 1.00 33.21 103 TRP A N 12
ATOM 22108 C CA . TRP A 1 103 ? 5.335 -14.497 26.181 1.00 11.31 103 TRP A CA 12
ATOM 22109 C C . TRP A 1 103 ? 4.586 -13.469 27.046 1.00 73.23 103 TRP A C 12
ATOM 22110 O O . TRP A 1 103 ? 4.677 -12.262 26.816 1.00 74.31 103 TRP A O 12
ATOM 22131 N N . SER A 1 104 ? 3.827 -13.982 28.020 1.00 21.00 104 SER A N 12
ATOM 22132 C CA . SER A 1 104 ? 3.093 -13.174 28.996 1.00 61.14 104 SER A CA 12
ATOM 22133 C C . SER A 1 104 ? 3.900 -13.104 30.304 1.00 32.42 104 SER A C 12
ATOM 22134 O O . SER A 1 104 ? 3.863 -14.038 31.112 1.00 32.10 104 SER A O 12
ATOM 22142 N N . LEU A 1 105 ? 4.648 -12.006 30.486 1.00 41.30 105 LEU A N 12
ATOM 22143 C CA . LEU A 1 105 ? 5.562 -11.825 31.625 1.00 75.25 105 LEU A CA 12
ATOM 22144 C C . LEU A 1 105 ? 4.794 -11.558 32.927 1.00 22.32 105 LEU A C 12
ATOM 22145 O O . LEU A 1 105 ? 3.777 -10.854 32.922 1.00 65.21 105 LEU A O 12
ATOM 22161 N N . GLU A 1 106 ? 5.296 -12.138 34.027 1.00 21.31 106 GLU A N 12
ATOM 22162 C CA . GLU A 1 106 ? 4.725 -11.981 35.377 1.00 5.44 106 GLU A CA 12
ATOM 22163 C C . GLU A 1 106 ? 5.829 -11.597 36.382 1.00 13.15 106 GLU A C 12
ATOM 22164 O O . GLU A 1 106 ? 7.000 -11.973 36.212 1.00 53.22 106 GLU A O 12
ATOM 22176 N N . HIS A 1 107 ? 5.444 -10.829 37.418 1.00 73.00 107 HIS A N 12
ATOM 22177 C CA . HIS A 1 107 ? 6.352 -10.398 38.505 1.00 32.31 107 HIS A CA 12
ATOM 22178 C C . HIS A 1 107 ? 5.538 -9.971 39.742 1.00 22.24 107 HIS A C 12
ATOM 22179 O O . HIS A 1 107 ? 5.880 -9.005 40.438 1.00 22.33 107 HIS A O 12
ATOM 22194 N N . HIS A 1 108 ? 4.466 -10.731 40.019 1.00 42.44 108 HIS A N 12
ATOM 22195 C CA . HIS A 1 108 ? 3.629 -10.553 41.221 1.00 62.43 108 HIS A CA 12
ATOM 22196 C C . HIS A 1 108 ? 4.356 -11.122 42.454 1.00 43.14 108 HIS A C 12
ATOM 22197 O O . HIS A 1 108 ? 4.312 -12.330 42.712 1.00 51.21 108 HIS A O 12
ATOM 22212 N N . HIS A 1 109 ? 5.057 -10.241 43.189 1.00 71.33 109 HIS A N 12
ATOM 22213 C CA . HIS A 1 109 ? 5.768 -10.595 44.429 1.00 40.12 109 HIS A CA 12
ATOM 22214 C C . HIS A 1 109 ? 6.069 -9.333 45.245 1.00 32.11 109 HIS A C 12
ATOM 22215 O O . HIS A 1 109 ? 6.234 -8.244 44.682 1.00 33.14 109 HIS A O 12
ATOM 22230 N N . HIS A 1 110 ? 6.119 -9.492 46.569 1.00 31.22 110 HIS A N 12
ATOM 22231 C CA . HIS A 1 110 ? 6.589 -8.448 47.496 1.00 23.22 110 HIS A CA 12
ATOM 22232 C C . HIS A 1 110 ? 7.791 -9.001 48.274 1.00 33.42 110 HIS A C 12
ATOM 22233 O O . HIS A 1 110 ? 8.941 -8.717 47.921 1.00 42.23 110 HIS A O 12
ATOM 22248 N N . HIS A 1 111 ? 7.489 -9.844 49.281 1.00 33.02 111 HIS A N 12
ATOM 22249 C CA . HIS A 1 111 ? 8.478 -10.482 50.180 1.00 43.14 111 HIS A CA 12
ATOM 22250 C C . HIS A 1 111 ? 7.721 -11.292 51.254 1.00 72.04 111 HIS A C 12
ATOM 22251 O O . HIS A 1 111 ? 6.572 -10.976 51.569 1.00 54.55 111 HIS A O 12
ATOM 22266 N N . HIS A 1 112 ? 8.362 -12.327 51.812 1.00 51.13 112 HIS A N 12
ATOM 22267 C CA . HIS A 1 112 ? 7.808 -13.125 52.923 1.00 32.34 112 HIS A CA 12
ATOM 22268 C C . HIS A 1 112 ? 8.905 -13.326 54.006 1.00 43.13 112 HIS A C 12
ATOM 22269 O O . HIS A 1 112 ? 9.840 -14.132 53.800 1.00 1.13 112 HIS A O 12
ATOM 22285 N N . MET A 1 1 ? -4.509 -2.892 21.022 1.00 71.41 1 MET A N 13
ATOM 22286 C CA . MET A 1 1 ? -4.333 -3.063 19.556 1.00 70.12 1 MET A CA 13
ATOM 22287 C C . MET A 1 1 ? -3.323 -4.173 19.243 1.00 12.42 1 MET A C 13
ATOM 22288 O O . MET A 1 1 ? -2.550 -4.604 20.109 1.00 10.14 1 MET A O 13
ATOM 22304 N N . LEU A 1 2 ? -3.342 -4.623 17.983 1.00 42.41 2 LEU A N 13
ATOM 22305 C CA . LEU A 1 2 ? -2.273 -5.424 17.366 1.00 73.15 2 LEU A CA 13
ATOM 22306 C C . LEU A 1 2 ? -1.668 -4.611 16.211 1.00 31.11 2 LEU A C 13
ATOM 22307 O O . LEU A 1 2 ? -2.294 -3.662 15.713 1.00 22.13 2 LEU A O 13
ATOM 22323 N N . THR A 1 3 ? -0.439 -4.941 15.820 1.00 72.34 3 THR A N 13
ATOM 22324 C CA . THR A 1 3 ? 0.245 -4.278 14.706 1.00 64.23 3 THR A CA 13
ATOM 22325 C C . THR A 1 3 ? 0.572 -5.321 13.625 1.00 64.31 3 THR A C 13
ATOM 22326 O O . THR A 1 3 ? 1.402 -6.209 13.846 1.00 53.23 3 THR A O 13
ATOM 22337 N N . VAL A 1 4 ? -0.110 -5.232 12.474 1.00 22.54 4 VAL A N 13
ATOM 22338 C CA . VAL A 1 4 ? 0.106 -6.145 11.338 1.00 14.41 4 VAL A CA 13
ATOM 22339 C C . VAL A 1 4 ? 1.018 -5.467 10.312 1.00 5.51 4 VAL A C 13
ATOM 22340 O O . VAL A 1 4 ? 0.920 -4.260 10.074 1.00 41.44 4 VAL A O 13
ATOM 22353 N N . GLU A 1 5 ? 1.944 -6.244 9.742 1.00 0.22 5 GLU A N 13
ATOM 22354 C CA . GLU A 1 5 ? 2.924 -5.765 8.767 1.00 63.51 5 GLU A CA 13
ATOM 22355 C C . GLU A 1 5 ? 2.913 -6.683 7.541 1.00 32.20 5 GLU A C 13
ATOM 22356 O O . GLU A 1 5 ? 2.779 -7.914 7.666 1.00 65.44 5 GLU A O 13
ATOM 22368 N N . VAL A 1 6 ? 3.055 -6.076 6.358 1.00 50.01 6 VAL A N 13
ATOM 22369 C CA . VAL A 1 6 ? 3.015 -6.792 5.080 1.00 30.34 6 VAL A CA 13
ATOM 22370 C C . VAL A 1 6 ? 3.943 -6.114 4.050 1.00 71.02 6 VAL A C 13
ATOM 22371 O O . VAL A 1 6 ? 4.035 -4.881 3.989 1.00 42.00 6 VAL A O 13
ATOM 22384 N N . GLU A 1 7 ? 4.649 -6.944 3.281 1.00 74.02 7 GLU A N 13
ATOM 22385 C CA . GLU A 1 7 ? 5.534 -6.522 2.192 1.00 62.12 7 GLU A CA 13
ATOM 22386 C C . GLU A 1 7 ? 4.769 -6.610 0.858 1.00 43.12 7 GLU A C 13
ATOM 22387 O O . GLU A 1 7 ? 4.383 -7.701 0.438 1.00 14.05 7 GLU A O 13
ATOM 22399 N N . VAL A 1 8 ? 4.504 -5.466 0.217 1.00 71.14 8 VAL A N 13
ATOM 22400 C CA . VAL A 1 8 ? 3.896 -5.424 -1.127 1.00 74.11 8 VAL A CA 13
ATOM 22401 C C . VAL A 1 8 ? 4.990 -4.993 -2.119 1.00 5.12 8 VAL A C 13
ATOM 22402 O O . VAL A 1 8 ? 5.438 -3.852 -2.087 1.00 15.42 8 VAL A O 13
ATOM 22415 N N . LYS A 1 9 ? 5.433 -5.913 -2.976 1.00 42.32 9 LYS A N 13
ATOM 22416 C CA . LYS A 1 9 ? 6.584 -5.700 -3.863 1.00 31.44 9 LYS A CA 13
ATOM 22417 C C . LYS A 1 9 ? 6.119 -5.369 -5.289 1.00 22.21 9 LYS A C 13
ATOM 22418 O O . LYS A 1 9 ? 5.566 -6.226 -5.979 1.00 11.13 9 LYS A O 13
ATOM 22437 N N . ILE A 1 10 ? 6.360 -4.121 -5.720 1.00 24.40 10 ILE A N 13
ATOM 22438 C CA . ILE A 1 10 ? 5.906 -3.614 -7.014 1.00 54.04 10 ILE A CA 13
ATOM 22439 C C . ILE A 1 10 ? 7.042 -3.718 -8.046 1.00 73.40 10 ILE A C 13
ATOM 22440 O O . ILE A 1 10 ? 8.032 -2.980 -7.964 1.00 61.04 10 ILE A O 13
ATOM 22456 N N . THR A 1 11 ? 6.895 -4.634 -9.003 1.00 2.13 11 THR A N 13
ATOM 22457 C CA . THR A 1 11 ? 7.730 -4.674 -10.207 1.00 13.22 11 THR A CA 13
ATOM 22458 C C . THR A 1 11 ? 6.965 -3.974 -11.355 1.00 44.05 11 THR A C 13
ATOM 22459 O O . THR A 1 11 ? 6.009 -4.517 -11.915 1.00 61.13 11 THR A O 13
ATOM 22470 N N . ALA A 1 12 ? 7.382 -2.732 -11.655 1.00 73.54 12 ALA A N 13
ATOM 22471 C CA . ALA A 1 12 ? 6.799 -1.878 -12.709 1.00 72.15 12 ALA A CA 13
ATOM 22472 C C . ALA A 1 12 ? 7.833 -1.663 -13.822 1.00 22.35 12 ALA A C 13
ATOM 22473 O O . ALA A 1 12 ? 8.965 -2.175 -13.745 1.00 41.34 12 ALA A O 13
ATOM 22480 N N . ASP A 1 13 ? 7.435 -0.892 -14.848 1.00 24.13 13 ASP A N 13
ATOM 22481 C CA . ASP A 1 13 ? 8.321 -0.512 -15.964 1.00 2.22 13 ASP A CA 13
ATOM 22482 C C . ASP A 1 13 ? 9.375 0.498 -15.481 1.00 22.45 13 ASP A C 13
ATOM 22483 O O . ASP A 1 13 ? 10.513 0.513 -15.978 1.00 44.11 13 ASP A O 13
ATOM 22492 N N . ASP A 1 14 ? 8.988 1.335 -14.500 1.00 13.21 14 ASP A N 13
ATOM 22493 C CA . ASP A 1 14 ? 9.907 2.251 -13.804 1.00 52.45 14 ASP A CA 13
ATOM 22494 C C . ASP A 1 14 ? 9.629 2.214 -12.294 1.00 24.43 14 ASP A C 13
ATOM 22495 O O . ASP A 1 14 ? 8.516 2.521 -11.854 1.00 24.22 14 ASP A O 13
ATOM 22504 N N . GLU A 1 15 ? 10.658 1.826 -11.516 1.00 23.24 15 GLU A N 13
ATOM 22505 C CA . GLU A 1 15 ? 10.600 1.746 -10.038 1.00 63.01 15 GLU A CA 13
ATOM 22506 C C . GLU A 1 15 ? 10.521 3.145 -9.387 1.00 23.02 15 GLU A C 13
ATOM 22507 O O . GLU A 1 15 ? 9.941 3.293 -8.306 1.00 75.52 15 GLU A O 13
ATOM 22519 N N . ASN A 1 16 ? 11.119 4.155 -10.047 1.00 2.22 16 ASN A N 13
ATOM 22520 C CA . ASN A 1 16 ? 11.075 5.557 -9.583 1.00 73.42 16 ASN A CA 13
ATOM 22521 C C . ASN A 1 16 ? 9.620 6.032 -9.542 1.00 14.31 16 ASN A C 13
ATOM 22522 O O . ASN A 1 16 ? 9.111 6.445 -8.491 1.00 53.20 16 ASN A O 13
ATOM 22533 N N . LYS A 1 17 ? 8.960 5.876 -10.698 1.00 40.15 17 LYS A N 13
ATOM 22534 C CA . LYS A 1 17 ? 7.549 6.221 -10.891 1.00 2.02 17 LYS A CA 13
ATOM 22535 C C . LYS A 1 17 ? 6.657 5.417 -9.952 1.00 65.44 17 LYS A C 13
ATOM 22536 O O . LYS A 1 17 ? 5.745 5.969 -9.333 1.00 20.23 17 LYS A O 13
ATOM 22555 N N . ALA A 1 18 ? 6.957 4.112 -9.862 1.00 72.12 18 ALA A N 13
ATOM 22556 C CA . ALA A 1 18 ? 6.204 3.161 -9.050 1.00 64.21 18 ALA A CA 13
ATOM 22557 C C . ALA A 1 18 ? 6.113 3.608 -7.586 1.00 50.24 18 ALA A C 13
ATOM 22558 O O . ALA A 1 18 ? 5.024 3.636 -7.015 1.00 51.25 18 ALA A O 13
ATOM 22565 N N . GLU A 1 19 ? 7.261 4.015 -7.020 1.00 72.22 19 GLU A N 13
ATOM 22566 C CA . GLU A 1 19 ? 7.330 4.502 -5.636 1.00 13.24 19 GLU A CA 13
ATOM 22567 C C . GLU A 1 19 ? 6.492 5.788 -5.461 1.00 55.55 19 GLU A C 13
ATOM 22568 O O . GLU A 1 19 ? 5.695 5.884 -4.525 1.00 33.52 19 GLU A O 13
ATOM 22580 N N . GLU A 1 20 ? 6.667 6.744 -6.396 1.00 51.31 20 GLU A N 13
ATOM 22581 C CA . GLU A 1 20 ? 6.005 8.075 -6.344 1.00 54.15 20 GLU A CA 13
ATOM 22582 C C . GLU A 1 20 ? 4.468 7.946 -6.301 1.00 12.11 20 GLU A C 13
ATOM 22583 O O . GLU A 1 20 ? 3.795 8.601 -5.482 1.00 70.34 20 GLU A O 13
ATOM 22595 N N . ILE A 1 21 ? 3.937 7.089 -7.192 1.00 34.22 21 ILE A N 13
ATOM 22596 C CA . ILE A 1 21 ? 2.497 6.842 -7.314 1.00 52.21 21 ILE A CA 13
ATOM 22597 C C . ILE A 1 21 ? 1.980 6.112 -6.055 1.00 71.33 21 ILE A C 13
ATOM 22598 O O . ILE A 1 21 ? 1.014 6.561 -5.455 1.00 74.24 21 ILE A O 13
ATOM 22614 N N . VAL A 1 22 ? 2.674 5.026 -5.630 1.00 31.43 22 VAL A N 13
ATOM 22615 C CA . VAL A 1 22 ? 2.278 4.236 -4.433 1.00 3.12 22 VAL A CA 13
ATOM 22616 C C . VAL A 1 22 ? 2.154 5.152 -3.189 1.00 23.41 22 VAL A C 13
ATOM 22617 O O . VAL A 1 22 ? 1.118 5.148 -2.528 1.00 15.04 22 VAL A O 13
ATOM 22630 N N . LYS A 1 23 ? 3.197 5.970 -2.941 1.00 60.50 23 LYS A N 13
ATOM 22631 C CA . LYS A 1 23 ? 3.226 6.979 -1.847 1.00 4.32 23 LYS A CA 13
ATOM 22632 C C . LYS A 1 23 ? 1.980 7.891 -1.881 1.00 4.20 23 LYS A C 13
ATOM 22633 O O . LYS A 1 23 ? 1.207 7.960 -0.904 1.00 41.13 23 LYS A O 13
ATOM 22652 N N . ARG A 1 24 ? 1.795 8.546 -3.036 1.00 71.40 24 ARG A N 13
ATOM 22653 C CA . ARG A 1 24 ? 0.638 9.415 -3.323 1.00 41.12 24 ARG A CA 13
ATOM 22654 C C . ARG A 1 24 ? -0.702 8.731 -2.966 1.00 31.34 24 ARG A C 13
ATOM 22655 O O . ARG A 1 24 ? -1.566 9.318 -2.305 1.00 11.33 24 ARG A O 13
ATOM 22676 N N . VAL A 1 25 ? -0.839 7.481 -3.408 1.00 3.00 25 VAL A N 13
ATOM 22677 C CA . VAL A 1 25 ? -2.112 6.762 -3.393 1.00 73.05 25 VAL A CA 13
ATOM 22678 C C . VAL A 1 25 ? -2.432 6.171 -2.002 1.00 0.32 25 VAL A C 13
ATOM 22679 O O . VAL A 1 25 ? -3.603 6.100 -1.636 1.00 72.10 25 VAL A O 13
ATOM 22692 N N . ILE A 1 26 ? -1.408 5.786 -1.208 1.00 15.34 26 ILE A N 13
ATOM 22693 C CA . ILE A 1 26 ? -1.638 5.320 0.188 1.00 24.01 26 ILE A CA 13
ATOM 22694 C C . ILE A 1 26 ? -2.031 6.515 1.073 1.00 4.21 26 ILE A C 13
ATOM 22695 O O . ILE A 1 26 ? -2.727 6.353 2.071 1.00 1.53 26 ILE A O 13
ATOM 22711 N N . ASP A 1 27 ? -1.558 7.712 0.693 1.00 60.40 27 ASP A N 13
ATOM 22712 C CA . ASP A 1 27 ? -2.023 8.981 1.289 1.00 13.21 27 ASP A CA 13
ATOM 22713 C C . ASP A 1 27 ? -3.525 9.199 0.977 1.00 74.24 27 ASP A C 13
ATOM 22714 O O . ASP A 1 27 ? -4.285 9.682 1.829 1.00 31.22 27 ASP A O 13
ATOM 22723 N N . GLU A 1 28 ? -3.939 8.792 -0.236 1.00 53.12 28 GLU A N 13
ATOM 22724 C CA . GLU A 1 28 ? -5.347 8.857 -0.672 1.00 63.33 28 GLU A CA 13
ATOM 22725 C C . GLU A 1 28 ? -6.192 7.735 -0.019 1.00 54.44 28 GLU A C 13
ATOM 22726 O O . GLU A 1 28 ? -7.412 7.877 0.112 1.00 20.35 28 GLU A O 13
ATOM 22738 N N . VAL A 1 29 ? -5.544 6.615 0.366 1.00 12.05 29 VAL A N 13
ATOM 22739 C CA . VAL A 1 29 ? -6.201 5.544 1.143 1.00 22.35 29 VAL A CA 13
ATOM 22740 C C . VAL A 1 29 ? -6.349 6.001 2.602 1.00 33.01 29 VAL A C 13
ATOM 22741 O O . VAL A 1 29 ? -7.407 5.834 3.205 1.00 71.43 29 VAL A O 13
ATOM 22754 N N . GLU A 1 30 ? -5.281 6.634 3.129 1.00 31.10 30 GLU A N 13
ATOM 22755 C CA . GLU A 1 30 ? -5.171 7.015 4.543 1.00 4.01 30 GLU A CA 13
ATOM 22756 C C . GLU A 1 30 ? -6.267 8.020 4.923 1.00 41.34 30 GLU A C 13
ATOM 22757 O O . GLU A 1 30 ? -6.917 7.849 5.945 1.00 54.34 30 GLU A O 13
ATOM 22769 N N . ARG A 1 31 ? -6.494 9.036 4.061 1.00 32.12 31 ARG A N 13
ATOM 22770 C CA . ARG A 1 31 ? -7.534 10.072 4.305 1.00 21.32 31 ARG A CA 13
ATOM 22771 C C . ARG A 1 31 ? -8.945 9.452 4.447 1.00 41.42 31 ARG A C 13
ATOM 22772 O O . ARG A 1 31 ? -9.803 10.014 5.134 1.00 70.01 31 ARG A O 13
ATOM 22793 N N . GLU A 1 32 ? -9.154 8.293 3.796 1.00 73.33 32 GLU A N 13
ATOM 22794 C CA . GLU A 1 32 ? -10.429 7.551 3.832 1.00 61.32 32 GLU A CA 13
ATOM 22795 C C . GLU A 1 32 ? -10.487 6.610 5.048 1.00 52.05 32 GLU A C 13
ATOM 22796 O O . GLU A 1 32 ? -11.548 6.445 5.666 1.00 24.14 32 GLU A O 13
ATOM 22808 N N . VAL A 1 33 ? -9.337 6.011 5.387 1.00 1.32 33 VAL A N 13
ATOM 22809 C CA . VAL A 1 33 ? -9.213 5.083 6.523 1.00 43.10 33 VAL A CA 13
ATOM 22810 C C . VAL A 1 33 ? -9.310 5.839 7.860 1.00 34.43 33 VAL A C 13
ATOM 22811 O O . VAL A 1 33 ? -9.829 5.316 8.827 1.00 25.41 33 VAL A O 13
ATOM 22824 N N . GLN A 1 34 ? -8.847 7.098 7.896 1.00 43.04 34 GLN A N 13
ATOM 22825 C CA . GLN A 1 34 ? -8.928 7.937 9.112 1.00 55.41 34 GLN A CA 13
ATOM 22826 C C . GLN A 1 34 ? -10.381 8.370 9.402 1.00 13.32 34 GLN A C 13
ATOM 22827 O O . GLN A 1 34 ? -10.676 8.868 10.486 1.00 51.13 34 GLN A O 13
ATOM 22841 N N . LYS A 1 35 ? -11.275 8.193 8.411 1.00 61.44 35 LYS A N 13
ATOM 22842 C CA . LYS A 1 35 ? -12.721 8.431 8.563 1.00 54.33 35 LYS A CA 13
ATOM 22843 C C . LYS A 1 35 ? -13.430 7.164 9.091 1.00 1.20 35 LYS A C 13
ATOM 22844 O O . LYS A 1 35 ? -14.310 7.245 9.953 1.00 13.31 35 LYS A O 13
ATOM 22863 N N . GLN A 1 36 ? -13.023 5.996 8.561 1.00 1.31 36 GLN A N 13
ATOM 22864 C CA . GLN A 1 36 ? -13.691 4.705 8.821 1.00 12.03 36 GLN A CA 13
ATOM 22865 C C . GLN A 1 36 ? -13.132 4.048 10.095 1.00 43.33 36 GLN A C 13
ATOM 22866 O O . GLN A 1 36 ? -13.883 3.642 10.991 1.00 62.40 36 GLN A O 13
ATOM 22880 N N . TYR A 1 37 ? -11.802 3.928 10.140 1.00 71.52 37 TYR A N 13
ATOM 22881 C CA . TYR A 1 37 ? -11.064 3.301 11.247 1.00 20.44 37 TYR A CA 13
ATOM 22882 C C . TYR A 1 37 ? -10.251 4.373 12.022 1.00 61.43 37 TYR A C 13
ATOM 22883 O O . TYR A 1 37 ? -9.156 4.757 11.583 1.00 24.44 37 TYR A O 13
ATOM 22901 N N . PRO A 1 38 ? -10.776 4.896 13.181 1.00 75.04 38 PRO A N 13
ATOM 22902 C CA . PRO A 1 38 ? -9.998 5.794 14.087 1.00 13.42 38 PRO A CA 13
ATOM 22903 C C . PRO A 1 38 ? -8.840 5.041 14.783 1.00 30.13 38 PRO A C 13
ATOM 22904 O O . PRO A 1 38 ? -7.887 5.644 15.280 1.00 14.00 38 PRO A O 13
ATOM 22915 N N . ASN A 1 39 ? -8.972 3.706 14.802 1.00 2.34 39 ASN A N 13
ATOM 22916 C CA . ASN A 1 39 ? -8.007 2.772 15.404 1.00 31.31 39 ASN A CA 13
ATOM 22917 C C . ASN A 1 39 ? -6.714 2.673 14.564 1.00 74.23 39 ASN A C 13
ATOM 22918 O O . ASN A 1 39 ? -5.665 2.287 15.075 1.00 0.24 39 ASN A O 13
ATOM 22929 N N . ALA A 1 40 ? -6.806 3.024 13.274 1.00 40.53 40 ALA A N 13
ATOM 22930 C CA . ALA A 1 40 ? -5.754 2.728 12.293 1.00 2.34 40 ALA A CA 13
ATOM 22931 C C . ALA A 1 40 ? -4.588 3.735 12.323 1.00 53.41 40 ALA A C 13
ATOM 22932 O O . ALA A 1 40 ? -4.781 4.932 12.086 1.00 74.12 40 ALA A O 13
ATOM 22939 N N . THR A 1 41 ? -3.381 3.228 12.598 1.00 50.41 41 THR A N 13
ATOM 22940 C CA . THR A 1 41 ? -2.126 3.969 12.466 1.00 21.35 41 THR A CA 13
ATOM 22941 C C . THR A 1 41 ? -1.306 3.287 11.350 1.00 42.33 41 THR A C 13
ATOM 22942 O O . THR A 1 41 ? -0.848 2.154 11.523 1.00 51.11 41 THR A O 13
ATOM 22953 N N . ILE A 1 42 ? -1.122 3.972 10.210 1.00 64.11 42 ILE A N 13
ATOM 22954 C CA . ILE A 1 42 ? -0.529 3.373 8.996 1.00 62.03 42 ILE A CA 13
ATOM 22955 C C . ILE A 1 42 ? 0.877 3.961 8.762 1.00 63.31 42 ILE A C 13
ATOM 22956 O O . ILE A 1 42 ? 1.011 5.147 8.469 1.00 24.25 42 ILE A O 13
ATOM 22972 N N . THR A 1 43 ? 1.915 3.135 8.935 1.00 63.25 43 THR A N 13
ATOM 22973 C CA . THR A 1 43 ? 3.306 3.488 8.618 1.00 15.21 43 THR A CA 13
ATOM 22974 C C . THR A 1 43 ? 3.678 2.907 7.239 1.00 33.12 43 THR A C 13
ATOM 22975 O O . THR A 1 43 ? 3.375 1.741 6.949 1.00 71.13 43 THR A O 13
ATOM 22986 N N . ARG A 1 44 ? 4.300 3.740 6.387 1.00 62.02 44 ARG A N 13
ATOM 22987 C CA . ARG A 1 44 ? 4.753 3.354 5.040 1.00 64.45 44 ARG A CA 13
ATOM 22988 C C . ARG A 1 44 ? 6.265 3.584 4.940 1.00 75.42 44 ARG A C 13
ATOM 22989 O O . ARG A 1 44 ? 6.774 4.623 5.376 1.00 1.40 44 ARG A O 13
ATOM 23010 N N . THR A 1 45 ? 6.974 2.595 4.390 1.00 63.05 45 THR A N 13
ATOM 23011 C CA . THR A 1 45 ? 8.421 2.637 4.176 1.00 3.24 45 THR A CA 13
ATOM 23012 C C . THR A 1 45 ? 8.729 1.998 2.811 1.00 22.33 45 THR A C 13
ATOM 23013 O O . THR A 1 45 ? 8.573 0.788 2.645 1.00 61.20 45 THR A O 13
ATOM 23024 N N . LEU A 1 46 ? 9.123 2.815 1.819 1.00 64.22 46 LEU A N 13
ATOM 23025 C CA . LEU A 1 46 ? 9.375 2.334 0.446 1.00 4.32 46 LEU A CA 13
ATOM 23026 C C . LEU A 1 46 ? 10.877 2.390 0.139 1.00 71.22 46 LEU A C 13
ATOM 23027 O O . LEU A 1 46 ? 11.562 3.354 0.506 1.00 63.51 46 LEU A O 13
ATOM 23043 N N . THR A 1 47 ? 11.372 1.352 -0.539 1.00 21.31 47 THR A N 13
ATOM 23044 C CA . THR A 1 47 ? 12.767 1.252 -0.967 1.00 34.21 47 THR A CA 13
ATOM 23045 C C . THR A 1 47 ? 12.815 0.550 -2.328 1.00 0.12 47 THR A C 13
ATOM 23046 O O . THR A 1 47 ? 12.249 -0.535 -2.480 1.00 64.42 47 THR A O 13
ATOM 23057 N N . ARG A 1 48 ? 13.499 1.161 -3.313 1.00 1.33 48 ARG A N 13
ATOM 23058 C CA . ARG A 1 48 ? 13.695 0.526 -4.620 1.00 64.01 48 ARG A CA 13
ATOM 23059 C C . ARG A 1 48 ? 14.903 -0.411 -4.480 1.00 22.04 48 ARG A C 13
ATOM 23060 O O . ARG A 1 48 ? 16.052 0.034 -4.475 1.00 52.24 48 ARG A O 13
ATOM 23081 N N . ASP A 1 49 ? 14.610 -1.697 -4.285 1.00 34.20 49 ASP A N 13
ATOM 23082 C CA . ASP A 1 49 ? 15.614 -2.752 -4.112 1.00 20.01 49 ASP A CA 13
ATOM 23083 C C . ASP A 1 49 ? 15.891 -3.424 -5.472 1.00 34.33 49 ASP A C 13
ATOM 23084 O O . ASP A 1 49 ? 15.047 -4.179 -5.977 1.00 1.10 49 ASP A O 13
ATOM 23093 N N . ASP A 1 50 ? 17.049 -3.074 -6.072 1.00 11.22 50 ASP A N 13
ATOM 23094 C CA . ASP A 1 50 ? 17.547 -3.644 -7.346 1.00 34.34 50 ASP A CA 13
ATOM 23095 C C . ASP A 1 50 ? 16.554 -3.428 -8.506 1.00 64.22 50 ASP A C 13
ATOM 23096 O O . ASP A 1 50 ? 16.259 -4.352 -9.277 1.00 61.02 50 ASP A O 13
ATOM 23105 N N . GLY A 1 51 ? 16.042 -2.186 -8.616 1.00 73.11 51 GLY A N 13
ATOM 23106 C CA . GLY A 1 51 ? 15.163 -1.787 -9.718 1.00 20.45 51 GLY A CA 13
ATOM 23107 C C . GLY A 1 51 ? 13.714 -2.226 -9.542 1.00 74.32 51 GLY A C 13
ATOM 23108 O O . GLY A 1 51 ? 12.902 -2.073 -10.460 1.00 72.21 51 GLY A O 13
ATOM 23112 N N . THR A 1 52 ? 13.380 -2.769 -8.363 1.00 11.22 52 THR A N 13
ATOM 23113 C CA . THR A 1 52 ? 12.013 -3.163 -8.005 1.00 12.12 52 THR A CA 13
ATOM 23114 C C . THR A 1 52 ? 11.649 -2.537 -6.650 1.00 60.44 52 THR A C 13
ATOM 23115 O O . THR A 1 52 ? 12.457 -2.574 -5.729 1.00 64.45 52 THR A O 13
ATOM 23126 N N . VAL A 1 53 ? 10.427 -1.985 -6.524 1.00 40.23 53 VAL A N 13
ATOM 23127 C CA . VAL A 1 53 ? 9.984 -1.300 -5.293 1.00 61.52 53 VAL A CA 13
ATOM 23128 C C . VAL A 1 53 ? 9.510 -2.333 -4.274 1.00 22.43 53 VAL A C 13
ATOM 23129 O O . VAL A 1 53 ? 8.838 -3.300 -4.624 1.00 40.20 53 VAL A O 13
ATOM 23142 N N . GLU A 1 54 ? 9.896 -2.123 -3.021 1.00 75.12 54 GLU A N 13
ATOM 23143 C CA . GLU A 1 54 ? 9.425 -2.897 -1.885 1.00 42.45 54 GLU A CA 13
ATOM 23144 C C . GLU A 1 54 ? 8.737 -1.931 -0.920 1.00 13.13 54 GLU A C 13
ATOM 23145 O O . GLU A 1 54 ? 9.380 -1.047 -0.331 1.00 33.21 54 GLU A O 13
ATOM 23157 N N . LEU A 1 55 ? 7.421 -2.076 -0.824 1.00 72.14 55 LEU A N 13
ATOM 23158 C CA . LEU A 1 55 ? 6.572 -1.291 0.063 1.00 15.53 55 LEU A CA 13
ATOM 23159 C C . LEU A 1 55 ? 6.399 -2.049 1.383 1.00 51.41 55 LEU A C 13
ATOM 23160 O O . LEU A 1 55 ? 6.023 -3.226 1.391 1.00 51.50 55 LEU A O 13
ATOM 23176 N N . ARG A 1 56 ? 6.685 -1.366 2.494 1.00 23.32 56 ARG A N 13
ATOM 23177 C CA . ARG A 1 56 ? 6.529 -1.919 3.842 1.00 1.13 56 ARG A CA 13
ATOM 23178 C C . ARG A 1 56 ? 5.340 -1.218 4.507 1.00 1.43 56 ARG A C 13
ATOM 23179 O O . ARG A 1 56 ? 5.427 -0.031 4.861 1.00 3.34 56 ARG A O 13
ATOM 23200 N N . ILE A 1 57 ? 4.217 -1.935 4.606 1.00 3.12 57 ILE A N 13
ATOM 23201 C CA . ILE A 1 57 ? 3.001 -1.450 5.265 1.00 65.33 57 ILE A CA 13
ATOM 23202 C C . ILE A 1 57 ? 2.957 -1.972 6.702 1.00 43.41 57 ILE A C 13
ATOM 23203 O O . ILE A 1 57 ? 3.288 -3.130 6.964 1.00 24.44 57 ILE A O 13
ATOM 23219 N N . LYS A 1 58 ? 2.591 -1.081 7.618 1.00 30.33 58 LYS A N 13
ATOM 23220 C CA . LYS A 1 58 ? 2.350 -1.381 9.024 1.00 54.32 58 LYS A CA 13
ATOM 23221 C C . LYS A 1 58 ? 1.013 -0.744 9.413 1.00 34.15 58 LYS A C 13
ATOM 23222 O O . LYS A 1 58 ? 0.913 0.480 9.483 1.00 63.25 58 LYS A O 13
ATOM 23241 N N . VAL A 1 59 ? -0.023 -1.558 9.607 1.00 35.25 59 VAL A N 13
ATOM 23242 C CA . VAL A 1 59 ? -1.326 -1.083 10.091 1.00 12.54 59 VAL A CA 13
ATOM 23243 C C . VAL A 1 59 ? -1.506 -1.538 11.546 1.00 35.34 59 VAL A C 13
ATOM 23244 O O . VAL A 1 59 ? -1.681 -2.729 11.817 1.00 44.13 59 VAL A O 13
ATOM 23257 N N . LYS A 1 60 ? -1.405 -0.587 12.476 1.00 2.34 60 LYS A N 13
ATOM 23258 C CA . LYS A 1 60 ? -1.701 -0.811 13.889 1.00 34.32 60 LYS A CA 13
ATOM 23259 C C . LYS A 1 60 ? -3.188 -0.507 14.106 1.00 3.01 60 LYS A C 13
ATOM 23260 O O . LYS A 1 60 ? -3.601 0.647 14.010 1.00 22.42 60 LYS A O 13
ATOM 23279 N N . ALA A 1 61 ? -3.979 -1.545 14.373 1.00 52.32 61 ALA A N 13
ATOM 23280 C CA . ALA A 1 61 ? -5.436 -1.446 14.551 1.00 61.14 61 ALA A CA 13
ATOM 23281 C C . ALA A 1 61 ? -5.857 -2.401 15.667 1.00 55.21 61 ALA A C 13
ATOM 23282 O O . ALA A 1 61 ? -5.069 -3.254 16.076 1.00 22.24 61 ALA A O 13
ATOM 23289 N N . ASP A 1 62 ? -7.101 -2.260 16.144 1.00 50.42 62 ASP A N 13
ATOM 23290 C CA . ASP A 1 62 ? -7.609 -3.020 17.301 1.00 0.45 62 ASP A CA 13
ATOM 23291 C C . ASP A 1 62 ? -7.596 -4.538 17.010 1.00 43.02 62 ASP A C 13
ATOM 23292 O O . ASP A 1 62 ? -6.883 -5.294 17.680 1.00 15.13 62 ASP A O 13
ATOM 23301 N N . THR A 1 63 ? -8.372 -4.964 15.991 1.00 11.53 63 THR A N 13
ATOM 23302 C CA . THR A 1 63 ? -8.486 -6.387 15.589 1.00 52.45 63 THR A CA 13
ATOM 23303 C C . THR A 1 63 ? -7.840 -6.648 14.209 1.00 34.22 63 THR A C 13
ATOM 23304 O O . THR A 1 63 ? -7.722 -5.730 13.372 1.00 52.11 63 THR A O 13
ATOM 23315 N N . GLU A 1 64 ? -7.452 -7.930 13.988 1.00 71.11 64 GLU A N 13
ATOM 23316 C CA . GLU A 1 64 ? -6.777 -8.391 12.757 1.00 74.14 64 GLU A CA 13
ATOM 23317 C C . GLU A 1 64 ? -7.613 -8.094 11.488 1.00 13.03 64 GLU A C 13
ATOM 23318 O O . GLU A 1 64 ? -7.092 -7.533 10.534 1.00 14.00 64 GLU A O 13
ATOM 23330 N N . GLU A 1 65 ? -8.919 -8.417 11.547 1.00 63.21 65 GLU A N 13
ATOM 23331 C CA . GLU A 1 65 ? -9.877 -8.285 10.422 1.00 72.44 65 GLU A CA 13
ATOM 23332 C C . GLU A 1 65 ? -9.901 -6.855 9.855 1.00 60.34 65 GLU A C 13
ATOM 23333 O O . GLU A 1 65 ? -9.755 -6.635 8.639 1.00 1.42 65 GLU A O 13
ATOM 23345 N N . LYS A 1 66 ? -10.047 -5.892 10.770 1.00 15.10 66 LYS A N 13
ATOM 23346 C CA . LYS A 1 66 ? -10.179 -4.473 10.423 1.00 50.43 66 LYS A CA 13
ATOM 23347 C C . LYS A 1 66 ? -8.848 -3.942 9.874 1.00 43.14 66 LYS A C 13
ATOM 23348 O O . LYS A 1 66 ? -8.838 -3.141 8.937 1.00 32.11 66 LYS A O 13
ATOM 23367 N N . ALA A 1 67 ? -7.736 -4.428 10.455 1.00 24.13 67 ALA A N 13
ATOM 23368 C CA . ALA A 1 67 ? -6.374 -4.090 10.012 1.00 5.54 67 ALA A CA 13
ATOM 23369 C C . ALA A 1 67 ? -6.090 -4.581 8.570 1.00 4.41 67 ALA A C 13
ATOM 23370 O O . ALA A 1 67 ? -5.469 -3.869 7.771 1.00 75.02 67 ALA A O 13
ATOM 23377 N N . LYS A 1 68 ? -6.576 -5.797 8.255 1.00 33.13 68 LYS A N 13
ATOM 23378 C CA . LYS A 1 68 ? -6.397 -6.433 6.932 1.00 61.43 68 LYS A CA 13
ATOM 23379 C C . LYS A 1 68 ? -7.216 -5.709 5.854 1.00 12.15 68 LYS A C 13
ATOM 23380 O O . LYS A 1 68 ? -6.789 -5.631 4.695 1.00 44.01 68 LYS A O 13
ATOM 23399 N N . SER A 1 69 ? -8.410 -5.225 6.241 1.00 1.13 69 SER A N 13
ATOM 23400 C CA . SER A 1 69 ? -9.308 -4.471 5.345 1.00 3.33 69 SER A CA 13
ATOM 23401 C C . SER A 1 69 ? -8.589 -3.224 4.787 1.00 42.12 69 SER A C 13
ATOM 23402 O O . SER A 1 69 ? -8.628 -2.946 3.586 1.00 61.31 69 SER A O 13
ATOM 23410 N N . ILE A 1 70 ? -7.882 -2.539 5.691 1.00 50.02 70 ILE A N 13
ATOM 23411 C CA . ILE A 1 70 ? -7.074 -1.343 5.388 1.00 71.30 70 ILE A CA 13
ATOM 23412 C C . ILE A 1 70 ? -5.937 -1.681 4.402 1.00 43.02 70 ILE A C 13
ATOM 23413 O O . ILE A 1 70 ? -5.732 -0.964 3.414 1.00 0.35 70 ILE A O 13
ATOM 23429 N N . ILE A 1 71 ? -5.234 -2.800 4.681 1.00 44.14 71 ILE A N 13
ATOM 23430 C CA . ILE A 1 71 ? -4.152 -3.321 3.821 1.00 50.41 71 ILE A CA 13
ATOM 23431 C C . ILE A 1 71 ? -4.669 -3.587 2.394 1.00 21.21 71 ILE A C 13
ATOM 23432 O O . ILE A 1 71 ? -4.027 -3.201 1.414 1.00 24.33 71 ILE A O 13
ATOM 23448 N N . LYS A 1 72 ? -5.857 -4.220 2.297 1.00 73.03 72 LYS A N 13
ATOM 23449 C CA . LYS A 1 72 ? -6.431 -4.635 1.007 1.00 41.41 72 LYS A CA 13
ATOM 23450 C C . LYS A 1 72 ? -6.818 -3.395 0.181 1.00 21.23 72 LYS A C 13
ATOM 23451 O O . LYS A 1 72 ? -6.650 -3.384 -1.036 1.00 62.24 72 LYS A O 13
ATOM 23470 N N . LEU A 1 73 ? -7.311 -2.346 0.876 1.00 4.34 73 LEU A N 13
ATOM 23471 C CA . LEU A 1 73 ? -7.611 -1.038 0.256 1.00 34.11 73 LEU A CA 13
ATOM 23472 C C . LEU A 1 73 ? -6.336 -0.427 -0.371 1.00 63.24 73 LEU A C 13
ATOM 23473 O O . LEU A 1 73 ? -6.373 0.047 -1.510 1.00 34.43 73 LEU A O 13
ATOM 23489 N N . ILE A 1 74 ? -5.216 -0.488 0.377 1.00 64.24 74 ILE A N 13
ATOM 23490 C CA . ILE A 1 74 ? -3.892 -0.019 -0.085 1.00 41.32 74 ILE A CA 13
ATOM 23491 C C . ILE A 1 74 ? -3.470 -0.772 -1.372 1.00 23.41 74 ILE A C 13
ATOM 23492 O O . ILE A 1 74 ? -3.109 -0.140 -2.367 1.00 31.32 74 ILE A O 13
ATOM 23508 N N . GLU A 1 75 ? -3.588 -2.111 -1.337 1.00 55.05 75 GLU A N 13
ATOM 23509 C CA . GLU A 1 75 ? -3.224 -3.009 -2.459 1.00 51.24 75 GLU A CA 13
ATOM 23510 C C . GLU A 1 75 ? -3.957 -2.640 -3.759 1.00 34.43 75 GLU A C 13
ATOM 23511 O O . GLU A 1 75 ? -3.326 -2.386 -4.788 1.00 71.20 75 GLU A O 13
ATOM 23523 N N . GLU A 1 76 ? -5.294 -2.589 -3.676 1.00 44.42 76 GLU A N 13
ATOM 23524 C CA . GLU A 1 76 ? -6.164 -2.389 -4.846 1.00 11.42 76 GLU A CA 13
ATOM 23525 C C . GLU A 1 76 ? -5.987 -0.987 -5.451 1.00 60.11 76 GLU A C 13
ATOM 23526 O O . GLU A 1 76 ? -6.032 -0.825 -6.669 1.00 45.40 76 GLU A O 13
ATOM 23538 N N . ARG A 1 77 ? -5.775 0.013 -4.584 1.00 55.14 77 ARG A N 13
ATOM 23539 C CA . ARG A 1 77 ? -5.631 1.418 -5.000 1.00 74.44 77 ARG A CA 13
ATOM 23540 C C . ARG A 1 77 ? -4.277 1.669 -5.692 1.00 72.02 77 ARG A C 13
ATOM 23541 O O . ARG A 1 77 ? -4.237 2.304 -6.756 1.00 11.11 77 ARG A O 13
ATOM 23562 N N . ILE A 1 78 ? -3.165 1.189 -5.078 1.00 21.34 78 ILE A N 13
ATOM 23563 C CA . ILE A 1 78 ? -1.810 1.398 -5.643 1.00 74.25 78 ILE A CA 13
ATOM 23564 C C . ILE A 1 78 ? -1.687 0.635 -6.975 1.00 1.13 78 ILE A C 13
ATOM 23565 O O . ILE A 1 78 ? -1.125 1.152 -7.932 1.00 53.32 78 ILE A O 13
ATOM 23581 N N . GLU A 1 79 ? -2.282 -0.575 -7.024 1.00 4.22 79 GLU A N 13
ATOM 23582 C CA . GLU A 1 79 ? -2.398 -1.387 -8.250 1.00 63.41 79 GLU A CA 13
ATOM 23583 C C . GLU A 1 79 ? -3.163 -0.612 -9.339 1.00 74.51 79 GLU A C 13
ATOM 23584 O O . GLU A 1 79 ? -2.752 -0.589 -10.500 1.00 24.03 79 GLU A O 13
ATOM 23596 N N . GLU A 1 80 ? -4.267 0.037 -8.922 1.00 32.32 80 GLU A N 13
ATOM 23597 C CA . GLU A 1 80 ? -5.185 0.746 -9.825 1.00 65.51 80 GLU A CA 13
ATOM 23598 C C . GLU A 1 80 ? -4.471 1.893 -10.559 1.00 11.12 80 GLU A C 13
ATOM 23599 O O . GLU A 1 80 ? -4.282 1.821 -11.770 1.00 1.45 80 GLU A O 13
ATOM 23611 N N . GLU A 1 81 ? -3.985 2.876 -9.795 1.00 74.23 81 GLU A N 13
ATOM 23612 C CA . GLU A 1 81 ? -3.384 4.108 -10.354 1.00 72.44 81 GLU A CA 13
ATOM 23613 C C . GLU A 1 81 ? -2.057 3.838 -11.081 1.00 23.34 81 GLU A C 13
ATOM 23614 O O . GLU A 1 81 ? -1.809 4.389 -12.163 1.00 2.21 81 GLU A O 13
ATOM 23626 N N . LEU A 1 82 ? -1.215 2.989 -10.477 1.00 73.34 82 LEU A N 13
ATOM 23627 C CA . LEU A 1 82 ? 0.154 2.741 -10.965 1.00 42.12 82 LEU A CA 13
ATOM 23628 C C . LEU A 1 82 ? 0.123 2.024 -12.322 1.00 33.23 82 LEU A C 13
ATOM 23629 O O . LEU A 1 82 ? 0.805 2.433 -13.246 1.00 51.35 82 LEU A O 13
ATOM 23645 N N . ARG A 1 83 ? -0.694 0.956 -12.413 1.00 51.53 83 ARG A N 13
ATOM 23646 C CA . ARG A 1 83 ? -0.770 0.088 -13.613 1.00 70.45 83 ARG A CA 13
ATOM 23647 C C . ARG A 1 83 ? -1.255 0.862 -14.866 1.00 51.21 83 ARG A C 13
ATOM 23648 O O . ARG A 1 83 ? -0.938 0.494 -16.003 1.00 22.22 83 ARG A O 13
ATOM 23669 N N . LYS A 1 84 ? -1.998 1.955 -14.636 1.00 51.34 84 LYS A N 13
ATOM 23670 C CA . LYS A 1 84 ? -2.516 2.825 -15.708 1.00 51.24 84 LYS A CA 13
ATOM 23671 C C . LYS A 1 84 ? -1.407 3.717 -16.317 1.00 30.14 84 LYS A C 13
ATOM 23672 O O . LYS A 1 84 ? -1.581 4.250 -17.417 1.00 55.23 84 LYS A O 13
ATOM 23691 N N . ARG A 1 85 ? -0.273 3.901 -15.593 1.00 61.24 85 ARG A N 13
ATOM 23692 C CA . ARG A 1 85 ? 0.886 4.681 -16.103 1.00 60.14 85 ARG A CA 13
ATOM 23693 C C . ARG A 1 85 ? 2.079 3.764 -16.452 1.00 43.45 85 ARG A C 13
ATOM 23694 O O . ARG A 1 85 ? 2.798 4.008 -17.424 1.00 53.25 85 ARG A O 13
ATOM 23715 N N . ASP A 1 86 ? 2.242 2.698 -15.669 1.00 64.21 86 ASP A N 13
ATOM 23716 C CA . ASP A 1 86 ? 3.236 1.638 -15.901 1.00 20.21 86 ASP A CA 13
ATOM 23717 C C . ASP A 1 86 ? 2.437 0.363 -16.202 1.00 1.00 86 ASP A C 13
ATOM 23718 O O . ASP A 1 86 ? 1.982 -0.304 -15.271 1.00 65.23 86 ASP A O 13
ATOM 23727 N N . PRO A 1 87 ? 2.202 0.028 -17.516 1.00 1.32 87 PRO A N 13
ATOM 23728 C CA . PRO A 1 87 ? 1.230 -1.022 -17.939 1.00 35.32 87 PRO A CA 13
ATOM 23729 C C . PRO A 1 87 ? 1.446 -2.397 -17.269 1.00 14.11 87 PRO A C 13
ATOM 23730 O O . PRO A 1 87 ? 0.489 -3.145 -17.060 1.00 32.43 87 PRO A O 13
ATOM 23741 N N . ASN A 1 88 ? 2.705 -2.707 -16.926 1.00 0.44 88 ASN A N 13
ATOM 23742 C CA . ASN A 1 88 ? 3.078 -3.963 -16.233 1.00 65.41 88 ASN A CA 13
ATOM 23743 C C . ASN A 1 88 ? 3.574 -3.661 -14.801 1.00 50.14 88 ASN A C 13
ATOM 23744 O O . ASN A 1 88 ? 4.630 -4.137 -14.382 1.00 34.03 88 ASN A O 13
ATOM 23755 N N . ALA A 1 89 ? 2.799 -2.852 -14.056 1.00 62.13 89 ALA A N 13
ATOM 23756 C CA . ALA A 1 89 ? 3.015 -2.637 -12.612 1.00 22.23 89 ALA A CA 13
ATOM 23757 C C . ALA A 1 89 ? 2.393 -3.799 -11.809 1.00 22.01 89 ALA A C 13
ATOM 23758 O O . ALA A 1 89 ? 1.262 -3.708 -11.310 1.00 42.21 89 ALA A O 13
ATOM 23765 N N . THR A 1 90 ? 3.119 -4.928 -11.776 1.00 53.35 90 THR A N 13
ATOM 23766 C CA . THR A 1 90 ? 2.709 -6.156 -11.080 1.00 32.01 90 THR A CA 13
ATOM 23767 C C . THR A 1 90 ? 3.130 -6.082 -9.596 1.00 3.35 90 THR A C 13
ATOM 23768 O O . THR A 1 90 ? 4.217 -5.591 -9.286 1.00 31.24 90 THR A O 13
ATOM 23779 N N . ILE A 1 91 ? 2.262 -6.558 -8.683 1.00 32.05 91 ILE A N 13
ATOM 23780 C CA . ILE A 1 91 ? 2.467 -6.462 -7.221 1.00 23.42 91 ILE A CA 13
ATOM 23781 C C . ILE A 1 91 ? 2.406 -7.867 -6.590 1.00 51.11 91 ILE A C 13
ATOM 23782 O O . ILE A 1 91 ? 1.509 -8.668 -6.898 1.00 42.42 91 ILE A O 13
ATOM 23798 N N . THR A 1 92 ? 3.379 -8.170 -5.720 1.00 33.31 92 THR A N 13
ATOM 23799 C CA . THR A 1 92 ? 3.513 -9.469 -5.051 1.00 54.13 92 THR A CA 13
ATOM 23800 C C . THR A 1 92 ? 3.413 -9.267 -3.534 1.00 63.35 92 THR A C 13
ATOM 23801 O O . THR A 1 92 ? 4.295 -8.644 -2.927 1.00 61.12 92 THR A O 13
ATOM 23812 N N . ARG A 1 93 ? 2.330 -9.771 -2.927 1.00 42.44 93 ARG A N 13
ATOM 23813 C CA . ARG A 1 93 ? 2.086 -9.616 -1.489 1.00 74.41 93 ARG A CA 13
ATOM 23814 C C . ARG A 1 93 ? 2.696 -10.796 -0.711 1.00 72.15 93 ARG A C 13
ATOM 23815 O O . ARG A 1 93 ? 2.458 -11.963 -1.038 1.00 71.11 93 ARG A O 13
ATOM 23836 N N . THR A 1 94 ? 3.499 -10.471 0.305 1.00 71.11 94 THR A N 13
ATOM 23837 C CA . THR A 1 94 ? 4.029 -11.422 1.275 1.00 25.33 94 THR A CA 13
ATOM 23838 C C . THR A 1 94 ? 3.758 -10.873 2.685 1.00 71.34 94 THR A C 13
ATOM 23839 O O . THR A 1 94 ? 4.328 -9.846 3.071 1.00 12.42 94 THR A O 13
ATOM 23850 N N . VAL A 1 95 ? 2.865 -11.530 3.438 1.00 32.10 95 VAL A N 13
ATOM 23851 C CA . VAL A 1 95 ? 2.486 -11.089 4.788 1.00 0.23 95 VAL A CA 13
ATOM 23852 C C . VAL A 1 95 ? 3.602 -11.461 5.803 1.00 23.20 95 VAL A C 13
ATOM 23853 O O . VAL A 1 95 ? 4.053 -12.611 5.847 1.00 3.24 95 VAL A O 13
ATOM 23866 N N . ARG A 1 96 ? 4.087 -10.455 6.564 1.00 14.33 96 ARG A N 13
ATOM 23867 C CA . ARG A 1 96 ? 5.165 -10.641 7.558 1.00 64.44 96 ARG A CA 13
ATOM 23868 C C . ARG A 1 96 ? 4.578 -11.141 8.889 1.00 73.14 96 ARG A C 13
ATOM 23869 O O . ARG A 1 96 ? 5.045 -12.138 9.450 1.00 53.12 96 ARG A O 13
ATOM 23890 N N . THR A 1 97 ? 3.563 -10.426 9.377 1.00 73.52 97 THR A N 13
ATOM 23891 C CA . THR A 1 97 ? 2.906 -10.738 10.649 1.00 11.41 97 THR A CA 13
ATOM 23892 C C . THR A 1 97 ? 2.011 -11.986 10.502 1.00 44.22 97 THR A C 13
ATOM 23893 O O . THR A 1 97 ? 1.151 -12.043 9.615 1.00 50.24 97 THR A O 13
ATOM 23904 N N . GLU A 1 98 ? 2.251 -12.979 11.361 1.00 1.44 98 GLU A N 13
ATOM 23905 C CA . GLU A 1 98 ? 1.416 -14.191 11.480 1.00 51.22 98 GLU A CA 13
ATOM 23906 C C . GLU A 1 98 ? 0.283 -13.930 12.493 1.00 54.22 98 GLU A C 13
ATOM 23907 O O . GLU A 1 98 ? 0.271 -12.884 13.160 1.00 73.33 98 GLU A O 13
ATOM 23919 N N . VAL A 1 99 ? -0.670 -14.867 12.606 1.00 44.42 99 VAL A N 13
ATOM 23920 C CA . VAL A 1 99 ? -1.853 -14.692 13.471 1.00 14.51 99 VAL A CA 13
ATOM 23921 C C . VAL A 1 99 ? -1.444 -14.874 14.950 1.00 12.21 99 VAL A C 13
ATOM 23922 O O . VAL A 1 99 ? -1.260 -16.002 15.422 1.00 12.52 99 VAL A O 13
ATOM 23935 N N . GLY A 1 100 ? -1.234 -13.739 15.640 1.00 54.24 100 GLY A N 13
ATOM 23936 C CA . GLY A 1 100 ? -0.857 -13.726 17.055 1.00 21.14 100 GLY A CA 13
ATOM 23937 C C . GLY A 1 100 ? -1.863 -12.994 17.918 1.00 33.33 100 GLY A C 13
ATOM 23938 O O . GLY A 1 100 ? -1.511 -12.433 18.964 1.00 72.34 100 GLY A O 13
ATOM 23942 N N . SER A 1 101 ? -3.126 -12.989 17.479 1.00 12.11 101 SER A N 13
ATOM 23943 C CA . SER A 1 101 ? -4.233 -12.378 18.214 1.00 22.42 101 SER A CA 13
ATOM 23944 C C . SER A 1 101 ? -4.756 -13.367 19.267 1.00 2.43 101 SER A C 13
ATOM 23945 O O . SER A 1 101 ? -5.594 -14.232 18.973 1.00 1.13 101 SER A O 13
ATOM 23953 N N . SER A 1 102 ? -4.197 -13.279 20.480 1.00 25.11 102 SER A N 13
ATOM 23954 C CA . SER A 1 102 ? -4.627 -14.086 21.625 1.00 14.20 102 SER A CA 13
ATOM 23955 C C . SER A 1 102 ? -5.630 -13.293 22.473 1.00 44.12 102 SER A C 13
ATOM 23956 O O . SER A 1 102 ? -5.466 -12.075 22.655 1.00 64.30 102 SER A O 13
ATOM 23964 N N . TRP A 1 103 ? -6.671 -13.982 22.966 1.00 62.22 103 TRP A N 13
ATOM 23965 C CA . TRP A 1 103 ? -7.672 -13.405 23.874 1.00 3.10 103 TRP A CA 13
ATOM 23966 C C . TRP A 1 103 ? -8.453 -14.544 24.547 1.00 20.42 103 TRP A C 13
ATOM 23967 O O . TRP A 1 103 ? -9.185 -15.280 23.879 1.00 14.42 103 TRP A O 13
ATOM 23988 N N . SER A 1 104 ? -8.253 -14.710 25.862 1.00 70.33 104 SER A N 13
ATOM 23989 C CA . SER A 1 104 ? -8.948 -15.718 26.671 1.00 34.03 104 SER A CA 13
ATOM 23990 C C . SER A 1 104 ? -9.777 -15.014 27.760 1.00 1.35 104 SER A C 13
ATOM 23991 O O . SER A 1 104 ? -9.212 -14.445 28.702 1.00 41.05 104 SER A O 13
ATOM 23999 N N . LEU A 1 105 ? -11.113 -15.030 27.612 1.00 74.35 105 LEU A N 13
ATOM 24000 C CA . LEU A 1 105 ? -12.038 -14.365 28.556 1.00 42.14 105 LEU A CA 13
ATOM 24001 C C . LEU A 1 105 ? -12.344 -15.276 29.757 1.00 51.20 105 LEU A C 13
ATOM 24002 O O . LEU A 1 105 ? -12.504 -16.494 29.595 1.00 72.31 105 LEU A O 13
ATOM 24018 N N . GLU A 1 106 ? -12.426 -14.668 30.952 1.00 35.30 106 GLU A N 13
ATOM 24019 C CA . GLU A 1 106 ? -12.840 -15.345 32.188 1.00 44.33 106 GLU A CA 13
ATOM 24020 C C . GLU A 1 106 ? -13.643 -14.373 33.068 1.00 72.24 106 GLU A C 13
ATOM 24021 O O . GLU A 1 106 ? -13.380 -13.165 33.068 1.00 10.13 106 GLU A O 13
ATOM 24033 N N . HIS A 1 107 ? -14.632 -14.912 33.804 1.00 62.31 107 HIS A N 13
ATOM 24034 C CA . HIS A 1 107 ? -15.500 -14.127 34.701 1.00 40.52 107 HIS A CA 13
ATOM 24035 C C . HIS A 1 107 ? -16.118 -15.034 35.780 1.00 33.34 107 HIS A C 13
ATOM 24036 O O . HIS A 1 107 ? -17.242 -14.794 36.255 1.00 75.44 107 HIS A O 13
ATOM 24051 N N . HIS A 1 108 ? -15.355 -16.067 36.191 1.00 51.43 108 HIS A N 13
ATOM 24052 C CA . HIS A 1 108 ? -15.754 -16.973 37.284 1.00 31.45 108 HIS A CA 13
ATOM 24053 C C . HIS A 1 108 ? -15.622 -16.248 38.640 1.00 74.45 108 HIS A C 13
ATOM 24054 O O . HIS A 1 108 ? -14.514 -16.091 39.177 1.00 71.34 108 HIS A O 13
ATOM 24069 N N . HIS A 1 109 ? -16.765 -15.780 39.147 1.00 64.20 109 HIS A N 13
ATOM 24070 C CA . HIS A 1 109 ? -16.888 -15.079 40.433 1.00 50.21 109 HIS A CA 13
ATOM 24071 C C . HIS A 1 109 ? -17.705 -15.946 41.401 1.00 13.34 109 HIS A C 13
ATOM 24072 O O . HIS A 1 109 ? -18.867 -16.239 41.130 1.00 74.14 109 HIS A O 13
ATOM 24087 N N . HIS A 1 110 ? -17.085 -16.354 42.512 1.00 42.01 110 HIS A N 13
ATOM 24088 C CA . HIS A 1 110 ? -17.740 -17.141 43.571 1.00 44.23 110 HIS A CA 13
ATOM 24089 C C . HIS A 1 110 ? -18.527 -16.194 44.491 1.00 43.02 110 HIS A C 13
ATOM 24090 O O . HIS A 1 110 ? -17.930 -15.353 45.183 1.00 41.02 110 HIS A O 13
ATOM 24105 N N . HIS A 1 111 ? -19.870 -16.319 44.471 1.00 15.32 111 HIS A N 13
ATOM 24106 C CA . HIS A 1 111 ? -20.768 -15.437 45.247 1.00 64.35 111 HIS A CA 13
ATOM 24107 C C . HIS A 1 111 ? -20.884 -15.919 46.711 1.00 70.13 111 HIS A C 13
ATOM 24108 O O . HIS A 1 111 ? -20.354 -16.978 47.077 1.00 74.13 111 HIS A O 13
ATOM 24123 N N . HIS A 1 112 ? -21.585 -15.124 47.538 1.00 12.45 112 HIS A N 13
ATOM 24124 C CA . HIS A 1 112 ? -21.899 -15.482 48.934 1.00 0.45 112 HIS A CA 13
ATOM 24125 C C . HIS A 1 112 ? -23.361 -15.070 49.232 1.00 2.10 112 HIS A C 13
ATOM 24126 O O . HIS A 1 112 ? -24.269 -15.899 49.002 1.00 24.12 112 HIS A O 13
ATOM 24142 N N . MET A 1 1 ? -5.650 -3.997 20.507 1.00 22.21 1 MET A N 14
ATOM 24143 C CA . MET A 1 1 ? -4.859 -3.062 19.686 1.00 73.41 1 MET A CA 14
ATOM 24144 C C . MET A 1 1 ? -3.555 -3.760 19.252 1.00 5.34 1 MET A C 14
ATOM 24145 O O . MET A 1 1 ? -2.643 -3.961 20.067 1.00 74.22 1 MET A O 14
ATOM 24161 N N . LEU A 1 2 ? -3.504 -4.174 17.976 1.00 40.12 2 LEU A N 14
ATOM 24162 C CA . LEU A 1 2 ? -2.388 -4.951 17.389 1.00 54.33 2 LEU A CA 14
ATOM 24163 C C . LEU A 1 2 ? -1.843 -4.274 16.124 1.00 22.51 2 LEU A C 14
ATOM 24164 O O . LEU A 1 2 ? -2.498 -3.414 15.543 1.00 61.55 2 LEU A O 14
ATOM 24180 N N . THR A 1 3 ? -0.622 -4.647 15.722 1.00 13.14 3 THR A N 14
ATOM 24181 C CA . THR A 1 3 ? -0.031 -4.189 14.459 1.00 0.05 3 THR A CA 14
ATOM 24182 C C . THR A 1 3 ? 0.199 -5.384 13.499 1.00 62.35 3 THR A C 14
ATOM 24183 O O . THR A 1 3 ? 0.525 -6.493 13.942 1.00 64.13 3 THR A O 14
ATOM 24194 N N . VAL A 1 4 ? 0.010 -5.157 12.186 1.00 35.31 4 VAL A N 14
ATOM 24195 C CA . VAL A 1 4 ? 0.298 -6.163 11.142 1.00 4.34 4 VAL A CA 14
ATOM 24196 C C . VAL A 1 4 ? 1.346 -5.622 10.151 1.00 64.51 4 VAL A C 14
ATOM 24197 O O . VAL A 1 4 ? 1.239 -4.493 9.667 1.00 64.01 4 VAL A O 14
ATOM 24210 N N . GLU A 1 5 ? 2.376 -6.436 9.906 1.00 3.44 5 GLU A N 14
ATOM 24211 C CA . GLU A 1 5 ? 3.402 -6.191 8.892 1.00 60.32 5 GLU A CA 14
ATOM 24212 C C . GLU A 1 5 ? 3.067 -6.964 7.608 1.00 15.34 5 GLU A C 14
ATOM 24213 O O . GLU A 1 5 ? 2.722 -8.155 7.655 1.00 33.21 5 GLU A O 14
ATOM 24225 N N . VAL A 1 6 ? 3.177 -6.268 6.475 1.00 64.25 6 VAL A N 14
ATOM 24226 C CA . VAL A 1 6 ? 3.016 -6.849 5.142 1.00 22.42 6 VAL A CA 14
ATOM 24227 C C . VAL A 1 6 ? 4.013 -6.176 4.187 1.00 10.40 6 VAL A C 14
ATOM 24228 O O . VAL A 1 6 ? 4.177 -4.948 4.185 1.00 61.21 6 VAL A O 14
ATOM 24241 N N . GLU A 1 7 ? 4.724 -7.003 3.431 1.00 11.33 7 GLU A N 14
ATOM 24242 C CA . GLU A 1 7 ? 5.663 -6.559 2.414 1.00 13.41 7 GLU A CA 14
ATOM 24243 C C . GLU A 1 7 ? 5.022 -6.782 1.047 1.00 12.02 7 GLU A C 14
ATOM 24244 O O . GLU A 1 7 ? 4.912 -7.919 0.586 1.00 20.15 7 GLU A O 14
ATOM 24256 N N . VAL A 1 8 ? 4.575 -5.701 0.419 1.00 60.34 8 VAL A N 14
ATOM 24257 C CA . VAL A 1 8 ? 4.079 -5.746 -0.948 1.00 53.45 8 VAL A CA 14
ATOM 24258 C C . VAL A 1 8 ? 5.226 -5.298 -1.858 1.00 73.21 8 VAL A C 14
ATOM 24259 O O . VAL A 1 8 ? 5.544 -4.120 -1.929 1.00 12.30 8 VAL A O 14
ATOM 24272 N N . LYS A 1 9 ? 5.857 -6.248 -2.546 1.00 40.35 9 LYS A N 14
ATOM 24273 C CA . LYS A 1 9 ? 6.995 -5.961 -3.418 1.00 24.22 9 LYS A CA 14
ATOM 24274 C C . LYS A 1 9 ? 6.486 -5.751 -4.848 1.00 70.31 9 LYS A C 14
ATOM 24275 O O . LYS A 1 9 ? 5.891 -6.647 -5.456 1.00 53.15 9 LYS A O 14
ATOM 24294 N N . ILE A 1 10 ? 6.721 -4.544 -5.359 1.00 44.34 10 ILE A N 14
ATOM 24295 C CA . ILE A 1 10 ? 6.116 -4.026 -6.587 1.00 12.12 10 ILE A CA 14
ATOM 24296 C C . ILE A 1 10 ? 7.156 -4.007 -7.713 1.00 65.43 10 ILE A C 14
ATOM 24297 O O . ILE A 1 10 ? 8.092 -3.200 -7.683 1.00 12.21 10 ILE A O 14
ATOM 24313 N N . THR A 1 11 ? 7.010 -4.923 -8.679 1.00 41.55 11 THR A N 14
ATOM 24314 C CA . THR A 1 11 ? 7.838 -4.942 -9.887 1.00 20.12 11 THR A CA 14
ATOM 24315 C C . THR A 1 11 ? 7.321 -3.862 -10.855 1.00 3.32 11 THR A C 14
ATOM 24316 O O . THR A 1 11 ? 6.119 -3.792 -11.117 1.00 44.20 11 THR A O 14
ATOM 24327 N N . ALA A 1 12 ? 8.221 -2.990 -11.348 1.00 34.53 12 ALA A N 14
ATOM 24328 C CA . ALA A 1 12 ? 7.851 -1.858 -12.225 1.00 2.30 12 ALA A CA 14
ATOM 24329 C C . ALA A 1 12 ? 8.926 -1.613 -13.291 1.00 54.00 12 ALA A C 14
ATOM 24330 O O . ALA A 1 12 ? 10.056 -2.100 -13.170 1.00 23.31 12 ALA A O 14
ATOM 24337 N N . ASP A 1 13 ? 8.554 -0.854 -14.331 1.00 50.53 13 ASP A N 14
ATOM 24338 C CA . ASP A 1 13 ? 9.474 -0.455 -15.421 1.00 33.34 13 ASP A CA 14
ATOM 24339 C C . ASP A 1 13 ? 10.485 0.576 -14.895 1.00 55.35 13 ASP A C 14
ATOM 24340 O O . ASP A 1 13 ? 11.683 0.520 -15.206 1.00 0.32 13 ASP A O 14
ATOM 24349 N N . ASP A 1 14 ? 9.971 1.510 -14.079 1.00 53.24 14 ASP A N 14
ATOM 24350 C CA . ASP A 1 14 ? 10.787 2.450 -13.302 1.00 63.24 14 ASP A CA 14
ATOM 24351 C C . ASP A 1 14 ? 10.384 2.371 -11.822 1.00 24.53 14 ASP A C 14
ATOM 24352 O O . ASP A 1 14 ? 9.199 2.505 -11.479 1.00 13.21 14 ASP A O 14
ATOM 24361 N N . GLU A 1 15 ? 11.385 2.153 -10.959 1.00 44.34 15 GLU A N 14
ATOM 24362 C CA . GLU A 1 15 ? 11.258 2.284 -9.498 1.00 2.43 15 GLU A CA 14
ATOM 24363 C C . GLU A 1 15 ? 10.804 3.706 -9.086 1.00 54.35 15 GLU A C 14
ATOM 24364 O O . GLU A 1 15 ? 10.135 3.881 -8.065 1.00 64.04 15 GLU A O 14
ATOM 24376 N N . ASN A 1 16 ? 11.173 4.701 -9.915 1.00 54.14 16 ASN A N 14
ATOM 24377 C CA . ASN A 1 16 ? 10.776 6.107 -9.727 1.00 71.52 16 ASN A CA 14
ATOM 24378 C C . ASN A 1 16 ? 9.259 6.270 -9.914 1.00 54.43 16 ASN A C 14
ATOM 24379 O O . ASN A 1 16 ? 8.602 6.917 -9.098 1.00 64.34 16 ASN A O 14
ATOM 24390 N N . LYS A 1 17 ? 8.715 5.643 -10.979 1.00 75.15 17 LYS A N 14
ATOM 24391 C CA . LYS A 1 17 ? 7.271 5.672 -11.274 1.00 54.51 17 LYS A CA 14
ATOM 24392 C C . LYS A 1 17 ? 6.478 5.062 -10.123 1.00 73.12 17 LYS A C 14
ATOM 24393 O O . LYS A 1 17 ? 5.581 5.705 -9.565 1.00 23.01 17 LYS A O 14
ATOM 24412 N N . ALA A 1 18 ? 6.861 3.824 -9.761 1.00 72.11 18 ALA A N 14
ATOM 24413 C CA . ALA A 1 18 ? 6.191 3.056 -8.715 1.00 11.32 18 ALA A CA 14
ATOM 24414 C C . ALA A 1 18 ? 6.195 3.799 -7.370 1.00 74.51 18 ALA A C 14
ATOM 24415 O O . ALA A 1 18 ? 5.161 3.893 -6.730 1.00 74.40 18 ALA A O 14
ATOM 24422 N N . GLU A 1 19 ? 7.345 4.390 -6.990 1.00 45.13 19 GLU A N 14
ATOM 24423 C CA . GLU A 1 19 ? 7.473 5.100 -5.703 1.00 54.12 19 GLU A CA 14
ATOM 24424 C C . GLU A 1 19 ? 6.538 6.329 -5.631 1.00 51.53 19 GLU A C 14
ATOM 24425 O O . GLU A 1 19 ? 5.760 6.463 -4.684 1.00 13.15 19 GLU A O 14
ATOM 24437 N N . GLU A 1 20 ? 6.592 7.190 -6.664 1.00 20.31 20 GLU A N 14
ATOM 24438 C CA . GLU A 1 20 ? 5.815 8.449 -6.701 1.00 73.23 20 GLU A CA 14
ATOM 24439 C C . GLU A 1 20 ? 4.297 8.195 -6.637 1.00 3.42 20 GLU A C 14
ATOM 24440 O O . GLU A 1 20 ? 3.581 8.792 -5.798 1.00 30.44 20 GLU A O 14
ATOM 24452 N N . ILE A 1 21 ? 3.827 7.278 -7.509 1.00 12.23 21 ILE A N 14
ATOM 24453 C CA . ILE A 1 21 ? 2.414 6.906 -7.598 1.00 24.11 21 ILE A CA 14
ATOM 24454 C C . ILE A 1 21 ? 1.953 6.274 -6.264 1.00 11.10 21 ILE A C 14
ATOM 24455 O O . ILE A 1 21 ? 1.053 6.806 -5.619 1.00 45.33 21 ILE A O 14
ATOM 24471 N N . VAL A 1 22 ? 2.646 5.200 -5.820 1.00 74.43 22 VAL A N 14
ATOM 24472 C CA . VAL A 1 22 ? 2.255 4.412 -4.626 1.00 34.23 22 VAL A CA 14
ATOM 24473 C C . VAL A 1 22 ? 2.220 5.273 -3.337 1.00 53.44 22 VAL A C 14
ATOM 24474 O O . VAL A 1 22 ? 1.251 5.190 -2.584 1.00 73.13 22 VAL A O 14
ATOM 24487 N N . LYS A 1 23 ? 3.249 6.132 -3.125 1.00 63.25 23 LYS A N 14
ATOM 24488 C CA . LYS A 1 23 ? 3.288 7.068 -1.965 1.00 24.45 23 LYS A CA 14
ATOM 24489 C C . LYS A 1 23 ? 2.038 7.966 -1.951 1.00 30.40 23 LYS A C 14
ATOM 24490 O O . LYS A 1 23 ? 1.378 8.120 -0.905 1.00 64.14 23 LYS A O 14
ATOM 24509 N N . ARG A 1 24 ? 1.707 8.524 -3.140 1.00 64.14 24 ARG A N 14
ATOM 24510 C CA . ARG A 1 24 ? 0.503 9.348 -3.324 1.00 42.21 24 ARG A CA 14
ATOM 24511 C C . ARG A 1 24 ? -0.780 8.551 -3.014 1.00 23.42 24 ARG A C 14
ATOM 24512 O O . ARG A 1 24 ? -1.661 9.047 -2.304 1.00 72.30 24 ARG A O 14
ATOM 24533 N N . VAL A 1 25 ? -0.846 7.300 -3.512 1.00 74.53 25 VAL A N 14
ATOM 24534 C CA . VAL A 1 25 ? -2.031 6.439 -3.377 1.00 65.43 25 VAL A CA 14
ATOM 24535 C C . VAL A 1 25 ? -2.305 6.105 -1.903 1.00 74.54 25 VAL A C 14
ATOM 24536 O O . VAL A 1 25 ? -3.442 6.170 -1.461 1.00 34.35 25 VAL A O 14
ATOM 24549 N N . ILE A 1 26 ? -1.241 5.777 -1.149 1.00 51.14 26 ILE A N 14
ATOM 24550 C CA . ILE A 1 26 ? -1.361 5.414 0.275 1.00 0.13 26 ILE A CA 14
ATOM 24551 C C . ILE A 1 26 ? -1.681 6.662 1.116 1.00 41.40 26 ILE A C 14
ATOM 24552 O O . ILE A 1 26 ? -2.276 6.553 2.180 1.00 65.33 26 ILE A O 14
ATOM 24568 N N . ASP A 1 27 ? -1.269 7.848 0.623 1.00 33.13 27 ASP A N 14
ATOM 24569 C CA . ASP A 1 27 ? -1.599 9.133 1.276 1.00 3.00 27 ASP A CA 14
ATOM 24570 C C . ASP A 1 27 ? -3.080 9.506 1.025 1.00 22.01 27 ASP A C 14
ATOM 24571 O O . ASP A 1 27 ? -3.712 10.178 1.857 1.00 43.21 27 ASP A O 14
ATOM 24580 N N . GLU A 1 28 ? -3.630 9.045 -0.118 1.00 63.12 28 GLU A N 14
ATOM 24581 C CA . GLU A 1 28 ? -5.078 9.093 -0.390 1.00 43.01 28 GLU A CA 14
ATOM 24582 C C . GLU A 1 28 ? -5.812 8.142 0.574 1.00 72.54 28 GLU A C 14
ATOM 24583 O O . GLU A 1 28 ? -6.711 8.565 1.307 1.00 3.03 28 GLU A O 14
ATOM 24595 N N . VAL A 1 29 ? -5.370 6.861 0.586 1.00 0.31 29 VAL A N 14
ATOM 24596 C CA . VAL A 1 29 ? -5.923 5.804 1.459 1.00 13.43 29 VAL A CA 14
ATOM 24597 C C . VAL A 1 29 ? -5.838 6.215 2.935 1.00 13.04 29 VAL A C 14
ATOM 24598 O O . VAL A 1 29 ? -6.739 5.922 3.715 1.00 43.33 29 VAL A O 14
ATOM 24611 N N . GLU A 1 30 ? -4.758 6.941 3.272 1.00 15.21 30 GLU A N 14
ATOM 24612 C CA . GLU A 1 30 ? -4.481 7.400 4.636 1.00 21.44 30 GLU A CA 14
ATOM 24613 C C . GLU A 1 30 ? -5.672 8.204 5.175 1.00 42.13 30 GLU A C 14
ATOM 24614 O O . GLU A 1 30 ? -6.306 7.802 6.141 1.00 15.45 30 GLU A O 14
ATOM 24626 N N . ARG A 1 31 ? -6.031 9.279 4.447 1.00 13.14 31 ARG A N 14
ATOM 24627 C CA . ARG A 1 31 ? -7.080 10.222 4.872 1.00 3.24 31 ARG A CA 14
ATOM 24628 C C . ARG A 1 31 ? -8.492 9.612 4.751 1.00 65.22 31 ARG A C 14
ATOM 24629 O O . ARG A 1 31 ? -9.427 10.061 5.431 1.00 65.31 31 ARG A O 14
ATOM 24650 N N . GLU A 1 32 ? -8.628 8.568 3.904 1.00 71.31 32 GLU A N 14
ATOM 24651 C CA . GLU A 1 32 ? -9.874 7.793 3.765 1.00 32.45 32 GLU A CA 14
ATOM 24652 C C . GLU A 1 32 ? -10.054 6.842 4.976 1.00 3.14 32 GLU A C 14
ATOM 24653 O O . GLU A 1 32 ? -11.166 6.652 5.467 1.00 21.15 32 GLU A O 14
ATOM 24665 N N . VAL A 1 33 ? -8.939 6.278 5.469 1.00 11.02 33 VAL A N 14
ATOM 24666 C CA . VAL A 1 33 ? -8.932 5.323 6.597 1.00 4.01 33 VAL A CA 14
ATOM 24667 C C . VAL A 1 33 ? -8.996 6.055 7.953 1.00 41.32 33 VAL A C 14
ATOM 24668 O O . VAL A 1 33 ? -9.600 5.563 8.882 1.00 14.22 33 VAL A O 14
ATOM 24681 N N . GLN A 1 34 ? -8.406 7.256 8.046 1.00 33.32 34 GLN A N 14
ATOM 24682 C CA . GLN A 1 34 ? -8.389 8.037 9.308 1.00 53.12 34 GLN A CA 14
ATOM 24683 C C . GLN A 1 34 ? -9.818 8.463 9.743 1.00 41.14 34 GLN A C 14
ATOM 24684 O O . GLN A 1 34 ? -10.054 8.752 10.921 1.00 5.24 34 GLN A O 14
ATOM 24698 N N . LYS A 1 35 ? -10.769 8.486 8.778 1.00 32.23 35 LYS A N 14
ATOM 24699 C CA . LYS A 1 35 ? -12.192 8.801 9.057 1.00 2.23 35 LYS A CA 14
ATOM 24700 C C . LYS A 1 35 ? -13.063 7.522 9.198 1.00 53.44 35 LYS A C 14
ATOM 24701 O O . LYS A 1 35 ? -14.114 7.566 9.841 1.00 44.32 35 LYS A O 14
ATOM 24720 N N . GLN A 1 36 ? -12.635 6.392 8.586 1.00 71.30 36 GLN A N 14
ATOM 24721 C CA . GLN A 1 36 ? -13.364 5.095 8.691 1.00 42.00 36 GLN A CA 14
ATOM 24722 C C . GLN A 1 36 ? -12.882 4.305 9.922 1.00 30.42 36 GLN A C 14
ATOM 24723 O O . GLN A 1 36 ? -13.670 3.916 10.782 1.00 73.00 36 GLN A O 14
ATOM 24737 N N . TYR A 1 37 ? -11.570 4.067 9.973 1.00 50.34 37 TYR A N 14
ATOM 24738 C CA . TYR A 1 37 ? -10.894 3.354 11.067 1.00 41.25 37 TYR A CA 14
ATOM 24739 C C . TYR A 1 37 ? -9.973 4.351 11.827 1.00 43.11 37 TYR A C 14
ATOM 24740 O O . TYR A 1 37 ? -8.802 4.515 11.453 1.00 35.25 37 TYR A O 14
ATOM 24758 N N . PRO A 1 38 ? -10.478 5.071 12.885 1.00 21.11 38 PRO A N 14
ATOM 24759 C CA . PRO A 1 38 ? -9.643 6.020 13.674 1.00 62.13 38 PRO A CA 14
ATOM 24760 C C . PRO A 1 38 ? -8.564 5.293 14.519 1.00 33.21 38 PRO A C 14
ATOM 24761 O O . PRO A 1 38 ? -7.574 5.894 14.952 1.00 60.45 38 PRO A O 14
ATOM 24772 N N . ASN A 1 39 ? -8.789 3.983 14.728 1.00 73.12 39 ASN A N 14
ATOM 24773 C CA . ASN A 1 39 ? -7.870 3.083 15.449 1.00 52.34 39 ASN A CA 14
ATOM 24774 C C . ASN A 1 39 ? -6.706 2.615 14.560 1.00 11.42 39 ASN A C 14
ATOM 24775 O O . ASN A 1 39 ? -5.826 1.913 15.037 1.00 75.33 39 ASN A O 14
ATOM 24786 N N . ALA A 1 40 ? -6.712 2.991 13.273 1.00 74.22 40 ALA A N 14
ATOM 24787 C CA . ALA A 1 40 ? -5.703 2.523 12.306 1.00 11.22 40 ALA A CA 14
ATOM 24788 C C . ALA A 1 40 ? -4.612 3.580 12.052 1.00 4.22 40 ALA A C 14
ATOM 24789 O O . ALA A 1 40 ? -4.906 4.767 11.885 1.00 10.21 40 ALA A O 14
ATOM 24796 N N . THR A 1 41 ? -3.352 3.112 12.035 1.00 65.03 41 THR A N 14
ATOM 24797 C CA . THR A 1 41 ? -2.173 3.889 11.645 1.00 31.31 41 THR A CA 14
ATOM 24798 C C . THR A 1 41 ? -1.498 3.138 10.495 1.00 43.03 41 THR A C 14
ATOM 24799 O O . THR A 1 41 ? -1.014 2.020 10.690 1.00 33.22 41 THR A O 14
ATOM 24810 N N . ILE A 1 42 ? -1.479 3.738 9.303 1.00 34.10 42 ILE A N 14
ATOM 24811 C CA . ILE A 1 42 ? -0.798 3.160 8.139 1.00 2.32 42 ILE A CA 14
ATOM 24812 C C . ILE A 1 42 ? 0.637 3.715 8.098 1.00 74.41 42 ILE A C 14
ATOM 24813 O O . ILE A 1 42 ? 0.833 4.914 7.878 1.00 43.31 42 ILE A O 14
ATOM 24829 N N . THR A 1 43 ? 1.624 2.863 8.373 1.00 55.13 43 THR A N 14
ATOM 24830 C CA . THR A 1 43 ? 3.045 3.217 8.261 1.00 65.43 43 THR A CA 14
ATOM 24831 C C . THR A 1 43 ? 3.583 2.688 6.918 1.00 32.14 43 THR A C 14
ATOM 24832 O O . THR A 1 43 ? 3.683 1.472 6.716 1.00 73.24 43 THR A O 14
ATOM 24843 N N . ARG A 1 44 ? 3.881 3.612 5.991 1.00 4.12 44 ARG A N 14
ATOM 24844 C CA . ARG A 1 44 ? 4.421 3.275 4.663 1.00 53.34 44 ARG A CA 14
ATOM 24845 C C . ARG A 1 44 ? 5.938 3.534 4.642 1.00 54.02 44 ARG A C 14
ATOM 24846 O O . ARG A 1 44 ? 6.416 4.577 5.110 1.00 35.03 44 ARG A O 14
ATOM 24867 N N . THR A 1 45 ? 6.694 2.547 4.144 1.00 40.45 45 THR A N 14
ATOM 24868 C CA . THR A 1 45 ? 8.150 2.640 3.976 1.00 54.02 45 THR A CA 14
ATOM 24869 C C . THR A 1 45 ? 8.539 1.959 2.650 1.00 44.02 45 THR A C 14
ATOM 24870 O O . THR A 1 45 ? 8.442 0.743 2.518 1.00 64.12 45 THR A O 14
ATOM 24881 N N . LEU A 1 46 ? 8.950 2.770 1.662 1.00 53.22 46 LEU A N 14
ATOM 24882 C CA . LEU A 1 46 ? 9.298 2.292 0.314 1.00 70.12 46 LEU A CA 14
ATOM 24883 C C . LEU A 1 46 ? 10.829 2.250 0.181 1.00 65.15 46 LEU A C 14
ATOM 24884 O O . LEU A 1 46 ? 11.496 3.283 0.309 1.00 31.25 46 LEU A O 14
ATOM 24900 N N . THR A 1 47 ? 11.379 1.045 -0.038 1.00 3.13 47 THR A N 14
ATOM 24901 C CA . THR A 1 47 ? 12.814 0.822 -0.244 1.00 34.51 47 THR A CA 14
ATOM 24902 C C . THR A 1 47 ? 12.991 0.107 -1.590 1.00 53.43 47 THR A C 14
ATOM 24903 O O . THR A 1 47 ? 12.573 -1.033 -1.754 1.00 51.02 47 THR A O 14
ATOM 24914 N N . ARG A 1 48 ? 13.577 0.815 -2.554 1.00 63.11 48 ARG A N 14
ATOM 24915 C CA . ARG A 1 48 ? 13.650 0.379 -3.959 1.00 61.33 48 ARG A CA 14
ATOM 24916 C C . ARG A 1 48 ? 14.909 -0.466 -4.205 1.00 70.20 48 ARG A C 14
ATOM 24917 O O . ARG A 1 48 ? 15.876 -0.397 -3.431 1.00 62.20 48 ARG A O 14
ATOM 24938 N N . ASP A 1 49 ? 14.881 -1.244 -5.299 1.00 64.13 49 ASP A N 14
ATOM 24939 C CA . ASP A 1 49 ? 15.966 -2.169 -5.682 1.00 12.24 49 ASP A CA 14
ATOM 24940 C C . ASP A 1 49 ? 15.746 -2.616 -7.140 1.00 30.22 49 ASP A C 14
ATOM 24941 O O . ASP A 1 49 ? 14.961 -3.539 -7.394 1.00 61.13 49 ASP A O 14
ATOM 24950 N N . ASP A 1 50 ? 16.380 -1.880 -8.077 1.00 73.32 50 ASP A N 14
ATOM 24951 C CA . ASP A 1 50 ? 16.423 -2.208 -9.524 1.00 60.11 50 ASP A CA 14
ATOM 24952 C C . ASP A 1 50 ? 15.008 -2.345 -10.141 1.00 63.42 50 ASP A C 14
ATOM 24953 O O . ASP A 1 50 ? 14.502 -3.463 -10.352 1.00 62.44 50 ASP A O 14
ATOM 24962 N N . GLY A 1 51 ? 14.335 -1.194 -10.347 1.00 25.40 51 GLY A N 14
ATOM 24963 C CA . GLY A 1 51 ? 12.990 -1.157 -10.951 1.00 23.44 51 GLY A CA 14
ATOM 24964 C C . GLY A 1 51 ? 11.870 -1.640 -10.028 1.00 40.55 51 GLY A C 14
ATOM 24965 O O . GLY A 1 51 ? 10.694 -1.450 -10.331 1.00 13.12 51 GLY A O 14
ATOM 24969 N N . THR A 1 52 ? 12.245 -2.245 -8.891 1.00 74.53 52 THR A N 14
ATOM 24970 C CA . THR A 1 52 ? 11.321 -2.952 -8.003 1.00 11.55 52 THR A CA 14
ATOM 24971 C C . THR A 1 52 ? 11.295 -2.250 -6.645 1.00 0.03 52 THR A C 14
ATOM 24972 O O . THR A 1 52 ? 12.316 -2.200 -5.958 1.00 53.54 52 THR A O 14
ATOM 24983 N N . VAL A 1 53 ? 10.143 -1.692 -6.278 1.00 3.31 53 VAL A N 14
ATOM 24984 C CA . VAL A 1 53 ? 9.963 -0.981 -5.005 1.00 42.01 53 VAL A CA 14
ATOM 24985 C C . VAL A 1 53 ? 9.366 -1.930 -3.965 1.00 70.43 53 VAL A C 14
ATOM 24986 O O . VAL A 1 53 ? 8.235 -2.389 -4.123 1.00 74.11 53 VAL A O 14
ATOM 24999 N N . GLU A 1 54 ? 10.122 -2.218 -2.905 1.00 13.54 54 GLU A N 14
ATOM 25000 C CA . GLU A 1 54 ? 9.621 -2.982 -1.763 1.00 43.33 54 GLU A CA 14
ATOM 25001 C C . GLU A 1 54 ? 8.797 -2.041 -0.884 1.00 2.03 54 GLU A C 14
ATOM 25002 O O . GLU A 1 54 ? 9.340 -1.146 -0.229 1.00 11.14 54 GLU A O 14
ATOM 25014 N N . LEU A 1 55 ? 7.487 -2.221 -0.916 1.00 41.41 55 LEU A N 14
ATOM 25015 C CA . LEU A 1 55 ? 6.564 -1.440 -0.109 1.00 41.04 55 LEU A CA 14
ATOM 25016 C C . LEU A 1 55 ? 6.312 -2.188 1.204 1.00 22.13 55 LEU A C 14
ATOM 25017 O O . LEU A 1 55 ? 5.857 -3.330 1.214 1.00 21.12 55 LEU A O 14
ATOM 25033 N N . ARG A 1 56 ? 6.648 -1.528 2.309 1.00 54.22 56 ARG A N 14
ATOM 25034 C CA . ARG A 1 56 ? 6.453 -2.056 3.657 1.00 0.41 56 ARG A CA 14
ATOM 25035 C C . ARG A 1 56 ? 5.288 -1.296 4.294 1.00 35.24 56 ARG A C 14
ATOM 25036 O O . ARG A 1 56 ? 5.426 -0.126 4.664 1.00 53.22 56 ARG A O 14
ATOM 25057 N N . ILE A 1 57 ? 4.124 -1.956 4.333 1.00 24.00 57 ILE A N 14
ATOM 25058 C CA . ILE A 1 57 ? 2.917 -1.438 4.983 1.00 53.32 57 ILE A CA 14
ATOM 25059 C C . ILE A 1 57 ? 2.802 -2.079 6.364 1.00 22.33 57 ILE A C 14
ATOM 25060 O O . ILE A 1 57 ? 2.891 -3.304 6.506 1.00 40.21 57 ILE A O 14
ATOM 25076 N N . LYS A 1 58 ? 2.625 -1.236 7.372 1.00 63.24 58 LYS A N 14
ATOM 25077 C CA . LYS A 1 58 ? 2.498 -1.663 8.756 1.00 73.44 58 LYS A CA 14
ATOM 25078 C C . LYS A 1 58 ? 1.271 -0.960 9.358 1.00 22.35 58 LYS A C 14
ATOM 25079 O O . LYS A 1 58 ? 1.332 0.226 9.692 1.00 42.23 58 LYS A O 14
ATOM 25098 N N . VAL A 1 59 ? 0.148 -1.694 9.468 1.00 74.43 59 VAL A N 14
ATOM 25099 C CA . VAL A 1 59 ? -1.137 -1.126 9.928 1.00 22.31 59 VAL A CA 14
ATOM 25100 C C . VAL A 1 59 ? -1.378 -1.514 11.392 1.00 50.54 59 VAL A C 14
ATOM 25101 O O . VAL A 1 59 ? -1.652 -2.680 11.695 1.00 64.13 59 VAL A O 14
ATOM 25114 N N . LYS A 1 60 ? -1.238 -0.535 12.297 1.00 12.32 60 LYS A N 14
ATOM 25115 C CA . LYS A 1 60 ? -1.592 -0.693 13.711 1.00 13.20 60 LYS A CA 14
ATOM 25116 C C . LYS A 1 60 ? -3.070 -0.320 13.887 1.00 72.14 60 LYS A C 14
ATOM 25117 O O . LYS A 1 60 ? -3.425 0.853 13.793 1.00 23.41 60 LYS A O 14
ATOM 25136 N N . ALA A 1 61 ? -3.911 -1.325 14.151 1.00 11.21 61 ALA A N 14
ATOM 25137 C CA . ALA A 1 61 ? -5.372 -1.171 14.228 1.00 54.31 61 ALA A CA 14
ATOM 25138 C C . ALA A 1 61 ? -5.932 -1.961 15.425 1.00 63.13 61 ALA A C 14
ATOM 25139 O O . ALA A 1 61 ? -5.199 -2.705 16.079 1.00 23.11 61 ALA A O 14
ATOM 25146 N N . ASP A 1 62 ? -7.235 -1.780 15.698 1.00 2.11 62 ASP A N 14
ATOM 25147 C CA . ASP A 1 62 ? -7.930 -2.450 16.817 1.00 33.22 62 ASP A CA 14
ATOM 25148 C C . ASP A 1 62 ? -8.007 -3.972 16.572 1.00 63.22 62 ASP A C 14
ATOM 25149 O O . ASP A 1 62 ? -7.446 -4.768 17.333 1.00 31.14 62 ASP A O 14
ATOM 25158 N N . THR A 1 63 ? -8.694 -4.350 15.481 1.00 62.12 63 THR A N 14
ATOM 25159 C CA . THR A 1 63 ? -8.907 -5.755 15.083 1.00 43.33 63 THR A CA 14
ATOM 25160 C C . THR A 1 63 ? -8.071 -6.059 13.835 1.00 1.45 63 THR A C 14
ATOM 25161 O O . THR A 1 63 ? -7.998 -5.219 12.923 1.00 63.12 63 THR A O 14
ATOM 25172 N N . GLU A 1 64 ? -7.443 -7.262 13.786 1.00 55.20 64 GLU A N 14
ATOM 25173 C CA . GLU A 1 64 ? -6.608 -7.667 12.647 1.00 22.20 64 GLU A CA 14
ATOM 25174 C C . GLU A 1 64 ? -7.445 -7.843 11.379 1.00 52.20 64 GLU A C 14
ATOM 25175 O O . GLU A 1 64 ? -6.991 -7.460 10.334 1.00 34.45 64 GLU A O 14
ATOM 25187 N N . GLU A 1 65 ? -8.698 -8.348 11.509 1.00 24.15 65 GLU A N 14
ATOM 25188 C CA . GLU A 1 65 ? -9.657 -8.469 10.371 1.00 41.20 65 GLU A CA 14
ATOM 25189 C C . GLU A 1 65 ? -9.756 -7.152 9.575 1.00 41.32 65 GLU A C 14
ATOM 25190 O O . GLU A 1 65 ? -9.668 -7.135 8.338 1.00 41.13 65 GLU A O 14
ATOM 25202 N N . LYS A 1 66 ? -9.877 -6.058 10.334 1.00 15.34 66 LYS A N 14
ATOM 25203 C CA . LYS A 1 66 ? -10.056 -4.707 9.800 1.00 34.33 66 LYS A CA 14
ATOM 25204 C C . LYS A 1 66 ? -8.725 -4.151 9.265 1.00 44.03 66 LYS A C 14
ATOM 25205 O O . LYS A 1 66 ? -8.711 -3.468 8.245 1.00 21.31 66 LYS A O 14
ATOM 25224 N N . ALA A 1 67 ? -7.611 -4.483 9.948 1.00 33.40 67 ALA A N 14
ATOM 25225 C CA . ALA A 1 67 ? -6.249 -4.079 9.530 1.00 64.33 67 ALA A CA 14
ATOM 25226 C C . ALA A 1 67 ? -5.863 -4.730 8.183 1.00 14.20 67 ALA A C 14
ATOM 25227 O O . ALA A 1 67 ? -5.261 -4.088 7.316 1.00 72.25 67 ALA A O 14
ATOM 25234 N N . LYS A 1 68 ? -6.257 -6.004 8.026 1.00 50.44 68 LYS A N 14
ATOM 25235 C CA . LYS A 1 68 ? -6.031 -6.806 6.810 1.00 13.13 68 LYS A CA 14
ATOM 25236 C C . LYS A 1 68 ? -6.962 -6.347 5.675 1.00 54.32 68 LYS A C 14
ATOM 25237 O O . LYS A 1 68 ? -6.643 -6.518 4.499 1.00 13.12 68 LYS A O 14
ATOM 25256 N N . SER A 1 69 ? -8.121 -5.775 6.056 1.00 23.33 69 SER A N 14
ATOM 25257 C CA . SER A 1 69 ? -9.080 -5.183 5.111 1.00 2.45 69 SER A CA 14
ATOM 25258 C C . SER A 1 69 ? -8.530 -3.850 4.553 1.00 34.23 69 SER A C 14
ATOM 25259 O O . SER A 1 69 ? -8.809 -3.491 3.410 1.00 15.20 69 SER A O 14
ATOM 25267 N N . ILE A 1 70 ? -7.733 -3.139 5.388 1.00 32.21 70 ILE A N 14
ATOM 25268 C CA . ILE A 1 70 ? -7.015 -1.904 4.998 1.00 2.15 70 ILE A CA 14
ATOM 25269 C C . ILE A 1 70 ? -5.813 -2.246 4.091 1.00 2.55 70 ILE A C 14
ATOM 25270 O O . ILE A 1 70 ? -5.487 -1.494 3.181 1.00 43.51 70 ILE A O 14
ATOM 25286 N N . ILE A 1 71 ? -5.180 -3.404 4.346 1.00 25.21 71 ILE A N 14
ATOM 25287 C CA . ILE A 1 71 ? -4.114 -3.949 3.475 1.00 72.20 71 ILE A CA 14
ATOM 25288 C C . ILE A 1 71 ? -4.707 -4.287 2.098 1.00 74.33 71 ILE A C 14
ATOM 25289 O O . ILE A 1 71 ? -4.155 -3.910 1.076 1.00 22.21 71 ILE A O 14
ATOM 25305 N N . LYS A 1 72 ? -5.864 -4.976 2.122 1.00 35.31 72 LYS A N 14
ATOM 25306 C CA . LYS A 1 72 ? -6.636 -5.326 0.918 1.00 71.53 72 LYS A CA 14
ATOM 25307 C C . LYS A 1 72 ? -7.085 -4.053 0.172 1.00 4.34 72 LYS A C 14
ATOM 25308 O O . LYS A 1 72 ? -7.146 -4.032 -1.060 1.00 43.32 72 LYS A O 14
ATOM 25327 N N . LEU A 1 73 ? -7.367 -2.997 0.945 1.00 11.03 73 LEU A N 14
ATOM 25328 C CA . LEU A 1 73 ? -7.763 -1.696 0.433 1.00 40.21 73 LEU A CA 14
ATOM 25329 C C . LEU A 1 73 ? -6.602 -1.026 -0.329 1.00 15.32 73 LEU A C 14
ATOM 25330 O O . LEU A 1 73 ? -6.788 -0.507 -1.428 1.00 4.51 73 LEU A O 14
ATOM 25346 N N . ILE A 1 74 ? -5.402 -1.064 0.280 1.00 1.11 74 ILE A N 14
ATOM 25347 C CA . ILE A 1 74 ? -4.166 -0.527 -0.314 1.00 63.53 74 ILE A CA 14
ATOM 25348 C C . ILE A 1 74 ? -3.777 -1.357 -1.555 1.00 1.24 74 ILE A C 14
ATOM 25349 O O . ILE A 1 74 ? -3.338 -0.807 -2.544 1.00 31.23 74 ILE A O 14
ATOM 25365 N N . GLU A 1 75 ? -4.009 -2.680 -1.480 1.00 70.13 75 GLU A N 14
ATOM 25366 C CA . GLU A 1 75 ? -3.773 -3.635 -2.584 1.00 21.34 75 GLU A CA 14
ATOM 25367 C C . GLU A 1 75 ? -4.525 -3.234 -3.857 1.00 1.22 75 GLU A C 14
ATOM 25368 O O . GLU A 1 75 ? -3.915 -2.998 -4.901 1.00 21.30 75 GLU A O 14
ATOM 25380 N N . GLU A 1 76 ? -5.857 -3.130 -3.733 1.00 11.05 76 GLU A N 14
ATOM 25381 C CA . GLU A 1 76 ? -6.749 -2.815 -4.859 1.00 11.23 76 GLU A CA 14
ATOM 25382 C C . GLU A 1 76 ? -6.529 -1.376 -5.347 1.00 71.52 76 GLU A C 14
ATOM 25383 O O . GLU A 1 76 ? -6.689 -1.093 -6.526 1.00 23.50 76 GLU A O 14
ATOM 25395 N N . ARG A 1 77 ? -6.099 -0.498 -4.429 1.00 33.51 77 ARG A N 14
ATOM 25396 C CA . ARG A 1 77 ? -5.819 0.915 -4.724 1.00 40.40 77 ARG A CA 14
ATOM 25397 C C . ARG A 1 77 ? -4.538 1.057 -5.579 1.00 43.43 77 ARG A C 14
ATOM 25398 O O . ARG A 1 77 ? -4.611 1.535 -6.714 1.00 13.03 77 ARG A O 14
ATOM 25419 N N . ILE A 1 78 ? -3.376 0.610 -5.038 1.00 45.13 78 ILE A N 14
ATOM 25420 C CA . ILE A 1 78 ? -2.064 0.763 -5.713 1.00 71.41 78 ILE A CA 14
ATOM 25421 C C . ILE A 1 78 ? -2.054 0.014 -7.056 1.00 21.52 78 ILE A C 14
ATOM 25422 O O . ILE A 1 78 ? -1.486 0.494 -8.018 1.00 72.12 78 ILE A O 14
ATOM 25438 N N . GLU A 1 79 ? -2.747 -1.132 -7.101 1.00 51.11 79 GLU A N 14
ATOM 25439 C CA . GLU A 1 79 ? -2.939 -1.917 -8.329 1.00 24.31 79 GLU A CA 14
ATOM 25440 C C . GLU A 1 79 ? -3.724 -1.110 -9.382 1.00 14.20 79 GLU A C 14
ATOM 25441 O O . GLU A 1 79 ? -3.300 -0.993 -10.535 1.00 3.21 79 GLU A O 14
ATOM 25453 N N . GLU A 1 80 ? -4.856 -0.532 -8.948 1.00 55.34 80 GLU A N 14
ATOM 25454 C CA . GLU A 1 80 ? -5.775 0.213 -9.827 1.00 72.12 80 GLU A CA 14
ATOM 25455 C C . GLU A 1 80 ? -5.112 1.494 -10.389 1.00 40.25 80 GLU A C 14
ATOM 25456 O O . GLU A 1 80 ? -5.343 1.860 -11.542 1.00 62.13 80 GLU A O 14
ATOM 25468 N N . GLU A 1 81 ? -4.256 2.139 -9.576 1.00 13.01 81 GLU A N 14
ATOM 25469 C CA . GLU A 1 81 ? -3.656 3.450 -9.904 1.00 30.35 81 GLU A CA 14
ATOM 25470 C C . GLU A 1 81 ? -2.377 3.307 -10.754 1.00 52.40 81 GLU A C 14
ATOM 25471 O O . GLU A 1 81 ? -2.221 4.013 -11.765 1.00 54.00 81 GLU A O 14
ATOM 25483 N N . LEU A 1 82 ? -1.463 2.411 -10.317 1.00 45.04 82 LEU A N 14
ATOM 25484 C CA . LEU A 1 82 ? -0.201 2.103 -11.036 1.00 2.03 82 LEU A CA 14
ATOM 25485 C C . LEU A 1 82 ? -0.484 1.721 -12.493 1.00 71.10 82 LEU A C 14
ATOM 25486 O O . LEU A 1 82 ? 0.015 2.348 -13.415 1.00 23.33 82 LEU A O 14
ATOM 25502 N N . ARG A 1 83 ? -1.362 0.721 -12.651 1.00 42.32 83 ARG A N 14
ATOM 25503 C CA . ARG A 1 83 ? -1.634 0.069 -13.938 1.00 44.32 83 ARG A CA 14
ATOM 25504 C C . ARG A 1 83 ? -2.407 0.957 -14.935 1.00 73.45 83 ARG A C 14
ATOM 25505 O O . ARG A 1 83 ? -2.511 0.603 -16.110 1.00 53.13 83 ARG A O 14
ATOM 25526 N N . LYS A 1 84 ? -2.934 2.108 -14.465 1.00 60.32 84 LYS A N 14
ATOM 25527 C CA . LYS A 1 84 ? -3.487 3.147 -15.364 1.00 35.31 84 LYS A CA 14
ATOM 25528 C C . LYS A 1 84 ? -2.364 3.762 -16.226 1.00 64.12 84 LYS A C 14
ATOM 25529 O O . LYS A 1 84 ? -2.473 3.837 -17.452 1.00 3.21 84 LYS A O 14
ATOM 25548 N N . ARG A 1 85 ? -1.273 4.157 -15.556 1.00 34.12 85 ARG A N 14
ATOM 25549 C CA . ARG A 1 85 ? -0.192 4.952 -16.171 1.00 70.52 85 ARG A CA 14
ATOM 25550 C C . ARG A 1 85 ? 0.970 4.054 -16.633 1.00 75.53 85 ARG A C 14
ATOM 25551 O O . ARG A 1 85 ? 1.618 4.316 -17.657 1.00 43.20 85 ARG A O 14
ATOM 25572 N N . ASP A 1 86 ? 1.181 2.970 -15.885 1.00 43.24 86 ASP A N 14
ATOM 25573 C CA . ASP A 1 86 ? 2.294 2.026 -16.062 1.00 51.41 86 ASP A CA 14
ATOM 25574 C C . ASP A 1 86 ? 1.785 0.608 -15.690 1.00 3.33 86 ASP A C 14
ATOM 25575 O O . ASP A 1 86 ? 1.868 0.208 -14.522 1.00 70.54 86 ASP A O 14
ATOM 25584 N N . PRO A 1 87 ? 1.198 -0.161 -16.665 1.00 34.41 87 PRO A N 14
ATOM 25585 C CA . PRO A 1 87 ? 0.647 -1.528 -16.405 1.00 1.25 87 PRO A CA 14
ATOM 25586 C C . PRO A 1 87 ? 1.729 -2.561 -16.003 1.00 24.52 87 PRO A C 14
ATOM 25587 O O . PRO A 1 87 ? 1.410 -3.617 -15.440 1.00 71.01 87 PRO A O 14
ATOM 25598 N N . ASN A 1 88 ? 3.009 -2.222 -16.284 1.00 35.42 88 ASN A N 14
ATOM 25599 C CA . ASN A 1 88 ? 4.179 -3.034 -15.871 1.00 3.53 88 ASN A CA 14
ATOM 25600 C C . ASN A 1 88 ? 4.285 -3.106 -14.337 1.00 63.42 88 ASN A C 14
ATOM 25601 O O . ASN A 1 88 ? 4.756 -4.106 -13.788 1.00 23.02 88 ASN A O 14
ATOM 25612 N N . ALA A 1 89 ? 3.840 -2.022 -13.668 1.00 43.45 89 ALA A N 14
ATOM 25613 C CA . ALA A 1 89 ? 3.898 -1.891 -12.211 1.00 42.33 89 ALA A CA 14
ATOM 25614 C C . ALA A 1 89 ? 2.853 -2.806 -11.539 1.00 44.10 89 ALA A C 14
ATOM 25615 O O . ALA A 1 89 ? 1.724 -2.395 -11.241 1.00 63.33 89 ALA A O 14
ATOM 25622 N N . THR A 1 90 ? 3.239 -4.084 -11.385 1.00 4.52 90 THR A N 14
ATOM 25623 C CA . THR A 1 90 ? 2.428 -5.126 -10.758 1.00 13.10 90 THR A CA 14
ATOM 25624 C C . THR A 1 90 ? 2.966 -5.394 -9.342 1.00 24.34 90 THR A C 14
ATOM 25625 O O . THR A 1 90 ? 4.180 -5.428 -9.122 1.00 12.45 90 THR A O 14
ATOM 25636 N N . ILE A 1 91 ? 2.053 -5.572 -8.385 1.00 51.33 91 ILE A N 14
ATOM 25637 C CA . ILE A 1 91 ? 2.386 -5.682 -6.955 1.00 61.22 91 ILE A CA 14
ATOM 25638 C C . ILE A 1 91 ? 2.276 -7.147 -6.494 1.00 23.02 91 ILE A C 14
ATOM 25639 O O . ILE A 1 91 ? 1.489 -7.913 -7.060 1.00 70.02 91 ILE A O 14
ATOM 25655 N N . THR A 1 92 ? 3.085 -7.545 -5.503 1.00 70.12 92 THR A N 14
ATOM 25656 C CA . THR A 1 92 ? 3.055 -8.907 -4.936 1.00 22.33 92 THR A CA 14
ATOM 25657 C C . THR A 1 92 ? 3.038 -8.837 -3.399 1.00 34.54 92 THR A C 14
ATOM 25658 O O . THR A 1 92 ? 4.038 -8.480 -2.775 1.00 63.03 92 THR A O 14
ATOM 25669 N N . ARG A 1 93 ? 1.888 -9.184 -2.810 1.00 61.43 93 ARG A N 14
ATOM 25670 C CA . ARG A 1 93 ? 1.664 -9.130 -1.359 1.00 35.44 93 ARG A CA 14
ATOM 25671 C C . ARG A 1 93 ? 2.195 -10.404 -0.671 1.00 34.13 93 ARG A C 14
ATOM 25672 O O . ARG A 1 93 ? 1.710 -11.515 -0.923 1.00 72.15 93 ARG A O 14
ATOM 25693 N N . THR A 1 94 ? 3.222 -10.218 0.161 1.00 3.01 94 THR A N 14
ATOM 25694 C CA . THR A 1 94 ? 3.757 -11.242 1.057 1.00 33.22 94 THR A CA 14
ATOM 25695 C C . THR A 1 94 ? 3.544 -10.757 2.509 1.00 41.42 94 THR A C 14
ATOM 25696 O O . THR A 1 94 ? 4.234 -9.841 2.969 1.00 31.13 94 THR A O 14
ATOM 25707 N N . VAL A 1 95 ? 2.562 -11.345 3.213 1.00 35.32 95 VAL A N 14
ATOM 25708 C CA . VAL A 1 95 ? 2.185 -10.901 4.567 1.00 20.12 95 VAL A CA 14
ATOM 25709 C C . VAL A 1 95 ? 3.150 -11.509 5.616 1.00 71.24 95 VAL A C 14
ATOM 25710 O O . VAL A 1 95 ? 3.284 -12.730 5.738 1.00 1.31 95 VAL A O 14
ATOM 25723 N N . ARG A 1 96 ? 3.851 -10.626 6.350 1.00 42.42 96 ARG A N 14
ATOM 25724 C CA . ARG A 1 96 ? 4.929 -11.025 7.281 1.00 3.25 96 ARG A CA 14
ATOM 25725 C C . ARG A 1 96 ? 4.435 -11.085 8.739 1.00 30.05 96 ARG A C 14
ATOM 25726 O O . ARG A 1 96 ? 5.219 -11.354 9.649 1.00 64.54 96 ARG A O 14
ATOM 25747 N N . THR A 1 97 ? 3.138 -10.812 8.954 1.00 21.54 97 THR A N 14
ATOM 25748 C CA . THR A 1 97 ? 2.465 -11.011 10.245 1.00 62.13 97 THR A CA 14
ATOM 25749 C C . THR A 1 97 ? 1.154 -11.769 10.001 1.00 53.45 97 THR A C 14
ATOM 25750 O O . THR A 1 97 ? 0.181 -11.218 9.464 1.00 2.51 97 THR A O 14
ATOM 25761 N N . GLU A 1 98 ? 1.160 -13.043 10.392 1.00 42.30 98 GLU A N 14
ATOM 25762 C CA . GLU A 1 98 ? 0.062 -13.979 10.176 1.00 35.42 98 GLU A CA 14
ATOM 25763 C C . GLU A 1 98 ? 0.226 -15.109 11.205 1.00 33.44 98 GLU A C 14
ATOM 25764 O O . GLU A 1 98 ? 1.101 -15.976 11.042 1.00 0.31 98 GLU A O 14
ATOM 25776 N N . VAL A 1 99 ? -0.550 -15.053 12.301 1.00 54.04 99 VAL A N 14
ATOM 25777 C CA . VAL A 1 99 ? -0.466 -16.047 13.390 1.00 43.34 99 VAL A CA 14
ATOM 25778 C C . VAL A 1 99 ? -1.133 -17.378 12.974 1.00 14.24 99 VAL A C 14
ATOM 25779 O O . VAL A 1 99 ? -2.199 -17.378 12.350 1.00 45.21 99 VAL A O 14
ATOM 25792 N N . GLY A 1 100 ? -0.472 -18.502 13.301 1.00 32.43 100 GLY A N 14
ATOM 25793 C CA . GLY A 1 100 ? -0.947 -19.834 12.909 1.00 50.15 100 GLY A CA 14
ATOM 25794 C C . GLY A 1 100 ? -0.184 -20.955 13.596 1.00 13.23 100 GLY A C 14
ATOM 25795 O O . GLY A 1 100 ? 0.183 -21.954 12.962 1.00 33.21 100 GLY A O 14
ATOM 25799 N N . SER A 1 101 ? 0.034 -20.803 14.917 1.00 3.24 101 SER A N 14
ATOM 25800 C CA . SER A 1 101 ? 0.693 -21.821 15.765 1.00 24.13 101 SER A CA 14
ATOM 25801 C C . SER A 1 101 ? -0.085 -21.982 17.089 1.00 11.33 101 SER A C 14
ATOM 25802 O O . SER A 1 101 ? -0.541 -20.994 17.679 1.00 61.30 101 SER A O 14
ATOM 25810 N N . SER A 1 102 ? -0.237 -23.238 17.550 1.00 2.42 102 SER A N 14
ATOM 25811 C CA . SER A 1 102 ? -0.995 -23.575 18.768 1.00 12.51 102 SER A CA 14
ATOM 25812 C C . SER A 1 102 ? -0.183 -24.554 19.632 1.00 24.50 102 SER A C 14
ATOM 25813 O O . SER A 1 102 ? 0.406 -25.515 19.111 1.00 72.14 102 SER A O 14
ATOM 25821 N N . TRP A 1 103 ? -0.158 -24.305 20.948 1.00 54.20 103 TRP A N 14
ATOM 25822 C CA . TRP A 1 103 ? 0.582 -25.120 21.922 1.00 72.42 103 TRP A CA 14
ATOM 25823 C C . TRP A 1 103 ? -0.427 -25.827 22.848 1.00 2.21 103 TRP A C 14
ATOM 25824 O O . TRP A 1 103 ? -1.132 -25.174 23.625 1.00 34.33 103 TRP A O 14
ATOM 25845 N N . SER A 1 104 ? -0.498 -27.163 22.734 1.00 13.51 104 SER A N 14
ATOM 25846 C CA . SER A 1 104 ? -1.493 -27.996 23.427 1.00 32.01 104 SER A CA 14
ATOM 25847 C C . SER A 1 104 ? -0.786 -29.004 24.350 1.00 32.55 104 SER A C 14
ATOM 25848 O O . SER A 1 104 ? 0.007 -29.827 23.887 1.00 1.44 104 SER A O 14
ATOM 25856 N N . LEU A 1 105 ? -1.071 -28.922 25.662 1.00 21.22 105 LEU A N 14
ATOM 25857 C CA . LEU A 1 105 ? -0.444 -29.774 26.699 1.00 14.12 105 LEU A CA 14
ATOM 25858 C C . LEU A 1 105 ? -1.532 -30.618 27.409 1.00 35.43 105 LEU A C 14
ATOM 25859 O O . LEU A 1 105 ? -2.728 -30.324 27.277 1.00 34.03 105 LEU A O 14
ATOM 25875 N N . GLU A 1 106 ? -1.116 -31.660 28.161 1.00 44.43 106 GLU A N 14
ATOM 25876 C CA . GLU A 1 106 ? -2.033 -32.459 29.010 1.00 32.42 106 GLU A CA 14
ATOM 25877 C C . GLU A 1 106 ? -1.256 -33.067 30.199 1.00 43.34 106 GLU A C 14
ATOM 25878 O O . GLU A 1 106 ? -0.094 -33.472 30.053 1.00 11.23 106 GLU A O 14
ATOM 25890 N N . HIS A 1 107 ? -1.896 -33.109 31.378 1.00 64.21 107 HIS A N 14
ATOM 25891 C CA . HIS A 1 107 ? -1.358 -33.799 32.564 1.00 0.25 107 HIS A CA 14
ATOM 25892 C C . HIS A 1 107 ? -2.532 -34.316 33.411 1.00 10.35 107 HIS A C 14
ATOM 25893 O O . HIS A 1 107 ? -3.512 -33.589 33.650 1.00 33.02 107 HIS A O 14
ATOM 25908 N N . HIS A 1 108 ? -2.455 -35.591 33.808 1.00 34.13 108 HIS A N 14
ATOM 25909 C CA . HIS A 1 108 ? -3.437 -36.238 34.684 1.00 52.35 108 HIS A CA 14
ATOM 25910 C C . HIS A 1 108 ? -2.678 -37.128 35.677 1.00 30.55 108 HIS A C 14
ATOM 25911 O O . HIS A 1 108 ? -1.994 -38.076 35.280 1.00 25.44 108 HIS A O 14
ATOM 25926 N N . HIS A 1 109 ? -2.733 -36.754 36.960 1.00 1.51 109 HIS A N 14
ATOM 25927 C CA . HIS A 1 109 ? -2.099 -37.497 38.057 1.00 73.32 109 HIS A CA 14
ATOM 25928 C C . HIS A 1 109 ? -3.162 -37.871 39.094 1.00 3.41 109 HIS A C 14
ATOM 25929 O O . HIS A 1 109 ? -3.858 -36.993 39.620 1.00 42.44 109 HIS A O 14
ATOM 25944 N N . HIS A 1 110 ? -3.295 -39.177 39.376 1.00 31.21 110 HIS A N 14
ATOM 25945 C CA . HIS A 1 110 ? -4.108 -39.685 40.494 1.00 22.02 110 HIS A CA 14
ATOM 25946 C C . HIS A 1 110 ? -3.220 -40.520 41.427 1.00 1.42 110 HIS A C 14
ATOM 25947 O O . HIS A 1 110 ? -2.187 -41.056 40.999 1.00 62.41 110 HIS A O 14
ATOM 25962 N N . HIS A 1 111 ? -3.625 -40.629 42.698 1.00 13.55 111 HIS A N 14
ATOM 25963 C CA . HIS A 1 111 ? -2.908 -41.425 43.711 1.00 11.23 111 HIS A CA 14
ATOM 25964 C C . HIS A 1 111 ? -3.926 -42.176 44.576 1.00 72.40 111 HIS A C 14
ATOM 25965 O O . HIS A 1 111 ? -5.092 -41.765 44.663 1.00 34.31 111 HIS A O 14
ATOM 25980 N N . HIS A 1 112 ? -3.486 -43.273 45.211 1.00 51.24 112 HIS A N 14
ATOM 25981 C CA . HIS A 1 112 ? -4.327 -44.002 46.175 1.00 4.25 112 HIS A CA 14
ATOM 25982 C C . HIS A 1 112 ? -4.439 -43.185 47.487 1.00 53.23 112 HIS A C 14
ATOM 25983 O O . HIS A 1 112 ? -5.562 -42.871 47.908 1.00 35.04 112 HIS A O 14
ATOM 25999 N N . MET A 1 1 ? -5.112 -2.992 20.319 1.00 65.15 1 MET A N 15
ATOM 26000 C CA . MET A 1 1 ? -4.659 -2.874 18.915 1.00 23.43 1 MET A CA 15
ATOM 26001 C C . MET A 1 1 ? -3.348 -3.642 18.702 1.00 35.53 1 MET A C 15
ATOM 26002 O O . MET A 1 1 ? -2.381 -3.455 19.452 1.00 2.30 1 MET A O 15
ATOM 26018 N N . LEU A 1 2 ? -3.338 -4.532 17.697 1.00 72.33 2 LEU A N 15
ATOM 26019 C CA . LEU A 1 2 ? -2.143 -5.286 17.280 1.00 74.04 2 LEU A CA 15
ATOM 26020 C C . LEU A 1 2 ? -1.474 -4.596 16.082 1.00 70.20 2 LEU A C 15
ATOM 26021 O O . LEU A 1 2 ? -2.127 -3.820 15.371 1.00 65.42 2 LEU A O 15
ATOM 26037 N N . THR A 1 3 ? -0.181 -4.863 15.881 1.00 3.50 3 THR A N 15
ATOM 26038 C CA . THR A 1 3 ? 0.556 -4.413 14.697 1.00 55.12 3 THR A CA 15
ATOM 26039 C C . THR A 1 3 ? 0.706 -5.581 13.697 1.00 32.31 3 THR A C 15
ATOM 26040 O O . THR A 1 3 ? 1.445 -6.543 13.951 1.00 32.13 3 THR A O 15
ATOM 26051 N N . VAL A 1 4 ? -0.035 -5.510 12.585 1.00 21.00 4 VAL A N 15
ATOM 26052 C CA . VAL A 1 4 ? 0.154 -6.418 11.447 1.00 32.35 4 VAL A CA 15
ATOM 26053 C C . VAL A 1 4 ? 0.991 -5.672 10.396 1.00 71.54 4 VAL A C 15
ATOM 26054 O O . VAL A 1 4 ? 0.853 -4.457 10.222 1.00 44.21 4 VAL A O 15
ATOM 26067 N N . GLU A 1 5 ? 1.897 -6.393 9.755 1.00 20.03 5 GLU A N 15
ATOM 26068 C CA . GLU A 1 5 ? 2.783 -5.858 8.716 1.00 23.33 5 GLU A CA 15
ATOM 26069 C C . GLU A 1 5 ? 2.605 -6.693 7.450 1.00 70.44 5 GLU A C 15
ATOM 26070 O O . GLU A 1 5 ? 2.090 -7.823 7.501 1.00 22.12 5 GLU A O 15
ATOM 26082 N N . VAL A 1 6 ? 2.973 -6.124 6.311 1.00 60.41 6 VAL A N 15
ATOM 26083 C CA . VAL A 1 6 ? 2.896 -6.820 5.033 1.00 23.15 6 VAL A CA 15
ATOM 26084 C C . VAL A 1 6 ? 3.988 -6.332 4.073 1.00 65.23 6 VAL A C 15
ATOM 26085 O O . VAL A 1 6 ? 4.221 -5.122 3.920 1.00 14.12 6 VAL A O 15
ATOM 26098 N N . GLU A 1 7 ? 4.674 -7.301 3.466 1.00 25.10 7 GLU A N 15
ATOM 26099 C CA . GLU A 1 7 ? 5.682 -7.082 2.449 1.00 11.03 7 GLU A CA 15
ATOM 26100 C C . GLU A 1 7 ? 4.993 -7.046 1.083 1.00 50.44 7 GLU A C 15
ATOM 26101 O O . GLU A 1 7 ? 4.501 -8.073 0.597 1.00 23.32 7 GLU A O 15
ATOM 26113 N N . VAL A 1 8 ? 4.920 -5.863 0.500 1.00 11.01 8 VAL A N 15
ATOM 26114 C CA . VAL A 1 8 ? 4.350 -5.656 -0.829 1.00 72.41 8 VAL A CA 15
ATOM 26115 C C . VAL A 1 8 ? 5.514 -5.309 -1.764 1.00 34.20 8 VAL A C 15
ATOM 26116 O O . VAL A 1 8 ? 6.053 -4.205 -1.720 1.00 13.13 8 VAL A O 15
ATOM 26129 N N . LYS A 1 9 ? 5.909 -6.266 -2.600 1.00 23.32 9 LYS A N 15
ATOM 26130 C CA . LYS A 1 9 ? 7.068 -6.133 -3.482 1.00 63.42 9 LYS A CA 15
ATOM 26131 C C . LYS A 1 9 ? 6.554 -5.864 -4.901 1.00 41.14 9 LYS A C 15
ATOM 26132 O O . LYS A 1 9 ? 6.038 -6.769 -5.570 1.00 72.41 9 LYS A O 15
ATOM 26151 N N . ILE A 1 10 ? 6.670 -4.607 -5.333 1.00 31.25 10 ILE A N 15
ATOM 26152 C CA . ILE A 1 10 ? 6.055 -4.110 -6.573 1.00 33.44 10 ILE A CA 15
ATOM 26153 C C . ILE A 1 10 ? 7.104 -4.081 -7.691 1.00 35.13 10 ILE A C 15
ATOM 26154 O O . ILE A 1 10 ? 8.019 -3.255 -7.661 1.00 21.45 10 ILE A O 15
ATOM 26170 N N . THR A 1 11 ? 6.987 -4.994 -8.657 1.00 42.13 11 THR A N 15
ATOM 26171 C CA . THR A 1 11 ? 7.886 -5.054 -9.815 1.00 53.52 11 THR A CA 15
ATOM 26172 C C . THR A 1 11 ? 7.254 -4.276 -11.003 1.00 33.31 11 THR A C 15
ATOM 26173 O O . THR A 1 11 ? 6.155 -4.601 -11.466 1.00 63.33 11 THR A O 15
ATOM 26184 N N . ALA A 1 12 ? 7.960 -3.223 -11.455 1.00 51.42 12 ALA A N 15
ATOM 26185 C CA . ALA A 1 12 ? 7.478 -2.267 -12.479 1.00 43.21 12 ALA A CA 15
ATOM 26186 C C . ALA A 1 12 ? 8.666 -1.770 -13.327 1.00 61.12 12 ALA A C 15
ATOM 26187 O O . ALA A 1 12 ? 9.819 -1.944 -12.932 1.00 11.11 12 ALA A O 15
ATOM 26194 N N . ASP A 1 13 ? 8.387 -1.161 -14.491 1.00 12.13 13 ASP A N 15
ATOM 26195 C CA . ASP A 1 13 ? 9.453 -0.612 -15.370 1.00 10.23 13 ASP A CA 15
ATOM 26196 C C . ASP A 1 13 ? 10.055 0.661 -14.755 1.00 25.34 13 ASP A C 15
ATOM 26197 O O . ASP A 1 13 ? 11.267 0.730 -14.501 1.00 10.35 13 ASP A O 15
ATOM 26206 N N . ASP A 1 14 ? 9.194 1.664 -14.514 1.00 10.22 14 ASP A N 15
ATOM 26207 C CA . ASP A 1 14 ? 9.635 2.984 -14.023 1.00 4.53 14 ASP A CA 15
ATOM 26208 C C . ASP A 1 14 ? 9.502 3.013 -12.488 1.00 41.41 14 ASP A C 15
ATOM 26209 O O . ASP A 1 14 ? 8.444 3.353 -11.973 1.00 11.22 14 ASP A O 15
ATOM 26218 N N . GLU A 1 15 ? 10.586 2.624 -11.786 1.00 0.25 15 GLU A N 15
ATOM 26219 C CA . GLU A 1 15 ? 10.650 2.587 -10.303 1.00 73.23 15 GLU A CA 15
ATOM 26220 C C . GLU A 1 15 ? 10.445 3.983 -9.661 1.00 11.14 15 GLU A C 15
ATOM 26221 O O . GLU A 1 15 ? 9.926 4.070 -8.538 1.00 3.41 15 GLU A O 15
ATOM 26233 N N . ASN A 1 16 ? 10.851 5.057 -10.380 1.00 74.04 16 ASN A N 15
ATOM 26234 C CA . ASN A 1 16 ? 10.725 6.444 -9.884 1.00 52.01 16 ASN A CA 15
ATOM 26235 C C . ASN A 1 16 ? 9.251 6.828 -9.724 1.00 33.22 16 ASN A C 15
ATOM 26236 O O . ASN A 1 16 ? 8.799 7.134 -8.615 1.00 52.43 16 ASN A O 15
ATOM 26247 N N . LYS A 1 17 ? 8.504 6.749 -10.840 1.00 54.42 17 LYS A N 15
ATOM 26248 C CA . LYS A 1 17 ? 7.073 7.068 -10.861 1.00 22.31 17 LYS A CA 15
ATOM 26249 C C . LYS A 1 17 ? 6.293 6.039 -10.036 1.00 63.01 17 LYS A C 15
ATOM 26250 O O . LYS A 1 17 ? 5.319 6.392 -9.395 1.00 43.31 17 LYS A O 15
ATOM 26269 N N . ALA A 1 18 ? 6.758 4.769 -10.055 1.00 33.44 18 ALA A N 15
ATOM 26270 C CA . ALA A 1 18 ? 6.135 3.674 -9.291 1.00 3.44 18 ALA A CA 15
ATOM 26271 C C . ALA A 1 18 ? 6.055 4.022 -7.802 1.00 22.14 18 ALA A C 15
ATOM 26272 O O . ALA A 1 18 ? 4.992 3.901 -7.182 1.00 64.31 18 ALA A O 15
ATOM 26279 N N . GLU A 1 19 ? 7.184 4.519 -7.265 1.00 75.21 19 GLU A N 15
ATOM 26280 C CA . GLU A 1 19 ? 7.270 4.967 -5.879 1.00 54.41 19 GLU A CA 15
ATOM 26281 C C . GLU A 1 19 ? 6.376 6.201 -5.650 1.00 44.14 19 GLU A C 15
ATOM 26282 O O . GLU A 1 19 ? 5.464 6.144 -4.836 1.00 52.40 19 GLU A O 15
ATOM 26294 N N . GLU A 1 20 ? 6.625 7.279 -6.429 1.00 13.21 20 GLU A N 15
ATOM 26295 C CA . GLU A 1 20 ? 5.978 8.606 -6.251 1.00 54.42 20 GLU A CA 15
ATOM 26296 C C . GLU A 1 20 ? 4.438 8.508 -6.253 1.00 44.13 20 GLU A C 15
ATOM 26297 O O . GLU A 1 20 ? 3.752 9.097 -5.384 1.00 10.34 20 GLU A O 15
ATOM 26309 N N . ILE A 1 21 ? 3.923 7.712 -7.211 1.00 42.41 21 ILE A N 15
ATOM 26310 C CA . ILE A 1 21 ? 2.504 7.373 -7.315 1.00 72.10 21 ILE A CA 15
ATOM 26311 C C . ILE A 1 21 ? 2.050 6.665 -6.026 1.00 32.44 21 ILE A C 15
ATOM 26312 O O . ILE A 1 21 ? 1.257 7.230 -5.273 1.00 12.33 21 ILE A O 15
ATOM 26328 N N . VAL A 1 22 ? 2.653 5.478 -5.733 1.00 24.12 22 VAL A N 15
ATOM 26329 C CA . VAL A 1 22 ? 2.231 4.614 -4.608 1.00 23.31 22 VAL A CA 15
ATOM 26330 C C . VAL A 1 22 ? 2.288 5.358 -3.251 1.00 44.43 22 VAL A C 15
ATOM 26331 O O . VAL A 1 22 ? 1.421 5.152 -2.402 1.00 62.20 22 VAL A O 15
ATOM 26344 N N . LYS A 1 23 ? 3.256 6.282 -3.090 1.00 62.42 23 LYS A N 15
ATOM 26345 C CA . LYS A 1 23 ? 3.398 7.071 -1.853 1.00 12.15 23 LYS A CA 15
ATOM 26346 C C . LYS A 1 23 ? 2.209 8.026 -1.684 1.00 24.50 23 LYS A C 15
ATOM 26347 O O . LYS A 1 23 ? 1.564 8.034 -0.611 1.00 13.22 23 LYS A O 15
ATOM 26366 N N . ARG A 1 24 ? 1.884 8.801 -2.756 1.00 24.45 24 ARG A N 15
ATOM 26367 C CA . ARG A 1 24 ? 0.693 9.666 -2.728 1.00 74.12 24 ARG A CA 15
ATOM 26368 C C . ARG A 1 24 ? -0.565 8.814 -2.490 1.00 23.11 24 ARG A C 15
ATOM 26369 O O . ARG A 1 24 ? -1.436 9.197 -1.723 1.00 43.13 24 ARG A O 15
ATOM 26390 N N . VAL A 1 25 ? -0.592 7.618 -3.099 1.00 11.23 25 VAL A N 15
ATOM 26391 C CA . VAL A 1 25 ? -1.742 6.719 -3.059 1.00 11.32 25 VAL A CA 15
ATOM 26392 C C . VAL A 1 25 ? -2.017 6.194 -1.636 1.00 31.04 25 VAL A C 15
ATOM 26393 O O . VAL A 1 25 ? -3.161 6.194 -1.209 1.00 75.11 25 VAL A O 15
ATOM 26406 N N . ILE A 1 26 ? -0.963 5.778 -0.899 1.00 61.01 26 ILE A N 15
ATOM 26407 C CA . ILE A 1 26 ? -1.111 5.282 0.494 1.00 2.21 26 ILE A CA 15
ATOM 26408 C C . ILE A 1 26 ? -1.570 6.433 1.414 1.00 74.53 26 ILE A C 15
ATOM 26409 O O . ILE A 1 26 ? -2.309 6.222 2.382 1.00 5.15 26 ILE A O 15
ATOM 26425 N N . ASP A 1 27 ? -1.140 7.657 1.059 1.00 43.13 27 ASP A N 15
ATOM 26426 C CA . ASP A 1 27 ? -1.613 8.898 1.698 1.00 74.02 27 ASP A CA 15
ATOM 26427 C C . ASP A 1 27 ? -3.098 9.159 1.331 1.00 23.41 27 ASP A C 15
ATOM 26428 O O . ASP A 1 27 ? -3.884 9.622 2.163 1.00 71.12 27 ASP A O 15
ATOM 26437 N N . GLU A 1 28 ? -3.479 8.796 0.092 1.00 53.01 28 GLU A N 15
ATOM 26438 C CA . GLU A 1 28 ? -4.865 8.923 -0.399 1.00 60.24 28 GLU A CA 15
ATOM 26439 C C . GLU A 1 28 ? -5.760 7.797 0.167 1.00 64.41 28 GLU A C 15
ATOM 26440 O O . GLU A 1 28 ? -6.982 7.953 0.217 1.00 54.22 28 GLU A O 15
ATOM 26452 N N . VAL A 1 29 ? -5.146 6.661 0.568 1.00 43.22 29 VAL A N 15
ATOM 26453 C CA . VAL A 1 29 ? -5.865 5.540 1.207 1.00 73.55 29 VAL A CA 15
ATOM 26454 C C . VAL A 1 29 ? -6.080 5.864 2.683 1.00 71.20 29 VAL A C 15
ATOM 26455 O O . VAL A 1 29 ? -7.139 5.596 3.245 1.00 54.10 29 VAL A O 15
ATOM 26468 N N . GLU A 1 30 ? -5.048 6.469 3.288 1.00 4.00 30 GLU A N 15
ATOM 26469 C CA . GLU A 1 30 ? -5.048 6.836 4.705 1.00 14.14 30 GLU A CA 15
ATOM 26470 C C . GLU A 1 30 ? -6.196 7.808 5.014 1.00 53.05 30 GLU A C 15
ATOM 26471 O O . GLU A 1 30 ? -6.901 7.626 5.992 1.00 23.10 30 GLU A O 15
ATOM 26483 N N . ARG A 1 31 ? -6.430 8.781 4.115 1.00 14.25 31 ARG A N 15
ATOM 26484 C CA . ARG A 1 31 ? -7.520 9.768 4.281 1.00 21.35 31 ARG A CA 15
ATOM 26485 C C . ARG A 1 31 ? -8.919 9.122 4.084 1.00 54.42 31 ARG A C 15
ATOM 26486 O O . ARG A 1 31 ? -9.927 9.708 4.480 1.00 51.43 31 ARG A O 15
ATOM 26507 N N . GLU A 1 32 ? -8.976 7.934 3.444 1.00 25.15 32 GLU A N 15
ATOM 26508 C CA . GLU A 1 32 ? -10.207 7.107 3.385 1.00 31.24 32 GLU A CA 15
ATOM 26509 C C . GLU A 1 32 ? -10.357 6.315 4.711 1.00 23.20 32 GLU A C 15
ATOM 26510 O O . GLU A 1 32 ? -11.455 6.202 5.276 1.00 32.32 32 GLU A O 15
ATOM 26522 N N . VAL A 1 33 ? -9.211 5.810 5.208 1.00 5.43 33 VAL A N 15
ATOM 26523 C CA . VAL A 1 33 ? -9.134 4.910 6.372 1.00 4.41 33 VAL A CA 15
ATOM 26524 C C . VAL A 1 33 ? -9.376 5.653 7.702 1.00 21.30 33 VAL A C 15
ATOM 26525 O O . VAL A 1 33 ? -9.979 5.093 8.595 1.00 43.25 33 VAL A O 15
ATOM 26538 N N . GLN A 1 34 ? -8.928 6.916 7.826 1.00 70.13 34 GLN A N 15
ATOM 26539 C CA . GLN A 1 34 ? -9.078 7.684 9.090 1.00 54.30 34 GLN A CA 15
ATOM 26540 C C . GLN A 1 34 ? -10.563 8.014 9.373 1.00 4.20 34 GLN A C 15
ATOM 26541 O O . GLN A 1 34 ? -10.932 8.280 10.518 1.00 64.52 34 GLN A O 15
ATOM 26555 N N . LYS A 1 35 ? -11.404 7.975 8.316 1.00 51.13 35 LYS A N 15
ATOM 26556 C CA . LYS A 1 35 ? -12.853 8.208 8.428 1.00 21.03 35 LYS A CA 15
ATOM 26557 C C . LYS A 1 35 ? -13.541 6.985 9.058 1.00 44.14 35 LYS A C 15
ATOM 26558 O O . LYS A 1 35 ? -14.294 7.106 10.028 1.00 22.04 35 LYS A O 15
ATOM 26577 N N . GLN A 1 36 ? -13.244 5.810 8.490 1.00 35.00 36 GLN A N 15
ATOM 26578 C CA . GLN A 1 36 ? -13.867 4.539 8.886 1.00 43.13 36 GLN A CA 15
ATOM 26579 C C . GLN A 1 36 ? -13.245 4.036 10.204 1.00 42.34 36 GLN A C 15
ATOM 26580 O O . GLN A 1 36 ? -13.952 3.702 11.160 1.00 62.43 36 GLN A O 15
ATOM 26594 N N . TYR A 1 37 ? -11.912 4.004 10.216 1.00 34.42 37 TYR A N 15
ATOM 26595 C CA . TYR A 1 37 ? -11.079 3.566 11.345 1.00 64.34 37 TYR A CA 15
ATOM 26596 C C . TYR A 1 37 ? -10.369 4.803 11.962 1.00 42.24 37 TYR A C 15
ATOM 26597 O O . TYR A 1 37 ? -9.287 5.192 11.501 1.00 32.32 37 TYR A O 15
ATOM 26615 N N . PRO A 1 38 ? -10.975 5.465 12.998 1.00 44.44 38 PRO A N 15
ATOM 26616 C CA . PRO A 1 38 ? -10.412 6.710 13.589 1.00 71.51 38 PRO A CA 15
ATOM 26617 C C . PRO A 1 38 ? -9.117 6.485 14.410 1.00 55.31 38 PRO A C 15
ATOM 26618 O O . PRO A 1 38 ? -8.370 7.436 14.660 1.00 14.44 38 PRO A O 15
ATOM 26629 N N . ASN A 1 39 ? -8.866 5.231 14.844 1.00 41.33 39 ASN A N 15
ATOM 26630 C CA . ASN A 1 39 ? -7.671 4.872 15.655 1.00 51.34 39 ASN A CA 15
ATOM 26631 C C . ASN A 1 39 ? -6.786 3.833 14.939 1.00 2.20 39 ASN A C 15
ATOM 26632 O O . ASN A 1 39 ? -6.159 2.994 15.594 1.00 52.11 39 ASN A O 15
ATOM 26643 N N . ALA A 1 40 ? -6.713 3.895 13.596 1.00 31.10 40 ALA A N 15
ATOM 26644 C CA . ALA A 1 40 ? -5.795 3.042 12.799 1.00 3.31 40 ALA A CA 15
ATOM 26645 C C . ALA A 1 40 ? -4.562 3.841 12.336 1.00 45.05 40 ALA A C 15
ATOM 26646 O O . ALA A 1 40 ? -4.669 5.027 12.008 1.00 64.20 40 ALA A O 15
ATOM 26653 N N . THR A 1 41 ? -3.397 3.168 12.297 1.00 13.14 41 THR A N 15
ATOM 26654 C CA . THR A 1 41 ? -2.108 3.771 11.904 1.00 3.10 41 THR A CA 15
ATOM 26655 C C . THR A 1 41 ? -1.521 3.003 10.700 1.00 42.24 41 THR A C 15
ATOM 26656 O O . THR A 1 41 ? -1.349 1.786 10.780 1.00 43.30 41 THR A O 15
ATOM 26667 N N . ILE A 1 42 ? -1.232 3.715 9.590 1.00 1.35 42 ILE A N 15
ATOM 26668 C CA . ILE A 1 42 ? -0.630 3.124 8.373 1.00 60.21 42 ILE A CA 15
ATOM 26669 C C . ILE A 1 42 ? 0.778 3.719 8.172 1.00 32.02 42 ILE A C 15
ATOM 26670 O O . ILE A 1 42 ? 0.903 4.880 7.774 1.00 4.52 42 ILE A O 15
ATOM 26686 N N . THR A 1 43 ? 1.825 2.947 8.478 1.00 61.13 43 THR A N 15
ATOM 26687 C CA . THR A 1 43 ? 3.215 3.334 8.173 1.00 42.32 43 THR A CA 15
ATOM 26688 C C . THR A 1 43 ? 3.647 2.664 6.851 1.00 73.32 43 THR A C 15
ATOM 26689 O O . THR A 1 43 ? 3.192 1.565 6.534 1.00 51.15 43 THR A O 15
ATOM 26700 N N . ARG A 1 44 ? 4.493 3.353 6.076 1.00 55.33 44 ARG A N 15
ATOM 26701 C CA . ARG A 1 44 ? 4.925 2.901 4.745 1.00 65.43 44 ARG A CA 15
ATOM 26702 C C . ARG A 1 44 ? 6.389 3.283 4.500 1.00 23.22 44 ARG A C 15
ATOM 26703 O O . ARG A 1 44 ? 6.849 4.342 4.952 1.00 75.32 44 ARG A O 15
ATOM 26724 N N . THR A 1 45 ? 7.117 2.400 3.790 1.00 61.30 45 THR A N 15
ATOM 26725 C CA . THR A 1 45 ? 8.535 2.592 3.448 1.00 72.10 45 THR A CA 15
ATOM 26726 C C . THR A 1 45 ? 8.811 1.952 2.076 1.00 61.30 45 THR A C 15
ATOM 26727 O O . THR A 1 45 ? 8.620 0.746 1.915 1.00 42.41 45 THR A O 15
ATOM 26738 N N . LEU A 1 46 ? 9.235 2.771 1.096 1.00 21.30 46 LEU A N 15
ATOM 26739 C CA . LEU A 1 46 ? 9.472 2.326 -0.287 1.00 34.24 46 LEU A CA 15
ATOM 26740 C C . LEU A 1 46 ? 10.975 2.430 -0.627 1.00 41.43 46 LEU A C 15
ATOM 26741 O O . LEU A 1 46 ? 11.559 3.513 -0.561 1.00 53.31 46 LEU A O 15
ATOM 26757 N N . THR A 1 47 ? 11.582 1.283 -0.964 1.00 44.40 47 THR A N 15
ATOM 26758 C CA . THR A 1 47 ? 12.984 1.174 -1.409 1.00 60.41 47 THR A CA 15
ATOM 26759 C C . THR A 1 47 ? 12.985 0.957 -2.940 1.00 65.24 47 THR A C 15
ATOM 26760 O O . THR A 1 47 ? 12.010 0.435 -3.472 1.00 31.14 47 THR A O 15
ATOM 26771 N N . ARG A 1 48 ? 14.047 1.364 -3.652 1.00 43.01 48 ARG A N 15
ATOM 26772 C CA . ARG A 1 48 ? 14.137 1.169 -5.122 1.00 3.04 48 ARG A CA 15
ATOM 26773 C C . ARG A 1 48 ? 15.355 0.293 -5.446 1.00 24.22 48 ARG A C 15
ATOM 26774 O O . ARG A 1 48 ? 16.466 0.588 -4.997 1.00 75.42 48 ARG A O 15
ATOM 26795 N N . ASP A 1 49 ? 15.129 -0.792 -6.212 1.00 23.34 49 ASP A N 15
ATOM 26796 C CA . ASP A 1 49 ? 16.192 -1.727 -6.653 1.00 60.13 49 ASP A CA 15
ATOM 26797 C C . ASP A 1 49 ? 15.901 -2.239 -8.074 1.00 14.42 49 ASP A C 15
ATOM 26798 O O . ASP A 1 49 ? 14.927 -2.975 -8.275 1.00 3.34 49 ASP A O 15
ATOM 26807 N N . ASP A 1 50 ? 16.760 -1.829 -9.040 1.00 15.24 50 ASP A N 15
ATOM 26808 C CA . ASP A 1 50 ? 16.689 -2.220 -10.476 1.00 45.24 50 ASP A CA 15
ATOM 26809 C C . ASP A 1 50 ? 15.398 -1.695 -11.146 1.00 43.55 50 ASP A C 15
ATOM 26810 O O . ASP A 1 50 ? 15.429 -0.715 -11.888 1.00 71.45 50 ASP A O 15
ATOM 26819 N N . GLY A 1 51 ? 14.283 -2.363 -10.867 1.00 32.33 51 GLY A N 15
ATOM 26820 C CA . GLY A 1 51 ? 12.951 -1.952 -11.312 1.00 71.22 51 GLY A CA 15
ATOM 26821 C C . GLY A 1 51 ? 11.907 -2.562 -10.400 1.00 15.53 51 GLY A C 15
ATOM 26822 O O . GLY A 1 51 ? 10.905 -3.107 -10.848 1.00 33.52 51 GLY A O 15
ATOM 26826 N N . THR A 1 52 ? 12.195 -2.548 -9.093 1.00 55.31 52 THR A N 15
ATOM 26827 C CA . THR A 1 52 ? 11.321 -3.121 -8.074 1.00 22.33 52 THR A CA 15
ATOM 26828 C C . THR A 1 52 ? 11.302 -2.206 -6.845 1.00 60.15 52 THR A C 15
ATOM 26829 O O . THR A 1 52 ? 12.353 -1.919 -6.253 1.00 60.35 52 THR A O 15
ATOM 26840 N N . VAL A 1 53 ? 10.108 -1.723 -6.509 1.00 43.01 53 VAL A N 15
ATOM 26841 C CA . VAL A 1 53 ? 9.852 -0.948 -5.301 1.00 2.42 53 VAL A CA 15
ATOM 26842 C C . VAL A 1 53 ? 9.516 -1.911 -4.145 1.00 25.12 53 VAL A C 15
ATOM 26843 O O . VAL A 1 53 ? 8.536 -2.654 -4.222 1.00 24.53 53 VAL A O 15
ATOM 26856 N N . GLU A 1 54 ? 10.337 -1.895 -3.086 1.00 74.23 54 GLU A N 15
ATOM 26857 C CA . GLU A 1 54 ? 10.104 -2.700 -1.878 1.00 21.42 54 GLU A CA 15
ATOM 26858 C C . GLU A 1 54 ? 9.260 -1.866 -0.896 1.00 33.14 54 GLU A C 15
ATOM 26859 O O . GLU A 1 54 ? 9.777 -0.960 -0.238 1.00 0.22 54 GLU A O 15
ATOM 26871 N N . LEU A 1 55 ? 7.960 -2.148 -0.849 1.00 2.12 55 LEU A N 15
ATOM 26872 C CA . LEU A 1 55 ? 7.012 -1.451 0.026 1.00 23.41 55 LEU A CA 15
ATOM 26873 C C . LEU A 1 55 ? 6.745 -2.301 1.279 1.00 74.13 55 LEU A C 15
ATOM 26874 O O . LEU A 1 55 ? 6.350 -3.460 1.176 1.00 25.30 55 LEU A O 15
ATOM 26890 N N . ARG A 1 56 ? 6.991 -1.725 2.463 1.00 13.21 56 ARG A N 15
ATOM 26891 C CA . ARG A 1 56 ? 6.560 -2.305 3.744 1.00 41.15 56 ARG A CA 15
ATOM 26892 C C . ARG A 1 56 ? 5.415 -1.454 4.291 1.00 4.31 56 ARG A C 15
ATOM 26893 O O . ARG A 1 56 ? 5.612 -0.269 4.576 1.00 41.24 56 ARG A O 15
ATOM 26914 N N . ILE A 1 57 ? 4.217 -2.051 4.378 1.00 21.50 57 ILE A N 15
ATOM 26915 C CA . ILE A 1 57 ? 3.059 -1.445 5.045 1.00 23.21 57 ILE A CA 15
ATOM 26916 C C . ILE A 1 57 ? 2.965 -2.022 6.469 1.00 71.54 57 ILE A C 15
ATOM 26917 O O . ILE A 1 57 ? 3.112 -3.229 6.666 1.00 73.34 57 ILE A O 15
ATOM 26933 N N . LYS A 1 58 ? 2.719 -1.147 7.436 1.00 1.34 58 LYS A N 15
ATOM 26934 C CA . LYS A 1 58 ? 2.608 -1.499 8.845 1.00 23.45 58 LYS A CA 15
ATOM 26935 C C . LYS A 1 58 ? 1.291 -0.909 9.360 1.00 64.10 58 LYS A C 15
ATOM 26936 O O . LYS A 1 58 ? 1.199 0.299 9.592 1.00 42.02 58 LYS A O 15
ATOM 26955 N N . VAL A 1 59 ? 0.264 -1.757 9.497 1.00 30.20 59 VAL A N 15
ATOM 26956 C CA . VAL A 1 59 ? -1.067 -1.326 9.952 1.00 3.22 59 VAL A CA 15
ATOM 26957 C C . VAL A 1 59 ? -1.295 -1.787 11.392 1.00 24.12 59 VAL A C 15
ATOM 26958 O O . VAL A 1 59 ? -1.345 -2.989 11.667 1.00 10.11 59 VAL A O 15
ATOM 26971 N N . LYS A 1 60 ? -1.407 -0.828 12.312 1.00 13.04 60 LYS A N 15
ATOM 26972 C CA . LYS A 1 60 ? -1.843 -1.095 13.676 1.00 60.34 60 LYS A CA 15
ATOM 26973 C C . LYS A 1 60 ? -3.353 -0.805 13.751 1.00 44.34 60 LYS A C 15
ATOM 26974 O O . LYS A 1 60 ? -3.790 0.312 13.442 1.00 43.01 60 LYS A O 15
ATOM 26993 N N . ALA A 1 61 ? -4.128 -1.828 14.115 1.00 45.44 61 ALA A N 15
ATOM 26994 C CA . ALA A 1 61 ? -5.598 -1.751 14.248 1.00 4.32 61 ALA A CA 15
ATOM 26995 C C . ALA A 1 61 ? -6.065 -2.749 15.318 1.00 14.21 61 ALA A C 15
ATOM 26996 O O . ALA A 1 61 ? -5.296 -3.648 15.694 1.00 45.43 61 ALA A O 15
ATOM 27003 N N . ASP A 1 62 ? -7.322 -2.585 15.790 1.00 23.44 62 ASP A N 15
ATOM 27004 C CA . ASP A 1 62 ? -7.895 -3.374 16.909 1.00 42.01 62 ASP A CA 15
ATOM 27005 C C . ASP A 1 62 ? -7.777 -4.883 16.643 1.00 21.13 62 ASP A C 15
ATOM 27006 O O . ASP A 1 62 ? -7.101 -5.599 17.383 1.00 73.34 62 ASP A O 15
ATOM 27015 N N . THR A 1 63 ? -8.435 -5.342 15.573 1.00 23.04 63 THR A N 15
ATOM 27016 C CA . THR A 1 63 ? -8.302 -6.718 15.071 1.00 42.11 63 THR A CA 15
ATOM 27017 C C . THR A 1 63 ? -7.533 -6.702 13.743 1.00 63.23 63 THR A C 15
ATOM 27018 O O . THR A 1 63 ? -7.622 -5.720 12.970 1.00 72.44 63 THR A O 15
ATOM 27029 N N . GLU A 1 64 ? -6.800 -7.804 13.466 1.00 41.40 64 GLU A N 15
ATOM 27030 C CA . GLU A 1 64 ? -6.048 -7.954 12.213 1.00 2.31 64 GLU A CA 15
ATOM 27031 C C . GLU A 1 64 ? -7.006 -7.956 11.018 1.00 22.44 64 GLU A C 15
ATOM 27032 O O . GLU A 1 64 ? -6.623 -7.540 9.947 1.00 65.23 64 GLU A O 15
ATOM 27044 N N . GLU A 1 65 ? -8.265 -8.384 11.253 1.00 4.44 65 GLU A N 15
ATOM 27045 C CA . GLU A 1 65 ? -9.312 -8.447 10.224 1.00 33.21 65 GLU A CA 15
ATOM 27046 C C . GLU A 1 65 ? -9.644 -7.053 9.646 1.00 2.31 65 GLU A C 15
ATOM 27047 O O . GLU A 1 65 ? -9.694 -6.874 8.419 1.00 34.21 65 GLU A O 15
ATOM 27059 N N . LYS A 1 66 ? -9.860 -6.077 10.545 1.00 55.34 66 LYS A N 15
ATOM 27060 C CA . LYS A 1 66 ? -10.101 -4.677 10.154 1.00 51.11 66 LYS A CA 15
ATOM 27061 C C . LYS A 1 66 ? -8.852 -4.093 9.485 1.00 44.52 66 LYS A C 15
ATOM 27062 O O . LYS A 1 66 ? -8.953 -3.304 8.543 1.00 13.42 66 LYS A O 15
ATOM 27081 N N . ALA A 1 67 ? -7.680 -4.523 9.983 1.00 55.54 67 ALA A N 15
ATOM 27082 C CA . ALA A 1 67 ? -6.382 -4.164 9.409 1.00 12.10 67 ALA A CA 15
ATOM 27083 C C . ALA A 1 67 ? -6.181 -4.767 7.997 1.00 4.24 67 ALA A C 15
ATOM 27084 O O . ALA A 1 67 ? -5.521 -4.150 7.162 1.00 34.10 67 ALA A O 15
ATOM 27091 N N . LYS A 1 68 ? -6.772 -5.964 7.727 1.00 3.22 68 LYS A N 15
ATOM 27092 C CA . LYS A 1 68 ? -6.743 -6.590 6.378 1.00 63.54 68 LYS A CA 15
ATOM 27093 C C . LYS A 1 68 ? -7.571 -5.761 5.387 1.00 12.35 68 LYS A C 15
ATOM 27094 O O . LYS A 1 68 ? -7.213 -5.650 4.216 1.00 31.02 68 LYS A O 15
ATOM 27113 N N . SER A 1 69 ? -8.683 -5.191 5.889 1.00 10.23 69 SER A N 15
ATOM 27114 C CA . SER A 1 69 ? -9.570 -4.328 5.098 1.00 32.44 69 SER A CA 15
ATOM 27115 C C . SER A 1 69 ? -8.849 -3.016 4.720 1.00 71.33 69 SER A C 15
ATOM 27116 O O . SER A 1 69 ? -9.024 -2.501 3.619 1.00 51.04 69 SER A O 15
ATOM 27124 N N . ILE A 1 70 ? -8.003 -2.522 5.639 1.00 11.43 70 ILE A N 15
ATOM 27125 C CA . ILE A 1 70 ? -7.152 -1.340 5.415 1.00 52.43 70 ILE A CA 15
ATOM 27126 C C . ILE A 1 70 ? -6.095 -1.640 4.327 1.00 71.31 70 ILE A C 15
ATOM 27127 O O . ILE A 1 70 ? -5.933 -0.864 3.373 1.00 21.45 70 ILE A O 15
ATOM 27143 N N . ILE A 1 71 ? -5.427 -2.808 4.464 1.00 10.31 71 ILE A N 15
ATOM 27144 C CA . ILE A 1 71 ? -4.440 -3.304 3.480 1.00 4.51 71 ILE A CA 15
ATOM 27145 C C . ILE A 1 71 ? -5.125 -3.551 2.115 1.00 23.21 71 ILE A C 15
ATOM 27146 O O . ILE A 1 71 ? -4.511 -3.349 1.078 1.00 71.42 71 ILE A O 15
ATOM 27162 N N . LYS A 1 72 ? -6.427 -3.917 2.145 1.00 24.55 72 LYS A N 15
ATOM 27163 C CA . LYS A 1 72 ? -7.231 -4.151 0.932 1.00 45.34 72 LYS A CA 15
ATOM 27164 C C . LYS A 1 72 ? -7.454 -2.837 0.168 1.00 41.31 72 LYS A C 15
ATOM 27165 O O . LYS A 1 72 ? -7.314 -2.806 -1.052 1.00 41.12 72 LYS A O 15
ATOM 27184 N N . LEU A 1 73 ? -7.788 -1.751 0.903 1.00 45.35 73 LEU A N 15
ATOM 27185 C CA . LEU A 1 73 ? -7.953 -0.408 0.307 1.00 43.31 73 LEU A CA 15
ATOM 27186 C C . LEU A 1 73 ? -6.623 0.069 -0.325 1.00 42.25 73 LEU A C 15
ATOM 27187 O O . LEU A 1 73 ? -6.628 0.665 -1.405 1.00 63.41 73 LEU A O 15
ATOM 27203 N N . ILE A 1 74 ? -5.490 -0.246 0.346 1.00 50.42 74 ILE A N 15
ATOM 27204 C CA . ILE A 1 74 ? -4.133 0.020 -0.179 1.00 55.21 74 ILE A CA 15
ATOM 27205 C C . ILE A 1 74 ? -3.906 -0.767 -1.485 1.00 40.21 74 ILE A C 15
ATOM 27206 O O . ILE A 1 74 ? -3.511 -0.186 -2.493 1.00 51.22 74 ILE A O 15
ATOM 27222 N N . GLU A 1 75 ? -4.248 -2.073 -1.456 1.00 45.44 75 GLU A N 15
ATOM 27223 C CA . GLU A 1 75 ? -4.092 -2.993 -2.600 1.00 2.15 75 GLU A CA 15
ATOM 27224 C C . GLU A 1 75 ? -4.822 -2.469 -3.850 1.00 52.43 75 GLU A C 15
ATOM 27225 O O . GLU A 1 75 ? -4.214 -2.348 -4.921 1.00 64.10 75 GLU A O 15
ATOM 27237 N N . GLU A 1 76 ? -6.109 -2.124 -3.673 1.00 3.10 76 GLU A N 15
ATOM 27238 C CA . GLU A 1 76 ? -6.985 -1.653 -4.759 1.00 30.43 76 GLU A CA 15
ATOM 27239 C C . GLU A 1 76 ? -6.415 -0.410 -5.455 1.00 3.41 76 GLU A C 15
ATOM 27240 O O . GLU A 1 76 ? -6.342 -0.343 -6.687 1.00 45.01 76 GLU A O 15
ATOM 27252 N N . ARG A 1 77 ? -5.976 0.545 -4.632 1.00 31.24 77 ARG A N 15
ATOM 27253 C CA . ARG A 1 77 ? -5.602 1.885 -5.080 1.00 33.44 77 ARG A CA 15
ATOM 27254 C C . ARG A 1 77 ? -4.177 1.926 -5.683 1.00 61.21 77 ARG A C 15
ATOM 27255 O O . ARG A 1 77 ? -3.967 2.594 -6.700 1.00 11.05 77 ARG A O 15
ATOM 27276 N N . ILE A 1 78 ? -3.193 1.224 -5.049 1.00 70.21 78 ILE A N 15
ATOM 27277 C CA . ILE A 1 78 ? -1.786 1.215 -5.550 1.00 55.12 78 ILE A CA 15
ATOM 27278 C C . ILE A 1 78 ? -1.719 0.521 -6.919 1.00 60.43 78 ILE A C 15
ATOM 27279 O O . ILE A 1 78 ? -0.982 0.947 -7.809 1.00 64.12 78 ILE A O 15
ATOM 27295 N N . GLU A 1 79 ? -2.540 -0.527 -7.064 1.00 32.32 79 GLU A N 15
ATOM 27296 C CA . GLU A 1 79 ? -2.694 -1.275 -8.312 1.00 71.40 79 GLU A CA 15
ATOM 27297 C C . GLU A 1 79 ? -3.327 -0.371 -9.385 1.00 20.23 79 GLU A C 15
ATOM 27298 O O . GLU A 1 79 ? -2.777 -0.215 -10.466 1.00 72.32 79 GLU A O 15
ATOM 27310 N N . GLU A 1 80 ? -4.446 0.274 -9.028 1.00 33.41 80 GLU A N 15
ATOM 27311 C CA . GLU A 1 80 ? -5.238 1.130 -9.941 1.00 2.10 80 GLU A CA 15
ATOM 27312 C C . GLU A 1 80 ? -4.419 2.314 -10.500 1.00 13.02 80 GLU A C 15
ATOM 27313 O O . GLU A 1 80 ? -4.409 2.563 -11.716 1.00 22.42 80 GLU A O 15
ATOM 27325 N N . GLU A 1 81 ? -3.706 3.013 -9.610 1.00 11.24 81 GLU A N 15
ATOM 27326 C CA . GLU A 1 81 ? -3.020 4.274 -9.944 1.00 40.30 81 GLU A CA 15
ATOM 27327 C C . GLU A 1 81 ? -1.644 4.054 -10.595 1.00 11.00 81 GLU A C 15
ATOM 27328 O O . GLU A 1 81 ? -1.240 4.845 -11.456 1.00 71.32 81 GLU A O 15
ATOM 27340 N N . LEU A 1 82 ? -0.903 3.013 -10.162 1.00 35.25 82 LEU A N 15
ATOM 27341 C CA . LEU A 1 82 ? 0.434 2.725 -10.721 1.00 55.44 82 LEU A CA 15
ATOM 27342 C C . LEU A 1 82 ? 0.268 2.112 -12.118 1.00 51.02 82 LEU A C 15
ATOM 27343 O O . LEU A 1 82 ? 0.881 2.571 -13.088 1.00 72.54 82 LEU A O 15
ATOM 27359 N N . ARG A 1 83 ? -0.599 1.084 -12.206 1.00 2.12 83 ARG A N 15
ATOM 27360 C CA . ARG A 1 83 ? -0.834 0.339 -13.453 1.00 55.20 83 ARG A CA 15
ATOM 27361 C C . ARG A 1 83 ? -1.553 1.183 -14.517 1.00 31.44 83 ARG A C 15
ATOM 27362 O O . ARG A 1 83 ? -1.609 0.791 -15.684 1.00 15.13 83 ARG A O 15
ATOM 27383 N N . LYS A 1 84 ? -2.072 2.349 -14.097 1.00 41.32 84 LYS A N 15
ATOM 27384 C CA . LYS A 1 84 ? -2.560 3.402 -14.989 1.00 12.40 84 LYS A CA 15
ATOM 27385 C C . LYS A 1 84 ? -1.437 3.879 -15.949 1.00 4.12 84 LYS A C 15
ATOM 27386 O O . LYS A 1 84 ? -1.687 4.167 -17.124 1.00 24.41 84 LYS A O 15
ATOM 27405 N N . ARG A 1 85 ? -0.198 3.938 -15.426 1.00 62.43 85 ARG A N 15
ATOM 27406 C CA . ARG A 1 85 ? 1.008 4.270 -16.217 1.00 34.03 85 ARG A CA 15
ATOM 27407 C C . ARG A 1 85 ? 1.777 2.992 -16.622 1.00 30.15 85 ARG A C 15
ATOM 27408 O O . ARG A 1 85 ? 2.378 2.936 -17.702 1.00 52.30 85 ARG A O 15
ATOM 27429 N N . ASP A 1 86 ? 1.715 1.953 -15.771 1.00 63.43 86 ASP A N 15
ATOM 27430 C CA . ASP A 1 86 ? 2.607 0.780 -15.869 1.00 5.04 86 ASP A CA 15
ATOM 27431 C C . ASP A 1 86 ? 1.770 -0.527 -15.728 1.00 72.13 86 ASP A C 15
ATOM 27432 O O . ASP A 1 86 ? 1.693 -1.092 -14.639 1.00 22.12 86 ASP A O 15
ATOM 27441 N N . PRO A 1 87 ? 1.100 -1.002 -16.831 1.00 32.22 87 PRO A N 15
ATOM 27442 C CA . PRO A 1 87 ? 0.205 -2.207 -16.821 1.00 62.23 87 PRO A CA 15
ATOM 27443 C C . PRO A 1 87 ? 0.795 -3.488 -16.170 1.00 35.41 87 PRO A C 15
ATOM 27444 O O . PRO A 1 87 ? 0.045 -4.339 -15.693 1.00 32.04 87 PRO A O 15
ATOM 27455 N N . ASN A 1 88 ? 2.135 -3.610 -16.143 1.00 45.31 88 ASN A N 15
ATOM 27456 C CA . ASN A 1 88 ? 2.827 -4.803 -15.597 1.00 33.33 88 ASN A CA 15
ATOM 27457 C C . ASN A 1 88 ? 3.436 -4.530 -14.204 1.00 43.31 88 ASN A C 15
ATOM 27458 O O . ASN A 1 88 ? 4.321 -5.270 -13.759 1.00 32.41 88 ASN A O 15
ATOM 27469 N N . ALA A 1 89 ? 2.927 -3.492 -13.509 1.00 60.32 89 ALA A N 15
ATOM 27470 C CA . ALA A 1 89 ? 3.316 -3.192 -12.118 1.00 5.21 89 ALA A CA 15
ATOM 27471 C C . ALA A 1 89 ? 2.649 -4.196 -11.164 1.00 63.42 89 ALA A C 15
ATOM 27472 O O . ALA A 1 89 ? 1.593 -3.930 -10.576 1.00 34.13 89 ALA A O 15
ATOM 27479 N N . THR A 1 90 ? 3.260 -5.382 -11.073 1.00 74.03 90 THR A N 15
ATOM 27480 C CA . THR A 1 90 ? 2.733 -6.516 -10.309 1.00 62.23 90 THR A CA 15
ATOM 27481 C C . THR A 1 90 ? 3.170 -6.427 -8.841 1.00 71.43 90 THR A C 15
ATOM 27482 O O . THR A 1 90 ? 4.366 -6.380 -8.540 1.00 55.43 90 THR A O 15
ATOM 27493 N N . ILE A 1 91 ? 2.180 -6.392 -7.938 1.00 3.02 91 ILE A N 15
ATOM 27494 C CA . ILE A 1 91 ? 2.415 -6.327 -6.487 1.00 11.22 91 ILE A CA 15
ATOM 27495 C C . ILE A 1 91 ? 2.366 -7.756 -5.898 1.00 30.22 91 ILE A C 15
ATOM 27496 O O . ILE A 1 91 ? 1.422 -8.516 -6.150 1.00 11.53 91 ILE A O 15
ATOM 27512 N N . THR A 1 92 ? 3.411 -8.139 -5.161 1.00 22.01 92 THR A N 15
ATOM 27513 C CA . THR A 1 92 ? 3.528 -9.483 -4.568 1.00 34.13 92 THR A CA 15
ATOM 27514 C C . THR A 1 92 ? 3.389 -9.360 -3.045 1.00 32.00 92 THR A C 15
ATOM 27515 O O . THR A 1 92 ? 4.230 -8.737 -2.395 1.00 23.44 92 THR A O 15
ATOM 27526 N N . ARG A 1 93 ? 2.303 -9.918 -2.491 1.00 21.42 93 ARG A N 15
ATOM 27527 C CA . ARG A 1 93 ? 1.936 -9.724 -1.083 1.00 42.44 93 ARG A CA 15
ATOM 27528 C C . ARG A 1 93 ? 2.382 -10.924 -0.220 1.00 53.13 93 ARG A C 15
ATOM 27529 O O . ARG A 1 93 ? 2.090 -12.077 -0.546 1.00 74.44 93 ARG A O 15
ATOM 27550 N N . THR A 1 94 ? 3.102 -10.625 0.868 1.00 12.34 94 THR A N 15
ATOM 27551 C CA . THR A 1 94 ? 3.522 -11.597 1.886 1.00 20.12 94 THR A CA 15
ATOM 27552 C C . THR A 1 94 ? 3.151 -11.030 3.263 1.00 0.11 94 THR A C 15
ATOM 27553 O O . THR A 1 94 ? 3.556 -9.914 3.578 1.00 51.35 94 THR A O 15
ATOM 27564 N N . VAL A 1 95 ? 2.372 -11.768 4.072 1.00 11.25 95 VAL A N 15
ATOM 27565 C CA . VAL A 1 95 ? 2.028 -11.319 5.437 1.00 61.32 95 VAL A CA 15
ATOM 27566 C C . VAL A 1 95 ? 3.244 -11.505 6.374 1.00 73.41 95 VAL A C 15
ATOM 27567 O O . VAL A 1 95 ? 3.959 -12.515 6.297 1.00 52.53 95 VAL A O 15
ATOM 27580 N N . ARG A 1 96 ? 3.488 -10.500 7.218 1.00 13.12 96 ARG A N 15
ATOM 27581 C CA . ARG A 1 96 ? 4.520 -10.549 8.257 1.00 2.33 96 ARG A CA 15
ATOM 27582 C C . ARG A 1 96 ? 3.919 -10.028 9.570 1.00 31.13 96 ARG A C 15
ATOM 27583 O O . ARG A 1 96 ? 3.261 -9.000 9.592 1.00 23.25 96 ARG A O 15
ATOM 27604 N N . THR A 1 97 ? 4.147 -10.759 10.658 1.00 71.42 97 THR A N 15
ATOM 27605 C CA . THR A 1 97 ? 3.635 -10.406 11.983 1.00 53.52 97 THR A CA 15
ATOM 27606 C C . THR A 1 97 ? 4.383 -11.218 13.046 1.00 3.23 97 THR A C 15
ATOM 27607 O O . THR A 1 97 ? 5.113 -12.166 12.715 1.00 14.33 97 THR A O 15
ATOM 27618 N N . GLU A 1 98 ? 4.218 -10.820 14.308 1.00 61.43 98 GLU A N 15
ATOM 27619 C CA . GLU A 1 98 ? 4.804 -11.517 15.451 1.00 20.40 98 GLU A CA 15
ATOM 27620 C C . GLU A 1 98 ? 3.955 -11.225 16.691 1.00 33.53 98 GLU A C 15
ATOM 27621 O O . GLU A 1 98 ? 4.063 -10.150 17.299 1.00 12.11 98 GLU A O 15
ATOM 27633 N N . VAL A 1 99 ? 3.062 -12.170 17.014 1.00 33.12 99 VAL A N 15
ATOM 27634 C CA . VAL A 1 99 ? 2.189 -12.105 18.189 1.00 10.32 99 VAL A CA 15
ATOM 27635 C C . VAL A 1 99 ? 2.523 -13.284 19.123 1.00 34.25 99 VAL A C 15
ATOM 27636 O O . VAL A 1 99 ? 1.971 -14.386 18.985 1.00 4.33 99 VAL A O 15
ATOM 27649 N N . GLY A 1 100 ? 3.500 -13.056 20.015 1.00 4.22 100 GLY A N 15
ATOM 27650 C CA . GLY A 1 100 ? 3.849 -14.003 21.070 1.00 21.12 100 GLY A CA 15
ATOM 27651 C C . GLY A 1 100 ? 3.221 -13.587 22.389 1.00 11.31 100 GLY A C 15
ATOM 27652 O O . GLY A 1 100 ? 2.084 -13.963 22.680 1.00 3.44 100 GLY A O 15
ATOM 27656 N N . SER A 1 101 ? 3.950 -12.767 23.162 1.00 40.35 101 SER A N 15
ATOM 27657 C CA . SER A 1 101 ? 3.475 -12.217 24.443 1.00 33.13 101 SER A CA 15
ATOM 27658 C C . SER A 1 101 ? 4.243 -10.932 24.767 1.00 42.53 101 SER A C 15
ATOM 27659 O O . SER A 1 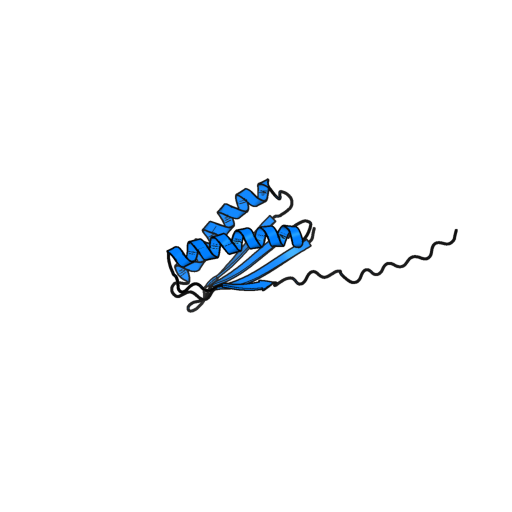101 ? 5.473 -10.877 24.598 1.00 63.13 101 SER A O 15
ATOM 27667 N N . SER A 1 102 ? 3.505 -9.904 25.227 1.00 20.52 102 SER A N 15
ATOM 27668 C CA . SER A 1 102 ? 4.080 -8.644 25.711 1.00 62.22 102 SER A CA 15
ATOM 27669 C C . SER A 1 102 ? 4.783 -8.878 27.061 1.00 54.11 102 SER A C 15
ATOM 27670 O O . SER A 1 102 ? 5.940 -8.484 27.250 1.00 32.41 102 SER A O 15
ATOM 27678 N N . TRP A 1 103 ? 4.066 -9.557 27.972 1.00 42.12 103 TRP A N 15
ATOM 27679 C CA . TRP A 1 103 ? 4.568 -9.908 29.307 1.00 32.52 103 TRP A CA 15
ATOM 27680 C C . TRP A 1 103 ? 3.613 -10.938 29.940 1.00 74.43 103 TRP A C 15
ATOM 27681 O O . TRP A 1 103 ? 2.394 -10.759 29.902 1.00 14.12 103 TRP A O 15
ATOM 27702 N N . SER A 1 104 ? 4.179 -12.028 30.477 1.00 64.32 104 SER A N 15
ATOM 27703 C CA . SER A 1 104 ? 3.429 -13.062 31.209 1.00 23.11 104 SER A CA 15
ATOM 27704 C C . SER A 1 104 ? 4.118 -13.323 32.546 1.00 0.04 104 SER A C 15
ATOM 27705 O O . SER A 1 104 ? 5.330 -13.580 32.592 1.00 45.01 104 SER A O 15
ATOM 27713 N N . LEU A 1 105 ? 3.349 -13.218 33.632 1.00 53.23 105 LEU A N 15
ATOM 27714 C CA . LEU A 1 105 ? 3.845 -13.394 35.003 1.00 21.10 105 LEU A CA 15
ATOM 27715 C C . LEU A 1 105 ? 3.543 -14.821 35.487 1.00 22.15 105 LEU A C 15
ATOM 27716 O O . LEU A 1 105 ? 2.818 -15.571 34.821 1.00 60.11 105 LEU A O 15
ATOM 27732 N N . GLU A 1 106 ? 4.107 -15.190 36.647 1.00 42.34 106 GLU A N 15
ATOM 27733 C CA . GLU A 1 106 ? 3.889 -16.503 37.280 1.00 62.21 106 GLU A CA 15
ATOM 27734 C C . GLU A 1 106 ? 3.946 -16.353 38.808 1.00 21.12 106 GLU A C 15
ATOM 27735 O O . GLU A 1 106 ? 4.821 -15.660 39.330 1.00 74.44 106 GLU A O 15
ATOM 27747 N N . HIS A 1 107 ? 3.002 -17.010 39.506 1.00 54.42 107 HIS A N 15
ATOM 27748 C CA . HIS A 1 107 ? 2.868 -16.929 40.964 1.00 54.21 107 HIS A CA 15
ATOM 27749 C C . HIS A 1 107 ? 2.124 -18.179 41.494 1.00 11.23 107 HIS A C 15
ATOM 27750 O O . HIS A 1 107 ? 0.968 -18.421 41.131 1.00 60.34 107 HIS A O 15
ATOM 27765 N N . HIS A 1 108 ? 2.817 -19.001 42.312 1.00 61.20 108 HIS A N 15
ATOM 27766 C CA . HIS A 1 108 ? 2.225 -20.180 42.984 1.00 31.42 108 HIS A CA 15
ATOM 27767 C C . HIS A 1 108 ? 2.816 -20.316 44.403 1.00 24.25 108 HIS A C 15
ATOM 27768 O O . HIS A 1 108 ? 3.700 -21.152 44.648 1.00 11.20 108 HIS A O 15
ATOM 27783 N N . HIS A 1 109 ? 2.355 -19.463 45.331 1.00 21.13 109 HIS A N 15
ATOM 27784 C CA . HIS A 1 109 ? 2.757 -19.534 46.754 1.00 51.13 109 HIS A CA 15
ATOM 27785 C C . HIS A 1 109 ? 1.910 -20.588 47.481 1.00 54.40 109 HIS A C 15
ATOM 27786 O O . HIS A 1 109 ? 0.877 -20.271 48.081 1.00 35.31 109 HIS A O 15
ATOM 27801 N N . HIS A 1 110 ? 2.332 -21.854 47.378 1.00 51.13 110 HIS A N 15
ATOM 27802 C CA . HIS A 1 110 ? 1.634 -22.989 47.996 1.00 45.13 110 HIS A CA 15
ATOM 27803 C C . HIS A 1 110 ? 2.224 -23.264 49.394 1.00 64.12 110 HIS A C 15
ATOM 27804 O O . HIS A 1 110 ? 3.295 -23.863 49.516 1.00 31.12 110 HIS A O 15
ATOM 27819 N N . HIS A 1 111 ? 1.547 -22.762 50.439 1.00 3.54 111 HIS A N 15
ATOM 27820 C CA . HIS A 1 111 ? 1.874 -23.088 51.843 1.00 33.54 111 HIS A CA 15
ATOM 27821 C C . HIS A 1 111 ? 1.097 -24.359 52.251 1.00 61.12 111 HIS A C 15
ATOM 27822 O O . HIS A 1 111 ? 1.680 -25.443 52.350 1.00 73.31 111 HIS A O 15
ATOM 27837 N N . HIS A 1 112 ? -0.227 -24.207 52.453 1.00 11.40 112 HIS A N 15
ATOM 27838 C CA . HIS A 1 112 ? -1.155 -25.315 52.773 1.00 44.54 112 HIS A CA 15
ATOM 27839 C C . HIS A 1 112 ? -2.614 -24.796 52.711 1.00 11.55 112 HIS A C 15
ATOM 27840 O O . HIS A 1 112 ? -2.858 -23.631 53.121 1.00 43.53 112 HIS A O 15
ATOM 27856 N N . MET A 1 1 ? -5.210 -3.977 20.829 1.00 0.00 1 MET A N 16
ATOM 27857 C CA . MET A 1 1 ? -4.944 -3.814 19.379 1.00 52.33 1 MET A CA 16
ATOM 27858 C C . MET A 1 1 ? -3.693 -4.612 18.977 1.00 11.11 1 MET A C 16
ATOM 27859 O O . MET A 1 1 ? -2.860 -4.947 19.826 1.00 44.31 1 MET A O 16
ATOM 27875 N N . LEU A 1 2 ? -3.581 -4.921 17.677 1.00 75.34 2 LEU A N 16
ATOM 27876 C CA . LEU A 1 2 ? -2.437 -5.654 17.100 1.00 22.12 2 LEU A CA 16
ATOM 27877 C C . LEU A 1 2 ? -1.825 -4.862 15.932 1.00 42.35 2 LEU A C 16
ATOM 27878 O O . LEU A 1 2 ? -2.484 -3.992 15.339 1.00 34.44 2 LEU A O 16
ATOM 27894 N N . THR A 1 3 ? -0.561 -5.167 15.618 1.00 72.11 3 THR A N 16
ATOM 27895 C CA . THR A 1 3 ? 0.168 -4.575 14.493 1.00 5.10 3 THR A CA 16
ATOM 27896 C C . THR A 1 3 ? 0.468 -5.672 13.452 1.00 14.13 3 THR A C 16
ATOM 27897 O O . THR A 1 3 ? 1.264 -6.579 13.720 1.00 13.14 3 THR A O 16
ATOM 27908 N N . VAL A 1 4 ? -0.204 -5.611 12.287 1.00 42.31 4 VAL A N 16
ATOM 27909 C CA . VAL A 1 4 ? 0.110 -6.484 11.139 1.00 34.12 4 VAL A CA 16
ATOM 27910 C C . VAL A 1 4 ? 0.788 -5.633 10.055 1.00 52.02 4 VAL A C 16
ATOM 27911 O O . VAL A 1 4 ? 0.311 -4.551 9.702 1.00 0.15 4 VAL A O 16
ATOM 27924 N N . GLU A 1 5 ? 1.934 -6.106 9.578 1.00 33.20 5 GLU A N 16
ATOM 27925 C CA . GLU A 1 5 ? 2.655 -5.501 8.462 1.00 21.33 5 GLU A CA 16
ATOM 27926 C C . GLU A 1 5 ? 2.477 -6.363 7.212 1.00 60.01 5 GLU A C 16
ATOM 27927 O O . GLU A 1 5 ? 2.336 -7.592 7.308 1.00 13.41 5 GLU A O 16
ATOM 27939 N N . VAL A 1 6 ? 2.485 -5.711 6.047 1.00 10.41 6 VAL A N 16
ATOM 27940 C CA . VAL A 1 6 ? 2.514 -6.381 4.746 1.00 30.43 6 VAL A CA 16
ATOM 27941 C C . VAL A 1 6 ? 3.575 -5.687 3.864 1.00 32.55 6 VAL A C 16
ATOM 27942 O O . VAL A 1 6 ? 3.516 -4.477 3.624 1.00 25.15 6 VAL A O 16
ATOM 27955 N N . GLU A 1 7 ? 4.577 -6.459 3.424 1.00 34.13 7 GLU A N 16
ATOM 27956 C CA . GLU A 1 7 ? 5.624 -5.972 2.532 1.00 4.33 7 GLU A CA 16
ATOM 27957 C C . GLU A 1 7 ? 5.163 -6.175 1.084 1.00 2.30 7 GLU A C 16
ATOM 27958 O O . GLU A 1 7 ? 5.155 -7.304 0.579 1.00 43.24 7 GLU A O 16
ATOM 27970 N N . VAL A 1 8 ? 4.759 -5.079 0.427 1.00 64.43 8 VAL A N 16
ATOM 27971 C CA . VAL A 1 8 ? 4.337 -5.093 -0.977 1.00 3.34 8 VAL A CA 16
ATOM 27972 C C . VAL A 1 8 ? 5.522 -4.621 -1.828 1.00 42.32 8 VAL A C 16
ATOM 27973 O O . VAL A 1 8 ? 5.878 -3.449 -1.806 1.00 32.44 8 VAL A O 16
ATOM 27986 N N . LYS A 1 9 ? 6.146 -5.551 -2.551 1.00 21.24 9 LYS A N 16
ATOM 27987 C CA . LYS A 1 9 ? 7.331 -5.269 -3.364 1.00 3.34 9 LYS A CA 16
ATOM 27988 C C . LYS A 1 9 ? 6.916 -5.135 -4.849 1.00 71.24 9 LYS A C 16
ATOM 27989 O O . LYS A 1 9 ? 6.577 -6.126 -5.498 1.00 41.11 9 LYS A O 16
ATOM 28008 N N . ILE A 1 10 ? 6.964 -3.892 -5.383 1.00 51.01 10 ILE A N 16
ATOM 28009 C CA . ILE A 1 10 ? 6.403 -3.559 -6.706 1.00 23.31 10 ILE A CA 16
ATOM 28010 C C . ILE A 1 10 ? 7.512 -3.677 -7.774 1.00 0.42 10 ILE A C 16
ATOM 28011 O O . ILE A 1 10 ? 8.417 -2.835 -7.838 1.00 65.40 10 ILE A O 16
ATOM 28027 N N . THR A 1 11 ? 7.437 -4.743 -8.585 1.00 30.31 11 THR A N 16
ATOM 28028 C CA . THR A 1 11 ? 8.300 -4.928 -9.770 1.00 20.33 11 THR A CA 16
ATOM 28029 C C . THR A 1 11 ? 7.582 -4.331 -10.998 1.00 44.12 11 THR A C 16
ATOM 28030 O O . THR A 1 11 ? 6.537 -4.821 -11.419 1.00 60.44 11 THR A O 16
ATOM 28041 N N . ALA A 1 12 ? 8.140 -3.234 -11.528 1.00 33.12 12 ALA A N 16
ATOM 28042 C CA . ALA A 1 12 ? 7.491 -2.400 -12.561 1.00 61.25 12 ALA A CA 16
ATOM 28043 C C . ALA A 1 12 ? 8.422 -2.150 -13.756 1.00 33.34 12 ALA A C 16
ATOM 28044 O O . ALA A 1 12 ? 9.579 -2.600 -13.766 1.00 44.13 12 ALA A O 16
ATOM 28051 N N . ASP A 1 13 ? 7.891 -1.439 -14.772 1.00 54.41 13 ASP A N 16
ATOM 28052 C CA . ASP A 1 13 ? 8.660 -1.031 -15.965 1.00 23.25 13 ASP A CA 16
ATOM 28053 C C . ASP A 1 13 ? 9.558 0.164 -15.621 1.00 52.25 13 ASP A C 16
ATOM 28054 O O . ASP A 1 13 ? 10.718 0.226 -16.038 1.00 2.44 13 ASP A O 16
ATOM 28063 N N . ASP A 1 14 ? 9.003 1.106 -14.850 1.00 71.40 14 ASP A N 16
ATOM 28064 C CA . ASP A 1 14 ? 9.761 2.225 -14.267 1.00 54.12 14 ASP A CA 16
ATOM 28065 C C . ASP A 1 14 ? 9.447 2.269 -12.765 1.00 64.22 14 ASP A C 16
ATOM 28066 O O . ASP A 1 14 ? 8.340 2.642 -12.369 1.00 75.22 14 ASP A O 16
ATOM 28075 N N . GLU A 1 15 ? 10.429 1.860 -11.953 1.00 23.20 15 GLU A N 16
ATOM 28076 C CA . GLU A 1 15 ? 10.283 1.721 -10.498 1.00 33.43 15 GLU A CA 16
ATOM 28077 C C . GLU A 1 15 ? 10.154 3.088 -9.789 1.00 41.03 15 GLU A C 16
ATOM 280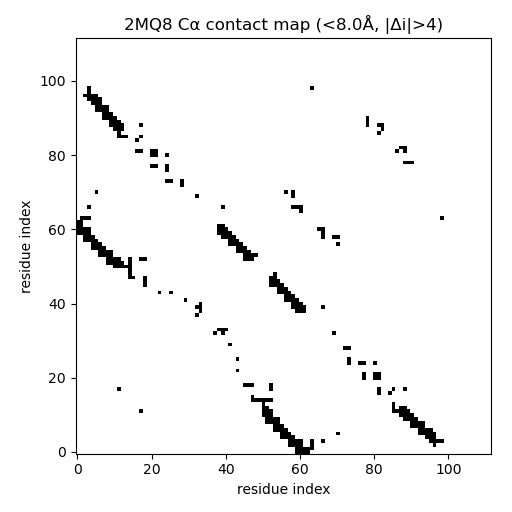78 O O . GLU A 1 15 ? 9.519 3.182 -8.741 1.00 15.43 15 GLU A O 16
ATOM 28090 N N . ASN A 1 16 ? 10.779 4.130 -10.363 1.00 5.12 16 ASN A N 16
ATOM 28091 C CA . ASN A 1 16 ? 10.789 5.485 -9.784 1.00 52.10 16 ASN A CA 16
ATOM 28092 C C . ASN A 1 16 ? 9.393 6.106 -9.910 1.00 65.34 16 ASN A C 16
ATOM 28093 O O . ASN A 1 16 ? 8.902 6.760 -8.985 1.00 62.44 16 ASN A O 16
ATOM 28104 N N . LYS A 1 17 ? 8.768 5.877 -11.077 1.00 24.12 17 LYS A N 16
ATOM 28105 C CA . LYS A 1 17 ? 7.374 6.249 -11.318 1.00 22.24 17 LYS A CA 16
ATOM 28106 C C . LYS A 1 17 ? 6.456 5.448 -10.392 1.00 74.45 17 LYS A C 16
ATOM 28107 O O . LYS A 1 17 ? 5.653 6.037 -9.672 1.00 1.15 17 LYS A O 16
ATOM 28126 N N . ALA A 1 18 ? 6.642 4.106 -10.394 1.00 62.41 18 ALA A N 16
ATOM 28127 C CA . ALA A 1 18 ? 5.821 3.155 -9.621 1.00 24.11 18 ALA A CA 16
ATOM 28128 C C . ALA A 1 18 ? 5.770 3.529 -8.136 1.00 3.33 18 ALA A C 16
ATOM 28129 O O . ALA A 1 18 ? 4.692 3.575 -7.548 1.00 0.05 18 ALA A O 16
ATOM 28136 N N . GLU A 1 19 ? 6.951 3.835 -7.567 1.00 65.23 19 GLU A N 16
ATOM 28137 C CA . GLU A 1 19 ? 7.094 4.184 -6.152 1.00 1.32 19 GLU A CA 16
ATOM 28138 C C . GLU A 1 19 ? 6.305 5.458 -5.827 1.00 64.34 19 GLU A C 16
ATOM 28139 O O . GLU A 1 19 ? 5.462 5.437 -4.934 1.00 10.11 19 GLU A O 16
ATOM 28151 N N . GLU A 1 20 ? 6.567 6.546 -6.587 1.00 33.00 20 GLU A N 16
ATOM 28152 C CA . GLU A 1 20 ? 5.903 7.851 -6.383 1.00 63.11 20 GLU A CA 16
ATOM 28153 C C . GLU A 1 20 ? 4.372 7.753 -6.523 1.00 64.50 20 GLU A C 16
ATOM 28154 O O . GLU A 1 20 ? 3.644 8.425 -5.789 1.00 45.13 20 GLU A O 16
ATOM 28166 N N . ILE A 1 21 ? 3.900 6.909 -7.468 1.00 23.52 21 ILE A N 16
ATOM 28167 C CA . ILE A 1 21 ? 2.462 6.662 -7.669 1.00 41.53 21 ILE A CA 16
ATOM 28168 C C . ILE A 1 21 ? 1.871 6.047 -6.387 1.00 33.02 21 ILE A C 16
ATOM 28169 O O . ILE A 1 21 ? 0.930 6.602 -5.828 1.00 1.11 21 ILE A O 16
ATOM 28185 N N . VAL A 1 22 ? 2.506 4.953 -5.897 1.00 13.32 22 VAL A N 16
ATOM 28186 C CA . VAL A 1 22 ? 2.053 4.214 -4.696 1.00 72.25 22 VAL A CA 16
ATOM 28187 C C . VAL A 1 22 ? 2.013 5.151 -3.463 1.00 74.40 22 VAL A C 16
ATOM 28188 O O . VAL A 1 22 ? 1.043 5.141 -2.724 1.00 32.20 22 VAL A O 16
ATOM 28201 N N . LYS A 1 23 ? 3.057 5.987 -3.301 1.00 3.22 23 LYS A N 16
ATOM 28202 C CA . LYS A 1 23 ? 3.167 6.974 -2.197 1.00 15.03 23 LYS A CA 16
ATOM 28203 C C . LYS A 1 23 ? 1.999 7.984 -2.227 1.00 31.25 23 LYS A C 16
ATOM 28204 O O . LYS A 1 23 ? 1.396 8.287 -1.193 1.00 24.23 23 LYS A O 16
ATOM 28223 N N . ARG A 1 24 ? 1.698 8.475 -3.443 1.00 21.43 24 ARG A N 16
ATOM 28224 C CA . ARG A 1 24 ? 0.625 9.457 -3.697 1.00 4.23 24 ARG A CA 16
ATOM 28225 C C . ARG A 1 24 ? -0.764 8.825 -3.457 1.00 63.35 24 ARG A C 16
ATOM 28226 O O . ARG A 1 24 ? -1.723 9.521 -3.096 1.00 54.23 24 ARG A O 16
ATOM 28247 N N . VAL A 1 25 ? -0.853 7.497 -3.675 1.00 33.11 25 VAL A N 16
ATOM 28248 C CA . VAL A 1 25 ? -2.069 6.721 -3.406 1.00 32.35 25 VAL A CA 16
ATOM 28249 C C . VAL A 1 25 ? -2.268 6.566 -1.885 1.00 44.03 25 VAL A C 16
ATOM 28250 O O . VAL A 1 25 ? -3.327 6.899 -1.375 1.00 3.34 25 VAL A O 16
ATOM 28263 N N . ILE A 1 26 ? -1.214 6.085 -1.177 1.00 24.31 26 ILE A N 16
ATOM 28264 C CA . ILE A 1 26 ? -1.267 5.777 0.275 1.00 72.11 26 ILE A CA 16
ATOM 28265 C C . ILE A 1 26 ? -1.558 7.058 1.076 1.00 33.44 26 ILE A C 16
ATOM 28266 O O . ILE A 1 26 ? -2.174 6.998 2.133 1.00 71.34 26 ILE A O 16
ATOM 28282 N N . ASP A 1 27 ? -1.101 8.214 0.551 1.00 30.13 27 ASP A N 16
ATOM 28283 C CA . ASP A 1 27 ? -1.427 9.543 1.109 1.00 5.43 27 ASP A CA 16
ATOM 28284 C C . ASP A 1 27 ? -2.952 9.687 1.266 1.00 14.32 27 ASP A C 16
ATOM 28285 O O . ASP A 1 27 ? -3.445 10.078 2.332 1.00 33.21 27 ASP A O 16
ATOM 28294 N N . GLU A 1 28 ? -3.671 9.320 0.193 1.00 35.30 28 GLU A N 16
ATOM 28295 C CA . GLU A 1 28 ? -5.135 9.386 0.135 1.00 73.21 28 GLU A CA 16
ATOM 28296 C C . GLU A 1 28 ? -5.769 8.265 0.972 1.00 33.15 28 GLU A C 16
ATOM 28297 O O . GLU A 1 28 ? -6.604 8.546 1.818 1.00 62.12 28 GLU A O 16
ATOM 28309 N N . VAL A 1 29 ? -5.336 7.003 0.746 1.00 21.14 29 VAL A N 16
ATOM 28310 C CA . VAL A 1 29 ? -5.913 5.812 1.411 1.00 64.32 29 VAL A CA 16
ATOM 28311 C C . VAL A 1 29 ? -5.875 5.973 2.933 1.00 30.21 29 VAL A C 16
ATOM 28312 O O . VAL A 1 29 ? -6.899 5.869 3.590 1.00 72.00 29 VAL A O 16
ATOM 28325 N N . GLU A 1 30 ? -4.684 6.303 3.447 1.00 12.45 30 GLU A N 16
ATOM 28326 C CA . GLU A 1 30 ? -4.423 6.463 4.887 1.00 62.25 30 GLU A CA 16
ATOM 28327 C C . GLU A 1 30 ? -5.364 7.495 5.516 1.00 71.24 30 GLU A C 16
ATOM 28328 O O . GLU A 1 30 ? -6.023 7.189 6.506 1.00 51.41 30 GLU A O 16
ATOM 28340 N N . ARG A 1 31 ? -5.467 8.692 4.886 1.00 64.21 31 ARG A N 16
ATOM 28341 C CA . ARG A 1 31 ? -6.252 9.822 5.431 1.00 53.32 31 ARG A CA 16
ATOM 28342 C C . ARG A 1 31 ? -7.775 9.525 5.371 1.00 52.12 31 ARG A C 16
ATOM 28343 O O . ARG A 1 31 ? -8.533 10.041 6.190 1.00 53.20 31 ARG A O 16
ATOM 28364 N N . GLU A 1 32 ? -8.194 8.665 4.408 1.00 21.42 32 GLU A N 16
ATOM 28365 C CA . GLU A 1 32 ? -9.594 8.192 4.274 1.00 31.22 32 GLU A CA 16
ATOM 28366 C C . GLU A 1 32 ? -9.906 7.123 5.341 1.00 32.40 32 GLU A C 16
ATOM 28367 O O . GLU A 1 32 ? -11.022 7.058 5.873 1.00 55.54 32 GLU A O 16
ATOM 28379 N N . VAL A 1 33 ? -8.893 6.297 5.643 1.00 54.05 33 VAL A N 16
ATOM 28380 C CA . VAL A 1 33 ? -8.983 5.230 6.646 1.00 54.52 33 VAL A CA 16
ATOM 28381 C C . VAL A 1 33 ? -9.014 5.829 8.070 1.00 45.43 33 VAL A C 16
ATOM 28382 O O . VAL A 1 33 ? -9.623 5.249 8.954 1.00 3.55 33 VAL A O 16
ATOM 28395 N N . GLN A 1 34 ? -8.383 7.012 8.277 1.00 41.45 34 GLN A N 16
ATOM 28396 C CA . GLN A 1 34 ? -8.409 7.708 9.595 1.00 25.11 34 GLN A CA 16
ATOM 28397 C C . GLN A 1 34 ? -9.836 8.194 9.929 1.00 33.10 34 GLN A C 16
ATOM 28398 O O . GLN A 1 34 ? -10.195 8.339 11.107 1.00 4.55 34 GLN A O 16
ATOM 28412 N N . LYS A 1 35 ? -10.639 8.441 8.872 1.00 10.21 35 LYS A N 16
ATOM 28413 C CA . LYS A 1 35 ? -12.028 8.903 9.007 1.00 23.52 35 LYS A CA 16
ATOM 28414 C C . LYS A 1 35 ? -12.927 7.738 9.472 1.00 61.12 35 LYS A C 16
ATOM 28415 O O . LYS A 1 35 ? -13.640 7.845 10.478 1.00 55.31 35 LYS A O 16
ATOM 28434 N N . GLN A 1 36 ? -12.827 6.610 8.743 1.00 33.40 36 GLN A N 16
ATOM 28435 C CA . GLN A 1 36 ? -13.688 5.421 8.939 1.00 53.14 36 GLN A CA 16
ATOM 28436 C C . GLN A 1 36 ? -13.182 4.538 10.099 1.00 52.22 36 GLN A C 16
ATOM 28437 O O . GLN A 1 36 ? -13.946 3.764 10.686 1.00 40.01 36 GLN A O 16
ATOM 28451 N N . TYR A 1 37 ? -11.879 4.647 10.394 1.00 74.32 37 TYR A N 16
ATOM 28452 C CA . TYR A 1 37 ? -11.193 3.872 11.449 1.00 35.22 37 TYR A CA 16
ATOM 28453 C C . TYR A 1 37 ? -10.237 4.828 12.211 1.00 12.14 37 TYR A C 16
ATOM 28454 O O . TYR A 1 37 ? -9.086 5.008 11.792 1.00 41.32 37 TYR A O 16
ATOM 28472 N N . PRO A 1 38 ? -10.704 5.490 13.321 1.00 14.33 38 PRO A N 16
ATOM 28473 C CA . PRO A 1 38 ? -9.855 6.431 14.113 1.00 63.13 38 PRO A CA 16
ATOM 28474 C C . PRO A 1 38 ? -8.643 5.745 14.788 1.00 21.13 38 PRO A C 16
ATOM 28475 O O . PRO A 1 38 ? -7.666 6.411 15.132 1.00 12.45 38 PRO A O 16
ATOM 28486 N N . ASN A 1 39 ? -8.735 4.416 14.977 1.00 14.22 39 ASN A N 16
ATOM 28487 C CA . ASN A 1 39 ? -7.692 3.603 15.650 1.00 13.12 39 ASN A CA 16
ATOM 28488 C C . ASN A 1 39 ? -6.598 3.129 14.671 1.00 42.34 39 ASN A C 16
ATOM 28489 O O . ASN A 1 39 ? -5.484 2.798 15.100 1.00 31.24 39 ASN A O 16
ATOM 28500 N N . ALA A 1 40 ? -6.924 3.110 13.369 1.00 74.11 40 ALA A N 16
ATOM 28501 C CA . ALA A 1 40 ? -6.033 2.574 12.324 1.00 63.42 40 ALA A CA 16
ATOM 28502 C C . ALA A 1 40 ? -4.800 3.468 12.121 1.00 60.25 40 ALA A C 16
ATOM 28503 O O . ALA A 1 40 ? -4.918 4.585 11.616 1.00 10.34 40 ALA A O 16
ATOM 28510 N N . THR A 1 41 ? -3.624 2.976 12.528 1.00 53.11 41 THR A N 16
ATOM 28511 C CA . THR A 1 41 ? -2.362 3.704 12.377 1.00 45.14 41 THR A CA 16
ATOM 28512 C C . THR A 1 41 ? -1.545 3.019 11.270 1.00 32.34 41 THR A C 16
ATOM 28513 O O . THR A 1 41 ? -1.141 1.862 11.422 1.00 2.30 41 THR A O 16
ATOM 28524 N N . ILE A 1 42 ? -1.327 3.736 10.155 1.00 62.50 42 ILE A N 16
ATOM 28525 C CA . ILE A 1 42 ? -0.628 3.204 8.971 1.00 14.22 42 ILE A CA 16
ATOM 28526 C C . ILE A 1 42 ? 0.744 3.885 8.832 1.00 31.03 42 ILE A C 16
ATOM 28527 O O . ILE A 1 42 ? 0.823 5.109 8.721 1.00 23.35 42 ILE A O 16
ATOM 28543 N N . THR A 1 43 ? 1.818 3.084 8.898 1.00 30.32 43 THR A N 16
ATOM 28544 C CA . THR A 1 43 ? 3.194 3.533 8.646 1.00 24.31 43 THR A CA 16
ATOM 28545 C C . THR A 1 43 ? 3.680 2.858 7.358 1.00 33.45 43 THR A C 16
ATOM 28546 O O . THR A 1 43 ? 3.554 1.642 7.212 1.00 31.21 43 THR A O 16
ATOM 28557 N N . ARG A 1 44 ? 4.235 3.641 6.434 1.00 2.44 44 ARG A N 16
ATOM 28558 C CA . ARG A 1 44 ? 4.631 3.152 5.099 1.00 20.23 44 ARG A CA 16
ATOM 28559 C C . ARG A 1 44 ? 6.040 3.645 4.750 1.00 72.45 44 ARG A C 16
ATOM 28560 O O . ARG A 1 44 ? 6.377 4.809 5.006 1.00 4.42 44 ARG A O 16
ATOM 28581 N N . THR A 1 45 ? 6.873 2.742 4.200 1.00 32.32 45 THR A N 16
ATOM 28582 C CA . THR A 1 45 ? 8.257 3.048 3.818 1.00 65.24 45 THR A CA 16
ATOM 28583 C C . THR A 1 45 ? 8.600 2.308 2.516 1.00 72.03 45 THR A C 16
ATOM 28584 O O . THR A 1 45 ? 8.553 1.076 2.470 1.00 51.11 45 THR A O 16
ATOM 28595 N N . LEU A 1 46 ? 8.914 3.076 1.455 1.00 32.30 46 LEU A N 16
ATOM 28596 C CA . LEU A 1 46 ? 9.244 2.545 0.125 1.00 54.12 46 LEU A CA 16
ATOM 28597 C C . LEU A 1 46 ? 10.726 2.831 -0.181 1.00 44.01 46 LEU A C 16
ATOM 28598 O O . LEU A 1 46 ? 11.176 3.981 -0.087 1.00 64.32 46 LEU A O 16
ATOM 28614 N N . THR A 1 47 ? 11.466 1.775 -0.518 1.00 62.00 47 THR A N 16
ATOM 28615 C CA . THR A 1 47 ? 12.892 1.842 -0.892 1.00 71.31 47 THR A CA 16
ATOM 28616 C C . THR A 1 47 ? 13.145 0.766 -1.957 1.00 13.25 47 THR A C 16
ATOM 28617 O O . THR A 1 47 ? 12.609 -0.333 -1.829 1.00 21.25 47 THR A O 16
ATOM 28628 N N . ARG A 1 48 ? 13.965 1.045 -2.992 1.00 2.01 48 ARG A N 16
ATOM 28629 C CA . ARG A 1 48 ? 14.205 0.058 -4.063 1.00 51.43 48 ARG A CA 16
ATOM 28630 C C . ARG A 1 48 ? 15.265 -0.973 -3.629 1.00 73.31 48 ARG A C 16
ATOM 28631 O O . ARG A 1 48 ? 16.420 -0.641 -3.344 1.00 3.23 48 ARG A O 16
ATOM 28652 N N . ASP A 1 49 ? 14.820 -2.241 -3.580 1.00 71.35 49 ASP A N 16
ATOM 28653 C CA . ASP A 1 49 ? 15.645 -3.409 -3.274 1.00 21.23 49 ASP A CA 16
ATOM 28654 C C . ASP A 1 49 ? 16.296 -3.899 -4.594 1.00 11.23 49 ASP A C 16
ATOM 28655 O O . ASP A 1 49 ? 15.861 -4.883 -5.206 1.00 2.54 49 ASP A O 16
ATOM 28664 N N . ASP A 1 50 ? 17.301 -3.117 -5.039 1.00 61.41 50 ASP A N 16
ATOM 28665 C CA . ASP A 1 50 ? 18.064 -3.329 -6.291 1.00 33.12 50 ASP A CA 16
ATOM 28666 C C . ASP A 1 50 ? 17.134 -3.397 -7.529 1.00 72.31 50 ASP A C 16
ATOM 28667 O O . ASP A 1 50 ? 16.868 -4.470 -8.079 1.00 65.44 50 ASP A O 16
ATOM 28676 N N . GLY A 1 51 ? 16.579 -2.231 -7.894 1.00 52.34 51 GLY A N 16
ATOM 28677 C CA . GLY A 1 51 ? 15.783 -2.075 -9.116 1.00 64.23 51 GLY A CA 16
ATOM 28678 C C . GLY A 1 51 ? 14.284 -2.189 -8.886 1.00 42.45 51 GLY A C 16
ATOM 28679 O O . GLY A 1 51 ? 13.508 -1.498 -9.537 1.00 42.02 51 GLY A O 16
ATOM 28683 N N . THR A 1 52 ? 13.880 -3.084 -7.981 1.00 43.43 52 THR A N 16
ATOM 28684 C CA . THR A 1 52 ? 12.459 -3.309 -7.643 1.00 71.11 52 THR A CA 16
ATOM 28685 C C . THR A 1 52 ? 12.084 -2.475 -6.404 1.00 0.12 52 THR A C 16
ATOM 28686 O O . THR A 1 52 ? 12.893 -2.376 -5.501 1.00 10.33 52 THR A O 16
ATOM 28697 N N . VAL A 1 53 ? 10.853 -1.929 -6.339 1.00 72.30 53 VAL A N 16
ATOM 28698 C CA . VAL A 1 53 ? 10.395 -1.111 -5.184 1.00 64.32 53 VAL A CA 16
ATOM 28699 C C . VAL A 1 53 ? 9.991 -2.050 -4.046 1.00 45.32 53 VAL A C 16
ATOM 28700 O O . VAL A 1 53 ? 9.361 -3.060 -4.294 1.00 34.25 53 VAL A O 16
ATOM 28713 N N . GLU A 1 54 ? 10.381 -1.726 -2.815 1.00 0.25 54 GLU A N 16
ATOM 28714 C CA . GLU A 1 54 ? 9.990 -2.486 -1.621 1.00 4.15 54 GLU A CA 16
ATOM 28715 C C . GLU A 1 54 ? 9.243 -1.555 -0.652 1.00 1.22 54 GLU A C 16
ATOM 28716 O O . GLU A 1 54 ? 9.848 -0.747 0.054 1.00 60.51 54 GLU A O 16
ATOM 28728 N N . LEU A 1 55 ? 7.917 -1.675 -0.660 1.00 72.34 55 LEU A N 16
ATOM 28729 C CA . LEU A 1 55 ? 7.023 -0.990 0.281 1.00 41.04 55 LEU A CA 16
ATOM 28730 C C . LEU A 1 55 ? 6.768 -1.918 1.468 1.00 41.20 55 LEU A C 16
ATOM 28731 O O . LEU A 1 55 ? 6.552 -3.114 1.284 1.00 52.34 55 LEU A O 16
ATOM 28747 N N . ARG A 1 56 ? 6.850 -1.370 2.681 1.00 43.04 56 ARG A N 16
ATOM 28748 C CA . ARG A 1 56 ? 6.385 -2.034 3.900 1.00 45.23 56 ARG A CA 16
ATOM 28749 C C . ARG A 1 56 ? 5.265 -1.177 4.499 1.00 43.42 56 ARG A C 16
ATOM 28750 O O . ARG A 1 56 ? 5.492 -0.017 4.857 1.00 32.13 56 ARG A O 16
ATOM 28771 N N . ILE A 1 57 ? 4.060 -1.747 4.560 1.00 72.30 57 ILE A N 16
ATOM 28772 C CA . ILE A 1 57 ? 2.897 -1.155 5.231 1.00 71.11 57 ILE A CA 16
ATOM 28773 C C . ILE A 1 57 ? 2.820 -1.739 6.649 1.00 21.51 57 ILE A C 16
ATOM 28774 O O . ILE A 1 57 ? 3.135 -2.905 6.852 1.00 3.14 57 ILE A O 16
ATOM 28790 N N . LYS A 1 58 ? 2.429 -0.905 7.609 1.00 21.03 58 LYS A N 16
ATOM 28791 C CA . LYS A 1 58 ? 2.190 -1.294 8.999 1.00 60.34 58 LYS A CA 16
ATOM 28792 C C . LYS A 1 58 ? 0.795 -0.792 9.378 1.00 3.11 58 LYS A C 16
ATOM 28793 O O . LYS A 1 58 ? 0.610 0.408 9.557 1.00 5.02 58 LYS A O 16
ATOM 28812 N N . VAL A 1 59 ? -0.197 -1.696 9.443 1.00 11.10 59 VAL A N 16
ATOM 28813 C CA . VAL A 1 59 ? -1.556 -1.347 9.890 1.00 62.14 59 VAL A CA 16
ATOM 28814 C C . VAL A 1 59 ? -1.759 -1.874 11.316 1.00 42.25 59 VAL A C 16
ATOM 28815 O O . VAL A 1 59 ? -1.867 -3.090 11.536 1.00 25.20 59 VAL A O 16
ATOM 28828 N N . LYS A 1 60 ? -1.759 -0.953 12.281 1.00 21.14 60 LYS A N 16
ATOM 28829 C CA . LYS A 1 60 ? -2.115 -1.242 13.663 1.00 74.54 60 LYS A CA 16
ATOM 28830 C C . LYS A 1 60 ? -3.609 -0.923 13.856 1.00 15.02 60 LYS A C 16
ATOM 28831 O O . LYS A 1 60 ? -4.018 0.243 13.790 1.00 43.40 60 LYS A O 16
ATOM 28850 N N . ALA A 1 61 ? -4.406 -1.971 14.083 1.00 23.04 61 ALA A N 16
ATOM 28851 C CA . ALA A 1 61 ? -5.869 -1.865 14.247 1.00 34.12 61 ALA A CA 16
ATOM 28852 C C . ALA A 1 61 ? -6.339 -2.844 15.330 1.00 15.41 61 ALA A C 16
ATOM 28853 O O . ALA A 1 61 ? -5.534 -3.617 15.861 1.00 21.00 61 ALA A O 16
ATOM 28860 N N . ASP A 1 62 ? -7.637 -2.770 15.666 1.00 45.52 62 ASP A N 16
ATOM 28861 C CA . ASP A 1 62 ? -8.266 -3.576 16.734 1.00 1.34 62 ASP A CA 16
ATOM 28862 C C . ASP A 1 62 ? -8.055 -5.086 16.499 1.00 4.14 62 ASP A C 16
ATOM 28863 O O . ASP A 1 62 ? -7.340 -5.756 17.259 1.00 73.30 62 ASP A O 16
ATOM 28872 N N . THR A 1 63 ? -8.670 -5.590 15.421 1.00 60.21 63 THR A N 16
ATOM 28873 C CA . THR A 1 63 ? -8.521 -6.979 14.961 1.00 34.04 63 THR A CA 16
ATOM 28874 C C . THR A 1 63 ? -7.666 -7.005 13.689 1.00 74.35 63 THR A C 16
ATOM 28875 O O . THR A 1 63 ? -7.540 -5.979 12.999 1.00 11.01 63 THR A O 16
ATOM 28886 N N . GLU A 1 64 ? -7.087 -8.183 13.382 1.00 44.43 64 GLU A N 16
ATOM 28887 C CA . GLU A 1 64 ? -6.366 -8.404 12.116 1.00 63.24 64 GLU A CA 16
ATOM 28888 C C . GLU A 1 64 ? -7.351 -8.421 10.942 1.00 62.04 64 GLU A C 16
ATOM 28889 O O . GLU A 1 64 ? -6.959 -8.181 9.809 1.00 61.22 64 GLU A O 16
ATOM 28901 N N . GLU A 1 65 ? -8.633 -8.719 11.235 1.00 53.03 65 GLU A N 16
ATOM 28902 C CA . GLU A 1 65 ? -9.717 -8.652 10.251 1.00 72.21 65 GLU A CA 16
ATOM 28903 C C . GLU A 1 65 ? -9.841 -7.224 9.693 1.00 24.12 65 GLU A C 16
ATOM 28904 O O . GLU A 1 65 ? -9.755 -7.021 8.480 1.00 21.43 65 GLU A O 16
ATOM 28916 N N . LYS A 1 66 ? -9.986 -6.239 10.610 1.00 63.13 66 LYS A N 16
ATOM 28917 C CA . LYS A 1 66 ? -10.089 -4.809 10.254 1.00 12.23 66 LYS A CA 16
ATOM 28918 C C . LYS A 1 66 ? -8.798 -4.317 9.586 1.00 75.14 66 LYS A C 16
ATOM 28919 O O . LYS A 1 66 ? -8.839 -3.604 8.586 1.00 44.54 66 LYS A O 16
ATOM 28938 N N . ALA A 1 67 ? -7.664 -4.729 10.167 1.00 13.52 67 ALA A N 16
ATOM 28939 C CA . ALA A 1 67 ? -6.330 -4.289 9.752 1.00 41.11 67 ALA A CA 16
ATOM 28940 C C . ALA A 1 67 ? -5.995 -4.736 8.313 1.00 44.15 67 ALA A C 16
ATOM 28941 O O . ALA A 1 67 ? -5.442 -3.963 7.525 1.00 54.24 67 ALA A O 16
ATOM 28948 N N . LYS A 1 68 ? -6.364 -5.984 7.980 1.00 34.33 68 LYS A N 16
ATOM 28949 C CA . LYS A 1 68 ? -6.151 -6.559 6.641 1.00 63.41 68 LYS A CA 16
ATOM 28950 C C . LYS A 1 68 ? -7.241 -6.100 5.648 1.00 22.23 68 LYS A C 16
ATOM 28951 O O . LYS A 1 68 ? -7.042 -6.191 4.432 1.00 33.34 68 LYS A O 16
ATOM 28970 N N . SER A 1 69 ? -8.386 -5.607 6.166 1.00 53.52 69 SER A N 16
ATOM 28971 C CA . SER A 1 69 ? -9.399 -4.929 5.330 1.00 50.32 69 SER A CA 16
ATOM 28972 C C . SER A 1 69 ? -8.839 -3.598 4.802 1.00 42.34 69 SER A C 16
ATOM 28973 O O . SER A 1 69 ? -9.041 -3.244 3.643 1.00 41.32 69 SER A O 16
ATOM 28981 N N . ILE A 1 70 ? -8.105 -2.898 5.678 1.00 41.02 70 ILE A N 16
ATOM 28982 C CA . ILE A 1 70 ? -7.408 -1.642 5.349 1.00 22.43 70 ILE A CA 16
ATOM 28983 C C . ILE A 1 70 ? -6.292 -1.899 4.312 1.00 55.32 70 ILE A C 16
ATOM 28984 O O . ILE A 1 70 ? -6.090 -1.095 3.396 1.00 63.20 70 ILE A O 16
ATOM 29000 N N . ILE A 1 71 ? -5.589 -3.043 4.472 1.00 43.21 71 ILE A N 16
ATOM 29001 C CA . ILE A 1 71 ? -4.605 -3.535 3.488 1.00 32.01 71 ILE A CA 16
ATOM 29002 C C . ILE A 1 71 ? -5.292 -3.749 2.119 1.00 12.13 71 ILE A C 16
ATOM 29003 O O . ILE A 1 71 ? -4.736 -3.368 1.099 1.00 4.44 71 ILE A O 16
ATOM 29019 N N . LYS A 1 72 ? -6.525 -4.308 2.135 1.00 13.22 72 LYS A N 16
ATOM 29020 C CA . LYS A 1 72 ? -7.332 -4.556 0.913 1.00 71.22 72 LYS A CA 16
ATOM 29021 C C . LYS A 1 72 ? -7.662 -3.213 0.211 1.00 30.02 72 LYS A C 16
ATOM 29022 O O . LYS A 1 72 ? -7.658 -3.145 -1.021 1.00 52.42 72 LYS A O 16
ATOM 29041 N N . LEU A 1 73 ? -7.959 -2.148 1.008 1.00 14.41 73 LEU A N 16
ATOM 29042 C CA . LEU A 1 73 ? -8.182 -0.783 0.468 1.00 72.42 73 LEU A CA 16
ATOM 29043 C C . LEU A 1 73 ? -6.933 -0.327 -0.313 1.00 51.23 73 LEU A C 16
ATOM 29044 O O . LEU A 1 73 ? -7.038 0.066 -1.473 1.00 53.25 73 LEU A O 16
ATOM 29060 N N . ILE A 1 74 ? -5.753 -0.464 0.333 1.00 53.43 74 ILE A N 16
ATOM 29061 C CA . ILE A 1 74 ? -4.446 -0.108 -0.264 1.00 71.20 74 ILE A CA 16
ATOM 29062 C C . ILE A 1 74 ? -4.227 -0.891 -1.580 1.00 21.40 74 ILE A C 16
ATOM 29063 O O . ILE A 1 74 ? -3.862 -0.302 -2.583 1.00 65.20 74 ILE A O 16
ATOM 29079 N N . GLU A 1 75 ? -4.542 -2.205 -1.548 1.00 13.14 75 GLU A N 16
ATOM 29080 C CA . GLU A 1 75 ? -4.410 -3.141 -2.690 1.00 54.50 75 GLU A CA 16
ATOM 29081 C C . GLU A 1 75 ? -5.149 -2.636 -3.946 1.00 13.52 75 GLU A C 16
ATOM 29082 O O . GLU A 1 75 ? -4.544 -2.520 -5.015 1.00 53.13 75 GLU A O 16
ATOM 29094 N N . GLU A 1 76 ? -6.452 -2.323 -3.788 1.00 72.30 76 GLU A N 16
ATOM 29095 C CA . GLU A 1 76 ? -7.314 -1.873 -4.901 1.00 63.24 76 GLU A CA 16
ATOM 29096 C C . GLU A 1 76 ? -6.792 -0.558 -5.502 1.00 34.42 76 GLU A C 16
ATOM 29097 O O . GLU A 1 76 ? -6.620 -0.441 -6.716 1.00 15.12 76 GLU A O 16
ATOM 29109 N N . ARG A 1 77 ? -6.498 0.396 -4.608 1.00 43.51 77 ARG A N 16
ATOM 29110 C CA . ARG A 1 77 ? -6.184 1.782 -4.972 1.00 11.33 77 ARG A CA 16
ATOM 29111 C C . ARG A 1 77 ? -4.804 1.878 -5.664 1.00 13.23 77 ARG A C 16
ATOM 29112 O O . ARG A 1 77 ? -4.685 2.529 -6.703 1.00 25.14 77 ARG A O 16
ATOM 29133 N N . ILE A 1 78 ? -3.766 1.208 -5.089 1.00 73.32 78 ILE A N 16
ATOM 29134 C CA . ILE A 1 78 ? -2.392 1.259 -5.636 1.00 55.35 78 ILE A CA 16
ATOM 29135 C C . ILE A 1 78 ? -2.326 0.510 -6.977 1.00 51.40 78 ILE A C 16
ATOM 29136 O O . ILE A 1 78 ? -1.791 1.049 -7.932 1.00 3.22 78 ILE A O 16
ATOM 29152 N N . GLU A 1 79 ? -2.922 -0.706 -7.046 1.00 65.45 79 GLU A N 16
ATOM 29153 C CA . GLU A 1 79 ? -2.897 -1.554 -8.261 1.00 3.24 79 GLU A CA 16
ATOM 29154 C C . GLU A 1 79 ? -3.608 -0.854 -9.430 1.00 11.10 79 GLU A C 16
ATOM 29155 O O . GLU A 1 79 ? -3.169 -0.966 -10.578 1.00 63.43 79 GLU A O 16
ATOM 29167 N N . GLU A 1 80 ? -4.696 -0.119 -9.108 1.00 1.33 80 GLU A N 16
ATOM 29168 C CA . GLU A 1 80 ? -5.468 0.650 -10.094 1.00 40.00 80 GLU A CA 16
ATOM 29169 C C . GLU A 1 80 ? -4.587 1.735 -10.745 1.00 25.45 80 GLU A C 16
ATOM 29170 O O . GLU A 1 80 ? -4.360 1.716 -11.958 1.00 32.31 80 GLU A O 16
ATOM 29182 N N . GLU A 1 81 ? -4.058 2.633 -9.900 1.00 40.43 81 GLU A N 16
ATOM 29183 C CA . GLU A 1 81 ? -3.293 3.816 -10.330 1.00 25.13 81 GLU A CA 16
ATOM 29184 C C . GLU A 1 81 ? -1.968 3.430 -11.010 1.00 13.43 81 GLU A C 16
ATOM 29185 O O . GLU A 1 81 ? -1.515 4.111 -11.942 1.00 74.22 81 GLU A O 16
ATOM 29197 N N . LEU A 1 82 ? -1.353 2.339 -10.510 1.00 61.54 82 LEU A N 16
ATOM 29198 C CA . LEU A 1 82 ? -0.140 1.755 -11.091 1.00 33.13 82 LEU A CA 16
ATOM 29199 C C . LEU A 1 82 ? -0.411 1.299 -12.521 1.00 52.31 82 LEU A C 16
ATOM 29200 O O . LEU A 1 82 ? 0.217 1.791 -13.440 1.00 40.54 82 LEU A O 16
ATOM 29216 N N . ARG A 1 83 ? -1.418 0.418 -12.682 1.00 71.22 83 ARG A N 16
ATOM 29217 C CA . ARG A 1 83 ? -1.715 -0.257 -13.959 1.00 4.03 83 ARG A CA 16
ATOM 29218 C C . ARG A 1 83 ? -2.106 0.759 -15.070 1.00 42.24 83 ARG A C 16
ATOM 29219 O O . ARG A 1 83 ? -1.911 0.487 -16.264 1.00 51.12 83 ARG A O 16
ATOM 29240 N N . LYS A 1 84 ? -2.625 1.942 -14.656 1.00 5.31 84 LYS A N 16
ATOM 29241 C CA . LYS A 1 84 ? -2.949 3.045 -15.584 1.00 34.12 84 LYS A CA 16
ATOM 29242 C C . LYS A 1 84 ? -1.664 3.632 -16.207 1.00 50.14 84 LYS A C 16
ATOM 29243 O O . LYS A 1 84 ? -1.565 3.785 -17.432 1.00 65.44 84 LYS A O 16
ATOM 29262 N N . ARG A 1 85 ? -0.670 3.929 -15.348 1.00 41.03 85 ARG A N 16
ATOM 29263 C CA . ARG A 1 85 ? 0.562 4.660 -15.747 1.00 12.04 85 ARG A CA 16
ATOM 29264 C C . ARG A 1 85 ? 1.790 3.737 -15.834 1.00 53.13 85 ARG A C 16
ATOM 29265 O O . ARG A 1 85 ? 2.891 4.207 -16.113 1.00 24.51 85 ARG A O 16
ATOM 29286 N N . ASP A 1 86 ? 1.582 2.436 -15.615 1.00 14.14 86 ASP A N 16
ATOM 29287 C CA . ASP A 1 86 ? 2.642 1.413 -15.629 1.00 32.03 86 ASP A CA 16
ATOM 29288 C C . ASP A 1 86 ? 1.937 0.040 -15.673 1.00 34.34 86 ASP A C 16
ATOM 29289 O O . ASP A 1 86 ? 1.598 -0.517 -14.621 1.00 35.12 86 ASP A O 16
ATOM 29298 N N . PRO A 1 87 ? 1.659 -0.507 -16.894 1.00 40.24 87 PRO A N 16
ATOM 29299 C CA . PRO A 1 87 ? 0.909 -1.787 -17.051 1.00 72.04 87 PRO A CA 16
ATOM 29300 C C . PRO A 1 87 ? 1.719 -3.017 -16.574 1.00 72.55 87 PRO A C 16
ATOM 29301 O O . PRO A 1 87 ? 1.168 -4.116 -16.436 1.00 20.04 87 PRO A O 16
ATOM 29312 N N . ASN A 1 88 ? 3.022 -2.807 -16.310 1.00 12.13 88 ASN A N 16
ATOM 29313 C CA . ASN A 1 88 ? 3.960 -3.869 -15.898 1.00 74.41 88 ASN A CA 16
ATOM 29314 C C . ASN A 1 88 ? 4.214 -3.832 -14.383 1.00 32.15 88 ASN A C 16
ATOM 29315 O O . ASN A 1 88 ? 5.024 -4.615 -13.876 1.00 3.04 88 ASN A O 16
ATOM 29326 N N . ALA A 1 89 ? 3.517 -2.924 -13.670 1.00 60.21 89 ALA A N 16
ATOM 29327 C CA . ALA A 1 89 ? 3.647 -2.783 -12.207 1.00 22.22 89 ALA A CA 16
ATOM 29328 C C . ALA A 1 89 ? 2.980 -3.963 -11.473 1.00 0.13 89 ALA A C 16
ATOM 29329 O O . ALA A 1 89 ? 1.839 -3.869 -10.999 1.00 12.12 89 ALA A O 16
ATOM 29336 N N . THR A 1 90 ? 3.710 -5.087 -11.427 1.00 0.32 90 THR A N 16
ATOM 29337 C CA . THR A 1 90 ? 3.299 -6.312 -10.749 1.00 52.23 90 THR A CA 16
ATOM 29338 C C . THR A 1 90 ? 3.711 -6.199 -9.277 1.00 13.15 90 THR A C 16
ATOM 29339 O O . THR A 1 90 ? 4.885 -5.989 -8.977 1.00 25.11 90 THR A O 16
ATOM 29350 N N . ILE A 1 91 ? 2.740 -6.293 -8.368 1.00 21.21 91 ILE A N 16
ATOM 29351 C CA . ILE A 1 91 ? 2.974 -6.095 -6.925 1.00 2.41 91 ILE A CA 16
ATOM 29352 C C . ILE A 1 91 ? 3.043 -7.461 -6.210 1.00 31.00 91 ILE A C 16
ATOM 29353 O O . ILE A 1 91 ? 2.162 -8.313 -6.386 1.00 43.51 91 ILE A O 16
ATOM 29369 N N . THR A 1 92 ? 4.116 -7.672 -5.430 1.00 42.31 92 THR A N 16
ATOM 29370 C CA . THR A 1 92 ? 4.334 -8.917 -4.683 1.00 11.03 92 THR A CA 16
ATOM 29371 C C . THR A 1 92 ? 3.889 -8.687 -3.241 1.00 63.34 92 THR A C 16
ATOM 29372 O O . THR A 1 92 ? 4.596 -8.035 -2.467 1.00 44.24 92 THR A O 16
ATOM 29383 N N . ARG A 1 93 ? 2.717 -9.219 -2.884 1.00 54.05 93 ARG A N 16
ATOM 29384 C CA . ARG A 1 93 ? 2.168 -9.085 -1.539 1.00 41.33 93 ARG A CA 16
ATOM 29385 C C . ARG A 1 93 ? 2.715 -10.201 -0.648 1.00 31.41 93 ARG A C 16
ATOM 29386 O O . ARG A 1 93 ? 2.326 -11.369 -0.770 1.00 2.34 93 ARG A O 16
ATOM 29407 N N . THR A 1 94 ? 3.636 -9.821 0.224 1.00 73.43 94 THR A N 16
ATOM 29408 C CA . THR A 1 94 ? 4.206 -10.686 1.247 1.00 12.40 94 THR A CA 16
ATOM 29409 C C . THR A 1 94 ? 3.654 -10.248 2.602 1.00 1.14 94 THR A C 16
ATOM 29410 O O . THR A 1 94 ? 3.823 -9.089 2.976 1.00 0.04 94 THR A O 16
ATOM 29421 N N . VAL A 1 95 ? 2.975 -11.150 3.326 1.00 70.43 95 VAL A N 16
ATOM 29422 C CA . VAL A 1 95 ? 2.494 -10.850 4.684 1.00 52.20 95 VAL A CA 16
ATOM 29423 C C . VAL A 1 95 ? 3.709 -10.861 5.643 1.00 54.05 95 VAL A C 16
ATOM 29424 O O . VAL A 1 95 ? 4.233 -11.916 6.021 1.00 20.34 95 VAL A O 16
ATOM 29437 N N . ARG A 1 96 ? 4.178 -9.643 5.967 1.00 44.03 96 ARG A N 16
ATOM 29438 C CA . ARG A 1 96 ? 5.436 -9.409 6.695 1.00 43.20 96 ARG A CA 16
ATOM 29439 C C . ARG A 1 96 ? 5.309 -9.908 8.149 1.00 44.14 96 ARG A C 16
ATOM 29440 O O . ARG A 1 96 ? 6.193 -10.602 8.659 1.00 73.15 96 ARG A O 16
ATOM 29461 N N . THR A 1 97 ? 4.188 -9.550 8.791 1.00 53.25 97 THR A N 16
ATOM 29462 C CA . THR A 1 97 ? 3.785 -10.109 10.088 1.00 71.53 97 THR A CA 16
ATOM 29463 C C . THR A 1 97 ? 2.750 -11.216 9.828 1.00 42.32 97 THR A C 16
ATOM 29464 O O . THR A 1 97 ? 1.571 -10.924 9.593 1.00 21.01 97 THR A O 16
ATOM 29475 N N . GLU A 1 98 ? 3.203 -12.476 9.824 1.00 65.30 98 GLU A N 16
ATOM 29476 C CA . GLU A 1 98 ? 2.334 -13.653 9.590 1.00 5.52 98 GLU A CA 16
ATOM 29477 C C . GLU A 1 98 ? 2.056 -14.341 10.939 1.00 71.30 98 GLU A C 16
ATOM 29478 O O . GLU A 1 98 ? 1.022 -14.987 11.123 1.00 71.14 98 GLU A O 16
ATOM 29490 N N . VAL A 1 99 ? 3.013 -14.196 11.869 1.00 2.50 99 VAL A N 16
ATOM 29491 C CA . VAL A 1 99 ? 2.836 -14.510 13.295 1.00 53.01 99 VAL A CA 16
ATOM 29492 C C . VAL A 1 99 ? 3.049 -13.206 14.098 1.00 54.10 99 VAL A C 16
ATOM 29493 O O . VAL A 1 99 ? 4.060 -12.517 13.918 1.00 40.21 99 VAL A O 16
ATOM 29506 N N . GLY A 1 100 ? 2.043 -12.830 14.910 1.00 52.14 100 GLY A N 16
ATOM 29507 C CA . GLY A 1 100 ? 2.097 -11.607 15.725 1.00 20.35 100 GLY A CA 16
ATOM 29508 C C . GLY A 1 100 ? 2.981 -11.769 16.954 1.00 64.43 100 GLY A C 16
ATOM 29509 O O . GLY A 1 100 ? 3.674 -10.828 17.365 1.00 2.44 100 GLY A O 16
ATOM 29513 N N . SER A 1 101 ? 2.977 -12.987 17.516 1.00 3.34 101 SER A N 16
ATOM 29514 C CA . SER A 1 101 ? 3.764 -13.342 18.702 1.00 4.33 101 SER A CA 16
ATOM 29515 C C . SER A 1 101 ? 4.172 -14.824 18.616 1.00 42.32 101 SER A C 16
ATOM 29516 O O . SER A 1 101 ? 3.361 -15.678 18.240 1.00 14.52 101 SER A O 16
ATOM 29524 N N . SER A 1 102 ? 5.434 -15.111 18.963 1.00 2.52 102 SER A N 16
ATOM 29525 C CA . SER A 1 102 ? 6.011 -16.462 18.949 1.00 71.24 102 SER A CA 16
ATOM 29526 C C . SER A 1 102 ? 6.882 -16.592 20.209 1.00 54.32 102 SER A C 16
ATOM 29527 O O . SER A 1 102 ? 8.051 -16.193 20.214 1.00 54.51 102 SER A O 16
ATOM 29535 N N . TRP A 1 103 ? 6.273 -17.080 21.304 1.00 13.54 103 TRP A N 16
ATOM 29536 C CA . TRP A 1 103 ? 6.903 -17.105 22.639 1.00 74.24 103 TRP A CA 16
ATOM 29537 C C . TRP A 1 103 ? 7.313 -18.547 23.006 1.00 33.44 103 TRP A C 16
ATOM 29538 O O . TRP A 1 103 ? 6.452 -19.403 23.229 1.00 61.21 103 TRP A O 16
ATOM 29559 N N . SER A 1 104 ? 8.632 -18.802 23.031 1.00 31.22 104 SER A N 16
ATOM 29560 C CA . SER A 1 104 ? 9.213 -20.099 23.424 1.00 32.42 104 SER A CA 16
ATOM 29561 C C . SER A 1 104 ? 9.960 -19.944 24.764 1.00 74.05 104 SER A C 16
ATOM 29562 O O . SER A 1 104 ? 10.762 -19.018 24.936 1.00 42.24 104 SER A O 16
ATOM 29570 N N . LEU A 1 105 ? 9.652 -20.843 25.714 1.00 31.22 105 LEU A N 16
ATOM 29571 C CA . LEU A 1 105 ? 10.218 -20.828 27.078 1.00 33.44 105 LEU A CA 16
ATOM 29572 C C . LEU A 1 105 ? 11.176 -22.022 27.229 1.00 13.40 105 LEU A C 16
ATOM 29573 O O . LEU A 1 105 ? 10.756 -23.174 27.044 1.00 71.35 105 LEU A O 16
ATOM 29589 N N . GLU A 1 106 ? 12.459 -21.755 27.543 1.00 51.44 106 GLU A N 16
ATOM 29590 C CA . GLU A 1 106 ? 13.449 -22.823 27.801 1.00 35.41 106 GLU A CA 16
ATOM 29591 C C . GLU A 1 106 ? 13.454 -23.181 29.299 1.00 25.42 106 GLU A C 16
ATOM 29592 O O . GLU A 1 106 ? 13.592 -22.304 30.168 1.00 54.42 106 GLU A O 16
ATOM 29604 N N . HIS A 1 107 ? 13.294 -24.479 29.575 1.00 63.32 107 HIS A N 16
ATOM 29605 C CA . HIS A 1 107 ? 13.319 -25.054 30.925 1.00 10.31 107 HIS A CA 16
ATOM 29606 C C . HIS A 1 107 ? 13.736 -26.533 30.796 1.00 33.41 107 HIS A C 16
ATOM 29607 O O . HIS A 1 107 ? 12.909 -27.423 30.543 1.00 10.11 107 HIS A O 16
ATOM 29622 N N . HIS A 1 108 ? 15.053 -26.770 30.903 1.00 41.13 108 HIS A N 16
ATOM 29623 C CA . HIS A 1 108 ? 15.655 -28.090 30.641 1.00 34.41 108 HIS A CA 16
ATOM 29624 C C . HIS A 1 108 ? 16.830 -28.339 31.604 1.00 0.32 108 HIS A C 16
ATOM 29625 O O . HIS A 1 108 ? 17.931 -27.829 31.391 1.00 41.25 108 HIS A O 16
ATOM 29640 N N . HIS A 1 109 ? 16.562 -29.079 32.696 1.00 60.24 109 HIS A N 16
ATOM 29641 C CA . HIS A 1 109 ? 17.596 -29.550 33.645 1.00 24.32 109 HIS A CA 16
ATOM 29642 C C . HIS A 1 109 ? 17.230 -30.961 34.130 1.00 33.14 109 HIS A C 16
ATOM 29643 O O . HIS A 1 109 ? 16.068 -31.226 34.472 1.00 63.22 109 HIS A O 16
ATOM 29658 N N . HIS A 1 110 ? 18.238 -31.854 34.161 1.00 13.44 110 HIS A N 16
ATOM 29659 C CA . HIS A 1 110 ? 18.053 -33.276 34.486 1.00 53.02 110 HIS A CA 16
ATOM 29660 C C . HIS A 1 110 ? 19.374 -33.872 35.040 1.00 2.24 110 HIS A C 16
ATOM 29661 O O . HIS A 1 110 ? 20.430 -33.732 34.408 1.00 51.13 110 HIS A O 16
ATOM 29676 N N . HIS A 1 111 ? 19.298 -34.471 36.250 1.00 72.41 111 HIS A N 16
ATOM 29677 C CA . HIS A 1 111 ? 20.357 -35.318 36.853 1.00 2.04 111 HIS A CA 16
ATOM 29678 C C . HIS A 1 111 ? 19.853 -35.831 38.219 1.00 71.22 111 HIS A C 16
ATOM 29679 O O . HIS A 1 111 ? 19.607 -35.039 39.128 1.00 75.41 111 HIS A O 16
ATOM 29694 N N . HIS A 1 112 ? 19.658 -37.156 38.335 1.00 73.20 112 HIS A N 16
ATOM 29695 C CA . HIS A 1 112 ? 19.192 -37.797 39.581 1.00 31.32 112 HIS A CA 16
ATOM 29696 C C . HIS A 1 112 ? 20.384 -38.539 40.224 1.00 53.23 112 HIS A C 16
ATOM 29697 O O . HIS A 1 112 ? 21.024 -37.970 41.131 1.00 55.44 112 HIS A O 16
ATOM 29713 N N . MET A 1 1 ? -4.592 -3.559 20.764 1.00 75.42 1 MET A N 17
ATOM 29714 C CA . MET A 1 1 ? -4.549 -3.442 19.294 1.00 54.04 1 MET A CA 17
ATOM 29715 C C . MET A 1 1 ? -3.244 -4.056 18.756 1.00 12.10 1 MET A C 17
ATOM 29716 O O . MET A 1 1 ? -2.181 -3.884 19.364 1.00 61.13 1 MET A O 17
ATOM 29732 N N . LEU A 1 2 ? -3.338 -4.778 17.623 1.00 60.42 2 LEU A N 17
ATOM 29733 C CA . LEU A 1 2 ? -2.201 -5.532 17.029 1.00 1.51 2 LEU A CA 17
ATOM 29734 C C . LEU A 1 2 ? -1.666 -4.831 15.774 1.00 43.10 2 LEU A C 17
ATOM 29735 O O . LEU A 1 2 ? -2.382 -4.045 15.151 1.00 41.52 2 LEU A O 17
ATOM 29751 N N . THR A 1 3 ? -0.411 -5.128 15.407 1.00 74.22 3 THR A N 17
ATOM 29752 C CA . THR A 1 3 ? 0.213 -4.628 14.174 1.00 14.10 3 THR A CA 17
ATOM 29753 C C . THR A 1 3 ? 0.351 -5.774 13.152 1.00 5.03 3 THR A C 17
ATOM 29754 O O . THR A 1 3 ? 0.787 -6.871 13.511 1.00 63.30 3 THR A O 17
ATOM 29765 N N . VAL A 1 4 ? -0.051 -5.512 11.894 1.00 22.33 4 VAL A N 17
ATOM 29766 C CA . VAL A 1 4 ? 0.169 -6.422 10.755 1.00 54.42 4 VAL A CA 17
ATOM 29767 C C . VAL A 1 4 ? 1.151 -5.747 9.770 1.00 50.11 4 VAL A C 17
ATOM 29768 O O . VAL A 1 4 ? 1.091 -4.531 9.547 1.00 71.14 4 VAL A O 17
ATOM 29781 N N . GLU A 1 5 ? 2.069 -6.542 9.210 1.00 74.41 5 GLU A N 17
ATOM 29782 C CA . GLU A 1 5 ? 3.149 -6.073 8.329 1.00 74.20 5 GLU A CA 17
ATOM 29783 C C . GLU A 1 5 ? 3.256 -7.021 7.129 1.00 0.13 5 GLU A C 17
ATOM 29784 O O . GLU A 1 5 ? 3.500 -8.230 7.300 1.00 63.51 5 GLU A O 17
ATOM 29796 N N . VAL A 1 6 ? 3.052 -6.470 5.923 1.00 3.14 6 VAL A N 17
ATOM 29797 C CA . VAL A 1 6 ? 3.167 -7.207 4.661 1.00 22.45 6 VAL A CA 17
ATOM 29798 C C . VAL A 1 6 ? 4.152 -6.477 3.712 1.00 63.04 6 VAL A C 17
ATOM 29799 O O . VAL A 1 6 ? 4.057 -5.256 3.491 1.00 30.21 6 VAL A O 17
ATOM 29812 N N . GLU A 1 7 ? 5.120 -7.252 3.206 1.00 65.10 7 GLU A N 17
ATOM 29813 C CA . GLU A 1 7 ? 6.158 -6.813 2.270 1.00 72.53 7 GLU A CA 17
ATOM 29814 C C . GLU A 1 7 ? 5.649 -7.013 0.830 1.00 2.14 7 GLU A C 17
ATOM 29815 O O . GLU A 1 7 ? 5.369 -8.147 0.422 1.00 33.11 7 GLU A O 17
ATOM 29827 N N . VAL A 1 8 ? 5.515 -5.911 0.073 1.00 25.31 8 VAL A N 17
ATOM 29828 C CA . VAL A 1 8 ? 5.001 -5.931 -1.311 1.00 11.31 8 VAL A CA 17
ATOM 29829 C C . VAL A 1 8 ? 6.110 -5.503 -2.292 1.00 61.23 8 VAL A C 17
ATOM 29830 O O . VAL A 1 8 ? 6.652 -4.414 -2.179 1.00 31.42 8 VAL A O 17
ATOM 29843 N N . LYS A 1 9 ? 6.448 -6.387 -3.246 1.00 74.21 9 LYS A N 17
ATOM 29844 C CA . LYS A 1 9 ? 7.468 -6.124 -4.285 1.00 60.23 9 LYS A CA 17
ATOM 29845 C C . LYS A 1 9 ? 6.800 -5.587 -5.566 1.00 21.12 9 LYS A C 17
ATOM 29846 O O . LYS A 1 9 ? 6.088 -6.325 -6.247 1.00 22.11 9 LYS A O 17
ATOM 29865 N N . ILE A 1 10 ? 7.047 -4.303 -5.888 1.00 53.25 10 ILE A N 17
ATOM 29866 C CA . ILE A 1 10 ? 6.484 -3.644 -7.082 1.00 50.01 10 ILE A CA 17
ATOM 29867 C C . ILE A 1 10 ? 7.589 -3.476 -8.133 1.00 54.40 10 ILE A C 17
ATOM 29868 O O . ILE A 1 10 ? 8.456 -2.612 -7.988 1.00 72.32 10 ILE A O 17
ATOM 29884 N N . THR A 1 11 ? 7.543 -4.277 -9.191 1.00 61.12 11 THR A N 17
ATOM 29885 C CA . THR A 1 11 ? 8.430 -4.114 -10.355 1.00 22.32 11 THR A CA 17
ATOM 29886 C C . THR A 1 11 ? 7.642 -3.392 -11.471 1.00 64.00 11 THR A C 17
ATOM 29887 O O . THR A 1 11 ? 6.656 -3.913 -11.992 1.00 54.41 11 THR A O 17
ATOM 29898 N N . ALA A 1 12 ? 8.074 -2.166 -11.794 1.00 72.14 12 ALA A N 17
ATOM 29899 C CA . ALA A 1 12 ? 7.378 -1.260 -12.738 1.00 53.42 12 ALA A CA 17
ATOM 29900 C C . ALA A 1 12 ? 8.364 -0.737 -13.792 1.00 73.25 12 ALA A C 17
ATOM 29901 O O . ALA A 1 12 ? 9.506 -1.208 -13.856 1.00 60.21 12 ALA A O 17
ATOM 29908 N N . ASP A 1 13 ? 7.901 0.209 -14.650 1.00 0.14 13 ASP A N 17
ATOM 29909 C CA . ASP A 1 13 ? 8.744 0.882 -15.674 1.00 53.30 13 ASP A CA 17
ATOM 29910 C C . ASP A 1 13 ? 9.974 1.543 -15.026 1.00 64.44 13 ASP A C 17
ATOM 29911 O O . ASP A 1 13 ? 11.088 1.491 -15.570 1.00 33.13 13 ASP A O 17
ATOM 29920 N N . ASP A 1 14 ? 9.750 2.143 -13.848 1.00 1.34 14 ASP A N 17
ATOM 29921 C CA . ASP A 1 14 ? 10.803 2.740 -13.024 1.00 33.11 14 ASP A CA 17
ATOM 29922 C C . ASP A 1 14 ? 10.423 2.624 -11.543 1.00 74.31 14 ASP A C 17
ATOM 29923 O O . ASP A 1 14 ? 9.255 2.743 -11.176 1.00 50.11 14 ASP A O 17
ATOM 29932 N N . GLU A 1 15 ? 11.442 2.354 -10.721 1.00 33.10 15 GLU A N 17
ATOM 29933 C CA . GLU A 1 15 ? 11.329 2.226 -9.263 1.00 72.13 15 GLU A CA 17
ATOM 29934 C C . GLU A 1 15 ? 10.898 3.551 -8.585 1.00 31.41 15 GLU A C 17
ATOM 29935 O O . GLU A 1 15 ? 10.129 3.535 -7.620 1.00 71.10 15 GLU A O 17
ATOM 29947 N N . ASN A 1 16 ? 11.396 4.693 -9.096 1.00 43.21 16 ASN A N 17
ATOM 29948 C CA . ASN A 1 16 ? 11.087 6.018 -8.514 1.00 31.50 16 ASN A CA 17
ATOM 29949 C C . ASN A 1 16 ? 9.649 6.392 -8.882 1.00 72.24 16 ASN A C 17
ATOM 29950 O O . ASN A 1 16 ? 8.933 6.967 -8.065 1.00 41.44 16 ASN A O 17
ATOM 29961 N N . LYS A 1 17 ? 9.237 6.019 -10.121 1.00 40.22 17 LYS A N 17
ATOM 29962 C CA . LYS A 1 17 ? 7.840 6.152 -10.598 1.00 4.13 17 LYS A CA 17
ATOM 29963 C C . LYS A 1 17 ? 6.897 5.392 -9.667 1.00 10.42 17 LYS A C 17
ATOM 29964 O O . LYS A 1 17 ? 5.938 5.967 -9.143 1.00 62.15 17 LYS A O 17
ATOM 29983 N N . ALA A 1 18 ? 7.210 4.095 -9.468 1.00 35.41 18 ALA A N 17
ATOM 29984 C CA . ALA A 1 18 ? 6.420 3.175 -8.635 1.00 53.22 18 ALA A CA 17
ATOM 29985 C C . ALA A 1 18 ? 6.301 3.694 -7.197 1.00 10.54 18 ALA A C 17
ATOM 29986 O O . ALA A 1 18 ? 5.243 3.562 -6.585 1.00 2.45 18 ALA A O 17
ATOM 29993 N N . GLU A 1 19 ? 7.391 4.300 -6.680 1.00 35.15 19 GLU A N 17
ATOM 29994 C CA . GLU A 1 19 ? 7.399 4.892 -5.337 1.00 1.43 19 GLU A CA 17
ATOM 29995 C C . GLU A 1 19 ? 6.423 6.082 -5.271 1.00 21.41 19 GLU A C 17
ATOM 29996 O O . GLU A 1 19 ? 5.615 6.151 -4.354 1.00 33.33 19 GLU A O 17
ATOM 30008 N N . GLU A 1 20 ? 6.495 6.990 -6.274 1.00 31.33 20 GLU A N 17
ATOM 30009 C CA . GLU A 1 20 ? 5.642 8.203 -6.345 1.00 53.22 20 GLU A CA 17
ATOM 30010 C C . GLU A 1 20 ? 4.148 7.832 -6.333 1.00 31.41 20 GLU A C 17
ATOM 30011 O O . GLU A 1 20 ? 3.362 8.410 -5.571 1.00 70.11 20 GLU A O 17
ATOM 30023 N N . ILE A 1 21 ? 3.786 6.853 -7.188 1.00 73.20 21 ILE A N 17
ATOM 30024 C CA . ILE A 1 21 ? 2.392 6.417 -7.382 1.00 4.40 21 ILE A CA 17
ATOM 30025 C C . ILE A 1 21 ? 1.857 5.795 -6.091 1.00 23.14 21 ILE A C 17
ATOM 30026 O O . ILE A 1 21 ? 0.850 6.247 -5.565 1.00 35.12 21 ILE A O 17
ATOM 30042 N N . VAL A 1 22 ? 2.586 4.788 -5.577 1.00 62.41 22 VAL A N 17
ATOM 30043 C CA . VAL A 1 22 ? 2.193 4.041 -4.375 1.00 44.04 22 VAL A CA 17
ATOM 30044 C C . VAL A 1 22 ? 2.057 4.987 -3.162 1.00 20.34 22 VAL A C 17
ATOM 30045 O O . VAL A 1 22 ? 1.027 4.969 -2.507 1.00 61.34 22 VAL A O 17
ATOM 30058 N N . LYS A 1 23 ? 3.068 5.858 -2.923 1.00 71.05 23 LYS A N 17
ATOM 30059 C CA . LYS A 1 23 ? 3.039 6.833 -1.803 1.00 52.23 23 LYS A CA 17
ATOM 30060 C C . LYS A 1 23 ? 1.805 7.754 -1.882 1.00 63.25 23 LYS A C 17
ATOM 30061 O O . LYS A 1 23 ? 1.116 7.949 -0.868 1.00 54.03 23 LYS A O 17
ATOM 30080 N N . ARG A 1 24 ? 1.535 8.300 -3.090 1.00 20.53 24 ARG A N 17
ATOM 30081 C CA . ARG A 1 24 ? 0.389 9.197 -3.321 1.00 51.14 24 ARG A CA 17
ATOM 30082 C C . ARG A 1 24 ? -0.928 8.487 -2.979 1.00 13.02 24 ARG A C 17
ATOM 30083 O O . ARG A 1 24 ? -1.670 8.929 -2.104 1.00 23.10 24 ARG A O 17
ATOM 30104 N N . VAL A 1 25 ? -1.156 7.363 -3.665 1.00 24.34 25 VAL A N 17
ATOM 30105 C CA . VAL A 1 25 ? -2.429 6.639 -3.647 1.00 63.03 25 VAL A CA 17
ATOM 30106 C C . VAL A 1 25 ? -2.732 6.079 -2.243 1.00 71.44 25 VAL A C 17
ATOM 30107 O O . VAL A 1 25 ? -3.883 6.142 -1.796 1.00 44.22 25 VAL A O 17
ATOM 30120 N N . ILE A 1 26 ? -1.683 5.578 -1.546 1.00 71.21 26 ILE A N 17
ATOM 30121 C CA . ILE A 1 26 ? -1.793 5.138 -0.142 1.00 4.24 26 ILE A CA 17
ATOM 30122 C C . ILE A 1 26 ? -2.312 6.295 0.705 1.00 41.51 26 ILE A C 17
ATOM 30123 O O . ILE A 1 26 ? -3.299 6.125 1.393 1.00 64.03 26 ILE A O 17
ATOM 30139 N N . ASP A 1 27 ? -1.649 7.468 0.590 1.00 53.31 27 ASP A N 17
ATOM 30140 C CA . ASP A 1 27 ? -1.961 8.670 1.395 1.00 60.23 27 ASP A CA 17
ATOM 30141 C C . ASP A 1 27 ? -3.422 9.123 1.188 1.00 41.14 27 ASP A C 17
ATOM 30142 O O . ASP A 1 27 ? -4.112 9.464 2.157 1.00 30.44 27 ASP A O 17
ATOM 30151 N N . GLU A 1 28 ? -3.883 9.095 -0.079 1.00 20.54 28 GLU A N 17
ATOM 30152 C CA . GLU A 1 28 ? -5.248 9.519 -0.455 1.00 64.05 28 GLU A CA 17
ATOM 30153 C C . GLU A 1 28 ? -6.301 8.595 0.188 1.00 24.12 28 GLU A C 17
ATOM 30154 O O . GLU A 1 28 ? -7.338 9.063 0.664 1.00 55.23 28 GLU A O 17
ATOM 30166 N N . VAL A 1 29 ? -6.011 7.282 0.199 1.00 25.41 29 VAL A N 17
ATOM 30167 C CA . VAL A 1 29 ? -6.890 6.274 0.828 1.00 45.31 29 VAL A CA 17
ATOM 30168 C C . VAL A 1 29 ? -6.721 6.284 2.361 1.00 2.44 29 VAL A C 17
ATOM 30169 O O . VAL A 1 29 ? -7.666 6.017 3.081 1.00 60.33 29 VAL A O 17
ATOM 30182 N N . GLU A 1 30 ? -5.518 6.656 2.835 1.00 31.35 30 GLU A N 17
ATOM 30183 C CA . GLU A 1 30 ? -5.117 6.581 4.263 1.00 31.31 30 GLU A CA 17
ATOM 30184 C C . GLU A 1 30 ? -5.876 7.614 5.095 1.00 12.11 30 GLU A C 17
ATOM 30185 O O . GLU A 1 30 ? -6.329 7.317 6.199 1.00 4.22 30 GLU A O 17
ATOM 30197 N N . ARG A 1 31 ? -6.019 8.824 4.531 1.00 52.11 31 ARG A N 17
ATOM 30198 C CA . ARG A 1 31 ? -6.741 9.932 5.169 1.00 55.33 31 ARG A CA 17
ATOM 30199 C C . ARG A 1 31 ? -8.262 9.657 5.158 1.00 34.03 31 ARG A C 17
ATOM 30200 O O . ARG A 1 31 ? -8.980 10.097 6.060 1.00 75.51 31 ARG A O 17
ATOM 30221 N N . GLU A 1 32 ? -8.717 8.887 4.148 1.00 72.41 32 GLU A N 17
ATOM 30222 C CA . GLU A 1 32 ? -10.098 8.374 4.057 1.00 52.22 32 GLU A CA 17
ATOM 30223 C C . GLU A 1 32 ? -10.327 7.221 5.058 1.00 32.11 32 GLU A C 17
ATOM 30224 O O . GLU A 1 32 ? -11.434 7.050 5.584 1.00 71.32 32 GLU A O 17
ATOM 30236 N N . VAL A 1 33 ? -9.268 6.425 5.284 1.00 65.10 33 VAL A N 17
ATOM 30237 C CA . VAL A 1 33 ? -9.277 5.309 6.231 1.00 11.43 33 VAL A CA 17
ATOM 30238 C C . VAL A 1 33 ? -9.313 5.852 7.662 1.00 65.23 33 VAL A C 17
ATOM 30239 O O . VAL A 1 33 ? -10.004 5.304 8.485 1.00 0.40 33 VAL A O 17
ATOM 30252 N N . GLN A 1 34 ? -8.577 6.948 7.930 1.00 41.05 34 GLN A N 17
ATOM 30253 C CA . GLN A 1 34 ? -8.516 7.587 9.266 1.00 23.44 34 GLN A CA 17
ATOM 30254 C C . GLN A 1 34 ? -9.887 8.163 9.677 1.00 63.13 34 GLN A C 17
ATOM 30255 O O . GLN A 1 34 ? -10.130 8.383 10.868 1.00 11.42 34 GLN A O 17
ATOM 30269 N N . LYS A 1 35 ? -10.770 8.411 8.689 1.00 14.11 35 LYS A N 17
ATOM 30270 C CA . LYS A 1 35 ? -12.159 8.832 8.948 1.00 41.51 35 LYS A CA 17
ATOM 30271 C C . LYS A 1 35 ? -12.959 7.657 9.536 1.00 52.12 35 LYS A C 17
ATOM 30272 O O . LYS A 1 35 ? -13.701 7.815 10.508 1.00 65.01 35 LYS A O 17
ATOM 30291 N N . GLN A 1 36 ? -12.753 6.478 8.931 1.00 10.13 36 GLN A N 17
ATOM 30292 C CA . GLN A 1 36 ? -13.520 5.247 9.216 1.00 12.53 36 GLN A CA 17
ATOM 30293 C C . GLN A 1 36 ? -12.857 4.411 10.335 1.00 51.42 36 GLN A C 17
ATOM 30294 O O . GLN A 1 36 ? -13.510 3.590 10.985 1.00 2.02 36 GLN A O 17
ATOM 30308 N N . TYR A 1 37 ? -11.549 4.629 10.524 1.00 4.44 37 TYR A N 17
ATOM 30309 C CA . TYR A 1 37 ? -10.682 3.880 11.454 1.00 72.21 37 TYR A CA 17
ATOM 30310 C C . TYR A 1 37 ? -9.696 4.889 12.112 1.00 60.32 37 TYR A C 17
ATOM 30311 O O . TYR A 1 37 ? -8.494 4.881 11.800 1.00 50.42 37 TYR A O 17
ATOM 30329 N N . PRO A 1 38 ? -10.187 5.816 13.005 1.00 24.44 38 PRO A N 17
ATOM 30330 C CA . PRO A 1 38 ? -9.308 6.818 13.677 1.00 62.41 38 PRO A CA 17
ATOM 30331 C C . PRO A 1 38 ? -8.415 6.175 14.755 1.00 31.42 38 PRO A C 17
ATOM 30332 O O . PRO A 1 38 ? -7.370 6.717 15.126 1.00 33.21 38 PRO A O 17
ATOM 30343 N N . ASN A 1 39 ? -8.852 5.004 15.236 1.00 70.23 39 ASN A N 17
ATOM 30344 C CA . ASN A 1 39 ? -8.145 4.218 16.257 1.00 51.25 39 ASN A CA 17
ATOM 30345 C C . ASN A 1 39 ? -6.892 3.542 15.675 1.00 23.33 39 ASN A C 17
ATOM 30346 O O . ASN A 1 39 ? -6.019 3.124 16.426 1.00 61.01 39 ASN A O 17
ATOM 30357 N N . ALA A 1 40 ? -6.823 3.434 14.331 1.00 12.10 40 ALA A N 17
ATOM 30358 C CA . ALA A 1 40 ? -5.716 2.762 13.631 1.00 41.00 40 ALA A CA 17
ATOM 30359 C C . ALA A 1 40 ? -4.501 3.698 13.447 1.00 24.44 40 ALA A C 17
ATOM 30360 O O . ALA A 1 40 ? -4.652 4.876 13.107 1.00 53.15 40 ALA A O 17
ATOM 30367 N N . THR A 1 41 ? -3.303 3.146 13.698 1.00 64.43 41 THR A N 17
ATOM 30368 C CA . THR A 1 41 ? -2.013 3.781 13.410 1.00 64.20 41 THR A CA 17
ATOM 30369 C C . THR A 1 41 ? -1.451 3.164 12.113 1.00 15.21 41 THR A C 17
ATOM 30370 O O . THR A 1 41 ? -1.170 1.961 12.063 1.00 13.14 41 THR A O 17
ATOM 30381 N N . ILE A 1 42 ? -1.308 3.990 11.073 1.00 13.51 42 ILE A N 17
ATOM 30382 C CA . ILE A 1 42 ? -0.879 3.547 9.737 1.00 63.42 42 ILE A CA 17
ATOM 30383 C C . ILE A 1 42 ? 0.536 4.092 9.447 1.00 21.22 42 ILE A C 17
ATOM 30384 O O . ILE A 1 42 ? 0.769 5.300 9.515 1.00 33.05 42 ILE A O 17
ATOM 30400 N N . THR A 1 43 ? 1.478 3.179 9.155 1.00 53.04 43 THR A N 17
ATOM 30401 C CA . THR A 1 43 ? 2.900 3.497 8.915 1.00 62.22 43 THR A CA 17
ATOM 30402 C C . THR A 1 43 ? 3.387 2.792 7.626 1.00 24.33 43 THR A C 17
ATOM 30403 O O . THR A 1 43 ? 3.097 1.603 7.415 1.00 1.34 43 THR A O 17
ATOM 30414 N N . ARG A 1 44 ? 4.067 3.546 6.736 1.00 32.32 44 ARG A N 17
ATOM 30415 C CA . ARG A 1 44 ? 4.630 3.017 5.466 1.00 31.31 44 ARG A CA 17
ATOM 30416 C C . ARG A 1 44 ? 6.123 3.360 5.353 1.00 60.42 44 ARG A C 17
ATOM 30417 O O . ARG A 1 44 ? 6.596 4.334 5.950 1.00 34.42 44 ARG A O 17
ATOM 30438 N N . THR A 1 45 ? 6.844 2.538 4.572 1.00 53.22 45 THR A N 17
ATOM 30439 C CA . THR A 1 45 ? 8.263 2.745 4.230 1.00 2.41 45 THR A CA 17
ATOM 30440 C C . THR A 1 45 ? 8.525 2.086 2.863 1.00 33.33 45 THR A C 17
ATOM 30441 O O . THR A 1 45 ? 8.321 0.886 2.713 1.00 62.20 45 THR A O 17
ATOM 30452 N N . LEU A 1 46 ? 8.923 2.872 1.851 1.00 11.04 46 LEU A N 17
ATOM 30453 C CA . LEU A 1 46 ? 9.260 2.336 0.510 1.00 24.01 46 LEU A CA 17
ATOM 30454 C C . LEU A 1 46 ? 10.779 2.365 0.314 1.00 64.03 46 LEU A C 17
ATOM 30455 O O . LEU A 1 46 ? 11.454 3.277 0.795 1.00 55.50 46 LEU A O 17
ATOM 30471 N N . THR A 1 47 ? 11.309 1.333 -0.367 1.00 50.53 47 THR A N 17
ATOM 30472 C CA . THR A 1 47 ? 12.746 1.197 -0.670 1.00 61.05 47 THR A CA 17
ATOM 30473 C C . THR A 1 47 ? 12.907 0.751 -2.129 1.00 60.15 47 THR A C 17
ATOM 30474 O O . THR A 1 47 ? 12.310 -0.236 -2.527 1.00 33.54 47 THR A O 17
ATOM 30485 N N . ARG A 1 48 ? 13.701 1.480 -2.923 1.00 1.12 48 ARG A N 17
ATOM 30486 C CA . ARG A 1 48 ? 13.897 1.165 -4.353 1.00 54.35 48 ARG A CA 17
ATOM 30487 C C . ARG A 1 48 ? 15.089 0.199 -4.516 1.00 54.21 48 ARG A C 17
ATOM 30488 O O . ARG A 1 48 ? 16.249 0.595 -4.338 1.00 44.30 48 ARG A O 17
ATOM 30509 N N . ASP A 1 49 ? 14.780 -1.076 -4.809 1.00 25.42 49 ASP A N 17
ATOM 30510 C CA . ASP A 1 49 ? 15.780 -2.156 -5.004 1.00 1.30 49 ASP A CA 17
ATOM 30511 C C . ASP A 1 49 ? 15.868 -2.539 -6.500 1.00 61.44 49 ASP A C 17
ATOM 30512 O O . ASP A 1 49 ? 15.314 -3.566 -6.926 1.00 54.20 49 ASP A O 17
ATOM 30521 N N . ASP A 1 50 ? 16.509 -1.655 -7.292 1.00 4.45 50 ASP A N 17
ATOM 30522 C CA . ASP A 1 50 ? 16.867 -1.897 -8.718 1.00 1.34 50 ASP A CA 17
ATOM 30523 C C . ASP A 1 50 ? 15.638 -2.262 -9.579 1.00 24.12 50 ASP A C 17
ATOM 30524 O O . ASP A 1 50 ? 15.508 -3.390 -10.067 1.00 72.03 50 ASP A O 17
ATOM 30533 N N . GLY A 1 51 ? 14.713 -1.303 -9.721 1.00 64.31 51 GLY A N 17
ATOM 30534 C CA . GLY A 1 51 ? 13.477 -1.500 -10.493 1.00 40.12 51 GLY A CA 17
ATOM 30535 C C . GLY A 1 51 ? 12.308 -1.981 -9.636 1.00 71.02 51 GLY A C 17
ATOM 30536 O O . GLY A 1 51 ? 11.141 -1.684 -9.945 1.00 0.32 51 GLY A O 17
ATOM 30540 N N . THR A 1 52 ? 12.621 -2.728 -8.556 1.00 72.12 52 THR A N 17
ATOM 30541 C CA . THR A 1 52 ? 11.614 -3.336 -7.670 1.00 65.53 52 THR A CA 17
ATOM 30542 C C . THR A 1 52 ? 11.568 -2.600 -6.315 1.00 61.24 52 THR A C 17
ATOM 30543 O O . THR A 1 52 ? 12.523 -2.663 -5.546 1.00 55.43 52 THR A O 17
ATOM 30554 N N . VAL A 1 53 ? 10.448 -1.921 -6.036 1.00 1.12 53 VAL A N 17
ATOM 30555 C CA . VAL A 1 53 ? 10.222 -1.214 -4.770 1.00 4.52 53 VAL A CA 17
ATOM 30556 C C . VAL A 1 53 ? 9.685 -2.189 -3.711 1.00 5.43 53 VAL A C 17
ATOM 30557 O O . VAL A 1 53 ? 8.661 -2.842 -3.929 1.00 12.43 53 VAL A O 17
ATOM 30570 N N . GLU A 1 54 ? 10.388 -2.293 -2.578 1.00 11.52 54 GLU A N 17
ATOM 30571 C CA . GLU A 1 54 ? 9.892 -3.001 -1.406 1.00 41.44 54 GLU A CA 17
ATOM 30572 C C . GLU A 1 54 ? 9.032 -2.022 -0.586 1.00 43.31 54 GLU A C 17
ATOM 30573 O O . GLU A 1 54 ? 9.544 -1.077 0.027 1.00 61.14 54 GLU A O 17
ATOM 30585 N N . LEU A 1 55 ? 7.722 -2.241 -0.636 1.00 30.44 55 LEU A N 17
ATOM 30586 C CA . LEU A 1 55 ? 6.722 -1.473 0.102 1.00 75.15 55 LEU A CA 17
ATOM 30587 C C . LEU A 1 55 ? 6.453 -2.164 1.439 1.00 31.54 55 LEU A C 17
ATOM 30588 O O . LEU A 1 55 ? 6.143 -3.358 1.478 1.00 21.50 55 LEU A O 17
ATOM 30604 N N . ARG A 1 56 ? 6.598 -1.405 2.525 1.00 21.03 56 ARG A N 17
ATOM 30605 C CA . ARG A 1 56 ? 6.301 -1.873 3.869 1.00 75.41 56 ARG A CA 17
ATOM 30606 C C . ARG A 1 56 ? 4.929 -1.324 4.253 1.00 62.34 56 ARG A C 17
ATOM 30607 O O . ARG A 1 56 ? 4.782 -0.115 4.477 1.00 1.02 56 ARG A O 17
ATOM 30628 N N . ILE A 1 57 ? 3.921 -2.200 4.256 1.00 0.13 57 ILE A N 17
ATOM 30629 C CA . ILE A 1 57 ? 2.584 -1.871 4.745 1.00 5.33 57 ILE A CA 17
ATOM 30630 C C . ILE A 1 57 ? 2.511 -2.339 6.199 1.00 24.12 57 ILE A C 17
ATOM 30631 O O . ILE A 1 57 ? 2.526 -3.544 6.473 1.00 42.42 57 ILE A O 17
ATOM 30647 N N . LYS A 1 58 ? 2.463 -1.375 7.119 1.00 22.23 58 LYS A N 17
ATOM 30648 C CA . LYS A 1 58 ? 2.439 -1.627 8.558 1.00 70.10 58 LYS A CA 17
ATOM 30649 C C . LYS A 1 58 ? 1.209 -0.923 9.143 1.00 14.53 58 LYS A C 17
ATOM 30650 O O . LYS A 1 58 ? 1.174 0.303 9.219 1.00 13.12 58 LYS A O 17
ATOM 30669 N N . VAL A 1 59 ? 0.172 -1.700 9.484 1.00 5.53 59 VAL A N 17
ATOM 30670 C CA . VAL A 1 59 ? -1.083 -1.173 10.040 1.00 45.11 59 VAL A CA 17
ATOM 30671 C C . VAL A 1 59 ? -1.308 -1.759 11.433 1.00 73.01 59 VAL A C 17
ATOM 30672 O O . VAL A 1 59 ? -1.568 -2.960 11.569 1.00 11.41 59 VAL A O 17
ATOM 30685 N N . LYS A 1 60 ? -1.184 -0.919 12.469 1.00 23.22 60 LYS A N 17
ATOM 30686 C CA . LYS A 1 60 ? -1.619 -1.271 13.817 1.00 0.20 60 LYS A CA 17
ATOM 30687 C C . LYS A 1 60 ? -3.090 -0.857 13.958 1.00 44.21 60 LYS A C 17
ATOM 30688 O O . LYS A 1 60 ? -3.405 0.325 13.950 1.00 42.32 60 LYS A O 17
ATOM 30707 N N . ALA A 1 61 ? -3.981 -1.840 14.062 1.00 25.34 61 ALA A N 17
ATOM 30708 C CA . ALA A 1 61 ? -5.432 -1.616 14.219 1.00 11.43 61 ALA A CA 17
ATOM 30709 C C . ALA A 1 61 ? -5.959 -2.473 15.372 1.00 63.01 61 ALA A C 17
ATOM 30710 O O . ALA A 1 61 ? -5.239 -3.347 15.872 1.00 22.31 61 ALA A O 17
ATOM 30717 N N . ASP A 1 62 ? -7.213 -2.199 15.794 1.00 42.12 62 ASP A N 17
ATOM 30718 C CA . ASP A 1 62 ? -7.863 -2.879 16.937 1.00 33.22 62 ASP A CA 17
ATOM 30719 C C . ASP A 1 62 ? -7.853 -4.407 16.760 1.00 50.04 62 ASP A C 17
ATOM 30720 O O . ASP A 1 62 ? -7.380 -5.146 17.632 1.00 20.24 62 ASP A O 17
ATOM 30729 N N . THR A 1 63 ? -8.357 -4.844 15.604 1.00 21.32 63 THR A N 17
ATOM 30730 C CA . THR A 1 63 ? -8.404 -6.255 15.207 1.00 5.15 63 THR A CA 17
ATOM 30731 C C . THR A 1 63 ? -7.589 -6.459 13.927 1.00 25.12 63 THR A C 17
ATOM 30732 O O . THR A 1 63 ? -7.314 -5.491 13.196 1.00 34.14 63 THR A O 17
ATOM 30743 N N . GLU A 1 64 ? -7.226 -7.725 13.650 1.00 44.22 64 GLU A N 17
ATOM 30744 C CA . GLU A 1 64 ? -6.542 -8.099 12.402 1.00 3.02 64 GLU A CA 17
ATOM 30745 C C . GLU A 1 64 ? -7.496 -8.022 11.200 1.00 31.10 64 GLU A C 17
ATOM 30746 O O . GLU A 1 64 ? -7.048 -7.799 10.086 1.00 2.30 64 GLU A O 17
ATOM 30758 N N . GLU A 1 65 ? -8.806 -8.195 11.449 1.00 62.25 65 GLU A N 17
ATOM 30759 C CA . GLU A 1 65 ? -9.854 -8.070 10.416 1.00 24.13 65 GLU A CA 17
ATOM 30760 C C . GLU A 1 65 ? -9.899 -6.645 9.843 1.00 33.34 65 GLU A C 17
ATOM 30761 O O . GLU A 1 65 ? -9.921 -6.453 8.618 1.00 54.42 65 GLU A O 17
ATOM 30773 N N . LYS A 1 66 ? -9.895 -5.653 10.751 1.00 75.14 66 LYS A N 17
ATOM 30774 C CA . LYS A 1 66 ? -9.956 -4.229 10.387 1.00 4.31 66 LYS A CA 17
ATOM 30775 C C . LYS A 1 66 ? -8.597 -3.736 9.862 1.00 34.24 66 LYS A C 17
ATOM 30776 O O . LYS A 1 66 ? -8.552 -2.840 9.016 1.00 61.21 66 LYS A O 17
ATOM 30795 N N . ALA A 1 67 ? -7.502 -4.344 10.361 1.00 2.22 67 ALA A N 17
ATOM 30796 C CA . ALA A 1 67 ? -6.134 -4.073 9.881 1.00 2.12 67 ALA A CA 17
ATOM 30797 C C . ALA A 1 67 ? -5.986 -4.494 8.406 1.00 10.12 67 ALA A C 17
ATOM 30798 O O . ALA A 1 67 ? -5.490 -3.728 7.576 1.00 51.51 67 ALA A O 17
ATOM 30805 N N . LYS A 1 68 ? -6.471 -5.712 8.105 1.00 53.11 68 LYS A N 17
ATOM 30806 C CA . LYS A 1 68 ? -6.467 -6.293 6.748 1.00 64.12 68 LYS A CA 17
ATOM 30807 C C . LYS A 1 68 ? -7.426 -5.537 5.809 1.00 32.25 68 LYS A C 17
ATOM 30808 O O . LYS A 1 68 ? -7.182 -5.473 4.598 1.00 10.54 68 LYS A O 17
ATOM 30827 N N . SER A 1 69 ? -8.520 -4.984 6.380 1.00 42.04 69 SER A N 17
ATOM 30828 C CA . SER A 1 69 ? -9.484 -4.156 5.634 1.00 44.53 69 SER A CA 17
ATOM 30829 C C . SER A 1 69 ? -8.772 -2.924 5.066 1.00 42.11 69 SER A C 17
ATOM 30830 O O . SER A 1 69 ? -8.862 -2.653 3.877 1.00 61.35 69 SER A O 17
ATOM 30838 N N . ILE A 1 7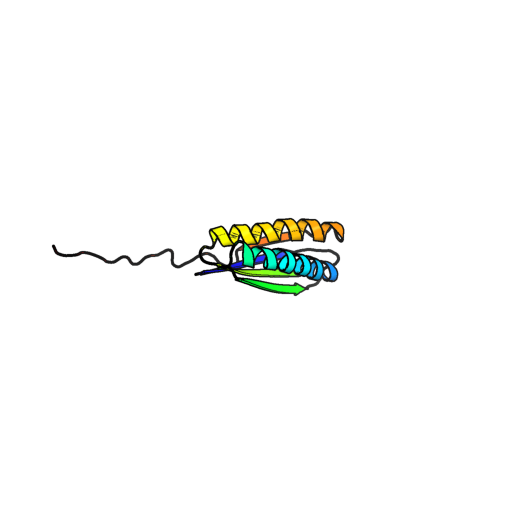0 ? -8.010 -2.237 5.933 1.00 0.23 70 ILE A N 17
ATOM 30839 C CA . ILE A 1 70 ? -7.257 -1.021 5.580 1.00 24.44 70 ILE A CA 17
ATOM 30840 C C . ILE A 1 70 ? -6.265 -1.289 4.434 1.00 34.43 70 ILE A C 17
ATOM 30841 O O . ILE A 1 70 ? -6.212 -0.523 3.456 1.00 22.44 70 ILE A O 17
ATOM 30857 N N . ILE A 1 71 ? -5.509 -2.400 4.560 1.00 70.33 71 ILE A N 17
ATOM 30858 C CA . ILE A 1 71 ? -4.521 -2.811 3.552 1.00 54.53 71 ILE A CA 17
ATOM 30859 C C . ILE A 1 71 ? -5.217 -3.053 2.199 1.00 20.12 71 ILE A C 17
ATOM 30860 O O . ILE A 1 71 ? -4.740 -2.591 1.173 1.00 73.03 71 ILE A O 17
ATOM 30876 N N . LYS A 1 72 ? -6.372 -3.750 2.244 1.00 72.55 72 LYS A N 17
ATOM 30877 C CA . LYS A 1 72 ? -7.143 -4.135 1.049 1.00 15.03 72 LYS A CA 17
ATOM 30878 C C . LYS A 1 72 ? -7.677 -2.892 0.310 1.00 3.42 72 LYS A C 17
ATOM 30879 O O . LYS A 1 72 ? -7.535 -2.799 -0.904 1.00 11.03 72 LYS A O 17
ATOM 30898 N N . LEU A 1 73 ? -8.258 -1.935 1.074 1.00 1.33 73 LEU A N 17
ATOM 30899 C CA . LEU A 1 73 ? -8.800 -0.656 0.538 1.00 40.32 73 LEU A CA 17
ATOM 30900 C C . LEU A 1 73 ? -7.702 0.119 -0.219 1.00 34.14 73 LEU A C 17
ATOM 30901 O O . LEU A 1 73 ? -7.952 0.710 -1.279 1.00 3.44 73 LEU A O 17
ATOM 30917 N N . ILE A 1 74 ? -6.490 0.094 0.358 1.00 70.32 74 ILE A N 17
ATOM 30918 C CA . ILE A 1 74 ? -5.294 0.709 -0.233 1.00 31.14 74 ILE A CA 17
ATOM 30919 C C . ILE A 1 74 ? -4.812 -0.071 -1.487 1.00 52.40 74 ILE A C 17
ATOM 30920 O O . ILE A 1 74 ? -4.530 0.547 -2.515 1.00 12.40 74 ILE A O 17
ATOM 30936 N N . GLU A 1 75 ? -4.752 -1.421 -1.398 1.00 31.41 75 GLU A N 17
ATOM 30937 C CA . GLU A 1 75 ? -4.177 -2.281 -2.464 1.00 63.22 75 GLU A CA 17
ATOM 30938 C C . GLU A 1 75 ? -5.028 -2.280 -3.743 1.00 53.15 75 GLU A C 17
ATOM 30939 O O . GLU A 1 75 ? -4.479 -2.422 -4.842 1.00 13.14 75 GLU A O 17
ATOM 30951 N N . GLU A 1 76 ? -6.357 -2.131 -3.588 1.00 3.12 76 GLU A N 17
ATOM 30952 C CA . GLU A 1 76 ? -7.290 -1.992 -4.724 1.00 34.04 76 GLU A CA 17
ATOM 30953 C C . GLU A 1 76 ? -6.889 -0.785 -5.579 1.00 33.53 76 GLU A C 17
ATOM 30954 O O . GLU A 1 76 ? -6.719 -0.888 -6.798 1.00 34.23 76 GLU A O 17
ATOM 30966 N N . ARG A 1 77 ? -6.678 0.337 -4.881 1.00 12.44 77 ARG A N 17
ATOM 30967 C CA . ARG A 1 77 ? -6.423 1.639 -5.488 1.00 54.42 77 ARG A CA 17
ATOM 30968 C C . ARG A 1 77 ? -5.000 1.735 -6.071 1.00 11.11 77 ARG A C 17
ATOM 30969 O O . ARG A 1 77 ? -4.846 2.223 -7.191 1.00 12.45 77 ARG A O 17
ATOM 30990 N N . ILE A 1 78 ? -3.959 1.283 -5.314 1.00 44.21 78 ILE A N 17
ATOM 30991 C CA . ILE A 1 78 ? -2.549 1.416 -5.761 1.00 45.11 78 ILE A CA 17
ATOM 30992 C C . ILE A 1 78 ? -2.305 0.572 -7.023 1.00 41.12 78 ILE A C 17
ATOM 30993 O O . ILE A 1 78 ? -1.649 1.038 -7.948 1.00 24.22 78 ILE A O 17
ATOM 31009 N N . GLU A 1 79 ? -2.879 -0.656 -7.057 1.00 44.41 79 GLU A N 17
ATOM 31010 C CA . GLU A 1 79 ? -2.775 -1.558 -8.218 1.00 14.43 79 GLU A CA 17
ATOM 31011 C C . GLU A 1 79 ? -3.526 -0.968 -9.426 1.00 24.23 79 GLU A C 17
ATOM 31012 O O . GLU A 1 79 ? -3.022 -1.011 -10.551 1.00 32.53 79 GLU A O 17
ATOM 31024 N N . GLU A 1 80 ? -4.733 -0.419 -9.163 1.00 1.45 80 GLU A N 17
ATOM 31025 C CA . GLU A 1 80 ? -5.593 0.216 -10.184 1.00 32.03 80 GLU A CA 17
ATOM 31026 C C . GLU A 1 80 ? -4.847 1.342 -10.922 1.00 3.44 80 GLU A C 17
ATOM 31027 O O . GLU A 1 80 ? -4.740 1.322 -12.154 1.00 61.42 80 GLU A O 17
ATOM 31039 N N . GLU A 1 81 ? -4.301 2.283 -10.143 1.00 53.14 81 GLU A N 17
ATOM 31040 C CA . GLU A 1 81 ? -3.598 3.460 -10.665 1.00 54.31 81 GLU A CA 17
ATOM 31041 C C . GLU A 1 81 ? -2.299 3.066 -11.391 1.00 65.43 81 GLU A C 17
ATOM 31042 O O . GLU A 1 81 ? -2.058 3.510 -12.517 1.00 61.44 81 GLU A O 17
ATOM 31054 N N . LEU A 1 82 ? -1.504 2.196 -10.747 1.00 75.13 82 LEU A N 17
ATOM 31055 C CA . LEU A 1 82 ? -0.169 1.777 -11.239 1.00 24.20 82 LEU A CA 17
ATOM 31056 C C . LEU A 1 82 ? -0.267 1.033 -12.590 1.00 32.31 82 LEU A C 17
ATOM 31057 O O . LEU A 1 82 ? 0.572 1.228 -13.465 1.00 51.11 82 LEU A O 17
ATOM 31073 N N . ARG A 1 83 ? -1.320 0.205 -12.736 1.00 73.24 83 ARG A N 17
ATOM 31074 C CA . ARG A 1 83 ? -1.506 -0.672 -13.909 1.00 14.13 83 ARG A CA 17
ATOM 31075 C C . ARG A 1 83 ? -1.916 0.138 -15.161 1.00 43.10 83 ARG A C 17
ATOM 31076 O O . ARG A 1 83 ? -1.588 -0.246 -16.288 1.00 62.12 83 ARG A O 17
ATOM 31097 N N . LYS A 1 84 ? -2.632 1.261 -14.956 1.00 20.01 84 LYS A N 17
ATOM 31098 C CA . LYS A 1 84 ? -3.007 2.175 -16.056 1.00 65.51 84 LYS A CA 17
ATOM 31099 C C . LYS A 1 84 ? -1.768 2.951 -16.549 1.00 55.42 84 LYS A C 17
ATOM 31100 O O . LYS A 1 84 ? -1.606 3.189 -17.752 1.00 71.21 84 LYS A O 17
ATOM 31119 N N . ARG A 1 85 ? -0.909 3.332 -15.588 1.00 23.21 85 ARG A N 17
ATOM 31120 C CA . ARG A 1 85 ? 0.301 4.139 -15.842 1.00 12.52 85 ARG A CA 17
ATOM 31121 C C . ARG A 1 85 ? 1.454 3.269 -16.381 1.00 32.35 85 ARG A C 17
ATOM 31122 O O . ARG A 1 85 ? 2.355 3.778 -17.061 1.00 0.50 85 ARG A O 17
ATOM 31143 N N . ASP A 1 86 ? 1.410 1.963 -16.064 1.00 54.25 86 ASP A N 17
ATOM 31144 C CA . ASP A 1 86 ? 2.346 0.956 -16.589 1.00 32.22 86 ASP A CA 17
ATOM 31145 C C . ASP A 1 86 ? 1.671 -0.430 -16.498 1.00 61.10 86 ASP A C 17
ATOM 31146 O O . ASP A 1 86 ? 1.519 -0.961 -15.395 1.00 74.30 86 ASP A O 17
ATOM 31155 N N . PRO A 1 87 ? 1.206 -1.021 -17.651 1.00 5.34 87 PRO A N 17
ATOM 31156 C CA . PRO A 1 87 ? 0.536 -2.359 -17.669 1.00 13.22 87 PRO A CA 17
ATOM 31157 C C . PRO A 1 87 ? 1.471 -3.501 -17.220 1.00 45.34 87 PRO A C 17
ATOM 31158 O O . PRO A 1 87 ? 1.018 -4.555 -16.769 1.00 42.41 87 PRO A O 17
ATOM 31169 N N . ASN A 1 88 ? 2.783 -3.250 -17.345 1.00 45.24 88 ASN A N 17
ATOM 31170 C CA . ASN A 1 88 ? 3.839 -4.228 -17.048 1.00 74.44 88 ASN A CA 17
ATOM 31171 C C . ASN A 1 88 ? 4.091 -4.323 -15.521 1.00 52.12 88 ASN A C 17
ATOM 31172 O O . ASN A 1 88 ? 4.761 -5.260 -15.057 1.00 71.44 88 ASN A O 17
ATOM 31183 N N . ALA A 1 89 ? 3.559 -3.331 -14.762 1.00 70.55 89 ALA A N 17
ATOM 31184 C CA . ALA A 1 89 ? 3.708 -3.239 -13.296 1.00 23.01 89 ALA A CA 17
ATOM 31185 C C . ALA A 1 89 ? 3.090 -4.459 -12.595 1.00 71.31 89 ALA A C 17
ATOM 31186 O O . ALA A 1 89 ? 1.887 -4.712 -12.705 1.00 2.12 89 ALA A O 17
ATOM 31193 N N . THR A 1 90 ? 3.940 -5.205 -11.882 1.00 64.35 90 THR A N 17
ATOM 31194 C CA . THR A 1 90 ? 3.573 -6.451 -11.201 1.00 12.54 90 THR A CA 17
ATOM 31195 C C . THR A 1 90 ? 3.903 -6.311 -9.708 1.00 61.11 90 THR A C 17
ATOM 31196 O O . THR A 1 90 ? 5.002 -5.875 -9.355 1.00 4.13 90 THR A O 17
ATOM 31207 N N . ILE A 1 91 ? 2.948 -6.676 -8.849 1.00 75.12 91 ILE A N 17
ATOM 31208 C CA . ILE A 1 91 ? 3.085 -6.579 -7.380 1.00 45.10 91 ILE A CA 17
ATOM 31209 C C . ILE A 1 91 ? 3.067 -7.997 -6.776 1.00 4.43 91 ILE A C 17
ATOM 31210 O O . ILE A 1 91 ? 2.331 -8.873 -7.246 1.00 40.33 91 ILE A O 17
ATOM 31226 N N . THR A 1 92 ? 3.921 -8.225 -5.774 1.00 22.23 92 THR A N 17
ATOM 31227 C CA . THR A 1 92 ? 4.021 -9.504 -5.058 1.00 35.10 92 THR A CA 17
ATOM 31228 C C . THR A 1 92 ? 3.704 -9.242 -3.581 1.00 61.23 92 THR A C 17
ATOM 31229 O O . THR A 1 92 ? 4.428 -8.503 -2.936 1.00 33.23 92 THR A O 17
ATOM 31240 N N . ARG A 1 93 ? 2.607 -9.800 -3.070 1.00 22.34 93 ARG A N 17
ATOM 31241 C CA . ARG A 1 93 ? 2.192 -9.620 -1.669 1.00 71.41 93 ARG A CA 17
ATOM 31242 C C . ARG A 1 93 ? 2.701 -10.800 -0.819 1.00 62.12 93 ARG A C 17
ATOM 31243 O O . ARG A 1 93 ? 2.277 -11.946 -1.021 1.00 52.33 93 ARG A O 17
ATOM 31264 N N . THR A 1 94 ? 3.628 -10.508 0.120 1.00 32.34 94 THR A N 17
ATOM 31265 C CA . THR A 1 94 ? 4.240 -11.510 1.014 1.00 73.05 94 THR A CA 17
ATOM 31266 C C . THR A 1 94 ? 4.153 -11.040 2.476 1.00 10.12 94 THR A C 17
ATOM 31267 O O . THR A 1 94 ? 4.871 -10.125 2.885 1.00 11.20 94 THR A O 17
ATOM 31278 N N . VAL A 1 95 ? 3.255 -11.664 3.250 1.00 53.21 95 VAL A N 17
ATOM 31279 C CA . VAL A 1 95 ? 3.050 -11.331 4.674 1.00 23.40 95 VAL A CA 17
ATOM 31280 C C . VAL A 1 95 ? 4.064 -12.099 5.550 1.00 73.00 95 VAL A C 17
ATOM 31281 O O . VAL A 1 95 ? 4.457 -13.223 5.212 1.00 20.11 95 VAL A O 17
ATOM 31294 N N . ARG A 1 96 ? 4.508 -11.474 6.658 1.00 62.11 96 ARG A N 17
ATOM 31295 C CA . ARG A 1 96 ? 5.487 -12.078 7.591 1.00 44.41 96 ARG A CA 17
ATOM 31296 C C . ARG A 1 96 ? 4.978 -12.028 9.052 1.00 43.32 96 ARG A C 17
ATOM 31297 O O . ARG A 1 96 ? 5.519 -12.719 9.928 1.00 3.30 96 ARG A O 17
ATOM 31318 N N . THR A 1 97 ? 3.924 -11.227 9.310 1.00 75.55 97 THR A N 17
ATOM 31319 C CA . THR A 1 97 ? 3.320 -11.131 10.648 1.00 61.01 97 THR A CA 17
ATOM 31320 C C . THR A 1 97 ? 2.557 -12.430 10.981 1.00 33.23 97 THR A C 17
ATOM 31321 O O . THR A 1 97 ? 1.602 -12.801 10.283 1.00 51.43 97 THR A O 17
ATOM 31332 N N . GLU A 1 98 ? 2.996 -13.104 12.052 1.00 24.42 98 GLU A N 17
ATOM 31333 C CA . GLU A 1 98 ? 2.430 -14.377 12.508 1.00 4.30 98 GLU A CA 17
ATOM 31334 C C . GLU A 1 98 ? 1.204 -14.102 13.403 1.00 52.50 98 GLU A C 17
ATOM 31335 O O . GLU A 1 98 ? 1.280 -14.171 14.636 1.00 33.33 98 GLU A O 17
ATOM 31347 N N . VAL A 1 99 ? 0.091 -13.708 12.755 1.00 62.32 99 VAL A N 17
ATOM 31348 C CA . VAL A 1 99 ? -1.200 -13.457 13.432 1.00 55.12 99 VAL A CA 17
ATOM 31349 C C . VAL A 1 99 ? -1.858 -14.794 13.839 1.00 4.45 99 VAL A C 17
ATOM 31350 O O . VAL A 1 99 ? -1.804 -15.778 13.089 1.00 75.41 99 VAL A O 17
ATOM 31363 N N . GLY A 1 100 ? -2.452 -14.820 15.043 1.00 3.50 100 GLY A N 17
ATOM 31364 C CA . GLY A 1 100 ? -3.156 -16.001 15.550 1.00 63.02 100 GLY A CA 17
ATOM 31365 C C . GLY A 1 100 ? -2.717 -16.365 16.957 1.00 34.23 100 GLY A C 17
ATOM 31366 O O . GLY A 1 100 ? -2.345 -17.512 17.222 1.00 33.33 100 GLY A O 17
ATOM 31370 N N . SER A 1 101 ? -2.762 -15.374 17.862 1.00 31.42 101 SER A N 17
ATOM 31371 C CA . SER A 1 101 ? -2.390 -15.543 19.281 1.00 2.22 101 SER A CA 17
ATOM 31372 C C . SER A 1 101 ? -3.533 -16.217 20.081 1.00 71.51 101 SER A C 17
ATOM 31373 O O . SER A 1 101 ? -4.625 -16.451 19.550 1.00 51.13 101 SER A O 17
ATOM 31381 N N . SER A 1 102 ? -3.273 -16.529 21.361 1.00 0.02 102 SER A N 17
ATOM 31382 C CA . SER A 1 102 ? -4.262 -17.134 22.267 1.00 41.22 102 SER A CA 17
ATOM 31383 C C . SER A 1 102 ? -4.620 -16.140 23.389 1.00 51.00 102 SER A C 17
ATOM 31384 O O . SER A 1 102 ? -3.995 -16.136 24.462 1.00 32.32 102 SER A O 17
ATOM 31392 N N . TRP A 1 103 ? -5.602 -15.264 23.106 1.00 21.40 103 TRP A N 17
ATOM 31393 C CA . TRP A 1 103 ? -6.122 -14.303 24.086 1.00 1.03 103 TRP A CA 17
ATOM 31394 C C . TRP A 1 103 ? -7.078 -15.059 25.032 1.00 65.03 103 TRP A C 17
ATOM 31395 O O . TRP A 1 103 ? -8.257 -15.264 24.719 1.00 24.54 103 TRP A O 17
ATOM 31416 N N . SER A 1 104 ? -6.518 -15.535 26.156 1.00 33.20 104 SER A N 17
ATOM 31417 C CA . SER A 1 104 ? -7.190 -16.462 27.082 1.00 43.42 104 SER A CA 17
ATOM 31418 C C . SER A 1 104 ? -7.497 -15.747 28.411 1.00 62.42 104 SER A C 17
ATOM 31419 O O . SER A 1 104 ? -6.578 -15.460 29.197 1.00 23.11 104 SER A O 17
ATOM 31427 N N . LEU A 1 105 ? -8.786 -15.415 28.634 1.00 15.43 105 LEU A N 17
ATOM 31428 C CA . LEU A 1 105 ? -9.246 -14.709 29.847 1.00 55.54 105 LEU A CA 17
ATOM 31429 C C . LEU A 1 105 ? -10.083 -15.657 30.722 1.00 41.43 105 LEU A C 17
ATOM 31430 O O . LEU A 1 105 ? -11.114 -16.178 30.273 1.00 54.53 105 LEU A O 17
ATOM 31446 N N . GLU A 1 106 ? -9.610 -15.896 31.954 1.00 53.44 106 GLU A N 17
ATOM 31447 C CA . GLU A 1 106 ? -10.358 -16.613 32.996 1.00 23.01 106 GLU A CA 17
ATOM 31448 C C . GLU A 1 106 ? -10.655 -15.640 34.146 1.00 73.04 106 GLU A C 17
ATOM 31449 O O . GLU A 1 106 ? -9.785 -15.366 34.979 1.00 13.53 106 GLU A O 17
ATOM 31461 N N . HIS A 1 107 ? -11.880 -15.091 34.153 1.00 25.53 107 HIS A N 17
ATOM 31462 C CA . HIS A 1 107 ? -12.332 -14.101 35.151 1.00 54.32 107 HIS A CA 17
ATOM 31463 C C . HIS A 1 107 ? -13.609 -14.634 35.828 1.00 53.33 107 HIS A C 17
ATOM 31464 O O . HIS A 1 107 ? -14.719 -14.124 35.628 1.00 11.35 107 HIS A O 17
ATOM 31479 N N . HIS A 1 108 ? -13.418 -15.711 36.598 1.00 43.24 108 HIS A N 17
ATOM 31480 C CA . HIS A 1 108 ? -14.477 -16.370 37.396 1.00 12.30 108 HIS A CA 17
ATOM 31481 C C . HIS A 1 108 ? -13.950 -16.549 38.837 1.00 51.31 108 HIS A C 17
ATOM 31482 O O . HIS A 1 108 ? -14.171 -17.576 39.493 1.00 63.35 108 HIS A O 17
ATOM 31497 N N . HIS A 1 109 ? -13.234 -15.514 39.320 1.00 25.01 109 HIS A N 17
ATOM 31498 C CA . HIS A 1 109 ? -12.763 -15.438 40.711 1.00 74.35 109 HIS A CA 17
ATOM 31499 C C . HIS A 1 109 ? -13.981 -15.194 41.624 1.00 14.45 109 HIS A C 17
ATOM 31500 O O . HIS A 1 109 ? -14.354 -14.050 41.906 1.00 25.15 109 HIS A O 17
ATOM 31515 N N . HIS A 1 110 ? -14.629 -16.298 42.006 1.00 64.51 110 HIS A N 17
ATOM 31516 C CA . HIS A 1 110 ? -15.825 -16.308 42.846 1.00 41.43 110 HIS A CA 17
ATOM 31517 C C . HIS A 1 110 ? -15.681 -17.476 43.812 1.00 31.35 110 HIS A C 17
ATOM 31518 O O . HIS A 1 110 ? -15.902 -18.632 43.434 1.00 11.31 110 HIS A O 17
ATOM 31533 N N . HIS A 1 111 ? -15.219 -17.173 45.024 1.00 42.34 111 HIS A N 17
ATOM 31534 C CA . HIS A 1 111 ? -15.141 -18.153 46.113 1.00 5.10 111 HIS A CA 17
ATOM 31535 C C . HIS A 1 111 ? -16.561 -18.410 46.671 1.00 73.41 111 HIS A C 17
ATOM 31536 O O . HIS A 1 111 ? -17.026 -19.553 46.701 1.00 31.03 111 HIS A O 17
ATOM 31551 N N . HIS A 1 112 ? -17.241 -17.309 47.048 1.00 62.33 112 HIS A N 17
ATOM 31552 C CA . HIS A 1 112 ? -18.619 -17.277 47.574 1.00 43.44 112 HIS A CA 17
ATOM 31553 C C . HIS A 1 112 ? -19.070 -15.800 47.547 1.00 35.42 112 HIS A C 17
ATOM 31554 O O . HIS A 1 112 ? -18.621 -15.027 48.420 1.00 31.31 112 HIS A O 17
ATOM 31570 N N . MET A 1 1 ? -4.810 -4.913 20.892 1.00 41.24 1 MET A N 18
ATOM 31571 C CA . MET A 1 1 ? -4.564 -4.096 19.679 1.00 40.14 1 MET A CA 18
ATOM 31572 C C . MET A 1 1 ? -3.251 -4.565 19.026 1.00 22.52 1 MET A C 18
ATOM 31573 O O . MET A 1 1 ? -2.216 -4.615 19.696 1.00 5.23 1 MET A O 18
ATOM 31589 N N . LEU A 1 2 ? -3.303 -4.917 17.727 1.00 24.31 2 LEU A N 18
ATOM 31590 C CA . LEU A 1 2 ? -2.178 -5.568 17.010 1.00 14.51 2 LEU A CA 18
ATOM 31591 C C . LEU A 1 2 ? -1.722 -4.743 15.799 1.00 62.03 2 LEU A C 18
ATOM 31592 O O . LEU A 1 2 ? -2.448 -3.873 15.311 1.00 53.44 2 LEU A O 18
ATOM 31608 N N . THR A 1 3 ? -0.492 -5.005 15.343 1.00 64.10 3 THR A N 18
ATOM 31609 C CA . THR A 1 3 ? 0.085 -4.368 14.156 1.00 13.14 3 THR A CA 18
ATOM 31610 C C . THR A 1 3 ? 0.533 -5.459 13.160 1.00 0.35 3 THR A C 18
ATOM 31611 O O . THR A 1 3 ? 1.354 -6.319 13.504 1.00 31.34 3 THR A O 18
ATOM 31622 N N . VAL A 1 4 ? -0.035 -5.428 11.943 1.00 51.50 4 VAL A N 18
ATOM 31623 C CA . VAL A 1 4 ? 0.261 -6.406 10.878 1.00 43.41 4 VAL A CA 18
ATOM 31624 C C . VAL A 1 4 ? 1.254 -5.815 9.850 1.00 12.34 4 VAL A C 18
ATOM 31625 O O . VAL A 1 4 ? 1.032 -4.729 9.302 1.00 14.22 4 VAL A O 18
ATOM 31638 N N . GLU A 1 5 ? 2.370 -6.517 9.641 1.00 31.03 5 GLU A N 18
ATOM 31639 C CA . GLU A 1 5 ? 3.350 -6.190 8.604 1.00 54.32 5 GLU A CA 18
ATOM 31640 C C . GLU A 1 5 ? 3.091 -7.072 7.379 1.00 63.20 5 GLU A C 18
ATOM 31641 O O . GLU A 1 5 ? 3.185 -8.302 7.457 1.00 22.31 5 GLU A O 18
ATOM 31653 N N . VAL A 1 6 ? 2.733 -6.436 6.263 1.00 11.22 6 VAL A N 18
ATOM 31654 C CA . VAL A 1 6 ? 2.682 -7.070 4.943 1.00 42.13 6 VAL A CA 18
ATOM 31655 C C . VAL A 1 6 ? 3.689 -6.340 4.025 1.00 34.21 6 VAL A C 18
ATOM 31656 O O . VAL A 1 6 ? 3.634 -5.116 3.847 1.00 3.30 6 VAL A O 18
ATOM 31669 N N . GLU A 1 7 ? 4.655 -7.100 3.503 1.00 55.41 7 GLU A N 18
ATOM 31670 C CA . GLU A 1 7 ? 5.683 -6.593 2.596 1.00 3.34 7 GLU A CA 18
ATOM 31671 C C . GLU A 1 7 ? 5.232 -6.839 1.150 1.00 32.12 7 GLU A C 18
ATOM 31672 O O . GLU A 1 7 ? 5.105 -7.988 0.708 1.00 14.01 7 GLU A O 18
ATOM 31684 N N . VAL A 1 8 ? 4.946 -5.746 0.447 1.00 74.41 8 VAL A N 18
ATOM 31685 C CA . VAL A 1 8 ? 4.478 -5.754 -0.935 1.00 22.55 8 VAL A CA 18
ATOM 31686 C C . VAL A 1 8 ? 5.668 -5.422 -1.865 1.00 21.52 8 VAL A C 18
ATOM 31687 O O . VAL A 1 8 ? 6.127 -4.280 -1.918 1.00 4.13 8 VAL A O 18
ATOM 31700 N N . LYS A 1 9 ? 6.173 -6.436 -2.581 1.00 14.13 9 LYS A N 18
ATOM 31701 C CA . LYS A 1 9 ? 7.329 -6.305 -3.478 1.00 3.11 9 LYS A CA 18
ATOM 31702 C C . LYS A 1 9 ? 6.828 -5.975 -4.903 1.00 33.21 9 LYS A C 18
ATOM 31703 O O . LYS A 1 9 ? 6.351 -6.848 -5.631 1.00 0.21 9 LYS A O 18
ATOM 31722 N N . ILE A 1 10 ? 6.947 -4.704 -5.279 1.00 14.41 10 ILE A N 18
ATOM 31723 C CA . ILE A 1 10 ? 6.391 -4.145 -6.527 1.00 32.22 10 ILE A CA 18
ATOM 31724 C C . ILE A 1 10 ? 7.478 -4.142 -7.619 1.00 62.30 10 ILE A C 18
ATOM 31725 O O . ILE A 1 10 ? 8.643 -3.882 -7.323 1.00 33.42 10 ILE A O 18
ATOM 31741 N N . THR A 1 11 ? 7.098 -4.450 -8.869 1.00 73.11 11 THR A N 18
ATOM 31742 C CA . THR A 1 11 ? 7.984 -4.320 -10.037 1.00 35.53 11 THR A CA 18
ATOM 31743 C C . THR A 1 11 ? 7.190 -3.662 -11.191 1.00 0.24 11 THR A C 18
ATOM 31744 O O . THR A 1 11 ? 6.137 -4.160 -11.594 1.00 72.43 11 THR A O 18
ATOM 31755 N N . ALA A 1 12 ? 7.682 -2.508 -11.675 1.00 51.13 12 ALA A N 18
ATOM 31756 C CA . ALA A 1 12 ? 7.012 -1.698 -12.713 1.00 55.44 12 ALA A CA 18
ATOM 31757 C C . ALA A 1 12 ? 7.956 -1.455 -13.895 1.00 63.32 12 ALA A C 18
ATOM 31758 O O . ALA A 1 12 ? 9.094 -1.929 -13.888 1.00 45.12 12 ALA A O 18
ATOM 31765 N N . ASP A 1 13 ? 7.469 -0.713 -14.909 1.00 14.12 13 ASP A N 18
ATOM 31766 C CA . ASP A 1 13 ? 8.282 -0.308 -16.073 1.00 64.30 13 ASP A CA 18
ATOM 31767 C C . ASP A 1 13 ? 9.297 0.766 -15.637 1.00 24.41 13 ASP A C 18
ATOM 31768 O O . ASP A 1 13 ? 10.454 0.769 -16.071 1.00 71.43 13 ASP A O 18
ATOM 31777 N N . ASP A 1 14 ? 8.833 1.653 -14.749 1.00 10.05 14 ASP A N 18
ATOM 31778 C CA . ASP A 1 14 ? 9.668 2.616 -14.020 1.00 62.32 14 ASP A CA 18
ATOM 31779 C C . ASP A 1 14 ? 9.567 2.317 -12.521 1.00 50.03 14 ASP A C 18
ATOM 31780 O O . ASP A 1 14 ? 8.494 2.492 -11.928 1.00 11.40 14 ASP A O 18
ATOM 31789 N N . GLU A 1 15 ? 10.672 1.835 -11.925 1.00 33.54 15 GLU A N 18
ATOM 31790 C CA . GLU A 1 15 ? 10.759 1.584 -10.477 1.00 53.34 15 GLU A CA 18
ATOM 31791 C C . GLU A 1 15 ? 10.581 2.893 -9.662 1.00 1.01 15 GLU A C 18
ATOM 31792 O O . GLU A 1 15 ? 9.875 2.906 -8.657 1.00 14.42 15 GLU A O 18
ATOM 31804 N N . ASN A 1 16 ? 11.191 4.004 -10.131 1.00 5.31 16 ASN A N 18
ATOM 31805 C CA . ASN A 1 16 ? 11.117 5.297 -9.420 1.00 10.45 16 ASN A CA 18
ATOM 31806 C C . ASN A 1 16 ? 9.663 5.787 -9.371 1.00 3.12 16 ASN A C 18
ATOM 31807 O O . ASN A 1 16 ? 9.192 6.208 -8.312 1.00 21.41 16 ASN A O 18
ATOM 31818 N N . LYS A 1 17 ? 8.940 5.673 -10.516 1.00 34.30 17 LYS A N 18
ATOM 31819 C CA . LYS A 1 17 ? 7.520 6.060 -10.577 1.00 0.52 17 LYS A CA 18
ATOM 31820 C C . LYS A 1 17 ? 6.660 5.127 -9.722 1.00 22.21 17 LYS A C 18
ATOM 31821 O O . LYS A 1 17 ? 5.716 5.587 -9.116 1.00 54.20 17 LYS A O 18
ATOM 31840 N N . ALA A 1 18 ? 6.989 3.813 -9.702 1.00 23.13 18 ALA A N 18
ATOM 31841 C CA . ALA A 1 18 ? 6.253 2.815 -8.894 1.00 24.34 18 ALA A CA 18
ATOM 31842 C C . ALA A 1 18 ? 6.153 3.281 -7.431 1.00 73.53 18 ALA A C 18
ATOM 31843 O O . ALA A 1 18 ? 5.067 3.299 -6.842 1.00 2.44 18 ALA A O 18
ATOM 31850 N N . GLU A 1 19 ? 7.302 3.738 -6.900 1.00 43.53 19 GLU A N 18
ATOM 31851 C CA . GLU A 1 19 ? 7.388 4.329 -5.567 1.00 20.15 19 GLU A CA 18
ATOM 31852 C C . GLU A 1 19 ? 6.515 5.608 -5.466 1.00 0.14 19 GLU A C 18
ATOM 31853 O O . GLU A 1 19 ? 5.624 5.673 -4.626 1.00 74.14 19 GLU A O 18
ATOM 31865 N N . GLU A 1 20 ? 6.764 6.582 -6.370 1.00 64.22 20 GLU A N 18
ATOM 31866 C CA . GLU A 1 20 ? 6.128 7.922 -6.338 1.00 50.33 20 GLU A CA 18
ATOM 31867 C C . GLU A 1 20 ? 4.585 7.845 -6.364 1.00 3.12 20 GLU A C 18
ATOM 31868 O O . GLU A 1 20 ? 3.905 8.517 -5.576 1.00 42.41 20 GLU A O 18
ATOM 31880 N N . ILE A 1 21 ? 4.070 7.006 -7.266 1.00 33.35 21 ILE A N 18
ATOM 31881 C CA . ILE A 1 21 ? 2.637 6.749 -7.438 1.00 40.33 21 ILE A CA 18
ATOM 31882 C C . ILE A 1 21 ? 2.048 6.158 -6.147 1.00 21.43 21 ILE A C 18
ATOM 31883 O O . ILE A 1 21 ? 1.071 6.688 -5.632 1.00 65.54 21 ILE A O 18
ATOM 31899 N N . VAL A 1 22 ? 2.698 5.100 -5.607 1.00 62.41 22 VAL A N 18
ATOM 31900 C CA . VAL A 1 22 ? 2.212 4.397 -4.395 1.00 25.12 22 VAL A CA 18
ATOM 31901 C C . VAL A 1 22 ? 2.267 5.315 -3.141 1.00 43.30 22 VAL A C 18
ATOM 31902 O O . VAL A 1 22 ? 1.421 5.194 -2.258 1.00 21.33 22 VAL A O 18
ATOM 31915 N N . LYS A 1 23 ? 3.223 6.263 -3.103 1.00 71.32 23 LYS A N 18
ATOM 31916 C CA . LYS A 1 23 ? 3.313 7.286 -2.028 1.00 32.31 23 LYS A CA 18
ATOM 31917 C C . LYS A 1 23 ? 2.072 8.201 -2.059 1.00 64.21 23 LYS A C 18
ATOM 31918 O O . LYS A 1 23 ? 1.439 8.447 -1.017 1.00 32.44 23 LYS A O 18
ATOM 31937 N N . ARG A 1 24 ? 1.732 8.681 -3.283 1.00 13.00 24 ARG A N 18
ATOM 31938 C CA . ARG A 1 24 ? 0.496 9.450 -3.535 1.00 55.15 24 ARG A CA 18
ATOM 31939 C C . ARG A 1 24 ? -0.731 8.622 -3.127 1.00 73.13 24 ARG A C 18
ATOM 31940 O O . ARG A 1 24 ? -1.637 9.138 -2.482 1.00 3.35 24 ARG A O 18
ATOM 31961 N N . VAL A 1 25 ? -0.711 7.321 -3.484 1.00 23.14 25 VAL A N 18
ATOM 31962 C CA . VAL A 1 25 ? -1.808 6.390 -3.209 1.00 30.01 25 VAL A CA 18
ATOM 31963 C C . VAL A 1 25 ? -2.074 6.284 -1.704 1.00 61.55 25 VAL A C 18
ATOM 31964 O O . VAL A 1 25 ? -3.204 6.408 -1.295 1.00 4.32 25 VAL A O 18
ATOM 31977 N N . ILE A 1 26 ? -1.022 6.064 -0.902 1.00 11.25 26 ILE A N 18
ATOM 31978 C CA . ILE A 1 26 ? -1.150 5.893 0.562 1.00 72.42 26 ILE A CA 18
ATOM 31979 C C . ILE A 1 26 ? -1.638 7.209 1.218 1.00 22.42 26 ILE A C 18
ATOM 31980 O O . ILE A 1 26 ? -2.319 7.182 2.246 1.00 41.43 26 ILE A O 18
ATOM 31996 N N . ASP A 1 27 ? -1.301 8.356 0.587 1.00 5.53 27 ASP A N 18
ATOM 31997 C CA . ASP A 1 27 ? -1.846 9.686 0.955 1.00 35.24 27 ASP A CA 18
ATOM 31998 C C . ASP A 1 27 ? -3.369 9.773 0.636 1.00 24.11 27 ASP A C 18
ATOM 31999 O O . ASP A 1 27 ? -4.133 10.399 1.386 1.00 2.11 27 ASP A O 18
ATOM 32008 N N . GLU A 1 28 ? -3.799 9.110 -0.466 1.00 63.22 28 GLU A N 18
ATOM 32009 C CA . GLU A 1 28 ? -5.230 9.006 -0.856 1.00 55.34 28 GLU A CA 18
ATOM 32010 C C . GLU A 1 28 ? -5.983 8.033 0.081 1.00 73.02 28 GLU A C 18
ATOM 32011 O O . GLU A 1 28 ? -7.122 8.283 0.470 1.00 72.23 28 GLU A O 18
ATOM 32023 N N . VAL A 1 29 ? -5.311 6.917 0.429 1.00 12.32 29 VAL A N 18
ATOM 32024 C CA . VAL A 1 29 ? -5.873 5.848 1.270 1.00 33.15 29 VAL A CA 18
ATOM 32025 C C . VAL A 1 29 ? -5.947 6.318 2.734 1.00 61.32 29 VAL A C 18
ATOM 32026 O O . VAL A 1 29 ? -6.802 5.863 3.492 1.00 43.42 29 VAL A O 18
ATOM 32039 N N . GLU A 1 30 ? -5.072 7.270 3.090 1.00 71.30 30 GLU A N 18
ATOM 32040 C CA . GLU A 1 30 ? -5.005 7.849 4.439 1.00 1.14 30 GLU A CA 18
ATOM 32041 C C . GLU A 1 30 ? -6.367 8.455 4.842 1.00 61.31 30 GLU A C 18
ATOM 32042 O O . GLU A 1 30 ? -6.908 8.121 5.893 1.00 62.51 30 GLU A O 18
ATOM 32054 N N . ARG A 1 31 ? -6.936 9.289 3.948 1.00 53.43 31 ARG A N 18
ATOM 32055 C CA . ARG A 1 31 ? -8.179 10.028 4.231 1.00 21.44 31 ARG A CA 18
ATOM 32056 C C . ARG A 1 31 ? -9.393 9.074 4.339 1.00 63.03 31 ARG A C 18
ATOM 32057 O O . ARG A 1 31 ? -10.163 9.164 5.297 1.00 51.04 31 ARG A O 18
ATOM 32078 N N . GLU A 1 32 ? -9.504 8.108 3.402 1.00 71.32 32 GLU A N 18
ATOM 32079 C CA . GLU A 1 32 ? -10.677 7.209 3.310 1.00 64.23 32 GLU A CA 18
ATOM 32080 C C . GLU A 1 32 ? -10.666 6.143 4.425 1.00 63.00 32 GLU A C 18
ATOM 32081 O O . GLU A 1 32 ? -11.730 5.738 4.908 1.00 44.03 32 GLU A O 18
ATOM 32093 N N . VAL A 1 33 ? -9.458 5.705 4.829 1.00 74.22 33 VAL A N 18
ATOM 32094 C CA . VAL A 1 33 ? -9.288 4.764 5.954 1.00 54.10 33 VAL A CA 18
ATOM 32095 C C . VAL A 1 33 ? -9.657 5.437 7.280 1.00 4.41 33 VAL A C 18
ATOM 32096 O O . VAL A 1 33 ? -10.458 4.889 8.018 1.00 20.10 33 VAL A O 18
ATOM 32109 N N . GLN A 1 34 ? -9.114 6.645 7.545 1.00 52.42 34 GLN A N 18
ATOM 32110 C CA . GLN A 1 34 ? -9.308 7.339 8.850 1.00 24.01 34 GLN A CA 18
ATOM 32111 C C . GLN A 1 34 ? -10.782 7.716 9.113 1.00 20.02 34 GLN A C 18
ATOM 32112 O O . GLN A 1 34 ? -11.162 7.954 10.266 1.00 65.15 34 GLN A O 18
ATOM 32126 N N . LYS A 1 35 ? -11.608 7.758 8.040 1.00 75.10 35 LYS A N 18
ATOM 32127 C CA . LYS A 1 35 ? -13.072 7.956 8.145 1.00 61.31 35 LYS A CA 18
ATOM 32128 C C . LYS A 1 35 ? -13.723 6.752 8.854 1.00 42.34 35 LYS A C 18
ATOM 32129 O O . LYS A 1 35 ? -14.570 6.904 9.736 1.00 61.02 35 LYS A O 18
ATOM 32148 N N . GLN A 1 36 ? -13.294 5.552 8.436 1.00 64.42 36 GLN A N 18
ATOM 32149 C CA . GLN A 1 36 ? -13.836 4.269 8.918 1.00 23.13 36 GLN A CA 18
ATOM 32150 C C . GLN A 1 36 ? -13.040 3.751 10.139 1.00 63.22 36 GLN A C 18
ATOM 32151 O O . GLN A 1 36 ? -13.549 2.955 10.934 1.00 11.24 36 GLN A O 18
ATOM 32165 N N . TYR A 1 37 ? -11.774 4.207 10.266 1.00 25.43 37 TYR A N 18
ATOM 32166 C CA . TYR A 1 37 ? -10.800 3.679 11.241 1.00 73.51 37 TYR A CA 18
ATOM 32167 C C . TYR A 1 37 ? -10.008 4.843 11.881 1.00 44.12 37 TYR A C 18
ATOM 32168 O O . TYR A 1 37 ? -8.941 5.205 11.380 1.00 32.22 37 TYR A O 18
ATOM 32186 N N . PRO A 1 38 ? -10.539 5.483 12.971 1.00 15.04 38 PRO A N 18
ATOM 32187 C CA . PRO A 1 38 ? -9.811 6.552 13.712 1.00 33.50 38 PRO A CA 18
ATOM 32188 C C . PRO A 1 38 ? -8.596 6.003 14.506 1.00 61.42 38 PRO A C 18
ATOM 32189 O O . PRO A 1 38 ? -7.661 6.745 14.832 1.00 24.14 38 PRO A O 18
ATOM 32200 N N . ASN A 1 39 ? -8.642 4.690 14.807 1.00 74.34 39 ASN A N 18
ATOM 32201 C CA . ASN A 1 39 ? -7.592 3.983 15.573 1.00 3.41 39 ASN A CA 18
ATOM 32202 C C . ASN A 1 39 ? -6.486 3.432 14.653 1.00 2.33 39 ASN A C 18
ATOM 32203 O O . ASN A 1 39 ? -5.504 2.853 15.137 1.00 52.51 39 ASN A O 18
ATOM 32214 N N . ALA A 1 40 ? -6.651 3.614 13.333 1.00 41.44 40 ALA A N 18
ATOM 32215 C CA . ALA A 1 40 ? -5.685 3.135 12.337 1.00 23.54 40 ALA A CA 18
ATOM 32216 C C . ALA A 1 40 ? -4.421 3.995 12.336 1.00 45.32 40 ALA A C 18
ATOM 32217 O O . ALA A 1 40 ? -4.502 5.224 12.294 1.00 72.43 40 ALA A O 18
ATOM 32224 N N . THR A 1 41 ? -3.262 3.342 12.415 1.00 23.22 41 THR A N 18
ATOM 32225 C CA . THR A 1 41 ? -1.975 3.974 12.140 1.00 22.22 41 THR A CA 18
ATOM 32226 C C . THR A 1 41 ? -1.355 3.251 10.938 1.00 22.14 41 THR A C 18
ATOM 32227 O O . THR A 1 41 ? -0.995 2.070 11.028 1.00 12.24 41 THR A O 18
ATOM 32238 N N . ILE A 1 42 ? -1.268 3.963 9.809 1.00 21.23 42 ILE A N 18
ATOM 32239 C CA . ILE A 1 42 ? -0.682 3.449 8.568 1.00 11.23 42 ILE A CA 18
ATOM 32240 C C . ILE A 1 42 ? 0.796 3.862 8.533 1.00 73.50 42 ILE A C 18
ATOM 32241 O O . ILE A 1 42 ? 1.110 5.036 8.325 1.00 3.30 42 ILE A O 18
ATOM 32257 N N . THR A 1 43 ? 1.687 2.911 8.817 1.00 42.13 43 THR A N 18
ATOM 32258 C CA . THR A 1 43 ? 3.137 3.089 8.678 1.00 24.12 43 THR A CA 18
ATOM 32259 C C . THR A 1 43 ? 3.573 2.496 7.331 1.00 33.43 43 THR A C 18
ATOM 32260 O O . THR A 1 43 ? 3.139 1.398 6.961 1.00 3.25 43 THR A O 18
ATOM 32271 N N . ARG A 1 44 ? 4.410 3.233 6.590 1.00 23.32 44 ARG A N 18
ATOM 32272 C CA . ARG A 1 44 ? 4.829 2.848 5.236 1.00 72.03 44 ARG A CA 18
ATOM 32273 C C . ARG A 1 44 ? 6.293 3.246 4.983 1.00 32.24 44 ARG A C 18
ATOM 32274 O O . ARG A 1 44 ? 6.749 4.288 5.468 1.00 3.34 44 ARG A O 18
ATOM 32295 N N . THR A 1 45 ? 7.032 2.382 4.262 1.00 43.52 45 THR A N 18
ATOM 32296 C CA . THR A 1 45 ? 8.419 2.636 3.836 1.00 21.51 45 THR A CA 18
ATOM 32297 C C . THR A 1 45 ? 8.637 2.010 2.450 1.00 32.44 45 THR A C 18
ATOM 32298 O O . THR A 1 45 ? 8.575 0.790 2.305 1.00 25.11 45 THR A O 18
ATOM 32309 N N . LEU A 1 46 ? 8.852 2.851 1.430 1.00 71.23 46 LEU A N 18
ATOM 32310 C CA . LEU A 1 46 ? 9.128 2.405 0.056 1.00 24.14 46 LEU A CA 18
ATOM 32311 C C . LEU A 1 46 ? 10.622 2.601 -0.230 1.00 70.34 46 LEU A C 18
ATOM 32312 O O . LEU A 1 46 ? 11.196 3.616 0.176 1.00 72.44 46 LEU A O 18
ATOM 32328 N N . THR A 1 47 ? 11.255 1.632 -0.896 1.00 71.20 47 THR A N 18
ATOM 32329 C CA . THR A 1 47 ? 12.702 1.678 -1.202 1.00 5.21 47 THR A CA 18
ATOM 32330 C C . THR A 1 47 ? 12.958 1.115 -2.608 1.00 40.34 47 THR A C 18
ATOM 32331 O O . THR A 1 47 ? 12.354 0.113 -2.979 1.00 2.11 47 THR A O 18
ATOM 32342 N N . ARG A 1 48 ? 13.862 1.752 -3.390 1.00 14.23 48 ARG A N 18
ATOM 32343 C CA . ARG A 1 48 ? 14.214 1.274 -4.741 1.00 45.32 48 ARG A CA 18
ATOM 32344 C C . ARG A 1 48 ? 15.295 0.175 -4.641 1.00 23.11 48 ARG A C 18
ATOM 32345 O O . ARG A 1 48 ? 16.070 0.116 -3.670 1.00 73.32 48 ARG A O 18
ATOM 32366 N N . ASP A 1 49 ? 15.341 -0.659 -5.681 1.00 20.50 49 ASP A N 18
ATOM 32367 C CA . ASP A 1 49 ? 16.181 -1.869 -5.755 1.00 43.04 49 ASP A CA 18
ATOM 32368 C C . ASP A 1 49 ? 16.433 -2.182 -7.253 1.00 44.42 49 ASP A C 18
ATOM 32369 O O . ASP A 1 49 ? 16.115 -1.353 -8.115 1.00 65.04 49 ASP A O 18
ATOM 32378 N N . ASP A 1 50 ? 17.042 -3.345 -7.565 1.00 5.52 50 ASP A N 18
ATOM 32379 C CA . ASP A 1 50 ? 17.188 -3.862 -8.942 1.00 71.51 50 ASP A CA 18
ATOM 32380 C C . ASP A 1 50 ? 15.804 -4.024 -9.622 1.00 12.40 50 ASP A C 18
ATOM 32381 O O . ASP A 1 50 ? 15.154 -5.070 -9.503 1.00 25.01 50 ASP A O 18
ATOM 32390 N N . GLY A 1 51 ? 15.334 -2.923 -10.258 1.00 2.54 51 GLY A N 18
ATOM 32391 C CA . GLY A 1 51 ? 14.054 -2.889 -10.984 1.00 42.51 51 GLY A CA 18
ATOM 32392 C C . GLY A 1 51 ? 12.842 -3.186 -10.101 1.00 5.12 51 GLY A C 18
ATOM 32393 O O . GLY A 1 51 ? 11.790 -3.612 -10.593 1.00 74.02 51 GLY A O 18
ATOM 32397 N N . THR A 1 52 ? 12.991 -2.952 -8.791 1.00 54.22 52 THR A N 18
ATOM 32398 C CA . THR A 1 52 ? 12.000 -3.345 -7.779 1.00 43.12 52 THR A CA 18
ATOM 32399 C C . THR A 1 52 ? 11.849 -2.237 -6.720 1.00 43.35 52 THR A C 18
ATOM 32400 O O . THR A 1 52 ? 12.822 -1.568 -6.375 1.00 24.43 52 THR A O 18
ATOM 32411 N N . VAL A 1 53 ? 10.612 -2.017 -6.256 1.00 71.11 53 VAL A N 18
ATOM 32412 C CA . VAL A 1 53 ? 10.315 -1.192 -5.075 1.00 21.04 53 VAL A CA 18
ATOM 32413 C C . VAL A 1 53 ? 9.780 -2.101 -3.973 1.00 13.41 53 VAL A C 18
ATOM 32414 O O . VAL A 1 53 ? 8.835 -2.852 -4.201 1.00 33.25 53 VAL A O 18
ATOM 32427 N N . GLU A 1 54 ? 10.395 -2.047 -2.796 1.00 45.44 54 GLU A N 18
ATOM 32428 C CA . GLU A 1 54 ? 9.915 -2.759 -1.621 1.00 73.23 54 GLU A CA 18
ATOM 32429 C C . GLU A 1 54 ? 9.016 -1.801 -0.827 1.00 3.00 54 GLU A C 18
ATOM 32430 O O . GLU A 1 54 ? 9.502 -0.816 -0.256 1.00 70.02 54 GLU A O 18
ATOM 32442 N N . LEU A 1 55 ? 7.711 -2.066 -0.868 1.00 1.24 55 LEU A N 18
ATOM 32443 C CA . LEU A 1 55 ? 6.704 -1.342 -0.091 1.00 71.20 55 LEU A CA 18
ATOM 32444 C C . LEU A 1 55 ? 6.489 -2.105 1.220 1.00 53.10 55 LEU A C 18
ATOM 32445 O O . LEU A 1 55 ? 6.157 -3.290 1.213 1.00 71.00 55 LEU A O 18
ATOM 32461 N N . ARG A 1 56 ? 6.732 -1.429 2.340 1.00 42.13 56 ARG A N 18
ATOM 32462 C CA . ARG A 1 56 ? 6.539 -1.990 3.675 1.00 63.33 56 ARG A CA 18
ATOM 32463 C C . ARG A 1 56 ? 5.274 -1.367 4.263 1.00 55.20 56 ARG A C 18
ATOM 32464 O O . ARG A 1 56 ? 5.294 -0.202 4.651 1.00 73.24 56 ARG A O 18
ATOM 32485 N N . ILE A 1 57 ? 4.170 -2.126 4.268 1.00 51.31 57 ILE A N 18
ATOM 32486 C CA . ILE A 1 57 ? 2.906 -1.700 4.889 1.00 4.41 57 ILE A CA 18
ATOM 32487 C C . ILE A 1 57 ? 2.818 -2.326 6.287 1.00 34.31 57 ILE A C 18
ATOM 32488 O O . ILE A 1 57 ? 2.944 -3.540 6.452 1.00 42.04 57 ILE A O 18
ATOM 32504 N N . LYS A 1 58 ? 2.653 -1.462 7.283 1.00 73.21 58 LYS A N 18
ATOM 32505 C CA . LYS A 1 58 ? 2.577 -1.832 8.691 1.00 41.22 58 LYS A CA 18
ATOM 32506 C C . LYS A 1 58 ? 1.354 -1.114 9.279 1.00 53.23 58 LYS A C 18
ATOM 32507 O O . LYS A 1 58 ? 1.401 0.088 9.541 1.00 71.15 58 LYS A O 18
ATOM 32526 N N . VAL A 1 59 ? 0.240 -1.847 9.446 1.00 70.10 59 VAL A N 18
ATOM 32527 C CA . VAL A 1 59 ? -1.047 -1.271 9.878 1.00 30.53 59 VAL A CA 18
ATOM 32528 C C . VAL A 1 59 ? -1.337 -1.681 11.322 1.00 63.11 59 VAL A C 18
ATOM 32529 O O . VAL A 1 59 ? -1.505 -2.873 11.606 1.00 74.40 59 VAL A O 18
ATOM 32542 N N . LYS A 1 60 ? -1.377 -0.697 12.232 1.00 21.22 60 LYS A N 18
ATOM 32543 C CA . LYS A 1 60 ? -1.829 -0.920 13.604 1.00 23.34 60 LYS A CA 18
ATOM 32544 C C . LYS A 1 60 ? -3.335 -0.640 13.669 1.00 23.10 60 LYS A C 18
ATOM 32545 O O . LYS A 1 60 ? -3.782 0.475 13.369 1.00 1.12 60 LYS A O 18
ATOM 32564 N N . ALA A 1 61 ? -4.097 -1.669 14.030 1.00 53.34 61 ALA A N 18
ATOM 32565 C CA . ALA A 1 61 ? -5.553 -1.596 14.223 1.00 24.23 61 ALA A CA 18
ATOM 32566 C C . ALA A 1 61 ? -5.926 -2.438 15.449 1.00 32.14 61 ALA A C 18
ATOM 32567 O O . ALA A 1 61 ? -5.080 -3.168 15.995 1.00 74.03 61 ALA A O 18
ATOM 32574 N N . ASP A 1 62 ? -7.190 -2.332 15.881 1.00 65.42 62 ASP A N 18
ATOM 32575 C CA . ASP A 1 62 ? -7.703 -3.051 17.057 1.00 11.10 62 ASP A CA 18
ATOM 32576 C C . ASP A 1 62 ? -7.622 -4.577 16.836 1.00 1.31 62 ASP A C 18
ATOM 32577 O O . ASP A 1 62 ? -6.982 -5.296 17.616 1.00 2.23 62 ASP A O 18
ATOM 32586 N N . THR A 1 63 ? -8.248 -5.036 15.741 1.00 41.41 63 THR A N 18
ATOM 32587 C CA . THR A 1 63 ? -8.295 -6.463 15.356 1.00 63.24 63 THR A CA 18
ATOM 32588 C C . THR A 1 63 ? -7.596 -6.695 13.997 1.00 30.41 63 THR A C 18
ATOM 32589 O O . THR A 1 63 ? -7.434 -5.757 13.204 1.00 4.21 63 THR A O 18
ATOM 32600 N N . GLU A 1 64 ? -7.208 -7.968 13.748 1.00 51.04 64 GLU A N 18
ATOM 32601 C CA . GLU A 1 64 ? -6.552 -8.403 12.493 1.00 63.11 64 GLU A CA 18
ATOM 32602 C C . GLU A 1 64 ? -7.500 -8.262 11.286 1.00 44.34 64 GLU A C 18
ATOM 32603 O O . GLU A 1 64 ? -7.046 -8.028 10.170 1.00 12.41 64 GLU A O 18
ATOM 32615 N N . GLU A 1 65 ? -8.820 -8.416 11.542 1.00 44.45 65 GLU A N 18
ATOM 32616 C CA . GLU A 1 65 ? -9.881 -8.258 10.532 1.00 62.55 65 GLU A CA 18
ATOM 32617 C C . GLU A 1 65 ? -9.844 -6.850 9.915 1.00 44.54 65 GLU A C 18
ATOM 32618 O O . GLU A 1 65 ? -9.704 -6.690 8.696 1.00 34.21 65 GLU A O 18
ATOM 32630 N N . LYS A 1 66 ? -9.915 -5.842 10.790 1.00 11.11 66 LYS A N 18
ATOM 32631 C CA . LYS A 1 66 ? -10.006 -4.435 10.385 1.00 21.45 66 LYS A CA 18
ATOM 32632 C C . LYS A 1 66 ? -8.649 -3.930 9.863 1.00 20.14 66 LYS A C 18
ATOM 32633 O O . LYS A 1 66 ? -8.606 -3.053 9.005 1.00 55.43 66 LYS A O 18
ATOM 32652 N N . ALA A 1 67 ? -7.550 -4.526 10.372 1.00 30.40 67 ALA A N 18
ATOM 32653 C CA . ALA A 1 67 ? -6.187 -4.269 9.889 1.00 53.24 67 ALA A CA 18
ATOM 32654 C C . ALA A 1 67 ? -6.026 -4.728 8.422 1.00 33.15 67 ALA A C 18
ATOM 32655 O O . ALA A 1 67 ? -5.490 -3.987 7.593 1.00 72.13 67 ALA A O 18
ATOM 32662 N N . LYS A 1 68 ? -6.537 -5.947 8.119 1.00 14.05 68 LYS A N 18
ATOM 32663 C CA . LYS A 1 68 ? -6.530 -6.518 6.750 1.00 31.34 68 LYS A CA 18
ATOM 32664 C C . LYS A 1 68 ? -7.448 -5.725 5.801 1.00 4.04 68 LYS A C 18
ATOM 32665 O O . LYS A 1 68 ? -7.217 -5.719 4.589 1.00 53.33 68 LYS A O 18
ATOM 32684 N N . SER A 1 69 ? -8.497 -5.093 6.362 1.00 22.25 69 SER A N 18
ATOM 32685 C CA . SER A 1 69 ? -9.431 -4.252 5.599 1.00 60.15 69 SER A CA 18
ATOM 32686 C C . SER A 1 69 ? -8.726 -2.967 5.124 1.00 20.22 69 SER A C 18
ATOM 32687 O O . SER A 1 69 ? -8.918 -2.533 3.993 1.00 32.44 69 SER A O 18
ATOM 32695 N N . ILE A 1 70 ? -7.886 -2.391 6.003 1.00 30.33 70 ILE A N 18
ATOM 32696 C CA . ILE A 1 70 ? -7.067 -1.202 5.690 1.00 61.43 70 ILE A CA 18
ATOM 32697 C C . ILE A 1 70 ? -6.031 -1.543 4.601 1.00 63.10 70 ILE A C 18
ATOM 32698 O O . ILE A 1 70 ? -5.867 -0.783 3.645 1.00 45.43 70 ILE A O 18
ATOM 32714 N N . ILE A 1 71 ? -5.376 -2.721 4.747 1.00 30.22 71 ILE A N 18
ATOM 32715 C CA . ILE A 1 71 ? -4.446 -3.268 3.734 1.00 42.30 71 ILE A CA 18
ATOM 32716 C C . ILE A 1 71 ? -5.179 -3.441 2.388 1.00 14.14 71 ILE A C 18
ATOM 32717 O O . ILE A 1 71 ? -4.662 -3.050 1.358 1.00 65.14 71 ILE A O 18
ATOM 32733 N N . LYS A 1 72 ? -6.422 -3.968 2.445 1.00 15.44 72 LYS A N 18
ATOM 32734 C CA . LYS A 1 72 ? -7.275 -4.205 1.259 1.00 11.23 72 LYS A CA 18
ATOM 32735 C C . LYS A 1 72 ? -7.493 -2.890 0.482 1.00 12.01 72 LYS A C 18
ATOM 32736 O O . LYS A 1 72 ? -7.363 -2.871 -0.746 1.00 70.31 72 LYS A O 18
ATOM 32755 N N . LEU A 1 73 ? -7.773 -1.797 1.235 1.00 14.02 73 LEU A N 18
ATOM 32756 C CA . LEU A 1 73 ? -7.957 -0.445 0.665 1.00 52.43 73 LEU A CA 18
ATOM 32757 C C . LEU A 1 73 ? -6.652 0.067 0.020 1.00 34.42 73 LEU A C 18
ATOM 32758 O O . LEU A 1 73 ? -6.703 0.680 -1.040 1.00 33.44 73 LEU A O 18
ATOM 32774 N N . ILE A 1 74 ? -5.494 -0.210 0.660 1.00 75.34 74 ILE A N 18
ATOM 32775 C CA . ILE A 1 74 ? -4.170 0.195 0.142 1.00 12.02 74 ILE A CA 18
ATOM 32776 C C . ILE A 1 74 ? -3.883 -0.526 -1.190 1.00 33.52 74 ILE A C 18
ATOM 32777 O O . ILE A 1 74 ? -3.581 0.109 -2.194 1.00 42.13 74 ILE A O 18
ATOM 32793 N N . GLU A 1 75 ? -4.076 -1.852 -1.181 1.00 23.22 75 GLU A N 18
ATOM 32794 C CA . GLU A 1 75 ? -3.648 -2.757 -2.262 1.00 63.02 75 GLU A CA 18
ATOM 32795 C C . GLU A 1 75 ? -4.470 -2.587 -3.550 1.00 61.20 75 GLU A C 18
ATOM 32796 O O . GLU A 1 75 ? -3.915 -2.678 -4.654 1.00 5.44 75 GLU A O 18
ATOM 32808 N N . GLU A 1 76 ? -5.788 -2.349 -3.410 1.00 22.54 76 GLU A N 18
ATOM 32809 C CA . GLU A 1 76 ? -6.670 -2.118 -4.574 1.00 3.40 76 GLU A CA 18
ATOM 32810 C C . GLU A 1 76 ? -6.345 -0.760 -5.226 1.00 25.31 76 GLU A C 18
ATOM 32811 O O . GLU A 1 76 ? -6.385 -0.630 -6.449 1.00 20.12 76 GLU A O 18
ATOM 32823 N N . ARG A 1 77 ? -5.960 0.218 -4.382 1.00 73.33 77 ARG A N 18
ATOM 32824 C CA . ARG A 1 77 ? -5.641 1.590 -4.808 1.00 33.11 77 ARG A CA 18
ATOM 32825 C C . ARG A 1 77 ? -4.243 1.689 -5.451 1.00 64.04 77 ARG A C 18
ATOM 32826 O O . ARG A 1 77 ? -4.070 2.456 -6.411 1.00 44.14 77 ARG A O 18
ATOM 32847 N N . ILE A 1 78 ? -3.236 0.951 -4.899 1.00 63.21 78 ILE A N 18
ATOM 32848 C CA . ILE A 1 78 ? -1.860 0.999 -5.439 1.00 61.14 78 ILE A CA 18
ATOM 32849 C C . ILE A 1 78 ? -1.872 0.424 -6.850 1.00 41.12 78 ILE A C 18
ATOM 32850 O O . ILE A 1 78 ? -1.397 1.064 -7.766 1.00 64.23 78 ILE A O 18
ATOM 32866 N N . GLU A 1 79 ? -2.536 -0.739 -7.009 1.00 25.24 79 GLU A N 18
ATOM 32867 C CA . GLU A 1 79 ? -2.659 -1.428 -8.296 1.00 22.42 79 GLU A CA 18
ATOM 32868 C C . GLU A 1 79 ? -3.500 -0.591 -9.294 1.00 13.24 79 GLU A C 18
ATOM 32869 O O . GLU A 1 79 ? -3.181 -0.550 -10.482 1.00 24.14 79 GLU A O 18
ATOM 32881 N N . GLU A 1 80 ? -4.544 0.100 -8.778 1.00 62.04 80 GLU A N 18
ATOM 32882 C CA . GLU A 1 80 ? -5.413 1.002 -9.576 1.00 53.34 80 GLU A CA 18
ATOM 32883 C C . GLU A 1 80 ? -4.583 2.099 -10.282 1.00 53.32 80 GLU A C 18
ATOM 32884 O O . GLU A 1 80 ? -4.606 2.208 -11.512 1.00 21.41 80 GLU A O 18
ATOM 32896 N N . GLU A 1 81 ? -3.815 2.858 -9.484 1.00 23.22 81 GLU A N 18
ATOM 32897 C CA . GLU A 1 81 ? -3.040 4.015 -9.975 1.00 45.03 81 GLU A CA 18
ATOM 32898 C C . GLU A 1 81 ? -1.758 3.584 -10.706 1.00 4.24 81 GLU A C 18
ATOM 32899 O O . GLU A 1 81 ? -1.295 4.290 -11.618 1.00 24.05 81 GLU A O 18
ATOM 32911 N N . LEU A 1 82 ? -1.182 2.437 -10.289 1.00 42.32 82 LEU A N 18
ATOM 32912 C CA . LEU A 1 82 ? 0.029 1.874 -10.916 1.00 61.13 82 LEU A CA 18
ATOM 32913 C C . LEU A 1 82 ? -0.261 1.477 -12.366 1.00 55.30 82 LEU A C 18
ATOM 32914 O O . LEU A 1 82 ? 0.450 1.897 -13.248 1.00 51.43 82 LEU A O 18
ATOM 32930 N N . ARG A 1 83 ? -1.355 0.720 -12.587 1.00 32.33 83 ARG A N 18
ATOM 32931 C CA . ARG A 1 83 ? -1.736 0.199 -13.929 1.00 30.32 83 ARG A CA 18
ATOM 32932 C C . ARG A 1 83 ? -2.018 1.327 -14.952 1.00 44.44 83 ARG A C 18
ATOM 32933 O O . ARG A 1 83 ? -1.972 1.093 -16.163 1.00 41.33 83 ARG A O 18
ATOM 32954 N N . LYS A 1 84 ? -2.306 2.538 -14.452 1.00 24.05 84 LYS A N 18
ATOM 32955 C CA . LYS A 1 84 ? -2.583 3.720 -15.291 1.00 31.01 84 LYS A CA 18
ATOM 32956 C C . LYS A 1 84 ? -1.291 4.282 -15.928 1.00 25.10 84 LYS A C 18
ATOM 32957 O O . LYS A 1 84 ? -1.296 4.699 -17.088 1.00 64.30 84 LYS A O 18
ATOM 32976 N N . ARG A 1 85 ? -0.188 4.280 -15.160 1.00 22.34 85 ARG A N 18
ATOM 32977 C CA . ARG A 1 85 ? 1.088 4.946 -15.555 1.00 54.54 85 ARG A CA 18
ATOM 32978 C C . ARG A 1 85 ? 2.169 3.911 -15.954 1.00 53.20 85 ARG A C 18
ATOM 32979 O O . ARG A 1 85 ? 3.082 4.208 -16.728 1.00 43.20 85 ARG A O 18
ATOM 33000 N N . ASP A 1 86 ? 2.056 2.723 -15.358 1.00 11.14 86 ASP A N 18
ATOM 33001 C CA . ASP A 1 86 ? 2.897 1.536 -15.616 1.00 20.00 86 ASP A CA 18
ATOM 33002 C C . ASP A 1 86 ? 1.955 0.304 -15.601 1.00 13.42 86 ASP A C 18
ATOM 33003 O O . ASP A 1 86 ? 1.677 -0.234 -14.525 1.00 24.45 86 ASP A O 18
ATOM 33012 N N . PRO A 1 87 ? 1.399 -0.146 -16.773 1.00 30.23 87 PRO A N 18
ATOM 33013 C CA . PRO A 1 87 ? 0.397 -1.251 -16.816 1.00 3.33 87 PRO A CA 18
ATOM 33014 C C . PRO A 1 87 ? 0.930 -2.586 -16.242 1.00 72.20 87 PRO A C 18
ATOM 33015 O O . PRO A 1 87 ? 0.171 -3.351 -15.639 1.00 73.20 87 PRO A O 18
ATOM 33026 N N . ASN A 1 88 ? 2.247 -2.817 -16.385 1.00 43.41 88 ASN A N 18
ATOM 33027 C CA . ASN A 1 88 ? 2.913 -4.065 -15.950 1.00 73.03 88 ASN A CA 18
ATOM 33028 C C . ASN A 1 88 ? 3.469 -3.942 -14.512 1.00 1.41 88 ASN A C 18
ATOM 33029 O O . ASN A 1 88 ? 4.331 -4.737 -14.107 1.00 0.22 88 ASN A O 18
ATOM 33040 N N . ALA A 1 89 ? 2.951 -2.966 -13.731 1.00 5.12 89 ALA A N 18
ATOM 33041 C CA . ALA A 1 89 ? 3.381 -2.734 -12.335 1.00 64.25 89 ALA A CA 18
ATOM 33042 C C . ALA A 1 89 ? 2.758 -3.779 -11.389 1.00 62.22 89 ALA A C 18
ATOM 33043 O O . ALA A 1 89 ? 1.809 -3.492 -10.644 1.00 40.40 89 ALA A O 18
ATOM 33050 N N . THR A 1 90 ? 3.311 -5.002 -11.445 1.00 13.03 90 THR A N 18
ATOM 33051 C CA . THR A 1 90 ? 2.803 -6.161 -10.704 1.00 22.25 90 THR A CA 18
ATOM 33052 C C . THR A 1 90 ? 3.395 -6.191 -9.283 1.00 44.21 90 THR A C 18
ATOM 33053 O O . THR A 1 90 ? 4.617 -6.125 -9.113 1.00 3.43 90 THR A O 18
ATOM 33064 N N . ILE A 1 91 ? 2.509 -6.268 -8.279 1.00 74.22 91 ILE A N 18
ATOM 33065 C CA . ILE A 1 91 ? 2.895 -6.305 -6.854 1.00 2.22 91 ILE A CA 18
ATOM 33066 C C . ILE A 1 91 ? 2.940 -7.765 -6.347 1.00 61.33 91 ILE A C 18
ATOM 33067 O O . ILE A 1 91 ? 2.217 -8.630 -6.862 1.00 43.03 91 ILE A O 18
ATOM 33083 N N . THR A 1 92 ? 3.822 -8.046 -5.371 1.00 30.41 92 THR A N 18
ATOM 33084 C CA . THR A 1 92 ? 3.936 -9.369 -4.730 1.00 52.24 92 THR A CA 18
ATOM 33085 C C . THR A 1 92 ? 3.601 -9.230 -3.236 1.00 31.24 92 THR A C 18
ATOM 33086 O O . THR A 1 92 ? 4.399 -8.705 -2.459 1.00 4.15 92 THR A O 18
ATOM 33097 N N . ARG A 1 93 ? 2.422 -9.703 -2.840 1.00 2.42 93 ARG A N 18
ATOM 33098 C CA . ARG A 1 93 ? 1.905 -9.536 -1.477 1.00 71.22 93 ARG A CA 18
ATOM 33099 C C . ARG A 1 93 ? 2.384 -10.696 -0.591 1.00 32.14 93 ARG A C 18
ATOM 33100 O O . ARG A 1 93 ? 1.961 -11.839 -0.768 1.00 23.23 93 ARG A O 18
ATOM 33121 N N . THR A 1 94 ? 3.317 -10.393 0.316 1.00 50.04 94 THR A N 18
ATOM 33122 C CA . THR A 1 94 ? 3.897 -11.365 1.250 1.00 62.03 94 THR A CA 18
ATOM 33123 C C . THR A 1 94 ? 3.664 -10.871 2.689 1.00 43.20 94 THR A C 18
ATOM 33124 O O . THR A 1 94 ? 4.319 -9.922 3.137 1.00 5.03 94 THR A O 18
ATOM 33135 N N . VAL A 1 95 ? 2.703 -11.491 3.401 1.00 41.05 95 VAL A N 18
ATOM 33136 C CA . VAL A 1 95 ? 2.368 -11.101 4.782 1.00 5.14 95 VAL A CA 18
ATOM 33137 C C . VAL A 1 95 ? 3.383 -11.738 5.763 1.00 62.04 95 VAL A C 18
ATOM 33138 O O . VAL A 1 95 ? 3.545 -12.967 5.818 1.00 22.20 95 VAL A O 18
ATOM 33151 N N . ARG A 1 96 ? 4.117 -10.871 6.472 1.00 44.25 96 ARG A N 18
ATOM 33152 C CA . ARG A 1 96 ? 5.159 -11.276 7.435 1.00 45.52 96 ARG A CA 18
ATOM 33153 C C . ARG A 1 96 ? 4.523 -11.718 8.759 1.00 35.33 96 ARG A C 18
ATOM 33154 O O . ARG A 1 96 ? 4.909 -12.746 9.334 1.00 53.53 96 ARG A O 18
ATOM 33175 N N . THR A 1 97 ? 3.565 -10.913 9.242 1.00 2.54 97 THR A N 18
ATOM 33176 C CA . THR A 1 97 ? 2.795 -11.230 10.448 1.00 60.10 97 THR A CA 18
ATOM 33177 C C . THR A 1 97 ? 1.857 -12.423 10.180 1.00 22.24 97 THR A C 18
ATOM 33178 O O . THR A 1 97 ? 0.845 -12.287 9.480 1.00 44.15 97 THR A O 18
ATOM 33189 N N . GLU A 1 98 ? 2.231 -13.593 10.720 1.00 63.41 98 GLU A N 18
ATOM 33190 C CA . GLU A 1 98 ? 1.416 -14.811 10.625 1.00 12.11 98 GLU A CA 18
ATOM 33191 C C . GLU A 1 98 ? 0.267 -14.697 11.638 1.00 13.12 98 GLU A C 18
ATOM 33192 O O . GLU A 1 98 ? 0.483 -14.238 12.766 1.00 3.23 98 GLU A O 18
ATOM 33204 N N . VAL A 1 99 ? -0.944 -15.081 11.222 1.00 40.12 99 VAL A N 18
ATOM 33205 C CA . VAL A 1 99 ? -2.161 -14.948 12.046 1.00 51.42 99 VAL A CA 18
ATOM 33206 C C . VAL A 1 99 ? -2.140 -15.915 13.250 1.00 14.25 99 VAL A C 18
ATOM 33207 O O . VAL A 1 99 ? -1.492 -16.969 13.202 1.00 14.12 99 VAL A O 18
ATOM 33220 N N . GLY A 1 100 ? -2.861 -15.536 14.317 1.00 31.43 100 GLY A N 18
ATOM 33221 C CA . GLY A 1 100 ? -2.809 -16.238 15.609 1.00 72.01 100 GLY A CA 18
ATOM 33222 C C . GLY A 1 100 ? -2.044 -15.443 16.662 1.00 54.52 100 GLY A C 18
ATOM 33223 O O . GLY A 1 100 ? -1.510 -16.023 17.619 1.00 14.32 100 GLY A O 18
ATOM 33227 N N . SER A 1 101 ? -1.981 -14.108 16.462 1.00 42.03 101 SER A N 18
ATOM 33228 C CA . SER A 1 101 ? -1.395 -13.156 17.422 1.00 44.34 101 SER A CA 18
ATOM 33229 C C . SER A 1 101 ? -2.143 -13.245 18.768 1.00 42.43 101 SER A C 18
ATOM 33230 O O . SER A 1 101 ? -3.366 -13.037 18.828 1.00 32.14 101 SER A O 18
ATOM 33238 N N . SER A 1 102 ? -1.394 -13.583 19.825 1.00 70.32 102 SER A N 18
ATOM 33239 C CA . SER A 1 102 ? -1.940 -13.872 21.149 1.00 43.14 102 SER A CA 18
ATOM 33240 C C . SER A 1 102 ? -2.240 -12.560 21.908 1.00 10.40 102 SER A C 18
ATOM 33241 O O . SER A 1 102 ? -1.380 -12.012 22.611 1.00 0.22 102 SER A O 18
ATOM 33249 N N . TRP A 1 103 ? -3.464 -12.050 21.696 1.00 63.32 103 TRP A N 18
ATOM 33250 C CA . TRP A 1 103 ? -3.974 -10.815 22.318 1.00 23.51 103 TRP A CA 18
ATOM 33251 C C . TRP A 1 103 ? -4.130 -11.011 23.844 1.00 23.22 103 TRP A C 18
ATOM 33252 O O . TRP A 1 103 ? -4.978 -11.788 24.300 1.00 32.40 103 TRP A O 18
ATOM 33273 N N . SER A 1 104 ? -3.269 -10.322 24.611 1.00 35.21 104 SER A N 18
ATOM 33274 C CA . SER A 1 104 ? -3.242 -10.388 26.079 1.00 22.10 104 SER A CA 18
ATOM 33275 C C . SER A 1 104 ? -4.051 -9.236 26.688 1.00 1.12 104 SER A C 18
ATOM 33276 O O . SER A 1 104 ? -3.712 -8.065 26.500 1.00 15.23 104 SER A O 18
ATOM 33284 N N . LEU A 1 105 ? -5.126 -9.588 27.404 1.00 2.14 105 LEU A N 18
ATOM 33285 C CA . LEU A 1 105 ? -5.962 -8.622 28.130 1.00 1.20 105 LEU A CA 18
ATOM 33286 C C . LEU A 1 105 ? -5.512 -8.607 29.602 1.00 65.44 105 LEU A C 18
ATOM 33287 O O . LEU A 1 105 ? -6.255 -9.043 30.494 1.00 13.34 105 LEU A O 18
ATOM 33303 N N . GLU A 1 106 ? -4.252 -8.164 29.837 1.00 3.22 106 GLU A N 18
ATOM 33304 C CA . GLU A 1 106 ? -3.655 -8.128 31.189 1.00 44.21 106 GLU A CA 18
ATOM 33305 C C . GLU A 1 106 ? -4.450 -7.165 32.089 1.00 61.02 106 GLU A C 18
ATOM 33306 O O . GLU A 1 106 ? -4.287 -5.940 32.019 1.00 13.20 106 GLU A O 18
ATOM 33318 N N . HIS A 1 107 ? -5.333 -7.750 32.907 1.00 64.00 107 HIS A N 18
ATOM 33319 C CA . HIS A 1 107 ? -6.318 -7.023 33.719 1.00 65.23 107 HIS A CA 18
ATOM 33320 C C . HIS A 1 107 ? -5.955 -7.185 35.210 1.00 11.12 107 HIS A C 18
ATOM 33321 O O . HIS A 1 107 ? -6.787 -7.594 36.034 1.00 52.00 107 HIS A O 18
ATOM 33336 N N . HIS A 1 108 ? -4.685 -6.861 35.535 1.00 3.44 108 HIS A N 18
ATOM 33337 C CA . HIS A 1 108 ? -4.143 -6.929 36.909 1.00 51.22 108 HIS A CA 18
ATOM 33338 C C . HIS A 1 108 ? -4.696 -5.756 37.747 1.00 44.21 108 HIS A C 18
ATOM 33339 O O . HIS A 1 108 ? -4.045 -4.712 37.917 1.00 22.02 108 HIS A O 18
ATOM 33354 N N . HIS A 1 109 ? -5.939 -5.937 38.219 1.00 53.50 109 HIS A N 18
ATOM 33355 C CA . HIS A 1 109 ? -6.655 -4.971 39.053 1.00 74.34 109 HIS A CA 18
ATOM 33356 C C . HIS A 1 109 ? -7.368 -5.752 40.168 1.00 53.13 109 HIS A C 18
ATOM 33357 O O . HIS A 1 109 ? -8.460 -6.303 39.972 1.00 4.20 109 HIS A O 18
ATOM 33372 N N . HIS A 1 110 ? -6.678 -5.844 41.315 1.00 1.14 110 HIS A N 18
ATOM 33373 C CA . HIS A 1 110 ? -7.095 -6.644 42.481 1.00 62.02 110 HIS A CA 18
ATOM 33374 C C . HIS A 1 110 ? -8.388 -6.112 43.146 1.00 64.05 110 HIS A C 18
ATOM 33375 O O . HIS A 1 110 ? -8.682 -4.913 43.082 1.00 42.51 110 HIS A O 18
ATOM 33390 N N . HIS A 1 111 ? -9.141 -7.031 43.787 1.00 23.01 111 HIS A N 18
ATOM 33391 C CA . HIS A 1 111 ? -10.405 -6.717 44.504 1.00 51.23 111 HIS A CA 18
ATOM 33392 C C . HIS A 1 111 ? -10.258 -6.958 46.017 1.00 3.12 111 HIS A C 18
ATOM 33393 O O . HIS A 1 111 ? -9.455 -7.796 46.443 1.00 32.43 111 HIS A O 18
ATOM 33408 N N . HIS A 1 112 ? -11.052 -6.215 46.821 1.00 4.41 112 HIS A N 18
ATOM 33409 C CA . HIS A 1 112 ? -11.099 -6.368 48.292 1.00 74.13 112 HIS A CA 18
ATOM 33410 C C . HIS A 1 112 ? -12.562 -6.667 48.730 1.00 12.10 112 HIS A C 18
ATOM 33411 O O . HIS A 1 112 ? -13.394 -5.744 48.809 1.00 40.24 112 HIS A O 18
ATOM 33427 N N . MET A 1 1 ? -5.772 -4.712 20.286 1.00 64.53 1 MET A N 19
ATOM 33428 C CA . MET A 1 1 ? -5.222 -4.175 19.023 1.00 74.23 1 MET A CA 19
ATOM 33429 C C . MET A 1 1 ? -3.957 -4.947 18.612 1.00 41.44 1 MET A C 19
ATOM 33430 O O . MET A 1 1 ? -3.113 -5.252 19.457 1.00 33.22 1 MET A O 19
ATOM 33446 N N . LEU A 1 2 ? -3.844 -5.256 17.306 1.00 54.52 2 LEU A N 19
ATOM 33447 C CA . LEU A 1 2 ? -2.695 -5.983 16.727 1.00 0.10 2 LEU A CA 19
ATOM 33448 C C . LEU A 1 2 ? -2.005 -5.133 15.651 1.00 53.13 2 LEU A C 19
ATOM 33449 O O . LEU A 1 2 ? -2.606 -4.205 15.105 1.00 63.31 2 LEU A O 19
ATOM 33465 N N . THR A 1 3 ? -0.728 -5.441 15.380 1.00 72.45 3 THR A N 19
ATOM 33466 C CA . THR A 1 3 ? 0.044 -4.800 14.310 1.00 74.42 3 THR A CA 19
ATOM 33467 C C . THR A 1 3 ? 0.484 -5.863 13.286 1.00 3.44 3 THR A C 19
ATOM 33468 O O . THR A 1 3 ? 1.283 -6.755 13.613 1.00 63.04 3 THR A O 19
ATOM 33479 N N . VAL A 1 4 ? -0.044 -5.768 12.054 1.00 73.43 4 VAL A N 19
ATOM 33480 C CA . VAL A 1 4 ? 0.301 -6.675 10.949 1.00 23.02 4 VAL A CA 19
ATOM 33481 C C . VAL A 1 4 ? 1.365 -6.009 10.050 1.00 53.23 4 VAL A C 19
ATOM 33482 O O . VAL A 1 4 ? 1.257 -4.829 9.692 1.00 5.50 4 VAL A O 19
ATOM 33495 N N . GLU A 1 5 ? 2.425 -6.756 9.752 1.00 72.42 5 GLU A N 19
ATOM 33496 C CA . GLU A 1 5 ? 3.480 -6.338 8.819 1.00 43.31 5 GLU A CA 19
ATOM 33497 C C . GLU A 1 5 ? 3.465 -7.272 7.602 1.00 62.24 5 GLU A C 19
ATOM 33498 O O . GLU A 1 5 ? 3.443 -8.496 7.754 1.00 55.41 5 GLU A O 19
ATOM 33510 N N . VAL A 1 6 ? 3.431 -6.681 6.401 1.00 31.45 6 VAL A N 19
ATOM 33511 C CA . VAL A 1 6 ? 3.438 -7.418 5.135 1.00 31.23 6 VAL A CA 19
ATOM 33512 C C . VAL A 1 6 ? 4.293 -6.653 4.103 1.00 23.23 6 VAL A C 19
ATOM 33513 O O . VAL A 1 6 ? 4.174 -5.429 3.952 1.00 32.21 6 VAL A O 19
ATOM 33526 N N . GLU A 1 7 ? 5.179 -7.395 3.435 1.00 60.05 7 GLU A N 19
ATOM 33527 C CA . GLU A 1 7 ? 6.050 -6.879 2.376 1.00 72.22 7 GLU A CA 19
ATOM 33528 C C . GLU A 1 7 ? 5.303 -6.989 1.038 1.00 41.53 7 GLU A C 19
ATOM 33529 O O . GLU A 1 7 ? 5.075 -8.095 0.544 1.00 5.15 7 GLU A O 19
ATOM 33541 N N . VAL A 1 8 ? 4.871 -5.846 0.496 1.00 63.31 8 VAL A N 19
ATOM 33542 C CA . VAL A 1 8 ? 4.276 -5.786 -0.843 1.00 60.14 8 VAL A CA 19
ATOM 33543 C C . VAL A 1 8 ? 5.384 -5.304 -1.791 1.00 1.31 8 VAL A C 19
ATOM 33544 O O . VAL A 1 8 ? 5.764 -4.135 -1.780 1.00 44.03 8 VAL A O 19
ATOM 33557 N N . LYS A 1 9 ? 5.919 -6.234 -2.586 1.00 22.14 9 LYS A N 19
ATOM 33558 C CA . LYS A 1 9 ? 7.075 -5.981 -3.450 1.00 4.42 9 LYS A CA 19
ATOM 33559 C C . LYS A 1 9 ? 6.552 -5.747 -4.873 1.00 54.30 9 LYS A C 19
ATOM 33560 O O . LYS A 1 9 ? 6.064 -6.671 -5.525 1.00 31.23 9 LYS A O 19
ATOM 33579 N N . ILE A 1 10 ? 6.619 -4.490 -5.317 1.00 61.03 10 ILE A N 19
ATOM 33580 C CA . ILE A 1 10 ? 5.960 -4.004 -6.538 1.00 51.33 10 ILE A CA 19
ATOM 33581 C C . ILE A 1 10 ? 6.996 -3.802 -7.659 1.00 41.15 10 ILE A C 19
ATOM 33582 O O . ILE A 1 10 ? 7.792 -2.867 -7.601 1.00 54.03 10 ILE A O 19
ATOM 33598 N N . THR A 1 11 ? 6.991 -4.683 -8.666 1.00 31.34 11 THR A N 19
ATOM 33599 C CA . THR A 1 11 ? 7.824 -4.512 -9.869 1.00 44.40 11 THR A CA 19
ATOM 33600 C C . THR A 1 11 ? 7.072 -3.609 -10.873 1.00 31.42 11 THR A C 19
ATOM 33601 O O . THR A 1 11 ? 5.850 -3.745 -11.048 1.00 3.14 11 THR A O 19
ATOM 33612 N N . ALA A 1 12 ? 7.794 -2.661 -11.487 1.00 31.21 12 ALA A N 19
ATOM 33613 C CA . ALA A 1 12 ? 7.211 -1.716 -12.457 1.00 63.45 12 ALA A CA 19
ATOM 33614 C C . ALA A 1 12 ? 8.246 -1.289 -13.501 1.00 33.24 12 ALA A C 19
ATOM 33615 O O . ALA A 1 12 ? 9.410 -1.699 -13.434 1.00 63.44 12 ALA A O 19
ATOM 33622 N N . ASP A 1 13 ? 7.782 -0.479 -14.479 1.00 63.21 13 ASP A N 19
ATOM 33623 C CA . ASP A 1 13 ? 8.611 0.056 -15.580 1.00 4.51 13 ASP A CA 19
ATOM 33624 C C . ASP A 1 13 ? 9.765 0.900 -15.024 1.00 44.01 13 ASP A C 19
ATOM 33625 O O . ASP A 1 13 ? 10.935 0.700 -15.381 1.00 14.43 13 ASP A O 19
ATOM 33634 N N . ASP A 1 14 ? 9.399 1.840 -14.142 1.00 64.12 14 ASP A N 19
ATOM 33635 C CA . ASP A 1 14 ? 10.341 2.742 -13.464 1.00 40.03 14 ASP A CA 19
ATOM 33636 C C . ASP A 1 14 ? 10.042 2.784 -11.954 1.00 55.34 14 ASP A C 19
ATOM 33637 O O . ASP A 1 14 ? 8.962 3.203 -11.544 1.00 11.05 14 ASP A O 19
ATOM 33646 N N . GLU A 1 15 ? 11.018 2.338 -11.137 1.00 34.12 15 GLU A N 19
ATOM 33647 C CA . GLU A 1 15 ? 10.897 2.285 -9.664 1.00 61.40 15 GLU A CA 19
ATOM 33648 C C . GLU A 1 15 ? 10.757 3.699 -9.050 1.00 42.34 15 GLU A C 19
ATOM 33649 O O . GLU A 1 15 ? 10.246 3.853 -7.934 1.00 42.11 15 GLU A O 19
ATOM 33661 N N . ASN A 1 16 ? 11.224 4.714 -9.803 1.00 11.12 16 ASN A N 19
ATOM 33662 C CA . ASN A 1 16 ? 11.124 6.135 -9.436 1.00 5.32 16 ASN A CA 19
ATOM 33663 C C . ASN A 1 16 ? 9.654 6.571 -9.310 1.00 0.55 16 ASN A C 19
ATOM 33664 O O . ASN A 1 16 ? 9.187 6.923 -8.222 1.00 60.31 16 ASN A O 19
ATOM 33675 N N . LYS A 1 17 ? 8.922 6.466 -10.433 1.00 75.34 17 LYS A N 19
ATOM 33676 C CA . LYS A 1 17 ? 7.541 6.949 -10.545 1.00 5.43 17 LYS A CA 19
ATOM 33677 C C . LYS A 1 17 ? 6.574 5.984 -9.866 1.00 24.03 17 LYS A C 19
ATOM 33678 O O . LYS A 1 17 ? 5.563 6.415 -9.318 1.00 43.50 17 LYS A O 19
ATOM 33697 N N . ALA A 1 18 ? 6.921 4.679 -9.902 1.00 74.35 18 ALA A N 19
ATOM 33698 C CA . ALA A 1 18 ? 6.165 3.619 -9.222 1.00 30.42 18 ALA A CA 19
ATOM 33699 C C . ALA A 1 18 ? 5.970 3.945 -7.734 1.00 61.33 18 ALA A C 19
ATOM 33700 O O . ALA A 1 18 ? 4.839 3.918 -7.233 1.00 11.22 18 ALA A O 19
ATOM 33707 N N . GLU A 1 19 ? 7.087 4.304 -7.068 1.00 32.14 19 GLU A N 19
ATOM 33708 C CA . GLU A 1 19 ? 7.099 4.669 -5.646 1.00 31.43 19 GLU A CA 19
ATOM 33709 C C . GLU A 1 19 ? 6.211 5.898 -5.387 1.00 55.24 19 GLU A C 19
ATOM 33710 O O . GLU A 1 19 ? 5.342 5.856 -4.517 1.00 72.41 19 GLU A O 19
ATOM 33722 N N . GLU A 1 20 ? 6.429 6.960 -6.193 1.00 64.11 20 GLU A N 19
ATOM 33723 C CA . GLU A 1 20 ? 5.736 8.260 -6.045 1.00 14.51 20 GLU A CA 19
ATOM 33724 C C . GLU A 1 20 ? 4.204 8.104 -6.136 1.00 33.41 20 GLU A C 19
ATOM 33725 O O . GLU A 1 20 ? 3.466 8.699 -5.337 1.00 31.34 20 GLU A O 19
ATOM 33737 N N . ILE A 1 21 ? 3.759 7.281 -7.105 1.00 60.23 21 ILE A N 19
ATOM 33738 C CA . ILE A 1 21 ? 2.339 6.956 -7.310 1.00 51.00 21 ILE A CA 19
ATOM 33739 C C . ILE A 1 21 ? 1.776 6.266 -6.056 1.00 54.31 21 ILE A C 19
ATOM 33740 O O . ILE A 1 21 ? 0.803 6.746 -5.487 1.00 2.11 21 ILE A O 19
ATOM 33756 N N . VAL A 1 22 ? 2.468 5.206 -5.587 1.00 3.41 22 VAL A N 19
ATOM 33757 C CA . VAL A 1 22 ? 2.033 4.405 -4.424 1.00 54.11 22 VAL A CA 19
ATOM 33758 C C . VAL A 1 22 ? 1.906 5.269 -3.143 1.00 61.03 22 VAL A C 19
ATOM 33759 O O . VAL A 1 22 ? 0.907 5.165 -2.436 1.00 40.23 22 VAL A O 19
ATOM 33772 N N . LYS A 1 23 ? 2.892 6.166 -2.901 1.00 11.11 23 LYS A N 19
ATOM 33773 C CA . LYS A 1 23 ? 2.905 7.053 -1.709 1.00 71.44 23 LYS A CA 19
ATOM 33774 C C . LYS A 1 23 ? 1.695 8.017 -1.723 1.00 41.35 23 LYS A C 19
ATOM 33775 O O . LYS A 1 23 ? 0.980 8.146 -0.716 1.00 63.21 23 LYS A O 19
ATOM 33794 N N . ARG A 1 24 ? 1.476 8.667 -2.893 1.00 0.12 24 ARG A N 19
ATOM 33795 C CA . ARG A 1 24 ? 0.328 9.568 -3.122 1.00 31.35 24 ARG A CA 19
ATOM 33796 C C . ARG A 1 24 ? -0.996 8.836 -2.877 1.00 15.20 24 ARG A C 19
ATOM 33797 O O . ARG A 1 24 ? -1.850 9.303 -2.123 1.00 15.02 24 ARG A O 19
ATOM 33818 N N . VAL A 1 25 ? -1.109 7.658 -3.497 1.00 34.53 25 VAL A N 19
ATOM 33819 C CA . VAL A 1 25 ? -2.325 6.850 -3.508 1.00 52.41 25 VAL A CA 19
ATOM 33820 C C . VAL A 1 25 ? -2.681 6.329 -2.099 1.00 33.40 25 VAL A C 19
ATOM 33821 O O . VAL A 1 25 ? -3.856 6.306 -1.731 1.00 63.14 25 VAL A O 19
ATOM 33834 N N . ILE A 1 26 ? -1.666 5.948 -1.308 1.00 52.11 26 ILE A N 19
ATOM 33835 C CA . ILE A 1 26 ? -1.874 5.492 0.079 1.00 44.10 26 ILE A CA 19
ATOM 33836 C C . ILE A 1 26 ? -2.308 6.674 0.968 1.00 71.42 26 ILE A C 19
ATOM 33837 O O . ILE A 1 26 ? -3.070 6.481 1.905 1.00 53.04 26 ILE A O 19
ATOM 33853 N N . ASP A 1 27 ? -1.845 7.901 0.636 1.00 45.43 27 ASP A N 19
ATOM 33854 C CA . ASP A 1 27 ? -2.310 9.140 1.307 1.00 11.10 27 ASP A CA 19
ATOM 33855 C C . ASP A 1 27 ? -3.789 9.432 0.950 1.00 62.22 27 ASP A C 19
ATOM 33856 O O . ASP A 1 27 ? -4.551 9.945 1.789 1.00 25.41 27 ASP A O 19
ATOM 33865 N N . GLU A 1 28 ? -4.188 9.071 -0.294 1.00 54.43 28 GLU A N 19
ATOM 33866 C CA . GLU A 1 28 ? -5.590 9.166 -0.746 1.00 75.21 28 GLU A CA 19
ATOM 33867 C C . GLU A 1 28 ? -6.464 8.181 0.066 1.00 31.42 28 GLU A C 19
ATOM 33868 O O . GLU A 1 28 ? -7.567 8.521 0.485 1.00 2.30 28 GLU A O 19
ATOM 33880 N N . VAL A 1 29 ? -5.927 6.960 0.294 1.00 62.32 29 VAL A N 19
ATOM 33881 C CA . VAL A 1 29 ? -6.589 5.910 1.095 1.00 1.35 29 VAL A CA 19
ATOM 33882 C C . VAL A 1 29 ? -6.606 6.293 2.596 1.00 30.34 29 VAL A C 19
ATOM 33883 O O . VAL A 1 29 ? -7.601 6.074 3.291 1.00 53.34 29 VAL A O 19
ATOM 33896 N N . GLU A 1 30 ? -5.500 6.911 3.058 1.00 61.23 30 GLU A N 19
ATOM 33897 C CA . GLU A 1 30 ? -5.229 7.145 4.491 1.00 71.42 30 GLU A CA 19
ATOM 33898 C C . GLU A 1 30 ? -6.260 8.086 5.107 1.00 13.21 30 GLU A C 19
ATOM 33899 O O . GLU A 1 30 ? -6.776 7.803 6.178 1.00 14.35 30 GLU A O 19
ATOM 33911 N N . ARG A 1 31 ? -6.584 9.172 4.385 1.00 35.30 31 ARG A N 19
ATOM 33912 C CA . ARG A 1 31 ? -7.554 10.190 4.848 1.00 13.23 31 ARG A CA 19
ATOM 33913 C C . ARG A 1 31 ? -8.951 9.568 5.081 1.00 14.14 31 ARG A C 19
ATOM 33914 O O . ARG A 1 31 ? -9.686 9.989 5.976 1.00 14.42 31 ARG A O 19
ATOM 33935 N N . GLU A 1 32 ? -9.280 8.546 4.264 1.00 23.23 32 GLU A N 19
ATOM 33936 C CA . GLU A 1 32 ? -10.530 7.781 4.364 1.00 22.44 32 GLU A CA 19
ATOM 33937 C C . GLU A 1 32 ? -10.469 6.851 5.595 1.00 14.34 32 GLU A C 19
ATOM 33938 O O . GLU A 1 32 ? -11.411 6.776 6.384 1.00 34.11 32 GLU A O 19
ATOM 33950 N N . VAL A 1 33 ? -9.310 6.190 5.748 1.00 51.42 33 VAL A N 19
ATOM 33951 C CA . VAL A 1 33 ? -9.052 5.213 6.813 1.00 14.02 33 VAL A CA 19
ATOM 33952 C C . VAL A 1 33 ? -9.094 5.853 8.209 1.00 61.51 33 VAL A C 19
ATOM 33953 O O . VAL A 1 33 ? -9.678 5.282 9.108 1.00 14.14 33 VAL A O 19
ATOM 33966 N N . GLN A 1 34 ? -8.477 7.033 8.374 1.00 72.54 34 GLN A N 19
ATOM 33967 C CA . GLN A 1 34 ? -8.331 7.675 9.696 1.00 41.40 34 GLN A CA 19
ATOM 33968 C C . GLN A 1 34 ? -9.702 8.046 10.306 1.00 23.13 34 GLN A C 19
ATOM 33969 O O . GLN A 1 34 ? -9.868 7.999 11.527 1.00 14.32 34 GLN A O 19
ATOM 33983 N N . LYS A 1 35 ? -10.689 8.391 9.451 1.00 70.21 35 LYS A N 19
ATOM 33984 C CA . LYS A 1 35 ? -12.044 8.779 9.911 1.00 54.24 35 LYS A CA 19
ATOM 33985 C C . LYS A 1 35 ? -12.993 7.556 10.010 1.00 14.31 35 LYS A C 19
ATOM 33986 O O . LYS A 1 35 ? -14.061 7.647 10.619 1.00 34.01 35 LYS A O 19
ATOM 34005 N N . GLN A 1 36 ? -12.594 6.415 9.414 1.00 50.05 36 GLN A N 19
ATOM 34006 C CA . GLN A 1 36 ? -13.336 5.132 9.538 1.00 52.51 36 GLN A CA 19
ATOM 34007 C C . GLN A 1 36 ? -12.777 4.285 10.696 1.00 61.13 36 GLN A C 19
ATOM 34008 O O . GLN A 1 36 ? -13.490 3.480 11.303 1.00 43.35 36 GLN A O 19
ATOM 34022 N N . TYR A 1 37 ? -11.478 4.462 10.964 1.00 71.13 37 TYR A N 19
ATOM 34023 C CA . TYR A 1 37 ? -10.716 3.695 11.956 1.00 60.41 37 TYR A CA 19
ATOM 34024 C C . TYR A 1 37 ? -9.818 4.706 12.723 1.00 42.43 37 TYR A C 19
ATOM 34025 O O . TYR A 1 37 ? -8.674 4.951 12.312 1.00 1.54 37 TYR A O 19
ATOM 34043 N N . PRO A 1 38 ? -10.346 5.349 13.811 1.00 41.25 38 PRO A N 19
ATOM 34044 C CA . PRO A 1 38 ? -9.666 6.493 14.492 1.00 62.30 38 PRO A CA 19
ATOM 34045 C C . PRO A 1 38 ? -8.298 6.151 15.129 1.00 40.52 38 PRO A C 19
ATOM 34046 O O . PRO A 1 38 ? -7.431 7.027 15.240 1.00 51.04 38 PRO A O 19
ATOM 34057 N N . ASN A 1 39 ? -8.106 4.889 15.554 1.00 75.22 39 ASN A N 19
ATOM 34058 C CA . ASN A 1 39 ? -6.855 4.449 16.228 1.00 61.11 39 ASN A CA 19
ATOM 34059 C C . ASN A 1 39 ? -5.977 3.602 15.280 1.00 32.31 39 ASN A C 19
ATOM 34060 O O . ASN A 1 39 ? -4.972 3.019 15.716 1.00 74.42 39 ASN A O 19
ATOM 34071 N N . ALA A 1 40 ? -6.343 3.557 13.979 1.00 43.42 40 ALA A N 19
ATOM 34072 C CA . ALA A 1 40 ? -5.562 2.827 12.964 1.00 53.42 40 ALA A CA 19
ATOM 34073 C C . ALA A 1 40 ? -4.312 3.630 12.577 1.00 53.34 40 ALA A C 19
ATOM 34074 O O . ALA A 1 40 ? -4.405 4.805 12.189 1.00 24.13 40 ALA A O 19
ATOM 34081 N N . THR A 1 41 ? -3.153 2.979 12.690 1.00 0.31 41 THR A N 19
ATOM 34082 C CA . THR A 1 41 ? -1.850 3.570 12.407 1.00 53.13 41 THR A CA 19
ATOM 34083 C C . THR A 1 41 ? -1.316 3.006 11.081 1.00 42.52 41 THR A C 19
ATOM 34084 O O . THR A 1 41 ? -1.073 1.798 10.962 1.00 24.44 41 THR A O 19
ATOM 34095 N N . ILE A 1 42 ? -1.180 3.883 10.086 1.00 43.20 42 ILE A N 19
ATOM 34096 C CA . ILE A 1 42 ? -0.625 3.543 8.774 1.00 24.13 42 ILE A CA 19
ATOM 34097 C C . ILE A 1 42 ? 0.853 3.970 8.754 1.00 33.42 42 ILE A C 19
ATOM 34098 O O . ILE A 1 42 ? 1.166 5.161 8.663 1.00 22.01 42 ILE A O 19
ATOM 34114 N N . THR A 1 43 ? 1.752 2.980 8.917 1.00 52.01 43 THR A N 19
ATOM 34115 C CA . THR A 1 43 ? 3.203 3.193 8.914 1.00 74.22 43 THR A CA 19
ATOM 34116 C C . THR A 1 43 ? 3.784 2.616 7.611 1.00 62.25 43 THR A C 19
ATOM 34117 O O . THR A 1 43 ? 3.816 1.387 7.420 1.00 23.30 43 THR A O 19
ATOM 34128 N N . ARG A 1 44 ? 4.167 3.511 6.690 1.00 62.12 44 ARG A N 19
ATOM 34129 C CA . ARG A 1 44 ? 4.709 3.144 5.370 1.00 61.30 44 ARG A CA 19
ATOM 34130 C C . ARG A 1 44 ? 6.196 3.514 5.288 1.00 61.11 44 ARG A C 19
ATOM 34131 O O . ARG A 1 44 ? 6.625 4.550 5.810 1.00 13.13 44 ARG A O 19
ATOM 34152 N N . THR A 1 45 ? 6.966 2.636 4.638 1.00 43.12 45 THR A N 19
ATOM 34153 C CA . THR A 1 45 ? 8.367 2.861 4.314 1.00 0.34 45 THR A CA 19
ATOM 34154 C C . THR A 1 45 ? 8.639 2.188 2.959 1.00 35.21 45 THR A C 19
ATOM 34155 O O . THR A 1 45 ? 8.586 0.960 2.852 1.00 13.55 45 THR A O 19
ATOM 34166 N N . LEU A 1 46 ? 8.841 2.992 1.913 1.00 13.33 46 LEU A N 19
ATOM 34167 C CA . LEU A 1 46 ? 9.152 2.483 0.567 1.00 34.22 46 LEU A CA 19
ATOM 34168 C C . LEU A 1 46 ? 10.656 2.621 0.311 1.00 73.45 46 LEU A C 19
ATOM 34169 O O . LEU A 1 46 ? 11.287 3.568 0.794 1.00 31.53 46 LEU A O 19
ATOM 34185 N N . THR A 1 47 ? 11.224 1.653 -0.410 1.00 42.22 47 THR A N 19
ATOM 34186 C CA . THR A 1 47 ? 12.636 1.658 -0.820 1.00 24.12 47 THR A CA 19
ATOM 34187 C C . THR A 1 47 ? 12.716 1.280 -2.306 1.00 63.24 47 THR A C 19
ATOM 34188 O O . THR A 1 47 ? 11.939 0.441 -2.765 1.00 24.14 47 THR A O 19
ATOM 34199 N N . ARG A 1 48 ? 13.639 1.900 -3.068 1.00 5.13 48 ARG A N 19
ATOM 34200 C CA . ARG A 1 48 ? 13.856 1.526 -4.478 1.00 70.42 48 ARG A CA 19
ATOM 34201 C C . ARG A 1 48 ? 14.799 0.315 -4.538 1.00 54.35 48 ARG A C 19
ATOM 34202 O O . ARG A 1 48 ? 15.643 0.113 -3.652 1.00 52.01 48 ARG A O 19
ATOM 34223 N N . ASP A 1 49 ? 14.646 -0.458 -5.602 1.00 54.34 49 ASP A N 19
ATOM 34224 C CA . ASP A 1 49 ? 15.334 -1.742 -5.805 1.00 31.13 49 ASP A CA 19
ATOM 34225 C C . ASP A 1 49 ? 15.540 -1.929 -7.322 1.00 71.03 49 ASP A C 19
ATOM 34226 O O . ASP A 1 49 ? 15.034 -1.116 -8.113 1.00 73.35 49 ASP A O 19
ATOM 34235 N N . ASP A 1 50 ? 16.266 -2.987 -7.727 1.00 52.53 50 ASP A N 19
ATOM 34236 C CA . ASP A 1 50 ? 16.605 -3.250 -9.136 1.00 62.34 50 ASP A CA 19
ATOM 34237 C C . ASP A 1 50 ? 15.329 -3.522 -9.967 1.00 73.33 50 ASP A C 19
ATOM 34238 O O . ASP A 1 50 ? 14.827 -4.654 -10.025 1.00 74.22 50 ASP A O 19
ATOM 34247 N N . GLY A 1 51 ? 14.774 -2.433 -10.527 1.00 74.44 51 GLY A N 19
ATOM 34248 C CA . GLY A 1 51 ? 13.546 -2.478 -11.332 1.00 61.43 51 GLY A CA 19
ATOM 34249 C C . GLY A 1 51 ? 12.282 -2.687 -10.493 1.00 54.42 51 GLY A C 19
ATOM 34250 O O . GLY A 1 51 ? 11.221 -3.049 -11.026 1.00 13.24 51 GLY A O 19
ATOM 34254 N N . THR A 1 52 ? 12.406 -2.453 -9.173 1.00 70.11 52 THR A N 19
ATOM 34255 C CA . THR A 1 52 ? 11.380 -2.811 -8.175 1.00 72.40 52 THR A CA 19
ATOM 34256 C C . THR A 1 52 ? 11.277 -1.717 -7.074 1.00 62.32 52 THR A C 19
ATOM 34257 O O . THR A 1 52 ? 12.212 -0.950 -6.867 1.00 51.02 52 THR A O 19
ATOM 34268 N N . VAL A 1 53 ? 10.113 -1.636 -6.413 1.00 52.14 53 VAL A N 19
ATOM 34269 C CA . VAL A 1 53 ? 9.905 -0.849 -5.179 1.00 64.22 53 VAL A CA 19
ATOM 34270 C C . VAL A 1 53 ? 9.453 -1.823 -4.080 1.00 42.23 53 VAL A C 19
ATOM 34271 O O . VAL A 1 53 ? 8.491 -2.562 -4.285 1.00 13.14 53 VAL A O 19
ATOM 34284 N N . GLU A 1 54 ? 10.133 -1.829 -2.927 1.00 41.44 54 GLU A N 19
ATOM 34285 C CA . GLU A 1 54 ? 9.724 -2.653 -1.780 1.00 53.33 54 GLU A CA 19
ATOM 34286 C C . GLU A 1 54 ? 8.886 -1.774 -0.830 1.00 61.14 54 GLU A C 19
ATOM 34287 O O . GLU A 1 54 ? 9.418 -0.883 -0.150 1.00 22.24 54 GLU A O 19
ATOM 34299 N N . LEU A 1 55 ? 7.575 -2.011 -0.838 1.00 62.31 55 LEU A N 19
ATOM 34300 C CA . LEU A 1 55 ? 6.594 -1.272 -0.028 1.00 10.22 55 LEU A CA 19
ATOM 34301 C C . LEU A 1 55 ? 6.367 -2.031 1.290 1.00 30.45 55 LEU A C 19
ATOM 34302 O O . LEU A 1 55 ? 5.888 -3.173 1.288 1.00 53.43 55 LEU A O 19
ATOM 34318 N N . ARG A 1 56 ? 6.743 -1.401 2.413 1.00 72.43 56 ARG A N 19
ATOM 34319 C CA . ARG A 1 56 ? 6.565 -1.980 3.750 1.00 62.40 56 ARG A CA 19
ATOM 34320 C C . ARG A 1 56 ? 5.251 -1.466 4.340 1.00 51.14 56 ARG A C 19
ATOM 34321 O O . ARG A 1 56 ? 5.118 -0.269 4.639 1.00 12.14 56 ARG A O 19
ATOM 34342 N N . ILE A 1 57 ? 4.272 -2.369 4.454 1.00 3.21 57 ILE A N 19
ATOM 34343 C CA . ILE A 1 57 ? 2.976 -2.078 5.060 1.00 24.43 57 ILE A CA 19
ATOM 34344 C C . ILE A 1 57 ? 3.003 -2.567 6.521 1.00 64.14 57 ILE A C 19
ATOM 34345 O O . ILE A 1 57 ? 3.031 -3.768 6.776 1.00 15.31 57 ILE A O 19
ATOM 34361 N N . LYS A 1 58 ? 3.028 -1.624 7.471 1.00 31.13 58 LYS A N 19
ATOM 34362 C CA . LYS A 1 58 ? 2.919 -1.925 8.908 1.00 3.44 58 LYS A CA 19
ATOM 34363 C C . LYS A 1 58 ? 1.662 -1.215 9.436 1.00 72.43 58 LYS A C 19
ATOM 34364 O O . LYS A 1 58 ? 1.663 0.004 9.630 1.00 24.20 58 LYS A O 19
ATOM 34383 N N . VAL A 1 59 ? 0.569 -1.975 9.600 1.00 31.42 59 VAL A N 19
ATOM 34384 C CA . VAL A 1 59 ? -0.745 -1.444 10.014 1.00 43.12 59 VAL A CA 19
ATOM 34385 C C . VAL A 1 59 ? -1.055 -1.912 11.436 1.00 32.42 59 VAL A C 19
ATOM 34386 O O . VAL A 1 59 ? -1.096 -3.114 11.692 1.00 24.13 59 VAL A O 19
ATOM 34399 N N . LYS A 1 60 ? -1.261 -0.961 12.351 1.00 11.21 60 LYS A N 19
ATOM 34400 C CA . LYS A 1 60 ? -1.727 -1.255 13.708 1.00 1.13 60 LYS A CA 19
ATOM 34401 C C . LYS A 1 60 ? -3.218 -0.884 13.801 1.00 13.42 60 LYS A C 19
ATOM 34402 O O . LYS A 1 60 ? -3.565 0.298 13.760 1.00 52.53 60 LYS A O 19
ATOM 34421 N N . ALA A 1 61 ? -4.090 -1.893 13.913 1.00 3.15 61 ALA A N 19
ATOM 34422 C CA . ALA A 1 61 ? -5.558 -1.701 13.918 1.00 24.52 61 ALA A CA 19
ATOM 34423 C C . ALA A 1 61 ? -6.201 -2.585 14.988 1.00 5.24 61 ALA A C 19
ATOM 34424 O O . ALA A 1 61 ? -5.602 -3.587 15.411 1.00 64.24 61 ALA A O 19
ATOM 34431 N N . ASP A 1 62 ? -7.433 -2.207 15.393 1.00 44.04 62 ASP A N 19
ATOM 34432 C CA . ASP A 1 62 ? -8.147 -2.800 16.543 1.00 73.14 62 ASP A CA 19
ATOM 34433 C C . ASP A 1 62 ? -8.318 -4.324 16.391 1.00 31.21 62 ASP A C 19
ATOM 34434 O O . ASP A 1 62 ? -8.040 -5.089 17.323 1.00 31.42 62 ASP A O 19
ATOM 34443 N N . THR A 1 63 ? -8.768 -4.743 15.199 1.00 43.54 63 THR A N 19
ATOM 34444 C CA . THR A 1 63 ? -8.924 -6.166 14.842 1.00 54.13 63 THR A CA 19
ATOM 34445 C C . THR A 1 63 ? -8.112 -6.490 13.577 1.00 11.01 63 THR A C 19
ATOM 34446 O O . THR A 1 63 ? -7.702 -5.579 12.841 1.00 1.01 63 THR A O 19
ATOM 34457 N N . GLU A 1 64 ? -7.903 -7.804 13.336 1.00 4.33 64 GLU A N 19
ATOM 34458 C CA . GLU A 1 64 ? -7.251 -8.314 12.118 1.00 24.35 64 GLU A CA 19
ATOM 34459 C C . GLU A 1 64 ? -8.044 -7.932 10.857 1.00 33.53 64 GLU A C 19
ATOM 34460 O O . GLU A 1 64 ? -7.456 -7.711 9.807 1.00 2.43 64 GLU A O 19
ATOM 34472 N N . GLU A 1 65 ? -9.386 -7.837 11.001 1.00 61.51 65 GLU A N 19
ATOM 34473 C CA . GLU A 1 65 ? -10.295 -7.451 9.916 1.00 45.42 65 GLU A CA 19
ATOM 34474 C C . GLU A 1 65 ? -9.981 -6.034 9.426 1.00 23.32 65 GLU A C 19
ATOM 34475 O O . GLU A 1 65 ? -9.829 -5.805 8.228 1.00 13.00 65 GLU A O 19
ATOM 34487 N N . LYS A 1 66 ? -9.837 -5.107 10.386 1.00 71.24 66 LYS A N 19
ATOM 34488 C CA . LYS A 1 66 ? -9.605 -3.683 10.105 1.00 74.40 66 LYS A CA 19
ATOM 34489 C C . LYS A 1 66 ? -8.176 -3.443 9.611 1.00 13.11 66 LYS A C 19
ATOM 34490 O O . LYS A 1 66 ? -7.945 -2.554 8.795 1.00 45.01 66 LYS A O 19
ATOM 34509 N N . ALA A 1 67 ? -7.236 -4.272 10.091 1.00 34.40 67 ALA A N 19
ATOM 34510 C CA . ALA A 1 67 ? -5.840 -4.247 9.644 1.00 34.13 67 ALA A CA 19
ATOM 34511 C C . ALA A 1 67 ? -5.738 -4.641 8.161 1.00 52.04 67 ALA A C 19
ATOM 34512 O O . ALA A 1 67 ? -5.181 -3.894 7.346 1.00 44.44 67 ALA A O 19
ATOM 34519 N N . LYS A 1 68 ? -6.343 -5.795 7.828 1.00 0.45 68 LYS A N 19
ATOM 34520 C CA . LYS A 1 68 ? -6.385 -6.327 6.458 1.00 63.25 68 LYS A CA 19
ATOM 34521 C C . LYS A 1 68 ? -7.281 -5.473 5.538 1.00 44.12 68 LYS A C 19
ATOM 34522 O O . LYS A 1 68 ? -7.096 -5.491 4.320 1.00 61.15 68 LYS A O 19
ATOM 34541 N N . SER A 1 69 ? -8.241 -4.730 6.133 1.00 51.34 69 SER A N 19
ATOM 34542 C CA . SER A 1 69 ? -9.152 -3.841 5.389 1.00 61.15 69 SER A CA 19
ATOM 34543 C C . SER A 1 69 ? -8.365 -2.699 4.750 1.00 60.01 69 SER A C 19
ATOM 34544 O O . SER A 1 69 ? -8.514 -2.421 3.562 1.00 41.11 69 SER A O 19
ATOM 34552 N N . ILE A 1 70 ? -7.504 -2.074 5.565 1.00 42.10 70 ILE A N 19
ATOM 34553 C CA . ILE A 1 70 ? -6.644 -0.960 5.147 1.00 34.11 70 ILE A CA 19
ATOM 34554 C C . ILE A 1 70 ? -5.692 -1.412 4.024 1.00 75.32 70 ILE A C 19
ATOM 34555 O O . ILE A 1 70 ? -5.557 -0.726 3.011 1.00 1.51 70 ILE A O 19
ATOM 34571 N N . ILE A 1 71 ? -5.091 -2.607 4.210 1.00 61.34 71 ILE A N 19
ATOM 34572 C CA . ILE A 1 71 ? -4.202 -3.237 3.216 1.00 61.23 71 ILE A CA 19
ATOM 34573 C C . ILE A 1 71 ? -4.967 -3.500 1.897 1.00 5.51 71 ILE A C 19
ATOM 34574 O O . ILE A 1 71 ? -4.432 -3.263 0.821 1.00 22.11 71 ILE A O 19
ATOM 34590 N N . LYS A 1 72 ? -6.244 -3.932 2.010 1.00 51.12 72 LYS A N 19
ATOM 34591 C CA . LYS A 1 72 ? -7.092 -4.292 0.851 1.00 61.13 72 LYS A CA 19
ATOM 34592 C C . LYS A 1 72 ? -7.404 -3.037 0.004 1.00 62.42 72 LYS A C 19
ATOM 34593 O O . LYS A 1 72 ? -7.250 -3.067 -1.217 1.00 35.12 72 LYS A O 19
ATOM 34612 N N . LEU A 1 73 ? -7.816 -1.942 0.683 1.00 13.21 73 LEU A N 19
ATOM 34613 C CA . LEU A 1 73 ? -8.108 -0.640 0.035 1.00 4.23 73 LEU A CA 19
ATOM 34614 C C . LEU A 1 73 ? -6.852 -0.089 -0.683 1.00 30.35 73 LEU A C 19
ATOM 34615 O O . LEU A 1 73 ? -6.951 0.441 -1.788 1.00 54.42 73 LEU A O 19
ATOM 34631 N N . ILE A 1 74 ? -5.680 -0.247 -0.034 1.00 44.51 74 ILE A N 19
ATOM 34632 C CA . ILE A 1 74 ? -4.376 0.123 -0.606 1.00 51.33 74 ILE A CA 19
ATOM 34633 C C . ILE A 1 74 ? -4.098 -0.693 -1.886 1.00 42.51 74 ILE A C 19
ATOM 34634 O O . ILE A 1 74 ? -3.816 -0.114 -2.922 1.00 12.24 74 ILE A O 19
ATOM 34650 N N . GLU A 1 75 ? -4.269 -2.028 -1.805 1.00 2.14 75 GLU A N 19
ATOM 34651 C CA . GLU A 1 75 ? -3.978 -2.962 -2.913 1.00 22.10 75 GLU A CA 19
ATOM 34652 C C . GLU A 1 75 ? -4.844 -2.681 -4.152 1.00 52.42 75 GLU A C 19
ATOM 34653 O O . GLU A 1 75 ? -4.353 -2.778 -5.277 1.00 31.14 75 GLU A O 19
ATOM 34665 N N . GLU A 1 76 ? -6.123 -2.324 -3.927 1.00 63.21 76 GLU A N 19
ATOM 34666 C CA . GLU A 1 76 ? -7.048 -1.927 -5.007 1.00 62.44 76 GLU A CA 19
ATOM 34667 C C . GLU A 1 76 ? -6.517 -0.693 -5.764 1.00 51.42 76 GLU A C 19
ATOM 34668 O O . GLU A 1 76 ? -6.339 -0.712 -6.992 1.00 33.52 76 GLU A O 19
ATOM 34680 N N . ARG A 1 77 ? -6.225 0.357 -4.985 1.00 62.12 77 ARG A N 19
ATOM 34681 C CA . ARG A 1 77 ? -5.919 1.692 -5.501 1.00 73.41 77 ARG A CA 19
ATOM 34682 C C . ARG A 1 77 ? -4.504 1.760 -6.139 1.00 2.34 77 ARG A C 19
ATOM 34683 O O . ARG A 1 77 ? -4.368 2.220 -7.278 1.00 64.34 77 ARG A O 19
ATOM 34704 N N . ILE A 1 78 ? -3.456 1.292 -5.394 1.00 2.11 78 ILE A N 19
ATOM 34705 C CA . ILE A 1 78 ? -2.041 1.354 -5.856 1.00 11.12 78 ILE A CA 19
ATOM 34706 C C . ILE A 1 78 ? -1.860 0.557 -7.153 1.00 74.04 78 ILE A C 19
ATOM 34707 O O . ILE A 1 78 ? -1.142 1.000 -8.060 1.00 0.24 78 ILE A O 19
ATOM 34723 N N . GLU A 1 79 ? -2.554 -0.611 -7.232 1.00 54.50 79 GLU A N 19
ATOM 34724 C CA . GLU A 1 79 ? -2.545 -1.460 -8.425 1.00 64.41 79 GLU A CA 19
ATOM 34725 C C . GLU A 1 79 ? -3.130 -0.678 -9.600 1.00 23.23 79 GLU A C 19
ATOM 34726 O O . GLU A 1 79 ? -2.427 -0.451 -10.560 1.00 63.43 79 GLU A O 19
ATOM 34738 N N . GLU A 1 80 ? -4.377 -0.177 -9.432 1.00 61.34 80 GLU A N 19
ATOM 34739 C CA . GLU A 1 80 ? -5.152 0.505 -10.498 1.00 50.12 80 GLU A CA 19
ATOM 34740 C C . GLU A 1 80 ? -4.327 1.615 -11.186 1.00 30.14 80 GLU A C 19
ATOM 34741 O O . GLU A 1 80 ? -4.148 1.615 -12.409 1.00 74.11 80 GLU A O 19
ATOM 34753 N N . GLU A 1 81 ? -3.783 2.510 -10.361 1.00 53.21 81 GLU A N 19
ATOM 34754 C CA . GLU A 1 81 ? -3.090 3.724 -10.808 1.00 4.33 81 GLU A CA 19
ATOM 34755 C C . GLU A 1 81 ? -1.737 3.399 -11.478 1.00 65.45 81 GLU A C 19
ATOM 34756 O O . GLU A 1 81 ? -1.437 3.920 -12.560 1.00 53.14 81 GLU A O 19
ATOM 34768 N N . LEU A 1 82 ? -0.944 2.513 -10.839 1.00 45.25 82 LEU A N 19
ATOM 34769 C CA . LEU A 1 82 ? 0.410 2.139 -11.321 1.00 2.22 82 LEU A CA 19
ATOM 34770 C C . LEU A 1 82 ? 0.307 1.221 -12.566 1.00 74.12 82 LEU A C 19
ATOM 34771 O O . LEU A 1 82 ? 1.184 1.232 -13.432 1.00 52.12 82 LEU A O 19
ATOM 34787 N N . ARG A 1 83 ? -0.790 0.461 -12.643 1.00 14.12 83 ARG A N 19
ATOM 34788 C CA . ARG A 1 83 ? -1.059 -0.485 -13.745 1.00 1.22 83 ARG A CA 19
ATOM 34789 C C . ARG A 1 83 ? -1.520 0.288 -14.998 1.00 31.22 83 ARG A C 19
ATOM 34790 O O . ARG A 1 83 ? -1.437 -0.215 -16.122 1.00 74.12 83 ARG A O 19
ATOM 34811 N N . LYS A 1 84 ? -2.007 1.532 -14.781 1.00 61.11 84 LYS A N 19
ATOM 34812 C CA . LYS A 1 84 ? -2.321 2.478 -15.870 1.00 52.10 84 LYS A CA 19
ATOM 34813 C C . LYS A 1 84 ? -1.084 3.335 -16.245 1.00 54.31 84 LYS A C 19
ATOM 34814 O O . LYS A 1 84 ? -1.068 3.965 -17.306 1.00 51.23 84 LYS A O 19
ATOM 34833 N N . ARG A 1 85 ? -0.054 3.372 -15.362 1.00 23.15 85 ARG A N 19
ATOM 34834 C CA . ARG A 1 85 ? 1.292 3.909 -15.718 1.00 41.44 85 ARG A CA 19
ATOM 34835 C C . ARG A 1 85 ? 2.073 2.840 -16.514 1.00 3.21 85 ARG A C 19
ATOM 34836 O O . ARG A 1 85 ? 2.816 3.163 -17.447 1.00 41.24 85 ARG A O 19
ATOM 34857 N N . ASP A 1 86 ? 1.826 1.565 -16.180 1.00 43.25 86 ASP A N 19
ATOM 34858 C CA . ASP A 1 86 ? 2.586 0.423 -16.718 1.00 34.34 86 ASP A CA 19
ATOM 34859 C C . ASP A 1 86 ? 1.729 -0.857 -16.631 1.00 60.23 86 ASP A C 19
ATOM 34860 O O . ASP A 1 86 ? 1.409 -1.295 -15.529 1.00 54.42 86 ASP A O 19
ATOM 34869 N N . PRO A 1 87 ? 1.355 -1.494 -17.793 1.00 21.54 87 PRO A N 19
ATOM 34870 C CA . PRO A 1 87 ? 0.532 -2.735 -17.801 1.00 4.01 87 PRO A CA 19
ATOM 34871 C C . PRO A 1 87 ? 1.255 -3.959 -17.196 1.00 43.24 87 PRO A C 19
ATOM 34872 O O . PRO A 1 87 ? 0.635 -5.002 -16.955 1.00 64.14 87 PRO A O 19
ATOM 34883 N N . ASN A 1 88 ? 2.574 -3.828 -16.967 1.00 61.23 88 ASN A N 19
ATOM 34884 C CA . ASN A 1 88 ? 3.409 -4.908 -16.414 1.00 33.53 88 ASN A CA 19
ATOM 34885 C C . ASN A 1 88 ? 3.660 -4.701 -14.907 1.00 41.33 88 ASN A C 19
ATOM 34886 O O . ASN A 1 88 ? 4.410 -5.471 -14.287 1.00 2.22 88 ASN A O 19
ATOM 34897 N N . ALA A 1 89 ? 3.019 -3.660 -14.321 1.00 53.33 89 ALA A N 19
ATOM 34898 C CA . ALA A 1 89 ? 3.146 -3.341 -12.888 1.00 22.11 89 ALA A CA 19
ATOM 34899 C C . ALA A 1 89 ? 2.442 -4.414 -12.037 1.00 21.41 89 ALA A C 19
ATOM 34900 O O . ALA A 1 89 ? 1.203 -4.497 -12.017 1.00 20.10 89 ALA A O 19
ATOM 34907 N N . THR A 1 90 ? 3.244 -5.243 -11.349 1.00 53.45 90 THR A N 19
ATOM 34908 C CA . THR A 1 90 ? 2.755 -6.384 -10.568 1.00 44.31 90 THR A CA 19
ATOM 34909 C C . THR A 1 90 ? 3.184 -6.240 -9.096 1.00 31.12 90 THR A C 19
ATOM 34910 O O . THR A 1 90 ? 4.310 -5.838 -8.804 1.00 11.14 90 THR A O 19
ATOM 34921 N N . ILE A 1 91 ? 2.263 -6.578 -8.189 1.00 62.30 91 ILE A N 19
ATOM 34922 C CA . ILE A 1 91 ? 2.454 -6.470 -6.734 1.00 34.10 91 ILE A CA 19
ATOM 34923 C C . ILE A 1 91 ? 2.543 -7.886 -6.129 1.00 4.12 91 ILE A C 19
ATOM 34924 O O . ILE A 1 91 ? 1.803 -8.786 -6.542 1.00 63.51 91 ILE A O 19
ATOM 34940 N N . THR A 1 92 ? 3.482 -8.093 -5.189 1.00 4.22 92 THR A N 19
ATOM 34941 C CA . THR A 1 92 ? 3.677 -9.391 -4.514 1.00 25.43 92 THR A CA 19
ATOM 34942 C C . THR A 1 92 ? 3.480 -9.230 -2.995 1.00 75.34 92 THR A C 19
ATOM 34943 O O . THR A 1 92 ? 4.342 -8.691 -2.307 1.00 52.50 92 THR A O 19
ATOM 34954 N N . ARG A 1 93 ? 2.341 -9.716 -2.480 1.00 12.23 93 ARG A N 19
ATOM 34955 C CA . ARG A 1 93 ? 1.974 -9.577 -1.060 1.00 14.42 93 ARG A CA 19
ATOM 34956 C C . ARG A 1 93 ? 2.482 -10.812 -0.271 1.00 71.23 93 ARG A C 19
ATOM 34957 O O . ARG A 1 93 ? 1.945 -11.917 -0.405 1.00 52.31 93 ARG A O 19
ATOM 34978 N N . THR A 1 94 ? 3.551 -10.606 0.507 1.00 14.05 94 THR A N 19
ATOM 34979 C CA . THR A 1 94 ? 4.242 -11.652 1.281 1.00 2.54 94 THR A CA 19
ATOM 34980 C C . THR A 1 94 ? 4.245 -11.252 2.771 1.00 12.33 94 THR A C 19
ATOM 34981 O O . THR A 1 94 ? 4.920 -10.288 3.156 1.00 20.23 94 THR A O 19
ATOM 34992 N N . VAL A 1 95 ? 3.464 -11.977 3.598 1.00 64.54 95 VAL A N 19
ATOM 34993 C CA . VAL A 1 95 ? 3.221 -11.598 5.002 1.00 70.10 95 VAL A CA 19
ATOM 34994 C C . VAL A 1 95 ? 4.469 -11.886 5.872 1.00 32.50 95 VAL A C 19
ATOM 34995 O O . VAL A 1 95 ? 5.099 -12.944 5.754 1.00 62.42 95 VAL A O 19
ATOM 35008 N N . ARG A 1 96 ? 4.830 -10.912 6.721 1.00 45.42 96 ARG A N 19
ATOM 35009 C CA . ARG A 1 96 ? 6.099 -10.912 7.483 1.00 31.11 96 ARG A CA 19
ATOM 35010 C C . ARG A 1 96 ? 5.832 -10.450 8.946 1.00 22.44 96 ARG A C 19
ATOM 35011 O O . ARG A 1 96 ? 6.729 -9.953 9.644 1.00 24.52 96 ARG A O 19
ATOM 35032 N N . THR A 1 97 ? 4.583 -10.667 9.416 1.00 54.21 97 THR A N 19
ATOM 35033 C CA . THR A 1 97 ? 4.114 -10.201 10.738 1.00 72.11 97 THR A CA 19
ATOM 35034 C C . THR A 1 97 ? 4.544 -11.141 11.885 1.00 72.15 97 THR A C 19
ATOM 35035 O O . THR A 1 97 ? 4.337 -10.809 13.063 1.00 12.01 97 THR A O 19
ATOM 35046 N N . GLU A 1 98 ? 5.106 -12.313 11.538 1.00 63.23 98 GLU A N 19
ATOM 35047 C CA . GLU A 1 98 ? 5.483 -13.334 12.524 1.00 13.02 98 GLU A CA 19
ATOM 35048 C C . GLU A 1 98 ? 6.623 -12.846 13.449 1.00 53.20 98 GLU A C 19
ATOM 35049 O O . GLU A 1 98 ? 7.795 -12.798 13.056 1.00 21.42 98 GLU A O 19
ATOM 35061 N N . VAL A 1 99 ? 6.220 -12.460 14.671 1.00 4.11 99 VAL A N 19
ATOM 35062 C CA . VAL A 1 99 ? 7.114 -12.013 15.747 1.00 63.33 99 VAL A CA 19
ATOM 35063 C C . VAL A 1 99 ? 6.323 -12.028 17.073 1.00 74.20 99 VAL A C 19
ATOM 35064 O O . VAL A 1 99 ? 5.269 -11.382 17.191 1.00 22.51 99 VAL A O 19
ATOM 35077 N N . GLY A 1 100 ? 6.814 -12.805 18.047 1.00 25.31 100 GLY A N 19
ATOM 35078 C CA . GLY A 1 100 ? 6.137 -12.962 19.336 1.00 35.10 100 GLY A CA 19
ATOM 35079 C C . GLY A 1 100 ? 6.186 -14.396 19.827 1.00 22.20 100 GLY A C 19
ATOM 35080 O O . GLY A 1 100 ? 5.302 -15.192 19.508 1.00 24.41 100 GLY A O 19
ATOM 35084 N N . SER A 1 101 ? 7.232 -14.733 20.592 1.00 52.13 101 SER A N 19
ATOM 35085 C CA . SER A 1 101 ? 7.413 -16.070 21.178 1.00 32.40 101 SER A CA 19
ATOM 35086 C C . SER A 1 101 ? 7.278 -15.973 22.714 1.00 65.11 101 SER A C 19
ATOM 35087 O O . SER A 1 101 ? 8.121 -15.351 23.377 1.00 24.02 101 SER A O 19
ATOM 35095 N N . SER A 1 102 ? 6.206 -16.570 23.265 1.00 32.35 102 SER A N 19
ATOM 35096 C CA . SER A 1 102 ? 5.907 -16.505 24.702 1.00 11.24 102 SER A CA 19
ATOM 35097 C C . SER A 1 102 ? 6.752 -17.537 25.483 1.00 13.52 102 SER A C 19
ATOM 35098 O O . SER A 1 102 ? 6.303 -18.655 25.762 1.00 41.53 102 SER A O 19
ATOM 35106 N N . TRP A 1 103 ? 8.021 -17.162 25.760 1.00 4.34 103 TRP A N 19
ATOM 35107 C CA . TRP A 1 103 ? 8.925 -17.953 26.614 1.00 74.12 103 TRP A CA 19
ATOM 35108 C C . TRP A 1 103 ? 8.418 -17.917 28.064 1.00 52.40 103 TRP A C 19
ATOM 35109 O O . TRP A 1 103 ? 8.197 -16.841 28.639 1.00 22.34 103 TRP A O 19
ATOM 35130 N N . SER A 1 104 ? 8.210 -19.110 28.622 1.00 74.11 104 SER A N 19
ATOM 35131 C CA . SER A 1 104 ? 7.680 -19.292 29.970 1.00 4.12 104 SER A CA 19
ATOM 35132 C C . SER A 1 104 ? 8.833 -19.455 30.980 1.00 12.21 104 SER A C 19
ATOM 35133 O O . SER A 1 104 ? 9.530 -20.477 30.987 1.00 14.23 104 SER A O 19
ATOM 35141 N N . LEU A 1 105 ? 9.053 -18.408 31.788 1.00 41.35 105 LEU A N 19
ATOM 35142 C CA . LEU A 1 105 ? 10.025 -18.424 32.897 1.00 54.53 105 LEU A CA 19
ATOM 35143 C C . LEU A 1 105 ? 9.336 -18.871 34.198 1.00 73.43 105 LEU A C 19
ATOM 35144 O O . LEU A 1 105 ? 8.099 -18.952 34.258 1.00 52.55 105 LEU A O 19
ATOM 35160 N N . GLU A 1 106 ? 10.139 -19.152 35.234 1.00 12.31 106 GLU A N 19
ATOM 35161 C CA . GLU A 1 106 ? 9.636 -19.575 36.550 1.00 33.32 106 GLU A CA 19
ATOM 35162 C C . GLU A 1 106 ? 10.515 -18.976 37.653 1.00 21.00 106 GLU A C 19
ATOM 35163 O O . GLU A 1 106 ? 11.678 -19.364 37.817 1.00 43.45 106 GLU A O 19
ATOM 35175 N N . HIS A 1 107 ? 9.962 -17.990 38.371 1.00 40.43 107 HIS A N 19
ATOM 35176 C CA . HIS A 1 107 ? 10.593 -17.393 39.557 1.00 44.13 107 HIS A CA 19
ATOM 35177 C C . HIS A 1 107 ? 10.294 -18.276 40.782 1.00 13.22 107 HIS A C 19
ATOM 35178 O O . HIS A 1 107 ? 9.422 -17.968 41.603 1.00 0.53 107 HIS A O 19
ATOM 35193 N N . HIS A 1 108 ? 10.990 -19.419 40.846 1.00 11.20 108 HIS A N 19
ATOM 35194 C CA . HIS A 1 108 ? 10.768 -20.443 41.879 1.00 22.33 108 HIS A CA 19
ATOM 35195 C C . HIS A 1 108 ? 11.720 -20.247 43.061 1.00 64.33 108 HIS A C 19
ATOM 35196 O O . HIS A 1 108 ? 12.905 -19.963 42.878 1.00 0.35 108 HIS A O 19
ATOM 35211 N N . HIS A 1 109 ? 11.165 -20.366 44.276 1.00 45.00 109 HIS A N 19
ATOM 35212 C CA . HIS A 1 109 ? 11.924 -20.317 45.536 1.00 63.12 109 HIS A CA 19
ATOM 35213 C C . HIS A 1 109 ? 11.567 -21.558 46.362 1.00 75.00 109 HIS A C 19
ATOM 35214 O O . HIS A 1 109 ? 10.601 -21.548 47.135 1.00 24.02 109 HIS A O 19
ATOM 35229 N N . HIS A 1 110 ? 12.310 -22.648 46.141 1.00 34.41 110 HIS A N 19
ATOM 35230 C CA . HIS A 1 110 ? 12.100 -23.920 46.855 1.00 61.25 110 HIS A CA 19
ATOM 35231 C C . HIS A 1 110 ? 13.460 -24.477 47.304 1.00 12.53 110 HIS A C 19
ATOM 35232 O O . HIS A 1 110 ? 14.116 -25.229 46.579 1.00 71.24 110 HIS A O 19
ATOM 35247 N N . HIS A 1 111 ? 13.893 -24.015 48.481 1.00 22.15 111 HIS A N 19
ATOM 35248 C CA . HIS A 1 111 ? 15.125 -24.450 49.177 1.00 73.20 111 HIS A CA 19
ATOM 35249 C C . HIS A 1 111 ? 14.868 -24.406 50.700 1.00 73.20 111 HIS A C 19
ATOM 35250 O O . HIS A 1 111 ? 13.770 -24.026 51.132 1.00 73.14 111 HIS A O 19
ATOM 35265 N N . HIS A 1 112 ? 15.870 -24.795 51.514 1.00 51.52 112 HIS A N 19
ATOM 35266 C CA . HIS A 1 112 ? 15.777 -24.699 52.987 1.00 41.10 112 HIS A CA 19
ATOM 35267 C C . HIS A 1 112 ? 16.406 -23.362 53.475 1.00 5.32 112 HIS A C 19
ATOM 35268 O O . HIS A 1 112 ? 17.638 -23.208 53.418 1.00 1.02 112 HIS A O 19
ATOM 35284 N N . MET A 1 1 ? -4.763 -3.996 20.853 1.00 33.01 1 MET A N 20
ATOM 35285 C CA . MET A 1 1 ? -4.331 -3.407 19.569 1.00 71.54 1 MET A CA 20
ATOM 35286 C C . MET A 1 1 ? -2.972 -4.005 19.150 1.00 41.33 1 MET A C 20
ATOM 35287 O O . MET A 1 1 ? -2.002 -3.944 19.908 1.00 21.31 1 MET A O 20
ATOM 35303 N N . LEU A 1 2 ? -2.930 -4.585 17.937 1.00 22.44 2 LEU A N 20
ATOM 35304 C CA . LEU A 1 2 ? -1.729 -5.217 17.363 1.00 34.25 2 LEU A CA 20
ATOM 35305 C C . LEU A 1 2 ? -1.398 -4.599 15.995 1.00 4.22 2 LEU A C 20
ATOM 35306 O O . LEU A 1 2 ? -2.256 -3.972 15.367 1.00 53.13 2 LEU A O 20
ATOM 35322 N N . THR A 1 3 ? -0.146 -4.750 15.559 1.00 13.33 3 THR A N 20
ATOM 35323 C CA . THR A 1 3 ? 0.271 -4.386 14.198 1.00 25.55 3 THR A CA 20
ATOM 35324 C C . THR A 1 3 ? 0.269 -5.633 13.301 1.00 71.40 3 THR A C 20
ATOM 35325 O O . THR A 1 3 ? 0.476 -6.754 13.785 1.00 11.31 3 THR A O 20
ATOM 35336 N N . VAL A 1 4 ? -0.003 -5.433 12.007 1.00 52.33 4 VAL A N 20
ATOM 35337 C CA . VAL A 1 4 ? 0.154 -6.470 10.975 1.00 73.21 4 VAL A CA 20
ATOM 35338 C C . VAL A 1 4 ? 1.028 -5.900 9.846 1.00 64.05 4 VAL A C 20
ATOM 35339 O O . VAL A 1 4 ? 0.727 -4.847 9.275 1.00 12.42 4 VAL A O 20
ATOM 35352 N N . GLU A 1 5 ? 2.142 -6.569 9.568 1.00 15.14 5 GLU A N 20
ATOM 35353 C CA . GLU A 1 5 ? 3.026 -6.215 8.465 1.00 30.55 5 GLU A CA 20
ATOM 35354 C C . GLU A 1 5 ? 2.663 -7.076 7.256 1.00 3.22 5 GLU A C 20
ATOM 35355 O O . GLU A 1 5 ? 2.328 -8.262 7.392 1.00 34.43 5 GLU A O 20
ATOM 35367 N N . VAL A 1 6 ? 2.715 -6.454 6.088 1.00 34.44 6 VAL A N 20
ATOM 35368 C CA . VAL A 1 6 ? 2.599 -7.116 4.798 1.00 42.25 6 VAL A CA 20
ATOM 35369 C C . VAL A 1 6 ? 3.602 -6.437 3.859 1.00 60.01 6 VAL A C 20
ATOM 35370 O O . VAL A 1 6 ? 3.567 -5.215 3.660 1.00 13.13 6 VAL A O 20
ATOM 35383 N N . GLU A 1 7 ? 4.534 -7.227 3.336 1.00 62.03 7 GLU A N 20
ATOM 35384 C CA . GLU A 1 7 ? 5.595 -6.739 2.468 1.00 41.41 7 GLU A CA 20
ATOM 35385 C C . GLU A 1 7 ? 5.136 -6.892 1.017 1.00 65.22 7 GLU A C 20
ATOM 35386 O O . GLU A 1 7 ? 5.045 -8.008 0.487 1.00 32.13 7 GLU A O 20
ATOM 35398 N N . VAL A 1 8 ? 4.793 -5.757 0.408 1.00 52.22 8 VAL A N 20
ATOM 35399 C CA . VAL A 1 8 ? 4.386 -5.677 -0.986 1.00 42.31 8 VAL A CA 20
ATOM 35400 C C . VAL A 1 8 ? 5.614 -5.272 -1.815 1.00 20.41 8 VAL A C 20
ATOM 35401 O O . VAL A 1 8 ? 6.047 -4.116 -1.790 1.00 32.22 8 VAL A O 20
ATOM 35414 N N . LYS A 1 9 ? 6.174 -6.245 -2.537 1.00 75.22 9 LYS A N 20
ATOM 35415 C CA . LYS A 1 9 ? 7.353 -6.055 -3.379 1.00 2.53 9 LYS A CA 20
ATOM 35416 C C . LYS A 1 9 ? 6.883 -5.623 -4.777 1.00 63.10 9 LYS A C 20
ATOM 35417 O O . LYS A 1 9 ? 6.407 -6.443 -5.570 1.00 61.12 9 LYS A O 20
ATOM 35436 N N . ILE A 1 10 ? 7.015 -4.330 -5.065 1.00 21.45 10 ILE A N 20
ATOM 35437 C CA . ILE A 1 10 ? 6.470 -3.704 -6.273 1.00 23.12 10 ILE A CA 20
ATOM 35438 C C . ILE A 1 10 ? 7.549 -3.667 -7.368 1.00 4.40 10 ILE A C 20
ATOM 35439 O O . ILE A 1 10 ? 8.529 -2.912 -7.268 1.00 34.12 10 ILE A O 20
ATOM 35455 N N . THR A 1 11 ? 7.379 -4.514 -8.391 1.00 24.23 11 THR A N 20
ATOM 35456 C CA . THR A 1 11 ? 8.228 -4.528 -9.581 1.00 1.04 11 THR A CA 20
ATOM 35457 C C . THR A 1 11 ? 7.428 -3.956 -10.784 1.00 52.32 11 THR A C 20
ATOM 35458 O O . THR A 1 11 ? 6.466 -4.555 -11.270 1.00 13.34 11 THR A O 20
ATOM 35469 N N . ALA A 1 12 ? 7.831 -2.758 -11.232 1.00 71.20 12 ALA A N 20
ATOM 35470 C CA . ALA A 1 12 ? 7.166 -2.005 -12.314 1.00 55.31 12 ALA A CA 20
ATOM 35471 C C . ALA A 1 12 ? 8.239 -1.486 -13.293 1.00 2.23 12 ALA A C 20
ATOM 35472 O O . ALA A 1 12 ? 9.424 -1.452 -12.940 1.00 0.11 12 ALA A O 20
ATOM 35479 N N . ASP A 1 13 ? 7.805 -1.075 -14.509 1.00 52.24 13 ASP A N 20
ATOM 35480 C CA . ASP A 1 13 ? 8.706 -0.726 -15.640 1.00 13.44 13 ASP A CA 20
ATOM 35481 C C . ASP A 1 13 ? 9.683 0.393 -15.233 1.00 4.32 13 ASP A C 20
ATOM 35482 O O . ASP A 1 13 ? 10.896 0.305 -15.470 1.00 12.04 13 ASP A O 20
ATOM 35491 N N . ASP A 1 14 ? 9.127 1.434 -14.603 1.00 73.23 14 ASP A N 20
ATOM 35492 C CA . ASP A 1 14 ? 9.897 2.513 -13.983 1.00 52.35 14 ASP A CA 20
ATOM 35493 C C . ASP A 1 14 ? 9.538 2.568 -12.494 1.00 52.21 14 ASP A C 20
ATOM 35494 O O . ASP A 1 14 ? 8.517 3.156 -12.130 1.00 61.24 14 ASP A O 20
ATOM 35503 N N . GLU A 1 15 ? 10.375 1.946 -11.635 1.00 65.44 15 GLU A N 20
ATOM 35504 C CA . GLU A 1 15 ? 10.119 1.844 -10.179 1.00 72.24 15 GLU A CA 20
ATOM 35505 C C . GLU A 1 15 ? 10.189 3.243 -9.507 1.00 74.13 15 GLU A C 20
ATOM 35506 O O . GLU A 1 15 ? 9.583 3.468 -8.463 1.00 42.14 15 GLU A O 20
ATOM 35518 N N . ASN A 1 16 ? 10.955 4.158 -10.133 1.00 44.24 16 ASN A N 20
ATOM 35519 C CA . ASN A 1 16 ? 11.080 5.563 -9.711 1.00 44.02 16 ASN A CA 20
ATOM 35520 C C . ASN A 1 16 ? 9.724 6.292 -9.821 1.00 62.30 16 ASN A C 20
ATOM 35521 O O . ASN A 1 16 ? 9.298 6.995 -8.892 1.00 11.04 16 ASN A O 20
ATOM 35532 N N . LYS A 1 17 ? 9.058 6.090 -10.979 1.00 72.11 17 LYS A N 20
ATOM 35533 C CA . LYS A 1 17 ? 7.685 6.576 -11.216 1.00 61.21 17 LYS A CA 20
ATOM 35534 C C . LYS A 1 17 ? 6.704 5.884 -10.262 1.00 1.20 17 LYS A C 20
ATOM 35535 O O . LYS A 1 17 ? 5.861 6.543 -9.655 1.00 0.11 17 LYS A O 20
ATOM 35554 N N . ALA A 1 18 ? 6.871 4.550 -10.129 1.00 24.04 18 ALA A N 20
ATOM 35555 C CA . ALA A 1 18 ? 6.032 3.691 -9.273 1.00 53.13 18 ALA A CA 20
ATOM 35556 C C . ALA A 1 18 ? 6.042 4.161 -7.811 1.00 3.44 18 ALA A C 20
ATOM 35557 O O . ALA A 1 18 ? 5.019 4.109 -7.133 1.00 11.24 18 ALA A O 20
ATOM 35564 N N . GLU A 1 19 ? 7.215 4.656 -7.365 1.00 43.35 19 GLU A N 20
ATOM 35565 C CA . GLU A 1 19 ? 7.409 5.204 -6.016 1.00 33.23 19 GLU A CA 20
ATOM 35566 C C . GLU A 1 19 ? 6.505 6.434 -5.813 1.00 52.40 19 GLU A C 20
ATOM 35567 O O .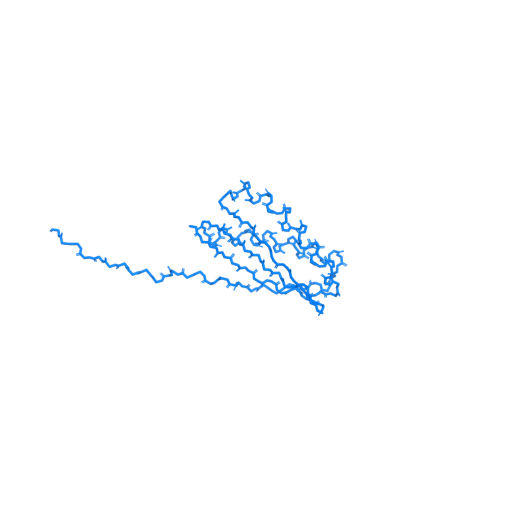 GLU A 1 19 ? 5.710 6.476 -4.871 1.00 71.44 19 GLU A O 20
ATOM 35579 N N . GLU A 1 20 ? 6.611 7.396 -6.758 1.00 70.12 20 GLU A N 20
ATOM 35580 C CA . GLU A 1 20 ? 5.861 8.666 -6.719 1.00 13.00 20 GLU A CA 20
ATOM 35581 C C . GLU A 1 20 ? 4.339 8.434 -6.693 1.00 12.01 20 GLU A C 20
ATOM 35582 O O . GLU A 1 20 ? 3.614 9.073 -5.903 1.00 24.03 20 GLU A O 20
ATOM 35594 N N . ILE A 1 21 ? 3.891 7.492 -7.550 1.00 5.43 21 ILE A N 20
ATOM 35595 C CA . ILE A 1 21 ? 2.489 7.077 -7.657 1.00 0.23 21 ILE A CA 20
ATOM 35596 C C . ILE A 1 21 ? 1.994 6.568 -6.287 1.00 60.14 21 ILE A C 20
ATOM 35597 O O . ILE A 1 21 ? 1.119 7.177 -5.677 1.00 14.41 21 ILE A O 20
ATOM 35613 N N . VAL A 1 22 ? 2.676 5.525 -5.774 1.00 54.22 22 VAL A N 20
ATOM 35614 C CA . VAL A 1 22 ? 2.273 4.789 -4.563 1.00 24.34 22 VAL A CA 20
ATOM 35615 C C . VAL A 1 22 ? 2.282 5.694 -3.298 1.00 15.32 22 VAL A C 20
ATOM 35616 O O . VAL A 1 22 ? 1.389 5.583 -2.459 1.00 62.12 22 VAL A O 20
ATOM 35629 N N . LYS A 1 23 ? 3.260 6.623 -3.207 1.00 40.12 23 LYS A N 20
ATOM 35630 C CA . LYS A 1 23 ? 3.330 7.628 -2.111 1.00 45.22 23 LYS A CA 20
ATOM 35631 C C . LYS A 1 23 ? 2.063 8.504 -2.102 1.00 11.23 23 LYS A C 20
ATOM 35632 O O . LYS A 1 23 ? 1.369 8.618 -1.077 1.00 54.12 23 LYS A O 20
ATOM 35651 N N . ARG A 1 24 ? 1.766 9.078 -3.284 1.00 25.43 24 ARG A N 20
ATOM 35652 C CA . ARG A 1 24 ? 0.608 9.966 -3.498 1.00 0.12 24 ARG A CA 20
ATOM 35653 C C . ARG A 1 24 ? -0.731 9.216 -3.277 1.00 23.44 24 ARG A C 20
ATOM 35654 O O . ARG A 1 24 ? -1.711 9.791 -2.777 1.00 60.52 24 ARG A O 20
ATOM 35675 N N . VAL A 1 25 ? -0.731 7.915 -3.615 1.00 35.10 25 VAL A N 20
ATOM 35676 C CA . VAL A 1 25 ? -1.911 7.045 -3.530 1.00 44.21 25 VAL A CA 20
ATOM 35677 C C . VAL A 1 25 ? -2.234 6.679 -2.063 1.00 40.14 25 VAL A C 20
ATOM 35678 O O . VAL A 1 25 ? -3.394 6.763 -1.649 1.00 34.55 25 VAL A O 20
ATOM 35691 N N . ILE A 1 26 ? -1.202 6.298 -1.277 1.00 3.13 26 ILE A N 20
ATOM 35692 C CA . ILE A 1 26 ? -1.380 5.912 0.145 1.00 41.25 26 ILE A CA 20
ATOM 35693 C C . ILE A 1 26 ? -1.731 7.152 0.999 1.00 72.11 26 ILE A C 20
ATOM 35694 O O . ILE A 1 26 ? -2.396 7.033 2.026 1.00 42.22 26 ILE A O 20
ATOM 35710 N N . ASP A 1 27 ? -1.297 8.341 0.537 1.00 45.14 27 ASP A N 20
ATOM 35711 C CA . ASP A 1 27 ? -1.690 9.631 1.149 1.00 51.25 27 ASP A CA 20
ATOM 35712 C C . ASP A 1 27 ? -3.215 9.870 0.990 1.00 41.23 27 ASP A C 20
ATOM 35713 O O . ASP A 1 27 ? -3.866 10.443 1.878 1.00 75.33 27 ASP A O 20
ATOM 35722 N N . GLU A 1 28 ? -3.774 9.385 -0.140 1.00 71.02 28 GLU A N 20
ATOM 35723 C CA . GLU A 1 28 ? -5.231 9.380 -0.389 1.00 2.33 28 GLU A CA 20
ATOM 35724 C C . GLU A 1 28 ? -5.944 8.289 0.436 1.00 52.24 28 GLU A C 20
ATOM 35725 O O . GLU A 1 28 ? -7.047 8.519 0.937 1.00 55.55 28 GLU A O 20
ATOM 35737 N N . VAL A 1 29 ? -5.315 7.103 0.576 1.00 70.25 29 VAL A N 20
ATOM 35738 C CA . VAL A 1 29 ? -5.875 6.000 1.387 1.00 1.04 29 VAL A CA 20
ATOM 35739 C C . VAL A 1 29 ? -5.943 6.409 2.876 1.00 61.12 29 VAL A C 20
ATOM 35740 O O . VAL A 1 29 ? -6.921 6.123 3.555 1.00 74.24 29 VAL A O 20
ATOM 35753 N N . GLU A 1 30 ? -4.900 7.125 3.335 1.00 75.32 30 GLU A N 20
ATOM 35754 C CA . GLU A 1 30 ? -4.753 7.577 4.737 1.00 45.15 30 GLU A CA 20
ATOM 35755 C C . GLU A 1 30 ? -5.938 8.447 5.179 1.00 20.13 30 GLU A C 20
ATOM 35756 O O . GLU A 1 30 ? -6.623 8.120 6.146 1.00 3.33 30 GLU A O 20
ATOM 35768 N N . ARG A 1 31 ? -6.203 9.519 4.419 1.00 75.25 31 ARG A N 20
ATOM 35769 C CA . ARG A 1 31 ? -7.275 10.481 4.746 1.00 54.12 31 ARG A CA 20
ATOM 35770 C C . ARG A 1 31 ? -8.672 9.819 4.690 1.00 22.35 31 ARG A C 20
ATOM 35771 O O . ARG A 1 31 ? -9.588 10.229 5.403 1.00 73.24 31 ARG A O 20
ATOM 35792 N N . GLU A 1 32 ? -8.807 8.754 3.869 1.00 44.23 32 GLU A N 20
ATOM 35793 C CA . GLU A 1 32 ? -10.082 8.025 3.678 1.00 62.10 32 GLU A CA 20
ATOM 35794 C C . GLU A 1 32 ? -10.277 6.891 4.711 1.00 33.22 32 GLU A C 20
ATOM 35795 O O . GLU A 1 32 ? -11.417 6.551 5.048 1.00 3.45 32 GLU A O 20
ATOM 35807 N N . VAL A 1 33 ? -9.179 6.312 5.219 1.00 54.14 33 VAL A N 20
ATOM 35808 C CA . VAL A 1 33 ? -9.245 5.228 6.221 1.00 23.53 33 VAL A CA 20
ATOM 35809 C C . VAL A 1 33 ? -9.408 5.821 7.627 1.00 62.50 33 VAL A C 20
ATOM 35810 O O . VAL A 1 33 ? -10.200 5.324 8.410 1.00 61.00 33 VAL A O 20
ATOM 35823 N N . GLN A 1 34 ? -8.694 6.920 7.909 1.00 43.45 34 GLN A N 20
ATOM 35824 C CA . GLN A 1 34 ? -8.628 7.504 9.266 1.00 61.35 34 GLN A CA 20
ATOM 35825 C C . GLN A 1 34 ? -9.944 8.202 9.697 1.00 25.30 34 GLN A C 20
ATOM 35826 O O . GLN A 1 34 ? -10.115 8.507 10.880 1.00 63.03 34 GLN A O 20
ATOM 35840 N N . LYS A 1 35 ? -10.864 8.449 8.743 1.00 41.34 35 LYS A N 20
ATOM 35841 C CA . LYS A 1 35 ? -12.212 8.971 9.067 1.00 54.55 35 LYS A CA 20
ATOM 35842 C C . LYS A 1 35 ? -13.137 7.829 9.566 1.00 4.45 35 LYS A C 20
ATOM 35843 O O . LYS A 1 35 ? -13.975 8.045 10.447 1.00 0.02 35 LYS A O 20
ATOM 35862 N N . GLN A 1 36 ? -12.946 6.611 9.019 1.00 41.45 36 GLN A N 20
ATOM 35863 C CA . GLN A 1 36 ? -13.783 5.426 9.335 1.00 54.23 36 GLN A CA 20
ATOM 35864 C C . GLN A 1 36 ? -13.207 4.662 10.543 1.00 10.32 36 GLN A C 20
ATOM 35865 O O . GLN A 1 36 ? -13.940 4.231 11.442 1.00 33.23 36 GLN A O 20
ATOM 35879 N N . TYR A 1 37 ? -11.879 4.486 10.517 1.00 41.05 37 TYR A N 20
ATOM 35880 C CA . TYR A 1 37 ? -11.098 3.800 11.553 1.00 43.14 37 TYR A CA 20
ATOM 35881 C C . TYR A 1 37 ? -10.347 4.858 12.390 1.00 15.15 37 TYR A C 20
ATOM 35882 O O . TYR A 1 37 ? -9.317 5.379 11.937 1.00 32.14 37 TYR A O 20
ATOM 35900 N N . PRO A 1 38 ? -10.870 5.245 13.596 1.00 54.32 38 PRO A N 20
ATOM 35901 C CA . PRO A 1 38 ? -10.166 6.181 14.504 1.00 63.22 38 PRO A CA 20
ATOM 35902 C C . PRO A 1 38 ? -8.914 5.547 15.147 1.00 72.11 38 PRO A C 20
ATOM 35903 O O . PRO A 1 38 ? -7.911 6.227 15.380 1.00 24.22 38 PRO A O 20
ATOM 35914 N N . ASN A 1 39 ? -8.995 4.236 15.424 1.00 72.24 39 ASN A N 20
ATOM 35915 C CA . ASN A 1 39 ? -7.955 3.487 16.153 1.00 15.30 39 ASN A CA 20
ATOM 35916 C C . ASN A 1 39 ? -7.118 2.629 15.183 1.00 41.42 39 ASN A C 20
ATOM 35917 O O . ASN A 1 39 ? -6.905 1.426 15.411 1.00 44.15 39 ASN A O 20
ATOM 35928 N N . ALA A 1 40 ? -6.646 3.253 14.087 1.00 24.30 40 ALA A N 20
ATOM 35929 C CA . ALA A 1 40 ? -5.773 2.591 13.096 1.00 65.24 40 ALA A CA 20
ATOM 35930 C C . ALA A 1 40 ? -4.598 3.503 12.709 1.00 72.03 40 ALA A C 20
ATOM 35931 O O . ALA A 1 40 ? -4.756 4.716 12.624 1.00 64.23 40 ALA A O 20
ATOM 35938 N N . THR A 1 41 ? -3.422 2.902 12.477 1.00 55.23 41 THR A N 20
ATOM 35939 C CA . THR A 1 41 ? -2.216 3.612 12.020 1.00 73.24 41 THR A CA 20
ATOM 35940 C C . THR A 1 41 ? -1.658 2.909 10.774 1.00 62.13 41 THR A C 20
ATOM 35941 O O . THR A 1 41 ? -1.283 1.738 10.844 1.00 22.02 41 THR A O 20
ATOM 35952 N N . ILE A 1 42 ? -1.633 3.614 9.628 1.00 34.53 42 ILE A N 20
ATOM 35953 C CA . ILE A 1 42 ? -1.034 3.082 8.393 1.00 2.34 42 ILE A CA 20
ATOM 35954 C C . ILE A 1 42 ? 0.421 3.565 8.295 1.00 22.24 42 ILE A C 20
ATOM 35955 O O . ILE A 1 42 ? 0.684 4.731 7.983 1.00 62.24 42 ILE A O 20
ATOM 35971 N N . THR A 1 43 ? 1.352 2.672 8.608 1.00 3.44 43 THR A N 20
ATOM 35972 C CA . THR A 1 43 ? 2.780 2.885 8.380 1.00 71.11 43 THR A CA 20
ATOM 35973 C C . THR A 1 43 ? 3.135 2.278 7.010 1.00 12.33 43 THR A C 20
ATOM 35974 O O . THR A 1 43 ? 2.625 1.212 6.648 1.00 20.54 43 THR A O 20
ATOM 35985 N N . ARG A 1 44 ? 3.949 2.991 6.228 1.00 44.01 44 ARG A N 20
ATOM 35986 C CA . ARG A 1 44 ? 4.405 2.528 4.909 1.00 24.33 44 ARG A CA 20
ATOM 35987 C C . ARG A 1 44 ? 5.841 2.996 4.682 1.00 74.21 44 ARG A C 20
ATOM 35988 O O . ARG A 1 44 ? 6.156 4.178 4.884 1.00 41.14 44 ARG A O 20
ATOM 36009 N N . THR A 1 45 ? 6.712 2.060 4.290 1.00 62.52 45 THR A N 20
ATOM 36010 C CA . THR A 1 45 ? 8.119 2.341 3.999 1.00 51.12 45 THR A CA 20
ATOM 36011 C C . THR A 1 45 ? 8.439 1.867 2.577 1.00 12.44 45 THR A C 20
ATOM 36012 O O . THR A 1 45 ? 8.404 0.666 2.314 1.00 71.53 45 THR A O 20
ATOM 36023 N N . LEU A 1 46 ? 8.696 2.820 1.657 1.00 42.23 46 LEU A N 20
ATOM 36024 C CA . LEU A 1 46 ? 9.113 2.516 0.280 1.00 40.32 46 LEU A CA 20
ATOM 36025 C C . LEU A 1 46 ? 10.648 2.547 0.223 1.00 64.24 46 LEU A C 20
ATOM 36026 O O . LEU A 1 46 ? 11.259 3.614 0.345 1.00 21.41 46 LEU A O 20
ATOM 36042 N N . THR A 1 47 ? 11.255 1.364 0.064 1.00 52.32 47 THR A N 20
ATOM 36043 C CA . THR A 1 47 ? 12.709 1.184 0.001 1.00 74.03 47 THR A CA 20
ATOM 36044 C C . THR A 1 47 ? 13.112 0.931 -1.458 1.00 14.32 47 THR A C 20
ATOM 36045 O O . THR A 1 47 ? 12.598 0.016 -2.095 1.00 20.14 47 THR A O 20
ATOM 36056 N N . ARG A 1 48 ? 14.021 1.748 -1.981 1.00 22.32 48 ARG A N 20
ATOM 36057 C CA . ARG A 1 48 ? 14.534 1.584 -3.342 1.00 14.24 48 ARG A CA 20
ATOM 36058 C C . ARG A 1 48 ? 15.682 0.568 -3.301 1.00 54.22 48 ARG A C 20
ATOM 36059 O O . ARG A 1 48 ? 16.795 0.881 -2.859 1.00 20.24 48 ARG A O 20
ATOM 36080 N N . ASP A 1 49 ? 15.378 -0.662 -3.734 1.00 1.53 49 ASP A N 20
ATOM 36081 C CA . ASP A 1 49 ? 16.293 -1.812 -3.645 1.00 54.32 49 ASP A CA 20
ATOM 36082 C C . ASP A 1 49 ? 16.628 -2.338 -5.059 1.00 73.10 49 ASP A C 20
ATOM 36083 O O . ASP A 1 49 ? 16.060 -3.339 -5.517 1.00 43.01 49 ASP A O 20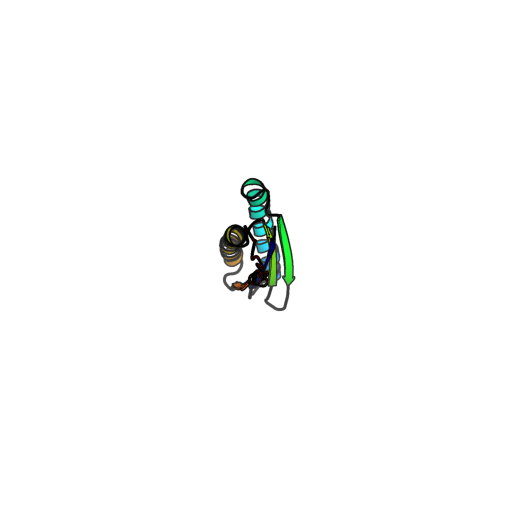
ATOM 36092 N N . ASP A 1 50 ? 17.499 -1.564 -5.750 1.00 71.05 50 ASP A N 20
ATOM 36093 C CA . ASP A 1 50 ? 18.083 -1.897 -7.080 1.00 20.22 50 ASP A CA 20
ATOM 36094 C C . ASP A 1 50 ? 17.016 -2.307 -8.116 1.00 72.14 50 ASP A C 20
ATOM 36095 O O . ASP A 1 50 ? 16.819 -3.500 -8.379 1.00 61.04 50 ASP A O 20
ATOM 36104 N N . GLY A 1 51 ? 16.289 -1.309 -8.638 1.00 52.42 51 GLY A N 20
ATOM 36105 C CA . GLY A 1 51 ? 15.304 -1.534 -9.696 1.00 40.31 51 GLY A CA 20
ATOM 36106 C C . GLY A 1 51 ? 13.919 -1.916 -9.191 1.00 14.12 51 GLY A C 20
ATOM 36107 O O . GLY A 1 51 ? 12.959 -1.820 -9.948 1.00 50.45 51 GLY A O 20
ATOM 36111 N N . THR A 1 52 ? 13.805 -2.345 -7.918 1.00 72.14 52 THR A N 20
ATOM 36112 C CA . THR A 1 52 ? 12.521 -2.762 -7.311 1.00 73.04 52 THR A CA 20
ATOM 36113 C C . THR A 1 52 ? 12.189 -1.875 -6.091 1.00 41.35 52 THR A C 20
ATOM 36114 O O . THR A 1 52 ? 13.088 -1.506 -5.333 1.00 31.12 52 THR A O 20
ATOM 36125 N N . VAL A 1 53 ? 10.894 -1.521 -5.923 1.00 73.12 53 VAL A N 20
ATOM 36126 C CA . VAL A 1 53 ? 10.392 -0.832 -4.714 1.00 52.25 53 VAL A CA 20
ATOM 36127 C C . VAL A 1 53 ? 9.906 -1.888 -3.706 1.00 33.34 53 VAL A C 20
ATOM 36128 O O . VAL A 1 53 ? 9.141 -2.779 -4.060 1.00 23.04 53 VAL A O 20
ATOM 36141 N N . GLU A 1 54 ? 10.377 -1.784 -2.464 1.00 40.32 54 GLU A N 20
ATOM 36142 C CA . GLU A 1 54 ? 9.927 -2.612 -1.344 1.00 71.10 54 GLU A CA 20
ATOM 36143 C C . GLU A 1 54 ? 8.977 -1.766 -0.488 1.00 51.34 54 GLU A C 20
ATOM 36144 O O . GLU A 1 54 ? 9.423 -0.920 0.290 1.00 61.13 54 GLU A O 20
ATOM 36156 N N . LEU A 1 55 ? 7.672 -1.963 -0.666 1.00 24.53 55 LEU A N 20
ATOM 36157 C CA . LEU A 1 55 ? 6.645 -1.266 0.114 1.00 70.23 55 LEU A CA 20
ATOM 36158 C C . LEU A 1 55 ? 6.233 -2.144 1.303 1.00 42.15 55 LEU A C 20
ATOM 36159 O O . LEU A 1 55 ? 5.573 -3.163 1.127 1.00 51.20 55 LEU A O 20
ATOM 36175 N N . ARG A 1 56 ? 6.637 -1.755 2.520 1.00 71.44 56 ARG A N 20
ATOM 36176 C CA . ARG A 1 56 ? 6.268 -2.472 3.750 1.00 53.32 56 ARG A CA 20
ATOM 36177 C C . ARG A 1 56 ? 5.107 -1.725 4.422 1.00 54.33 56 ARG A C 20
ATOM 36178 O O . ARG A 1 56 ? 5.293 -0.613 4.925 1.00 4.43 56 ARG A O 20
ATOM 36199 N N . ILE A 1 57 ? 3.912 -2.328 4.384 1.00 41.41 57 ILE A N 20
ATOM 36200 C CA . ILE A 1 57 ? 2.697 -1.773 4.999 1.00 41.12 57 ILE A CA 20
ATOM 36201 C C . ILE A 1 57 ? 2.497 -2.416 6.385 1.00 71.31 57 ILE A C 20
ATOM 36202 O O . ILE A 1 57 ? 2.290 -3.625 6.491 1.00 53.53 57 ILE A O 20
ATOM 36218 N N . LYS A 1 58 ? 2.573 -1.596 7.428 1.00 53.40 58 LYS A N 20
ATOM 36219 C CA . LYS A 1 58 ? 2.366 -2.018 8.814 1.00 60.00 58 LYS A CA 20
ATOM 36220 C C . LYS A 1 58 ? 1.128 -1.286 9.349 1.00 24.54 58 LYS A C 20
ATOM 36221 O O . LYS A 1 58 ? 1.168 -0.077 9.554 1.00 61.13 58 LYS A O 20
ATOM 36240 N N . VAL A 1 59 ? 0.017 -2.013 9.519 1.00 3.21 59 VAL A N 20
ATOM 36241 C CA . VAL A 1 59 ? -1.261 -1.437 9.974 1.00 14.01 59 VAL A CA 20
ATOM 36242 C C . VAL A 1 59 ? -1.503 -1.821 11.436 1.00 2.23 59 VAL A C 20
ATOM 36243 O O . VAL A 1 59 ? -1.721 -2.999 11.744 1.00 43.01 59 VAL A O 20
ATOM 36256 N N . LYS A 1 60 ? -1.435 -0.829 12.336 1.00 25.11 60 LYS A N 20
ATOM 36257 C CA . LYS A 1 60 ? -1.759 -1.016 13.749 1.00 3.20 60 LYS A CA 20
ATOM 36258 C C . LYS A 1 60 ? -3.265 -0.806 13.931 1.00 44.14 60 LYS A C 20
ATOM 36259 O O . LYS A 1 60 ? -3.750 0.308 13.781 1.00 2.23 60 LYS A O 20
ATOM 36278 N N . ALA A 1 61 ? -3.985 -1.884 14.225 1.00 61.42 61 ALA A N 20
ATOM 36279 C CA . ALA A 1 61 ? -5.443 -1.861 14.435 1.00 44.14 61 ALA A CA 20
ATOM 36280 C C . ALA A 1 61 ? -5.791 -2.699 15.668 1.00 12.44 61 ALA A C 20
ATOM 36281 O O . ALA A 1 61 ? -4.942 -3.440 16.177 1.00 71.41 61 ALA A O 20
ATOM 36288 N N . ASP A 1 62 ? -7.039 -2.563 16.142 1.00 52.13 62 ASP A N 20
ATOM 36289 C CA . ASP A 1 62 ? -7.559 -3.308 17.307 1.00 22.23 62 ASP A CA 20
ATOM 36290 C C . ASP A 1 62 ? -7.470 -4.819 17.044 1.00 51.14 62 ASP A C 20
ATOM 36291 O O . ASP A 1 62 ? -6.860 -5.570 17.818 1.00 41.52 62 ASP A O 20
ATOM 36300 N N . THR A 1 63 ? -8.060 -5.231 15.915 1.00 5.21 63 THR A N 20
ATOM 36301 C CA . THR A 1 63 ? -8.030 -6.612 15.423 1.00 42.23 63 THR A CA 20
ATOM 36302 C C . THR A 1 63 ? -7.323 -6.661 14.063 1.00 32.42 63 THR A C 20
ATOM 36303 O O . THR A 1 63 ? -7.434 -5.713 13.252 1.00 52.03 63 THR A O 20
ATOM 36314 N N . GLU A 1 64 ? -6.610 -7.775 13.804 1.00 21.25 64 GLU A N 20
ATOM 36315 C CA . GLU A 1 64 ? -5.931 -7.987 12.525 1.00 63.45 64 GLU A CA 20
ATOM 36316 C C . GLU A 1 64 ? -6.952 -8.111 11.380 1.00 14.52 64 GLU A C 20
ATOM 36317 O O . GLU A 1 64 ? -6.625 -7.765 10.256 1.00 30.34 64 GLU A O 20
ATOM 36329 N N . GLU A 1 65 ? -8.190 -8.566 11.694 1.00 0.15 65 GLU A N 20
ATOM 36330 C CA . GLU A 1 65 ? -9.296 -8.658 10.718 1.00 33.44 65 GLU A CA 20
ATOM 36331 C C . GLU A 1 65 ? -9.643 -7.272 10.124 1.00 4.01 65 GLU A C 20
ATOM 36332 O O . GLU A 1 65 ? -9.695 -7.110 8.896 1.00 14.25 65 GLU A O 20
ATOM 36344 N N . LYS A 1 66 ? -9.842 -6.270 11.005 1.00 4.23 66 LYS A N 20
ATOM 36345 C CA . LYS A 1 66 ? -10.087 -4.870 10.582 1.00 43.51 66 LYS A CA 20
ATOM 36346 C C . LYS A 1 66 ? -8.878 -4.307 9.817 1.00 3.01 66 LYS A C 20
ATOM 36347 O O . LYS A 1 66 ? -9.034 -3.506 8.890 1.00 64.30 66 LYS A O 20
ATOM 36366 N N . ALA A 1 67 ? -7.683 -4.750 10.226 1.00 13.21 67 ALA A N 20
ATOM 36367 C CA . ALA A 1 67 ? -6.428 -4.386 9.567 1.00 0.34 67 ALA A CA 20
ATOM 36368 C C . ALA A 1 67 ? -6.306 -4.999 8.147 1.00 65.51 67 ALA A C 20
ATOM 36369 O O . ALA A 1 67 ? -5.708 -4.373 7.270 1.00 44.41 67 ALA A O 20
ATOM 36376 N N . LYS A 1 68 ? -6.904 -6.211 7.917 1.00 42.31 68 LYS A N 20
ATOM 36377 C CA . LYS A 1 68 ? -6.923 -6.864 6.571 1.00 65.40 68 LYS A CA 20
ATOM 36378 C C . LYS A 1 68 ? -7.658 -5.970 5.564 1.00 62.41 68 LYS A C 20
ATOM 36379 O O . LYS A 1 68 ? -7.242 -5.839 4.412 1.00 54.31 68 LYS A O 20
ATOM 36398 N N . SER A 1 69 ? -8.782 -5.394 6.043 1.00 52.35 69 SER A N 20
ATOM 36399 C CA . SER A 1 69 ? -9.640 -4.490 5.266 1.00 50.42 69 SER A CA 20
ATOM 36400 C C . SER A 1 69 ? -8.846 -3.268 4.779 1.00 75.44 69 SER A C 20
ATOM 36401 O O . SER A 1 69 ? -8.922 -2.899 3.612 1.00 33.22 69 SER A O 20
ATOM 36409 N N . ILE A 1 70 ? -8.045 -2.692 5.689 1.00 53.10 70 ILE A N 20
ATOM 36410 C CA . ILE A 1 70 ? -7.219 -1.506 5.409 1.00 35.24 70 ILE A CA 20
ATOM 36411 C C . ILE A 1 70 ? -6.137 -1.830 4.346 1.00 73.31 70 ILE A C 20
ATOM 36412 O O . ILE A 1 70 ? -5.941 -1.059 3.401 1.00 41.22 70 ILE A O 20
ATOM 36428 N N . ILE A 1 71 ? -5.496 -3.010 4.497 1.00 24.20 71 ILE A N 20
ATOM 36429 C CA . ILE A 1 71 ? -4.515 -3.545 3.522 1.00 10.11 71 ILE A CA 20
ATOM 36430 C C . ILE A 1 71 ? -5.182 -3.772 2.144 1.00 51.34 71 ILE A C 20
ATOM 36431 O O . ILE A 1 71 ? -4.572 -3.504 1.108 1.00 73.34 71 ILE A O 20
ATOM 36447 N N . LYS A 1 72 ? -6.455 -4.230 2.168 1.00 5.00 72 LYS A N 20
ATOM 36448 C CA . LYS A 1 72 ? -7.242 -4.526 0.957 1.00 53.50 72 LYS A CA 20
ATOM 36449 C C . LYS A 1 72 ? -7.472 -3.217 0.179 1.00 42.02 72 LYS A C 20
ATOM 36450 O O . LYS A 1 72 ? -7.263 -3.177 -1.029 1.00 62.10 72 LYS A O 20
ATOM 36469 N N . LEU A 1 73 ? -7.843 -2.140 0.913 1.00 1.44 73 LEU A N 20
ATOM 36470 C CA . LEU A 1 73 ? -8.066 -0.794 0.335 1.00 72.21 73 LEU A CA 20
ATOM 36471 C C . LEU A 1 73 ? -6.785 -0.276 -0.352 1.00 62.13 73 LEU A C 20
ATOM 36472 O O . LEU A 1 73 ? -6.831 0.120 -1.517 1.00 44.44 73 LEU A O 20
ATOM 36488 N N . ILE A 1 74 ? -5.644 -0.345 0.376 1.00 61.11 74 ILE A N 20
ATOM 36489 C CA . ILE A 1 74 ? -4.316 0.079 -0.132 1.00 24.41 74 ILE A CA 20
ATOM 36490 C C . ILE A 1 74 ? -3.963 -0.688 -1.424 1.00 23.22 74 ILE A C 20
ATOM 36491 O O . ILE A 1 74 ? -3.523 -0.094 -2.407 1.00 4.10 74 ILE A O 20
ATOM 36507 N N . GLU A 1 75 ? -4.223 -2.004 -1.396 1.00 22.45 75 GLU A N 20
ATOM 36508 C CA . GLU A 1 75 ? -3.874 -2.943 -2.468 1.00 51.41 75 GLU A CA 20
ATOM 36509 C C . GLU A 1 75 ? -4.640 -2.606 -3.771 1.00 51.12 75 GLU A C 20
ATOM 36510 O O . GLU A 1 75 ? -4.035 -2.550 -4.847 1.00 50.43 75 GLU A O 20
ATOM 36522 N N . GLU A 1 76 ? -5.962 -2.337 -3.644 1.00 61.32 76 GLU A N 20
ATOM 36523 C CA . GLU A 1 76 ? -6.826 -1.940 -4.787 1.00 73.32 76 GLU A CA 20
ATOM 36524 C C . GLU A 1 76 ? -6.302 -0.657 -5.455 1.00 2.33 76 GLU A C 20
ATOM 36525 O O . GLU A 1 76 ? -6.251 -0.549 -6.688 1.00 13.01 76 GLU A O 20
ATOM 36537 N N . ARG A 1 77 ? -5.897 0.296 -4.600 1.00 71.31 77 ARG A N 20
ATOM 36538 C CA . ARG A 1 77 ? -5.521 1.652 -5.004 1.00 62.11 77 ARG A CA 20
ATOM 36539 C C . ARG A 1 77 ? -4.155 1.672 -5.720 1.00 32.34 77 ARG A C 20
ATOM 36540 O O . ARG A 1 77 ? -4.057 2.171 -6.849 1.00 33.11 77 ARG A O 20
ATOM 36561 N N . ILE A 1 78 ? -3.107 1.103 -5.060 1.00 70.32 78 ILE A N 20
ATOM 36562 C CA . ILE A 1 78 ? -1.725 1.117 -5.598 1.00 41.13 78 ILE A CA 20
ATOM 36563 C C . ILE A 1 78 ? -1.660 0.353 -6.932 1.00 31.03 78 ILE A C 20
ATOM 36564 O O . ILE A 1 78 ? -1.015 0.818 -7.875 1.00 34.11 78 ILE A O 20
ATOM 36580 N N . GLU A 1 79 ? -2.395 -0.782 -7.008 1.00 42.10 79 GLU A N 20
ATOM 36581 C CA . GLU A 1 79 ? -2.524 -1.573 -8.238 1.00 62.20 79 GLU A CA 20
ATOM 36582 C C . GLU A 1 79 ? -3.115 -0.723 -9.375 1.00 74.54 79 GLU A C 20
ATOM 36583 O O . GLU A 1 79 ? -2.460 -0.512 -10.386 1.00 54.43 79 GLU A O 20
ATOM 36595 N N . GLU A 1 80 ? -4.335 -0.199 -9.146 1.00 33.45 80 GLU A N 20
ATOM 36596 C CA . GLU A 1 80 ? -5.138 0.468 -10.186 1.00 65.51 80 GLU A CA 20
ATOM 36597 C C . GLU A 1 80 ? -4.409 1.689 -10.791 1.00 32.20 80 GLU A C 20
ATOM 36598 O O . GLU A 1 80 ? -4.379 1.875 -12.019 1.00 12.32 80 GLU A O 20
ATOM 36610 N N . GLU A 1 81 ? -3.796 2.499 -9.907 1.00 23.32 81 GLU A N 20
ATOM 36611 C CA . GLU A 1 81 ? -3.165 3.771 -10.292 1.00 0.30 81 GLU A CA 20
ATOM 36612 C C . GLU A 1 81 ? -1.763 3.563 -10.882 1.00 23.34 81 GLU A C 20
ATOM 36613 O O . GLU A 1 81 ? -1.279 4.408 -11.637 1.00 65.32 81 GLU A O 20
ATOM 36625 N N . LEU A 1 82 ? -1.095 2.454 -10.533 1.00 24.12 82 LEU A N 20
ATOM 36626 C CA . LEU A 1 82 ? 0.205 2.107 -11.143 1.00 44.44 82 LEU A CA 20
ATOM 36627 C C . LEU A 1 82 ? -0.027 1.434 -12.516 1.00 64.42 82 LEU A C 20
ATOM 36628 O O . LEU A 1 82 ? 0.735 1.647 -13.460 1.00 44.10 82 LEU A O 20
ATOM 36644 N N . ARG A 1 83 ? -1.119 0.654 -12.605 1.00 20.11 83 ARG A N 20
ATOM 36645 C CA . ARG A 1 83 ? -1.434 -0.191 -13.773 1.00 4.14 83 ARG A CA 20
ATOM 36646 C C . ARG A 1 83 ? -1.874 0.657 -14.981 1.00 44.23 83 ARG A C 20
ATOM 36647 O O . ARG A 1 83 ? -1.637 0.275 -16.133 1.00 33.20 83 ARG A O 20
ATOM 36668 N N . LYS A 1 84 ? -2.500 1.818 -14.708 1.00 21.14 84 LYS A N 20
ATOM 36669 C CA . LYS A 1 84 ? -2.908 2.771 -15.763 1.00 23.42 84 LYS A CA 20
ATOM 36670 C C . LYS A 1 84 ? -1.674 3.408 -16.438 1.00 63.52 84 LYS A C 20
ATOM 36671 O O . LYS A 1 84 ? -1.693 3.702 -17.632 1.00 60.20 84 LYS A O 20
ATOM 36690 N N . ARG A 1 85 ? -0.606 3.586 -15.640 1.00 12.40 85 ARG A N 20
ATOM 36691 C CA . ARG A 1 85 ? 0.682 4.134 -16.101 1.00 64.42 85 ARG A CA 20
ATOM 36692 C C . ARG A 1 85 ? 1.517 3.015 -16.757 1.00 62.20 85 ARG A C 20
ATOM 36693 O O . ARG A 1 85 ? 2.173 3.236 -17.776 1.00 3.35 85 ARG A O 20
ATOM 36714 N N . ASP A 1 86 ? 1.403 1.781 -16.239 1.00 61.00 86 ASP A N 20
ATOM 36715 C CA . ASP A 1 86 ? 2.172 0.623 -16.738 1.00 13.35 86 ASP A CA 20
ATOM 36716 C C . ASP A 1 86 ? 1.360 -0.675 -16.565 1.00 20.14 86 ASP A C 20
ATOM 36717 O O . ASP A 1 86 ? 1.152 -1.106 -15.433 1.00 23.04 86 ASP A O 20
ATOM 36726 N N . PRO A 1 87 ? 0.885 -1.318 -17.682 1.00 41.15 87 PRO A N 20
ATOM 36727 C CA . PRO A 1 87 ? 0.175 -2.632 -17.626 1.00 61.22 87 PRO A CA 20
ATOM 36728 C C . PRO A 1 87 ? 1.051 -3.752 -17.015 1.00 54.31 87 PRO A C 20
ATOM 36729 O O . PRO A 1 87 ? 0.539 -4.721 -16.453 1.00 32.12 87 PRO A O 20
ATOM 36740 N N . ASN A 1 88 ? 2.382 -3.591 -17.112 1.00 70.55 88 ASN A N 20
ATOM 36741 C CA . ASN A 1 88 ? 3.355 -4.556 -16.566 1.00 74.55 88 ASN A CA 20
ATOM 36742 C C . ASN A 1 88 ? 3.752 -4.232 -15.109 1.00 32.15 88 ASN A C 20
ATOM 36743 O O . ASN A 1 88 ? 4.695 -4.833 -14.578 1.00 21.23 88 ASN A O 20
ATOM 36754 N N . ALA A 1 89 ? 3.022 -3.301 -14.463 1.00 55.10 89 ALA A N 20
ATOM 36755 C CA . ALA A 1 89 ? 3.171 -3.034 -13.021 1.00 23.42 89 ALA A CA 20
ATOM 36756 C C . ALA A 1 89 ? 2.688 -4.257 -12.230 1.00 10.22 89 ALA A C 20
ATOM 36757 O O . ALA A 1 89 ? 1.510 -4.621 -12.303 1.00 40.00 89 ALA A O 20
ATOM 36764 N N . THR A 1 90 ? 3.610 -4.898 -11.501 1.00 54.43 90 THR A N 20
ATOM 36765 C CA . THR A 1 90 ? 3.358 -6.164 -10.815 1.00 34.44 90 THR A CA 20
ATOM 36766 C C . THR A 1 90 ? 3.750 -6.029 -9.341 1.00 3.55 90 THR A C 20
ATOM 36767 O O . THR A 1 90 ? 4.915 -5.811 -9.027 1.00 65.31 90 THR A O 20
ATOM 36778 N N . ILE A 1 91 ? 2.764 -6.117 -8.440 1.00 53.31 91 ILE A N 20
ATOM 36779 C CA . ILE A 1 91 ? 3.007 -6.055 -6.988 1.00 72.12 91 ILE A CA 20
ATOM 36780 C C . ILE A 1 91 ? 2.943 -7.486 -6.407 1.00 50.30 91 ILE A C 20
ATOM 36781 O O . ILE A 1 91 ? 2.083 -8.290 -6.811 1.00 30.12 91 ILE A O 20
ATOM 36797 N N . THR A 1 92 ? 3.874 -7.823 -5.508 1.00 34.33 92 THR A N 20
ATOM 36798 C CA . THR A 1 92 ? 3.898 -9.135 -4.837 1.00 63.22 92 THR A CA 20
ATOM 36799 C C . THR A 1 92 ? 3.503 -8.934 -3.370 1.00 34.35 92 THR A C 20
ATOM 36800 O O . THR A 1 92 ? 4.315 -8.482 -2.560 1.00 20.45 92 THR A O 20
ATOM 36811 N N . ARG A 1 93 ? 2.258 -9.284 -3.033 1.00 51.34 93 ARG A N 20
ATOM 36812 C CA . ARG A 1 93 ? 1.721 -9.092 -1.684 1.00 11.14 93 ARG A CA 20
ATOM 36813 C C . ARG A 1 93 ? 2.014 -10.356 -0.866 1.00 52.41 93 ARG A C 20
ATOM 36814 O O . ARG A 1 93 ? 1.388 -11.405 -1.066 1.00 35.25 93 ARG A O 20
ATOM 36835 N N . THR A 1 94 ? 3.001 -10.254 0.019 1.00 34.54 94 THR A N 20
ATOM 36836 C CA . THR A 1 94 ? 3.423 -11.337 0.907 1.00 11.31 94 THR A CA 20
ATOM 36837 C C . THR A 1 94 ? 3.117 -10.918 2.344 1.00 24.33 94 THR A C 20
ATOM 36838 O O . THR A 1 94 ? 3.648 -9.902 2.810 1.00 3.12 94 THR A O 20
ATOM 36849 N N . VAL A 1 95 ? 2.251 -11.678 3.044 1.00 64.31 95 VAL A N 20
ATOM 36850 C CA . VAL A 1 95 ? 1.874 -11.348 4.422 1.00 5.41 95 VAL A CA 20
ATOM 36851 C C . VAL A 1 95 ? 3.072 -11.638 5.354 1.00 32.20 95 VAL A C 20
ATOM 36852 O O . VAL A 1 95 ? 3.586 -12.761 5.428 1.00 62.14 95 VAL A O 20
ATOM 36865 N N . ARG A 1 96 ? 3.554 -10.573 6.002 1.00 13.50 96 ARG A N 20
ATOM 36866 C CA . ARG A 1 96 ? 4.818 -10.576 6.762 1.00 11.34 96 ARG A CA 20
ATOM 36867 C C . ARG A 1 96 ? 4.539 -10.779 8.276 1.00 14.33 96 ARG A C 20
ATOM 36868 O O . ARG A 1 96 ? 5.453 -10.731 9.103 1.00 4.43 96 ARG A O 20
ATOM 36889 N N . THR A 1 97 ? 3.253 -11.008 8.619 1.00 40.02 97 THR A N 20
ATOM 36890 C CA . THR A 1 97 ? 2.820 -11.408 9.968 1.00 34.45 97 THR A CA 20
ATOM 36891 C C . THR A 1 97 ? 2.037 -12.734 9.891 1.00 51.34 97 THR A C 20
ATOM 36892 O O . THR A 1 97 ? 1.026 -12.816 9.185 1.00 43.12 97 THR A O 20
ATOM 36903 N N . GLU A 1 98 ? 2.543 -13.746 10.618 1.00 64.32 98 GLU A N 20
ATOM 36904 C CA . GLU A 1 98 ? 1.952 -15.090 10.751 1.00 72.21 98 GLU A CA 20
ATOM 36905 C C . GLU A 1 98 ? 2.934 -15.952 11.571 1.00 2.01 98 GLU A C 20
ATOM 36906 O O . GLU A 1 98 ? 4.153 -15.742 11.496 1.00 62.31 98 GLU A O 20
ATOM 36918 N N . VAL A 1 99 ? 2.409 -16.907 12.350 1.00 44.12 99 VAL A N 20
ATOM 36919 C CA . VAL A 1 99 ? 3.228 -17.821 13.159 1.00 33.33 99 VAL A CA 20
ATOM 36920 C C . VAL A 1 99 ? 2.553 -19.210 13.221 1.00 43.50 99 VAL A C 20
ATOM 36921 O O . VAL A 1 99 ? 1.342 -19.313 13.449 1.00 30.33 99 VAL A O 20
ATOM 36934 N N . GLY A 1 100 ? 3.346 -20.262 12.947 1.00 14.41 100 GLY A N 20
ATOM 36935 C CA . GLY A 1 100 ? 2.891 -21.659 12.993 1.00 70.12 100 GLY A CA 20
ATOM 36936 C C . GLY A 1 100 ? 3.662 -22.487 14.019 1.00 52.15 100 GLY A C 20
ATOM 36937 O O . GLY A 1 100 ? 3.939 -23.670 13.791 1.00 14.53 100 GLY A O 20
ATOM 36941 N N . SER A 1 101 ? 3.994 -21.857 15.163 1.00 54.23 101 SER A N 20
ATOM 36942 C CA . SER A 1 101 ? 4.696 -22.520 16.283 1.00 13.30 101 SER A CA 20
ATOM 36943 C C . SER A 1 101 ? 3.722 -23.388 17.122 1.00 23.43 101 SER A C 20
ATOM 36944 O O . SER A 1 101 ? 4.162 -24.180 17.956 1.00 60.14 101 SER A O 20
ATOM 36952 N N . SER A 1 102 ? 2.409 -23.218 16.886 1.00 15.01 102 SER A N 20
ATOM 36953 C CA . SER A 1 102 ? 1.351 -24.011 17.534 1.00 0.20 102 SER A CA 20
ATOM 36954 C C . SER A 1 102 ? 1.311 -25.435 16.930 1.00 72.54 102 SER A C 20
ATOM 36955 O O . SER A 1 102 ? 0.568 -25.699 15.974 1.00 23.54 102 SER A O 20
ATOM 36963 N N . TRP A 1 103 ? 2.151 -26.334 17.474 1.00 62.31 103 TRP A N 20
ATOM 36964 C CA . TRP A 1 103 ? 2.300 -27.706 16.968 1.00 14.32 103 TRP A CA 20
ATOM 36965 C C . TRP A 1 103 ? 2.600 -28.664 18.133 1.00 71.13 103 TRP A C 20
ATOM 36966 O O . TRP A 1 103 ? 3.627 -28.539 18.810 1.00 14.54 103 TRP A O 20
ATOM 36987 N N . SER A 1 104 ? 1.679 -29.615 18.350 1.00 43.30 104 SER A N 20
ATOM 36988 C CA . SER A 1 104 ? 1.765 -30.610 19.422 1.00 33.14 104 SER A CA 20
ATOM 36989 C C . SER A 1 104 ? 2.215 -31.970 18.853 1.00 73.34 104 SER A C 20
ATOM 36990 O O . SER A 1 104 ? 1.823 -32.354 17.744 1.00 4.22 104 SER A O 20
ATOM 36998 N N . LEU A 1 105 ? 3.042 -32.696 19.635 1.00 31.02 105 LEU A N 20
ATOM 36999 C CA . LEU A 1 105 ? 3.584 -34.028 19.276 1.00 4.33 105 LEU A CA 20
ATOM 37000 C C . LEU A 1 105 ? 3.224 -35.040 20.391 1.00 11.44 105 LEU A C 20
ATOM 37001 O O . LEU A 1 105 ? 3.258 -34.687 21.576 1.00 74.43 105 LEU A O 20
ATOM 37017 N N . GLU A 1 106 ? 2.856 -36.282 20.005 1.00 24.13 106 GLU A N 20
ATOM 37018 C CA . GLU A 1 106 ? 2.547 -37.372 20.961 1.00 60.23 106 GLU A CA 20
ATOM 37019 C C . GLU A 1 106 ? 2.761 -38.750 20.299 1.00 54.43 106 GLU A C 20
ATOM 37020 O O . GLU A 1 106 ? 2.355 -38.969 19.146 1.00 25.32 106 GLU A O 20
ATOM 37032 N N . HIS A 1 107 ? 3.427 -39.654 21.046 1.00 54.31 107 HIS A N 20
ATOM 37033 C CA . HIS A 1 107 ? 3.640 -41.056 20.665 1.00 52.35 107 HIS A CA 20
ATOM 37034 C C . HIS A 1 107 ? 4.152 -41.845 21.896 1.00 54.02 107 HIS A C 20
ATOM 37035 O O . HIS A 1 107 ? 5.353 -42.075 22.067 1.00 53.05 107 HIS A O 20
ATOM 37050 N N . HIS A 1 108 ? 3.217 -42.209 22.790 1.00 3.43 108 HIS A N 20
ATOM 37051 C CA . HIS A 1 108 ? 3.530 -42.919 24.048 1.00 34.24 108 HIS A CA 20
ATOM 37052 C C . HIS A 1 108 ? 2.695 -44.207 24.120 1.00 51.51 108 HIS A C 20
ATOM 37053 O O . HIS A 1 108 ? 1.645 -44.262 24.781 1.00 53.22 108 HIS A O 20
ATOM 37068 N N . HIS A 1 109 ? 3.150 -45.227 23.383 1.00 34.20 109 HIS A N 20
ATOM 37069 C CA . HIS A 1 109 ? 2.466 -46.529 23.264 1.00 0.03 109 HIS A CA 20
ATOM 37070 C C . HIS A 1 109 ? 3.508 -47.657 23.449 1.00 0.31 109 HIS A C 20
ATOM 37071 O O . HIS A 1 109 ? 3.461 -48.714 22.803 1.00 52.21 109 HIS A O 20
ATOM 37086 N N . HIS A 1 110 ? 4.453 -47.410 24.364 1.00 21.35 110 HIS A N 20
ATOM 37087 C CA . HIS A 1 110 ? 5.482 -48.380 24.745 1.00 1.35 110 HIS A CA 20
ATOM 37088 C C . HIS A 1 110 ? 4.884 -49.427 25.711 1.00 22.43 110 HIS A C 20
ATOM 37089 O O . HIS A 1 110 ? 4.626 -49.128 26.884 1.00 34.02 110 HIS A O 20
ATOM 37104 N N . HIS A 1 111 ? 4.628 -50.637 25.184 1.00 11.34 111 HIS A N 20
ATOM 37105 C CA . HIS A 1 111 ? 4.202 -51.792 25.987 1.00 33.35 111 HIS A CA 20
ATOM 37106 C C . HIS A 1 111 ? 5.426 -52.382 26.711 1.00 41.21 111 HIS A C 20
ATOM 37107 O O . HIS A 1 111 ? 5.447 -52.455 27.941 1.00 74.52 111 HIS A O 20
ATOM 37122 N N . HIS A 1 112 ? 6.443 -52.763 25.918 1.00 12.10 112 HIS A N 20
ATOM 37123 C CA . HIS A 1 112 ? 7.711 -53.328 26.412 1.00 11.35 112 HIS A CA 20
ATOM 37124 C C . HIS A 1 112 ? 8.738 -53.362 25.253 1.00 42.45 112 HIS A C 20
ATOM 37125 O O . HIS A 1 112 ? 9.759 -52.655 25.320 1.00 23.13 112 HIS A O 20
#

Nearest PDB structures (foldseek):
  2n76-assembly1_A  TM=8.644E-01  e=2.213E-17  synthetic construct
  6nuk-assembly1_A  TM=6.810E-01  e=7.705E-04  synthetic construct
  8ecx-assembly1_B  TM=5.639E-01  e=5.289E-02  Pseudomonas aeruginosa
  3kkf-assembly1_A  TM=5.348E-01  e=7.725E-02  Bacteroides thetaiotaomicron
  3gz7-assembly1_B  TM=5.267E-01  e=2.121E-01  Bordetella bronchiseptica

B-factor: mean 38.05, std 22.78, range [0.02, 75.45]

Radius of gyration: 17.38 Å; Cα contacts (8 Å, |Δi|>4): 184; chains: 1; bounding box: 32×35×62 Å

Secondary structure (DSSP, 8-state):
-EEEEEEEEEE-S-HHHHHHHHHHHHHHHHHHHHHH-TTPEEEEEEEEETTEEEEEEEEEES-HHHHHHHHHHHHHHHHHHHHTT-TT-EEEEEES----------------